Protein 6KYJ (pdb70)

GO terms:
  GO:0009536 plastid (C, IC)

Nearest PDB structures (foldseek):
  6kyj-assembly3_U  TM=1.007E+00  e=1.534E-21  Sorghum bicolor
  3axk-assembly1_S  TM=1.003E+00  e=7.979E-19  Oryza sativa Japonica Group
  3axm-assembly1_S  TM=1.003E+00  e=1.642E-18  Oryza sativa Japonica Group
  5wsk-assembly1_E  TM=1.001E+00  e=1.059E-17  Triticum aestivum
  1wdd-assembly1_S  TM=9.887E-01  e=5.466E-18  Oryza sativa Japonica Group

InterPro domains:
  IPR000685 Ribulose bisphosphate carboxylase, large subunit, C-terminal [PF00016] (154-462)
  IPR017443 Ribulose bisphosphate carboxylase, large subunit, ferrodoxin-like N-terminal [PF02788] (24-144)
  IPR020878 Ribulose bisphosphate carboxylase, large chain, active site [PS00157] (196-204)
  IPR020888 Ribulose bisphosphate carboxylase large subunit, type I [MF_01338] (9-475)
  IPR020888 Ribulose bisphosphate carboxylase large subunit, type I [cd08212] (23-473)
  IPR033966 RuBisCO [PTHR42704] (1-474)
  IPR033966 RuBisCO [SFLDS00014] (13-464)
  IPR036376 Ribulose bisphosphate carboxylase, large subunit, C-terminal domain superfamily [G3DSA:3.20.20.110] (150-477)
  IPR036376 Ribulose bisphosphate carboxylase, large subunit, C-terminal domain superfamily [SSF51649] (148-474)
  IPR036422 RuBisCO large subunit, N-terminal domain superfamily [G3DSA:3.30.70.150] (9-147)
  IPR036422 RuBisCO large subunit, N-terminal domain superfamily [SSF54966] (9-149)

Foldseek 3Di:
DDKDFLPQEAQPDDADLLWKKWKKWFFFDPPQDPSNRLSLLFQFLWPNDGIDDPCCVVDPRVQATKHFRDKADDPPDPGIIITMIIGGNVQADAAALPRVCCSNVVTSQPDPRTPAMETQDIAHRQVRLVSFLFALQFQPRVCVVQVHDQFAAEEAEAPPLDDDALQVSLVQFLLQLLLAHQEYERDQPRAADPRYGLVSNLVSVLVSQVVSCVNRVGHHAYARELEDDDLVSSVVSVVVNLVSVGAEYEYADVVSHLVSLLVVSVVCSVRRHAYAYEPPPVCVAAVDPGHHYHVLHVLLSDRRSYHQEYEQEACPPHDPQVLLLSLQSLCVQADQWHCQDVSNSRNHTYHSPPSHGHQYEYDDPDALLCQLVVCVSNPRRHYYYQHCNQCVQPVGRSLSSNLNNLSRVLNSVCVVVPDRSVPCVVVSLVVSVVPRVSNVSSPVVDDD/DDDDDPPPQDAQPPPRVPPAADPVRQLVVLVVLVVVVWWKWKFKALDRDWADDPDPPPPDIHPPDGGTQPDTHHPDDGSVVVVVSVVVVCVVCVSIWMWMWIADVVVPGTDDIDTRDHD/DDKDFCVLNQEAQPDDADLLWKKWKKWFFFDPPQDVSNRLSLLQLFLWPNDGIDDPCCVVDPCVQQGKHFNDWADDPPDRRIIITMIIGGNVQADAADLPRVCCSNVVTRQPDPRTPAMETQDIAHRQVRLVSFLFALQFQPRVCVVQVHDQAAAEEAEAPPLPDDALQVSLVQFLLQLLLPHQEYERDQPRAADPRYGLLSNLVSVLVSQVVSCVNNVGHHAYARELEDDDLVSSVVSVVVNLVSVGAEYEYADVVSHLVSLLVVSVVCSVRRHAYAYEPPPVCVAAVDPGHHYHVLHVLLSDRRSYHQEYEQEAQPPDDVQVLLLSLQSQCVQADQWDCQDVSNSRNHTYHSPPSHGHAYEYDDPDALLCLLVVCVSNPRRHYYYQHCQQCVQPVGRSLSSNLNNLSRVLNSVCVVVPHRSVPCVVVSLVVSVVPRVSVVSSPVVDDD/DDDDDPPPQDAQPDPRVPPAADPVRQLVVLVVLVVVVWWKWKFKALVRDWADDPDPPPPDIPPPDGGTQPDTHHPDDGSVVVVVSVVVVCVVCVNIWMWMWIADVVVDGTDDIDTNDHHD/DDKFFLVQEAQPDDADLQWKKWKKKFAFDPPQDPSNRLSLLQQFLWPNDGMDDPCCVVDPCVQATKHFRDKAADPPDPRIIITMIIGHNVQADAADLPRVCCSNVVTRQPDPRTPAMETQDIAHRQVRLVSFLFALQFQPRVCVVQVHDQFAAEEAEAPPLDDDALQVSLVQFLLQLLLAHQEYERDQPDAADPRYGLVSNLVSVLVSQVVSCVNRVGHHAYARELQDPDLVSSVVSVVVNLVSVGAEYEYADVVSHLVSLLVVSVVCSVRRHAYAYEPPPVCVAAVDPGHHYHVLHVLLSDRRSYHAEYEQEACPPHDPQVLLLSLQSQCVQADQWHCADVSNSRNHTYHSPPSHGHQYEYDDPDALLCLLVCCVSRPRRHYYYDHCNQCVQPVGRSLSSNLNNLSRVLNSVCVVVPHRSVPCVVVSLVVSVVPRVSVVSSPVVDDD/DDDDDPPPQDAQPPPRVPPADDPVRQLVVVVVLVVVVWWKWKFKALVRDWADDPDDPPPDIHPPDGGTQPDGHPPDDGSVVVVVSVVVVCVVPVNIWMWMWIADVVVRGTDDIDTRDHRVPHD/DDKDFLPQEAQQDDADLLWKKWKKWFFFDPPQDPSNRLSLLFLFLWPNDGIDDPCCVVDPRVQFTKHFHDWADDPPDPGIIITMIIGHNVQADAADLPRVCCSNVVTSQPDPRTPAMETQDIAHRQVRLVSFLFALQFQPRVCVVQVHDQAAAEEAEAPPLPDDALQVSLVQFLLQLLQAHQEYERDQPPAADPRHGQVSNLVSVLVSQVVSCVNRVGHHAYARELEDPDLVSSVVSVVVNLVSVGAEYEYADVVSHLVSLLVVSVVCSVRRHAYAYEPPPVCVAAVDPGHHYHVLHVLLSDRRSYHQEYEQEAPVDDPQVLLLSLQSLCVQADQWHCADVSNSRNHTYHSPPSHGHQYEYDDPDALLCLLVRCVSNPRRHYYYQHCNQCVQPVGRSLSSNLNNLSRVLSSVCVVVVDRSVPCVVVSLVVSVVVRVSVVSSPVVDDD/DDDDDPPPQDAQPDPRVPPADDPVRQLVVLVVLVVVVWWKWKFKALVRDWADDPDPPPPDIPPPDGGTQPDTPHPDDGSVVVVVSVVVVCVVPVSMWMWMWIADVVVGGTDDIDTNDHHD

Sequence (2275 aa):
FKAGVLTYYTPEYETKDTDILAAFRVTPQPGVPPEEAGAAVAAESSTGTWTTVWTDGLTSLDRYKGRCYHIEPVVGEDNQYIAYVAYPLDLFEEGSVTNMFTSIVGNVFGFKALRALRLEDLRIPPTTYSKTFQGPPHGIQVERDKLNKYGRPLLGCTIKPKLGLSAKNYGRACCYECLRGGLDFTKDDENVNSQPFMRWRDRFVFCAEAIYKSQAETGEIKGHYLNATAGTCCEEMIKRAVFARELGVPIVMHDYLTGGFTANTSLAHYCRDNGLLLHIHRAMHAVIDRQKNHGMHFRVLAKALRMSGGDHIHAGTVVGKLEGEREMTLGFVDLLRDDFIEKDRARGIFFTQDWVSMPGVIPVASGGIHVWHMPALTEIFGDDSVLQFGGGTLGHPWGNAPGAAANRVALEACVQARNEGRDLAREGNEIIRSACKWSPELAAACEIWKAMQVWPAYGNKKFETLSYLPPLTEEQLLKQVDYLLRNNWVPCLEFSKEEGGFFVYRENSTSPCYYDGRYWTMMWKLPMFGCTDASQVYKELQEAIASYPDAYVRILGFDNIKQTQCVSFIAYKPFKAGVYKLTYYTPEYETKDTDILAAFRVTPQPGVPPEEEAGAAVAAESSTGTWTTVWTDGLTSLDRYKGRCYHIEPVVGEDNQYIAYVAYPLDLFEEGSVTNMFTSIVGNVFGFKALRALRLEDLRIPPTTYSKTFQGPPHGIQVERDKLNKYGRPLLGCTIKPKLGLSAKNYGRACCYECLRGGLDFTKDDENVNSQPFMRWRRDRFVFCAEAIYKSQAETGEIKGHYLNATAGTCCEEMIKRAVFARELGVPIVMHDYLTGGFTANTSLAHYCRDNGLLLHIHRAMHAVIDRQKNHGMHFRVLAKALRMSGGDHIHAGTVVGKLEGEREMTLGFVDLLRDDFIEKDRARGIFFTQDWVSMPGVIPVASGGIHVWHMPALTEIFGDDSVLQFGGGTLGHPWGNAPGAAANRVALEACVQARNEGRDLAREGNEIIRSACKWSPELAAACEIWKAMQVWPAYGNKKFETLSYLPPLTEEQLLKQVDYLLRNNWVPCLEFSKEEGGFFVYRENSTSPCYYDGRYWTMMWKLPMFGCTDASQVYKELQEAIASYPDAYVRILGFDNIKQTQCVSFIAYKPAFKAGVLTYYTPEYETKDTDILAAFRVTPQPGVPPEEAGAAVAAESSTGTWTTVWTDGLTSLDRYKGRCYHIEPVVGEDNQYIAYVAYPLDLFEEGSVTNMFTSIVGNVFGFKALRALRLEDLRIPPTTYSKTFQGPPHGIQVERDKLNKYGRPLLGCTIKPKLGLSAKNYGRACCYECLRGGLDFTKDDENVNSQPFMRWRDRFVFCAEAIYKSQAETGEIKGHYLNATAGTCCEEMIKRAVFARELGVPIVMHDYLTGGFTANTSLAHYCRDNGLLLHIHRAMHAVIDRQKNHGMHFRVLAKALRMSGGDHIHAGTVVGKLEGEREMTLGFVDLLRDDFIEKDRARGIFFTQDWVSMPGVIPVASGGIHVWHMPALTEIFGDDSVLQFGGGTLGHPWGNAPGAAANRVALEACVQARNEGRDLAREGNEIIRSACKWSPELAAACEIWKAMQVWPAYGNKKFETLSYLPPLTEEQLLKQVDYLLRNNWVPCLEFSKEEGGFFVYRENSTSPCYYDGRYWTMMWKLPMFGCTDASQVYKELQEAIASYPDAYVRILGFDNIKQTQCVSFIAYKPAGSEFKAGVLTYYTPEYETKDTDILAAFRVTPQPGVPPEEAGAAVAAESSTGTWTTVWTDGLTSLDRYKGRCYHIEPVVGEDNQYIAYVAYPLDLFEEGSVTNMFTSIVGNVFGFKALRALRLEDLRIPPTTYSKTFQGPPHGIQVERDKLNKYGRPLLGCTIKPKLGLSAKNYGRACCYECLRGGLDFTKDDENVNSQPFMRWRDRFVFCAEAIYKSQAETGEIKGHYLNATAGTCCEEMIKRAVFAREELGVPIVMHDYLTGGFTANTSLAHYCRDNGLLLHIHRAMHAVIDRQKNHGMHFRVLAKALRMSGGDHIHAGTVVKLEGEREMTLGFVDLLRDDFIEKDRARGIFFTQDWVSMPGVIPVASGGIHVWHMPALTEIFGDDSVLQFGGGTLGHPWGNAPGAAANRVALEACVQARNEGRDLAREGNEIIRSACKWSPELAAACEIWKAMQVWPAYGNKKFETLSYLPPLTEEQLLKQVDYLLRNNWVPCLEFSKEEGGFFVYRENSTSPCYYDGRYWTMMWKLPMFGCTDASQVYKELQEAIASYPDAYVRILGFDNIKQTQCVSFIAYKPA

Radius of gyration: 42.23 Å; Cα contacts (8 Å, |Δi|>4): 5108; chains: 8; bounding box: 110×111×96 Å

Structure (mmCIF, N/CA/C/O backbone):
data_6KYJ
#
_entry.id   6KYJ
#
_cell.length_a   223.790
_cell.length_b   223.790
_cell.length_c   108.940
_cell.angle_alpha   90.000
_cell.angle_beta   90.000
_cell.angle_gamma   90.000
#
_symmetry.space_group_name_H-M   'P 4 21 2'
#
loop_
_entity.id
_entity.type
_entity.pdbx_description
1 polymer 'Ribulose bisphosphate carboxylase large chain'
2 polymer 'Ribulose bisphosphate carboxylase small chain'
3 non-polymer 'SULFATE ION'
4 non-polymer GLYCEROL
5 water water
#
loop_
_atom_site.group_PDB
_atom_site.id
_atom_site.type_symbol
_atom_site.label_atom_id
_atom_site.label_alt_id
_atom_site.label_comp_id
_atom_site.label_asym_id
_atom_site.label_entity_id
_atom_site.label_seq_id
_atom_site.pdbx_PDB_ins_code
_atom_site.Cartn_x
_atom_site.Cartn_y
_atom_site.Cartn_z
_atom_site.occupancy
_atom_site.B_iso_or_equiv
_atom_site.auth_seq_id
_atom_site.auth_comp_id
_atom_site.auth_asym_id
_atom_site.auth_atom_id
_atom_site.pdbx_PDB_model_num
ATOM 1 N N . PHE A 1 13 ? 45.19120 9.39414 -32.19002 1.000 35.60375 13 PHE A N 1
ATOM 2 C CA . PHE A 1 13 ? 44.06709 10.19882 -31.71254 1.000 39.83627 13 PHE A CA 1
ATOM 3 C C . PHE A 1 13 ? 42.83070 9.94244 -32.56304 1.000 41.90177 13 PHE A C 1
ATOM 4 O O . PHE A 1 13 ? 42.85600 10.14427 -33.77433 1.000 41.87044 13 PHE A O 1
ATOM 12 N N . LYS A 1 14 ? 41.74391 9.50084 -31.93628 1.000 37.59416 14 LYS A N 1
ATOM 13 C CA . LYS A 1 14 ? 40.48965 9.28678 -32.64218 1.000 40.84347 14 LYS A CA 1
ATOM 14 C C . LYS A 1 14 ? 39.42711 10.16118 -31.99231 1.000 35.18750 14 LYS A C 1
ATOM 15 O O . LYS A 1 14 ? 39.10273 9.98430 -30.80994 1.000 36.65115 14 LYS A O 1
ATOM 21 N N . ALA A 1 15 ? 38.91828 11.12493 -32.75455 1.000 31.30131 15 ALA A N 1
ATOM 22 C CA . ALA A 1 15 ? 37.86452 12.00703 -32.27361 1.000 30.33783 15 ALA A CA 1
ATOM 23 C C . ALA A 1 15 ? 36.57837 11.22191 -32.03614 1.000 31.67583 15 ALA A C 1
ATOM 24 O O . ALA A 1 15 ? 36.28672 10.24125 -32.72868 1.000 37.33953 15 ALA A O 1
ATOM 26 N N . GLY A 1 16 ? 35.80937 11.65303 -31.03574 1.000 30.21847 16 GLY A N 1
ATOM 27 C CA . GLY A 1 16 ? 34.54316 11.00095 -30.74800 1.000 34.91298 16 GLY A CA 1
ATOM 28 C C . GLY A 1 16 ? 34.23351 10.82013 -29.27356 1.000 38.02902 16 GLY A C 1
ATOM 29 O O . GLY A 1 16 ? 35.11344 10.95765 -28.41674 1.000 27.71695 16 GLY A O 1
ATOM 30 N N . VAL A 1 17 ? 32.98094 10.49678 -28.96534 1.000 35.53683 17 VAL A N 1
ATOM 31 C CA . VAL A 1 17 ? 32.52859 10.44192 -27.57950 1.000 36.53447 17 VAL A CA 1
ATOM 32 C C . VAL A 1 17 ? 33.04366 9.19230 -26.87204 1.000 39.58196 17 VAL A C 1
ATOM 33 O O . VAL A 1 17 ? 33.22609 8.14831 -27.49629 1.000 47.29835 17 VAL A O 1
ATOM 37 N N . LEU A 1 22 ? 34.02227 2.16350 -16.48953 1.000 46.93901 22 LEU A N 1
ATOM 38 C CA . LEU A 1 22 ? 34.38026 2.17971 -15.07542 1.000 40.31361 22 LEU A CA 1
ATOM 39 C C . LEU A 1 22 ? 35.85787 2.51389 -14.86941 1.000 31.99591 22 LEU A C 1
ATOM 40 O O . LEU A 1 22 ? 36.44946 2.09807 -13.87514 1.000 25.90886 22 LEU A O 1
ATOM 45 N N . THR A 1 23 ? 36.42125 3.28713 -15.81078 1.000 41.86198 23 THR A N 1
ATOM 46 C CA . THR A 1 23 ? 37.83091 3.70040 -15.77610 1.000 34.27812 23 THR A CA 1
ATOM 47 C C . THR A 1 23 ? 38.20063 4.40366 -14.47144 1.000 38.41626 23 THR A C 1
ATOM 48 O O . THR A 1 23 ? 39.33126 4.27493 -13.98600 1.000 40.22756 23 THR A O 1
ATOM 52 N N . TYR A 1 24 ? 37.27408 5.15385 -13.89963 1.000 31.25689 24 TYR A N 1
ATOM 53 C CA . TYR A 1 24 ? 37.52547 5.92124 -12.69189 1.000 21.10356 24 TYR A CA 1
ATOM 54 C C . TYR A 1 24 ? 37.18771 5.15472 -11.42769 1.000 23.52590 24 TYR A C 1
ATOM 55 O O . TYR A 1 24 ? 37.31975 5.70891 -10.33006 1.000 18.78916 24 TYR A O 1
ATOM 64 N N . TYR A 1 25 ? 36.75017 3.90264 -11.55426 1.000 20.11146 25 TYR A N 1
ATOM 65 C CA . TYR A 1 25 ? 36.51172 3.03181 -10.40905 1.000 20.91810 25 TYR A CA 1
ATOM 66 C C . TYR A 1 25 ? 37.68544 2.06536 -10.31380 1.000 22.38285 25 TYR A C 1
ATOM 67 O O . TYR A 1 25 ? 37.82780 1.17144 -11.15341 1.000 20.41648 25 TYR A O 1
ATOM 76 N N . THR A 1 26 ? 38.51694 2.24564 -9.28459 1.000 16.33710 26 THR A N 1
ATOM 77 C CA . THR A 1 26 ? 39.77055 1.50917 -9.11121 1.000 18.73408 26 THR A CA 1
ATOM 78 C C . THR A 1 26 ? 39.77608 0.93106 -7.70332 1.000 20.02870 26 THR A C 1
ATOM 79 O O . THR A 1 26 ? 40.48811 1.41885 -6.81470 1.000 18.04856 26 THR A O 1
ATOM 83 N N . PRO A 1 27 ? 38.99983 -0.13136 -7.46547 1.000 18.25740 27 PRO A N 1
ATOM 84 C CA . PRO A 1 27 ? 38.83321 -0.63319 -6.09274 1.000 21.11099 27 PRO A CA 1
ATOM 85 C C . PRO A 1 27 ? 40.09326 -1.20302 -5.46516 1.000 16.75312 27 PRO A C 1
ATOM 86 O O . PRO A 1 27 ? 40.09786 -1.41388 -4.24257 1.000 25.06570 27 PRO A O 1
ATOM 90 N N . GLU A 1 28 ? 41.15079 -1.47025 -6.23300 1.000 18.46546 28 GLU A N 1
ATOM 91 C CA . GLU A 1 28 ? 42.38957 -1.97427 -5.65797 1.000 20.22154 28 GLU A CA 1
ATOM 92 C C . GLU A 1 28 ? 43.46114 -0.89898 -5.52578 1.000 21.02713 28 GLU A C 1
ATOM 93 O O . GLU A 1 28 ? 44.59253 -1.21007 -5.13283 1.000 21.53008 28 GLU A O 1
ATOM 99 N N . TYR A 1 29 ? 43.13329 0.35490 -5.83671 1.000 17.47248 29 TYR A N 1
ATOM 100 C CA . TYR A 1 29 ? 44.08301 1.45136 -5.66771 1.000 15.52152 29 TYR A CA 1
ATOM 101 C C . TYR A 1 29 ? 44.48711 1.60086 -4.20474 1.000 20.01640 29 TYR A C 1
ATOM 102 O O . TYR A 1 29 ? 43.64348 1.57696 -3.30275 1.000 18.11050 29 TYR A O 1
ATOM 111 N N . GLU A 1 30 ? 45.78521 1.75935 -3.97155 1.000 19.63821 30 GLU A N 1
ATOM 112 C CA . GLU A 1 30 ? 46.31733 2.01837 -2.63946 1.000 21.09804 30 GLU A CA 1
ATOM 113 C C . GLU A 1 30 ? 46.51945 3.52349 -2.50332 1.000 19.11705 30 GLU A C 1
ATOM 114 O O . GLU A 1 30 ? 47.27150 4.11745 -3.28623 1.000 19.82186 30 GLU A O 1
ATOM 120 N N . THR A 1 31 ? 45.84184 4.13516 -1.52690 1.000 21.77690 31 THR A N 1
ATOM 121 C CA . THR A 1 31 ? 45.96495 5.57823 -1.35390 1.000 20.51912 31 THR A CA 1
ATOM 122 C C . THR A 1 31 ? 47.40063 5.94463 -0.99216 1.000 20.55589 31 THR A C 1
ATOM 123 O O . THR A 1 31 ? 48.09406 5.21127 -0.28586 1.000 20.21316 31 THR A O 1
ATOM 127 N N . LYS A 1 32 ? 47.84176 7.09130 -1.48563 1.000 19.56092 32 LYS A N 1
ATOM 128 C CA . LYS A 1 32 ? 49.16171 7.61366 -1.15979 1.000 16.48842 32 LYS A CA 1
ATOM 129 C C . LYS A 1 32 ? 49.08981 8.52607 0.05652 1.000 20.01053 32 LYS A C 1
ATOM 130 O O . LYS A 1 32 ? 48.08170 9.19787 0.28108 1.000 18.58196 32 LYS A O 1
ATOM 136 N N . ASP A 1 33 ? 50.18865 8.58240 0.82033 1.000 17.61808 33 ASP A N 1
ATOM 137 C CA . ASP A 1 33 ? 50.20174 9.47289 1.97834 1.000 19.05644 33 ASP A CA 1
ATOM 138 C C . ASP A 1 33 ? 50.07781 10.94409 1.59362 1.000 18.90165 33 ASP A C 1
ATOM 139 O O . ASP A 1 33 ? 49.81549 11.76721 2.47313 1.000 17.90978 33 ASP A O 1
ATOM 144 N N . THR A 1 34 ? 50.25551 11.28508 0.31661 1.000 17.68871 34 THR A N 1
ATOM 145 C CA . THR A 1 34 ? 50.07188 12.64790 -0.16490 1.000 17.40514 34 THR A CA 1
ATOM 146 C C . THR A 1 34 ? 48.69329 12.90329 -0.76327 1.000 14.49914 34 THR A C 1
ATOM 147 O O . THR A 1 34 ? 48.39486 14.05668 -1.09063 1.000 16.50578 34 THR A O 1
ATOM 151 N N . ASP A 1 35 ? 47.87246 11.86420 -0.94288 1.000 15.40502 35 ASP A N 1
ATOM 152 C CA . ASP A 1 35 ? 46.55086 12.02588 -1.54228 1.000 15.58065 35 ASP A CA 1
ATOM 153 C C . ASP A 1 35 ? 45.62475 12.81879 -0.62179 1.000 14.67508 35 ASP A C 1
ATOM 154 O O . ASP A 1 35 ? 45.64218 12.64572 0.60414 1.000 15.67580 35 ASP A O 1
ATOM 159 N N . ILE A 1 36 ? 44.78820 13.68357 -1.21571 1.000 14.58396 36 ILE A N 1
ATOM 160 C CA . ILE A 1 36 ? 43.60355 14.18137 -0.52055 1.000 12.51114 36 ILE A CA 1
ATOM 161 C C . ILE A 1 36 ? 42.48997 13.17600 -0.75458 1.000 13.40802 36 ILE A C 1
ATOM 162 O O . ILE A 1 36 ? 42.20079 12.82799 -1.90682 1.000 16.73436 36 ILE A O 1
ATOM 167 N N . LEU A 1 37 ? 41.88119 12.68919 0.32713 1.000 14.81053 37 LEU A N 1
ATOM 168 C CA . LEU A 1 37 ? 40.80931 11.70543 0.22749 1.000 13.93269 37 LEU A CA 1
ATOM 169 C C . LEU A 1 37 ? 39.47296 12.35593 0.53894 1.000 15.08855 37 LEU A C 1
ATOM 170 O O . LEU A 1 37 ? 39.38330 13.24193 1.38833 1.000 15.99387 37 LEU A O 1
ATOM 175 N N . ALA A 1 38 ? 38.42969 11.88574 -0.14888 1.000 14.92621 38 ALA A N 1
ATOM 176 C CA . ALA A 1 38 ? 37.07610 12.39158 0.03729 1.000 15.92568 38 ALA A CA 1
ATOM 177 C C . ALA A 1 38 ? 36.12539 11.22354 0.25355 1.000 13.90587 38 ALA A C 1
ATOM 178 O O . ALA A 1 38 ? 36.23100 10.19331 -0.42015 1.000 17.08695 38 ALA A O 1
ATOM 180 N N . ALA A 1 39 ? 35.19365 11.38952 1.19395 1.000 13.26767 39 ALA A N 1
ATOM 181 C CA . ALA A 1 39 ? 34.10886 10.43339 1.40636 1.000 15.33941 39 ALA A CA 1
ATOM 182 C C . ALA A 1 39 ? 32.80765 11.11911 1.00184 1.000 15.91154 39 ALA A C 1
ATOM 183 O O . ALA A 1 39 ? 32.39167 12.08894 1.63844 1.000 17.37238 39 ALA A O 1
ATOM 185 N N . PHE A 1 40 ? 32.18429 10.62906 -0.06652 1.000 14.69823 40 PHE A N 1
ATOM 186 C CA . PHE A 1 40 ? 30.95088 11.18519 -0.59945 1.000 15.47305 40 PHE A CA 1
ATOM 187 C C . PHE A 1 40 ? 29.79814 10.24430 -0.27595 1.000 18.00414 40 PHE A C 1
ATOM 188 O O . PHE A 1 40 ? 29.89721 9.03713 -0.50965 1.000 18.08299 40 PHE A O 1
ATOM 196 N N . ARG A 1 41 ? 28.69694 10.79651 0.21468 1.000 14.38384 41 ARG A N 1
ATOM 197 C CA . ARG A 1 41 ? 27.43504 10.06214 0.28673 1.000 15.96209 41 ARG A CA 1
ATOM 198 C C . ARG A 1 41 ? 26.70628 10.30299 -1.03155 1.000 15.91933 41 ARG A C 1
ATOM 199 O O . ARG A 1 41 ? 26.29325 11.43082 -1.31462 1.000 15.44305 41 ARG A O 1
ATOM 207 N N . VAL A 1 42 ? 26.55923 9.25780 -1.85319 1.000 15.23539 42 VAL A N 1
ATOM 208 C CA . VAL A 1 42 ? 26.03613 9.41129 -3.20830 1.000 16.28282 42 VAL A CA 1
ATOM 209 C C . VAL A 1 42 ? 24.70092 8.68323 -3.33633 1.000 18.55703 42 VAL A C 1
ATOM 210 O O . VAL A 1 42 ? 24.56756 7.51839 -2.92787 1.000 17.92767 42 VAL A O 1
ATOM 214 N N . THR A 1 43 ? 23.72327 9.36572 -3.93453 1.000 18.05624 43 THR A N 1
ATOM 215 C CA . THR A 1 43 ? 22.42274 8.78180 -4.24490 1.000 18.29466 43 THR A CA 1
ATOM 216 C C . THR A 1 43 ? 22.29499 8.69783 -5.76036 1.000 20.08109 43 THR A C 1
ATOM 217 O O . THR A 1 43 ? 22.05652 9.72252 -6.41579 1.000 19.30421 43 THR A O 1
ATOM 221 N N . PRO A 1 44 ? 22.44753 7.52866 -6.37404 1.000 20.24855 44 PRO A N 1
ATOM 222 C CA . PRO A 1 44 ? 22.33932 7.45859 -7.83545 1.000 19.24177 44 PRO A CA 1
ATOM 223 C C . PRO A 1 44 ? 20.91148 7.66570 -8.31376 1.000 20.24741 44 PRO A C 1
ATOM 224 O O . PRO A 1 44 ? 19.94298 7.41422 -7.59377 1.000 21.53925 44 PRO A O 1
ATOM 228 N N . GLN A 1 45 ? 20.79043 8.12323 -9.56088 1.000 19.10123 45 GLN A N 1
ATOM 229 C CA . GLN A 1 45 ? 19.49017 8.13309 -10.21013 1.000 20.69619 45 GLN A CA 1
ATOM 230 C C . GLN A 1 45 ? 18.99376 6.69413 -10.36769 1.000 23.51244 45 GLN A C 1
ATOM 231 O O . GLN A 1 45 ? 19.77253 5.74378 -10.23821 1.000 22.66489 45 GLN A O 1
ATOM 237 N N . PRO A 1 46 ? 17.69438 6.50221 -10.60789 1.000 26.34006 46 PRO A N 1
ATOM 238 C CA . PRO A 1 46 ? 17.20449 5.14456 -10.87563 1.000 27.90541 46 PRO A CA 1
ATOM 239 C C . PRO A 1 46 ? 17.91744 4.54855 -12.07927 1.000 24.78085 46 PRO A C 1
ATOM 240 O O . PRO A 1 46 ? 18.12238 5.21750 -13.09572 1.000 28.11572 46 PRO A O 1
ATOM 244 N N . GLY A 1 47 ? 18.33527 3.29092 -11.94702 1.000 28.20967 47 GLY A N 1
ATOM 245 C CA . GLY A 1 47 ? 19.00992 2.60871 -13.03332 1.000 24.88588 47 GLY A CA 1
ATOM 246 C C . GLY A 1 47 ? 20.51033 2.81319 -13.13286 1.000 32.06836 47 GLY A C 1
ATOM 247 O O . GLY A 1 47 ? 21.14138 2.21286 -14.01409 1.000 33.45482 47 GLY A O 1
ATOM 248 N N . VAL A 1 48 ? 21.10777 3.63987 -12.27880 1.000 22.79472 48 VAL A N 1
ATOM 249 C CA . VAL A 1 48 ? 22.55142 3.86591 -12.28323 1.000 19.86793 48 VAL A CA 1
ATOM 250 C C . VAL A 1 48 ? 23.15533 2.98827 -11.18630 1.000 22.03412 48 VAL A C 1
ATOM 251 O O . VAL A 1 48 ? 22.84443 3.19860 -10.00184 1.000 21.00170 48 VAL A O 1
ATOM 255 N N . PRO A 1 49 ? 23.99054 2.00273 -11.52054 1.000 21.41083 49 PRO A N 1
ATOM 256 C CA . PRO A 1 49 ? 24.55753 1.11581 -10.49694 1.000 21.89001 49 PRO A CA 1
ATOM 257 C C . PRO A 1 49 ? 25.54548 1.86216 -9.61997 1.000 21.24791 49 PRO A C 1
ATOM 258 O O . PRO A 1 49 ? 26.12487 2.86580 -10.05370 1.000 21.93206 49 PRO A O 1
ATOM 262 N N . PRO A 1 50 ? 25.77159 1.39671 -8.38629 1.000 24.46345 50 PRO A N 1
ATOM 263 C CA . PRO A 1 50 ? 26.64412 2.15851 -7.47190 1.000 22.29818 50 PRO A CA 1
ATOM 264 C C . PRO A 1 50 ? 28.07573 2.30703 -7.96779 1.000 23.98451 50 PRO A C 1
ATOM 265 O O . PRO A 1 50 ? 28.68593 3.36485 -7.75024 1.000 20.34594 50 PRO A O 1
ATOM 269 N N . GLU A 1 51 ? 28.62816 1.29634 -8.65063 1.000 22.53237 51 GLU A N 1
ATOM 270 C CA . GLU A 1 51 ? 29.98779 1.42715 -9.17323 1.000 24.09812 51 GLU A CA 1
ATOM 271 C C . GLU A 1 51 ? 30.07611 2.50977 -10.24176 1.000 23.89372 51 GLU A C 1
ATOM 272 O O . GLU A 1 51 ? 31.04992 3.27548 -10.28006 1.000 21.27905 51 GLU A O 1
ATOM 278 N N . GLU A 1 52 ? 29.07329 2.59670 -11.11730 1.000 22.89208 52 GLU A N 1
ATOM 279 C CA . GLU A 1 52 ? 29.08636 3.64918 -12.12499 1.000 17.99656 52 GLU A CA 1
ATOM 280 C C . GLU A 1 52 ? 28.88927 5.02554 -11.48878 1.000 18.88187 52 GLU A C 1
ATOM 281 O O . GLU A 1 52 ? 29.49447 6.00920 -11.93262 1.000 19.19420 52 GLU A O 1
ATOM 287 N N . ALA A 1 53 ? 28.07061 5.10562 -10.43482 1.000 17.47817 53 ALA A N 1
ATOM 288 C CA . ALA A 1 53 ? 27.91847 6.37066 -9.71532 1.000 19.11118 53 ALA A CA 1
ATOM 289 C C . ALA A 1 53 ? 29.22160 6.78566 -9.03970 1.000 21.09500 53 ALA A C 1
ATOM 290 O O . ALA A 1 53 ? 29.60249 7.95980 -9.08823 1.000 19.60862 53 ALA A O 1
ATOM 292 N N . GLY A 1 54 ? 29.90679 5.84297 -8.38538 1.000 17.23665 54 GLY A N 1
ATOM 293 C CA . GLY A 1 54 ? 31.18860 6.17853 -7.76892 1.000 17.82829 54 GLY A CA 1
ATOM 294 C C . GLY A 1 54 ? 32.22440 6.59840 -8.79267 1.000 20.43614 54 GLY A C 1
ATOM 295 O O . GLY A 1 54 ? 32.96765 7.56133 -8.58398 1.000 19.08376 54 GLY A O 1
ATOM 296 N N . ALA A 1 55 ? 32.27486 5.89172 -9.92288 1.000 17.93730 55 ALA A N 1
ATOM 297 C CA . ALA A 1 55 ? 33.15995 6.29939 -11.01083 1.000 17.69389 55 ALA A CA 1
ATOM 298 C C . ALA A 1 55 ? 32.83828 7.71317 -11.48571 1.000 20.10164 55 ALA A C 1
ATOM 299 O O . ALA A 1 55 ? 33.74748 8.50456 -11.76430 1.000 19.57578 55 ALA A O 1
ATOM 301 N N . ALA A 1 56 ? 31.54823 8.04284 -11.60060 1.000 17.80330 56 ALA A N 1
ATOM 302 C CA . ALA A 1 56 ? 31.16455 9.37878 -12.04883 1.000 17.33242 56 ALA A CA 1
ATOM 303 C C . ALA A 1 56 ? 31.59516 10.44629 -11.05103 1.000 18.27266 56 ALA A C 1
ATOM 304 O O . ALA A 1 56 ? 32.03759 11.53070 -11.45254 1.000 17.93659 56 ALA A O 1
ATOM 306 N N . VAL A 1 57 ? 31.45914 10.16916 -9.75116 1.000 15.79183 57 VAL A N 1
ATOM 307 C CA . VAL A 1 57 ? 31.91312 11.12809 -8.74168 1.000 19.33990 57 VAL A CA 1
ATOM 308 C C . VAL A 1 57 ? 33.38798 11.45521 -8.95245 1.000 20.35349 57 VAL A C 1
ATOM 309 O O . VAL A 1 57 ? 33.79709 12.62359 -8.93995 1.000 18.08148 57 VAL A O 1
ATOM 313 N N . ALA A 1 58 ? 34.20687 10.42323 -9.16385 1.000 17.42424 58 ALA A N 1
ATOM 314 C CA . ALA A 1 58 ? 35.63309 10.64368 -9.36256 1.000 16.59833 58 ALA A CA 1
ATOM 315 C C . ALA A 1 58 ? 35.91559 11.33293 -10.69320 1.000 16.63953 58 ALA A C 1
ATOM 316 O O . ALA A 1 58 ? 36.76253 12.23319 -10.75962 1.000 19.50823 58 ALA A O 1
ATOM 318 N N . ALA A 1 59 ? 35.23804 10.91675 -11.76859 1.000 16.58693 59 ALA A N 1
ATOM 319 C CA . ALA A 1 59 ? 35.50610 11.50582 -13.07767 1.000 17.73765 59 ALA A CA 1
ATOM 320 C C . ALA A 1 59 ? 35.07943 12.96692 -13.11758 1.000 21.00580 59 ALA A C 1
ATOM 321 O O . ALA A 1 59 ? 35.81200 13.83200 -13.61673 1.000 17.66726 59 ALA A O 1
ATOM 323 N N . GLU A 1 60 ? 33.87810 13.24887 -12.62714 1.000 17.64993 60 GLU A N 1
ATOM 324 C CA . GLU A 1 60 ? 33.30499 14.58212 -12.73282 1.000 20.48771 60 GLU A CA 1
ATOM 325 C C . GLU A 1 60 ? 33.88080 15.55778 -11.71969 1.000 20.28352 60 GLU A C 1
ATOM 326 O O . GLU A 1 60 ? 33.52521 16.74096 -11.75087 1.000 21.91740 60 GLU A O 1
ATOM 332 N N . SER A 1 61 ? 34.74975 15.09419 -10.82385 1.000 18.30462 61 SER A N 1
ATOM 333 C CA . SER A 1 61 ? 35.52171 15.97961 -9.96908 1.000 20.11650 61 SER A CA 1
ATOM 334 C C . SER A 1 61 ? 36.99989 15.93475 -10.32418 1.000 19.54535 61 SER A C 1
ATOM 335 O O . SER A 1 61 ? 37.84403 16.34793 -9.52122 1.000 22.09601 61 SER A O 1
ATOM 338 N N . SER A 1 62 ? 37.33221 15.41408 -11.51044 1.000 19.93248 62 SER A N 1
ATOM 339 C CA . SER A 1 62 ? 38.71850 15.40206 -11.96462 1.000 19.35358 62 SER A CA 1
ATOM 340 C C . SER A 1 62 ? 38.77044 15.57685 -13.47960 1.000 22.28154 62 SER A C 1
ATOM 341 O O . SER A 1 62 ? 38.46469 16.66131 -13.98610 1.000 27.33053 62 SER A O 1
ATOM 344 N N . THR A 1 63 ? 39.12607 14.52579 -14.22046 1.000 22.50710 63 THR A N 1
ATOM 345 C CA . THR A 1 63 ? 39.50877 14.64292 -15.62279 1.000 21.77946 63 THR A CA 1
ATOM 346 C C . THR A 1 63 ? 38.43983 14.16631 -16.60754 1.000 24.21686 63 THR A C 1
ATOM 347 O O . THR A 1 63 ? 38.71375 14.09235 -17.81303 1.000 26.16266 63 THR A O 1
ATOM 351 N N . GLY A 1 64 ? 37.23540 13.85566 -16.13787 1.000 24.30308 64 GLY A N 1
ATOM 352 C CA . GLY A 1 64 ? 36.20781 13.36671 -17.04380 1.000 25.19066 64 GLY A CA 1
ATOM 353 C C . GLY A 1 64 ? 35.86879 14.39418 -18.11229 1.000 32.97486 64 GLY A C 1
ATOM 354 O O . GLY A 1 64 ? 35.79744 15.59586 -17.84725 1.000 30.84797 64 GLY A O 1
ATOM 355 N N . THR A 1 65 ? 35.68626 13.91434 -19.34243 1.000 29.11501 65 THR A N 1
ATOM 356 C CA . THR A 1 65 ? 35.29342 14.77157 -20.45201 1.000 29.10446 65 THR A CA 1
ATOM 357 C C . THR A 1 65 ? 34.37950 13.98817 -21.37904 1.000 28.49867 65 THR A C 1
ATOM 358 O O . THR A 1 65 ? 34.48536 12.76454 -21.48995 1.000 32.45954 65 THR A O 1
ATOM 362 N N . TRP A 1 66 ? 33.47830 14.70793 -22.04599 1.000 28.25305 66 TRP A N 1
ATOM 363 C CA . TRP A 1 66 ? 32.41279 14.06769 -22.80604 1.000 29.60741 66 TRP A CA 1
ATOM 364 C C . TRP A 1 66 ? 32.86739 13.58829 -24.17723 1.000 30.28401 66 TRP A C 1
ATOM 365 O O . TRP A 1 66 ? 32.18575 12.75198 -24.77877 1.000 32.46372 66 TRP A O 1
ATOM 376 N N . THR A 1 67 ? 34.00393 14.07390 -24.67262 1.000 26.61869 67 THR A N 1
ATOM 377 C CA . THR A 1 67 ? 34.53149 13.65651 -25.96395 1.000 23.29527 67 THR A CA 1
ATOM 378 C C . THR A 1 67 ? 36.05520 13.69827 -25.88192 1.000 28.31054 67 THR A C 1
ATOM 379 O O . THR A 1 67 ? 36.62369 14.43565 -25.07100 1.000 27.99139 67 THR A O 1
ATOM 383 N N . THR A 1 68 ? 36.71684 12.87363 -26.69430 1.000 29.05406 68 THR A N 1
ATOM 384 C CA . THR A 1 68 ? 38.17232 12.77998 -26.61415 1.000 22.38409 68 THR A CA 1
ATOM 385 C C . THR A 1 68 ? 38.82778 14.03867 -27.17575 1.000 24.08110 68 THR A C 1
ATOM 386 O O . THR A 1 68 ? 38.34133 14.63027 -28.14390 1.000 23.28126 68 THR A O 1
ATOM 390 N N . VAL A 1 69 ? 39.93917 14.44912 -26.56025 1.000 24.40438 69 VAL A N 1
ATOM 391 C CA . VAL A 1 69 ? 40.68183 15.63165 -26.98664 1.000 23.50515 69 VAL A CA 1
ATOM 392 C C . VAL A 1 69 ? 42.14342 15.25906 -27.21692 1.000 23.58185 69 VAL A C 1
ATOM 393 O O . VAL A 1 69 ? 42.75056 14.53258 -26.41791 1.000 23.96403 69 VAL A O 1
ATOM 397 N N . TRP A 1 70 ? 42.71099 15.76504 -28.31736 1.000 19.36104 70 TRP A N 1
ATOM 398 C CA . TRP A 1 70 ? 44.05641 15.36271 -28.72218 1.000 19.17816 70 TRP A CA 1
ATOM 399 C C . TRP A 1 70 ? 45.12512 15.80780 -27.72715 1.000 20.28080 70 TRP A C 1
ATOM 400 O O . TRP A 1 70 ? 46.17566 15.16507 -27.63032 1.000 20.90516 70 TRP A O 1
ATOM 411 N N . THR A 1 71 ? 44.88383 16.90374 -26.99951 1.000 17.90761 71 THR A N 1
ATOM 412 C CA . THR A 1 71 ? 45.86665 17.44744 -26.06311 1.000 19.00903 71 THR A CA 1
ATOM 413 C C . THR A 1 71 ? 46.20421 16.47445 -24.94370 1.000 18.55903 71 THR A C 1
ATOM 414 O O . THR A 1 71 ? 47.27203 16.59260 -24.33780 1.000 19.75671 71 THR A O 1
ATOM 418 N N . ASP A 1 72 ? 45.30968 15.52640 -24.64348 1.000 16.77348 72 ASP A N 1
ATOM 419 C CA . ASP A 1 72 ? 45.63562 14.49721 -23.66166 1.000 16.77256 72 ASP A CA 1
ATOM 420 C C . ASP A 1 72 ? 46.93551 13.78043 -24.00388 1.000 20.45293 72 ASP A C 1
ATOM 421 O O . ASP A 1 72 ? 47.65537 13.33488 -23.10170 1.000 21.78362 72 ASP A O 1
ATOM 426 N N . GLY A 1 73 ? 47.26192 13.67044 -25.29347 1.000 18.21469 73 GLY A N 1
ATOM 427 C CA . GLY A 1 73 ? 48.49802 13.00298 -25.67864 1.000 20.24253 73 GLY A CA 1
ATOM 428 C C . GLY A 1 73 ? 49.76506 13.77629 -25.38634 1.000 20.74962 73 GLY A C 1
ATOM 429 O O . GLY A 1 73 ? 50.85586 13.25341 -25.62631 1.000 21.39096 73 GLY A O 1
ATOM 430 N N . LEU A 1 74 ? 49.65348 14.99556 -24.86432 1.000 17.69905 74 LEU A N 1
ATOM 431 C CA . LEU A 1 74 ? 50.80031 15.81593 -24.49839 1.000 17.60382 74 LEU A CA 1
ATOM 432 C C . LEU A 1 74 ? 51.17031 15.65769 -23.03332 1.000 20.64729 74 LEU A C 1
ATOM 433 O O . LEU A 1 74 ? 52.12424 16.28969 -22.57198 1.000 20.92717 74 LEU A O 1
ATOM 438 N N . THR A 1 75 ? 50.44440 14.82909 -22.29232 1.000 20.65191 75 THR A N 1
ATOM 439 C CA . THR A 1 75 ? 50.72509 14.66012 -20.87980 1.000 18.52156 75 THR A CA 1
ATOM 440 C C . THR A 1 75 ? 50.38975 13.22291 -20.50682 1.000 21.63334 75 THR A C 1
ATOM 441 O O . THR A 1 75 ? 50.18165 12.37088 -21.37726 1.000 21.53119 75 THR A O 1
ATOM 445 N N . SER A 1 76 ? 50.38221 12.94123 -19.20980 1.000 21.71633 76 SER A N 1
ATOM 446 C CA . SER A 1 76 ? 50.05571 11.61691 -18.67998 1.000 21.38582 76 SER A CA 1
ATOM 447 C C . SER A 1 76 ? 48.88207 11.83458 -17.73699 1.000 23.52699 76 SER A C 1
ATOM 448 O O . SER A 1 76 ? 49.07153 12.02656 -16.53339 1.000 22.41286 76 SER A O 1
ATOM 451 N N . LEU A 1 77 ? 47.66845 11.80629 -18.29329 1.000 24.62845 77 LEU A N 1
ATOM 452 C CA . LEU A 1 77 ? 46.48481 12.21612 -17.54700 1.000 23.36364 77 LEU A CA 1
ATOM 453 C C . LEU A 1 77 ? 46.12697 11.26625 -16.40745 1.000 25.23920 77 LEU A C 1
ATOM 454 O O . LEU A 1 77 ? 45.38882 11.66367 -15.50024 1.000 22.49544 77 LEU A O 1
ATOM 459 N N . ASP A 1 78 ? 46.63883 10.03205 -16.40734 1.000 20.67682 78 ASP A N 1
ATOM 460 C CA . ASP A 1 78 ? 46.44557 9.18157 -15.23775 1.000 27.31743 78 ASP A CA 1
ATOM 461 C C . ASP A 1 78 ? 47.04559 9.79160 -13.97598 1.000 23.20102 78 ASP A C 1
ATOM 462 O O . ASP A 1 78 ? 46.61935 9.44658 -12.86864 1.000 25.77333 78 ASP A O 1
ATOM 467 N N . ARG A 1 79 ? 48.02825 10.68128 -14.11022 1.000 20.80902 79 ARG A N 1
ATOM 468 C CA . ARG A 1 79 ? 48.60376 11.32067 -12.93580 1.000 21.63700 79 ARG A CA 1
ATOM 469 C C . ARG A 1 79 ? 47.69241 12.37992 -12.32846 1.000 20.14428 79 ARG A C 1
ATOM 470 O O . ARG A 1 79 ? 47.94915 12.80978 -11.19896 1.000 23.01253 79 ARG A O 1
ATOM 478 N N . TYR A 1 80 ? 46.64424 12.79805 -13.03584 1.000 16.82306 80 TYR A N 1
ATOM 479 C CA . TYR A 1 80 ? 45.76771 13.87274 -12.59190 1.000 19.22874 80 TYR A CA 1
ATOM 480 C C . TYR A 1 80 ? 44.34764 13.41999 -12.31980 1.000 22.55676 80 TYR A C 1
ATOM 481 O O . TYR A 1 80 ? 43.48716 14.26370 -12.04514 1.000 22.90904 80 TYR A O 1
ATOM 490 N N . LYS A 1 81 ? 44.06029 12.13383 -12.41018 1.000 22.21521 81 LYS A N 1
ATOM 491 C CA . LYS A 1 81 ? 42.67482 11.73489 -12.24961 1.000 24.19071 81 LYS A CA 1
ATOM 492 C C . LYS A 1 81 ? 42.37170 11.43395 -10.79126 1.000 18.81604 81 LYS A C 1
ATOM 493 O O . LYS A 1 81 ? 43.23898 10.99038 -10.02571 1.000 19.66252 81 LYS A O 1
ATOM 499 N N . GLY A 1 82 ? 41.13691 11.74706 -10.40472 1.000 19.14182 82 GLY A N 1
ATOM 500 C CA . GLY A 1 82 ? 40.59450 11.23849 -9.16938 1.000 17.79340 82 GLY A CA 1
ATOM 501 C C . GLY A 1 82 ? 40.13897 9.80655 -9.35932 1.000 16.73800 82 GLY A C 1
ATOM 502 O O . GLY A 1 82 ? 39.68574 9.40930 -10.43584 1.000 17.10707 82 GLY A O 1
ATOM 503 N N . ARG A 1 83 ? 40.30879 9.00792 -8.31711 1.000 16.94417 83 ARG A N 1
ATOM 504 C CA . ARG A 1 83 ? 40.00510 7.58258 -8.37654 1.000 16.38351 83 ARG A CA 1
ATOM 505 C C . ARG A 1 83 ? 39.01019 7.23748 -7.28350 1.000 16.82017 83 ARG A C 1
ATOM 506 O O . ARG A 1 83 ? 39.26654 7.50550 -6.10826 1.000 15.66169 83 ARG A O 1
ATOM 514 N N . CYS A 1 84 ? 37.88500 6.62655 -7.65310 1.000 15.12440 84 CYS A N 1
ATOM 515 C CA . CYS A 1 84 ? 37.00787 6.08571 -6.62238 1.000 13.82659 84 CYS A CA 1
ATOM 516 C C . CYS A 1 84 ? 37.55269 4.70157 -6.27218 1.000 19.08138 84 CYS A C 1
ATOM 517 O O . CYS A 1 84 ? 37.52549 3.79009 -7.10177 1.000 18.43144 84 CYS A O 1
ATOM 520 N N . TYR A 1 85 ? 38.09656 4.56305 -5.06274 1.000 15.77616 85 TYR A N 1
ATOM 521 C CA . TYR A 1 85 ? 38.82705 3.35980 -4.68645 1.000 17.50904 85 TYR A CA 1
ATOM 522 C C . TYR A 1 85 ? 38.05597 2.46870 -3.72347 1.000 19.10115 85 TYR A C 1
ATOM 523 O O . TYR A 1 85 ? 38.54317 1.38303 -3.37408 1.000 17.93606 85 TYR A O 1
ATOM 532 N N . HIS A 1 86 ? 36.86454 2.88038 -3.29141 1.000 15.44782 86 HIS A N 1
ATOM 533 C CA . HIS A 1 86 ? 36.05251 2.04872 -2.41207 1.000 16.41615 86 HIS A CA 1
ATOM 534 C C . HIS A 1 86 ? 34.62166 2.55572 -2.44614 1.000 20.25275 86 HIS A C 1
ATOM 535 O O . HIS A 1 86 ? 34.39628 3.76682 -2.48778 1.000 18.32626 86 HIS A O 1
ATOM 542 N N . ILE A 1 87 ? 33.66155 1.62956 -2.42994 1.000 15.40716 87 ILE A N 1
ATOM 543 C CA . ILE A 1 87 ? 32.25026 1.97226 -2.27146 1.000 19.54011 87 ILE A CA 1
ATOM 544 C C . ILE A 1 87 ? 31.64124 1.07862 -1.20090 1.000 20.11783 87 ILE A C 1
ATOM 545 O O . ILE A 1 87 ? 31.90536 -0.12874 -1.15909 1.000 21.73169 87 ILE A O 1
ATOM 550 N N . GLU A 1 88 ? 30.83063 1.66755 -0.33229 1.000 18.74177 88 GLU A N 1
ATOM 551 C CA . GLU A 1 88 ? 30.10003 0.85013 0.61998 1.000 22.81666 88 GLU A CA 1
ATOM 552 C C . GLU A 1 88 ? 28.64500 1.28526 0.66927 1.000 21.74680 88 GLU A C 1
ATOM 553 O O . GLU A 1 88 ? 28.32042 2.43895 0.36855 1.000 18.54959 88 GLU A O 1
ATOM 559 N N . PRO A 1 89 ? 27.74237 0.37813 1.01622 1.000 19.49353 89 PRO A N 1
ATOM 560 C CA . PRO A 1 89 ? 26.34587 0.76809 1.19108 1.000 19.18030 89 PRO A CA 1
ATOM 561 C C . PRO A 1 89 ? 26.16300 1.49012 2.51504 1.000 21.76184 89 PRO A C 1
ATOM 562 O O . PRO A 1 89 ? 27.01987 1.45283 3.39941 1.000 26.46415 89 PRO A O 1
ATOM 566 N N . VAL A 1 90 ? 25.02053 2.15342 2.63590 1.000 20.82840 90 VAL A N 1
ATOM 567 C CA . VAL A 1 90 ? 24.62022 2.83946 3.85663 1.000 24.89723 90 VAL A CA 1
ATOM 568 C C . VAL A 1 90 ? 23.48334 2.05591 4.50046 1.000 26.89385 90 VAL A C 1
ATOM 569 O O . VAL A 1 90 ? 22.47503 1.76070 3.84453 1.000 27.00952 90 VAL A O 1
ATOM 573 N N . VAL A 1 91 ? 23.64000 1.72460 5.78358 1.000 32.48248 91 VAL A N 1
ATOM 574 C CA . VAL A 1 91 ? 22.60874 0.95794 6.47389 1.000 34.52918 91 VAL A CA 1
ATOM 575 C C . VAL A 1 91 ? 21.34940 1.80394 6.60543 1.000 35.16504 91 VAL A C 1
ATOM 576 O O . VAL A 1 91 ? 21.40799 3.01475 6.87530 1.000 34.97089 91 VAL A O 1
ATOM 580 N N . GLY A 1 92 ? 20.19898 1.16953 6.39652 1.000 34.68127 92 GLY A N 1
ATOM 581 C CA . GLY A 1 92 ? 18.92757 1.85720 6.44786 1.000 35.12804 92 GLY A CA 1
ATOM 582 C C . GLY A 1 92 ? 18.56832 2.63823 5.20507 1.000 38.24567 92 GLY A C 1
ATOM 583 O O . GLY A 1 92 ? 17.49737 3.26006 5.17246 1.000 38.67704 92 GLY A O 1
ATOM 584 N N . GLU A 1 93 ? 19.41739 2.62890 4.18035 1.000 33.32525 93 GLU A N 1
ATOM 585 C CA . GLU A 1 93 ? 19.15675 3.35395 2.94398 1.000 29.04204 93 GLU A CA 1
ATOM 586 C C . GLU A 1 93 ? 19.42474 2.43059 1.76595 1.000 33.46644 93 GLU A C 1
ATOM 587 O O . GLU A 1 93 ? 20.55854 1.98101 1.56889 1.000 37.02639 93 GLU A O 1
ATOM 593 N N . ASP A 1 94 ? 18.38340 2.15358 0.98380 1.000 31.15678 94 ASP A N 1
ATOM 594 C CA . ASP A 1 94 ? 18.49876 1.27218 -0.17116 1.000 33.45975 94 ASP A CA 1
ATOM 595 C C . ASP A 1 94 ? 19.21566 1.91379 -1.34954 1.000 28.08349 94 ASP A C 1
ATOM 596 O O . ASP A 1 94 ? 19.59861 1.19962 -2.28357 1.000 30.33120 94 ASP A O 1
ATOM 601 N N . ASN A 1 95 ? 19.39148 3.23612 -1.35384 1.000 23.96941 95 ASN A N 1
ATOM 602 C CA . ASN A 1 95 ? 19.95520 3.86850 -2.53786 1.000 23.78794 95 ASN A CA 1
ATOM 603 C C . ASN A 1 95 ? 20.97238 4.94606 -2.16892 1.000 22.39424 95 ASN A C 1
ATOM 604 O O . ASN A 1 95 ? 21.16313 5.90316 -2.92512 1.000 22.60201 95 ASN A O 1
ATOM 609 N N . GLN A 1 96 ? 21.60650 4.82469 -1.00399 1.000 22.77178 96 GLN A N 1
ATOM 610 C CA . GLN A 1 96 ? 22.73334 5.67463 -0.63500 1.000 18.54074 96 GLN A CA 1
ATOM 611 C C . GLN A 1 96 ? 23.98495 4.82084 -0.48603 1.000 20.89127 96 GLN A C 1
ATOM 612 O O . GLN A 1 96 ? 23.92138 3.69042 0.00256 1.000 18.87347 96 GLN A O 1
ATOM 618 N N . TYR A 1 97 ? 25.12714 5.37772 -0.89301 1.000 17.24275 97 TYR A N 1
ATOM 619 C CA . TYR A 1 97 ? 26.41307 4.69586 -0.81059 1.000 16.05598 97 TYR A CA 1
ATOM 620 C C . TYR A 1 97 ? 27.46380 5.70787 -0.39273 1.000 15.22814 97 TYR A C 1
ATOM 621 O O . TYR A 1 97 ? 27.33523 6.89850 -0.69075 1.000 17.26672 97 TYR A O 1
ATOM 630 N N . ILE A 1 98 ? 28.49008 5.24146 0.31644 1.000 14.87153 98 ILE A N 1
ATOM 631 C CA . ILE A 1 98 ? 29.67250 6.06274 0.57499 1.000 18.40545 98 ILE A CA 1
ATOM 632 C C . ILE A 1 98 ? 30.70304 5.69492 -0.48053 1.000 19.38952 98 ILE A C 1
ATOM 633 O O . ILE A 1 98 ? 31.14007 4.53890 -0.55742 1.000 19.37557 98 ILE A O 1
ATOM 638 N N . ALA A 1 99 ? 31.04843 6.65837 -1.32720 1.000 15.93912 99 ALA A N 1
ATOM 639 C CA . ALA A 1 99 ? 32.08872 6.48635 -2.33155 1.000 14.76870 99 ALA A CA 1
ATOM 640 C C . ALA A 1 99 ? 33.32529 7.24724 -1.88058 1.000 17.57359 99 ALA A C 1
ATOM 641 O O . ALA A 1 99 ? 33.24443 8.44704 -1.58964 1.000 16.86143 99 ALA A O 1
ATOM 643 N N . TYR A 1 100 ? 34.45621 6.54722 -1.81650 1.000 16.18628 100 TYR A N 1
ATOM 644 C CA . TYR A 1 100 ? 35.73207 7.12753 -1.40095 1.000 16.22719 100 TYR A CA 1
ATOM 645 C C . TYR A 1 100 ? 36.55466 7.47037 -2.63319 1.000 17.82337 100 TYR A C 1
ATOM 646 O O . TYR A 1 100 ? 36.72972 6.62708 -3.51428 1.000 16.08365 100 TYR A O 1
ATOM 655 N N . VAL A 1 101 ? 37.05430 8.71306 -2.70123 1.000 14.18116 101 VAL A N 1
ATOM 656 C CA . VAL A 1 101 ? 37.77237 9.19592 -3.87305 1.000 15.48536 101 VAL A CA 1
ATOM 657 C C . VAL A 1 101 ? 39.12372 9.74710 -3.42940 1.000 15.61049 101 VAL A C 1
ATOM 658 O O . VAL A 1 101 ? 39.21463 10.46046 -2.42417 1.000 16.19425 101 VAL A O 1
ATOM 662 N N . ALA A 1 102 ? 40.17192 9.42468 -4.18485 1.000 13.49619 102 ALA A N 1
ATOM 663 C CA . ALA A 1 102 ? 41.51400 9.92155 -3.91595 1.000 16.24712 102 ALA A CA 1
ATOM 664 C C . ALA A 1 102 ? 41.92113 10.91237 -5.00002 1.000 15.43544 102 ALA A C 1
ATOM 665 O O . ALA A 1 102 ? 41.77421 10.62509 -6.19288 1.000 17.14059 102 ALA A O 1
ATOM 667 N N . TYR A 1 103 ? 42.43867 12.07390 -4.58262 1.000 14.42299 103 TYR A N 1
ATOM 668 C CA . TYR A 1 103 ? 42.90298 13.11139 -5.49033 1.000 15.67083 103 TYR A CA 1
ATOM 669 C C . TYR A 1 103 ? 44.39966 13.31411 -5.33598 1.000 14.82096 103 TYR A C 1
ATOM 670 O O . TYR A 1 103 ? 44.88354 13.45687 -4.20535 1.000 15.11024 103 TYR A O 1
ATOM 679 N N . PRO A 1 104 ? 45.14505 13.40055 -6.43088 1.000 14.84742 104 PRO A N 1
ATOM 680 C CA . PRO A 1 104 ? 46.59411 13.62349 -6.32548 1.000 14.81995 104 PRO A CA 1
ATOM 681 C C . PRO A 1 104 ? 46.90656 14.98777 -5.72411 1.000 17.66673 104 PRO A C 1
ATOM 682 O O . PRO A 1 104 ? 46.20214 15.97027 -5.95349 1.000 14.39958 104 PRO A O 1
ATOM 686 N N . LEU A 1 105 ? 47.97252 15.01990 -4.92398 1.000 14.43125 105 LEU A N 1
ATOM 687 C CA . LEU A 1 105 ? 48.44313 16.25538 -4.30501 1.000 15.43638 105 LEU A CA 1
ATOM 688 C C . LEU A 1 105 ? 48.64030 17.37961 -5.32420 1.000 13.83358 105 LEU A C 1
ATOM 689 O O . LEU A 1 105 ? 48.37282 18.55568 -5.02957 1.000 15.05039 105 LEU A O 1
ATOM 694 N N . ASP A 1 106 ? 49.11487 17.04834 -6.52797 1.000 15.29028 106 ASP A N 1
ATOM 695 C CA . ASP A 1 106 ? 49.43467 18.09187 -7.50072 1.000 14.74493 106 ASP A CA 1
ATOM 696 C C . ASP A 1 106 ? 48.20677 18.82523 -8.03058 1.000 15.96733 106 ASP A C 1
ATOM 697 O O . ASP A 1 106 ? 48.36765 19.83493 -8.72902 1.000 16.54456 106 ASP A O 1
ATOM 702 N N . LEU A 1 107 ? 46.99315 18.35983 -7.74272 1.000 14.68621 107 LEU A N 1
ATOM 703 C CA . LEU A 1 107 ? 45.83981 19.11527 -8.22390 1.000 14.87859 107 LEU A CA 1
ATOM 704 C C . LEU A 1 107 ? 45.66157 20.44486 -7.50345 1.000 14.45288 107 LEU A C 1
ATOM 705 O O . LEU A 1 107 ? 44.95506 21.31415 -8.01848 1.000 14.62258 107 LEU A O 1
ATOM 710 N N . PHE A 1 108 ? 46.23417 20.61176 -6.31252 1.000 14.78594 108 PHE A N 1
ATOM 711 C CA . PHE A 1 108 ? 45.78065 21.63552 -5.37211 1.000 13.97853 108 PHE A CA 1
ATOM 712 C C . PHE A 1 108 ? 46.78329 22.77258 -5.25187 1.000 14.46027 108 PHE A C 1
ATOM 713 O O . PHE A 1 108 ? 47.98081 22.52984 -5.05087 1.000 15.92176 108 PHE A O 1
ATOM 721 N N . GLU A 1 109 ? 46.29249 24.01841 -5.32050 1.000 13.04299 109 GLU A N 1
ATOM 722 C CA . GLU A 1 109 ? 47.17236 25.13785 -5.02638 1.000 12.81249 109 GLU A CA 1
ATOM 723 C C . GLU A 1 109 ? 47.50023 25.15091 -3.54458 1.000 15.44198 109 GLU A C 1
ATOM 724 O O . GLU A 1 109 ? 46.60041 25.10706 -2.69418 1.000 15.81567 109 GLU A O 1
ATOM 730 N N . GLU A 1 110 ? 48.79454 25.23020 -3.24718 1.000 12.52525 110 GLU A N 1
ATOM 731 C CA . GLU A 1 110 ? 49.25155 25.30141 -1.86996 1.000 13.54724 110 GLU A CA 1
ATOM 732 C C . GLU A 1 110 ? 48.58919 26.47212 -1.14832 1.000 14.13972 110 GLU A C 1
ATOM 733 O O . GLU A 1 110 ? 48.47488 27.58203 -1.68915 1.000 14.63664 110 GLU A O 1
ATOM 739 N N . GLY A 1 111 ? 48.13310 26.21222 0.07843 1.000 14.30364 111 GLY A N 1
ATOM 740 C CA . GLY A 1 111 ? 47.62438 27.25682 0.94423 1.000 15.85631 111 GLY A CA 1
ATOM 741 C C . GLY A 1 111 ? 46.26144 27.81351 0.59619 1.000 14.83891 111 GLY A C 1
ATOM 742 O O . GLY A 1 111 ? 45.85985 28.82210 1.19196 1.000 15.70046 111 GLY A O 1
ATOM 743 N N . SER A 1 112 ? 45.50827 27.18972 -0.31535 1.000 14.55686 112 SER A N 1
ATOM 744 C CA . SER A 1 112 ? 44.27591 27.81048 -0.80751 1.000 10.89692 112 SER A CA 1
ATOM 745 C C . SER A 1 112 ? 43.10002 26.87237 -0.52531 1.000 12.98880 112 SER A C 1
ATOM 746 O O . SER A 1 112 ? 42.87173 25.91231 -1.27159 1.000 13.98215 112 SER A O 1
ATOM 749 N N . VAL A 1 113 ? 42.34590 27.13578 0.54905 1.000 11.86193 113 VAL A N 1
ATOM 750 C CA . VAL A 1 113 ? 41.10231 26.38882 0.75787 1.000 16.96724 113 VAL A CA 1
ATOM 751 C C . VAL A 1 113 ? 40.16411 26.60882 -0.41765 1.000 13.51162 113 VAL A C 1
ATOM 752 O O . VAL A 1 113 ? 39.44367 25.69576 -0.83590 1.000 14.02435 113 VAL A O 1
ATOM 756 N N . THR A 1 114 ? 40.16675 27.82626 -0.97092 1.000 12.90839 114 THR A N 1
ATOM 757 C CA . THR A 1 114 ? 39.36536 28.13743 -2.15037 1.000 14.50903 114 THR A CA 1
ATOM 758 C C . THR A 1 114 ? 39.60894 27.14750 -3.28433 1.000 14.51367 114 THR A C 1
ATOM 759 O O . THR A 1 114 ? 38.65842 26.60645 -3.86369 1.000 13.88647 114 THR A O 1
ATOM 763 N N . ASN A 1 115 ? 40.87739 26.87602 -3.59939 1.000 13.58972 115 ASN A N 1
ATOM 764 C CA . ASN A 1 115 ? 41.15372 25.91585 -4.66574 1.000 11.77936 115 ASN A CA 1
ATOM 765 C C . ASN A 1 115 ? 40.80148 24.49073 -4.25294 1.000 15.00714 115 ASN A C 1
ATOM 766 O O . ASN A 1 115 ? 40.36982 23.69694 -5.09205 1.000 14.10914 115 ASN A O 1
ATOM 771 N N . MET A 1 116 ? 40.99965 24.13304 -2.98019 1.000 13.97092 116 MET A N 1
ATOM 772 C CA . MET A 1 116 ? 40.63742 22.78514 -2.54927 1.000 14.59022 116 MET A CA 1
ATOM 773 C C . MET A 1 116 ? 39.14975 22.53870 -2.75328 1.000 13.07250 116 MET A C 1
ATOM 774 O O . MET A 1 116 ? 38.75484 21.51638 -3.33240 1.000 15.37909 116 MET A O 1
ATOM 779 N N . PHE A 1 117 ? 38.30784 23.48508 -2.31021 1.000 14.46240 117 PHE A N 1
ATOM 780 C CA . PHE A 1 117 ? 36.86918 23.35937 -2.53448 1.000 15.99190 117 PHE A CA 1
ATOM 781 C C . PHE A 1 117 ? 36.54146 23.37262 -4.02346 1.000 16.28479 117 PHE A C 1
ATOM 782 O O . PHE A 1 117 ? 35.74774 22.55686 -4.49983 1.000 16.33460 117 PHE A O 1
ATOM 790 N N . THR A 1 118 ? 37.12782 24.30593 -4.78044 1.000 13.43341 118 THR A N 1
ATOM 791 C CA . THR A 1 118 ? 36.81713 24.35268 -6.20780 1.000 13.02844 118 THR A CA 1
ATOM 792 C C . THR A 1 118 ? 37.11596 23.00840 -6.86114 1.000 15.23018 118 THR A C 1
ATOM 793 O O . THR A 1 118 ? 36.29015 22.45532 -7.59619 1.000 17.80809 118 THR A O 1
ATOM 797 N N . SER A 1 119 ? 38.28157 22.44847 -6.55862 1.000 14.54891 119 SER A N 1
ATOM 798 C CA . SER A 1 119 ? 38.72093 21.23362 -7.23299 1.000 13.02385 119 SER A CA 1
ATOM 799 C C . SER A 1 119 ? 37.82025 20.05084 -6.89880 1.000 15.46172 119 SER A C 1
ATOM 800 O O . SER A 1 119 ? 37.50593 19.24444 -7.78175 1.000 18.86059 119 SER A O 1
ATOM 803 N N . ILE A 1 120 ? 37.37861 19.94029 -5.64418 1.000 13.72787 120 ILE A N 1
ATOM 804 C CA . ILE A 1 120 ? 36.66217 18.73746 -5.21287 1.000 14.25695 120 ILE A CA 1
ATOM 805 C C . ILE A 1 120 ? 35.14545 18.89468 -5.34846 1.000 16.64105 120 ILE A C 1
ATOM 806 O O . ILE A 1 120 ? 34.46921 17.97385 -5.82457 1.000 16.77091 120 ILE A O 1
ATOM 811 N N . VAL A 1 121 ? 34.58159 20.04395 -4.96104 1.000 17.01133 121 VAL A N 1
ATOM 812 C CA . VAL A 1 121 ? 33.12929 20.22401 -4.98048 1.000 15.62314 121 VAL A CA 1
ATOM 813 C C . VAL A 1 121 ? 32.68303 21.23588 -6.03070 1.000 14.59711 121 VAL A C 1
ATOM 814 O O . VAL A 1 121 ? 31.49648 21.59148 -6.07497 1.000 15.20228 121 VAL A O 1
ATOM 818 N N . GLY A 1 122 ? 33.57780 21.65498 -6.92923 1.000 15.11343 122 GLY A N 1
ATOM 819 C CA . GLY A 1 122 ? 33.22261 22.70056 -7.87649 1.000 14.67188 122 GLY A CA 1
ATOM 820 C C . GLY A 1 122 ? 32.19703 22.28349 -8.90937 1.000 16.07851 122 GLY A C 1
ATOM 821 O O . GLY A 1 122 ? 31.34851 23.09041 -9.30212 1.000 16.54158 122 GLY A O 1
ATOM 822 N N . ASN A 1 123 ? 32.22523 21.02029 -9.32778 1.000 14.33991 123 ASN A N 1
ATOM 823 C CA . ASN A 1 123 ? 31.48646 20.59402 -10.51371 1.000 18.12264 123 ASN A CA 1
ATOM 824 C C . ASN A 1 123 ? 30.59488 19.38150 -10.27911 1.000 16.96785 123 ASN A C 1
ATOM 825 O O . ASN A 1 123 ? 29.49837 19.30336 -10.84510 1.000 17.67395 123 ASN A O 1
ATOM 830 N N . VAL A 1 124 ? 31.02359 18.44519 -9.43185 1.000 14.64438 124 VAL A N 1
ATOM 831 C CA . VAL A 1 124 ? 30.42263 17.11502 -9.43072 1.000 15.70126 124 VAL A CA 1
ATOM 832 C C . VAL A 1 124 ? 28.98335 17.11066 -8.90801 1.000 18.42158 124 VAL A C 1
ATOM 833 O O . VAL A 1 124 ? 28.21172 16.21269 -9.25844 1.000 16.18622 124 VAL A O 1
ATOM 837 N N . PHE A 1 125 ? 28.58042 18.09202 -8.09910 1.000 16.18882 125 PHE A N 1
ATOM 838 C CA . PHE A 1 125 ? 27.24873 18.00258 -7.50002 1.000 15.79200 125 PHE A CA 1
ATOM 839 C C . PHE A 1 125 ? 26.13526 18.22657 -8.51319 1.000 17.95997 125 PHE A C 1
ATOM 840 O O . PHE A 1 125 ? 24.97474 17.91740 -8.20870 1.000 17.79186 125 PHE A O 1
ATOM 848 N N . GLY A 1 126 ? 26.45960 18.72119 -9.70950 1.000 15.79676 126 GLY A N 1
ATOM 849 C CA . GLY A 1 126 ? 25.48911 18.93402 -10.76158 1.000 18.81789 126 GLY A CA 1
ATOM 850 C C . GLY A 1 126 ? 25.33577 17.79894 -11.74506 1.000 21.43631 126 GLY A C 1
ATOM 851 O O . GLY A 1 126 ? 24.50843 17.89364 -12.65559 1.000 21.06006 126 GLY A O 1
ATOM 852 N N . PHE A 1 127 ? 26.09287 16.71815 -11.59154 1.000 17.96228 127 PHE A N 1
ATOM 853 C CA . PHE A 1 127 ? 26.07220 15.66486 -12.59728 1.000 20.42859 127 PHE A CA 1
ATOM 854 C C . PHE A 1 127 ? 24.72392 14.95069 -12.60312 1.000 18.81989 127 PHE A C 1
ATOM 855 O O . PHE A 1 127 ? 24.22612 14.52955 -11.55533 1.000 18.41628 127 PHE A O 1
ATOM 863 N N . LYS A 1 128 ? 24.15331 14.78598 -13.80141 1.000 21.21502 128 LYS A N 1
ATOM 864 C CA . LYS A 1 128 ? 22.76426 14.34744 -13.92107 1.000 24.09946 128 LYS A CA 1
ATOM 865 C C . LYS A 1 128 ? 22.55247 12.96866 -13.31110 1.000 23.54473 128 LYS A C 1
ATOM 866 O O . LYS A 1 128 ? 21.51400 12.71757 -12.68926 1.000 25.49164 128 LYS A O 1
ATOM 868 N N . ALA A 1 129 ? 23.53643 12.07292 -13.45511 1.000 20.73911 129 ALA A N 1
ATOM 869 C CA . ALA A 1 129 ? 23.41460 10.69328 -12.98553 1.000 22.50655 129 ALA A CA 1
ATOM 870 C C . ALA A 1 129 ? 23.39640 10.57410 -11.46609 1.000 21.82017 129 ALA A C 1
ATOM 871 O O . ALA A 1 129 ? 23.12284 9.48359 -10.94648 1.000 21.13004 129 ALA A O 1
ATOM 873 N N . LEU A 1 130 ? 23.69225 11.64869 -10.74499 1.000 22.19541 130 LEU A N 1
ATOM 874 C CA . LEU A 1 130 ? 23.69760 11.65393 -9.28799 1.000 20.94279 130 LEU A CA 1
ATOM 875 C C . LEU A 1 130 ? 22.46880 12.42118 -8.81948 1.000 23.82968 130 LEU A C 1
ATOM 876 O O . LEU A 1 130 ? 22.42670 13.65191 -8.92726 1.000 26.52854 130 LEU A O 1
ATOM 881 N N . ARG A 1 131 ? 21.47552 11.70565 -8.28882 1.000 19.61105 131 ARG A N 1
ATOM 882 C CA . ARG A 1 131 ? 20.26626 12.39371 -7.83350 1.000 19.75063 131 ARG A CA 1
ATOM 883 C C . ARG A 1 131 ? 20.56285 13.30040 -6.64751 1.000 19.93180 131 ARG A C 1
ATOM 884 O O . ARG A 1 131 ? 19.96766 14.37986 -6.51484 1.000 20.52809 131 ARG A O 1
ATOM 892 N N . ALA A 1 132 ? 21.47305 12.88056 -5.77432 1.000 18.88039 132 ALA A N 1
ATOM 893 C CA . ALA A 1 132 ? 21.89894 13.70762 -4.65614 1.000 19.39416 132 ALA A CA 1
ATOM 894 C C . ALA A 1 132 ? 23.33311 13.33859 -4.30566 1.000 18.89297 132 ALA A C 1
ATOM 895 O O . ALA A 1 132 ? 23.79120 12.23074 -4.58569 1.000 16.79184 132 ALA A O 1
ATOM 897 N N . LEU A 1 133 ? 24.04224 14.28456 -3.69674 1.000 17.33512 133 LEU A N 1
ATOM 898 C CA . LEU A 1 133 ? 25.44539 14.06901 -3.35302 1.000 16.10102 133 LEU A CA 1
ATOM 899 C C . LEU A 1 133 ? 25.80701 14.91610 -2.14437 1.000 17.37930 133 LEU A C 1
ATOM 900 O O . LEU A 1 133 ? 25.50192 16.11280 -2.12532 1.000 16.41481 133 LEU A O 1
ATOM 905 N N . ARG A 1 134 ? 26.48309 14.31027 -1.16147 1.000 16.73254 134 ARG A N 1
ATOM 906 C CA . ARG A 1 134 ? 26.94567 15.02831 0.02151 1.000 15.96009 134 ARG A CA 1
ATOM 907 C C . ARG A 1 134 ? 28.40097 14.67898 0.30996 1.000 15.49078 134 ARG A C 1
ATOM 908 O O . ARG A 1 134 ? 28.75988 13.49940 0.41072 1.000 16.29122 134 ARG A O 1
ATOM 916 N N . LEU A 1 135 ? 29.24878 15.69842 0.43474 1.000 16.42076 135 LEU A N 1
ATOM 917 C CA . LEU A 1 135 ? 30.61963 15.44577 0.84999 1.000 13.36952 135 LEU A CA 1
ATOM 918 C C . LEU A 1 135 ? 30.64617 15.33489 2.37201 1.000 15.54926 135 LEU A C 1
ATOM 919 O O . LEU A 1 135 ? 30.29828 16.28888 3.07765 1.000 16.84919 135 LEU A O 1
ATOM 924 N N . GLU A 1 136 ? 31.02445 14.15762 2.87881 1.000 13.83932 136 GLU A N 1
ATOM 925 C CA . GLU A 1 136 ? 30.98495 13.91082 4.31640 1.000 14.01974 136 GLU A CA 1
ATOM 926 C C . GLU A 1 136 ? 32.31427 14.18458 5.01073 1.000 14.70973 136 GLU A C 1
ATOM 927 O O . GLU A 1 136 ? 32.31418 14.61477 6.16686 1.000 15.20524 136 GLU A O 1
ATOM 933 N N . ASP A 1 137 ? 33.44655 13.92729 4.36045 1.000 15.21656 137 ASP A N 1
ATOM 934 C CA . ASP A 1 137 ? 34.72365 14.07866 5.05253 1.000 14.00819 137 ASP A CA 1
ATOM 935 C C . ASP A 1 137 ? 35.83171 14.22055 4.02313 1.000 14.82547 137 ASP A C 1
ATOM 936 O O . ASP A 1 137 ? 35.69029 13.80177 2.87253 1.000 15.65303 137 ASP A O 1
ATOM 941 N N . LEU A 1 138 ? 36.94115 14.80732 4.46566 1.000 15.29321 138 LEU A N 1
ATOM 942 C CA . LEU A 1 138 ? 38.15858 14.93829 3.67753 1.000 13.17298 138 LEU A CA 1
ATOM 943 C C . LEU A 1 138 ? 39.33896 14.49853 4.52643 1.000 15.11602 138 LEU A C 1
ATOM 944 O O . LEU A 1 138 ? 39.43520 14.87075 5.70053 1.000 19.50334 138 LEU A O 1
ATOM 949 N N . ARG A 1 139 ? 40.23951 13.71477 3.93935 1.000 15.07603 139 ARG A N 1
ATOM 950 C CA . ARG A 1 139 ? 41.52268 13.41704 4.57209 1.000 15.29354 139 ARG A CA 1
ATOM 951 C C . ARG A 1 139 ? 42.54216 14.42361 4.05034 1.000 17.89234 139 ARG A C 1
ATOM 952 O O . ARG A 1 139 ? 42.95901 14.34352 2.89466 1.000 15.52017 139 ARG A O 1
ATOM 960 N N . ILE A 1 140 ? 42.93712 15.37623 4.89199 1.000 14.21788 140 ILE A N 1
ATOM 961 C CA . ILE A 1 140 ? 43.91643 16.39206 4.51710 1.000 13.93185 140 ILE A CA 1
ATOM 962 C C . ILE A 1 140 ? 45.29669 15.84118 4.86449 1.000 15.16028 140 ILE A C 1
ATOM 963 O O . ILE A 1 140 ? 45.59294 15.66408 6.06165 1.000 17.41590 140 ILE A O 1
ATOM 968 N N . PRO A 1 141 ? 46.14506 15.52920 3.87923 1.000 16.89633 141 PRO A N 1
ATOM 969 C CA . PRO A 1 141 ? 47.44549 14.94905 4.20314 1.000 16.50217 141 PRO A CA 1
ATOM 970 C C . PRO A 1 141 ? 48.37376 16.00359 4.77523 1.000 14.88589 141 PRO A C 1
ATOM 971 O O . PRO A 1 141 ? 48.25134 17.19807 4.45429 1.000 16.14105 141 PRO A O 1
ATOM 975 N N . PRO A 1 142 ? 49.30761 15.61198 5.64632 1.000 16.14916 142 PRO A N 1
ATOM 976 C CA . PRO A 1 142 ? 50.27217 16.58388 6.18863 1.000 16.83808 142 PRO A CA 1
ATOM 977 C C . PRO A 1 142 ? 51.01690 17.35621 5.11904 1.000 18.35469 142 PRO A C 1
ATOM 978 O O . PRO A 1 142 ? 51.31215 18.54442 5.31069 1.000 17.51414 142 PRO A O 1
ATOM 982 N N A THR A 1 143 ? 51.33229 16.71442 3.99742 0.715 17.45141 143 THR A N 1
ATOM 983 N N B THR A 1 143 ? 51.32305 16.72715 3.97563 0.285 17.46650 143 THR A N 1
ATOM 984 C CA A THR A 1 143 ? 52.07030 17.41345 2.95883 0.715 16.12674 143 THR A CA 1
ATOM 985 C CA B THR A 1 143 ? 52.06979 17.42840 2.93215 0.285 16.23366 143 THR A CA 1
ATOM 986 C C A THR A 1 143 ? 51.30021 18.63054 2.45060 0.715 19.04034 143 THR A C 1
ATOM 987 C C B THR A 1 143 ? 51.29279 18.61537 2.37873 0.285 18.96451 143 THR A C 1
ATOM 988 O O A THR A 1 143 ? 51.91271 19.65353 2.13089 0.715 20.82135 143 THR A O 1
ATOM 989 O O B THR A 1 143 ? 51.89814 19.58076 1.90084 0.285 20.59538 143 THR A O 1
ATOM 996 N N . TYR A 1 144 ? 49.96118 18.56322 2.42143 1.000 12.93893 144 TYR A N 1
ATOM 997 C CA . TYR A 1 144 ? 49.16205 19.70353 1.98790 1.000 15.10548 144 TYR A CA 1
ATOM 998 C C . TYR A 1 144 ? 48.86814 20.66121 3.14080 1.000 15.33658 144 TYR A C 1
ATOM 999 O O . TYR A 1 144 ? 48.94387 21.88653 2.96426 1.000 14.86058 144 TYR A O 1
ATOM 1008 N N . SER A 1 145 ? 48.54599 20.13678 4.33033 1.000 15.29429 145 SER A N 1
ATOM 1009 C CA . SER A 1 145 ? 48.20781 21.03008 5.43958 1.000 13.25576 145 SER A CA 1
ATOM 1010 C C . SER A 1 145 ? 49.39485 21.88701 5.87248 1.000 12.69765 145 SER A C 1
ATOM 1011 O O . SER A 1 145 ? 49.18923 23.00974 6.35530 1.000 14.38159 145 SER A O 1
ATOM 1014 N N . LYS A 1 146 ? 50.63279 21.40778 5.68330 1.000 13.28440 146 LYS A N 1
ATOM 1015 C CA . LYS A 1 146 ? 51.79873 22.21683 6.02845 1.000 15.55229 146 LYS A CA 1
ATOM 1016 C C . LYS A 1 146 ? 51.99045 23.41128 5.09801 1.000 15.97052 146 LYS A C 1
ATOM 1017 O O . LYS A 1 146 ? 52.88227 24.22598 5.35684 1.000 15.96746 146 LYS A O 1
ATOM 1023 N N . THR A 1 147 ? 51.19877 23.54116 4.02714 1.000 14.28522 147 THR A N 1
ATOM 1024 C CA . THR A 1 147 ? 51.24354 24.76136 3.22279 1.000 16.38023 147 THR A CA 1
ATOM 1025 C C . THR A 1 147 ? 50.27928 25.83217 3.71936 1.000 16.19544 147 THR A C 1
ATOM 1026 O O . THR A 1 147 ? 50.16146 26.88082 3.07676 1.000 14.70768 147 THR A O 1
ATOM 1030 N N . PHE A 1 148 ? 49.61418 25.61446 4.85395 1.000 14.32274 148 PHE A N 1
ATOM 1031 C CA . PHE A 1 148 ? 48.64428 26.56296 5.39221 1.000 13.50791 148 PHE A CA 1
ATOM 1032 C C . PHE A 1 148 ? 49.11670 27.10027 6.73337 1.000 13.33389 148 PHE A C 1
ATOM 1033 O O . PHE A 1 148 ? 49.63316 26.34452 7.55847 1.000 16.46068 148 PHE A O 1
ATOM 1041 N N . GLN A 1 149 ? 48.91882 28.40736 6.96285 1.000 14.02638 149 GLN A N 1
ATOM 1042 C CA . GLN A 1 149 ? 49.22759 28.95670 8.28299 1.000 14.44552 149 GLN A CA 1
ATOM 1043 C C . GLN A 1 149 ? 48.40297 28.28413 9.37344 1.000 16.09247 149 GLN A C 1
ATOM 1044 O O . GLN A 1 149 ? 48.91526 27.97454 10.46335 1.000 15.50191 149 GLN A O 1
ATOM 1050 N N . GLY A 1 150 ? 47.12140 28.07190 9.11403 1.000 14.72996 150 GLY A N 1
ATOM 1051 C CA . GLY A 1 150 ? 46.22564 27.58664 10.13591 1.000 15.18784 150 GLY A CA 1
ATOM 1052 C C . GLY A 1 150 ? 45.79237 28.71186 11.06073 1.000 14.78094 150 GLY A C 1
ATOM 1053 O O . GLY A 1 150 ? 45.87366 29.89481 10.71682 1.000 13.04896 150 GLY A O 1
ATOM 1054 N N . PRO A 1 151 ? 45.31616 28.35728 12.25057 1.000 12.27922 151 PRO A N 1
ATOM 1055 C CA . PRO A 1 151 ? 44.80702 29.36176 13.19610 1.000 12.73202 151 PRO A CA 1
ATOM 1056 C C . PRO A 1 151 ? 45.84662 30.42144 13.50747 1.000 14.19648 151 PRO A C 1
ATOM 1057 O O . PRO A 1 151 ? 47.03827 30.11224 13.66674 1.000 14.73586 151 PRO A O 1
ATOM 1061 N N . PRO A 1 152 ? 45.42463 31.68186 13.61456 1.000 12.90794 152 PRO A N 1
ATOM 1062 C CA . PRO A 1 152 ? 46.37347 32.74172 13.98081 1.000 13.45964 152 PRO A CA 1
ATOM 1063 C C . PRO A 1 152 ? 47.10320 32.43357 15.26828 1.000 14.78498 152 PRO A C 1
ATOM 1064 O O . PRO A 1 152 ? 48.30369 32.71658 15.37816 1.000 16.08056 152 PRO A O 1
ATOM 1068 N N . HIS A 1 153 ? 46.40619 31.82987 16.23843 1.000 13.43244 153 HIS A N 1
ATOM 1069 C CA . HIS A 1 153 ? 47.02942 31.49853 17.51593 1.000 12.52370 153 HIS A CA 1
ATOM 1070 C C . HIS A 1 153 ? 46.71168 30.08440 17.96340 1.000 12.06632 153 HIS A C 1
ATOM 1071 O O . HIS A 1 153 ? 47.62803 29.29561 18.20867 1.000 14.20885 153 HIS A O 1
ATOM 1078 N N . GLY A 1 154 ? 45.42924 29.75826 18.07056 1.000 12.65097 154 GLY A N 1
ATOM 1079 C CA . GLY A 1 154 ? 45.02374 28.41956 18.45257 1.000 13.60360 154 GLY A CA 1
ATOM 1080 C C . GLY A 1 154 ? 44.87336 28.29191 19.96094 1.000 13.84215 154 GLY A C 1
ATOM 1081 O O . GLY A 1 154 ? 45.25696 29.17238 20.73653 1.000 13.89945 154 GLY A O 1
ATOM 1082 N N . ILE A 1 155 ? 44.34188 27.13208 20.37608 1.000 13.37791 155 ILE A N 1
ATOM 1083 C CA . ILE A 1 155 ? 43.78379 26.98709 21.72518 1.000 15.25126 155 ILE A CA 1
ATOM 1084 C C . ILE A 1 155 ? 44.80659 27.34850 22.79505 1.000 15.08393 155 ILE A C 1
ATOM 1085 O O . ILE A 1 155 ? 44.52103 28.13281 23.71219 1.000 17.04099 155 ILE A O 1
ATOM 1090 N N . GLN A 1 156 ? 45.98789 26.72541 22.73603 1.000 14.80516 156 GLN A N 1
ATOM 1091 C CA . GLN A 1 156 ? 46.93909 26.86244 23.83397 1.000 16.41536 156 GLN A CA 1
ATOM 1092 C C . GLN A 1 156 ? 47.51153 28.27219 23.89311 1.000 17.35429 156 GLN A C 1
ATOM 1093 O O . GLN A 1 156 ? 47.64924 28.84763 24.98194 1.000 15.68589 156 GLN A O 1
ATOM 1099 N N . VAL A 1 157 ? 47.84078 28.85069 22.73535 1.000 14.17970 157 VAL A N 1
ATOM 1100 C CA . VAL A 1 157 ? 48.35626 30.21756 22.73354 1.000 12.94471 157 VAL A CA 1
ATOM 1101 C C . VAL A 1 157 ? 47.29505 31.17837 23.25871 1.000 13.31908 157 VAL A C 1
ATOM 1102 O O . VAL A 1 157 ? 47.59280 32.08503 24.04867 1.000 14.34980 157 VAL A O 1
ATOM 1106 N N . GLU A 1 158 ? 46.03984 30.99436 22.83582 1.000 13.25128 158 GLU A N 1
ATOM 1107 C CA . GLU A 1 158 ? 44.97763 31.89569 23.27860 1.000 14.68487 158 GLU A CA 1
ATOM 1108 C C . GLU A 1 158 ? 44.82965 31.87970 24.79794 1.000 15.16159 158 GLU A C 1
ATOM 1109 O O . GLU A 1 158 ? 44.68428 32.93329 25.43233 1.000 15.13460 158 GLU A O 1
ATOM 1115 N N . ARG A 1 159 ? 44.82891 30.68651 25.39710 1.000 13.01767 159 ARG A N 1
ATOM 1116 C CA . ARG A 1 159 ? 44.75513 30.60170 26.85195 1.000 13.73021 159 ARG A CA 1
ATOM 1117 C C . ARG A 1 159 ? 45.92121 31.34055 27.50069 1.000 13.23043 159 ARG A C 1
ATOM 1118 O O . ARG A 1 159 ? 45.74422 32.04301 28.49971 1.000 15.72238 159 ARG A O 1
ATOM 1126 N N . ASP A 1 160 ? 47.11984 31.20208 26.93466 1.000 13.42787 160 ASP A N 1
ATOM 1127 C CA . ASP A 1 160 ? 48.28290 31.88098 27.50552 1.000 15.34683 160 ASP A CA 1
ATOM 1128 C C . ASP A 1 160 ? 48.18989 33.39675 27.33404 1.000 14.99413 160 ASP A C 1
ATOM 1129 O O . ASP A 1 160 ? 48.58369 34.15264 28.22899 1.000 15.20621 160 ASP A O 1
ATOM 1134 N N . LYS A 1 161 ? 47.70027 33.86551 26.17993 1.000 14.61713 161 LYS A N 1
ATOM 1135 C CA . LYS A 1 161 ? 47.59165 35.30980 25.97261 1.000 16.47693 161 LYS A CA 1
ATOM 1136 C C . LYS A 1 161 ? 46.57845 35.92816 26.92165 1.000 14.74858 161 LYS A C 1
ATOM 1137 O O . LYS A 1 161 ? 46.79818 37.02873 27.44902 1.000 15.79160 161 LYS A O 1
ATOM 1143 N N . LEU A 1 162 ? 45.44684 35.25157 27.12445 1.000 13.85778 162 LEU A N 1
ATOM 1144 C CA . LEU A 1 162 ? 44.35463 35.79669 27.93039 1.000 14.79818 162 LEU A CA 1
ATOM 1145 C C . LEU A 1 162 ? 44.45789 35.42283 29.40711 1.000 15.14381 162 LEU A C 1
ATOM 1146 O O . LEU A 1 162 ? 43.66336 35.92149 30.21780 1.000 17.50028 162 LEU A O 1
ATOM 1151 N N . ASN A 1 163 ? 45.43294 34.58481 29.77028 1.000 16.21096 163 ASN A N 1
ATOM 1152 C CA . ASN A 1 163 ? 45.64487 34.13694 31.14892 1.000 15.97134 163 ASN A CA 1
ATOM 1153 C C . ASN A 1 163 ? 44.41464 33.42314 31.70389 1.000 18.59858 163 ASN A C 1
ATOM 1154 O O . ASN A 1 163 ? 43.96628 33.68981 32.82175 1.000 22.53173 163 ASN A O 1
ATOM 1159 N N . LYS A 1 164 ? 43.87878 32.48292 30.92595 1.000 16.78821 164 LYS A N 1
ATOM 1160 C CA . LYS A 1 164 ? 42.65059 31.78854 31.29627 1.000 16.79037 164 LYS A CA 1
ATOM 1161 C C . LYS A 1 164 ? 42.87739 30.28560 31.22276 1.000 17.37654 164 LYS A C 1
ATOM 1162 O O . LYS A 1 164 ? 43.29350 29.76958 30.18331 1.000 18.38679 164 LYS A O 1
ATOM 1168 N N . TYR A 1 165 ? 42.60282 29.59304 32.32970 1.000 16.79704 165 TYR A N 1
ATOM 1169 C CA . TYR A 1 165 ? 42.90646 28.17776 32.47200 1.000 17.51190 165 TYR A CA 1
ATOM 1170 C C . TYR A 1 165 ? 41.82623 27.48305 33.28207 1.000 17.55327 165 TYR A C 1
ATOM 1171 O O . TYR A 1 165 ? 41.27246 28.05204 34.22466 1.000 19.87199 165 TYR A O 1
ATOM 1180 N N . GLY A 1 166 ? 41.56906 26.22607 32.93805 1.000 19.71806 166 GLY A N 1
ATOM 1181 C CA . GLY A 1 166 ? 40.84789 25.35255 33.83584 1.000 17.41277 166 GLY A CA 1
ATOM 1182 C C . GLY A 1 166 ? 39.34091 25.39727 33.74232 1.000 17.20249 166 GLY A C 1
ATOM 1183 O O . GLY A 1 166 ? 38.67275 24.78915 34.58409 1.000 21.48764 166 GLY A O 1
ATOM 1184 N N . ARG A 1 167 ? 38.77192 26.07670 32.74996 1.000 17.19676 167 ARG A N 1
ATOM 1185 C CA . ARG A 1 167 ? 37.32187 26.14212 32.63883 1.000 15.63308 167 ARG A CA 1
ATOM 1186 C C . ARG A 1 167 ? 36.96667 26.54498 31.22209 1.000 19.32622 167 ARG A C 1
ATOM 1187 O O . ARG A 1 167 ? 37.77177 27.18964 30.53775 1.000 16.34009 167 ARG A O 1
ATOM 1195 N N . PRO A 1 168 ? 35.77483 26.18469 30.75197 1.000 16.33890 168 PRO A N 1
ATOM 1196 C CA . PRO A 1 168 ? 35.25505 26.80214 29.52620 1.000 13.72107 168 PRO A CA 1
ATOM 1197 C C . PRO A 1 168 ? 35.25484 28.32079 29.63857 1.000 14.26760 168 PRO A C 1
ATOM 1198 O O . PRO A 1 168 ? 35.06305 28.88469 30.71907 1.000 17.28724 168 PRO A O 1
ATOM 1202 N N . LEU A 1 169 ? 35.45273 28.98488 28.50163 1.000 14.55663 169 LEU A N 1
ATOM 1203 C CA . LEU A 1 169 ? 35.23937 30.42754 28.45597 1.000 15.93979 169 LEU A CA 1
ATOM 1204 C C . LEU A 1 169 ? 33.75165 30.74603 28.26003 1.000 15.95425 169 LEU A C 1
ATOM 1205 O O . LEU A 1 169 ? 32.95688 29.89500 27.85373 1.000 16.42993 169 LEU A O 1
ATOM 1210 N N . LEU A 1 170 ? 33.36971 31.99474 28.56852 1.000 16.88180 170 LEU A N 1
ATOM 1211 C CA . LEU A 1 170 ? 31.96886 32.41240 28.54225 1.000 17.59208 170 LEU A CA 1
ATOM 1212 C C . LEU A 1 170 ? 31.78903 33.66220 27.69177 1.000 19.23061 170 LEU A C 1
ATOM 1213 O O . LEU A 1 170 ? 32.52273 34.64218 27.86422 1.000 17.26029 170 LEU A O 1
ATOM 1218 N N . GLY A 1 171 ? 30.76445 33.65287 26.82326 1.000 16.81106 171 GLY A N 1
ATOM 1219 C CA . GLY A 1 171 ? 30.47856 34.79702 25.98093 1.000 17.42428 171 GLY A CA 1
ATOM 1220 C C . GLY A 1 171 ? 28.98877 35.06962 25.89779 1.000 21.32533 171 GLY A C 1
ATOM 1221 O O . GLY A 1 171 ? 28.16664 34.25832 26.33124 1.000 19.67276 171 GLY A O 1
ATOM 1222 N N . CYS A 1 172 ? 28.65603 36.23539 25.32899 1.000 21.85368 172 CYS A N 1
ATOM 1223 C CA . CYS A 1 172 ? 27.27395 36.69194 25.17612 1.000 18.19559 172 CYS A CA 1
ATOM 1224 C C . CYS A 1 172 ? 27.14017 37.51282 23.90141 1.000 19.40213 172 CYS A C 1
ATOM 1225 O O . CYS A 1 172 ? 27.86016 38.50020 23.72734 1.000 20.65269 172 CYS A O 1
ATOM 1228 N N . THR A 1 173 ? 26.19190 37.13723 23.03978 1.000 21.06714 173 THR A N 1
ATOM 1229 C CA . THR A 1 173 ? 25.87519 37.96298 21.87944 1.000 18.42277 173 THR A CA 1
ATOM 1230 C C . THR A 1 173 ? 24.89730 39.06155 22.27821 1.000 18.91354 173 THR A C 1
ATOM 1231 O O . THR A 1 173 ? 23.86515 38.78886 22.89850 1.000 20.96854 173 THR A O 1
ATOM 1235 N N . ILE A 1 174 ? 25.22526 40.30108 21.91771 1.000 19.39841 174 ILE A N 1
ATOM 1236 C CA . ILE A 1 174 ? 24.39616 41.43858 22.30212 1.000 16.68874 174 ILE A CA 1
ATOM 1237 C C . ILE A 1 174 ? 23.10003 41.39774 21.51848 1.000 21.32107 174 ILE A C 1
ATOM 1238 O O . ILE A 1 174 ? 23.10884 41.27558 20.28690 1.000 24.53290 174 ILE A O 1
ATOM 1243 N N . LYS A 1 175 ? 21.97635 41.48570 22.23422 1.000 19.60732 175 LYS A N 1
ATOM 1244 C CA . LYS A 1 175 ? 20.67054 41.59107 21.61072 1.000 19.40179 175 LYS A CA 1
ATOM 1245 C C . LYS A 1 175 ? 19.96022 42.82762 22.13266 1.000 20.95855 175 LYS A C 1
ATOM 1246 O O . LYS A 1 175 ? 20.21246 43.25621 23.26392 1.000 18.51789 175 LYS A O 1
ATOM 1252 N N . PRO A 1 176 ? 19.10192 43.46142 21.31800 1.000 18.48218 176 PRO A N 1
ATOM 1253 C CA . PRO A 1 176 ? 18.82186 43.14458 19.91021 1.000 20.05539 176 PRO A CA 1
ATOM 1254 C C . PRO A 1 176 ? 20.04164 43.42473 19.03445 1.000 19.37743 176 PRO A C 1
ATOM 1255 O O . PRO A 1 176 ? 20.78241 44.35625 19.34742 1.000 24.38359 176 PRO A O 1
ATOM 1259 N N . LYS A 1 177 ? 20.25300 42.62948 17.98234 1.000 23.79509 177 LYS A N 1
ATOM 1260 C CA . LYS A 1 177 ? 21.46032 42.79247 17.17104 1.000 22.06465 177 LYS A CA 1
ATOM 1261 C C . LYS A 1 177 ? 21.49462 44.15891 16.49611 1.000 24.42331 177 LYS A C 1
ATOM 1262 O O . LYS A 1 177 ? 22.53508 44.83282 16.47978 1.000 21.41906 177 LYS A O 1
ATOM 1268 N N . LEU A 1 178 ? 20.36315 44.59584 15.95491 1.000 17.94935 178 LEU A N 1
ATOM 1269 C CA . LEU A 1 178 ? 20.23299 45.92757 15.38761 1.000 18.18899 178 LEU A CA 1
ATOM 1270 C C . LEU A 1 178 ? 19.08538 46.64008 16.08526 1.000 19.73397 178 LEU A C 1
ATOM 1271 O O . LEU A 1 178 ? 18.08937 46.00977 16.45412 1.000 21.42882 178 LEU A O 1
ATOM 1276 N N . GLY A 1 179 ? 19.24237 47.94709 16.27674 1.000 19.73382 179 GLY A N 1
ATOM 1277 C CA . GLY A 1 179 ? 18.24697 48.73370 16.97115 1.000 19.83804 179 GLY A CA 1
ATOM 1278 C C . GLY A 1 179 ? 18.83421 49.59661 18.06706 1.000 19.06432 179 GLY A C 1
ATOM 1279 O O . GLY A 1 179 ? 18.27455 50.64817 18.39137 1.000 20.47869 179 GLY A O 1
ATOM 1280 N N . LEU A 1 180 ? 19.95609 49.17171 18.64710 1.000 19.03905 180 LEU A N 1
ATOM 1281 C CA . LEU A 1 180 ? 20.62918 49.95961 19.67159 1.000 18.32522 180 LEU A CA 1
ATOM 1282 C C . LEU A 1 180 ? 21.58342 50.96223 19.03087 1.000 17.54575 180 LEU A C 1
ATOM 1283 O O . LEU A 1 180 ? 22.14627 50.71506 17.96018 1.000 18.77444 180 LEU A O 1
ATOM 1288 N N . SER A 1 181 ? 21.74337 52.10939 19.68466 1.000 17.76061 181 SER A N 1
ATOM 1289 C CA . SER A 1 181 ? 22.85720 52.98301 19.34391 1.000 13.17142 181 SER A CA 1
ATOM 1290 C C . SER A 1 181 ? 24.17545 52.30299 19.70480 1.000 16.31293 181 SER A C 1
ATOM 1291 O O . SER A 1 181 ? 24.22609 51.37692 20.51654 1.000 15.31714 181 SER A O 1
ATOM 1294 N N . ALA A 1 182 ? 25.25877 52.75878 19.07503 1.000 16.43135 182 ALA A N 1
ATOM 1295 C CA . ALA A 1 182 ? 26.55943 52.19510 19.41516 1.000 17.20983 182 ALA A CA 1
ATOM 1296 C C . ALA A 1 182 ? 26.84367 52.35557 20.90577 1.000 15.02031 182 ALA A C 1
ATOM 1297 O O . ALA A 1 182 ? 27.37987 51.44543 21.54486 1.000 16.12164 182 ALA A O 1
ATOM 1299 N N . LYS A 1 183 ? 26.45829 53.49245 21.49435 1.000 14.10065 183 LYS A N 1
ATOM 1300 C CA . LYS A 1 183 ? 26.75989 53.66709 22.91475 1.000 14.18369 183 LYS A CA 1
ATOM 1301 C C . LYS A 1 183 ? 25.90536 52.74859 23.78303 1.000 15.50406 183 LYS A C 1
ATOM 1302 O O . LYS A 1 183 ? 26.40396 52.16007 24.74867 1.000 17.14616 183 LYS A O 1
ATOM 1308 N N . ASN A 1 184 ? 24.61418 52.61958 23.46940 1.000 15.32087 184 ASN A N 1
ATOM 1309 C CA . ASN A 1 184 ? 23.77290 51.72008 24.25744 1.000 13.54700 184 ASN A CA 1
ATOM 1310 C C . ASN A 1 184 ? 24.23468 50.27696 24.10581 1.000 15.68930 184 ASN A C 1
ATOM 1311 O O . ASN A 1 184 ? 24.20623 49.49469 25.06446 1.000 16.37631 184 ASN A O 1
ATOM 1316 N N . TYR A 1 185 ? 24.65668 49.91288 22.89694 1.000 14.35139 185 TYR A N 1
ATOM 1317 C CA . TYR A 1 185 ? 25.25193 48.60557 22.64556 1.000 14.61549 185 TYR A CA 1
ATOM 1318 C C . TYR A 1 185 ? 26.46265 48.37083 23.54244 1.000 15.66546 185 TYR A C 1
ATOM 1319 O O . TYR A 1 185 ? 26.59179 47.31525 24.17753 1.000 14.94631 185 TYR A O 1
ATOM 1328 N N . GLY A 1 186 ? 27.36711 49.35232 23.60119 1.000 14.75257 186 GLY A N 1
ATOM 1329 C CA . GLY A 1 186 ? 28.54905 49.20436 24.42478 1.000 14.03105 186 GLY A CA 1
ATOM 1330 C C . GLY A 1 186 ? 28.22429 49.15036 25.90159 1.000 13.61192 186 GLY A C 1
ATOM 1331 O O . GLY A 1 186 ? 28.93080 48.49681 26.67315 1.000 16.00297 186 GLY A O 1
ATOM 1332 N N . ARG A 1 187 ? 27.17135 49.85487 26.32114 1.000 13.40517 187 ARG A N 1
ATOM 1333 C CA . ARG A 1 187 ? 26.76558 49.80060 27.72272 1.000 14.04763 187 ARG A CA 1
ATOM 1334 C C . ARG A 1 187 ? 26.36195 48.38262 28.10732 1.000 13.99491 187 ARG A C 1
ATOM 1335 O O . ARG A 1 187 ? 26.76670 47.86795 29.15787 1.000 15.24591 187 ARG A O 1
ATOM 1343 N N . ALA A 1 188 ? 25.55327 47.74244 27.26368 1.000 14.59830 188 ALA A N 1
ATOM 1344 C CA . ALA A 1 188 ? 25.18769 46.34726 27.49368 1.000 15.42777 188 ALA A CA 1
ATOM 1345 C C . ALA A 1 188 ? 26.42459 45.46058 27.58192 1.000 16.09897 188 ALA A C 1
ATOM 1346 O O . ALA A 1 188 ? 26.49428 44.56230 28.43216 1.000 15.88859 188 ALA A O 1
ATOM 1348 N N A CYS A 1 189 ? 27.40790 45.68219 26.69953 0.810 15.68222 189 CYS A N 1
ATOM 1349 N N C CYS A 1 189 ? 27.41736 45.71578 26.72538 0.190 15.65464 189 CYS A N 1
ATOM 1350 C CA A CYS A 1 189 ? 28.64131 44.89785 26.75295 0.810 14.02106 189 CYS A CA 1
ATOM 1351 C CA C CYS A 1 189 ? 28.64071 44.91961 26.72595 0.190 14.12339 189 CYS A CA 1
ATOM 1352 C C A CYS A 1 189 ? 29.32930 45.05710 28.09978 0.810 15.58930 189 CYS A C 1
ATOM 1353 C C C CYS A 1 189 ? 29.40549 45.07173 28.03653 0.190 15.57826 189 CYS A C 1
ATOM 1354 O O A CYS A 1 189 ? 29.70049 44.06620 28.74440 0.810 16.51535 189 CYS A O 1
ATOM 1355 O O C CYS A 1 189 ? 29.88785 44.08222 28.60126 0.190 16.29507 189 CYS A O 1
ATOM 1360 N N . TYR A 1 190 ? 29.52934 46.30473 28.53436 1.000 14.06595 190 TYR A N 1
ATOM 1361 C CA . TYR A 1 190 ? 30.21555 46.53735 29.80213 1.000 13.85482 190 TYR A CA 1
ATOM 1362 C C . TYR A 1 190 ? 29.52733 45.79476 30.94337 1.000 15.56963 190 TYR A C 1
ATOM 1363 O O . TYR A 1 190 ? 30.18802 45.14275 31.76207 1.000 15.53882 190 TYR A O 1
ATOM 1372 N N . GLU A 1 191 ? 28.19744 45.86927 31.00630 1.000 12.99939 191 GLU A N 1
ATOM 1373 C CA . GLU A 1 191 ? 27.50314 45.22258 32.12050 1.000 14.65278 191 GLU A CA 1
ATOM 1374 C C . GLU A 1 191 ? 27.64505 43.69918 32.06722 1.000 17.49137 191 GLU A C 1
ATOM 1375 O O . GLU A 1 191 ? 27.80781 43.05848 33.11305 1.000 16.75637 191 GLU A O 1
ATOM 1381 N N . CYS A 1 192 ? 27.61348 43.09553 30.87101 1.000 15.70350 192 CYS A N 1
ATOM 1382 C CA . CYS A 1 192 ? 27.86278 41.65299 30.77853 1.000 17.42928 192 CYS A CA 1
ATOM 1383 C C . CYS A 1 192 ? 29.26628 41.29647 31.23054 1.000 14.84618 192 CYS A C 1
ATOM 1384 O O . CYS A 1 192 ? 29.47645 40.33819 31.99091 1.000 15.21954 192 CYS A O 1
ATOM 1387 N N . LEU A 1 193 ? 30.25120 42.01075 30.70238 1.000 14.49139 193 LEU A N 1
ATOM 1388 C CA . LEU A 1 193 ? 31.63718 41.66075 30.97377 1.000 14.67082 193 LEU A CA 1
ATOM 1389 C C . LEU A 1 193 ? 31.97421 41.82641 32.45131 1.000 16.83703 193 LEU A C 1
ATOM 1390 O O . LEU A 1 193 ? 32.71086 41.01069 33.01212 1.000 15.90876 193 LEU A O 1
ATOM 1395 N N . ARG A 1 194 ? 31.43771 42.87298 33.10449 1.000 17.36187 194 ARG A N 1
ATOM 1396 C CA . ARG A 1 194 ? 31.79846 43.13863 34.49879 1.000 14.78885 194 ARG A CA 1
ATOM 1397 C C . ARG A 1 194 ? 31.22865 42.09631 35.44655 1.000 15.24332 194 ARG A C 1
ATOM 1398 O O . ARG A 1 194 ? 31.72917 41.96820 36.57001 1.000 17.92046 194 ARG A O 1
ATOM 1406 N N . GLY A 1 195 ? 30.20358 41.35566 35.02011 1.000 15.67488 195 GLY A N 1
ATOM 1407 C CA . GLY A 1 195 ? 29.61456 40.32056 35.83987 1.000 18.27431 195 GLY A CA 1
ATOM 1408 C C . GLY A 1 195 ? 30.30670 38.98383 35.76877 1.000 18.85669 195 GLY A C 1
ATOM 1409 O O . GLY A 1 195 ? 29.96205 38.08763 36.54253 1.000 16.57416 195 GLY A O 1
ATOM 1410 N N . GLY A 1 196 ? 31.26676 38.81364 34.86097 1.000 15.25390 196 GLY A N 1
ATOM 1411 C CA . GLY A 1 196 ? 32.03838 37.58674 34.86322 1.000 19.12949 196 GLY A CA 1
ATOM 1412 C C . GLY A 1 196 ? 32.15924 36.85620 33.53986 1.000 16.43999 196 GLY A C 1
ATOM 1413 O O . GLY A 1 196 ? 32.83834 35.83260 33.46974 1.000 18.14006 196 GLY A O 1
ATOM 1414 N N . LEU A 1 197 ? 31.51641 37.34280 32.48447 1.000 17.69494 197 LEU A N 1
ATOM 1415 C CA . LEU A 1 197 ? 31.79143 36.77328 31.17256 1.000 15.33858 197 LEU A CA 1
ATOM 1416 C C . LEU A 1 197 ? 33.15749 37.21338 30.65238 1.000 18.94125 197 LEU A C 1
ATOM 1417 O O . LEU A 1 197 ? 33.63095 38.31336 30.93239 1.000 16.70783 197 LEU A O 1
ATOM 1422 N N . ASP A 1 198 ? 33.78781 36.33376 29.87092 1.000 14.99760 198 ASP A N 1
ATOM 1423 C CA . ASP A 1 198 ? 35.07192 36.65873 29.25618 1.000 13.74365 198 ASP A CA 1
ATOM 1424 C C . ASP A 1 198 ? 34.91346 37.52210 28.01164 1.000 16.37365 198 ASP A C 1
ATOM 1425 O O . ASP A 1 198 ? 35.79618 38.34369 27.71293 1.000 15.75766 198 ASP A O 1
ATOM 1430 N N . PHE A 1 199 ? 33.79902 37.35437 27.29295 1.000 16.62869 199 PHE A N 1
ATOM 1431 C CA . PHE A 1 199 ? 33.59244 37.95436 25.98344 1.000 16.77385 199 PHE A CA 1
ATOM 1432 C C . PHE A 1 199 ? 32.15127 38.41589 25.83034 1.000 16.85430 199 PHE A C 1
ATOM 1433 O O . PHE A 1 199 ? 31.21159 37.78237 26.33059 1.000 16.15112 199 PHE A O 1
ATOM 1441 N N . THR A 1 200 ? 31.97874 39.49816 25.08410 1.000 15.38500 200 THR A N 1
ATOM 1442 C CA . THR A 1 200 ? 30.70594 39.75779 24.42631 1.000 16.75746 200 THR A CA 1
ATOM 1443 C C . THR A 1 200 ? 30.92255 39.67534 22.91578 1.000 15.88170 200 THR A C 1
ATOM 1444 O O . THR A 1 200 ? 32.05361 39.51943 22.43505 1.000 16.03505 200 THR A O 1
ATOM 1448 N N . LYS A 1 201 ? 29.82880 39.70824 22.15649 1.000 14.11840 201 LYS A N 1
ATOM 1449 C CA . LYS A 1 201 ? 29.90198 39.30768 20.75639 1.000 17.00524 201 LYS A CA 1
ATOM 1450 C C . LYS A 1 201 ? 29.01190 40.16958 19.87209 1.000 18.24773 201 LYS A C 1
ATOM 1451 O O . LYS A 1 201 ? 27.83725 40.37079 20.18467 1.000 17.74778 201 LYS A O 1
ATOM 1457 N N . ASP A 1 202 ? 29.56159 40.63570 18.75268 1.000 16.72892 202 ASP A N 1
ATOM 1458 C CA . ASP A 1 202 ? 28.73200 41.14327 17.65943 1.000 15.63557 202 ASP A CA 1
ATOM 1459 C C . ASP A 1 202 ? 27.95254 40.00390 17.01159 1.000 15.98473 202 ASP A C 1
ATOM 1460 O O . ASP A 1 202 ? 28.53376 38.97723 16.65222 1.000 17.24572 202 ASP A O 1
ATOM 1465 N N . ASP A 1 203 ? 26.65271 40.20334 16.78828 1.000 14.88869 203 ASP A N 1
ATOM 1466 C CA . ASP A 1 203 ? 25.91562 39.27051 15.94659 1.000 16.49017 203 ASP A CA 1
ATOM 1467 C C . ASP A 1 203 ? 26.59667 39.14366 14.58667 1.000 18.43180 203 ASP A C 1
ATOM 1468 O O . ASP A 1 203 ? 27.26106 40.06982 14.11000 1.000 15.91015 203 ASP A O 1
ATOM 1473 N N . GLU A 1 204 ? 26.44038 37.97006 13.97052 1.000 17.03308 204 GLU A N 1
ATOM 1474 C CA . GLU A 1 204 ? 26.98920 37.76628 12.63483 1.000 18.84687 204 GLU A CA 1
ATOM 1475 C C . GLU A 1 204 ? 26.46517 38.80414 11.64790 1.000 16.98739 204 GLU A C 1
ATOM 1476 O O . GLU A 1 204 ? 27.18328 39.17708 10.71730 1.000 14.98809 204 GLU A O 1
ATOM 1482 N N . ASN A 1 205 ? 25.23234 39.29368 11.84691 1.000 15.11118 205 ASN A N 1
ATOM 1483 C CA . ASN A 1 205 ? 24.62899 40.30432 10.97140 1.000 14.04727 205 ASN A CA 1
ATOM 1484 C C . ASN A 1 205 ? 25.15590 41.71035 11.22254 1.000 15.07606 205 ASN A C 1
ATOM 1485 O O . ASN A 1 205 ? 24.96779 42.58773 10.37031 1.000 16.11417 205 ASN A O 1
ATOM 1490 N N . VAL A 1 206 ? 25.75048 41.95630 12.38808 1.000 14.12941 206 VAL A N 1
ATOM 1491 C CA . VAL A 1 206 ? 26.17166 43.30004 12.77296 1.000 15.15558 206 VAL A CA 1
ATOM 1492 C C . VAL A 1 206 ? 27.52205 43.57586 12.12069 1.000 15.79188 206 VAL A C 1
ATOM 1493 O O . VAL A 1 206 ? 28.53197 42.97715 12.49188 1.000 16.18316 206 VAL A O 1
ATOM 1497 N N . ASN A 1 207 ? 27.52632 44.44064 11.10656 1.000 14.09056 207 ASN A N 1
ATOM 1498 C CA . ASN A 1 207 ? 28.74824 44.78551 10.39288 1.000 13.37358 207 ASN A CA 1
ATOM 1499 C C . ASN A 1 207 ? 28.88773 46.29744 10.48862 1.000 14.53288 207 ASN A C 1
ATOM 1500 O O . ASN A 1 207 ? 29.45506 46.80693 11.45914 1.000 15.69177 207 ASN A O 1
ATOM 1505 N N . SER A 1 208 ? 28.33353 47.02318 9.51993 1.000 12.81850 208 SER A N 1
ATOM 1506 C CA . SER A 1 208 ? 28.14489 48.47201 9.63745 1.000 13.03728 208 SER A CA 1
ATOM 1507 C C . SER A 1 208 ? 26.80021 48.78514 9.00609 1.000 13.69217 208 SER A C 1
ATOM 1508 O O . SER A 1 208 ? 26.50300 48.29249 7.91497 1.000 14.97137 208 SER A O 1
ATOM 1511 N N . GLN A 1 209 ? 25.98181 49.58111 9.67964 1.000 13.39286 209 GLN A N 1
ATOM 1512 C CA . GLN A 1 209 ? 24.60043 49.74093 9.25514 1.000 10.78912 209 GLN A CA 1
ATOM 1513 C C . GLN A 1 209 ? 24.14462 51.14082 9.61858 1.000 13.09888 209 GLN A C 1
ATOM 1514 O O . GLN A 1 209 ? 24.73899 51.78318 10.49238 1.000 15.56687 209 GLN A O 1
ATOM 1520 N N . PRO A 1 210 ? 23.08144 51.63535 8.98420 1.000 15.52203 210 PRO A N 1
ATOM 1521 C CA . PRO A 1 210 ? 22.47601 52.88372 9.44836 1.000 14.15669 210 PRO A CA 1
ATOM 1522 C C . PRO A 1 210 ? 22.19033 52.80139 10.93967 1.000 17.45506 210 PRO A C 1
ATOM 1523 O O . PRO A 1 210 ? 21.78683 51.75529 11.45130 1.000 20.34742 210 PRO A O 1
ATOM 1527 N N . PHE A 1 211 ? 22.45189 53.90306 11.63318 1.000 17.84212 211 PHE A N 1
ATOM 1528 C CA . PHE A 1 211 ? 22.22252 54.04297 13.07509 1.000 18.56202 211 PHE A CA 1
ATOM 1529 C C . PHE A 1 211 ? 23.24599 53.32675 13.95764 1.000 21.74070 211 PHE A C 1
ATOM 1530 O O . PHE A 1 211 ? 23.31281 53.62257 15.15546 1.000 21.92663 211 PHE A O 1
ATOM 1538 N N . MET A 1 212 ? 24.03905 52.37832 13.42096 1.000 18.15431 212 MET A N 1
ATOM 1539 C CA . MET A 1 212 ? 25.19336 51.85686 14.17672 1.000 15.92160 212 MET A CA 1
ATOM 1540 C C . MET A 1 212 ? 26.32867 51.59490 13.19008 1.000 15.82891 212 MET A C 1
ATOM 1541 O O . MET A 1 212 ? 26.48755 50.48295 12.67284 1.000 17.53496 212 MET A O 1
ATOM 1546 N N . ARG A 1 213 ? 27.12174 52.62774 12.93984 1.000 14.24792 213 ARG A N 1
ATOM 1547 C CA . ARG A 1 213 ? 28.26504 52.49680 12.04760 1.000 13.51907 213 ARG A CA 1
ATOM 1548 C C . ARG A 1 213 ? 29.41144 51.80717 12.77948 1.000 16.78213 213 ARG A C 1
ATOM 1549 O O . ARG A 1 213 ? 29.56463 51.94060 13.99763 1.000 13.74338 213 ARG A O 1
ATOM 1557 N N . TRP A 1 214 ? 30.20645 51.03364 12.03575 1.000 14.04124 214 TRP A N 1
ATOM 1558 C CA . TRP A 1 214 ? 31.13845 50.11754 12.70170 1.000 13.70240 214 TRP A CA 1
ATOM 1559 C C . TRP A 1 214 ? 32.16716 50.85575 13.56264 1.000 14.53983 214 TRP A C 1
ATOM 1560 O O . TRP A 1 214 ? 32.50230 50.39298 14.65885 1.000 13.81750 214 TRP A O 1
ATOM 1571 N N . ARG A 1 215 ? 32.68184 52.00245 13.10825 1.000 13.05691 215 ARG A N 1
ATOM 1572 C CA . ARG A 1 215 ? 33.76216 52.59540 13.89597 1.000 12.82208 215 ARG A CA 1
ATOM 1573 C C . ARG A 1 215 ? 33.24453 53.12955 15.22349 1.000 15.88780 215 ARG A C 1
ATOM 1574 O O . ARG A 1 215 ? 33.94333 53.03243 16.24464 1.000 13.65315 215 ARG A O 1
ATOM 1582 N N . ASP A 1 216 ? 32.00870 53.63868 15.23441 1.000 15.60019 216 ASP A N 1
ATOM 1583 C CA . ASP A 1 216 ? 31.36923 54.03173 16.48696 1.000 12.80319 216 ASP A CA 1
ATOM 1584 C C . ASP A 1 216 ? 31.19960 52.83823 17.42438 1.000 14.46627 216 ASP A C 1
ATOM 1585 O O . ASP A 1 216 ? 31.45217 52.94390 18.63121 1.000 13.20644 216 ASP A O 1
ATOM 1590 N N . ARG A 1 217 ? 30.73833 51.70176 16.89419 1.000 13.51875 217 ARG A N 1
ATOM 1591 C CA . ARG A 1 217 ? 30.59628 50.51117 17.72860 1.000 14.15577 217 ARG A CA 1
ATOM 1592 C C . ARG A 1 217 ? 31.94499 50.07992 18.29867 1.000 15.36835 217 ARG A C 1
ATOM 1593 O O . ARG A 1 217 ? 32.04377 49.70300 19.47986 1.000 15.36294 217 ARG A O 1
ATOM 1601 N N . PHE A 1 218 ? 32.99935 50.12918 17.47643 1.000 12.00169 218 PHE A N 1
ATOM 1602 C CA . PHE A 1 218 ? 34.31431 49.71257 17.95107 1.000 13.51686 218 PHE A CA 1
ATOM 1603 C C . PHE A 1 218 ? 34.77535 50.59678 19.10077 1.000 16.07019 218 PHE A C 1
ATOM 1604 O O . PHE A 1 218 ? 35.33016 50.10414 20.08891 1.000 13.81970 218 PHE A O 1
ATOM 1612 N N . VAL A 1 219 ? 34.53405 51.90794 18.99278 1.000 14.30389 219 VAL A N 1
ATOM 1613 C CA . VAL A 1 219 ? 34.95385 52.83842 20.04036 1.000 13.55419 219 VAL A CA 1
ATOM 1614 C C . VAL A 1 219 ? 34.25637 52.51061 21.35514 1.000 14.68395 219 VAL A C 1
ATOM 1615 O O . VAL A 1 219 ? 34.90168 52.37947 22.39855 1.000 15.40564 219 VAL A O 1
ATOM 1619 N N . PHE A 1 220 ? 32.93286 52.33973 21.31969 1.000 12.64498 220 PHE A N 1
ATOM 1620 C CA . PHE A 1 220 ? 32.19913 52.15829 22.56953 1.000 13.80290 220 PHE A CA 1
ATOM 1621 C C . PHE A 1 220 ? 32.42611 50.76025 23.13670 1.000 14.72488 220 PHE A C 1
ATOM 1622 O O . PHE A 1 220 ? 32.53823 50.59523 24.35917 1.000 14.12047 220 PHE A O 1
ATOM 1630 N N . CYS A 1 221 ? 32.55418 49.75299 22.26501 1.000 13.17056 221 CYS A N 1
ATOM 1631 C CA . CYS A 1 221 ? 32.86623 48.41605 22.75997 1.000 14.18548 221 CYS A CA 1
ATOM 1632 C C . CYS A 1 221 ? 34.25656 48.38109 23.39093 1.000 13.21413 221 CYS A C 1
ATOM 1633 O O . CYS A 1 221 ? 34.46175 47.71373 24.40706 1.000 14.81558 221 CYS A O 1
ATOM 1636 N N . ALA A 1 222 ? 35.22448 49.09873 22.80771 1.000 13.31441 222 ALA A N 1
ATOM 1637 C CA . ALA A 1 222 ? 36.54625 49.16894 23.42332 1.000 14.97349 222 ALA A CA 1
ATOM 1638 C C . ALA A 1 222 ? 36.46596 49.82695 24.79277 1.000 13.96102 222 ALA A C 1
ATOM 1639 O O . ALA A 1 222 ? 37.08491 49.34887 25.75350 1.000 14.69640 222 ALA A O 1
ATOM 1641 N N . GLU A 1 223 ? 35.69071 50.91651 24.91072 1.000 13.79838 223 GLU A N 1
ATOM 1642 C CA . GLU A 1 223 ? 35.53262 51.52895 26.22470 1.000 14.16407 223 GLU A CA 1
ATOM 1643 C C . GLU A 1 223 ? 34.97249 50.52202 27.22356 1.000 15.30232 223 GLU A C 1
ATOM 1644 O O . GLU A 1 223 ? 35.45059 50.43967 28.36166 1.000 15.66312 223 GLU A O 1
ATOM 1650 N N . ALA A 1 224 ? 33.97959 49.72614 26.80018 1.000 13.62380 224 ALA A N 1
ATOM 1651 C CA . ALA A 1 224 ? 33.37937 48.72291 27.67723 1.000 14.71197 224 ALA A CA 1
ATOM 1652 C C . ALA A 1 224 ? 34.37023 47.62816 28.05464 1.000 17.55953 224 ALA A C 1
ATOM 1653 O O . ALA A 1 224 ? 34.40680 47.20334 29.21673 1.000 14.88943 224 ALA A O 1
ATOM 1655 N N . ILE A 1 225 ? 35.15066 47.13452 27.07888 1.000 13.74530 225 ILE A N 1
ATOM 1656 C CA . ILE A 1 225 ? 36.17152 46.12233 27.36058 1.000 15.64807 225 ILE A CA 1
ATOM 1657 C C . ILE A 1 225 ? 37.08077 46.60682 28.47634 1.000 16.27933 225 ILE A C 1
ATOM 1658 O O . ILE A 1 225 ? 37.31267 45.91035 29.47140 1.000 13.44017 225 ILE A O 1
ATOM 1663 N N . TYR A 1 226 ? 37.59336 47.83024 28.33744 1.000 15.57776 226 TYR A N 1
ATOM 1664 C CA . TYR A 1 226 ? 38.61624 48.26589 29.27332 1.000 16.41858 226 TYR A CA 1
ATOM 1665 C C . TYR A 1 226 ? 38.02679 48.63700 30.62080 1.000 14.91035 226 TYR A C 1
ATOM 1666 O O . TYR A 1 226 ? 38.68683 48.42502 31.64145 1.000 15.76893 226 TYR A O 1
ATOM 1675 N N . LYS A 1 227 ? 36.79912 49.18007 30.64419 1.000 14.78440 227 LYS A N 1
ATOM 1676 C CA . LYS A 1 227 ? 36.15804 49.49704 31.91793 1.000 12.87326 227 LYS A CA 1
ATOM 1677 C C . LYS A 1 227 ? 35.89095 48.23114 32.71538 1.000 17.36079 227 LYS A C 1
ATOM 1678 O O . LYS A 1 227 ? 36.13602 48.18684 33.92620 1.000 15.00624 227 LYS A O 1
ATOM 1684 N N . SER A 1 228 ? 35.39116 47.18617 32.05239 1.000 14.23617 228 SER A N 1
ATOM 1685 C CA . SER A 1 228 ? 35.11600 45.94097 32.76423 1.000 12.54372 228 SER A CA 1
ATOM 1686 C C . SER A 1 228 ? 36.40173 45.21697 33.15212 1.000 16.18476 228 SER A C 1
ATOM 1687 O O . SER A 1 228 ? 36.46240 44.59242 34.21669 1.000 16.32628 228 SER A O 1
ATOM 1690 N N . GLN A 1 229 ? 37.43502 45.29098 32.31810 1.000 14.39538 229 GLN A N 1
ATOM 1691 C CA . GLN A 1 229 ? 38.69845 44.65852 32.67708 1.000 15.44093 229 GLN A CA 1
ATOM 1692 C C . GLN A 1 229 ? 39.32900 45.32861 33.89026 1.000 17.81362 229 GLN A C 1
ATOM 1693 O O . GLN A 1 229 ? 39.81999 44.64439 34.79928 1.000 18.12879 229 GLN A O 1
ATOM 1699 N N . ALA A 1 230 ? 39.33168 46.66476 33.92255 1.000 16.74925 230 ALA A N 1
ATOM 1700 C CA . ALA A 1 230 ? 39.88874 47.36378 35.07861 1.000 17.50933 230 ALA A CA 1
ATOM 1701 C C . ALA A 1 230 ? 39.09185 47.05964 36.33672 1.000 16.98942 230 ALA A C 1
ATOM 1702 O O . ALA A 1 230 ? 39.66219 46.92427 37.42720 1.000 18.77515 230 ALA A O 1
ATOM 1704 N N . GLU A 1 231 ? 37.77211 46.94865 36.20140 1.000 15.76897 231 GLU A N 1
ATOM 1705 C CA . GLU A 1 231 ? 36.91927 46.69709 37.35587 1.000 16.68098 231 GLU A CA 1
ATOM 1706 C C . GLU A 1 231 ? 37.14135 45.29807 37.92348 1.000 18.47433 231 GLU A C 1
ATOM 1707 O O . GLU A 1 231 ? 37.29729 45.13069 39.14036 1.000 17.90843 231 GLU A O 1
ATOM 1713 N N . THR A 1 232 ? 37.14973 44.27793 37.05701 1.000 15.69041 232 THR A N 1
ATOM 1714 C CA . THR A 1 232 ? 37.20428 42.88972 37.50683 1.000 17.75172 232 THR A CA 1
ATOM 1715 C C . THR A 1 232 ? 38.61509 42.37208 37.73109 1.000 18.93545 232 THR A C 1
ATOM 1716 O O . THR A 1 232 ? 38.78742 41.41984 38.50075 1.000 20.09130 232 THR A O 1
ATOM 1720 N N . GLY A 1 233 ? 39.61792 42.94958 37.07259 1.000 16.12355 233 GLY A N 1
ATOM 1721 C CA . GLY A 1 233 ? 40.94867 42.37481 37.11963 1.000 17.52029 233 GLY A CA 1
ATOM 1722 C C . GLY A 1 233 ? 41.16531 41.17749 36.21699 1.000 20.94751 233 GLY A C 1
ATOM 1723 O O . GLY A 1 233 ? 42.24178 40.56998 36.27403 1.000 23.18153 233 GLY A O 1
ATOM 1724 N N . GLU A 1 234 ? 40.18240 40.81756 35.39127 1.000 16.07001 234 GLU A N 1
ATOM 1725 C CA . GLU A 1 234 ? 40.30815 39.73424 34.42318 1.000 17.89752 234 GLU A CA 1
ATOM 1726 C C . GLU A 1 234 ? 40.33266 40.31065 33.01457 1.000 17.31139 234 GLU A C 1
ATOM 1727 O O . GLU A 1 234 ? 39.68243 41.31548 32.73927 1.000 16.75124 234 GLU A O 1
ATOM 1733 N N . ILE A 1 235 ? 41.08756 39.66490 32.12015 1.000 17.67306 235 ILE A N 1
ATOM 1734 C CA . ILE A 1 235 ? 41.18301 40.14964 30.74255 1.000 16.71678 235 ILE A CA 1
ATOM 1735 C C . ILE A 1 235 ? 39.86157 39.91338 30.01923 1.000 15.97472 235 ILE A C 1
ATOM 1736 O O . ILE A 1 235 ? 39.29482 38.81293 30.07199 1.000 16.80950 235 ILE A O 1
ATOM 1741 N N . LYS A 1 236 ? 39.37496 40.94255 29.32155 1.000 13.28901 236 LYS A N 1
ATOM 1742 C CA . LYS A 1 236 ? 38.09185 40.90394 28.63328 1.000 13.23428 236 LYS A CA 1
ATOM 1743 C C . LYS A 1 236 ? 38.26395 41.12704 27.13465 1.000 16.82522 236 LYS A C 1
ATOM 1744 O O . LYS A 1 236 ? 39.24290 41.72450 26.68627 1.000 14.82324 236 LYS A O 1
ATOM 1750 N N . GLY A 1 237 ? 37.28201 40.65705 26.36232 1.000 14.15792 237 GLY A N 1
ATOM 1751 C CA . GLY A 1 237 ? 37.27572 40.88786 24.92923 1.000 15.90135 237 GLY A CA 1
ATOM 1752 C C . GLY A 1 237 ? 35.86220 41.04389 24.41121 1.000 17.48016 237 GLY A C 1
ATOM 1753 O O . GLY A 1 237 ? 34.88558 40.70570 25.08639 1.000 16.27920 237 GLY A O 1
ATOM 1754 N N . HIS A 1 238 ? 35.76183 41.58488 23.20413 1.000 13.83572 238 HIS A N 1
ATOM 1755 C CA . HIS A 1 238 ? 34.48369 41.63800 22.50311 1.000 12.93403 238 HIS A CA 1
ATOM 1756 C C . HIS A 1 238 ? 34.75625 41.25304 21.05787 1.000 15.26203 238 HIS A C 1
ATOM 1757 O O . HIS A 1 238 ? 35.62374 41.86605 20.42824 1.000 17.35382 238 HIS A O 1
ATOM 1764 N N . TYR A 1 239 ? 34.03321 40.25487 20.52798 1.000 15.08425 239 TYR A N 1
ATOM 1765 C CA . TYR A 1 239 ? 34.25218 39.84469 19.13238 1.000 14.32971 239 TYR A CA 1
ATOM 1766 C C . TYR A 1 239 ? 33.74467 40.95535 18.22618 1.000 16.57338 239 TYR A C 1
ATOM 1767 O O . TYR A 1 239 ? 32.55125 41.03684 17.93031 1.000 16.29181 239 TYR A O 1
ATOM 1776 N N . LEU A 1 240 ? 34.65888 41.79579 17.75990 1.000 14.47156 240 LEU A N 1
ATOM 1777 C CA . LEU A 1 240 ? 34.32046 42.91562 16.89303 1.000 12.92737 240 LEU A CA 1
ATOM 1778 C C . LEU A 1 240 ? 34.25076 42.42125 15.44830 1.000 13.59128 240 LEU A C 1
ATOM 1779 O O . LEU A 1 240 ? 35.26142 41.99686 14.87182 1.000 14.34081 240 LEU A O 1
ATOM 1784 N N . ASN A 1 241 ? 33.05874 42.46510 14.86682 1.000 13.82723 241 ASN A N 1
ATOM 1785 C CA . ASN A 1 241 ? 32.84624 41.86167 13.55589 1.000 13.71620 241 ASN A CA 1
ATOM 1786 C C . ASN A 1 241 ? 33.49118 42.72477 12.48007 1.000 16.94516 241 ASN A C 1
ATOM 1787 O O . ASN A 1 241 ? 33.12410 43.89224 12.30966 1.000 16.69080 241 ASN A O 1
ATOM 1792 N N . ALA A 1 242 ? 34.45866 42.14856 11.77100 1.000 14.05709 242 ALA A N 1
ATOM 1793 C CA . ALA A 1 242 ? 35.14804 42.80924 10.67150 1.000 14.03842 242 ALA A CA 1
ATOM 1794 C C . ALA A 1 242 ? 34.58765 42.40437 9.31906 1.000 16.44069 242 ALA A C 1
ATOM 1795 O O . ALA A 1 242 ? 35.06590 42.89273 8.28753 1.000 15.20705 242 ALA A O 1
ATOM 1797 N N . THR A 1 243 ? 33.58539 41.52375 9.30306 1.000 12.83815 243 THR A N 1
ATOM 1798 C CA . THR A 1 243 ? 32.98956 41.08180 8.04486 1.000 12.67396 243 THR A CA 1
ATOM 1799 C C . THR A 1 243 ? 32.51779 42.28778 7.24034 1.000 13.17771 243 THR A C 1
ATOM 1800 O O . THR A 1 243 ? 31.89050 43.20140 7.77861 1.000 14.57526 243 THR A O 1
ATOM 1804 N N . ALA A 1 244 ? 32.79657 42.28342 5.94108 1.000 14.87491 244 ALA A N 1
ATOM 1805 C CA . ALA A 1 244 ? 32.54740 43.48533 5.15345 1.000 14.09460 244 ALA A CA 1
ATOM 1806 C C . ALA A 1 244 ? 32.29360 43.11680 3.69953 1.000 14.68838 244 ALA A C 1
ATOM 1807 O O . ALA A 1 244 ? 32.46043 41.96813 3.28381 1.000 15.35781 244 ALA A O 1
ATOM 1809 N N . GLY A 1 245 ? 31.87638 44.12023 2.92197 1.000 14.15794 245 GLY A N 1
ATOM 1810 C CA . GLY A 1 245 ? 31.55952 43.87384 1.52467 1.000 13.38796 245 GLY A CA 1
ATOM 1811 C C . GLY A 1 245 ? 32.77673 43.68017 0.64484 1.000 15.64949 245 GLY A C 1
ATOM 1812 O O . GLY A 1 245 ? 32.68402 43.03278 -0.40503 1.000 14.44916 245 GLY A O 1
ATOM 1813 N N . THR A 1 246 ? 33.92118 44.24706 1.03848 1.000 15.21699 246 THR A N 1
ATOM 1814 C CA . THR A 1 246 ? 35.16209 44.15202 0.27443 1.000 11.84368 246 THR A CA 1
ATOM 1815 C C . THR A 1 246 ? 36.29538 43.80217 1.22386 1.000 12.63952 246 THR A C 1
ATOM 1816 O O . THR A 1 246 ? 36.20794 44.03280 2.43338 1.000 14.80317 246 THR A O 1
ATOM 1820 N N . CYS A 1 247 ? 37.37602 43.25488 0.65430 1.000 15.73861 247 CYS A N 1
ATOM 1821 C CA A CYS A 1 247 ? 38.55417 42.92089 1.45504 0.787 16.48954 247 CYS A CA 1
ATOM 1822 C CA B CYS A 1 247 ? 38.52498 42.91968 1.48695 0.213 16.52660 247 CYS A CA 1
ATOM 1823 C C . CYS A 1 247 ? 39.16164 44.16899 2.07642 1.000 17.16373 247 CYS A C 1
ATOM 1824 O O . CYS A 1 247 ? 39.60761 44.15566 3.23017 1.000 16.96295 247 CYS A O 1
ATOM 1829 N N . GLU A 1 248 ? 39.20087 45.25747 1.31062 1.000 16.91840 248 GLU A N 1
ATOM 1830 C CA . GLU A 1 248 ? 39.78189 46.49378 1.81347 1.000 18.52376 248 GLU A CA 1
ATOM 1831 C C . GLU A 1 248 ? 39.03349 46.99852 3.04065 1.000 17.54345 248 GLU A C 1
ATOM 1832 O O . GLU A 1 248 ? 39.65868 47.41782 4.02249 1.000 18.82578 248 GLU A O 1
ATOM 1838 N N . GLU A 1 249 ? 37.69483 46.93540 3.02036 1.000 16.70298 249 GLU A N 1
ATOM 1839 C CA . GLU A 1 249 ? 36.92036 47.34802 4.19315 1.000 15.66768 249 GLU A CA 1
ATOM 1840 C C . GLU A 1 249 ? 37.16720 46.41422 5.37197 1.000 16.03676 249 GLU A C 1
ATOM 1841 O O . GLU A 1 249 ? 37.24275 46.86268 6.52170 1.000 15.26914 249 GLU A O 1
ATOM 1847 N N . MET A 1 250 ? 37.21796 45.10432 5.11244 1.000 12.64621 250 MET A N 1
ATOM 1848 C CA . MET A 1 250 ? 37.44578 44.14239 6.18446 1.000 13.46615 250 MET A CA 1
ATOM 1849 C C . MET A 1 250 ? 38.75867 44.43886 6.91022 1.000 16.21523 250 MET A C 1
ATOM 1850 O O . MET A 1 250 ? 38.79686 44.53703 8.14062 1.000 14.70516 250 MET A O 1
ATOM 1855 N N . ILE A 1 251 ? 39.83690 44.64347 6.15535 1.000 15.57466 251 ILE A N 1
ATOM 1856 C CA . ILE A 1 251 ? 41.13632 44.91784 6.77157 1.000 14.85191 251 ILE A CA 1
ATOM 1857 C C . ILE A 1 251 ? 41.11700 46.26289 7.49947 1.000 16.81337 251 ILE A C 1
ATOM 1858 O O . ILE A 1 251 ? 41.68418 46.39252 8.58643 1.000 18.02669 251 ILE A O 1
ATOM 1863 N N . LYS A 1 252 ? 40.46732 47.27830 6.91582 1.000 13.98547 252 LYS A N 1
ATOM 1864 C CA . LYS A 1 252 ? 40.31410 48.57105 7.58024 1.000 15.06900 252 LYS A CA 1
ATOM 1865 C C . LYS A 1 252 ? 39.76203 48.41572 8.99179 1.000 17.13545 252 LYS A C 1
ATOM 1866 O O . LYS A 1 252 ? 40.19340 49.11314 9.91981 1.000 16.49276 252 LYS A O 1
ATOM 1872 N N . ARG A 1 253 ? 38.77860 47.52485 9.16188 1.000 14.37569 253 ARG A N 1
ATOM 1873 C CA . ARG A 1 253 ? 38.16074 47.35096 10.46780 1.000 12.18129 253 ARG A CA 1
ATOM 1874 C C . ARG A 1 253 ? 39.10069 46.62509 11.42503 1.000 12.52003 253 ARG A C 1
ATOM 1875 O O . ARG A 1 253 ? 39.20876 46.99708 12.59900 1.000 15.00196 253 ARG A O 1
ATOM 1883 N N . ALA A 1 254 ? 39.79459 45.59592 10.94084 1.000 14.09282 254 ALA A N 1
ATOM 1884 C CA . ALA A 1 254 ? 40.79455 44.93144 11.77372 1.000 13.57624 254 ALA A CA 1
ATOM 1885 C C . ALA A 1 254 ? 41.90376 45.89881 12.17753 1.000 14.62276 254 ALA A C 1
ATOM 1886 O O . ALA A 1 254 ? 42.39911 45.85125 13.30918 1.000 15.70460 254 ALA A O 1
ATOM 1888 N N . VAL A 1 255 ? 42.28101 46.80231 11.26720 1.000 14.19595 255 VAL A N 1
ATOM 1889 C CA . VAL A 1 255 ? 43.33312 47.77858 11.55071 1.000 14.23683 255 VAL A CA 1
ATOM 1890 C C . VAL A 1 255 ? 42.93167 48.68825 12.70277 1.000 14.42638 255 VAL A C 1
ATOM 1891 O O . VAL A 1 255 ? 43.76471 49.03785 13.54883 1.000 14.15875 255 VAL A O 1
ATOM 1895 N N . PHE A 1 256 ? 41.66109 49.10133 12.75321 1.000 15.88757 256 PHE A N 1
ATOM 1896 C CA . PHE A 1 256 ? 41.24280 49.97832 13.84142 1.000 13.71161 256 PHE A CA 1
ATOM 1897 C C . PHE A 1 256 ? 41.15223 49.21095 15.15768 1.000 13.71785 256 PHE A C 1
ATOM 1898 O O . PHE A 1 256 ? 41.53083 49.73341 16.20927 1.000 15.51825 256 PHE A O 1
ATOM 1906 N N . ALA A 1 257 ? 40.66710 47.96190 15.12408 1.000 14.68532 257 ALA A N 1
ATOM 1907 C CA . ALA A 1 257 ? 40.76707 47.12114 16.31551 1.000 14.09575 257 ALA A CA 1
ATOM 1908 C C . ALA A 1 257 ? 42.21110 47.01877 16.78586 1.000 15.14577 257 ALA A C 1
ATOM 1909 O O . ALA A 1 257 ? 42.48824 47.09962 17.98799 1.000 15.07444 257 ALA A O 1
ATOM 1911 N N . ARG A 1 258 ? 43.14272 46.83341 15.84956 1.000 14.29283 258 ARG A N 1
ATOM 1912 C CA . ARG A 1 258 ? 44.55974 46.81660 16.19799 1.000 18.05577 258 ARG A CA 1
ATOM 1913 C C . ARG A 1 258 ? 44.95895 48.10470 16.91313 1.000 16.94266 258 ARG A C 1
ATOM 1914 O O . ARG A 1 258 ? 45.59611 48.06481 17.97349 1.000 16.73135 258 ARG A O 1
ATOM 1922 N N . GLU A 1 259 ? 44.57854 49.26005 16.35302 1.000 14.83806 259 GLU A N 1
ATOM 1923 C CA . GLU A 1 259 ? 44.92475 50.53631 16.98372 1.000 17.15884 259 GLU A CA 1
ATOM 1924 C C . GLU A 1 259 ? 44.34078 50.63623 18.38695 1.000 18.75588 259 GLU A C 1
ATOM 1925 O O . GLU A 1 259 ? 44.99529 51.14520 19.30919 1.000 16.88392 259 GLU A O 1
ATOM 1931 N N . LEU A 1 260 ? 43.11108 50.15155 18.57176 1.000 15.17284 260 LEU A N 1
ATOM 1932 C CA . LEU A 1 260 ? 42.48468 50.20527 19.88461 1.000 14.14083 260 LEU A CA 1
ATOM 1933 C C . LEU A 1 260 ? 43.12422 49.23551 20.87693 1.000 14.46078 260 LEU A C 1
ATOM 1934 O O . LEU A 1 260 ? 42.88865 49.36154 22.08202 1.000 16.22923 260 LEU A O 1
ATOM 1939 N N . GLY A 1 261 ? 43.93010 48.29035 20.40538 1.000 14.19807 261 GLY A N 1
ATOM 1940 C CA . GLY A 1 261 ? 44.65545 47.40786 21.29838 1.000 14.58284 261 GLY A CA 1
ATOM 1941 C C . GLY A 1 261 ? 43.84028 46.26817 21.86765 1.000 15.32273 261 GLY A C 1
ATOM 1942 O O . GLY A 1 261 ? 44.29772 45.61572 22.81447 1.000 15.71650 261 GLY A O 1
ATOM 1943 N N . VAL A 1 262 ? 42.66067 46.00155 21.31451 1.000 13.48607 262 VAL A N 1
ATOM 1944 C CA . VAL A 1 262 ? 41.73204 45.00393 21.84506 1.000 12.29581 262 VAL A CA 1
ATOM 1945 C C . VAL A 1 262 ? 42.18591 43.61648 21.40675 1.000 14.76437 262 VAL A C 1
ATOM 1946 O O . VAL A 1 262 ? 42.97161 43.49771 20.45531 1.000 15.52400 262 VAL A O 1
ATOM 1950 N N . PRO A 1 263 ? 41.72503 42.54023 22.06581 1.000 12.96779 263 PRO A N 1
ATOM 1951 C CA . PRO A 1 263 ? 42.31152 41.21761 21.79348 1.000 12.61227 263 PRO A CA 1
ATOM 1952 C C . PRO A 1 263 ? 41.70568 40.41905 20.64912 1.000 12.32862 263 PRO A C 1
ATOM 1953 O O . PRO A 1 263 ? 42.37877 39.50338 20.16499 1.000 15.01924 263 PRO A O 1
ATOM 1957 N N . ILE A 1 264 ? 40.46839 40.68304 20.21703 1.000 12.73473 264 ILE A N 1
ATOM 1958 C CA . ILE A 1 264 ? 39.80154 39.69216 19.37037 1.000 13.54787 264 ILE A CA 1
ATOM 1959 C C . ILE A 1 264 ? 38.87915 40.38173 18.36427 1.000 16.08104 264 ILE A C 1
ATOM 1960 O O . ILE A 1 264 ? 38.15754 41.32814 18.69950 1.000 16.23155 264 ILE A O 1
ATOM 1965 N N . VAL A 1 265 ? 38.93489 39.91792 17.11013 1.000 14.37506 265 VAL A N 1
ATOM 1966 C CA . VAL A 1 265 ? 37.98818 40.34396 16.07747 1.000 14.70529 265 VAL A CA 1
ATOM 1967 C C . VAL A 1 265 ? 37.24481 39.12052 15.55654 1.000 15.72478 265 VAL A C 1
ATOM 1968 O O . VAL A 1 265 ? 37.52257 37.98729 15.97422 1.000 16.12097 265 VAL A O 1
ATOM 1972 N N . MET A 1 266 ? 36.30854 39.34222 14.63033 1.000 14.78041 266 MET A N 1
ATOM 1973 C CA . MET A 1 266 ? 35.38588 38.29718 14.20359 1.000 14.38929 266 MET A CA 1
ATOM 1974 C C . MET A 1 266 ? 35.17848 38.32824 12.69171 1.000 14.19616 266 MET A C 1
ATOM 1975 O O . MET A 1 266 ? 35.22768 39.38612 12.05511 1.000 14.85863 266 MET A O 1
ATOM 1980 N N . HIS A 1 267 ? 34.93690 37.14534 12.11714 1.000 12.34932 267 HIS A N 1
ATOM 1981 C CA . HIS A 1 267 ? 34.62034 37.03638 10.70121 1.000 13.98873 267 HIS A CA 1
ATOM 1982 C C . HIS A 1 267 ? 33.54132 35.98591 10.46485 1.000 13.54670 267 HIS A C 1
ATOM 1983 O O . HIS A 1 267 ? 33.56193 34.92157 11.08419 1.000 14.25193 267 HIS A O 1
ATOM 1990 N N . ASP A 1 268 ? 32.60550 36.29305 9.56497 1.000 15.14668 268 ASP A N 1
ATOM 1991 C CA . ASP A 1 268 ? 31.63510 35.31448 9.06055 1.000 13.45085 268 ASP A CA 1
ATOM 1992 C C . ASP A 1 268 ? 32.28602 34.61725 7.86894 1.000 15.94912 268 ASP A C 1
ATOM 1993 O O . ASP A 1 268 ? 32.20308 35.09074 6.73563 1.000 14.86234 268 ASP A O 1
ATOM 1998 N N . TYR A 1 269 ? 32.94532 33.47159 8.10173 1.000 13.83945 269 TYR A N 1
ATOM 1999 C CA . TYR A 1 269 ? 33.86886 32.99307 7.06996 1.000 14.28754 269 TYR A CA 1
ATOM 2000 C C . TYR A 1 269 ? 33.16469 32.46219 5.83241 1.000 14.79163 269 TYR A C 1
ATOM 2001 O O . TYR A 1 269 ? 33.73570 32.52680 4.73722 1.000 14.15557 269 TYR A O 1
ATOM 2010 N N . LEU A 1 270 ? 31.94905 31.92906 5.96992 1.000 13.81866 270 LEU A N 1
ATOM 2011 C CA . LEU A 1 270 ? 31.29621 31.36703 4.79143 1.000 15.66049 270 LEU A CA 1
ATOM 2012 C C . LEU A 1 270 ? 30.66740 32.44677 3.92570 1.000 16.81373 270 LEU A C 1
ATOM 2013 O O . LEU A 1 270 ? 30.71497 32.35371 2.69527 1.000 16.00767 270 LEU A O 1
ATOM 2018 N N . THR A 1 271 ? 30.07371 33.47824 4.53623 1.000 13.42065 271 THR A N 1
ATOM 2019 C CA . THR A 1 271 ? 29.46795 34.52905 3.72650 1.000 14.33312 271 THR A CA 1
ATOM 2020 C C . THR A 1 271 ? 30.49957 35.54536 3.25025 1.000 13.93799 271 THR A C 1
ATOM 2021 O O . THR A 1 271 ? 30.35842 36.09728 2.15378 1.000 16.20273 271 THR A O 1
ATOM 2025 N N . GLY A 1 272 ? 31.53377 35.81514 4.04358 1.000 14.45407 272 GLY A N 1
ATOM 2026 C CA . GLY A 1 272 ? 32.64407 36.60063 3.52088 1.000 13.83120 272 GLY A CA 1
ATOM 2027 C C . GLY A 1 272 ? 33.46025 35.81619 2.50742 1.000 14.44131 272 GLY A C 1
ATOM 2028 O O . GLY A 1 272 ? 33.84964 36.34864 1.45872 1.000 15.79464 272 GLY A O 1
ATOM 2029 N N . GLY A 1 273 ? 33.72130 34.54921 2.79675 1.000 12.69899 273 GLY A N 1
ATOM 2030 C CA . GLY A 1 273 ? 34.37351 33.65356 1.86522 1.000 14.80840 273 GLY A CA 1
ATOM 2031 C C . GLY A 1 273 ? 35.80101 33.32143 2.28633 1.000 15.71345 273 GLY A C 1
ATOM 2032 O O . GLY A 1 273 ? 36.43395 34.02570 3.07529 1.000 14.06613 273 GLY A O 1
ATOM 2033 N N . PHE A 1 274 ? 36.32090 32.22590 1.72200 1.000 13.90943 274 PHE A N 1
ATOM 2034 C CA . PHE A 1 274 ? 37.60644 31.72146 2.19458 1.000 13.23909 274 PHE A CA 1
ATOM 2035 C C . PHE A 1 274 ? 38.76966 32.59359 1.75073 1.000 12.45698 274 PHE A C 1
ATOM 2036 O O . PHE A 1 274 ? 39.78720 32.64785 2.44603 1.000 13.87530 274 PHE A O 1
ATOM 2044 N N . THR A 1 275 ? 38.66253 33.25785 0.59607 1.000 12.53871 275 THR A N 1
ATOM 2045 C CA . THR A 1 275 ? 39.77154 34.10030 0.16719 1.000 15.22274 275 THR A CA 1
ATOM 2046 C C . THR A 1 275 ? 39.94569 35.28123 1.12036 1.000 13.16551 275 THR A C 1
ATOM 2047 O O . THR A 1 275 ? 41.05964 35.55938 1.57617 1.000 13.58917 275 THR A O 1
ATOM 2051 N N . ALA A 1 276 ? 38.84377 35.96628 1.45852 1.000 12.08602 276 ALA A N 1
ATOM 2052 C CA . ALA A 1 276 ? 38.89702 37.01557 2.47399 1.000 13.52835 276 ALA A CA 1
ATOM 2053 C C . ALA A 1 276 ? 39.28034 36.45728 3.84319 1.000 13.63257 276 ALA A C 1
ATOM 2054 O O . ALA A 1 276 ? 40.07745 37.07043 4.56130 1.000 15.10260 276 ALA A O 1
ATOM 2056 N N . ASN A 1 277 ? 38.73278 35.29139 4.22901 1.000 13.30309 277 ASN A N 1
ATOM 2057 C CA . ASN A 1 277 ? 39.03112 34.76937 5.56601 1.000 11.95062 277 ASN A CA 1
ATOM 2058 C C . ASN A 1 277 ? 40.51673 34.48776 5.74612 1.000 13.31570 277 ASN A C 1
ATOM 2059 O O . ASN A 1 277 ? 41.08729 34.76349 6.81538 1.000 12.49658 277 ASN A O 1
ATOM 2064 N N . THR A 1 278 ? 41.14133 33.87998 4.73251 1.000 12.09118 278 THR A N 1
ATOM 2065 C CA . THR A 1 278 ? 42.56655 33.56894 4.81791 1.000 12.41715 278 THR A CA 1
ATOM 2066 C C . THR A 1 278 ? 43.39224 34.84637 4.93291 1.000 14.34524 278 THR A C 1
ATOM 2067 O O . THR A 1 278 ? 44.34596 34.90945 5.71751 1.000 14.97501 278 THR A O 1
ATOM 2071 N N . SER A 1 279 ? 43.03188 35.87863 4.16543 1.000 12.09814 279 SER A N 1
ATOM 2072 C CA . SER A 1 279 ? 43.67978 37.17816 4.33042 1.000 14.53847 279 SER A CA 1
ATOM 2073 C C . SER A 1 279 ? 43.55240 37.68713 5.75898 1.000 12.84280 279 SER A C 1
ATOM 2074 O O . SER A 1 279 ? 44.51528 38.21285 6.32727 1.000 13.37699 279 SER A O 1
ATOM 2077 N N . LEU A 1 280 ? 42.35721 37.59157 6.34063 1.000 12.63257 280 LEU A N 1
ATOM 2078 C CA . LEU A 1 280 ? 42.17456 38.14769 7.68014 1.000 11.88015 280 LEU A CA 1
ATOM 2079 C C . LEU A 1 280 ? 42.93849 37.33511 8.71287 1.000 15.34222 280 LEU A C 1
ATOM 2080 O O . LEU A 1 280 ? 43.51176 37.89493 9.65796 1.000 15.49449 280 LEU A O 1
ATOM 2085 N N . ALA A 1 281 ? 42.95415 36.01193 8.55224 1.000 12.23913 281 ALA A N 1
ATOM 2086 C CA . ALA A 1 281 ? 43.74542 35.16497 9.44018 1.000 12.70492 281 ALA A CA 1
ATOM 2087 C C . ALA A 1 281 ? 45.22631 35.52955 9.38499 1.000 15.62483 281 ALA A C 1
ATOM 2088 O O . ALA A 1 281 ? 45.90692 35.53849 10.41712 1.000 15.05961 281 ALA A O 1
ATOM 2090 N N . HIS A 1 282 ? 45.73977 35.83545 8.18979 1.000 12.85581 282 HIS A N 1
ATOM 2091 C CA . HIS A 1 282 ? 47.11960 36.29686 8.07117 1.000 15.37963 282 HIS A CA 1
ATOM 2092 C C . HIS A 1 282 ? 47.32319 37.61463 8.80845 1.000 14.05595 282 HIS A C 1
ATOM 2093 O O . HIS A 1 282 ? 48.30335 37.77572 9.54756 1.000 14.38668 282 HIS A O 1
ATOM 2100 N N . TYR A 1 283 ? 46.40129 38.57463 8.61828 1.000 14.42611 283 TYR A N 1
ATOM 2101 C CA . TYR A 1 283 ? 46.50976 39.85036 9.31918 1.000 15.07418 283 TYR A CA 1
ATOM 2102 C C . TYR A 1 283 ? 46.49803 39.63797 10.83017 1.000 15.81096 283 TYR A C 1
ATOM 2103 O O . TYR A 1 283 ? 47.26999 40.26552 11.55964 1.000 14.68606 283 TYR A O 1
ATOM 2112 N N . CYS A 1 284 ? 45.63842 38.73440 11.31419 1.000 12.70675 284 CYS A N 1
ATOM 2113 C CA . CYS A 1 284 ? 45.55733 38.50300 12.75257 1.000 14.20182 284 CYS A CA 1
ATOM 2114 C C . CYS A 1 284 ? 46.85303 37.90514 13.29168 1.000 12.73919 284 CYS A C 1
ATOM 2115 O O . CYS A 1 284 ? 47.33224 38.31714 14.35350 1.000 15.36527 284 CYS A O 1
ATOM 2118 N N . ARG A 1 285 ? 47.41635 36.91969 12.58287 1.000 13.70585 285 ARG A N 1
ATOM 2119 C CA . ARG A 1 285 ? 48.71879 36.36636 12.95918 1.000 14.20965 285 ARG A CA 1
ATOM 2120 C C . ARG A 1 285 ? 49.77221 37.46584 13.04404 1.000 17.61432 285 ARG A C 1
ATOM 2121 O O . ARG A 1 285 ? 50.52592 37.54878 14.02082 1.000 14.75286 285 ARG A O 1
ATOM 2129 N N . ASP A 1 286 ? 49.80921 38.34267 12.03793 1.000 12.09556 286 ASP A N 1
ATOM 2130 C CA . ASP A 1 286 ? 50.82175 39.38972 11.96913 1.000 16.53410 286 ASP A CA 1
ATOM 2131 C C . ASP A 1 286 ? 50.66660 40.44392 13.05282 1.000 16.37767 286 ASP A C 1
ATOM 2132 O O . ASP A 1 286 ? 51.62779 41.17761 13.31567 1.000 16.34145 286 ASP A O 1
ATOM 2137 N N . ASN A 1 287 ? 49.49626 40.54045 13.69363 1.000 14.58664 287 ASN A N 1
ATOM 2138 C CA . ASN A 1 287 ? 49.21864 41.64453 14.60596 1.000 13.05948 287 ASN A CA 1
ATOM 2139 C C . ASN A 1 287 ? 48.74828 41.18314 15.97960 1.000 15.45803 287 ASN A C 1
ATOM 2140 O O . ASN A 1 287 ? 48.36777 42.02651 16.80697 1.000 17.65137 287 ASN A O 1
ATOM 2145 N N . GLY A 1 288 ? 48.79421 39.88335 16.25125 1.000 15.02513 288 GLY A N 1
ATOM 2146 C CA . GLY A 1 288 ? 48.48748 39.37532 17.57171 1.000 17.79769 288 GLY A CA 1
ATOM 2147 C C . GLY A 1 288 ? 47.01761 39.30654 17.90813 1.000 15.24527 288 GLY A C 1
ATOM 2148 O O . GLY A 1 288 ? 46.68167 39.08358 19.07707 1.000 15.59345 288 GLY A O 1
ATOM 2149 N N . LEU A 1 289 ? 46.12392 39.47707 16.93099 1.000 13.38898 289 LEU A N 1
ATOM 2150 C CA . LEU A 1 289 ? 44.68784 39.46254 17.20445 1.000 13.44930 289 LEU A CA 1
ATOM 2151 C C . LEU A 1 289 ? 44.14771 38.04135 17.17589 1.000 14.52943 289 LEU A C 1
ATOM 2152 O O . LEU A 1 289 ? 44.47479 37.26381 16.27944 1.000 16.42362 289 LEU A O 1
ATOM 2157 N N . LEU A 1 290 ? 43.31178 37.70935 18.15852 1.000 14.91087 290 LEU A N 1
ATOM 2158 C CA . LEU A 1 290 ? 42.54045 36.47023 18.08181 1.000 15.22861 290 LEU A CA 1
ATOM 2159 C C . LEU A 1 290 ? 41.40614 36.64141 17.07828 1.000 15.33578 290 LEU A C 1
ATOM 2160 O O . LEU A 1 290 ? 40.91773 37.75153 16.85762 1.000 14.48276 290 LEU A O 1
ATOM 2165 N N . LEU A 1 291 ? 40.98909 35.53248 16.46013 1.000 13.53391 291 LEU A N 1
ATOM 2166 C CA . LEU A 1 291 ? 40.00063 35.56733 15.37910 1.000 14.47952 291 LEU A CA 1
ATOM 2167 C C . LEU A 1 291 ? 38.83693 34.63179 15.69603 1.000 16.46992 291 LEU A C 1
ATOM 2168 O O . LEU A 1 291 ? 38.97389 33.40461 15.61848 1.000 13.99687 291 LEU A O 1
ATOM 2173 N N . HIS A 1 292 ? 37.69166 35.21607 16.04213 1.000 14.43528 292 HIS A N 1
ATOM 2174 C CA . HIS A 1 292 ? 36.45868 34.46982 16.28536 1.000 12.74944 292 HIS A CA 1
ATOM 2175 C C . HIS A 1 292 ? 35.71292 34.24982 14.97475 1.000 14.89868 292 HIS A C 1
ATOM 2176 O O . HIS A 1 292 ? 35.44117 35.20706 14.25135 1.000 16.30270 292 HIS A O 1
ATOM 2183 N N . ILE A 1 293 ? 35.34997 33.00135 14.68237 1.000 13.48866 293 ILE A N 1
ATOM 2184 C CA . ILE A 1 293 ? 34.73875 32.65754 13.40093 1.000 12.96573 293 ILE A CA 1
ATOM 2185 C C . ILE A 1 293 ? 33.29124 32.23875 13.62585 1.000 11.92630 293 ILE A C 1
ATOM 2186 O O . ILE A 1 293 ? 33.02007 31.29599 14.37842 1.000 14.88345 293 ILE A O 1
ATOM 2191 N N . HIS A 1 294 ? 32.36585 32.91947 12.95359 1.000 12.59233 294 HIS A N 1
ATOM 2192 C CA . HIS A 1 294 ? 30.96040 32.52798 12.96097 1.000 12.62015 294 HIS A CA 1
ATOM 2193 C C . HIS A 1 294 ? 30.61536 31.79718 11.66961 1.000 13.76100 294 HIS A C 1
ATOM 2194 O O . HIS A 1 294 ? 31.08255 32.16467 10.58832 1.000 15.77214 294 HIS A O 1
ATOM 2201 N N . ARG A 1 295 ? 29.79233 30.75508 11.77732 1.000 15.98736 295 ARG A N 1
ATOM 2202 C CA . ARG A 1 295 ? 29.52223 29.88328 10.64164 1.000 14.63214 295 ARG A CA 1
ATOM 2203 C C . ARG A 1 295 ? 28.20747 30.22610 9.94661 1.000 15.70573 295 ARG A C 1
ATOM 2204 O O . ARG A 1 295 ? 27.57246 29.34224 9.36973 1.000 14.97323 295 ARG A O 1
ATOM 2212 N N . ALA A 1 296 ? 27.79821 31.50117 9.97702 1.000 14.33153 296 ALA A N 1
ATOM 2213 C CA . ALA A 1 296 ? 26.58244 31.93928 9.29005 1.000 12.96484 296 ALA A CA 1
ATOM 2214 C C . ALA A 1 296 ? 26.48110 31.34015 7.88760 1.000 14.61124 296 ALA A C 1
ATOM 2215 O O . ALA A 1 296 ? 27.45751 31.30025 7.13583 1.000 14.89464 296 ALA A O 1
ATOM 2217 N N . MET A 1 297 ? 25.28207 30.85503 7.56139 1.000 13.05658 297 MET A N 1
ATOM 2218 C CA . MET A 1 297 ? 24.79894 30.23964 6.31053 1.000 15.75418 297 MET A CA 1
ATOM 2219 C C . MET A 1 297 ? 25.18443 28.75907 6.20472 1.000 17.44779 297 MET A C 1
ATOM 2220 O O . MET A 1 297 ? 24.80929 28.11613 5.20667 1.000 15.78422 297 MET A O 1
ATOM 2225 N N . HIS A 1 298 ? 25.85648 28.17856 7.20877 1.000 14.46769 298 HIS A N 1
ATOM 2226 C CA . HIS A 1 298 ? 26.29777 26.78231 7.10382 1.000 14.60655 298 HIS A CA 1
ATOM 2227 C C . HIS A 1 298 ? 25.13241 25.82400 6.83942 1.000 16.03151 298 HIS A C 1
ATOM 2228 O O . HIS A 1 298 ? 25.29124 24.84716 6.10236 1.000 16.01847 298 HIS A O 1
ATOM 2235 N N . ALA A 1 299 ? 23.95654 26.08541 7.42056 1.000 15.47820 299 ALA A N 1
ATOM 2236 C CA . ALA A 1 299 ? 22.83188 25.15775 7.26434 1.000 15.51101 299 ALA A CA 1
ATOM 2237 C C . ALA A 1 299 ? 22.22916 25.18896 5.86473 1.000 16.01342 299 ALA A C 1
ATOM 2238 O O . ALA A 1 299 ? 21.47842 24.27532 5.51319 1.000 17.12279 299 ALA A O 1
ATOM 2240 N N . VAL A 1 300 ? 22.53317 26.21156 5.05788 1.000 14.08212 300 VAL A N 1
ATOM 2241 C CA . VAL A 1 300 ? 22.16998 26.14200 3.64404 1.000 17.05739 300 VAL A CA 1
ATOM 2242 C C . VAL A 1 300 ? 22.84303 24.94136 2.99515 1.000 14.96952 300 VAL A C 1
ATOM 2243 O O . VAL A 1 300 ? 22.27844 24.31563 2.09271 1.000 17.46769 300 VAL A O 1
ATOM 2247 N N . ILE A 1 301 ? 24.04437 24.60571 3.46503 1.000 16.45409 301 ILE A N 1
ATOM 2248 C CA . ILE A 1 301 ? 24.92097 23.60158 2.86927 1.000 19.46122 301 ILE A CA 1
ATOM 2249 C C . ILE A 1 301 ? 24.86326 22.27700 3.62070 1.000 16.37249 301 ILE A C 1
ATOM 2250 O O . ILE A 1 301 ? 24.98180 21.21091 3.01315 1.000 17.15181 301 ILE A O 1
ATOM 2255 N N . ASP A 1 302 ? 24.73750 22.31913 4.94961 1.000 14.67706 302 ASP A N 1
ATOM 2256 C CA . ASP A 1 302 ? 25.13751 21.17719 5.76162 1.000 13.50170 302 ASP A CA 1
ATOM 2257 C C . ASP A 1 302 ? 23.98801 20.50588 6.49304 1.000 18.31608 302 ASP A C 1
ATOM 2258 O O . ASP A 1 302 ? 24.22960 19.57886 7.26995 1.000 19.32524 302 ASP A O 1
ATOM 2263 N N . ARG A 1 303 ? 22.74902 20.93064 6.25789 1.000 15.97943 303 ARG A N 1
ATOM 2264 C CA . ARG A 1 303 ? 21.64954 20.40948 7.06449 1.000 18.43374 303 ARG A CA 1
ATOM 2265 C C . ARG A 1 303 ? 21.12867 19.07034 6.54917 1.000 21.03394 303 ARG A C 1
ATOM 2266 O O . ARG A 1 303 ? 20.89708 18.14685 7.33571 1.000 20.90566 303 ARG A O 1
ATOM 2274 N N . GLN A 1 304 ? 20.91159 18.94716 5.24566 1.000 18.25617 304 GLN A N 1
ATOM 2275 C CA . GLN A 1 304 ? 20.21810 17.77421 4.72626 1.000 20.12003 304 GLN A CA 1
ATOM 2276 C C . GLN A 1 304 ? 21.16913 16.58901 4.65395 1.000 19.90530 304 GLN A C 1
ATOM 2277 O O . GLN A 1 304 ? 22.31836 16.71587 4.22471 1.000 17.59434 304 GLN A O 1
ATOM 2283 N N . LYS A 1 305 ? 20.67919 15.42380 5.07554 1.000 18.95830 305 LYS A N 1
ATOM 2284 C CA . LYS A 1 305 ? 21.55157 14.25989 5.10416 1.000 22.10197 305 LYS A CA 1
ATOM 2285 C C . LYS A 1 305 ? 21.92687 13.78368 3.71097 1.000 18.39939 305 LYS A C 1
ATOM 2286 O O . LYS A 1 305 ? 22.94812 13.10794 3.56787 1.000 22.12879 305 LYS A O 1
ATOM 2292 N N . ASN A 1 306 ? 21.14895 14.12880 2.67966 1.000 16.53532 306 ASN A N 1
ATOM 2293 C CA . ASN A 1 306 ? 21.37134 13.56405 1.35368 1.000 21.05012 306 ASN A CA 1
ATOM 2294 C C . ASN A 1 306 ? 22.15908 14.46228 0.40708 1.000 16.18040 306 ASN A C 1
ATOM 2295 O O . ASN A 1 306 ? 22.59396 13.98460 -0.64146 1.000 17.14114 306 ASN A O 1
ATOM 2300 N N . HIS A 1 307 ? 22.34702 15.74024 0.72322 1.000 17.11371 307 HIS A N 1
ATOM 2301 C CA . HIS A 1 307 ? 22.96701 16.61802 -0.25675 1.000 14.05076 307 HIS A CA 1
ATOM 2302 C C . HIS A 1 307 ? 23.65511 17.78065 0.43726 1.000 18.02436 307 HIS A C 1
ATOM 2303 O O . HIS A 1 307 ? 23.10054 18.37119 1.36534 1.000 17.48889 307 HIS A O 1
ATOM 2310 N N . GLY A 1 308 ? 24.85607 18.10880 -0.03363 1.000 16.12395 308 GLY A N 1
ATOM 2311 C CA . GLY A 1 308 ? 25.56576 19.28020 0.45131 1.000 15.91921 308 GLY A CA 1
ATOM 2312 C C . GLY A 1 308 ? 26.94689 18.92054 0.94039 1.000 14.37299 308 GLY A C 1
ATOM 2313 O O . GLY A 1 308 ? 27.64105 18.11179 0.31652 1.000 16.24232 308 GLY A O 1
ATOM 2314 N N . MET A 1 309 ? 27.36884 19.52252 2.04844 1.000 14.30386 309 MET A N 1
ATOM 2315 C CA . MET A 1 309 ? 28.64583 19.18471 2.66371 1.000 14.50569 309 MET A CA 1
ATOM 2316 C C . MET A 1 309 ? 28.42323 19.13154 4.16063 1.000 16.67968 309 MET A C 1
ATOM 2317 O O . MET A 1 309 ? 27.80193 20.03973 4.71178 1.000 18.15963 309 MET A O 1
ATOM 2322 N N . HIS A 1 310 ? 28.91022 18.08513 4.82188 1.000 13.97678 310 HIS A N 1
ATOM 2323 C CA . HIS A 1 310 ? 28.75118 18.03249 6.26787 1.000 15.35568 310 HIS A CA 1
ATOM 2324 C C . HIS A 1 310 ? 29.56409 19.13972 6.94001 1.000 14.27798 310 HIS A C 1
ATOM 2325 O O . HIS A 1 310 ? 30.63183 19.53284 6.46308 1.000 13.93334 310 HIS A O 1
ATOM 2332 N N . PHE A 1 311 ? 29.06492 19.62469 8.07704 1.000 13.24829 311 PHE A N 1
ATOM 2333 C CA . PHE A 1 311 ? 29.79580 20.67969 8.77556 1.000 15.51100 311 PHE A CA 1
ATOM 2334 C C . PHE A 1 311 ? 31.24172 20.28937 9.08622 1.000 16.23170 311 PHE A C 1
ATOM 2335 O O . PHE A 1 311 ? 32.10837 21.16123 9.13289 1.000 15.39271 311 PHE A O 1
ATOM 2343 N N . ARG A 1 312 ? 31.53961 19.00035 9.28197 1.000 15.23671 312 ARG A N 1
ATOM 2344 C CA . ARG A 1 312 ? 32.92281 18.66219 9.62403 1.000 12.01245 312 ARG A CA 1
ATOM 2345 C C . ARG A 1 312 ? 33.88256 19.02966 8.49641 1.000 13.45179 312 ARG A C 1
ATOM 2346 O O . ARG A 1 312 ? 35.05442 19.33235 8.75317 1.000 15.47054 312 ARG A O 1
ATOM 2354 N N . VAL A 1 313 ? 33.41112 19.02099 7.24754 1.000 13.25884 313 VAL A N 1
ATOM 2355 C CA . VAL A 1 313 ? 34.25641 19.45671 6.13988 1.000 13.11591 313 VAL A CA 1
ATOM 2356 C C . VAL A 1 313 ? 34.47885 20.96044 6.21220 1.000 17.63475 313 VAL A C 1
ATOM 2357 O O . VAL A 1 313 ? 35.60698 21.45560 6.04158 1.000 14.57478 313 VAL A O 1
ATOM 2361 N N . LEU A 1 314 ? 33.39902 21.70716 6.46617 1.000 15.24820 314 LEU A N 1
ATOM 2362 C CA . LEU A 1 314 ? 33.50786 23.14994 6.66060 1.000 13.24798 314 LEU A CA 1
ATOM 2363 C C . LEU A 1 314 ? 34.36932 23.49684 7.87004 1.000 16.21082 314 LEU A C 1
ATOM 2364 O O . LEU A 1 314 ? 35.01817 24.55114 7.88859 1.000 15.46165 314 LEU A O 1
ATOM 2369 N N . ALA A 1 315 ? 34.37691 22.63533 8.89335 1.000 13.33882 315 ALA A N 1
ATOM 2370 C CA . ALA A 1 315 ? 35.20362 22.86863 10.07699 1.000 14.71885 315 ALA A CA 1
ATOM 2371 C C . ALA A 1 315 ? 36.68867 22.63854 9.79502 1.000 17.01172 315 ALA A C 1
ATOM 2372 O O . ALA A 1 315 ? 37.53662 23.44729 10.19514 1.000 15.18834 315 ALA A O 1
ATOM 2374 N N . LYS A 1 316 ? 37.03006 21.51938 9.14941 1.000 15.00418 316 LYS A N 1
ATOM 2375 C CA . LYS A 1 316 ? 38.41643 21.30651 8.73326 1.000 14.89765 316 LYS A CA 1
ATOM 2376 C C . LYS A 1 316 ? 38.90800 22.45946 7.86981 1.000 14.32170 316 LYS A C 1
ATOM 2377 O O . LYS A 1 316 ? 40.04243 22.92021 8.02534 1.000 14.32487 316 LYS A O 1
ATOM 2383 N N . ALA A 1 317 ? 38.06048 22.93195 6.95047 1.000 14.83170 317 ALA A N 1
ATOM 2384 C CA . ALA A 1 317 ? 38.45312 24.01365 6.05359 1.000 13.44108 317 ALA A CA 1
ATOM 2385 C C . ALA A 1 317 ? 38.74106 25.29612 6.82304 1.000 15.93361 317 ALA A C 1
ATOM 2386 O O . ALA A 1 317 ? 39.68372 26.02792 6.49392 1.000 14.40861 317 ALA A O 1
ATOM 2388 N N . LEU A 1 318 ? 37.95054 25.58171 7.86501 1.000 14.17379 318 LEU A N 1
ATOM 2389 C CA . LEU A 1 318 ? 38.22675 26.76067 8.68378 1.000 14.01452 318 LEU A CA 1
ATOM 2390 C C . LEU A 1 318 ? 39.54252 26.61651 9.44886 1.000 13.65461 318 LEU A C 1
ATOM 2391 O O . LEU A 1 318 ? 40.32673 27.57531 9.53101 1.000 14.40186 318 LEU A O 1
ATOM 2396 N N . ARG A 1 319 ? 39.80323 25.43479 10.02959 1.000 15.41706 319 ARG A N 1
ATOM 2397 C CA . ARG A 1 319 ? 41.07648 25.24891 10.72050 1.000 13.05676 319 ARG A CA 1
ATOM 2398 C C . ARG A 1 319 ? 42.24716 25.54027 9.78184 1.000 13.79737 319 ARG A C 1
ATOM 2399 O O . ARG A 1 319 ? 43.21953 26.19175 10.18102 1.000 15.31856 319 ARG A O 1
ATOM 2407 N N . MET A 1 320 ? 42.13508 25.12816 8.51058 1.000 11.65032 320 MET A N 1
ATOM 2408 C CA . MET A 1 320 ? 43.20168 25.35570 7.53214 1.000 14.07689 320 MET A CA 1
ATOM 2409 C C . MET A 1 320 ? 43.28737 26.82093 7.12302 1.000 15.24671 320 MET A C 1
ATOM 2410 O O . MET A 1 320 ? 44.38102 27.40040 7.07722 1.000 14.70683 320 MET A O 1
ATOM 2415 N N . SER A 1 321 ? 42.14259 27.42620 6.78941 1.000 13.57687 321 SER A N 1
ATOM 2416 C CA . SER A 1 321 ? 42.13393 28.81984 6.35196 1.000 14.61915 321 SER A CA 1
ATOM 2417 C C . SER A 1 321 ? 42.51196 29.74324 7.50234 1.000 15.74134 321 SER A C 1
ATOM 2418 O O . SER A 1 321 ? 43.27246 30.71259 7.31926 1.000 16.55109 321 SER A O 1
ATOM 2421 N N . GLY A 1 322 ? 42.00589 29.45688 8.69925 1.000 16.21557 322 GLY A N 1
ATOM 2422 C CA . GLY A 1 322 ? 42.49594 30.11198 9.89130 1.000 14.35619 322 GLY A CA 1
ATOM 2423 C C . GLY A 1 322 ? 41.40195 30.72841 10.73860 1.000 16.26726 322 GLY A C 1
ATOM 2424 O O . GLY A 1 322 ? 40.60520 31.54566 10.27249 1.000 14.07968 322 GLY A O 1
ATOM 2425 N N . GLY A 1 323 ? 41.36992 30.33709 12.00340 1.000 13.33155 323 GLY A N 1
ATOM 2426 C CA . GLY A 1 323 ? 40.49397 30.94896 12.98002 1.000 13.85701 323 GLY A CA 1
ATOM 2427 C C . GLY A 1 323 ? 40.87837 30.42998 14.34490 1.000 14.27465 323 GLY A C 1
ATOM 2428 O O . GLY A 1 323 ? 41.43101 29.32942 14.45483 1.000 15.43724 323 GLY A O 1
ATOM 2429 N N . ASP A 1 324 ? 40.60116 31.20211 15.39381 1.000 13.01906 324 ASP A N 1
ATOM 2430 C CA . ASP A 1 324 ? 40.91865 30.76329 16.74480 1.000 13.67985 324 ASP A CA 1
ATOM 2431 C C . ASP A 1 324 ? 39.71926 30.19774 17.49398 1.000 16.10491 324 ASP A C 1
ATOM 2432 O O . ASP A 1 324 ? 39.90944 29.35286 18.37467 1.000 13.88457 324 ASP A O 1
ATOM 2437 N N . HIS A 1 325 ? 38.50466 30.65912 17.17360 1.000 13.61994 325 HIS A N 1
ATOM 2438 C CA . HIS A 1 325 ? 37.23569 30.09645 17.63465 1.000 12.29979 325 HIS A CA 1
ATOM 2439 C C . HIS A 1 325 ? 36.39542 29.72187 16.42298 1.000 14.89387 325 HIS A C 1
ATOM 2440 O O . HIS A 1 325 ? 36.49605 30.35520 15.37035 1.000 15.32165 325 HIS A O 1
ATOM 2447 N N . ILE A 1 326 ? 35.50173 28.74363 16.57951 1.000 12.40342 326 ILE A N 1
ATOM 2448 C CA . ILE A 1 326 ? 34.48692 28.52389 15.55496 1.000 14.63306 326 ILE A CA 1
ATOM 2449 C C . ILE A 1 326 ? 33.20768 28.04642 16.22529 1.000 15.94491 326 ILE A C 1
ATOM 2450 O O . ILE A 1 326 ? 33.22973 27.18100 17.11007 1.000 13.34653 326 ILE A O 1
ATOM 2455 N N . HIS A 1 327 ? 32.08783 28.61627 15.78984 1.000 14.73958 327 HIS A N 1
ATOM 2456 C CA . HIS A 1 327 ? 30.79703 28.15524 16.27916 1.000 16.09237 327 HIS A CA 1
ATOM 2457 C C . HIS A 1 327 ? 30.56943 26.70438 15.88457 1.000 19.89921 327 HIS A C 1
ATOM 2458 O O . HIS A 1 327 ? 30.88053 26.29272 14.76688 1.000 17.88448 327 HIS A O 1
ATOM 2465 N N . ALA A 1 328 ? 30.04585 25.91771 16.82858 1.000 16.49424 328 ALA A N 1
ATOM 2466 C CA . ALA A 1 328 ? 29.94777 24.47770 16.65769 1.000 17.67396 328 ALA A CA 1
ATOM 2467 C C . ALA A 1 328 ? 28.57332 23.92568 16.99469 1.000 22.65046 328 ALA A C 1
ATOM 2468 O O . ALA A 1 328 ? 28.40275 22.70296 16.98894 1.000 23.35664 328 ALA A O 1
ATOM 2470 N N . GLY A 1 329 ? 27.60509 24.78228 17.30198 1.000 21.48016 329 GLY A N 1
ATOM 2471 C CA . GLY A 1 329 ? 26.26215 24.34432 17.62128 1.000 22.86890 329 GLY A CA 1
ATOM 2472 C C . GLY A 1 329 ? 26.09584 24.00774 19.08867 1.000 28.54929 329 GLY A C 1
ATOM 2473 O O . GLY A 1 329 ? 26.82849 24.46558 19.96397 1.000 24.78489 329 GLY A O 1
ATOM 2474 N N . THR A 1 330 ? 25.09853 23.18132 19.35704 1.000 34.25366 330 THR A N 1
ATOM 2475 C CA . THR A 1 330 ? 24.84290 22.74646 20.71489 1.000 34.31769 330 THR A CA 1
ATOM 2476 C C . THR A 1 330 ? 24.64457 21.24029 20.72551 1.000 37.15545 330 THR A C 1
ATOM 2477 O O . THR A 1 330 ? 24.43924 20.60973 19.68618 1.000 35.14308 330 THR A O 1
ATOM 2481 N N . VAL A 1 331 ? 24.75060 20.66612 21.91630 1.000 32.95783 331 VAL A N 1
ATOM 2482 C CA . VAL A 1 331 ? 24.45583 19.25644 22.11314 1.000 42.03780 331 VAL A CA 1
ATOM 2483 C C . VAL A 1 331 ? 23.19382 19.04176 22.93153 1.000 46.19170 331 VAL A C 1
ATOM 2484 O O . VAL A 1 331 ? 22.62739 17.93866 22.88409 1.000 50.61255 331 VAL A O 1
ATOM 2488 N N . VAL A 1 332 ? 22.73689 20.04508 23.68043 1.000 43.16138 332 VAL A N 1
ATOM 2489 C CA . VAL A 1 332 ? 21.52805 19.88479 24.47436 1.000 48.41805 332 VAL A CA 1
ATOM 2490 C C . VAL A 1 332 ? 20.30853 19.89130 23.55837 1.000 50.57660 332 VAL A C 1
ATOM 2491 O O . VAL A 1 332 ? 20.27778 20.57090 22.52124 1.000 50.43734 332 VAL A O 1
ATOM 2495 N N . GLY A 1 333 ? 19.29353 19.11353 23.93744 1.000 54.46553 333 GLY A N 1
ATOM 2496 C CA . GLY A 1 333 ? 18.13258 18.93782 23.08660 1.000 46.72621 333 GLY A CA 1
ATOM 2497 C C . GLY A 1 333 ? 18.39888 18.12256 21.84367 1.000 49.01484 333 GLY A C 1
ATOM 2498 O O . GLY A 1 333 ? 17.60862 18.17206 20.89705 1.000 45.67327 333 GLY A O 1
ATOM 2499 N N . LYS A 1 334 ? 19.49951 17.37476 21.81986 1.000 42.98392 334 LYS A N 1
ATOM 2500 C CA . LYS A 1 334 ? 19.90354 16.58521 20.66758 1.000 46.51006 334 LYS A CA 1
ATOM 2501 C C . LYS A 1 334 ? 20.00225 15.11819 21.05976 1.000 44.60491 334 LYS A C 1
ATOM 2502 O O . LYS A 1 334 ? 20.32797 14.78305 22.20340 1.000 50.17355 334 LYS A O 1
ATOM 2508 N N . LEU A 1 335 ? 19.72833 14.24552 20.09674 1.000 44.34162 335 LEU A N 1
ATOM 2509 C CA . LEU A 1 335 ? 19.79657 12.81929 20.36509 1.000 44.07892 335 LEU A CA 1
ATOM 2510 C C . LEU A 1 335 ? 21.24628 12.33919 20.36470 1.000 48.67744 335 LEU A C 1
ATOM 2511 O O . LEU A 1 335 ? 22.15709 13.01380 19.86929 1.000 39.39416 335 LEU A O 1
ATOM 2516 N N . GLU A 1 336 ? 21.44359 11.14929 20.94518 1.000 43.57238 336 GLU A N 1
ATOM 2517 C CA . GLU A 1 336 ? 22.78588 10.61140 21.15395 1.000 46.25789 336 GLU A CA 1
ATOM 2518 C C . GLU A 1 336 ? 23.59221 10.55015 19.86124 1.000 43.52346 336 GLU A C 1
ATOM 2519 O O . GLU A 1 336 ? 24.80661 10.80105 19.87640 1.000 35.84544 336 GLU A O 1
ATOM 2525 N N . GLY A 1 337 ? 22.94723 10.22809 18.73713 1.000 36.69028 337 GLY A N 1
ATOM 2526 C CA . GLY A 1 337 ? 23.66866 10.17471 17.47423 1.000 35.64829 337 GLY A CA 1
ATOM 2527 C C . GLY A 1 337 ? 24.15198 11.53947 17.01697 1.000 31.53546 337 GLY A C 1
ATOM 2528 O O . GLY A 1 337 ? 25.26090 11.66991 16.48404 1.000 26.29695 337 GLY A O 1
ATOM 2529 N N . GLU A 1 338 ? 23.32463 12.57278 17.21023 1.000 31.11116 338 GLU A N 1
ATOM 2530 C CA . GLU A 1 338 ? 23.72972 13.93293 16.86566 1.000 31.28012 338 GLU A CA 1
ATOM 2531 C C . GLU A 1 338 ? 24.86187 14.41032 17.75931 1.000 28.50799 338 GLU A C 1
ATOM 2532 O O . GLU A 1 338 ? 25.79726 15.07228 17.28863 1.000 24.80864 338 GLU A O 1
ATOM 2538 N N . ARG A 1 339 ? 24.79565 14.09649 19.05629 1.000 26.11790 339 ARG A N 1
ATOM 2539 C CA . ARG A 1 339 ? 25.87648 14.50441 19.94697 1.000 28.53403 339 ARG A CA 1
ATOM 2540 C C . ARG A 1 339 ? 27.17604 13.81373 19.56557 1.000 27.44483 339 ARG A C 1
ATOM 2541 O O . ARG A 1 339 ? 28.25434 14.41614 19.64616 1.000 22.74947 339 ARG A O 1
ATOM 2549 N N . GLU A 1 340 ? 27.09312 12.54794 19.13773 1.000 24.22555 340 GLU A N 1
ATOM 2550 C CA . GLU A 1 340 ? 28.29961 11.83113 18.73548 1.000 26.08360 340 GLU A CA 1
ATOM 2551 C C . GLU A 1 340 ? 28.93052 12.46918 17.50326 1.000 20.49942 340 GLU A C 1
ATOM 2552 O O . GLU A 1 340 ? 30.16157 12.52633 17.39427 1.000 19.80667 340 GLU A O 1
ATOM 2558 N N . MET A 1 341 ? 28.10524 12.94666 16.56131 1.000 21.42625 341 MET A N 1
ATOM 2559 C CA . MET A 1 341 ? 28.64395 13.62639 15.38551 1.000 22.03427 341 MET A CA 1
ATOM 2560 C C . MET A 1 341 ? 29.31876 14.93456 15.76834 1.000 18.85570 341 MET A C 1
ATOM 2561 O O . MET A 1 341 ? 30.37095 15.27903 15.21317 1.000 20.04126 341 MET A O 1
ATOM 2566 N N . THR A 1 342 ? 28.71394 15.68062 16.69729 1.000 18.81098 342 THR A N 1
ATOM 2567 C CA . THR A 1 342 ? 29.31412 16.92522 17.16897 1.000 20.81162 342 THR A CA 1
ATOM 2568 C C . THR A 1 342 ? 30.65556 16.66519 17.84631 1.000 20.82874 342 THR A C 1
ATOM 2569 O O . THR A 1 342 ? 31.65222 17.35128 17.57088 1.000 17.42202 342 THR A O 1
ATOM 2573 N N . LEU A 1 343 ? 30.70909 15.66390 18.72841 1.000 19.22316 343 LEU A N 1
ATOM 2574 C CA . LEU A 1 343 ? 31.96767 15.35978 19.40254 1.000 18.88885 343 LEU A CA 1
ATOM 2575 C C . LEU A 1 343 ? 33.03720 14.93385 18.40681 1.000 20.21786 343 LEU A C 1
ATOM 2576 O O . LEU A 1 343 ? 34.22659 15.21604 18.61163 1.000 19.20065 343 LEU A O 1
ATOM 2581 N N . GLY A 1 344 ? 32.62975 14.25062 17.33531 1.000 18.00297 344 GLY A N 1
ATOM 2582 C CA . GLY A 1 344 ? 33.57569 13.87845 16.29814 1.000 15.74384 344 GLY A CA 1
ATOM 2583 C C . GLY A 1 344 ? 34.23354 15.08895 15.66761 1.000 17.62740 344 GLY A C 1
ATOM 2584 O O . GLY A 1 344 ? 35.46122 15.15059 15.55327 1.000 15.86804 344 GLY A O 1
ATOM 2585 N N . PHE A 1 345 ? 33.43329 16.08153 15.25685 1.000 16.65219 345 PHE A N 1
ATOM 2586 C CA . PHE A 1 345 ? 34.09033 17.20958 14.60537 1.000 16.49169 345 PHE A CA 1
ATOM 2587 C C . PHE A 1 345 ? 34.69477 18.17809 15.61063 1.000 19.19988 345 PHE A C 1
ATOM 2588 O O . PHE A 1 345 ? 35.59679 18.93877 15.24511 1.000 15.97421 345 PHE A O 1
ATOM 2596 N N . VAL A 1 346 ? 34.27452 18.12766 16.87561 1.000 15.70558 346 VAL A N 1
ATOM 2597 C CA . VAL A 1 346 ? 35.00235 18.86833 17.90003 1.000 15.74919 346 VAL A CA 1
ATOM 2598 C C . VAL A 1 346 ? 36.42185 18.32213 18.03966 1.000 17.53570 346 VAL A C 1
ATOM 2599 O O . VAL A 1 346 ? 37.38950 19.08757 18.14181 1.000 15.71940 346 VAL A O 1
ATOM 2603 N N . ASP A 1 347 ? 36.58153 16.99363 18.01375 1.000 13.54578 347 ASP A N 1
ATOM 2604 C CA . ASP A 1 347 ? 37.93404 16.44344 18.06424 1.000 14.28223 347 ASP A CA 1
ATOM 2605 C C . ASP A 1 347 ? 38.72224 16.81583 16.81107 1.000 13.60042 347 ASP A C 1
ATOM 2606 O O . ASP A 1 347 ? 39.92254 17.11460 16.88986 1.000 15.28580 347 ASP A O 1
ATOM 2611 N N . LEU A 1 348 ? 38.06104 16.81770 15.64469 1.000 13.82174 348 LEU A N 1
ATOM 2612 C CA . LEU A 1 348 ? 38.74908 17.20080 14.41461 1.000 13.38364 348 LEU A CA 1
ATOM 2613 C C . LEU A 1 348 ? 39.21618 18.65122 14.47143 1.000 14.01866 348 LEU A C 1
ATOM 2614 O O . LEU A 1 348 ? 40.22328 19.00014 13.84982 1.000 16.05465 348 LEU A O 1
ATOM 2619 N N . LEU A 1 349 ? 38.48698 19.50762 15.19532 1.000 15.22663 349 LEU A N 1
ATOM 2620 C CA . LEU A 1 349 ? 38.86297 20.91350 15.32629 1.000 13.81216 349 LEU A CA 1
ATOM 2621 C C . LEU A 1 349 ? 39.95634 21.15133 16.36076 1.000 16.06465 349 LEU A C 1
ATOM 2622 O O . LEU A 1 349 ? 40.76173 22.07162 16.18008 1.000 15.67008 349 LEU A O 1
ATOM 2627 N N . ARG A 1 350 ? 39.99957 20.37235 17.45127 1.000 13.87660 350 ARG A N 1
ATOM 2628 C CA . ARG A 1 350 ? 40.90199 20.66144 18.56379 1.000 14.67752 350 ARG A CA 1
ATOM 2629 C C . ARG A 1 350 ? 42.17338 19.82580 18.57530 1.000 15.91219 350 ARG A C 1
ATOM 2630 O O . ARG A 1 350 ? 43.22950 20.31973 18.99354 1.000 14.37008 350 ARG A O 1
ATOM 2638 N N . ASP A 1 351 ? 42.09643 18.57213 18.16251 1.000 15.14815 351 ASP A N 1
ATOM 2639 C CA . ASP A 1 351 ? 43.15193 17.61291 18.46223 1.000 13.75484 351 ASP A CA 1
ATOM 2640 C C . ASP A 1 351 ? 44.23933 17.58644 17.38677 1.000 15.37970 351 ASP A C 1
ATOM 2641 O O . ASP A 1 351 ? 44.05885 18.04476 16.25483 1.000 16.55642 351 ASP A O 1
ATOM 2646 N N . ASP A 1 352 ? 45.39439 17.03560 17.76752 1.000 15.82555 352 ASP A N 1
ATOM 2647 C CA . ASP A 1 352 ? 46.48836 16.86163 16.81173 1.000 15.81455 352 ASP A CA 1
ATOM 2648 C C . ASP A 1 352 ? 46.30349 15.63128 15.92801 1.000 19.58219 352 ASP A C 1
ATOM 2649 O O . ASP A 1 352 ? 46.68952 15.65397 14.75507 1.000 16.32344 352 ASP A O 1
ATOM 2654 N N . PHE A 1 353 ? 45.72778 14.55335 16.45921 1.000 15.83517 353 PHE A N 1
ATOM 2655 C CA . PHE A 1 353 ? 45.62416 13.28954 15.73902 1.000 15.51482 353 PHE A CA 1
ATOM 2656 C C . PHE A 1 353 ? 44.29024 12.66911 16.10486 1.000 16.02244 353 PHE A C 1
ATOM 2657 O O . PHE A 1 353 ? 44.00155 12.49076 17.29104 1.000 21.09708 353 PHE A O 1
ATOM 2665 N N . ILE A 1 354 ? 43.47076 12.37587 15.10177 1.000 15.91413 354 ILE A N 1
ATOM 2666 C CA . ILE A 1 354 ? 42.11859 11.87723 15.30687 1.000 14.00750 354 ILE A CA 1
ATOM 2667 C C . ILE A 1 354 ? 41.99015 10.57290 14.53017 1.000 19.57585 354 ILE A C 1
ATOM 2668 O O . ILE A 1 354 ? 42.05473 10.57419 13.29663 1.000 16.84906 354 ILE A O 1
ATOM 2673 N N . GLU A 1 355 ? 41.81020 9.46142 15.24330 1.000 18.48445 355 GLU A N 1
ATOM 2674 C CA . GLU A 1 355 ? 41.67644 8.17396 14.57360 1.000 21.50153 355 GLU A CA 1
ATOM 2675 C C . GLU A 1 355 ? 40.31306 8.05152 13.90069 1.000 20.85421 355 GLU A C 1
ATOM 2676 O O . GLU A 1 355 ? 39.30875 8.56432 14.39575 1.000 18.46038 355 GLU A O 1
ATOM 2682 N N . LYS A 1 356 ? 40.28717 7.35401 12.75956 1.000 19.17880 356 LYS A N 1
ATOM 2683 C CA . LYS A 1 356 ? 39.02671 7.01812 12.10429 1.000 21.14013 356 LYS A CA 1
ATOM 2684 C C . LYS A 1 356 ? 38.03662 6.43000 13.10688 1.000 20.20449 356 LYS A C 1
ATOM 2685 O O . LYS A 1 356 ? 38.40799 5.62456 13.96524 1.000 21.20468 356 LYS A O 1
ATOM 2691 N N . ASP A 1 357 ? 36.76954 6.85117 13.00139 1.000 17.93226 357 ASP A N 1
ATOM 2692 C CA . ASP A 1 357 ? 35.72649 6.44250 13.95190 1.000 19.61108 357 ASP A CA 1
ATOM 2693 C C . ASP A 1 357 ? 34.37451 6.72981 13.28294 1.000 22.15453 357 ASP A C 1
ATOM 2694 O O . ASP A 1 357 ? 33.82618 7.82254 13.41982 1.000 18.09224 357 ASP A O 1
ATOM 2699 N N . ARG A 1 358 ? 33.84562 5.73024 12.57099 1.000 20.20399 358 ARG A N 1
ATOM 2700 C CA . ARG A 1 358 ? 32.62088 5.96103 11.80488 1.000 24.38830 358 ARG A CA 1
ATOM 2701 C C . ARG A 1 358 ? 31.43093 6.27485 12.70606 1.000 20.92739 358 ARG A C 1
ATOM 2702 O O . ARG A 1 358 ? 30.51106 6.99049 12.28922 1.000 27.38317 358 ARG A O 1
ATOM 2710 N N . ALA A 1 359 ? 31.42613 5.75938 13.93953 1.000 21.45566 359 ALA A N 1
ATOM 2711 C CA . ALA A 1 359 ? 30.33735 6.04940 14.86780 1.000 24.49782 359 ALA A CA 1
ATOM 2712 C C . ALA A 1 359 ? 30.25662 7.53013 15.20125 1.000 24.51940 359 ALA A C 1
ATOM 2713 O O . ALA A 1 359 ? 29.20349 8.00842 15.64368 1.000 26.40786 359 ALA A O 1
ATOM 2715 N N . ARG A 1 360 ? 31.34759 8.26574 15.00729 1.000 20.26473 360 ARG A N 1
ATOM 2716 C CA . ARG A 1 360 ? 31.34920 9.70412 15.22978 1.000 18.97225 360 ARG A CA 1
ATOM 2717 C C . ARG A 1 360 ? 31.52315 10.47700 13.92906 1.000 19.93971 360 ARG A C 1
ATOM 2718 O O . ARG A 1 360 ? 31.84952 11.67129 13.95743 1.000 20.18688 360 ARG A O 1
ATOM 2726 N N . GLY A 1 361 ? 31.28692 9.81794 12.79158 1.000 18.56421 361 GLY A N 1
ATOM 2727 C CA . GLY A 1 361 ? 31.36876 10.46989 11.49830 1.000 19.37582 361 GLY A CA 1
ATOM 2728 C C . GLY A 1 361 ? 32.76749 10.82956 11.06914 1.000 17.60103 361 GLY A C 1
ATOM 2729 O O . GLY A 1 361 ? 32.93820 11.68427 10.19709 1.000 18.60847 361 GLY A O 1
ATOM 2730 N N . ILE A 1 362 ? 33.78068 10.22408 11.68208 1.000 16.56924 362 ILE A N 1
ATOM 2731 C CA . ILE A 1 362 ? 35.16823 10.46220 11.30657 1.000 19.05386 362 ILE A CA 1
ATOM 2732 C C . ILE A 1 362 ? 35.52644 9.37308 10.29707 1.000 19.76506 362 ILE A C 1
ATOM 2733 O O . ILE A 1 362 ? 35.81200 8.22917 10.67070 1.000 20.79432 362 ILE A O 1
ATOM 2738 N N . PHE A 1 363 ? 35.47254 9.71615 8.99836 1.000 15.83582 363 PHE A N 1
ATOM 2739 C CA . PHE A 1 363 ? 35.64479 8.71447 7.94693 1.000 17.13831 363 PHE A CA 1
ATOM 2740 C C . PHE A 1 363 ? 37.11005 8.39916 7.67086 1.000 17.51698 363 PHE A C 1
ATOM 2741 O O . PHE A 1 363 ? 37.40986 7.33160 7.11851 1.000 17.37746 363 PHE A O 1
ATOM 2749 N N . PHE A 1 364 ? 38.02188 9.29573 8.05283 1.000 15.90326 364 PHE A N 1
ATOM 2750 C CA . PHE A 1 364 ? 39.45026 9.15852 7.82106 1.000 17.51336 364 PHE A CA 1
ATOM 2751 C C . PHE A 1 364 ? 40.22174 9.50543 9.08119 1.000 18.84723 364 PHE A C 1
ATOM 2752 O O . PHE A 1 364 ? 39.86821 10.44611 9.80387 1.000 17.15462 364 PHE A O 1
ATOM 2760 N N . THR A 1 365 ? 41.30102 8.77318 9.31790 1.000 16.88121 365 THR A N 1
ATOM 2761 C CA . THR A 1 365 ? 42.28012 9.22210 10.29608 1.000 15.18059 365 THR A CA 1
ATOM 2762 C C . THR A 1 365 ? 42.88065 10.54302 9.83215 1.000 16.67645 365 THR A C 1
ATOM 2763 O O . THR A 1 365 ? 43.24250 10.69476 8.66169 1.000 19.35441 365 THR A O 1
ATOM 2767 N N . GLN A 1 366 ? 42.94188 11.51371 10.73889 1.000 16.68162 366 GLN A N 1
ATOM 2768 C CA . GLN A 1 366 ? 43.35122 12.87689 10.41166 1.000 15.75467 366 GLN A CA 1
ATOM 2769 C C . GLN A 1 366 ? 44.52236 13.27617 11.29547 1.000 15.59237 366 GLN A C 1
ATOM 2770 O O . GLN A 1 366 ? 44.38867 13.32800 12.51907 1.000 17.16441 366 GLN A O 1
ATOM 2776 N N . ASP A 1 367 ? 45.65084 13.59304 10.66852 1.000 14.40920 367 ASP A N 1
ATOM 2777 C CA . ASP A 1 367 ? 46.87882 13.98253 11.34936 1.000 13.48934 367 ASP A CA 1
ATOM 2778 C C . ASP A 1 367 ? 47.15464 15.44180 10.99814 1.000 17.16838 367 ASP A C 1
ATOM 2779 O O . ASP A 1 367 ? 47.35264 15.76331 9.82665 1.000 19.45628 367 ASP A O 1
ATOM 2784 N N . TRP A 1 368 ? 47.17752 16.31418 12.00127 1.000 16.05389 368 TRP A N 1
ATOM 2785 C CA . TRP A 1 368 ? 47.36308 17.73894 11.74560 1.000 14.21307 368 TRP A CA 1
ATOM 2786 C C . TRP A 1 368 ? 48.80728 18.20343 11.90155 1.000 14.64744 368 TRP A C 1
ATOM 2787 O O . TRP A 1 368 ? 49.07205 19.39284 11.71222 1.000 17.15654 368 TRP A O 1
ATOM 2798 N N . VAL A 1 369 ? 49.73718 17.29472 12.21902 1.000 15.60658 369 VAL A N 1
ATOM 2799 C CA . VAL A 1 369 ? 51.17292 17.55535 12.38755 1.000 15.84338 369 VAL A CA 1
ATOM 2800 C C . VAL A 1 369 ? 51.44499 18.93591 12.98680 1.000 17.80133 369 VAL A C 1
ATOM 2801 O O . VAL A 1 369 ? 52.15321 19.76724 12.40449 1.000 15.78177 369 VAL A O 1
ATOM 2805 N N . SER A 1 370 ? 50.87505 19.16834 14.16845 1.000 15.43321 370 SER A N 1
ATOM 2806 C CA . SER A 1 370 ? 51.13990 20.29180 15.07195 1.000 13.59631 370 SER A CA 1
ATOM 2807 C C . SER A 1 370 ? 50.48876 21.59317 14.63652 1.000 15.16686 370 SER A C 1
ATOM 2808 O O . SER A 1 370 ? 50.75776 22.62457 15.26791 1.000 16.21274 370 SER A O 1
ATOM 2811 N N . MET A 1 371 ? 49.64023 21.59444 13.61393 1.000 14.79346 371 MET A N 1
ATOM 2812 C CA . MET A 1 371 ? 48.79266 22.76061 13.38657 1.000 16.17468 371 MET A CA 1
ATOM 2813 C C . MET A 1 371 ? 47.89528 22.95548 14.60373 1.000 14.10751 371 MET A C 1
ATOM 2814 O O . MET A 1 371 ? 47.25082 21.99207 15.04886 1.000 14.43675 371 MET A O 1
ATOM 2819 N N . PRO A 1 372 ? 47.83324 24.16139 15.17471 1.000 15.02346 372 PRO A N 1
ATOM 2820 C CA . PRO A 1 372 ? 47.05591 24.35869 16.40243 1.000 15.62588 372 PRO A CA 1
ATOM 2821 C C . PRO A 1 372 ? 45.57717 24.10168 16.18062 1.000 14.14937 372 PRO A C 1
ATOM 2822 O O . PRO A 1 372 ? 45.05891 24.18301 15.06373 1.000 16.28803 372 PRO A O 1
ATOM 2826 N N . GLY A 1 373 ? 44.89717 23.78642 17.28731 1.000 15.33936 373 GLY A N 1
ATOM 2827 C CA . GLY A 1 373 ? 43.46457 23.58033 17.27257 1.000 16.70531 373 GLY A CA 1
ATOM 2828 C C . GLY A 1 373 ? 42.65918 24.87391 17.41683 1.000 14.01105 373 GLY A C 1
ATOM 2829 O O . GLY A 1 373 ? 43.18310 25.95315 17.70627 1.000 13.68612 373 GLY A O 1
ATOM 2830 N N . VAL A 1 374 ? 41.35134 24.73067 17.19877 1.000 12.53202 374 VAL A N 1
ATOM 2831 C CA . VAL A 1 374 ? 40.38709 25.82767 17.21051 1.000 12.54183 374 VAL A CA 1
ATOM 2832 C C . VAL A 1 374 ? 39.42631 25.59757 18.36748 1.000 14.28330 374 VAL A C 1
ATOM 2833 O O . VAL A 1 374 ? 38.96829 24.47192 18.56818 1.000 14.89407 374 VAL A O 1
ATOM 2837 N N . ILE A 1 375 ? 39.11325 26.64740 19.12283 1.000 12.49779 375 ILE A N 1
ATOM 2838 C CA . ILE A 1 375 ? 38.15972 26.48900 20.22729 1.000 12.67487 375 ILE A CA 1
ATOM 2839 C C . ILE A 1 375 ? 36.73971 26.40905 19.68437 1.000 14.53425 375 ILE A C 1
ATOM 2840 O O . ILE A 1 375 ? 36.27365 27.35560 19.02912 1.000 17.29283 375 ILE A O 1
ATOM 2845 N N . PRO A 1 376 ? 36.00547 25.32530 19.94576 1.000 14.59399 376 PRO A N 1
ATOM 2846 C CA . PRO A 1 376 ? 34.60014 25.28179 19.53363 1.000 13.79561 376 PRO A CA 1
ATOM 2847 C C . PRO A 1 376 ? 33.74188 26.14388 20.43900 1.000 17.19820 376 PRO A C 1
ATOM 2848 O O . PRO A 1 376 ? 33.96877 26.22870 21.64789 1.000 16.11115 376 PRO A O 1
ATOM 2852 N N . VAL A 1 377 ? 32.73916 26.77509 19.84010 1.000 17.87390 377 VAL A N 1
ATOM 2853 C CA . VAL A 1 377 ? 31.85949 27.69845 20.53732 1.000 14.53257 377 VAL A CA 1
ATOM 2854 C C . VAL A 1 377 ? 30.46042 27.10080 20.52753 1.000 14.91041 377 VAL A C 1
ATOM 2855 O O . VAL A 1 377 ? 29.87600 26.90258 19.45763 1.000 15.50360 377 VAL A O 1
ATOM 2859 N N . ALA A 1 378 ? 29.93074 26.80318 21.71228 1.000 18.41198 378 ALA A N 1
ATOM 2860 C CA . ALA A 1 378 ? 28.58201 26.26521 21.83601 1.000 17.78407 378 ALA A CA 1
ATOM 2861 C C . ALA A 1 378 ? 27.58388 27.39813 22.01214 1.000 18.47244 378 ALA A C 1
ATOM 2862 O O . ALA A 1 378 ? 27.81798 28.33446 22.77800 1.000 18.42468 378 ALA A O 1
ATOM 2864 N N . SER A 1 379 ? 26.46068 27.30163 21.31032 1.000 17.88655 379 SER A N 1
ATOM 2865 C CA . SER A 1 379 ? 25.45737 28.35084 21.39890 1.000 20.84332 379 SER A CA 1
ATOM 2866 C C . SER A 1 379 ? 24.11124 27.77004 21.01401 1.000 28.37121 379 SER A C 1
ATOM 2867 O O . SER A 1 379 ? 24.02744 26.73329 20.35105 1.000 28.45782 379 SER A O 1
ATOM 2870 N N . GLY A 1 380 ? 23.05837 28.44801 21.45164 1.000 28.60265 380 GLY A N 1
ATOM 2871 C CA . GLY A 1 380 ? 21.72027 28.08618 21.02674 1.000 29.08650 380 GLY A CA 1
ATOM 2872 C C . GLY A 1 380 ? 20.76563 27.86675 22.17577 1.000 29.30568 380 GLY A C 1
ATOM 2873 O O . GLY A 1 380 ? 20.56590 26.73055 22.61301 1.000 34.17151 380 GLY A O 1
ATOM 2874 N N . GLY A 1 381 ? 20.19042 28.95513 22.68491 1.000 29.82117 381 GLY A N 1
ATOM 2875 C CA . GLY A 1 381 ? 19.17097 28.85907 23.71542 1.000 28.75093 381 GLY A CA 1
ATOM 2876 C C . GLY A 1 381 ? 19.62899 28.21629 25.00448 1.000 30.71194 381 GLY A C 1
ATOM 2877 O O . GLY A 1 381 ? 18.81707 27.59359 25.69885 1.000 32.64528 381 GLY A O 1
ATOM 2878 N N . ILE A 1 382 ? 20.90105 28.35121 25.35744 1.000 29.10261 382 ILE A N 1
ATOM 2879 C CA . ILE A 1 382 ? 21.37969 27.69540 26.56820 1.000 27.71547 382 ILE A CA 1
ATOM 2880 C C . ILE A 1 382 ? 21.31518 28.66177 27.74509 1.000 22.77362 382 ILE A C 1
ATOM 2881 O O . ILE A 1 382 ? 21.35605 29.89409 27.59863 1.000 24.72595 382 ILE A O 1
ATOM 2886 N N . HIS A 1 383 ? 21.18150 28.08001 28.93373 1.000 21.70704 383 HIS A N 1
ATOM 2887 C CA . HIS A 1 383 ? 21.05359 28.84050 30.17280 1.000 22.71801 383 HIS A CA 1
ATOM 2888 C C . HIS A 1 383 ? 21.69328 28.02643 31.29130 1.000 20.76879 383 HIS A C 1
ATOM 2889 O O . HIS A 1 383 ? 22.28661 26.97308 31.04532 1.000 21.82042 383 HIS A O 1
ATOM 2896 N N . VAL A 1 384 ? 21.56428 28.51903 32.52989 1.000 20.54485 384 VAL A N 1
ATOM 2897 C CA . VAL A 1 384 ? 22.33849 27.98737 33.65459 1.000 18.22059 384 VAL A CA 1
ATOM 2898 C C . VAL A 1 384 ? 22.14374 26.48744 33.84433 1.000 20.84467 384 VAL A C 1
ATOM 2899 O O . VAL A 1 384 ? 23.08039 25.78211 34.24337 1.000 22.62027 384 VAL A O 1
ATOM 2903 N N . TRP A 1 385 ? 20.94488 25.97199 33.57817 1.000 21.41883 385 TRP A N 1
ATOM 2904 C CA . TRP A 1 385 ? 20.71352 24.55355 33.82527 1.000 21.62748 385 TRP A CA 1
ATOM 2905 C C . TRP A 1 385 ? 21.43121 23.66065 32.81949 1.000 25.32270 385 TRP A C 1
ATOM 2906 O O . TRP A 1 385 ? 21.55495 22.45206 33.06094 1.000 25.89504 385 TRP A O 1
ATOM 2917 N N . HIS A 1 386 ? 21.91239 24.22211 31.71120 1.000 25.02466 386 HIS A N 1
ATOM 2918 C CA . HIS A 1 386 ? 22.70142 23.46398 30.75049 1.000 23.52726 386 HIS A CA 1
ATOM 2919 C C . HIS A 1 386 ? 24.17628 23.39642 31.11116 1.000 23.03453 386 HIS A C 1
ATOM 2920 O O . HIS A 1 386 ? 24.92393 22.67741 30.44067 1.000 23.25699 386 HIS A O 1
ATOM 2927 N N . MET A 1 387 ? 24.61961 24.11586 32.14107 1.000 20.42877 387 MET A N 1
ATOM 2928 C CA . MET A 1 387 ? 26.05169 24.16636 32.42903 1.000 22.36425 387 MET A CA 1
ATOM 2929 C C . MET A 1 387 ? 26.67469 22.80826 32.74939 1.000 23.67842 387 MET A C 1
ATOM 2930 O O . MET A 1 387 ? 27.78138 22.53750 32.24591 1.000 22.46850 387 MET A O 1
ATOM 2935 N N . PRO A 1 388 ? 26.06132 21.92213 33.54229 1.000 20.94819 388 PRO A N 1
ATOM 2936 C CA . PRO A 1 388 ? 26.70237 20.60480 33.74632 1.000 20.90715 388 PRO A CA 1
ATOM 2937 C C . PRO A 1 388 ? 26.87246 19.81387 32.45635 1.000 21.21046 388 PRO A C 1
ATOM 2938 O O . PRO A 1 388 ? 27.96708 19.29489 32.18417 1.000 24.09323 388 PRO A O 1
ATOM 2942 N N . ALA A 1 389 ? 25.82148 19.72895 31.63793 1.000 21.87772 389 ALA A N 1
ATOM 2943 C CA . ALA A 1 389 ? 25.90585 18.96912 30.39389 1.000 21.45058 389 ALA A CA 1
ATOM 2944 C C . ALA A 1 389 ? 26.95434 19.56018 29.45582 1.000 21.76987 389 ALA A C 1
ATOM 2945 O O . ALA A 1 389 ? 27.77099 18.82992 28.88528 1.000 22.72194 389 ALA A O 1
ATOM 2947 N N . LEU A 1 390 ? 26.94517 20.88888 29.28242 1.000 20.00302 390 LEU A N 1
ATOM 2948 C CA . LEU A 1 390 ? 27.91275 21.51479 28.38216 1.000 21.45848 390 LEU A CA 1
ATOM 2949 C C . LEU A 1 390 ? 29.33792 21.30432 28.86683 1.000 22.90706 390 LEU A C 1
ATOM 2950 O O . LEU A 1 390 ? 30.23011 20.97232 28.07536 1.000 20.34201 390 LEU A O 1
ATOM 2955 N N . THR A 1 391 ? 29.57605 21.49545 30.16514 1.000 21.11474 391 THR A N 1
ATOM 2956 C CA . THR A 1 391 ? 30.91466 21.27651 30.70532 1.000 19.43860 391 THR A CA 1
ATOM 2957 C C . THR A 1 391 ? 31.35414 19.82894 30.52137 1.000 22.98509 391 THR A C 1
ATOM 2958 O O . THR A 1 391 ? 32.50044 19.56200 30.14384 1.000 19.62705 391 THR A O 1
ATOM 2962 N N . GLU A 1 392 ? 30.45296 18.87676 30.79084 1.000 22.15609 392 GLU A N 1
ATOM 2963 C CA . GLU A 1 392 ? 30.80361 17.46343 30.68472 1.000 24.85241 392 GLU A CA 1
ATOM 2964 C C . GLU A 1 392 ? 31.11180 17.06876 29.24665 1.000 21.23544 392 GLU A C 1
ATOM 2965 O O . GLU A 1 392 ? 32.04788 16.30045 28.99291 1.000 26.89217 392 GLU A O 1
ATOM 2971 N N . ILE A 1 393 ? 30.35488 17.60582 28.29568 1.000 20.24485 393 ILE A N 1
ATOM 2972 C CA . ILE A 1 393 ? 30.45278 17.16384 26.91249 1.000 21.67153 393 ILE A CA 1
ATOM 2973 C C . ILE A 1 393 ? 31.61945 17.83719 26.19682 1.000 20.22063 393 ILE A C 1
ATOM 2974 O O . ILE A 1 393 ? 32.39854 17.17115 25.50691 1.000 21.73616 393 ILE A O 1
ATOM 2979 N N . PHE A 1 394 ? 31.76348 19.15899 26.34412 1.000 21.18191 394 PHE A N 1
ATOM 2980 C CA . PHE A 1 394 ? 32.85295 19.85185 25.65346 1.000 22.03136 394 PHE A CA 1
ATOM 2981 C C . PHE A 1 394 ? 34.15943 19.88106 26.43871 1.000 22.41493 394 PHE A C 1
ATOM 2982 O O . PHE A 1 394 ? 35.23093 19.99298 25.83145 1.000 22.07655 394 PHE A O 1
ATOM 2990 N N . GLY A 1 395 ? 34.12084 19.81087 27.76553 1.000 22.29016 395 GLY A N 1
ATOM 2991 C CA . GLY A 1 395 ? 35.35978 19.98752 28.50712 1.000 20.12684 395 GLY A CA 1
ATOM 2992 C C . GLY A 1 395 ? 35.77931 21.45539 28.51529 1.000 18.94806 395 GLY A C 1
ATOM 2993 O O . GLY A 1 395 ? 35.05374 22.34551 28.06844 1.000 19.71793 395 GLY A O 1
ATOM 2994 N N . ASP A 1 396 ? 37.00485 21.68324 28.99705 1.000 16.07123 396 ASP A N 1
ATOM 2995 C CA . ASP A 1 396 ? 37.47227 23.04630 29.25599 1.000 17.29802 396 ASP A CA 1
ATOM 2996 C C . ASP A 1 396 ? 37.65688 23.84880 27.97283 1.000 21.46526 396 ASP A C 1
ATOM 2997 O O . ASP A 1 396 ? 37.45871 25.06903 27.96843 1.000 18.39853 396 ASP A O 1
ATOM 3002 N N . ASP A 1 397 ? 38.08906 23.20257 26.89150 1.000 17.19771 397 ASP A N 1
ATOM 3003 C CA . ASP A 1 397 ? 38.51139 23.94599 25.69704 1.000 14.82859 397 ASP A CA 1
ATOM 3004 C C . ASP A 1 397 ? 37.29480 24.20527 24.80818 1.000 17.98805 397 ASP A C 1
ATOM 3005 O O . ASP A 1 397 ? 37.09416 23.60743 23.74600 1.000 15.72000 397 ASP A O 1
ATOM 3010 N N . SER A 1 398 ? 36.47251 25.13672 25.28950 1.000 14.12085 398 SER A N 1
ATOM 3011 C CA . SER A 1 398 ? 35.23815 25.53007 24.63847 1.000 14.34123 398 SER A CA 1
ATOM 3012 C C . SER A 1 398 ? 34.90997 26.94739 25.08147 1.000 16.07395 398 SER A C 1
ATOM 3013 O O . SER A 1 398 ? 35.43057 27.43414 26.08629 1.000 16.16159 398 SER A O 1
ATOM 3016 N N . VAL A 1 399 ? 34.08101 27.61715 24.28551 1.000 15.70990 399 VAL A N 1
ATOM 3017 C CA . VAL A 1 399 ? 33.39864 28.84555 24.68501 1.000 14.10429 399 VAL A CA 1
ATOM 3018 C C . VAL A 1 399 ? 31.91056 28.53212 24.73357 1.000 18.19756 399 VAL A C 1
ATOM 3019 O O . VAL A 1 399 ? 31.35059 27.99679 23.76776 1.000 17.59262 399 VAL A O 1
ATOM 3023 N N . LEU A 1 400 ? 31.26612 28.86189 25.84851 1.000 16.79827 400 LEU A N 1
ATOM 3024 C CA . LEU A 1 400 ? 29.82132 28.69215 25.98069 1.000 16.82176 400 LEU A CA 1
ATOM 3025 C C . LEU A 1 400 ? 29.17441 30.06851 25.87256 1.000 16.26532 400 LEU A C 1
ATOM 3026 O O . LEU A 1 400 ? 29.48633 30.96068 26.67309 1.000 16.80889 400 LEU A O 1
ATOM 3031 N N . GLN A 1 401 ? 28.30038 30.24173 24.87479 1.000 16.52025 401 GLN A N 1
ATOM 3032 C CA . GLN A 1 401 ? 27.65606 31.52198 24.56732 1.000 20.34504 401 GLN A CA 1
ATOM 3033 C C . GLN A 1 401 ? 26.25894 31.59489 25.17046 1.000 22.29182 401 GLN A C 1
ATOM 3034 O O . GLN A 1 401 ? 25.40680 30.75529 24.85917 1.000 24.50804 401 GLN A O 1
ATOM 3040 N N . PHE A 1 402 ? 26.00346 32.64074 25.95739 1.000 20.39509 402 PHE A N 1
ATOM 3041 C CA . PHE A 1 402 ? 24.72615 32.86606 26.64986 1.000 22.66480 402 PHE A CA 1
ATOM 3042 C C . PHE A 1 402 ? 24.17387 34.23177 26.26544 1.000 29.07596 402 PHE A C 1
ATOM 3043 O O . PHE A 1 402 ? 24.38072 35.21085 26.98719 1.000 31.55713 402 PHE A O 1
ATOM 3051 N N . GLY A 1 403 ? 23.46105 34.29257 25.13938 1.000 26.62349 403 GLY A N 1
ATOM 3052 C CA . GLY A 1 403 ? 22.79763 35.51980 24.71787 1.000 25.93911 403 GLY A CA 1
ATOM 3053 C C . GLY A 1 403 ? 21.57815 35.85643 25.56016 1.000 25.75951 403 GLY A C 1
ATOM 3054 O O . GLY A 1 403 ? 21.66878 36.65330 26.49469 1.000 23.56669 403 GLY A O 1
ATOM 3055 N N . GLY A 1 404 ? 20.42822 35.25577 25.25578 1.000 24.23667 404 GLY A N 1
ATOM 3056 C CA . GLY A 1 404 ? 19.26873 35.46383 26.11029 1.000 23.15533 404 GLY A CA 1
ATOM 3057 C C . GLY A 1 404 ? 19.50203 34.98475 27.53054 1.000 22.45059 404 GLY A C 1
ATOM 3058 O O . GLY A 1 404 ? 18.93135 35.52928 28.48431 1.000 20.50092 404 GLY A O 1
ATOM 3059 N N . GLY A 1 405 ? 20.36388 33.98268 27.69515 1.000 23.67643 405 GLY A N 1
ATOM 3060 C CA . GLY A 1 405 ? 20.70589 33.46347 29.00639 1.000 22.74814 405 GLY A CA 1
ATOM 3061 C C . GLY A 1 405 ? 21.46808 34.43167 29.89557 1.000 21.14670 405 GLY A C 1
ATOM 3062 O O . GLY A 1 405 ? 21.66920 34.12489 31.07484 1.000 22.12672 405 GLY A O 1
ATOM 3063 N N . THR A 1 406 ? 21.90657 35.57221 29.36030 1.000 21.47204 406 THR A N 1
ATOM 3064 C CA . THR A 1 406 ? 22.48321 36.64532 30.16190 1.000 21.54715 406 THR A CA 1
ATOM 3065 C C . THR A 1 406 ? 21.60811 37.88594 30.16050 1.000 22.10008 406 THR A C 1
ATOM 3066 O O . THR A 1 406 ? 21.22495 38.38619 31.22407 1.000 22.90331 406 THR A O 1
ATOM 3070 N N . LEU A 1 407 ? 21.28243 38.39907 28.97423 1.000 20.92491 407 LEU A N 1
ATOM 3071 C CA . LEU A 1 407 ? 20.46844 39.59852 28.85997 1.000 19.53847 407 LEU A CA 1
ATOM 3072 C C . LEU A 1 407 ? 19.04132 39.37509 29.32714 1.000 21.09393 407 LEU A C 1
ATOM 3073 O O . LEU A 1 407 ? 18.30923 40.35234 29.50678 1.000 23.37721 407 LEU A O 1
ATOM 3078 N N . GLY A 1 408 ? 18.62989 38.12469 29.50095 1.000 21.44546 408 GLY A N 1
ATOM 3079 C CA . GLY A 1 408 ? 17.30345 37.79903 29.96689 1.000 20.92393 408 GLY A CA 1
ATOM 3080 C C . GLY A 1 408 ? 17.17711 37.59732 31.45548 1.000 20.69687 408 GLY A C 1
ATOM 3081 O O . GLY A 1 408 ? 16.07773 37.29331 31.93044 1.000 20.61277 408 GLY A O 1
ATOM 3082 N N . HIS A 1 409 ? 18.27070 37.75177 32.20378 1.000 19.23968 409 HIS A N 1
ATOM 3083 C CA . HIS A 1 409 ? 18.21963 37.60898 33.64979 1.000 17.78434 409 HIS A CA 1
ATOM 3084 C C . HIS A 1 409 ? 17.36772 38.72901 34.24527 1.000 20.57310 409 HIS A C 1
ATOM 3085 O O . HIS A 1 409 ? 17.44134 39.87350 33.78939 1.000 20.17220 409 HIS A O 1
ATOM 3092 N N . PRO A 1 410 ? 16.53088 38.43150 35.24346 1.000 21.83537 410 PRO A N 1
ATOM 3093 C CA . PRO A 1 410 ? 15.60227 39.45972 35.73278 1.000 22.84211 410 PRO A CA 1
ATOM 3094 C C . PRO A 1 410 ? 16.28595 40.62584 36.42064 1.000 22.67622 410 PRO A C 1
ATOM 3095 O O . PRO A 1 410 ? 15.64764 41.67177 36.58551 1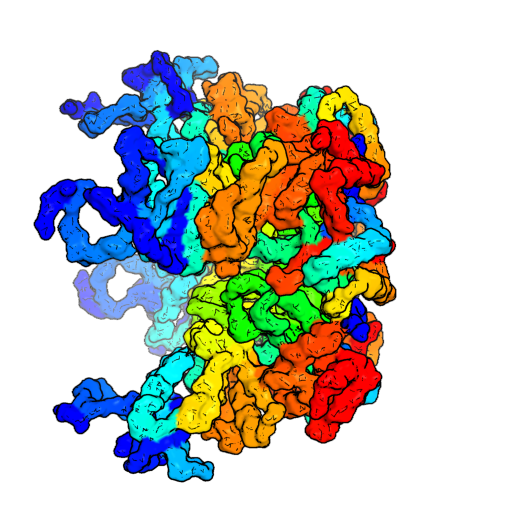.000 22.53168 410 PRO A O 1
ATOM 3099 N N . TRP A 1 411 ? 17.55145 40.49704 36.81632 1.000 18.46177 411 TRP A N 1
ATOM 3100 C CA . TRP A 1 411 ? 18.25636 41.59536 37.46633 1.000 18.63800 411 TRP A CA 1
ATOM 3101 C C . TRP A 1 411 ? 19.23756 42.31542 36.54462 1.000 19.16239 411 TRP A C 1
ATOM 3102 O O . TRP A 1 411 ? 19.94861 43.20731 37.01003 1.000 18.94843 411 TRP A O 1
ATOM 3113 N N . GLY A 1 412 ? 19.30092 41.95484 35.27078 1.000 19.16075 412 GLY A N 1
ATOM 3114 C CA . GLY A 1 412 ? 20.13733 42.65816 34.31823 1.000 18.71810 412 GLY A CA 1
ATOM 3115 C C . GLY A 1 412 ? 21.38451 41.86899 33.96069 1.000 19.37439 412 GLY A C 1
ATOM 3116 O O . GLY A 1 412 ? 21.58227 40.72408 34.38148 1.000 17.60182 412 GLY A O 1
ATOM 3117 N N . ASN A 1 413 ? 22.25130 42.52324 33.17569 1.000 17.41587 413 ASN A N 1
ATOM 3118 C CA . ASN A 1 413 ? 23.35818 41.81748 32.52231 1.000 17.84380 413 ASN A CA 1
ATOM 3119 C C . ASN A 1 413 ? 24.43971 41.38165 33.50339 1.000 15.87075 413 ASN A C 1
ATOM 3120 O O . ASN A 1 413 ? 24.97534 40.27790 33.37649 1.000 16.70024 413 ASN A O 1
ATOM 3125 N N . ALA A 1 414 ? 24.83219 42.24824 34.44618 1.000 15.35418 414 ALA A N 1
ATOM 3126 C CA . ALA A 1 414 ? 25.92026 41.85879 35.34338 1.000 17.03987 414 ALA A CA 1
ATOM 3127 C C . ALA A 1 414 ? 25.49232 40.72469 36.26673 1.000 17.48823 414 ALA A C 1
ATOM 3128 O O . ALA A 1 414 ? 26.25395 39.75028 36.41427 1.000 15.44216 414 ALA A O 1
ATOM 3130 N N . PRO A 1 415 ? 24.31240 40.75873 36.89369 1.000 16.58136 415 PRO A N 1
ATOM 3131 C CA . PRO A 1 415 ? 23.86838 39.56908 37.64400 1.000 17.16088 415 PRO A CA 1
ATOM 3132 C C . PRO A 1 415 ? 23.65324 38.34441 36.76890 1.000 15.84404 415 PRO A C 1
ATOM 3133 O O . PRO A 1 415 ? 23.91393 37.21893 37.21777 1.000 20.06260 415 PRO A O 1
ATOM 3137 N N . GLY A 1 416 ? 23.19109 38.52612 35.53319 1.000 15.92485 416 GLY A N 1
ATOM 3138 C CA . GLY A 1 416 ? 23.04219 37.39042 34.64107 1.000 16.99783 416 GLY A CA 1
ATOM 3139 C C . GLY A 1 416 ? 24.37392 36.77138 34.27835 1.000 20.72616 416 GLY A C 1
ATOM 3140 O O . GLY A 1 416 ? 24.50647 35.54302 34.23543 1.000 18.05430 416 GLY A O 1
ATOM 3141 N N . ALA A 1 417 ? 25.37910 37.61525 34.00857 1.000 14.74951 417 ALA A N 1
ATOM 3142 C CA . ALA A 1 417 ? 26.72308 37.10531 33.78670 1.000 20.00197 417 ALA A CA 1
ATOM 3143 C C . ALA A 1 417 ? 27.23690 36.38465 35.01841 1.000 17.11334 417 ALA A C 1
ATOM 3144 O O . ALA A 1 417 ? 27.84832 35.31607 34.91287 1.000 18.66659 417 ALA A O 1
ATOM 3146 N N . ALA A 1 418 ? 27.00680 36.96133 36.19900 1.000 16.94599 418 ALA A N 1
ATOM 3147 C CA . ALA A 1 418 ? 27.48992 36.33724 37.42226 1.000 13.71972 418 ALA A CA 1
ATOM 3148 C C . ALA A 1 418 ? 26.82916 34.98638 37.64973 1.000 17.64456 418 ALA A C 1
ATOM 3149 O O . ALA A 1 418 ? 27.49345 34.02970 38.06719 1.000 18.64745 418 ALA A O 1
ATOM 3151 N N . ALA A 1 419 ? 25.52207 34.88822 37.38362 1.000 17.92586 419 ALA A N 1
ATOM 3152 C CA . ALA A 1 419 ? 24.84074 33.60341 37.53406 1.000 17.88188 419 ALA A CA 1
ATOM 3153 C C . ALA A 1 419 ? 25.46863 32.54609 36.62886 1.000 19.40086 419 ALA A C 1
ATOM 3154 O O . ALA A 1 419 ? 25.65397 31.39555 37.04009 1.000 18.84649 419 ALA A O 1
ATOM 3156 N N . ASN A 1 420 ? 25.82040 32.92524 35.39853 1.000 19.01134 420 ASN A N 1
ATOM 3157 C CA . ASN A 1 420 ? 26.42030 31.96839 34.47253 1.000 20.99171 420 ASN A CA 1
ATOM 3158 C C . ASN A 1 420 ? 27.82530 31.58420 34.90764 1.000 19.25823 420 ASN A C 1
ATOM 3159 O O . ASN A 1 420 ? 28.19921 30.40523 34.85893 1.000 18.96260 420 ASN A O 1
ATOM 3164 N N . ARG A 1 421 ? 28.61518 32.56371 35.34193 1.000 16.33600 421 ARG A N 1
ATOM 3165 C CA . ARG A 1 421 ? 29.96505 32.27867 35.80812 1.000 15.05865 421 ARG A CA 1
ATOM 3166 C C . ARG A 1 421 ? 29.95553 31.41883 37.07261 1.000 18.17858 421 ARG A C 1
ATOM 3167 O O . ARG A 1 421 ? 30.77686 30.50434 37.21251 1.000 19.33434 421 ARG A O 1
ATOM 3175 N N . VAL A 1 422 ? 29.03302 31.68921 37.99845 1.000 18.32633 422 VAL A N 1
ATOM 3176 C CA . VAL A 1 422 ? 28.92040 30.87407 39.21313 1.000 18.63497 422 VAL A CA 1
ATOM 3177 C C . VAL A 1 422 ? 28.49297 29.45042 38.86499 1.000 19.55386 422 VAL A C 1
ATOM 3178 O O . VAL A 1 422 ? 29.06455 28.47394 39.36488 1.000 22.24911 422 VAL A O 1
ATOM 3182 N N . ALA A 1 423 ? 27.47484 29.31338 38.01269 1.000 17.96217 423 ALA A N 1
ATOM 3183 C CA . ALA A 1 423 ? 27.03411 27.98513 37.59001 1.000 18.78122 423 ALA A CA 1
ATOM 3184 C C . ALA A 1 423 ? 28.18290 27.20325 36.96585 1.000 22.03021 423 ALA A C 1
ATOM 3185 O O . ALA A 1 423 ? 28.38510 26.01983 37.27095 1.000 19.41447 423 ALA A O 1
ATOM 3187 N N . LEU A 1 424 ? 28.95895 27.85493 36.09047 1.000 17.03302 424 LEU A N 1
ATOM 3188 C CA . LEU A 1 424 ? 30.06459 27.16358 35.43215 1.000 18.56301 424 LEU A CA 1
ATOM 3189 C C . LEU A 1 424 ? 31.14231 26.76489 36.42989 1.000 19.02082 424 LEU A C 1
ATOM 3190 O O . LEU A 1 424 ? 31.64539 25.63302 36.40030 1.000 17.85323 424 LEU A O 1
ATOM 3195 N N . GLU A 1 425 ? 31.53000 27.68689 37.30794 1.000 18.06722 425 GLU A N 1
ATOM 3196 C CA . GLU A 1 425 ? 32.59054 27.36561 38.25592 1.000 17.42978 425 GLU A CA 1
ATOM 3197 C C . GLU A 1 425 ? 32.12882 26.32371 39.26902 1.000 18.84606 425 GLU A C 1
ATOM 3198 O O . GLU A 1 425 ? 32.93838 25.50283 39.71972 1.000 18.84575 425 GLU A O 1
ATOM 3204 N N . ALA A 1 426 ? 30.83860 26.32138 39.61713 1.000 19.60248 426 ALA A N 1
ATOM 3205 C CA . ALA A 1 426 ? 30.32959 25.26700 40.49487 1.000 19.93821 426 ALA A CA 1
ATOM 3206 C C . ALA A 1 426 ? 30.47477 23.90923 39.82943 1.000 19.45101 426 ALA A C 1
ATOM 3207 O O . ALA A 1 426 ? 30.86109 22.92541 40.47638 1.000 19.70966 426 ALA A O 1
ATOM 3209 N N . CYS A 1 427 ? 30.21405 23.85102 38.52228 1.000 18.55591 427 CYS A N 1
ATOM 3210 C CA . CYS A 1 427 ? 30.34425 22.59709 37.78846 1.000 18.78737 427 CYS A CA 1
ATOM 3211 C C . CYS A 1 427 ? 31.80541 22.17499 37.70033 1.000 19.78246 427 CYS A C 1
ATOM 3212 O O . CYS A 1 427 ? 32.13882 21.00307 37.92495 1.000 18.07138 427 CYS A O 1
ATOM 3215 N N . VAL A 1 428 ? 32.69493 23.12744 37.39460 1.000 18.62948 428 VAL A N 1
ATOM 3216 C CA . VAL A 1 428 ? 34.12257 22.83463 37.31184 1.000 14.66166 428 VAL A CA 1
ATOM 3217 C C . VAL A 1 428 ? 34.65297 22.34764 38.65952 1.000 20.38660 428 VAL A C 1
ATOM 3218 O O . VAL A 1 428 ? 35.40118 21.35984 38.73631 1.000 18.12177 428 VAL A O 1
ATOM 3222 N N . GLN A 1 429 ? 34.29766 23.04784 39.74225 1.000 16.67293 429 GLN A N 1
ATOM 3223 C CA . GLN A 1 429 ? 34.77069 22.63572 41.06386 1.000 20.13851 429 GLN A CA 1
ATOM 3224 C C . GLN A 1 429 ? 34.35201 21.20142 41.36435 1.000 20.07624 429 GLN A C 1
ATOM 3225 O O . GLN A 1 429 ? 35.17113 20.37989 41.79255 1.000 19.34193 429 GLN A O 1
ATOM 3231 N N . ALA A 1 430 ? 33.07281 20.88693 41.13141 1.000 18.60889 430 ALA A N 1
ATOM 3232 C CA . ALA A 1 430 ? 32.55555 19.55222 41.44202 1.000 17.99667 430 ALA A CA 1
ATOM 3233 C C . ALA A 1 430 ? 33.20013 18.48274 40.56457 1.000 19.05707 430 ALA A C 1
ATOM 3234 O O . ALA A 1 430 ? 33.59916 17.42260 41.06530 1.000 22.12395 430 ALA A O 1
ATOM 3236 N N . ARG A 1 431 ? 33.32364 18.74491 39.25800 1.000 20.22006 431 ARG A N 1
ATOM 3237 C CA . ARG A 1 431 ? 34.03396 17.83010 38.36432 1.000 21.58010 431 ARG A CA 1
ATOM 3238 C C . ARG A 1 431 ? 35.44745 17.54622 38.85880 1.000 22.29715 431 ARG A C 1
ATOM 3239 O O . ARG A 1 431 ? 35.89779 16.39090 38.88556 1.000 19.97957 431 ARG A O 1
ATOM 3247 N N . ASN A 1 432 ? 36.17178 18.60270 39.24141 1.000 19.15081 432 ASN A N 1
ATOM 3248 C CA . ASN A 1 432 ? 37.55692 18.42701 39.65587 1.000 18.62780 432 ASN A CA 1
ATOM 3249 C C . ASN A 1 432 ? 37.64738 17.58902 40.91981 1.000 18.61377 432 ASN A C 1
ATOM 3250 O O . ASN A 1 432 ? 38.62833 16.86584 41.11492 1.000 21.81220 432 ASN A O 1
ATOM 3255 N N . GLU A 1 433 ? 36.61397 17.63603 41.76256 1.000 20.21846 433 GLU A N 1
ATOM 3256 C CA . GLU A 1 433 ? 36.60167 16.82960 42.97737 1.000 21.17145 433 GLU A CA 1
ATOM 3257 C C . GLU A 1 433 ? 36.26530 15.37244 42.70997 1.000 26.00429 433 GLU A C 1
ATOM 3258 O O . GLU A 1 433 ? 36.31561 14.56395 43.64395 1.000 26.45730 433 GLU A O 1
ATOM 3264 N N . GLY A 1 434 ? 35.91425 15.02443 41.47533 1.000 23.13871 434 GLY A N 1
ATOM 3265 C CA . GLY A 1 434 ? 35.57811 13.66352 41.12281 1.000 25.19773 434 GLY A CA 1
ATOM 3266 C C . GLY A 1 434 ? 34.09774 13.37871 41.02054 1.000 24.42143 434 GLY A C 1
ATOM 3267 O O . GLY A 1 434 ? 33.72059 12.21972 40.80337 1.000 26.94426 434 GLY A O 1
ATOM 3268 N N . ARG A 1 435 ? 33.24553 14.38666 41.16224 1.000 24.19379 435 ARG A N 1
ATOM 3269 C CA . ARG A 1 435 ? 31.81590 14.14444 41.06694 1.000 27.00345 435 ARG A CA 1
ATOM 3270 C C . ARG A 1 435 ? 31.40059 13.98095 39.60561 1.000 26.04485 435 ARG A C 1
ATOM 3271 O O . ARG A 1 435 ? 32.09282 14.41564 38.67927 1.000 26.39221 435 ARG A O 1
ATOM 3279 N N . ASP A 1 436 ? 30.26120 13.32123 39.40581 1.000 24.98522 436 ASP A N 1
ATOM 3280 C CA . ASP A 1 436 ? 29.75867 12.98099 38.07937 1.000 25.72229 436 ASP A CA 1
ATOM 3281 C C . ASP A 1 436 ? 28.76895 14.05481 37.64054 1.000 27.03139 436 ASP A C 1
ATOM 3282 O O . ASP A 1 436 ? 27.64888 14.12216 38.15845 1.000 27.34356 436 ASP A O 1
ATOM 3287 N N . LEU A 1 437 ? 29.18096 14.89200 36.67825 1.000 27.08145 437 LEU A N 1
ATOM 3288 C CA . LEU A 1 437 ? 28.29118 15.94596 36.19659 1.000 24.91167 437 LEU A CA 1
ATOM 3289 C C . LEU A 1 437 ? 27.04873 15.37848 35.52185 1.000 26.92755 437 LEU A C 1
ATOM 3290 O O . LEU A 1 437 ? 25.98813 16.01568 35.54086 1.000 28.70284 437 LEU A O 1
ATOM 3295 N N . ALA A 1 438 ? 27.15743 14.19584 34.90941 1.000 29.35078 438 ALA A N 1
ATOM 3296 C CA . ALA A 1 438 ? 26.01077 13.64153 34.19839 1.000 34.00755 438 ALA A CA 1
ATOM 3297 C C . ALA A 1 438 ? 24.89313 13.25064 35.15454 1.000 33.19822 438 ALA A C 1
ATOM 3298 O O . ALA A 1 438 ? 23.71625 13.31510 34.78393 1.000 41.08108 438 ALA A O 1
ATOM 3300 N N . ARG A 1 439 ? 25.22422 12.86302 36.38282 1.000 34.02996 439 ARG A N 1
ATOM 3301 C CA . ARG A 1 439 ? 24.18814 12.46870 37.32505 1.000 31.55706 439 ARG A CA 1
ATOM 3302 C C . ARG A 1 439 ? 23.94563 13.48546 38.42884 1.000 31.46639 439 ARG A C 1
ATOM 3303 O O . ARG A 1 439 ? 22.82124 13.57191 38.93142 1.000 35.80621 439 ARG A O 1
ATOM 3311 N N . GLU A 1 440 ? 24.94970 14.27238 38.80686 1.000 25.18495 440 GLU A N 1
ATOM 3312 C CA . GLU A 1 440 ? 24.81910 15.18917 39.92801 1.000 22.72665 440 GLU A CA 1
ATOM 3313 C C . GLU A 1 440 ? 24.63190 16.63800 39.49244 1.000 25.09460 440 GLU A C 1
ATOM 3314 O O . GLU A 1 440 ? 24.58232 17.52384 40.35170 1.000 24.06345 440 GLU A O 1
ATOM 3320 N N . GLY A 1 441 ? 24.51613 16.89272 38.18618 1.000 23.39679 441 GLY A N 1
ATOM 3321 C CA . GLY A 1 441 ? 24.52743 18.26593 37.69976 1.000 23.93640 441 GLY A CA 1
ATOM 3322 C C . GLY A 1 441 ? 23.46273 19.13902 38.33546 1.000 27.26436 441 GLY A C 1
ATOM 3323 O O . GLY A 1 441 ? 23.74991 20.23826 38.81319 1.000 24.80722 441 GLY A O 1
ATOM 3324 N N . ASN A 1 442 ? 22.21392 18.66614 38.34400 1.000 25.17442 442 ASN A N 1
ATOM 3325 C CA . ASN A 1 442 ? 21.13343 19.48904 38.88160 1.000 26.95349 442 ASN A CA 1
ATOM 3326 C C . ASN A 1 442 ? 21.35268 19.78447 40.35957 1.000 25.72435 442 ASN A C 1
ATOM 3327 O O . ASN A 1 442 ? 21.07978 20.89938 40.81947 1.000 23.93992 442 ASN A O 1
ATOM 3332 N N . GLU A 1 443 ? 21.87426 18.80900 41.11412 1.000 24.89390 443 GLU A N 1
ATOM 3333 C CA . GLU A 1 443 ? 22.13066 19.03391 42.53370 1.000 25.19092 443 GLU A CA 1
ATOM 3334 C C . GLU A 1 443 ? 23.30176 19.98874 42.74412 1.000 26.34500 443 GLU A C 1
ATOM 3335 O O . GLU A 1 443 ? 23.31001 20.76493 43.70883 1.000 25.75250 443 GLU A O 1
ATOM 3341 N N . ILE A 1 444 ? 24.30667 19.93751 41.86387 1.000 23.20646 444 ILE A N 1
ATOM 3342 C CA . ILE A 1 444 ? 25.41862 20.88126 41.97112 1.000 22.74807 444 ILE A CA 1
ATOM 3343 C C . ILE A 1 444 ? 24.91184 22.30517 41.78037 1.000 19.22215 444 ILE A C 1
ATOM 3344 O O . ILE A 1 444 ? 25.29797 23.22106 42.51315 1.000 22.43960 444 ILE A O 1
ATOM 3349 N N . ILE A 1 445 ? 24.02187 22.50394 40.80603 1.000 22.08282 445 ILE A N 1
ATOM 3350 C CA . ILE A 1 445 ? 23.43727 23.82189 40.56790 1.000 22.50986 445 ILE A CA 1
ATOM 3351 C C . ILE A 1 445 ? 22.57089 24.24173 41.75138 1.000 25.14519 445 ILE A C 1
ATOM 3352 O O . ILE A 1 445 ? 22.66328 25.37607 42.23695 1.000 25.50146 445 ILE A O 1
ATOM 3357 N N . ARG A 1 446 ? 21.71083 23.33754 42.23086 1.000 22.11845 446 ARG A N 1
ATOM 3358 C CA . ARG A 1 446 ? 20.87233 23.67813 43.37880 1.000 20.72229 446 ARG A CA 1
ATOM 3359 C C . ARG A 1 446 ? 21.71566 24.05560 44.58332 1.000 23.84045 446 ARG A C 1
ATOM 3360 O O . ARG A 1 446 ? 21.36924 24.98407 45.31581 1.000 26.33268 446 ARG A O 1
ATOM 3368 N N . SER A 1 447 ? 22.83543 23.36331 44.79923 1.000 23.19750 447 SER A N 1
ATOM 3369 C CA . SER A 1 447 ? 23.68416 23.68681 45.94023 1.000 26.02754 447 SER A CA 1
ATOM 3370 C C . SER A 1 447 ? 24.25321 25.09540 45.82371 1.000 26.15906 447 SER A C 1
ATOM 3371 O O . SER A 1 447 ? 24.32010 25.83395 46.81552 1.000 26.93137 447 SER A O 1
ATOM 3374 N N . ALA A 1 448 ? 24.66577 25.48577 44.61720 1.000 23.94294 448 ALA A N 1
ATOM 3375 C CA . ALA A 1 448 ? 25.21574 26.82377 44.42125 1.000 26.83372 448 ALA A CA 1
ATOM 3376 C C . ALA A 1 448 ? 24.15108 27.90331 44.58684 1.000 24.86554 448 ALA A C 1
ATOM 3377 O O . ALA A 1 448 ? 24.47420 29.02597 44.99302 1.000 27.09380 448 ALA A O 1
ATOM 3379 N N . CYS A 1 449 ? 22.88602 27.58754 44.28391 1.000 25.66748 449 CYS A N 1
ATOM 3380 C CA . CYS A 1 449 ? 21.79985 28.54754 44.48062 1.000 24.97581 449 CYS A CA 1
ATOM 3381 C C . CYS A 1 449 ? 21.69271 28.98751 45.93482 1.000 27.36099 449 CYS A C 1
ATOM 3382 O O . CYS A 1 449 ? 21.17512 30.07530 46.21656 1.000 29.56592 449 CYS A O 1
ATOM 3385 N N . LYS A 1 450 ? 22.16574 28.15157 46.86425 1.000 29.65632 450 LYS A N 1
ATOM 3386 C CA . LYS A 1 450 ? 21.99375 28.43976 48.28751 1.000 28.99883 450 LYS A CA 1
ATOM 3387 C C . LYS A 1 450 ? 22.79308 29.65889 48.71465 1.000 30.83519 450 LYS A C 1
ATOM 3388 O O . LYS A 1 450 ? 22.36470 30.39542 49.61000 1.000 30.46317 450 LYS A O 1
ATOM 3394 N N . TRP A 1 451 ? 23.94351 29.89678 48.09170 1.000 28.59733 451 TRP A N 1
ATOM 3395 C CA . TRP A 1 451 ? 24.78524 31.02186 48.45922 1.000 25.13165 451 TRP A CA 1
ATOM 3396 C C . TRP A 1 451 ? 24.90206 32.07692 47.36923 1.000 25.97154 451 TRP A C 1
ATOM 3397 O O . TRP A 1 451 ? 25.49704 33.13138 47.61960 1.000 25.95212 451 TRP A O 1
ATOM 3408 N N . SER A 1 452 ? 24.35682 31.83761 46.17823 1.000 23.57271 452 SER A N 1
ATOM 3409 C CA . SER A 1 452 ? 24.44503 32.80771 45.08484 1.000 25.27977 452 SER A CA 1
ATOM 3410 C C . SER A 1 452 ? 23.04338 33.26538 44.72293 1.000 21.96766 452 SER A C 1
ATOM 3411 O O . SER A 1 452 ? 22.32028 32.55999 43.99429 1.000 21.33157 452 SER A O 1
ATOM 3414 N N . PRO A 1 453 ? 22.60493 34.43593 45.20366 1.000 24.33321 453 PRO A N 1
ATOM 3415 C CA . PRO A 1 453 ? 21.25898 34.90733 44.83887 1.000 20.36133 453 PRO A CA 1
ATOM 3416 C C . PRO A 1 453 ? 21.09863 35.14480 43.35056 1.000 21.20403 453 PRO A C 1
ATOM 3417 O O . PRO A 1 453 ? 19.98314 35.02666 42.82736 1.000 21.29130 453 PRO A O 1
ATOM 3421 N N . GLU A 1 454 ? 22.18622 35.47936 42.65096 1.000 22.88366 454 GLU A N 1
ATOM 3422 C CA . GLU A 1 454 ? 22.10243 35.68527 41.20895 1.000 23.62740 454 GLU A CA 1
ATOM 3423 C C . GLU A 1 454 ? 21.74955 34.38544 40.49961 1.000 21.01245 454 GLU A C 1
ATOM 3424 O O . GLU A 1 454 ? 20.88571 34.35275 39.61660 1.000 22.10497 454 GLU A O 1
ATOM 3430 N N . LEU A 1 455 ? 22.41892 33.30018 40.87275 1.000 21.62535 455 LEU A N 1
ATOM 3431 C CA . LEU A 1 455 ? 22.10735 32.01186 40.27274 1.000 22.55964 455 LEU A CA 1
ATOM 3432 C C . LEU A 1 455 ? 20.71578 31.54177 40.67589 1.000 22.66943 455 LEU A C 1
ATOM 3433 O O . LEU A 1 455 ? 19.97458 31.01040 39.84376 1.000 22.09167 455 LEU A O 1
ATOM 3438 N N . ALA A 1 456 ? 20.33720 31.73820 41.94281 1.000 23.70865 456 ALA A N 1
ATOM 3439 C CA . ALA A 1 456 ? 18.99824 31.34229 42.37586 1.000 20.93780 456 ALA A CA 1
ATOM 3440 C C . ALA A 1 456 ? 17.92461 32.04351 41.54971 1.000 22.56421 456 ALA A C 1
ATOM 3441 O O . ALA A 1 456 ? 16.92160 31.43112 41.16755 1.000 25.09304 456 ALA A O 1
ATOM 3443 N N . ALA A 1 457 ? 18.12411 33.33076 41.25211 1.000 19.78037 457 ALA A N 1
ATOM 3444 C CA . ALA A 1 457 ? 17.14581 34.05877 40.45452 1.000 21.31198 457 ALA A CA 1
ATOM 3445 C C . ALA A 1 457 ? 17.08627 33.53567 39.02516 1.000 21.63461 457 ALA A C 1
ATOM 3446 O O . ALA A 1 457 ? 16.00752 33.49004 38.42202 1.000 25.14903 457 ALA A O 1
ATOM 3448 N N . ALA A 1 458 ? 18.23817 33.16627 38.45159 1.000 23.22140 458 ALA A N 1
ATOM 3449 C CA . ALA A 1 458 ? 18.23497 32.61553 37.09910 1.000 21.55815 458 ALA A CA 1
ATOM 3450 C C . ALA A 1 458 ? 17.51507 31.27410 37.05890 1.000 22.68090 458 ALA A C 1
ATOM 3451 O O . ALA A 1 458 ? 16.84502 30.94156 36.07261 1.000 23.20137 458 ALA A O 1
ATOM 3453 N N . CYS A 1 459 ? 17.63087 30.50657 38.13351 1.000 21.44049 459 CYS A N 1
ATOM 3454 C CA . CYS A 1 459 ? 17.13723 29.14143 38.15535 1.000 20.70439 459 CYS A CA 1
ATOM 3455 C C . CYS A 1 459 ? 15.62141 29.10482 38.33073 1.000 29.13339 459 CYS A C 1
ATOM 3456 O O . CYS A 1 459 ? 14.99548 28.07203 38.07053 1.000 37.64276 459 CYS A O 1
ATOM 3459 N N . GLU A 1 460 ? 15.01318 30.21145 38.76124 1.000 26.81479 460 GLU A N 1
ATOM 3460 C CA . GLU A 1 460 ? 13.56016 30.26291 38.82175 1.000 30.76814 460 GLU A CA 1
ATOM 3461 C C . GLU A 1 460 ? 12.94436 30.71530 37.50586 1.000 31.87110 460 GLU A C 1
ATOM 3462 O O . GLU A 1 460 ? 11.80441 30.34474 37.20712 1.000 40.14623 460 GLU A O 1
ATOM 3468 N N . ILE A 1 461 ? 13.68591 31.46978 36.69494 1.000 25.20347 461 ILE A N 1
ATOM 3469 C CA . ILE A 1 461 ? 13.19017 31.89831 35.38979 1.000 28.03814 461 ILE A CA 1
ATOM 3470 C C . ILE A 1 461 ? 13.19877 30.74296 34.39979 1.000 26.41591 461 ILE A C 1
ATOM 3471 O O . ILE A 1 461 ? 12.23718 30.53725 33.64479 1.000 25.09889 461 ILE A O 1
ATOM 3476 N N . TRP A 1 462 ? 14.28988 29.99073 34.37048 1.000 24.37004 462 TRP A N 1
ATOM 3477 C CA . TRP A 1 462 ? 14.52376 28.93600 33.40207 1.000 25.53511 462 TRP A CA 1
ATOM 3478 C C . TRP A 1 462 ? 14.61461 27.61889 34.15755 1.000 26.77846 462 TRP A C 1
ATOM 3479 O O . TRP A 1 462 ? 14.95816 27.59865 35.34182 1.000 31.45598 462 TRP A O 1
ATOM 3490 N N . LYS A 1 463 ? 14.30990 26.51434 33.48407 1.000 32.62239 463 LYS A N 1
ATOM 3491 C CA . LYS A 1 463 ? 14.00105 25.28246 34.20149 1.000 37.25210 463 LYS A CA 1
ATOM 3492 C C . LYS A 1 463 ? 14.95666 24.14781 33.84475 1.000 35.51819 463 LYS A C 1
ATOM 3493 O O . LYS A 1 463 ? 15.47182 24.06746 32.72495 1.000 34.32192 463 LYS A O 1
ATOM 3499 N N . ALA A 1 464 ? 15.17191 23.26605 34.82279 1.000 32.38891 464 ALA A N 1
ATOM 3500 C CA . ALA A 1 464 ? 16.18909 22.20894 34.76985 1.000 35.64742 464 ALA A CA 1
ATOM 3501 C C . ALA A 1 464 ? 16.04405 21.25222 33.58297 1.000 42.56647 464 ALA A C 1
ATOM 3502 O O . ALA A 1 464 ? 14.96189 21.11130 33.01514 1.000 43.02337 464 ALA A O 1
ATOM 3504 N N . MET B 2 47 ? 15.70558 42.42267 43.32729 1.000 36.11825 1 MET S N 1
ATOM 3505 C CA . MET B 2 47 ? 16.81508 42.80505 42.45114 1.000 28.73314 1 MET S CA 1
ATOM 3506 C C . MET B 2 47 ? 18.01346 43.23894 43.29740 1.000 23.51077 1 MET S C 1
ATOM 3507 O O . MET B 2 47 ? 17.91132 44.18463 44.07886 1.000 25.91151 1 MET S O 1
ATOM 3512 N N . GLN B 2 48 ? 19.14215 42.54644 43.16713 1.000 19.58149 2 GLN S N 1
ATOM 3513 C CA . GLN B 2 48 ? 20.38638 42.98118 43.78485 1.000 18.63705 2 GLN S CA 1
ATOM 3514 C C . GLN B 2 48 ? 21.36251 43.44091 42.71119 1.000 21.27917 2 GLN S C 1
ATOM 3515 O O . GLN B 2 48 ? 21.38490 42.90277 41.59855 1.000 19.24534 2 GLN S O 1
ATOM 3521 N N . VAL B 2 49 ? 22.15964 44.44599 43.05998 1.000 17.96419 3 VAL S N 1
ATOM 3522 C CA . VAL B 2 49 ? 23.11723 45.05561 42.14447 1.000 15.99679 3 VAL S CA 1
ATOM 3523 C C . VAL B 2 49 ? 24.46229 44.36351 42.31250 1.000 17.61953 3 VAL S C 1
ATOM 3524 O O . VAL B 2 49 ? 24.94440 44.19060 43.43764 1.000 19.16629 3 VAL S O 1
ATOM 3528 N N . TRP B 2 50 ? 25.05804 43.93934 41.20050 1.000 16.64055 4 TRP S N 1
ATOM 3529 C CA . TRP B 2 50 ? 26.32340 43.21870 41.27917 1.000 17.81288 4 TRP S CA 1
ATOM 3530 C C . TRP B 2 50 ? 27.41665 44.15778 41.78355 1.000 16.60090 4 TRP S C 1
ATOM 3531 O O . TRP B 2 50 ? 27.58442 45.25442 41.23940 1.000 15.39872 4 TRP S O 1
ATOM 3542 N N . PRO B 2 51 ? 28.16104 43.78312 42.82417 1.000 19.09775 5 PRO S N 1
ATOM 3543 C CA . PRO B 2 51 ? 29.11131 44.72508 43.43150 1.000 18.44071 5 PRO S CA 1
ATOM 3544 C C . PRO B 2 51 ? 30.10217 45.27735 42.41732 1.000 18.21233 5 PRO S C 1
ATOM 3545 O O . PRO B 2 51 ? 30.72435 44.53324 41.65858 1.000 21.30126 5 PRO S O 1
ATOM 3549 N N . ALA B 2 52 ? 30.23031 46.60610 42.40301 1.000 18.50602 6 ALA S N 1
ATOM 3550 C CA . ALA B 2 52 ? 31.08739 47.29331 41.44753 1.000 18.61613 6 ALA S CA 1
ATOM 3551 C C . ALA B 2 52 ? 32.46132 47.62588 42.00818 1.000 20.67493 6 ALA S C 1
ATOM 3552 O O . ALA B 2 52 ? 33.35209 48.00930 41.23879 1.000 21.34145 6 ALA S O 1
ATOM 3554 N N . TYR B 2 53 ? 32.65103 47.48635 43.31877 1.000 16.36350 7 TYR S N 1
ATOM 3555 C CA . TYR B 2 53 ? 33.91848 47.77899 43.96826 1.000 17.98839 7 TYR S CA 1
ATOM 3556 C C . TYR B 2 53 ? 34.21878 46.67176 44.96316 1.000 19.42538 7 TYR S C 1
ATOM 3557 O O . TYR B 2 53 ? 33.30514 46.03151 45.48976 1.000 21.84431 7 TYR S O 1
ATOM 3566 N N . GLY B 2 54 ? 35.51025 46.44735 45.19859 1.000 19.64034 8 GLY S N 1
ATOM 3567 C CA . GLY B 2 54 ? 35.94782 45.48119 46.18588 1.000 23.24287 8 GLY S CA 1
ATOM 3568 C C . GLY B 2 54 ? 35.65928 44.04168 45.84633 1.000 25.31120 8 GLY S C 1
ATOM 3569 O O . GLY B 2 54 ? 35.65909 43.19143 46.74133 1.000 21.63673 8 GLY S O 1
ATOM 3570 N N . ASN B 2 55 ? 35.41988 43.74001 44.57217 1.000 18.03463 9 ASN S N 1
ATOM 3571 C CA . ASN B 2 55 ? 35.00443 42.41850 44.12365 1.000 17.84101 9 ASN S CA 1
ATOM 3572 C C . ASN B 2 55 ? 35.91324 41.91316 43.00005 1.000 14.30784 9 ASN S C 1
ATOM 3573 O O . ASN B 2 55 ? 35.45550 41.21412 42.09035 1.000 18.91908 9 ASN S O 1
ATOM 3578 N N . LYS B 2 56 ? 37.20132 42.24755 43.04611 1.000 16.55113 10 LYS S N 1
ATOM 3579 C CA . LYS B 2 56 ? 38.09508 41.86167 41.95837 1.000 17.75751 10 LYS S CA 1
ATOM 3580 C C . LYS B 2 56 ? 38.35295 40.35374 41.97516 1.000 19.13978 10 LYS S C 1
ATOM 3581 O O . LYS B 2 56 ? 38.21051 39.67555 42.99823 1.000 18.83572 10 LYS S O 1
ATOM 3587 N N . LYS B 2 57 ? 38.72236 39.82671 40.81327 1.000 16.26166 11 LYS S N 1
ATOM 3588 C CA . LYS B 2 57 ? 38.66279 38.38622 40.57662 1.000 18.97537 11 LYS S CA 1
ATOM 3589 C C . LYS B 2 57 ? 40.00806 37.85076 40.10746 1.000 20.51544 11 LYS S C 1
ATOM 3590 O O . LYS B 2 57 ? 40.92153 38.60443 39.75667 1.000 19.75410 11 LYS S O 1
ATOM 3596 N N . PHE B 2 58 ? 40.11494 36.51433 40.09744 1.000 16.01314 12 PHE S N 1
ATOM 3597 C CA . PHE B 2 58 ? 41.37752 35.81055 39.87449 1.000 20.78019 12 PHE S CA 1
ATOM 3598 C C . PHE B 2 58 ? 41.16488 34.59219 38.98784 1.000 18.32289 12 PHE S C 1
ATOM 3599 O O . PHE B 2 58 ? 41.79870 33.54706 39.17033 1.000 20.31070 12 PHE S O 1
ATOM 3607 N N . GLU B 2 59 ? 40.25795 34.70832 38.02706 1.000 17.91606 13 GLU S N 1
ATOM 3608 C CA . GLU B 2 59 ? 39.98755 33.66186 37.03271 1.000 20.20390 13 GLU S CA 1
ATOM 3609 C C . GLU B 2 59 ? 39.39012 32.45637 37.76790 1.000 19.38667 13 GLU S C 1
ATOM 3610 O O . GLU B 2 59 ? 38.59532 32.64153 38.70147 1.000 17.68355 13 GLU S O 1
ATOM 3616 N N . THR B 2 60 ? 39.73196 31.23366 37.37554 1.000 17.57038 14 THR S N 1
ATOM 3617 C CA . THR B 2 60 ? 38.87928 30.08190 37.66232 1.000 19.20920 14 THR S CA 1
ATOM 3618 C C . THR B 2 60 ? 38.79729 29.77877 39.15600 1.000 20.04351 14 THR S C 1
ATOM 3619 O O . THR B 2 60 ? 39.82222 29.66490 39.83458 1.000 19.15091 14 THR S O 1
ATOM 3623 N N . LEU B 2 61 ? 37.56161 29.62532 39.64176 1.000 16.74476 15 LEU S N 1
ATOM 3624 C CA . LEU B 2 61 ? 37.10852 29.34094 41.01623 1.000 20.45444 15 LEU S CA 1
ATOM 3625 C C . LEU B 2 61 ? 36.96015 30.61350 41.85577 1.000 18.96500 15 LEU S C 1
ATOM 3626 O O . LEU B 2 61 ? 36.46608 30.52288 42.99419 1.000 20.84041 15 LEU S O 1
ATOM 3631 N N . SER B 2 62 ? 37.30764 31.79519 41.34042 1.000 17.34916 16 SER S N 1
ATOM 3632 C CA . SER B 2 62 ? 37.25406 32.97711 42.19704 1.000 18.25430 16 SER S CA 1
ATOM 3633 C C . SER B 2 62 ? 35.85123 33.57119 42.31234 1.000 18.22353 16 SER S C 1
ATOM 3634 O O . SER B 2 62 ? 35.67040 34.54321 43.05858 1.000 20.56258 16 SER S O 1
ATOM 3637 N N . TYR B 2 63 ? 34.86018 33.02687 41.60661 1.000 18.70996 17 TYR S N 1
ATOM 3638 C CA . TYR B 2 63 ? 33.46807 33.38772 41.85051 1.000 18.57110 17 TYR S CA 1
ATOM 3639 C C . TYR B 2 63 ? 32.80357 32.48195 42.88157 1.000 18.80354 17 TYR S C 1
ATOM 3640 O O . TYR B 2 63 ? 31.63138 32.68676 43.19758 1.000 20.39290 17 TYR S O 1
ATOM 3649 N N . LEU B 2 64 ? 33.52905 31.48680 43.41129 1.000 20.77883 18 LEU S N 1
ATOM 3650 C CA . LEU B 2 64 ? 33.03426 30.59676 44.45248 1.000 21.64578 18 LEU S CA 1
ATOM 3651 C C . LEU B 2 64 ? 33.41298 31.12647 45.82526 1.000 20.37591 18 LEU S C 1
ATOM 3652 O O . LEU B 2 64 ? 34.30912 31.96806 45.94698 1.000 21.14389 18 LEU S O 1
ATOM 3657 N N . PRO B 2 65 ? 32.76057 30.64429 46.88459 1.000 23.04084 19 PRO S N 1
ATOM 3658 C CA . PRO B 2 65 ? 33.23198 30.96156 48.22839 1.000 25.64252 19 PRO S CA 1
ATOM 3659 C C . PRO B 2 65 ? 34.67898 30.54667 48.39271 1.000 25.63601 19 PRO S C 1
ATOM 3660 O O . PRO B 2 65 ? 35.16563 29.64032 47.68998 1.000 25.65540 19 PRO S O 1
ATOM 3664 N N . PRO B 2 66 ? 35.41397 31.18872 49.30200 1.000 31.16183 20 PRO S N 1
ATOM 3665 C CA . PRO B 2 66 ? 36.81425 30.80328 49.51963 1.000 28.73129 20 PRO S CA 1
ATOM 3666 C C . PRO B 2 66 ? 36.92472 29.31163 49.81606 1.000 26.33307 20 PRO S C 1
ATOM 3667 O O . PRO B 2 66 ? 36.11185 28.74415 50.54682 1.000 29.47349 20 PRO S O 1
ATOM 3671 N N . LEU B 2 67 ? 37.91937 28.67820 49.20481 1.000 26.73352 21 LEU S N 1
ATOM 3672 C CA . LEU B 2 67 ? 38.12374 27.24678 49.36920 1.000 27.65957 21 LEU S CA 1
ATOM 3673 C C . LEU B 2 67 ? 38.53633 26.93700 50.80219 1.000 26.27478 21 LEU S C 1
ATOM 3674 O O . LEU B 2 67 ? 39.45959 27.55584 51.34216 1.000 27.04146 21 LEU S O 1
ATOM 3679 N N . THR B 2 68 ? 37.85597 25.97127 51.41091 1.000 22.64495 22 THR S N 1
ATOM 3680 C CA . THR B 2 68 ? 38.35762 25.38171 52.64108 1.000 23.90855 22 THR S CA 1
ATOM 3681 C C . THR B 2 68 ? 39.67160 24.64904 52.35763 1.000 29.89955 22 THR S C 1
ATOM 3682 O O . THR B 2 68 ? 40.04724 24.41457 51.20377 1.000 28.92945 22 THR S O 1
ATOM 3686 N N . GLU B 2 69 ? 40.39371 24.29078 53.42271 1.000 26.27457 23 GLU S N 1
ATOM 3687 C CA . GLU B 2 69 ? 41.60041 23.49132 53.21889 1.000 28.15506 23 GLU S CA 1
ATOM 3688 C C . GLU B 2 69 ? 41.26759 22.18569 52.50921 1.000 24.08735 23 GLU S C 1
ATOM 3689 O O . GLU B 2 69 ? 41.96532 21.77864 51.57422 1.000 26.06664 23 GLU S O 1
ATOM 3695 N N . GLU B 2 70 ? 40.20053 21.51452 52.94859 1.000 24.03010 24 GLU S N 1
ATOM 3696 C CA . GLU B 2 70 ? 39.78827 20.26415 52.31800 1.000 25.38824 24 GLU S CA 1
ATOM 3697 C C . GLU B 2 70 ? 39.45389 20.46893 50.84497 1.000 24.82769 24 GLU S C 1
ATOM 3698 O O . GLU B 2 70 ? 39.79939 19.63518 49.99862 1.000 23.40589 24 GLU S O 1
ATOM 3704 N N . GLN B 2 71 ? 38.77720 21.57295 50.52087 1.000 22.84544 25 GLN S N 1
ATOM 3705 C CA . GLN B 2 71 ? 38.42212 21.84906 49.13162 1.000 22.65221 25 GLN S CA 1
ATOM 3706 C C . GLN B 2 71 ? 39.65676 22.16244 48.29722 1.000 26.57068 25 GLN S C 1
ATOM 3707 O O . GLN B 2 71 ? 39.74510 21.75830 47.13154 1.000 22.68381 25 GLN S O 1
ATOM 3713 N N . LEU B 2 72 ? 40.62061 22.87957 48.87435 1.000 20.56149 26 LEU S N 1
ATOM 3714 C CA . LEU B 2 72 ? 41.86425 23.14573 48.15615 1.000 22.91155 26 LEU S CA 1
ATOM 3715 C C . LEU B 2 72 ? 42.63532 21.85719 47.90130 1.000 27.85937 26 LEU S C 1
ATOM 3716 O O . LEU B 2 72 ? 43.17032 21.65228 46.80519 1.000 23.64767 26 LEU S O 1
ATOM 3721 N N . LEU B 2 73 ? 42.71927 20.98127 48.90769 1.000 24.52221 27 LEU S N 1
ATOM 3722 C CA . LEU B 2 73 ? 43.39702 19.70508 48.70970 1.000 25.05881 27 LEU S CA 1
ATOM 3723 C C . LEU B 2 73 ? 42.73729 18.89732 47.59822 1.000 20.34979 27 LEU S C 1
ATOM 3724 O O . LEU B 2 73 ? 43.42592 18.20877 46.83758 1.000 22.27491 27 LEU S O 1
ATOM 3729 N N . LYS B 2 74 ? 41.40594 18.98355 47.47796 1.000 19.38277 28 LYS S N 1
ATOM 3730 C CA . LYS B 2 74 ? 40.70991 18.27431 46.40710 1.000 20.39887 28 LYS S CA 1
ATOM 3731 C C . LYS B 2 74 ? 41.08247 18.83007 45.03916 1.000 19.02705 28 LYS S C 1
ATOM 3732 O O . LYS B 2 74 ? 41.24253 18.06581 44.07871 1.000 20.28793 28 LYS S O 1
ATOM 3738 N N . GLN B 2 75 ? 41.24352 20.15340 44.93352 1.000 20.26813 29 GLN S N 1
ATOM 3739 C CA . GLN B 2 75 ? 41.69599 20.73718 43.66957 1.000 21.08800 29 GLN S CA 1
ATOM 3740 C C . GLN B 2 75 ? 43.12801 20.31781 43.34135 1.000 23.61684 29 GLN S C 1
ATOM 3741 O O . GLN B 2 75 ? 43.44992 20.05759 42.17722 1.000 23.06546 29 GLN S O 1
ATOM 3747 N N . VAL B 2 76 ? 43.99906 20.23514 44.34980 1.000 20.02782 30 VAL S N 1
ATOM 3748 C CA . VAL B 2 76 ? 45.36165 19.76960 44.10808 1.000 21.16799 30 VAL S CA 1
ATOM 3749 C C . VAL B 2 76 ? 45.35811 18.29940 43.70064 1.000 20.66138 30 VAL S C 1
ATOM 3750 O O . VAL B 2 76 ? 46.04492 17.90338 42.75341 1.000 20.14050 30 VAL S O 1
ATOM 3754 N N . ASP B 2 77 ? 44.58167 17.46586 44.40215 1.000 20.50961 31 ASP S N 1
ATOM 3755 C CA . ASP B 2 77 ? 44.47913 16.05802 44.02069 1.000 21.79866 31 ASP S CA 1
ATOM 3756 C C . ASP B 2 77 ? 43.98773 15.88365 42.58874 1.000 20.50605 31 ASP S C 1
ATOM 3757 O O . ASP B 2 77 ? 44.35498 14.91064 41.92300 1.000 23.77048 31 ASP S O 1
ATOM 3762 N N . TYR B 2 78 ? 43.13865 16.79252 42.10657 1.000 20.37440 32 TYR S N 1
ATOM 3763 C CA . TYR B 2 78 ? 42.71255 16.73647 40.71226 1.000 20.47475 32 TYR S CA 1
ATOM 3764 C C . TYR B 2 78 ? 43.90538 16.88341 39.77397 1.000 22.04194 32 TYR S C 1
ATOM 3765 O O . TYR B 2 78 ? 44.00118 16.17533 38.76268 1.000 21.54863 32 TYR S O 1
ATOM 3774 N N . LEU B 2 79 ? 44.82876 17.79456 40.09509 1.000 22.08815 33 LEU S N 1
ATOM 3775 C CA . LEU B 2 79 ? 46.06981 17.89539 39.32970 1.000 20.86108 33 LEU S CA 1
ATOM 3776 C C . LEU B 2 79 ? 46.84154 16.58287 39.37839 1.000 22.33715 33 LEU S C 1
ATOM 3777 O O . LEU B 2 79 ? 47.26868 16.05610 38.34406 1.000 20.95425 33 LEU S O 1
ATOM 3782 N N . LEU B 2 80 ? 47.03284 16.04027 40.58510 1.000 20.45053 34 LEU S N 1
ATOM 3783 C CA . LEU B 2 80 ? 47.87938 14.86028 40.73591 1.000 24.30558 34 LEU S CA 1
ATOM 3784 C C . LEU B 2 80 ? 47.29489 13.65946 40.00196 1.000 21.51996 34 LEU S C 1
ATOM 3785 O O . LEU B 2 80 ? 48.03169 12.90163 39.35596 1.000 25.12553 34 LEU S O 1
ATOM 3790 N N . ARG B 2 81 ? 45.97220 13.47304 40.08378 1.000 21.63978 35 ARG S N 1
ATOM 3791 C CA . ARG B 2 81 ? 45.33071 12.36635 39.37398 1.000 23.51488 35 ARG S CA 1
ATOM 3792 C C . ARG B 2 81 ? 45.54545 12.46659 37.87646 1.000 28.22848 35 ARG S C 1
ATOM 3793 O O . ARG B 2 81 ? 45.55175 11.44575 37.18062 1.000 25.57697 35 ARG S O 1
ATOM 3801 N N . ASN B 2 82 ? 45.70109 13.68491 37.36116 1.000 20.83089 36 ASN S N 1
ATOM 3802 C CA . ASN B 2 82 ? 45.87011 13.91161 35.93808 1.000 22.62379 36 ASN S CA 1
ATOM 3803 C C . ASN B 2 82 ? 47.32786 14.01724 35.53464 1.000 26.01458 36 ASN S C 1
ATOM 3804 O O . ASN B 2 82 ? 47.61630 14.34029 34.37706 1.000 24.72726 36 ASN S O 1
ATOM 3809 N N . ASN B 2 83 ? 48.24432 13.74859 36.46421 1.000 24.05383 37 ASN S N 1
ATOM 3810 C CA . ASN B 2 83 ? 49.68239 13.85057 36.23381 1.000 21.77345 37 ASN S CA 1
ATOM 3811 C C . ASN B 2 83 ? 50.08725 15.25841 35.81302 1.000 20.77923 37 ASN S C 1
ATOM 3812 O O . ASN B 2 83 ? 51.03039 15.43693 35.04150 1.000 25.77957 37 ASN S O 1
ATOM 3817 N N . TRP B 2 84 ? 49.39290 16.26743 36.33444 1.000 18.06013 38 TRP S N 1
ATOM 3818 C CA . TRP B 2 84 ? 49.79140 17.65501 36.14962 1.000 20.15383 38 TRP S CA 1
ATOM 3819 C C . TRP B 2 84 ? 50.60004 18.12179 37.35508 1.000 23.35093 38 TRP S C 1
ATOM 3820 O O . TRP B 2 84 ? 50.37149 17.68263 38.48542 1.000 22.95935 38 TRP S O 1
ATOM 3831 N N . VAL B 2 85 ? 51.55989 19.00446 37.10764 1.000 19.01473 39 VAL S N 1
ATOM 3832 C CA . VAL B 2 85 ? 52.55344 19.38684 38.10869 1.000 17.46015 39 VAL S CA 1
ATOM 3833 C C . VAL B 2 85 ? 52.08115 20.66197 38.79750 1.000 17.08200 39 VAL S C 1
ATOM 3834 O O . VAL B 2 85 ? 51.95376 21.69574 38.12631 1.000 17.34474 39 VAL S O 1
ATOM 3838 N N . PRO B 2 86 ? 51.83987 20.65000 40.11208 1.000 19.18943 40 PRO S N 1
ATOM 3839 C CA . PRO B 2 86 ? 51.47710 21.89788 40.79942 1.000 20.25707 40 PRO S CA 1
ATOM 3840 C C . PRO B 2 86 ? 52.67505 22.82673 40.92702 1.000 19.12471 40 PRO S C 1
ATOM 3841 O O . PRO B 2 86 ? 53.82544 22.39422 41.03849 1.000 17.90059 40 PRO S O 1
ATOM 3845 N N . CYS B 2 87 ? 52.38783 24.12693 40.91755 1.000 17.85247 41 CYS S N 1
ATOM 3846 C CA . CYS B 2 87 ? 53.41579 25.14159 41.10599 1.000 15.58811 41 CYS S CA 1
ATOM 3847 C C . CYS B 2 87 ? 52.76106 26.37359 41.70473 1.000 19.64888 41 CYS S C 1
ATOM 3848 O O . CYS B 2 87 ? 51.71140 26.81286 41.21594 1.000 22.90125 41 CYS S O 1
ATOM 3851 N N . LEU B 2 88 ? 53.36065 26.91946 42.76081 1.000 17.30758 42 LEU S N 1
ATOM 3852 C CA . LEU B 2 88 ? 52.82993 28.12003 43.38896 1.000 16.74045 42 LEU S CA 1
ATOM 3853 C C . LEU B 2 88 ? 53.50161 29.35639 42.80277 1.000 18.12566 42 LEU S C 1
ATOM 3854 O O . LEU B 2 88 ? 54.66626 29.31502 42.39418 1.000 19.92132 42 LEU S O 1
ATOM 3859 N N . GLU B 2 89 ? 52.75994 30.46689 42.77321 1.000 19.30176 43 GLU S N 1
ATOM 3860 C CA . GLU B 2 89 ? 53.36259 31.75177 42.43683 1.000 18.71445 43 GLU S CA 1
ATOM 3861 C C . GLU B 2 89 ? 52.64089 32.84965 43.20943 1.000 16.96151 43 GLU S C 1
ATOM 3862 O O . GLU B 2 89 ? 51.50935 32.66733 43.66388 1.000 17.57451 43 GLU S O 1
ATOM 3868 N N . PHE B 2 90 ? 53.30937 33.99964 43.35774 1.000 17.16009 44 PHE S N 1
ATOM 3869 C CA . PHE B 2 90 ? 52.85156 35.01676 44.29749 1.000 18.32342 44 PHE S CA 1
ATOM 3870 C C . PHE B 2 90 ? 53.13963 36.41238 43.75641 1.000 18.50845 44 PHE S C 1
ATOM 3871 O O . PHE B 2 90 ? 54.07254 36.61069 42.97339 1.000 17.99609 44 PHE S O 1
ATOM 3879 N N . SER B 2 91 ? 52.34017 37.38339 44.20426 1.000 19.02196 45 SER S N 1
ATOM 3880 C CA . SER B 2 91 ? 52.50279 38.76306 43.75874 1.000 20.91912 45 SER S CA 1
ATOM 3881 C C . SER B 2 91 ? 51.66996 39.68293 44.63512 1.000 14.51705 45 SER S C 1
ATOM 3882 O O . SER B 2 91 ? 50.51203 39.37653 44.93231 1.000 18.73761 45 SER S O 1
ATOM 3885 N N . LYS B 2 92 ? 52.25467 40.82575 45.02464 1.000 18.43859 46 LYS S N 1
ATOM 3886 C CA . LYS B 2 92 ? 51.47797 41.84212 45.73196 1.000 22.09829 46 LYS S CA 1
ATOM 3887 C C . LYS B 2 92 ? 50.51695 42.57183 44.79557 1.000 22.08671 46 LYS S C 1
ATOM 3888 O O . LYS B 2 92 ? 49.45207 43.01867 45.23569 1.000 20.95576 46 LYS S O 1
ATOM 3894 N N A GLU B 2 93 ? 50.85160 42.67231 43.50413 0.301 20.32803 47 GLU S N 1
ATOM 3895 N N B GLU B 2 93 ? 50.89154 42.72679 43.52773 0.699 20.28809 47 GLU S N 1
ATOM 3896 C CA A GLU B 2 93 ? 50.02070 43.42458 42.56238 0.301 20.43752 47 GLU S CA 1
ATOM 3897 C CA B GLU B 2 93 ? 49.98394 43.24146 42.51171 0.699 20.29916 47 GLU S CA 1
ATOM 3898 C C A GLU B 2 93 ? 48.73635 42.67213 42.22300 0.301 21.17787 47 GLU S C 1
ATOM 3899 C C B GLU B 2 93 ? 49.11110 42.09777 42.01143 0.699 18.99754 47 GLU S C 1
ATOM 3900 O O A GLU B 2 93 ? 47.63061 43.17501 42.44975 0.301 21.45945 47 GLU S O 1
ATOM 3901 O O B GLU B 2 93 ? 49.61950 41.09863 41.49676 0.699 20.74782 47 GLU S O 1
ATOM 3912 N N A GLY B 2 94 ? 48.85837 41.48515 41.63080 0.301 19.36769 48 GLY S N 1
ATOM 3913 N N B GLY B 2 94 ? 47.80046 42.23844 42.15528 0.699 20.50124 48 GLY S N 1
ATOM 3914 C CA A GLY B 2 94 ? 47.73224 40.59269 41.46486 0.301 20.06313 48 GLY S CA 1
ATOM 3915 C CA B GLY B 2 94 ? 46.95985 41.10750 41.83219 0.699 20.93376 48 GLY S CA 1
ATOM 3916 C C A GLY B 2 94 ? 46.95457 40.69992 40.16238 0.301 20.39914 48 GLY S C 1
ATOM 3917 C C B GLY B 2 94 ? 46.52741 40.98002 40.39133 0.699 21.45600 48 GLY S C 1
ATOM 3918 O O A GLY B 2 94 ? 46.34702 39.70970 39.74379 0.301 21.30634 48 GLY S O 1
ATOM 3919 O O B GLY B 2 94 ? 45.98805 39.93325 40.01798 0.699 22.35575 48 GLY S O 1
ATOM 3920 N N A PHE B 2 95 ? 46.93361 41.86585 39.51706 0.301 19.86830 49 PHE S N 1
ATOM 3921 N N B PHE B 2 95 ? 46.73404 42.00256 39.56180 0.699 19.26236 49 PHE S N 1
ATOM 3922 C CA A PHE B 2 95 ? 46.10158 42.05964 38.33407 0.301 20.37168 49 PHE S CA 1
ATOM 3923 C CA B PHE B 2 95 ? 46.00143 42.08350 38.30485 0.699 20.37808 49 PHE S CA 1
ATOM 3924 C C A PHE B 2 95 ? 46.93934 42.54144 37.15660 0.301 19.66812 49 PHE S C 1
ATOM 3925 C C B PHE B 2 95 ? 46.89682 42.55324 37.16693 0.699 19.60896 49 PHE S C 1
ATOM 3926 O O A PHE B 2 95 ? 48.02955 43.09378 37.32594 0.301 20.86328 49 PHE S O 1
ATOM 3927 O O B PHE B 2 95 ? 47.99045 43.08515 37.37454 0.699 20.87552 49 PHE S O 1
ATOM 3942 N N . VAL B 2 96 ? 46.41495 42.31859 35.94454 1.000 19.94236 50 VAL S N 1
ATOM 3943 C CA . VAL B 2 96 ? 47.14288 42.75298 34.75860 1.000 20.71705 50 VAL S CA 1
ATOM 3944 C C . VAL B 2 96 ? 47.08617 44.27428 34.64164 1.000 21.04260 50 VAL S C 1
ATOM 3945 O O . VAL B 2 96 ? 46.24934 44.95542 35.24795 1.000 20.41077 50 VAL S O 1
ATOM 3949 N N . TYR B 2 97 ? 48.00773 44.80621 33.84961 1.000 17.72876 51 TYR S N 1
ATOM 3950 C CA . TYR B 2 97 ? 48.06129 46.21911 33.51582 1.000 18.42643 51 TYR S CA 1
ATOM 3951 C C . TYR B 2 97 ? 48.69994 46.30098 32.13453 1.000 18.01439 51 TYR S C 1
ATOM 3952 O O . TYR B 2 97 ? 49.06789 45.27935 31.54558 1.000 18.69197 51 TYR S O 1
ATOM 3961 N N . ARG B 2 98 ? 48.79905 47.51182 31.58706 1.000 18.14982 52 ARG S N 1
ATOM 3962 C CA . ARG B 2 98 ? 49.37580 47.66789 30.24253 1.000 15.61104 52 ARG S CA 1
ATOM 3963 C C . ARG B 2 98 ? 50.30116 48.87159 30.26630 1.000 18.45904 52 ARG S C 1
ATOM 3964 O O . ARG B 2 98 ? 49.93433 49.98372 29.87728 1.000 24.05529 52 ARG S O 1
ATOM 3972 N N . GLU B 2 99 ? 51.51940 48.63417 30.72307 1.000 18.83532 53 GLU S N 1
ATOM 3973 C CA . GLU B 2 99 ? 52.52434 49.66655 30.85092 1.000 17.75883 53 GLU S CA 1
ATOM 3974 C C . GLU B 2 99 ? 53.43745 49.74200 29.63558 1.000 19.83282 53 GLU S C 1
ATOM 3975 O O . GLU B 2 99 ? 53.77590 50.83939 29.18152 1.000 20.47291 53 GLU S O 1
ATOM 3981 N N . ASN B 2 100 ? 53.83352 48.59724 29.08233 1.000 17.78989 54 ASN S N 1
ATOM 3982 C CA . ASN B 2 100 ? 54.88992 48.57796 28.08294 1.000 16.38560 54 ASN S CA 1
ATOM 3983 C C . ASN B 2 100 ? 54.39016 48.48583 26.65050 1.000 17.27485 54 ASN S C 1
ATOM 3984 O O . ASN B 2 100 ? 55.14582 48.80223 25.72672 1.000 18.79675 54 ASN S O 1
ATOM 3989 N N . SER B 2 101 ? 53.14340 48.07330 26.44789 1.000 17.94585 55 SER S N 1
ATOM 3990 C CA . SER B 2 101 ? 52.57335 47.98698 25.11315 1.000 16.06326 55 SER S CA 1
ATOM 3991 C C . SER B 2 101 ? 51.06725 47.85945 25.26938 1.000 16.56658 55 SER S C 1
ATOM 3992 O O . SER B 2 101 ? 50.58419 47.31984 26.26714 1.000 18.62675 55 SER S O 1
ATOM 3995 N N . THR B 2 102 ? 50.33103 48.37438 24.28439 1.000 14.56117 56 THR S N 1
ATOM 3996 C CA . THR B 2 102 ? 48.90038 48.11481 24.17132 1.000 14.50715 56 THR S CA 1
ATOM 3997 C C . THR B 2 102 ? 48.58428 47.37130 22.87942 1.000 16.20550 56 THR S C 1
ATOM 3998 O O . THR B 2 102 ? 47.43048 47.36244 22.44153 1.000 18.39941 56 THR S O 1
ATOM 4002 N N . SER B 2 103 ? 49.59087 46.75439 22.25183 1.000 15.66564 57 SER S N 1
ATOM 4003 C CA . SER B 2 103 ? 49.34049 45.95922 21.06588 1.000 18.25434 57 SER S CA 1
ATOM 4004 C C . SER B 2 103 ? 48.43651 44.77418 21.42893 1.000 18.66494 57 SER S C 1
ATOM 4005 O O . SER B 2 103 ? 48.35093 44.37915 22.59653 1.000 15.32317 57 SER S O 1
ATOM 4008 N N . PRO B 2 104 ? 47.69861 44.23754 20.45650 1.000 17.27708 58 PRO S N 1
ATOM 4009 C CA . PRO B 2 104 ? 46.70382 43.20379 20.77714 1.000 15.10650 58 PRO S CA 1
ATOM 4010 C C . PRO B 2 104 ? 47.31627 42.02436 21.51532 1.000 15.33393 58 PRO S C 1
ATOM 4011 O O . PRO B 2 104 ? 48.36391 41.49585 21.13220 1.000 17.31037 58 PRO S O 1
ATOM 4015 N N . CYS B 2 105 ? 46.63403 41.62028 22.58516 1.000 17.27981 59 CYS S N 1
ATOM 4016 C CA . CYS B 2 105 ? 46.98305 40.46116 23.39656 1.000 14.13944 59 CYS S CA 1
ATOM 4017 C C . CYS B 2 105 ? 48.33492 40.61256 24.09086 1.000 18.80562 59 CYS S C 1
ATOM 4018 O O . CYS B 2 105 ? 48.89105 39.62218 24.57847 1.000 17.33579 59 CYS S O 1
ATOM 4021 N N . TYR B 2 106 ? 48.87829 41.83271 24.15276 1.000 17.75205 60 TYR S N 1
ATOM 4022 C CA . TYR B 2 106 ? 49.95854 42.13369 25.08718 1.000 16.10463 60 TYR S CA 1
ATOM 4023 C C . TYR B 2 106 ? 49.37774 42.69608 26.37949 1.000 17.63187 60 TYR S C 1
ATOM 4024 O O . TYR B 2 106 ? 48.63400 43.67794 26.36355 1.000 15.50213 60 TYR S O 1
ATOM 4033 N N . TYR B 2 107 ? 49.75102 42.08903 27.49861 1.000 16.11791 61 TYR S N 1
ATOM 4034 C CA . TYR B 2 107 ? 49.43598 42.62890 28.81116 1.000 12.91259 61 TYR S CA 1
ATOM 4035 C C . TYR B 2 107 ? 50.63497 42.39209 29.70203 1.000 15.01411 61 TYR S C 1
ATOM 4036 O O . TYR B 2 107 ? 51.32039 41.37235 29.57576 1.000 17.87188 61 TYR S O 1
ATOM 4045 N N . ASP B 2 108 ? 50.86972 43.33823 30.60548 1.000 14.41513 62 ASP S N 1
ATOM 4046 C CA . ASP B 2 108 ? 51.77506 43.13655 31.72725 1.000 17.08474 62 ASP S CA 1
ATOM 4047 C C . ASP B 2 108 ? 51.01071 42.51684 32.89053 1.000 17.18034 62 ASP S C 1
ATOM 4048 O O . ASP B 2 108 ? 49.78139 42.55893 32.95054 1.000 16.69899 62 ASP S O 1
ATOM 4053 N N . GLY B 2 109 ? 51.75095 41.91661 33.80959 1.000 17.89346 63 GLY S N 1
ATOM 4054 C CA . GLY B 2 109 ? 51.12240 41.39174 35.00299 1.000 18.53387 63 GLY S CA 1
ATOM 4055 C C . GLY B 2 109 ? 50.46685 40.03445 34.85790 1.000 17.14215 63 GLY S C 1
ATOM 4056 O O . GLY B 2 109 ? 49.73213 39.62176 35.76479 1.000 19.67735 63 GLY S O 1
ATOM 4057 N N . ARG B 2 110 ? 50.68509 39.34123 33.73909 1.000 17.42327 64 ARG S N 1
ATOM 4058 C CA . ARG B 2 110 ? 50.18021 37.97912 33.59757 1.000 14.33969 64 ARG S CA 1
ATOM 4059 C C . ARG B 2 110 ? 51.03799 36.98567 34.38114 1.000 17.87370 64 ARG S C 1
ATOM 4060 O O . ARG B 2 110 ? 50.50924 36.04699 34.98482 1.000 19.64285 64 ARG S O 1
ATOM 4068 N N . TYR B 2 111 ? 52.35666 37.17013 34.37899 1.000 16.54390 65 TYR S N 1
ATOM 4069 C CA . TYR B 2 111 ? 53.22984 36.39788 35.25395 1.000 19.20868 65 TYR S CA 1
ATOM 4070 C C . TYR B 2 111 ? 53.18132 36.94881 36.66784 1.000 19.19623 65 TYR S C 1
ATOM 4071 O O . TYR B 2 111 ? 53.16125 38.16649 36.86086 1.000 17.39466 65 TYR S O 1
ATOM 4080 N N . TRP B 2 112 ? 53.19321 36.04836 37.65411 1.000 17.01664 66 TRP S N 1
ATOM 4081 C CA . TRP B 2 112 ? 53.60226 36.39060 39.00920 1.000 17.04156 66 TRP S CA 1
ATOM 4082 C C . TRP B 2 112 ? 54.99836 35.80621 39.24271 1.000 18.53666 66 TRP S C 1
ATOM 4083 O O . TRP B 2 112 ? 55.68971 35.42501 38.29345 1.000 17.40073 66 TRP S O 1
ATOM 4094 N N . THR B 2 113 ? 55.41828 35.72922 40.50112 1.000 16.97722 67 THR S N 1
ATOM 4095 C CA . THR B 2 113 ? 56.75799 35.25636 40.82815 1.000 16.20389 67 THR S CA 1
ATOM 4096 C C . THR B 2 113 ? 56.67323 33.82491 41.33916 1.000 18.48545 67 THR S C 1
ATOM 4097 O O . THR B 2 113 ? 55.86615 33.52805 42.22372 1.000 18.93917 67 THR S O 1
ATOM 4101 N N . MET B 2 114 ? 57.52390 32.95280 40.80865 1.000 17.53749 68 MET S N 1
ATOM 4102 C CA A MET B 2 114 ? 57.45103 31.53893 41.16267 0.681 17.88523 68 MET S CA 1
ATOM 4103 C CA B MET B 2 114 ? 57.45838 31.53877 41.16072 0.319 17.86476 68 MET S CA 1
ATOM 4104 C C . MET B 2 114 ? 57.87037 31.31586 42.61271 1.000 18.53093 68 MET S C 1
ATOM 4105 O O . MET B 2 114 ? 58.88768 31.84869 43.07189 1.000 18.89853 68 MET S O 1
ATOM 4114 N N . TRP B 2 115 ? 57.07655 30.52322 43.33828 1.000 17.10943 69 TRP S N 1
ATOM 4115 C CA . TRP B 2 115 ? 57.48114 30.01748 44.64493 1.000 19.08840 69 TRP S CA 1
ATOM 4116 C C . TRP B 2 115 ? 58.25585 28.71619 44.42366 1.000 16.14716 69 TRP S C 1
ATOM 4117 O O . TRP B 2 115 ? 57.67189 27.69976 44.03578 1.000 20.14167 69 TRP S O 1
ATOM 4128 N N . LYS B 2 116 ? 59.57086 28.74748 44.65706 1.000 16.69640 70 LYS S N 1
ATOM 4129 C CA . LYS B 2 116 ? 60.44587 27.57564 44.51129 1.000 18.48173 70 LYS S CA 1
ATOM 4130 C C . LYS B 2 116 ? 60.33465 27.05694 43.08222 1.000 18.27288 70 LYS S C 1
ATOM 4131 O O . LYS B 2 116 ? 60.58576 27.83531 42.14608 1.000 20.65048 70 LYS S O 1
ATOM 4137 N N . LEU B 2 117 ? 59.98650 25.79587 42.86290 1.000 17.45788 71 LEU S N 1
ATOM 4138 C CA . LEU B 2 117 ? 59.92372 25.17269 41.55021 1.000 18.37463 71 LEU S CA 1
ATOM 4139 C C . LEU B 2 117 ? 58.62533 24.39376 41.43111 1.000 20.10315 71 LEU S C 1
ATOM 4140 O O . LEU B 2 117 ? 57.98256 24.08298 42.44159 1.000 17.88277 71 LEU S O 1
ATOM 4145 N N . PRO B 2 118 ? 58.20580 24.05065 40.21423 1.000 16.81408 72 PRO S N 1
ATOM 4146 C CA . PRO B 2 118 ? 57.06349 23.14344 40.10227 1.000 16.98438 72 PRO S CA 1
ATOM 4147 C C . PRO B 2 118 ? 57.38321 21.86379 40.86522 1.000 18.06640 72 PRO S C 1
ATOM 4148 O O . PRO B 2 118 ? 58.54266 21.44614 40.96643 1.000 20.78003 72 PRO S O 1
ATOM 4152 N N . MET B 2 119 ? 56.34435 21.27389 41.45181 1.000 20.81485 73 MET S N 1
ATOM 4153 C CA . MET B 2 119 ? 56.51863 20.18232 42.40951 1.000 19.10567 73 MET S CA 1
ATOM 4154 C C . MET B 2 119 ? 56.46920 18.84350 41.67318 1.000 18.49817 73 MET S C 1
ATOM 4155 O O . MET B 2 119 ? 55.55703 18.02683 41.83159 1.000 20.74083 73 MET S O 1
ATOM 4160 N N . PHE B 2 120 ? 57.50055 18.63748 40.85229 1.000 20.65379 74 PHE S N 1
ATOM 4161 C CA . PHE B 2 120 ? 57.63364 17.38826 40.11997 1.000 15.92594 74 PHE S CA 1
ATOM 4162 C C . PHE B 2 120 ? 57.67998 16.22718 41.10169 1.000 23.91027 74 PHE S C 1
ATOM 4163 O O . PHE B 2 120 ? 58.32400 16.30894 42.15021 1.000 24.84865 74 PHE S O 1
ATOM 4171 N N . GLY B 2 121 ? 56.97938 15.15019 40.76541 1.000 23.36647 75 GLY S N 1
ATOM 4172 C CA . GLY B 2 121 ? 56.98647 13.97663 41.61693 1.000 27.30982 75 GLY S CA 1
ATOM 4173 C C . GLY B 2 121 ? 56.15251 14.08292 42.87323 1.000 34.25856 75 GLY S C 1
ATOM 4174 O O . GLY B 2 121 ? 56.22223 13.18291 43.71735 1.000 35.95906 75 GLY S O 1
ATOM 4175 N N . CYS B 2 122 ? 55.37195 15.15248 43.02436 1.000 26.06862 76 CYS S N 1
ATOM 4176 C CA . CYS B 2 122 ? 54.45108 15.27127 44.14752 1.000 24.91459 76 CYS S CA 1
ATOM 4177 C C . CYS B 2 122 ? 53.46767 14.10944 44.16265 1.000 26.73873 76 CYS S C 1
ATOM 4178 O O . CYS B 2 122 ? 52.79118 13.83914 43.16848 1.000 28.41798 76 CYS S O 1
ATOM 4181 N N . THR B 2 123 ? 53.37455 13.43593 45.30710 1.000 27.09782 77 THR S N 1
ATOM 4182 C CA . THR B 2 123 ? 52.40970 12.36239 45.48508 1.000 29.44094 77 THR S CA 1
ATOM 4183 C C . THR B 2 123 ? 51.33865 12.69354 46.51195 1.000 27.90417 77 THR S C 1
ATOM 4184 O O . THR B 2 123 ? 50.38606 11.92143 46.66377 1.000 32.65643 77 THR S O 1
ATOM 4188 N N . ASP B 2 124 ? 51.45326 13.82458 47.20295 1.000 21.52896 78 ASP S N 1
ATOM 4189 C CA . ASP B 2 124 ? 50.66968 14.09281 48.40431 1.000 26.38664 78 ASP S CA 1
ATOM 4190 C C . ASP B 2 124 ? 50.22276 15.55037 48.36975 1.000 24.81338 78 ASP S C 1
ATOM 4191 O O . ASP B 2 124 ? 51.05294 16.45180 48.48821 1.000 26.86488 78 ASP S O 1
ATOM 4196 N N . ALA B 2 125 ? 48.91412 15.78081 48.21472 1.000 22.98934 79 ALA S N 1
ATOM 4197 C CA . ALA B 2 125 ? 48.39532 17.14464 48.11380 1.000 21.67140 79 ALA S CA 1
ATOM 4198 C C . ALA B 2 125 ? 48.75034 18.00013 49.31957 1.000 22.95244 79 ALA S C 1
ATOM 4199 O O . ALA B 2 125 ? 48.83371 19.22737 49.19538 1.000 22.01989 79 ALA S O 1
ATOM 4201 N N . SER B 2 126 ? 48.94609 17.38516 50.48970 1.000 24.38764 80 SER S N 1
ATOM 4202 C CA . SER B 2 126 ? 49.29734 18.15800 51.67847 1.000 24.81183 80 SER S CA 1
ATOM 4203 C C . SER B 2 126 ? 50.66026 18.81519 51.53088 1.000 22.37900 80 SER S C 1
ATOM 4204 O O . SER B 2 126 ? 50.94261 19.81901 52.20499 1.000 24.07586 80 SER S O 1
ATOM 4207 N N . GLN B 2 127 ? 51.51950 18.29064 50.66081 1.000 24.54063 81 GLN S N 1
ATOM 4208 C CA . GLN B 2 127 ? 52.79440 18.94659 50.41594 1.000 21.85849 81 GLN S CA 1
ATOM 4209 C C . GLN B 2 127 ? 52.60656 20.28051 49.69698 1.000 21.29463 81 GLN S C 1
ATOM 4210 O O . GLN B 2 127 ? 53.39435 21.20558 49.90665 1.000 21.44895 81 GLN S O 1
ATOM 4216 N N . VAL B 2 128 ? 51.58957 20.39466 48.83704 1.000 21.37648 82 VAL S N 1
ATOM 4217 C CA . VAL B 2 128 ? 51.30138 21.69054 48.22149 1.000 20.46961 82 VAL S CA 1
ATOM 4218 C C . VAL B 2 128 ? 50.74501 22.65465 49.26117 1.000 20.98331 82 VAL S C 1
ATOM 4219 O O . VAL B 2 128 ? 51.10775 23.83652 49.29262 1.000 20.18980 82 VAL S O 1
ATOM 4223 N N . TYR B 2 129 ? 49.86694 22.16817 50.14117 1.000 21.63936 83 TYR S N 1
ATOM 4224 C CA . TYR B 2 129 ? 49.35613 23.02675 51.20517 1.000 22.03818 83 TYR S CA 1
ATOM 4225 C C . TYR B 2 129 ? 50.48266 23.48799 52.12440 1.000 22.65509 83 TYR S C 1
ATOM 4226 O O . TYR B 2 129 ? 50.49904 24.64386 52.56571 1.000 21.29465 83 TYR S O 1
ATOM 4235 N N . LYS B 2 130 ? 51.43697 22.59835 52.41866 1.000 21.19654 84 LYS S N 1
ATOM 4236 C CA . LYS B 2 130 ? 52.59856 22.98343 53.21409 1.000 21.27125 84 LYS S CA 1
ATOM 4237 C C . LYS B 2 130 ? 53.35333 24.13554 52.55764 1.000 25.22439 84 LYS S C 1
ATOM 4238 O O . LYS B 2 130 ? 53.69143 25.13200 53.21124 1.000 22.08647 84 LYS S O 1
ATOM 4244 N N . GLU B 2 131 ? 53.62025 24.02095 51.25463 1.000 21.08732 85 GLU S N 1
ATOM 4245 C CA . GLU B 2 131 ? 54.34584 25.08800 50.57548 1.000 21.35246 85 GLU S CA 1
ATOM 4246 C C . GLU B 2 131 ? 53.51597 26.36251 50.49895 1.000 18.79406 85 GLU S C 1
ATOM 4247 O O . GLU B 2 131 ? 54.07849 27.46454 50.51066 1.000 19.37706 85 GLU S O 1
ATOM 4253 N N . LEU B 2 132 ? 52.18854 26.23598 50.41483 1.000 20.24025 86 LEU S N 1
ATOM 4254 C CA . LEU B 2 132 ? 51.33139 27.41794 50.46973 1.000 19.91937 86 LEU S CA 1
ATOM 4255 C C . LEU B 2 132 ? 51.56834 28.19309 51.76047 1.000 24.14003 86 LEU S C 1
ATOM 4256 O O . LEU B 2 132 ? 51.73658 29.41705 51.74267 1.000 17.86787 86 LEU S O 1
ATOM 4261 N N . GLN B 2 133 ? 51.60036 27.48693 52.89796 1.000 20.44122 87 GLN S N 1
ATOM 4262 C CA . GLN B 2 133 ? 51.81874 28.16203 54.17416 1.000 21.52864 87 GLN S CA 1
ATOM 4263 C C . GLN B 2 133 ? 53.20210 28.79297 54.25415 1.000 21.44644 87 GLN S C 1
ATOM 4264 O O . GLN B 2 133 ? 53.36270 29.84572 54.88300 1.000 21.03086 87 GLN S O 1
ATOM 4270 N N . GLU B 2 134 ? 54.21059 28.17363 53.63486 1.000 18.51068 88 GLU S N 1
ATOM 4271 C CA . GLU B 2 134 ? 55.52970 28.79888 53.58589 1.000 19.53584 88 GLU S CA 1
ATOM 4272 C C . GLU B 2 134 ? 55.50048 30.07988 52.76506 1.000 20.52436 88 GLU S C 1
ATOM 4273 O O . GLU B 2 134 ? 56.07299 31.09849 53.16920 1.000 20.50511 88 GLU S O 1
ATOM 4279 N N . ALA B 2 135 ? 54.83574 30.04861 51.60794 1.000 20.23951 89 ALA S N 1
ATOM 4280 C CA . ALA B 2 135 ? 54.76357 31.24809 50.77748 1.000 18.82609 89 ALA S CA 1
ATOM 4281 C C . ALA B 2 135 ? 54.04771 32.38373 51.50452 1.000 19.41225 89 ALA S C 1
ATOM 4282 O O . ALA B 2 135 ? 54.49472 33.53735 51.46167 1.000 20.43405 89 ALA S O 1
ATOM 4284 N N . ILE B 2 136 ? 52.94885 32.07221 52.19598 1.000 19.65188 90 ILE S N 1
ATOM 4285 C CA . ILE B 2 136 ? 52.22084 33.08678 52.95418 1.000 22.44392 90 ILE S CA 1
ATOM 4286 C C . ILE B 2 136 ? 53.11157 33.67762 54.03634 1.000 22.78905 90 ILE S C 1
ATOM 4287 O O . ILE B 2 136 ? 53.13540 34.89584 54.25223 1.000 22.24221 90 ILE S O 1
ATOM 4292 N N . ALA B 2 137 ? 53.86471 32.82155 54.73042 1.000 19.80088 91 ALA S N 1
ATOM 4293 C CA . ALA B 2 137 ? 54.72520 33.30068 55.80333 1.000 22.48581 91 ALA S CA 1
ATOM 4294 C C . ALA B 2 137 ? 55.80312 34.24028 55.27765 1.000 21.74713 91 ALA S C 1
ATOM 4295 O O . ALA B 2 137 ? 56.16471 35.21406 55.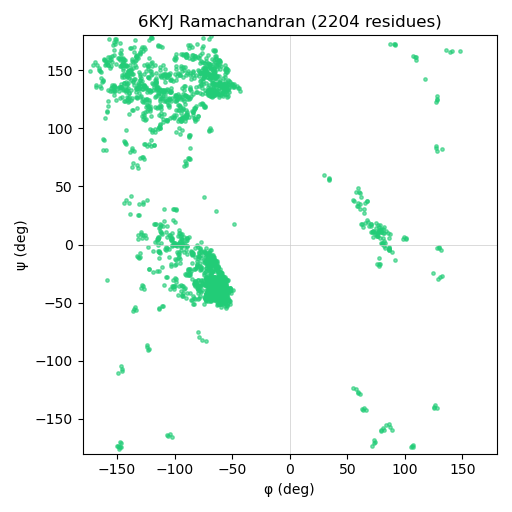95011 1.000 22.71467 91 ALA S O 1
ATOM 4297 N N . SER B 2 138 ? 56.33488 33.96626 54.07753 1.000 20.27422 92 SER S N 1
ATOM 4298 C CA . SER B 2 138 ? 57.37963 34.81989 53.51475 1.000 19.05321 92 SER S CA 1
ATOM 4299 C C . SER B 2 138 ? 56.82050 36.09111 52.89135 1.000 20.55235 92 SER S C 1
ATOM 4300 O O . SER B 2 138 ? 57.50157 37.12432 52.88626 1.000 21.70624 92 SER S O 1
ATOM 4303 N N . TYR B 2 139 ? 55.59994 36.03546 52.36294 1.000 19.50905 93 TYR S N 1
ATOM 4304 C CA . TYR B 2 139 ? 54.99585 37.14902 51.63207 1.000 21.38981 93 TYR S CA 1
ATOM 4305 C C . TYR B 2 139 ? 53.54661 37.30627 52.06441 1.000 20.47993 93 TYR S C 1
ATOM 4306 O O . TYR B 2 139 ? 52.62002 37.06816 51.28652 1.000 19.89436 93 TYR S O 1
ATOM 4315 N N . PRO B 2 140 ? 53.30870 37.69318 53.32180 1.000 23.55186 94 PRO S N 1
ATOM 4316 C CA . PRO B 2 140 ? 51.91996 37.73099 53.81462 1.000 21.99541 94 PRO S CA 1
ATOM 4317 C C . PRO B 2 140 ? 51.07625 38.80731 53.16596 1.000 22.53940 94 PRO S C 1
ATOM 4318 O O . PRO B 2 140 ? 49.84265 38.74003 53.24919 1.000 23.69789 94 PRO S O 1
ATOM 4322 N N . ASP B 2 141 ? 51.69742 39.79184 52.52706 1.000 22.95373 95 ASP S N 1
ATOM 4323 C CA . ASP B 2 141 ? 50.97494 40.83543 51.81778 1.000 23.47434 95 ASP S CA 1
ATOM 4324 C C . ASP B 2 141 ? 50.82872 40.53930 50.32581 1.000 25.55129 95 ASP S C 1
ATOM 4325 O O . ASP B 2 141 ? 50.40239 41.42043 49.57221 1.000 24.21189 95 ASP S O 1
ATOM 4330 N N . ALA B 2 142 ? 51.17058 39.32757 49.88165 1.000 22.99734 96 ALA S N 1
ATOM 4331 C CA . ALA B 2 142 ? 51.04772 38.93883 48.48042 1.000 20.82109 96 ALA S CA 1
ATOM 4332 C C . ALA B 2 142 ? 49.86460 37.99912 48.26721 1.000 21.76240 96 ALA S C 1
ATOM 4333 O O . ALA B 2 142 ? 49.51890 37.19674 49.13881 1.000 22.30110 96 ALA S O 1
ATOM 4335 N N . TYR B 2 143 ? 49.23087 38.11180 47.09929 1.000 17.82817 97 TYR S N 1
ATOM 4336 C CA . TYR B 2 143 ? 48.37806 37.03580 46.61461 1.000 17.07090 97 TYR S CA 1
ATOM 4337 C C . TYR B 2 143 ? 49.22694 35.80922 46.31034 1.000 17.94174 97 TYR S C 1
ATOM 4338 O O . TYR B 2 143 ? 50.38564 35.92394 45.90445 1.000 18.57193 97 TYR S O 1
ATOM 4347 N N . VAL B 2 144 ? 48.65090 34.61995 46.51613 1.000 18.59114 98 VAL S N 1
ATOM 4348 C CA . VAL B 2 144 ? 49.29775 33.36601 46.13233 1.000 20.25248 98 VAL S CA 1
ATOM 4349 C C . VAL B 2 144 ? 48.28680 32.52158 45.37250 1.000 15.44945 98 VAL S C 1
ATOM 4350 O O . VAL B 2 144 ? 47.13824 32.38646 45.80639 1.000 19.37492 98 VAL S O 1
ATOM 4354 N N . ARG B 2 145 ? 48.71079 31.93943 44.24955 1.000 16.73595 99 ARG S N 1
ATOM 4355 C CA . ARG B 2 145 ? 47.83597 31.05241 43.50077 1.000 17.14870 99 ARG S CA 1
ATOM 4356 C C . ARG B 2 145 ? 48.58065 29.77962 43.11677 1.000 15.62918 99 ARG S C 1
ATOM 4357 O O . ARG B 2 145 ? 49.81211 29.70798 43.15312 1.000 16.01357 99 ARG S O 1
ATOM 4365 N N . ILE B 2 146 ? 47.80307 28.75739 42.78055 1.000 17.19907 100 ILE S N 1
ATOM 4366 C CA . ILE B 2 146 ? 48.33347 27.45235 42.41511 1.000 18.56615 100 ILE S CA 1
ATOM 4367 C C . ILE B 2 146 ? 48.17003 27.29410 40.91116 1.000 14.72406 100 ILE S C 1
ATOM 4368 O O . ILE B 2 146 ? 47.05829 27.42311 40.38338 1.000 18.76080 100 ILE S O 1
ATOM 4373 N N . LEU B 2 147 ? 49.28049 27.05263 40.22472 1.000 18.67030 101 LEU S N 1
ATOM 4374 C CA . LEU B 2 147 ? 49.29003 26.72225 38.80943 1.000 19.47994 101 LEU S CA 1
ATOM 4375 C C . LEU B 2 147 ? 49.41086 25.21766 38.63094 1.000 20.57335 101 LEU S C 1
ATOM 4376 O O . LEU B 2 147 ? 49.82452 24.48871 39.53927 1.000 18.19688 101 LEU S O 1
ATOM 4381 N N . GLY B 2 148 ? 49.02797 24.75821 37.45015 1.000 17.24000 102 GLY S N 1
ATOM 4382 C CA . GLY B 2 148 ? 49.27803 23.38319 37.05067 1.000 19.53612 102 GLY S CA 1
ATOM 4383 C C . GLY B 2 148 ? 49.91276 23.37439 35.67931 1.000 17.43994 102 GLY S C 1
ATOM 4384 O O . GLY B 2 148 ? 49.56347 24.17990 34.82150 1.000 20.15281 102 GLY S O 1
ATOM 4385 N N . PHE B 2 149 ? 50.86798 22.46449 35.48729 1.000 20.10920 103 PHE S N 1
ATOM 4386 C CA . PHE B 2 149 ? 51.56786 22.31712 34.21652 1.000 16.98753 103 PHE S CA 1
ATOM 4387 C C . PHE B 2 149 ? 51.34042 20.92794 33.63634 1.000 20.96663 103 PHE S C 1
ATOM 4388 O O . PHE B 2 149 ? 51.48651 19.92387 34.34009 1.000 19.46024 103 PHE S O 1
ATOM 4396 N N . ASP B 2 150 ? 51.01314 20.87941 32.34323 1.000 18.42958 104 ASP S N 1
ATOM 4397 C CA . ASP B 2 150 ? 50.72050 19.64117 31.61921 1.000 17.63202 104 ASP S CA 1
ATOM 4398 C C . ASP B 2 150 ? 51.88820 19.34790 30.68016 1.000 20.21634 104 ASP S C 1
ATOM 4399 O O . ASP B 2 150 ? 52.04077 20.01021 29.64831 1.000 20.65067 104 ASP S O 1
ATOM 4404 N N . ASN B 2 151 ? 52.70446 18.34309 31.01179 1.000 16.66487 105 ASN S N 1
ATOM 4405 C CA . ASN B 2 151 ? 53.87872 18.11770 30.17364 1.000 16.52849 105 ASN S CA 1
ATOM 4406 C C . ASN B 2 151 ? 53.56553 17.36501 28.88447 1.000 22.18349 105 ASN S C 1
ATOM 4407 O O . ASN B 2 151 ? 54.43573 17.30260 28.00814 1.000 20.10733 105 ASN S O 1
ATOM 4412 N N . ILE B 2 152 ? 52.35671 16.82220 28.73260 1.000 20.01842 106 ILE S N 1
ATOM 4413 C CA . ILE B 2 152 ? 51.95657 16.15848 27.48888 1.000 20.66844 106 ILE S CA 1
ATOM 4414 C C . ILE B 2 152 ? 51.41526 17.16124 26.48232 1.000 21.19627 106 ILE S C 1
ATOM 4415 O O . ILE B 2 152 ? 51.80319 17.15333 25.30974 1.000 23.85758 106 ILE S O 1
ATOM 4420 N N . LYS B 2 153 ? 50.51433 18.04543 26.92475 1.000 17.42192 107 LYS S N 1
ATOM 4421 C CA . LYS B 2 153 ? 50.13353 19.18167 26.09338 1.000 18.81513 107 LYS S CA 1
ATOM 4422 C C . LYS B 2 153 ? 51.25184 20.21815 26.01176 1.000 19.73172 107 LYS S C 1
ATOM 4423 O O . LYS B 2 153 ? 51.23723 21.05777 25.10496 1.000 19.67639 107 LYS S O 1
ATOM 4429 N N . GLN B 2 154 ? 52.22549 20.15694 26.92969 1.000 17.00071 108 GLN S N 1
ATOM 4430 C CA . GLN B 2 154 ? 53.40274 21.03692 26.95610 1.000 18.18427 108 GLN S CA 1
ATOM 4431 C C . GLN B 2 154 ? 53.00124 22.47364 27.26323 1.000 18.01747 108 GLN S C 1
ATOM 4432 O O . GLN B 2 154 ? 53.57794 23.42117 26.73175 1.000 18.51844 108 GLN S O 1
ATOM 4438 N N . THR B 2 155 ? 52.01786 22.63645 28.14386 1.000 18.84057 109 THR S N 1
ATOM 4439 C CA . THR B 2 155 ? 51.46670 23.95685 28.40088 1.000 17.06931 109 THR S CA 1
ATOM 4440 C C . THR B 2 155 ? 51.05744 24.07301 29.86391 1.000 20.60455 109 THR S C 1
ATOM 4441 O O . THR B 2 155 ? 50.79143 23.07112 30.53382 1.000 21.22327 109 THR S O 1
ATOM 4445 N N . GLN B 2 156 ? 51.03381 25.30673 30.36422 1.000 17.22212 110 GLN S N 1
ATOM 4446 C CA . GLN B 2 156 ? 50.31487 25.58723 31.59721 1.000 19.62215 110 GLN S CA 1
ATOM 4447 C C . GLN B 2 156 ? 48.83143 25.28290 31.39954 1.000 19.81593 110 GLN S C 1
ATOM 4448 O O . GLN B 2 156 ? 48.25863 25.58993 30.35351 1.000 20.48050 110 GLN S O 1
ATOM 4454 N N . CYS B 2 157 ? 48.19921 24.65946 32.39773 1.000 17.82444 111 CYS S N 1
ATOM 4455 C CA . CYS B 2 157 ? 46.80851 24.24065 32.22325 1.000 19.49948 111 CYS S CA 1
ATOM 4456 C C . CYS B 2 157 ? 45.87466 24.59234 33.37664 1.000 17.93623 111 CYS S C 1
ATOM 4457 O O . CYS B 2 157 ? 44.65533 24.46715 33.21138 1.000 18.13422 111 CYS S O 1
ATOM 4460 N N . VAL B 2 158 ? 46.38600 25.05921 34.51222 1.000 16.88058 112 VAL S N 1
ATOM 4461 C CA . VAL B 2 158 ? 45.54880 25.37479 35.66201 1.000 17.19202 112 VAL S CA 1
ATOM 4462 C C . VAL B 2 158 ? 46.07941 26.64794 36.30688 1.000 17.12525 112 VAL S C 1
ATOM 4463 O O . VAL B 2 158 ? 47.28096 26.92199 36.27293 1.000 18.10672 112 VAL S O 1
ATOM 4467 N N . SER B 2 159 ? 45.16430 27.44709 36.85923 1.000 16.78902 113 SER S N 1
ATOM 4468 C CA . SER B 2 159 ? 45.54074 28.57399 37.71368 1.000 18.21430 113 SER S CA 1
ATOM 4469 C C . SER B 2 159 ? 44.34994 28.93174 38.59448 1.000 18.60126 113 SER S C 1
ATOM 4470 O O . SER B 2 159 ? 43.29540 29.31027 38.07573 1.000 20.92708 113 SER S O 1
ATOM 4473 N N . PHE B 2 160 ? 44.50455 28.83875 39.91761 1.000 18.26719 114 PHE S N 1
ATOM 4474 C CA . PHE B 2 160 ? 43.42468 29.26410 40.80143 1.000 17.19216 114 PHE S CA 1
ATOM 4475 C C . PHE B 2 160 ? 43.99609 29.87625 42.07223 1.000 19.40626 114 PHE S C 1
ATOM 4476 O O . PHE B 2 160 ? 45.06279 29.47831 42.55222 1.000 18.16087 114 PHE S O 1
ATOM 4484 N N . ILE B 2 161 ? 43.27579 30.87800 42.59253 1.000 18.96655 115 ILE S N 1
ATOM 4485 C CA . ILE B 2 161 ? 43.72736 31.61665 43.76233 1.000 17.33363 115 ILE S CA 1
ATOM 4486 C C . ILE B 2 161 ? 43.70638 30.71986 44.99447 1.000 18.09777 115 ILE S C 1
ATOM 4487 O O . ILE B 2 161 ? 42.77599 29.92855 45.20430 1.000 20.59843 115 ILE S O 1
ATOM 4492 N N . ALA B 2 162 ? 44.73177 30.85582 45.83073 1.000 19.92319 116 ALA S N 1
ATOM 4493 C CA . ALA B 2 162 ? 44.83527 30.05782 47.04239 1.000 19.90560 116 ALA S CA 1
ATOM 4494 C C . ALA B 2 162 ? 44.91579 30.88358 48.31419 1.000 20.13490 116 ALA S C 1
ATOM 4495 O O . ALA B 2 162 ? 44.63326 30.34834 49.39010 1.000 22.74771 116 ALA S O 1
ATOM 4497 N N . TYR B 2 163 ? 45.30735 32.15634 48.22578 1.000 19.92723 117 TYR S N 1
ATOM 4498 C CA . TYR B 2 163 ? 45.45509 33.02415 49.38828 1.000 20.47379 117 TYR S CA 1
ATOM 4499 C C . TYR B 2 163 ? 45.32434 34.46676 48.93644 1.000 20.17677 117 TYR S C 1
ATOM 4500 O O . TYR B 2 163 ? 45.96896 34.87256 47.96237 1.000 20.03885 117 TYR S O 1
ATOM 4509 N N . LYS B 2 164 ? 44.50889 35.23737 49.65617 1.000 22.33784 118 LYS S N 1
ATOM 4510 C CA . LYS B 2 164 ? 44.47324 36.67747 49.51616 1.000 23.91541 118 LYS S CA 1
ATOM 4511 C C . LYS B 2 164 ? 44.86269 37.33203 50.83503 1.000 24.10374 118 LYS S C 1
ATOM 4512 O O . LYS B 2 164 ? 44.41029 36.88896 51.89394 1.000 30.49347 118 LYS S O 1
ATOM 4518 N N . PRO B 2 165 ? 45.67735 38.39343 50.80718 1.000 23.85599 119 PRO S N 1
ATOM 4519 C CA . PRO B 2 165 ? 46.09801 39.08315 52.03465 1.000 29.01803 119 PRO S CA 1
ATOM 4520 C C . PRO B 2 165 ? 44.91612 39.62335 52.84318 1.000 38.10251 119 PRO S C 1
ATOM 4521 O O . PRO B 2 165 ? 43.87508 39.90841 52.24915 1.000 39.67566 119 PRO S O 1
ATOM 4525 N N . PHE C 1 13 ? 16.69804 62.75169 -40.02050 1.000 32.25794 13 PHE E N 1
ATOM 4526 C CA . PHE C 1 13 ? 17.35596 63.95835 -39.51534 1.000 35.89818 13 PHE E CA 1
ATOM 4527 C C . PHE C 1 13 ? 17.07953 65.15573 -40.42267 1.000 35.35659 13 PHE E C 1
ATOM 4528 O O . PHE C 1 13 ? 17.31302 65.10042 -41.63200 1.000 38.35857 13 PHE E O 1
ATOM 4536 N N . LYS C 1 14 ? 16.57797 66.23964 -39.83270 1.000 36.71250 14 LYS E N 1
ATOM 4537 C CA . LYS C 1 14 ? 16.33703 67.48621 -40.55392 1.000 38.25611 14 LYS E CA 1
ATOM 4538 C C . LYS C 1 14 ? 17.03770 68.60766 -39.79972 1.000 32.35326 14 LYS E C 1
ATOM 4539 O O . LYS C 1 14 ? 16.63041 68.96389 -38.68829 1.000 28.46905 14 LYS E O 1
ATOM 4545 N N . ALA C 1 15 ? 18.09033 69.15524 -40.39856 1.000 27.67889 15 ALA E N 1
ATOM 4546 C CA . ALA C 1 15 ? 18.84506 70.21878 -39.75396 1.000 27.98578 15 ALA E CA 1
ATOM 4547 C C . ALA C 1 15 ? 18.01055 71.49127 -39.66387 1.000 34.58174 15 ALA E C 1
ATOM 4548 O O . ALA C 1 15 ? 17.19337 71.78856 -40.54416 1.000 30.25331 15 ALA E O 1
ATOM 4550 N N . GLY C 1 16 ? 18.20619 72.23742 -38.58639 1.000 29.86210 16 GLY E N 1
ATOM 4551 C CA . GLY C 1 16 ? 17.55679 73.52381 -38.41011 1.000 33.46937 16 GLY E CA 1
ATOM 4552 C C . GLY C 1 16 ? 17.10086 73.77362 -36.98174 1.000 30.82583 16 GLY E C 1
ATOM 4553 O O . GLY C 1 16 ? 17.04153 72.87663 -36.14229 1.000 27.91452 16 GLY E O 1
ATOM 4554 N N . VAL C 1 17 ? 16.75450 75.02855 -36.70893 1.000 32.71959 17 VAL E N 1
ATOM 4555 C CA . VAL C 1 17 ? 16.39052 75.46358 -35.36636 1.000 32.74281 17 VAL E CA 1
ATOM 4556 C C . VAL C 1 17 ? 15.04340 74.89522 -34.92666 1.000 36.34995 17 VAL E C 1
ATOM 4557 O O . VAL C 1 17 ? 14.16479 74.65437 -35.74986 1.000 39.88745 17 VAL E O 1
ATOM 4561 N N . TYR C 1 20 ? 10.31995 74.34935 -29.82304 1.000 39.46279 20 TYR E N 1
ATOM 4562 C CA . TYR C 1 20 ? 9.97234 73.45292 -28.72130 1.000 39.31368 20 TYR E CA 1
ATOM 4563 C C . TYR C 1 20 ? 8.52023 73.63856 -28.28461 1.000 43.00045 20 TYR E C 1
ATOM 4564 O O . TYR C 1 20 ? 7.88241 72.68613 -27.83037 1.000 36.30322 20 TYR E O 1
ATOM 4573 N N . LYS C 1 21 ? 8.00750 74.86467 -28.42716 1.000 37.03983 21 LYS E N 1
ATOM 4574 C CA . LYS C 1 21 ? 6.68458 75.25584 -27.92468 1.000 39.90308 21 LYS E CA 1
ATOM 4575 C C . LYS C 1 21 ? 6.64097 74.93375 -26.43626 1.000 36.74715 21 LYS E C 1
ATOM 4576 O O . LYS C 1 21 ? 7.51224 75.41389 -25.68873 1.000 33.27022 21 LYS E O 1
ATOM 4582 N N . LEU C 1 22 ? 5.68104 74.13187 -25.96958 1.000 35.11227 22 LEU E N 1
ATOM 4583 C CA . LEU C 1 22 ? 5.53742 73.74206 -24.57271 1.000 35.46950 22 LEU E CA 1
ATOM 4584 C C . LEU C 1 22 ? 5.89262 72.27082 -24.35735 1.000 31.00763 22 LEU E C 1
ATOM 4585 O O . LEU C 1 22 ? 5.33413 71.61565 -23.47306 1.000 28.83650 22 LEU E O 1
ATOM 4590 N N . THR C 1 23 ? 6.82143 71.74911 -25.16863 1.000 36.72193 23 THR E N 1
ATOM 4591 C CA . THR C 1 23 ? 7.27410 70.35738 -25.06186 1.000 30.00734 23 THR E CA 1
ATOM 4592 C C . THR C 1 23 ? 7.71047 69.99720 -23.64305 1.000 28.52103 23 THR E C 1
ATOM 4593 O O . THR C 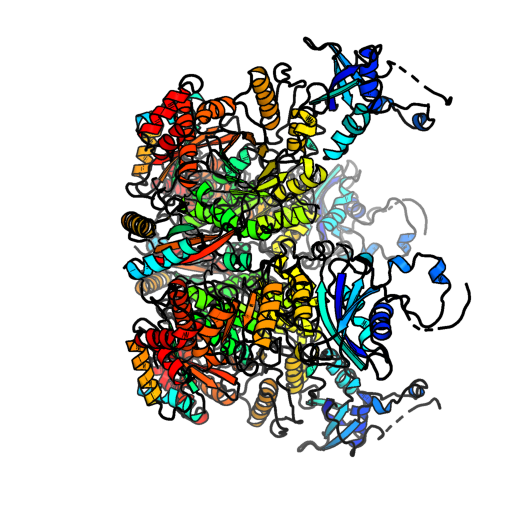1 23 ? 7.44968 68.88856 -23.16337 1.000 28.50921 23 THR E O 1
ATOM 4597 N N . TYR C 1 24 ? 8.40190 70.90789 -22.96864 1.000 30.38235 24 TYR E N 1
ATOM 4598 C CA . TYR C 1 24 ? 8.92519 70.63731 -21.63592 1.000 21.47501 24 TYR E CA 1
ATOM 4599 C C . TYR C 1 24 ? 7.94204 70.99406 -20.52809 1.000 27.68894 24 TYR E C 1
ATOM 4600 O O . TYR C 1 24 ? 8.29513 70.88067 -19.34950 1.000 23.89648 24 TYR E O 1
ATOM 4609 N N . TYR C 1 25 ? 6.72177 71.42239 -20.87091 1.000 22.16528 25 TYR E N 1
ATOM 4610 C CA . TYR C 1 25 ? 5.66367 71.64356 -19.88824 1.000 20.50510 25 TYR E CA 1
ATOM 4611 C C . TYR C 1 25 ? 4.69527 70.47451 -19.99657 1.000 23.03123 25 TYR E C 1
ATOM 4612 O O . TYR C 1 25 ? 3.97636 70.34717 -20.99038 1.000 25.19093 25 TYR E O 1
ATOM 4621 N N . THR C 1 26 ? 4.70941 69.60627 -18.99229 1.000 20.51541 26 THR E N 1
ATOM 4622 C CA . THR C 1 26 ? 3.96634 68.34958 -18.99839 1.000 20.54041 26 THR E CA 1
ATOM 4623 C C . THR C 1 26 ? 3.11281 68.28552 -17.74063 1.000 20.30889 26 THR E C 1
ATOM 4624 O O . THR C 1 26 ? 3.41388 67.53849 -16.80778 1.000 19.62447 26 THR E O 1
ATOM 4628 N N . PRO C 1 27 ? 2.02892 69.06061 -17.68283 1.000 21.75311 27 PRO E N 1
ATOM 4629 C CA . PRO C 1 27 ? 1.21759 69.08644 -16.45227 1.000 21.81298 27 PRO E CA 1
ATOM 4630 C C . PRO C 1 27 ? 0.56706 67.74784 -16.12083 1.000 22.37575 27 PRO E C 1
ATOM 4631 O O . PRO C 1 27 ? 0.14864 67.54360 -14.97511 1.000 26.29368 27 PRO E O 1
ATOM 4635 N N . GLU C 1 28 ? 0.51335 66.81935 -17.07430 1.000 22.39649 28 GLU E N 1
ATOM 4636 C CA . GLU C 1 28 ? -0.02447 65.48129 -16.87098 1.000 30.76309 28 GLU E CA 1
ATOM 4637 C C . GLU C 1 28 ? 0.96101 64.53343 -16.19239 1.000 30.13432 28 GLU E C 1
ATOM 4638 O O . GLU C 1 28 ? 0.55001 63.46575 -15.73110 1.000 26.06813 28 GLU E O 1
ATOM 4644 N N . TYR C 1 29 ? 2.23914 64.89736 -16.11987 1.000 25.01583 29 TYR E N 1
ATOM 4645 C CA . TYR C 1 29 ? 3.27421 63.97727 -15.66971 1.000 21.69516 29 TYR E CA 1
ATOM 4646 C C . TYR C 1 29 ? 3.08785 63.61971 -14.20189 1.000 19.41973 29 TYR E C 1
ATOM 4647 O O . TYR C 1 29 ? 2.85903 64.49553 -13.36406 1.000 24.10072 29 TYR E O 1
ATOM 4656 N N . GLU C 1 30 ? 3.20114 62.33102 -13.89561 1.000 21.96058 30 GLU E N 1
ATOM 4657 C CA . GLU C 1 30 ? 3.21675 61.83922 -12.52358 1.000 23.85360 30 GLU E CA 1
ATOM 4658 C C . GLU C 1 30 ? 4.66830 61.59653 -12.12736 1.000 20.99261 30 GLU E C 1
ATOM 4659 O O . GLU C 1 30 ? 5.36403 60.81448 -12.78327 1.000 21.67983 30 GLU E O 1
ATOM 4665 N N . THR C 1 31 ? 5.11054 62.23751 -11.05020 1.000 22.03011 31 THR E N 1
ATOM 4666 C CA . THR C 1 31 ? 6.50507 62.08256 -10.64564 1.000 20.21901 31 THR E CA 1
ATOM 4667 C C . THR C 1 31 ? 6.78736 60.64400 -10.23364 1.000 22.61155 31 THR E C 1
ATOM 4668 O O . THR C 1 31 ? 5.92282 59.94064 -9.70064 1.000 19.20862 31 THR E O 1
ATOM 4672 N N . LYS C 1 32 ? 8.01954 60.21838 -10.48060 1.000 19.64508 32 LYS E N 1
ATOM 4673 C CA . LYS C 1 32 ? 8.47619 58.89102 -10.10850 1.000 16.18895 32 LYS E CA 1
ATOM 4674 C C . LYS C 1 32 ? 9.16437 58.92988 -8.75321 1.000 18.39679 32 LYS E C 1
ATOM 4675 O O . LYS C 1 32 ? 9.76398 59.94042 -8.36652 1.000 21.72887 32 LYS E O 1
ATOM 4681 N N . ASP C 1 33 ? 9.10765 57.79927 -8.04399 1.000 16.50123 33 ASP E N 1
ATOM 4682 C CA . ASP C 1 33 ? 9.73633 57.73154 -6.72569 1.000 19.32560 33 ASP E CA 1
ATOM 4683 C C . ASP C 1 33 ? 11.24879 57.91990 -6.78944 1.000 19.14061 33 ASP E C 1
ATOM 4684 O O . ASP C 1 33 ? 11.86792 58.18944 -5.75134 1.000 20.87564 33 ASP E O 1
ATOM 4689 N N . THR C 1 34 ? 11.85236 57.78578 -7.97683 1.000 19.53082 34 THR E N 1
ATOM 4690 C CA . THR C 1 34 ? 13.28594 57.98527 -8.18190 1.000 18.48565 34 THR E CA 1
ATOM 4691 C C . THR C 1 34 ? 13.64307 59.37305 -8.70971 1.000 19.72371 34 THR E C 1
ATOM 4692 O O . THR C 1 34 ? 14.83473 59.68809 -8.80300 1.000 15.46175 34 THR E O 1
ATOM 4696 N N . ASP C 1 35 ? 12.66136 60.18920 -9.08638 1.000 15.58856 35 ASP E N 1
ATOM 4697 C CA . ASP C 1 35 ? 12.96239 61.51015 -9.63412 1.000 16.49574 35 ASP E CA 1
ATOM 4698 C C . ASP C 1 35 ? 13.55861 62.42186 -8.56782 1.000 16.65148 35 ASP E C 1
ATOM 4699 O O . ASP C 1 35 ? 13.14571 62.39607 -7.40520 1.000 16.55365 35 ASP E O 1
ATOM 4704 N N . ILE C 1 36 ? 14.49661 63.27533 -8.97741 1.000 12.81210 36 ILE E N 1
ATOM 4705 C CA . ILE C 1 36 ? 14.87463 64.43068 -8.16545 1.000 15.69583 36 ILE E CA 1
ATOM 4706 C C . ILE C 1 36 ? 13.95154 65.56369 -8.58020 1.000 14.83048 36 ILE E C 1
ATOM 4707 O O . ILE C 1 36 ? 13.81989 65.85166 -9.77593 1.000 15.56537 36 ILE E O 1
ATOM 4712 N N . LEU C 1 37 ? 13.25724 66.16049 -7.61547 1.000 13.42346 37 LEU E N 1
ATOM 4713 C CA . LEU C 1 37 ? 12.30370 67.22402 -7.91718 1.000 13.53620 37 LEU E CA 1
ATOM 4714 C C . LEU C 1 37 ? 12.85626 68.56571 -7.45644 1.000 15.07859 37 LEU E C 1
ATOM 4715 O O . LEU C 1 37 ? 13.58004 68.64909 -6.46269 1.000 16.46139 37 LEU E O 1
ATOM 4720 N N . ALA C 1 38 ? 12.51500 69.61329 -8.19955 1.000 16.04582 38 ALA E N 1
ATOM 4721 C CA . ALA C 1 38 ? 12.96259 70.96568 -7.89880 1.000 13.64087 38 ALA E CA 1
ATOM 4722 C C . ALA C 1 38 ? 11.77305 71.91142 -7.92028 1.000 15.17136 38 ALA E C 1
ATOM 4723 O O . ALA C 1 38 ? 10.90513 71.80288 -8.79117 1.000 16.33199 38 ALA E O 1
ATOM 4725 N N . ALA C 1 39 ? 11.73028 72.82239 -6.94260 1.000 14.75945 39 ALA E N 1
ATOM 4726 C CA . ALA C 1 39 ? 10.75928 73.91852 -6.90702 1.000 16.21342 39 ALA E CA 1
ATOM 4727 C C . ALA C 1 39 ? 11.49673 75.22879 -7.18009 1.000 15.59479 39 ALA E C 1
ATOM 4728 O O . ALA C 1 39 ? 12.30563 75.67418 -6.35549 1.000 17.63732 39 ALA E O 1
ATOM 4730 N N . PHE C 1 40 ? 11.22082 75.83736 -8.33256 1.000 16.98276 40 PHE E N 1
ATOM 4731 C CA . PHE C 1 40 ? 11.84533 77.09117 -8.75772 1.000 15.99454 40 PHE E CA 1
ATOM 4732 C C . PHE C 1 40 ? 10.84421 78.23364 -8.62385 1.000 15.47051 40 PHE E C 1
ATOM 4733 O O . PHE C 1 40 ? 9.70665 78.11658 -9.09180 1.000 18.11261 40 PHE E O 1
ATOM 4741 N N . ARG C 1 41 ? 11.27783 79.34367 -8.03702 1.000 16.86371 41 ARG E N 1
ATOM 4742 C CA . ARG C 1 41 ? 10.51811 80.59605 -8.09979 1.000 16.83082 41 ARG E CA 1
ATOM 4743 C C . ARG C 1 41 ? 10.98889 81.36252 -9.33733 1.000 17.52782 41 ARG E C 1
ATOM 4744 O O . ARG C 1 41 ? 12.13516 81.80961 -9.39786 1.000 17.06700 41 ARG E O 1
ATOM 4752 N N . VAL C 1 42 ? 10.10921 81.47986 -10.33561 1.000 15.74229 42 VAL E N 1
ATOM 4753 C CA . VAL C 1 42 ? 10.43628 82.00769 -11.65796 1.000 17.16285 42 VAL E CA 1
ATOM 4754 C C . VAL C 1 42 ? 9.78158 83.36904 -11.81280 1.000 19.42610 42 VAL E C 1
ATOM 4755 O O . VAL C 1 42 ? 8.58009 83.50912 -11.55698 1.000 19.12494 42 VAL E O 1
ATOM 4759 N N . THR C 1 43 ? 10.56466 84.35426 -12.27461 1.000 19.72069 43 THR E N 1
ATOM 4760 C CA . THR C 1 43 ? 10.07404 85.67516 -12.67313 1.000 19.76267 43 THR E CA 1
ATOM 4761 C C . THR C 1 43 ? 10.26851 85.84682 -14.17610 1.000 22.24609 43 THR E C 1
ATOM 4762 O O . THR C 1 43 ? 11.38700 86.12408 -14.63006 1.000 20.92948 43 THR E O 1
ATOM 4766 N N . PRO C 1 44 ? 9.23445 85.68159 -14.99043 1.000 19.68885 44 PRO E N 1
ATOM 4767 C CA . PRO C 1 44 ? 9.42321 85.80434 -16.43865 1.000 22.39285 44 PRO E CA 1
ATOM 4768 C C . PRO C 1 44 ? 9.67785 87.24588 -16.84875 1.000 21.17152 44 PRO E C 1
ATOM 4769 O O . PRO C 1 44 ? 9.23438 88.19154 -16.19125 1.000 23.20429 44 PRO E O 1
ATOM 4773 N N . GLN C 1 45 ? 10.41349 87.39922 -17.95315 1.000 22.66659 45 GLN E N 1
ATOM 4774 C CA . GLN C 1 45 ? 10.53603 88.69250 -18.60244 1.000 22.42155 45 GLN E CA 1
ATOM 4775 C C . GLN C 1 45 ? 9.15279 89.16149 -19.04758 1.000 27.08111 45 GLN E C 1
ATOM 4776 O O . GLN C 1 45 ? 8.24508 88.34627 -19.22329 1.000 23.96862 45 GLN E O 1
ATOM 4782 N N . PRO C 1 46 ? 8.96954 90.46683 -19.23990 1.000 26.30879 46 PRO E N 1
ATOM 4783 C CA . PRO C 1 46 ? 7.68281 90.95335 -19.75539 1.000 31.06963 46 PRO E CA 1
ATOM 4784 C C . PRO C 1 46 ? 7.32126 90.25900 -21.06007 1.000 29.52424 46 PRO E C 1
ATOM 4785 O O . PRO C 1 46 ? 8.15949 90.08918 -21.95130 1.000 32.43849 46 PRO E O 1
ATOM 4789 N N . GLY C 1 47 ? 6.07071 89.81462 -21.15157 1.000 30.51068 47 GLY E N 1
ATOM 4790 C CA . GLY C 1 47 ? 5.57050 89.17066 -22.34269 1.000 30.52465 47 GLY E CA 1
ATOM 4791 C C . GLY C 1 47 ? 5.71366 87.66439 -22.37664 1.000 36.40073 47 GLY E C 1
ATOM 4792 O O . GLY C 1 47 ? 5.10240 87.02213 -23.23932 1.000 38.41051 47 GLY E O 1
ATOM 4793 N N . VAL C 1 48 ? 6.49677 87.07812 -21.47652 1.000 29.87185 48 VAL E N 1
ATOM 4794 C CA . VAL C 1 48 ? 6.73934 85.63863 -21.46606 1.000 28.27834 48 VAL E CA 1
ATOM 4795 C C . VAL C 1 48 ? 5.67202 84.98398 -20.59136 1.000 24.98129 48 VAL E C 1
ATOM 4796 O O . VAL C 1 48 ? 5.63345 85.25249 -19.37985 1.000 25.96361 48 VAL E O 1
ATOM 4800 N N . PRO C 1 49 ? 4.80019 84.14014 -21.14993 1.000 27.96396 49 PRO E N 1
ATOM 4801 C CA . PRO C 1 49 ? 3.75633 83.52092 -20.33352 1.000 27.44995 49 PRO E CA 1
ATOM 4802 C C . PRO C 1 49 ? 4.35123 82.51762 -19.36239 1.000 28.54352 49 PRO E C 1
ATOM 4803 O O . PRO C 1 49 ? 5.41286 81.92658 -19.63133 1.000 26.27013 49 PRO E O 1
ATOM 4807 N N . PRO C 1 50 ? 3.69506 82.28149 -18.21727 1.000 24.77862 50 PRO E N 1
ATOM 4808 C CA . PRO C 1 50 ? 4.29005 81.39856 -17.19953 1.000 23.78358 50 PRO E CA 1
ATOM 4809 C C . PRO C 1 50 ? 4.49986 79.97379 -17.68080 1.000 27.11517 50 PRO E C 1
ATOM 4810 O O . PRO C 1 50 ? 5.46068 79.32193 -17.24624 1.000 24.95820 50 PRO E O 1
ATOM 4814 N N . GLU C 1 51 ? 3.64545 79.47673 -18.58136 1.000 24.28651 51 GLU E N 1
ATOM 4815 C CA . GLU C 1 51 ? 3.84637 78.13566 -19.12950 1.000 25.22196 51 GLU E CA 1
ATOM 4816 C C . GLU C 1 51 ? 5.13146 78.05643 -19.94541 1.000 21.96931 51 GLU E C 1
ATOM 4817 O O . GLU C 1 51 ? 5.88854 77.08047 -19.83436 1.000 23.89135 51 GLU E O 1
ATOM 4823 N N . GLU C 1 52 ? 5.38322 79.05631 -20.79651 1.000 22.50401 52 GLU E N 1
ATOM 4824 C CA A GLU C 1 52 ? 6.63692 79.10091 -21.54690 0.467 25.04332 52 GLU E CA 1
ATOM 4825 C CA B GLU C 1 52 ? 6.63516 79.04468 -21.53711 0.533 25.04667 52 GLU E CA 1
ATOM 4826 C C . GLU C 1 52 ? 7.82562 79.24383 -20.60696 1.000 21.95519 52 GLU E C 1
ATOM 4827 O O . GLU C 1 52 ? 8.88925 78.65327 -20.83671 1.000 25.82708 52 GLU E O 1
ATOM 4838 N N . ALA C 1 53 ? 7.66362 80.02930 -19.54046 1.000 20.82719 53 ALA E N 1
ATOM 4839 C CA . ALA C 1 53 ? 8.75651 80.19394 -18.58669 1.000 22.18241 53 ALA E CA 1
ATOM 4840 C C . ALA C 1 53 ? 9.05341 78.88095 -17.87236 1.000 19.54769 53 ALA E C 1
ATOM 4841 O O . ALA C 1 53 ? 10.21689 78.48568 -17.74744 1.000 20.58882 53 ALA E O 1
ATOM 4843 N N . GLY C 1 54 ? 8.01215 78.18578 -17.40454 1.000 20.30542 54 GLY E N 1
ATOM 4844 C CA . GLY C 1 54 ? 8.22970 76.90318 -16.74652 1.000 20.87811 54 GLY E CA 1
ATOM 4845 C C . GLY C 1 54 ? 8.84038 75.87450 -17.67788 1.000 19.76532 54 GLY E C 1
ATOM 4846 O O . GLY C 1 54 ? 9.75081 75.12844 -17.29074 1.000 20.49152 54 GLY E O 1
ATOM 4847 N N . ALA C 1 55 ? 8.36259 75.83064 -18.92554 1.000 18.21438 55 ALA E N 1
ATOM 4848 C CA . ALA C 1 55 ? 8.96894 74.94630 -19.91844 1.000 18.58740 55 ALA E CA 1
ATOM 4849 C C . ALA C 1 55 ? 10.44254 75.27966 -20.11599 1.000 21.64596 55 ALA E C 1
ATOM 4850 O O . ALA C 1 55 ? 11.28450 74.37846 -20.21236 1.000 20.16674 55 ALA E O 1
ATOM 4852 N N . ALA C 1 56 ? 10.77856 76.57424 -20.14114 1.000 17.83079 56 ALA E N 1
ATOM 4853 C CA . ALA C 1 56 ? 12.17276 76.97422 -20.32641 1.000 18.42230 56 ALA E CA 1
ATOM 4854 C C . ALA C 1 56 ? 13.04071 76.54318 -19.14968 1.000 19.32213 56 ALA E C 1
ATOM 4855 O O . ALA C 1 56 ? 14.18942 76.11920 -19.34239 1.000 18.13257 56 ALA E O 1
ATOM 4857 N N . VAL C 1 57 ? 12.51851 76.64390 -17.92734 1.000 17.12732 57 VAL E N 1
ATOM 4858 C CA . VAL C 1 57 ? 13.29533 76.20314 -16.76823 1.000 18.22815 57 VAL E CA 1
ATOM 4859 C C . VAL C 1 57 ? 13.66673 74.73064 -16.91087 1.000 21.72499 57 VAL E C 1
ATOM 4860 O O . VAL C 1 57 ? 14.80982 74.33017 -16.64486 1.000 18.52963 57 VAL E O 1
ATOM 4864 N N . ALA C 1 58 ? 12.71300 73.91106 -17.36112 1.000 17.68919 58 ALA E N 1
ATOM 4865 C CA . ALA C 1 58 ? 12.94982 72.48055 -17.52504 1.000 17.90633 58 ALA E CA 1
ATOM 4866 C C . ALA C 1 58 ? 13.88558 72.19747 -18.69395 1.000 18.40199 58 ALA E C 1
ATOM 4867 O O . ALA C 1 58 ? 14.79530 71.36400 -18.58484 1.000 19.89206 58 ALA E O 1
ATOM 4869 N N . ALA C 1 59 ? 13.68076 72.87308 -19.82285 1.000 18.91226 59 ALA E N 1
ATOM 4870 C CA . ALA C 1 59 ? 14.51183 72.61171 -20.99302 1.000 17.64915 59 ALA E CA 1
ATOM 4871 C C . ALA C 1 59 ? 15.94500 73.06428 -20.76100 1.000 19.31189 59 ALA E C 1
ATOM 4872 O O . ALA C 1 59 ? 16.89392 72.33715 -21.08773 1.000 19.43996 59 ALA E O 1
ATOM 4874 N N . GLU C 1 60 ? 16.11486 74.25440 -20.18026 1.000 19.57539 60 GLU E N 1
ATOM 4875 C CA . GLU C 1 60 ? 17.42819 74.85022 -19.99461 1.000 19.91844 60 GLU E CA 1
ATOM 4876 C C . GLU C 1 60 ? 18.20253 74.23694 -18.83807 1.000 22.71159 60 GLU E C 1
ATOM 4877 O O . GLU C 1 60 ? 19.38630 74.55340 -18.66784 1.000 24.46541 60 GLU E O 1
ATOM 4883 N N . SER C 1 61 ? 17.56810 73.38633 -18.03249 1.000 18.41520 61 SER E N 1
ATOM 4884 C CA . SER C 1 61 ? 18.27587 72.59430 -17.03704 1.000 20.70157 61 SER E CA 1
ATOM 4885 C C . SER C 1 61 ? 18.29593 71.11554 -17.40671 1.000 21.65875 61 SER E C 1
ATOM 4886 O O . SER C 1 61 ? 18.58100 70.26702 -16.55601 1.000 20.59811 61 SER E O 1
ATOM 4889 N N . SER C 1 62 ? 18.00321 70.78519 -18.66114 1.000 19.43490 62 SER E N 1
ATOM 4890 C CA . SER C 1 62 ? 18.16635 69.40613 -19.10655 1.000 18.69396 62 SER E CA 1
ATOM 4891 C C . SER C 1 62 ? 18.61312 69.35091 -20.56566 1.000 27.17837 62 SER E C 1
ATOM 4892 O O . SER C 1 62 ? 19.76523 69.67569 -20.86793 1.000 28.55010 62 SER E O 1
ATOM 4895 N N . THR C 1 63 ? 17.71952 68.96738 -21.47839 1.000 20.79012 63 THR E N 1
ATOM 4896 C CA . THR C 1 63 ? 18.10149 68.58179 -22.83344 1.000 17.32068 63 THR E CA 1
ATOM 4897 C C . THR C 1 63 ? 17.83149 69.65038 -23.88809 1.000 24.61551 63 THR E C 1
ATOM 4898 O O . THR C 1 63 ? 18.01608 69.37463 -25.07649 1.000 23.60524 63 THR E O 1
ATOM 4902 N N . GLY C 1 64 ? 17.38208 70.83947 -23.50138 1.000 24.09461 64 GLY E N 1
ATOM 4903 C CA . GLY C 1 64 ? 17.10232 71.87477 -24.48102 1.000 26.16948 64 GLY E CA 1
ATOM 4904 C C . GLY C 1 64 ? 18.30404 72.24834 -25.32899 1.000 30.74587 64 GLY E C 1
ATOM 4905 O O . GLY C 1 64 ? 19.40026 72.44872 -24.79726 1.000 29.42152 64 GLY E O 1
ATOM 4906 N N . THR C 1 65 ? 18.11851 72.32925 -26.64919 1.000 25.80556 65 THR E N 1
ATOM 4907 C CA . THR C 1 65 ? 19.17484 72.75607 -27.55975 1.000 28.53700 65 THR E CA 1
ATOM 4908 C C . THR C 1 65 ? 18.58742 73.68376 -28.61564 1.000 32.15520 65 THR E C 1
ATOM 4909 O O . THR C 1 65 ? 17.39812 73.61073 -28.93743 1.000 32.18333 65 THR E O 1
ATOM 4913 N N . TRP C 1 66 ? 19.43922 74.55418 -29.16523 1.000 28.44494 66 TRP E N 1
ATOM 4914 C CA . TRP C 1 66 ? 18.93997 75.60998 -30.03812 1.000 26.61515 66 TRP E CA 1
ATOM 4915 C C . TRP C 1 66 ? 18.71737 75.14060 -31.47097 1.000 27.90438 66 TRP E C 1
ATOM 4916 O O . TRP C 1 66 ? 17.93811 75.76341 -32.19967 1.000 25.79547 66 TRP E O 1
ATOM 4927 N N . THR C 1 67 ? 19.36265 74.05637 -31.88615 1.000 21.71248 67 THR E N 1
ATOM 4928 C CA . THR C 1 67 ? 19.20955 73.53539 -33.23534 1.000 23.75276 67 THR E CA 1
ATOM 4929 C C . THR C 1 67 ? 19.22085 72.01701 -33.14084 1.000 24.78350 67 THR E C 1
ATOM 4930 O O . THR C 1 67 ? 19.77896 71.45188 -32.19724 1.000 24.51753 67 THR E O 1
ATOM 4934 N N . THR C 1 68 ? 18.58267 71.35938 -34.10346 1.000 23.55856 68 THR E N 1
ATOM 4935 C CA . THR C 1 68 ? 18.49453 69.90569 -34.06153 1.000 23.19067 68 THR E CA 1
ATOM 4936 C C . THR C 1 68 ? 19.86165 69.28357 -34.32057 1.000 21.89832 68 THR E C 1
ATOM 4937 O O . THR C 1 68 ? 20.66953 69.81849 -35.08277 1.000 25.78918 68 THR E O 1
ATOM 4941 N N . VAL C 1 69 ? 20.11976 68.14215 -33.67890 1.000 22.77341 69 VAL E N 1
ATOM 4942 C CA . VAL C 1 69 ? 21.38739 67.42847 -33.83290 1.000 22.03140 69 VAL E CA 1
ATOM 4943 C C . VAL C 1 69 ? 21.10159 65.96042 -34.13281 1.000 21.51359 69 VAL E C 1
ATOM 4944 O O . VAL C 1 69 ? 20.22476 65.34371 -33.51299 1.000 20.93687 69 VAL E O 1
ATOM 4948 N N . TRP C 1 70 ? 21.83753 65.39984 -35.10044 1.000 20.97294 70 TRP E N 1
ATOM 4949 C CA . TRP C 1 70 ? 21.52698 64.05535 -35.57748 1.000 19.14724 70 TRP E CA 1
ATOM 4950 C C . TRP C 1 70 ? 21.80221 62.98676 -34.53283 1.000 16.62586 70 TRP E C 1
ATOM 4951 O O . TRP C 1 70 ? 21.20600 61.90664 -34.59991 1.000 18.93002 70 TRP E O 1
ATOM 4962 N N . THR C 1 71 ? 22.69840 63.25575 -33.58116 1.000 18.10069 71 THR E N 1
ATOM 4963 C CA . THR C 1 71 ? 23.04092 62.26123 -32.56925 1.000 17.37437 71 THR E CA 1
ATOM 4964 C C . THR C 1 71 ? 21.87282 61.92068 -31.65278 1.000 17.54707 71 THR E C 1
ATOM 4965 O O . THR C 1 71 ? 21.90627 60.87610 -30.99099 1.000 18.42948 71 THR E O 1
ATOM 4969 N N . ASP C 1 72 ? 20.84646 62.76651 -31.59638 1.000 19.21963 72 ASP E N 1
ATOM 4970 C CA . ASP C 1 72 ? 19.67920 62.42100 -30.79167 1.000 18.67737 72 ASP E CA 1
ATOM 4971 C C . ASP C 1 72 ? 19.04618 61.11775 -31.25877 1.000 16.87841 72 ASP E C 1
ATOM 4972 O O . ASP C 1 72 ? 18.42062 60.40930 -30.46000 1.000 19.44265 72 ASP E O 1
ATOM 4977 N N . GLY C 1 73 ? 19.20630 60.77859 -32.54029 1.000 21.23289 73 GLY E N 1
ATOM 4978 C CA . GLY C 1 73 ? 18.65258 59.54522 -33.07150 1.000 19.80855 73 GLY E CA 1
ATOM 4979 C C . GLY C 1 73 ? 19.37527 58.28618 -32.63933 1.000 20.89789 73 GLY E C 1
ATOM 4980 O O . GLY C 1 73 ? 18.90182 57.19027 -32.95578 1.000 17.33646 73 GLY E O 1
ATOM 4981 N N . LEU C 1 74 ? 20.51254 58.40764 -31.94971 1.000 17.22649 74 LEU E N 1
ATOM 4982 C CA . LEU C 1 74 ? 21.20641 57.23824 -31.42252 1.000 17.63807 74 LEU E CA 1
ATOM 4983 C C . LEU C 1 74 ? 20.74415 56.87880 -30.01841 1.000 20.57749 74 LEU E C 1
ATOM 4984 O O . LEU C 1 74 ? 21.29060 55.95053 -29.41978 1.000 19.26071 74 LEU E O 1
ATOM 4989 N N . THR C 1 75 ? 19.76987 57.59360 -29.46977 1.000 20.80975 75 THR E N 1
ATOM 4990 C CA . THR C 1 75 ? 19.35018 57.33048 -28.10239 1.000 16.28478 75 THR E CA 1
ATOM 4991 C C . THR C 1 75 ? 17.87472 57.68539 -27.97600 1.000 20.05017 75 THR E C 1
ATOM 4992 O O . THR C 1 75 ? 17.19537 57.95290 -28.97104 1.000 19.00743 75 THR E O 1
ATOM 4996 N N . SER C 1 76 ? 17.36526 57.62808 -26.74999 1.000 17.97583 76 SER E N 1
ATOM 4997 C CA . SER C 1 76 ? 15.96311 57.91842 -26.44292 1.000 20.83629 76 SER E CA 1
ATOM 4998 C C . SER C 1 76 ? 15.97241 59.11698 -25.50487 1.000 21.15864 76 SER E C 1
ATOM 4999 O O . SER C 1 76 ? 15.95062 58.95996 -24.28053 1.000 21.94100 76 SER E O 1
ATOM 5002 N N . LEU C 1 77 ? 16.01995 60.31223 -26.08625 1.000 19.85665 77 LEU E N 1
ATOM 5003 C CA . LEU C 1 77 ? 16.28514 61.50051 -25.28975 1.000 21.91071 77 LEU E CA 1
ATOM 5004 C C . LEU C 1 77 ? 15.16593 61.81342 -24.30602 1.000 23.39181 77 LEU E C 1
ATOM 5005 O O . LEU C 1 77 ? 15.41147 62.51456 -23.31845 1.000 23.35256 77 LEU E O 1
ATOM 5010 N N . ASP C 1 78 ? 13.94735 61.30838 -24.53674 1.000 21.86331 78 ASP E N 1
ATOM 5011 C CA . ASP C 1 78 ? 12.87462 61.53808 -23.56950 1.000 24.86567 78 ASP E CA 1
ATOM 5012 C C . ASP C 1 78 ? 13.22250 60.97532 -22.19631 1.000 23.80063 78 ASP E C 1
ATOM 5013 O O . ASP C 1 78 ? 12.69408 61.44293 -21.18043 1.000 23.02432 78 ASP E O 1
ATOM 5018 N N . ARG C 1 79 ? 14.10244 59.97190 -22.14382 1.000 21.34096 79 ARG E N 1
ATOM 5019 C CA . ARG C 1 79 ? 14.50915 59.39888 -20.86673 1.000 21.11605 79 ARG E CA 1
ATOM 5020 C C . ARG C 1 79 ? 15.36968 60.34552 -20.04553 1.000 21.56450 79 ARG E C 1
ATOM 5021 O O . ARG C 1 79 ? 15.54629 60.10622 -18.84672 1.000 20.64112 79 ARG E O 1
ATOM 5029 N N . TYR C 1 80 ? 15.91335 61.40154 -20.65812 1.000 17.55672 80 TYR E N 1
ATOM 5030 C CA . TYR C 1 80 ? 16.83672 62.31755 -19.99408 1.000 16.63863 80 TYR E CA 1
ATOM 5031 C C . TYR C 1 80 ? 16.23363 63.70248 -19.84109 1.000 19.48475 80 TYR E C 1
ATOM 5032 O O . TYR C 1 80 ? 16.91144 64.62825 -19.37449 1.000 21.43627 80 TYR E O 1
ATOM 5041 N N . LYS C 1 81 ? 14.96104 63.83718 -20.20089 1.000 19.13141 81 LYS E N 1
ATOM 5042 C CA . LYS C 1 81 ? 14.24689 65.10482 -20.19953 1.000 24.98115 81 LYS E CA 1
ATOM 5043 C C . LYS C 1 81 ? 13.91963 65.54679 -18.77857 1.000 19.26881 81 LYS E C 1
ATOM 5044 O O . LYS C 1 81 ? 13.42348 64.75722 -17.97653 1.000 20.55920 81 LYS E O 1
ATOM 5050 N N . GLY C 1 82 ? 14.19126 66.81154 -18.46521 1.000 18.15056 82 GLY E N 1
ATOM 5051 C CA . GLY C 1 82 ? 13.56276 67.42905 -17.30194 1.000 16.40043 82 GLY E CA 1
ATOM 5052 C C . GLY C 1 82 ? 12.18239 67.92777 -17.70110 1.000 18.43415 82 GLY E C 1
ATOM 5053 O O . GLY C 1 82 ? 11.97156 68.39418 -18.81950 1.000 20.89327 82 GLY E O 1
ATOM 5054 N N . ARG C 1 83 ? 11.22990 67.80192 -16.77988 1.000 16.80608 83 ARG E N 1
ATOM 5055 C CA . ARG C 1 83 ? 9.82217 68.07429 -17.07166 1.000 17.79644 83 ARG E CA 1
ATOM 5056 C C . ARG C 1 83 ? 9.26094 69.06072 -16.06041 1.000 16.87974 83 ARG E C 1
ATOM 5057 O O . ARG C 1 83 ? 9.26675 68.79069 -14.85674 1.000 17.00460 83 ARG E O 1
ATOM 5065 N N . CYS C 1 84 ? 8.73332 70.17848 -16.54432 1.000 16.77809 84 CYS E N 1
ATOM 5066 C CA . CYS C 1 84 ? 7.94499 71.05728 -15.69183 1.000 17.13035 84 CYS E CA 1
ATOM 5067 C C . CYS C 1 84 ? 6.53861 70.48279 -15.60327 1.000 20.19302 84 CYS E C 1
ATOM 5068 O O . CYS C 1 84 ? 5.79526 70.50787 -16.59087 1.000 19.33706 84 CYS E O 1
ATOM 5071 N N . TYR C 1 85 ? 6.17768 69.92560 -14.44716 1.000 16.91016 85 TYR E N 1
ATOM 5072 C CA . TYR C 1 85 ? 4.91259 69.21345 -14.31477 1.000 18.08585 85 TYR E CA 1
ATOM 5073 C C . TYR C 1 85 ? 3.85939 69.99868 -13.54551 1.000 17.12055 85 TYR E C 1
ATOM 5074 O O . TYR C 1 85 ? 2.72389 69.52612 -13.44033 1.000 20.40805 85 TYR E O 1
ATOM 5083 N N . HIS C 1 86 ? 4.19853 71.17397 -13.01240 1.000 17.99472 86 HIS E N 1
ATOM 5084 C CA . HIS C 1 86 ? 3.21332 72.01174 -12.33555 1.000 21.44011 86 HIS E CA 1
ATOM 5085 C C . HIS C 1 86 ? 3.73167 73.44161 -12.22963 1.000 24.58195 86 HIS E C 1
ATOM 5086 O O . HIS C 1 86 ? 4.91781 73.65750 -11.97190 1.000 20.98094 86 HIS E O 1
ATOM 5093 N N . ILE C 1 87 ? 2.83456 74.41097 -12.42018 1.000 19.29913 87 ILE E N 1
ATOM 5094 C CA . ILE C 1 87 ? 3.14173 75.82648 -12.23255 1.000 19.49988 87 ILE E CA 1
ATOM 5095 C C . ILE C 1 87 ? 2.07360 76.43774 -11.33819 1.000 28.87482 87 ILE E C 1
ATOM 5096 O O . ILE C 1 87 ? 0.87523 76.32149 -11.62517 1.000 24.42596 87 ILE E O 1
ATOM 5101 N N . GLU C 1 88 ? 2.51024 77.10856 -10.27571 1.000 22.84606 88 GLU E N 1
ATOM 5102 C CA . GLU C 1 88 ? 1.63531 77.67881 -9.25095 1.000 24.35909 88 GLU E CA 1
ATOM 5103 C C . GLU C 1 88 ? 1.87867 79.17933 -9.13192 1.000 26.16901 88 GLU E C 1
ATOM 5104 O O . GLU C 1 88 ? 3.02415 79.59318 -8.88598 1.000 25.31290 88 GLU E O 1
ATOM 5110 N N . PRO C 1 89 ? 0.87155 80.03603 -9.27063 1.000 21.18217 89 PRO E N 1
ATOM 5111 C CA . PRO C 1 89 ? 1.10439 81.46861 -9.05079 1.000 23.35083 89 PRO E CA 1
ATOM 5112 C C . PRO C 1 89 ? 1.36388 81.75948 -7.58117 1.000 20.36118 89 PRO E C 1
ATOM 5113 O O . PRO C 1 89 ? 0.87630 81.06563 -6.68769 1.000 27.44928 89 PRO E O 1
ATOM 5117 N N . VAL C 1 90 ? 2.12357 82.81714 -7.33034 1.000 23.36431 90 VAL E N 1
ATOM 5118 C CA . VAL C 1 90 ? 2.50932 83.19200 -5.97722 1.000 21.86288 90 VAL E CA 1
ATOM 5119 C C . VAL C 1 90 ? 1.56519 84.27909 -5.48075 1.000 22.09408 90 VAL E C 1
ATOM 5120 O O . VAL C 1 90 ? 1.39821 85.31643 -6.13436 1.000 20.73471 90 VAL E O 1
ATOM 5124 N N . VAL C 1 91 ? 0.96081 84.04163 -4.31572 1.000 19.89348 91 VAL E N 1
ATOM 5125 C CA . VAL C 1 91 ? 0.07190 85.02382 -3.70627 1.000 21.94008 91 VAL E CA 1
ATOM 5126 C C . VAL C 1 91 ? 0.84790 86.29950 -3.41123 1.000 30.41512 91 VAL E C 1
ATOM 5127 O O . VAL C 1 91 ? 1.90401 86.26499 -2.77073 1.000 31.18290 91 VAL E O 1
ATOM 5131 N N . GLY C 1 92 ? 0.33689 87.43105 -3.89554 1.000 30.17286 92 GLY E N 1
ATOM 5132 C CA . GLY C 1 92 ? 0.94327 88.72575 -3.63661 1.000 30.71863 92 GLY E CA 1
ATOM 5133 C C . GLY C 1 92 ? 2.05126 89.15039 -4.58045 1.000 37.31652 92 GLY E C 1
ATOM 5134 O O . GLY C 1 92 ? 2.66789 90.19711 -4.34760 1.000 36.37630 92 GLY E O 1
ATOM 5135 N N . GLU C 1 93 ? 2.32379 88.38278 -5.63709 1.000 30.73148 93 GLU E N 1
ATOM 5136 C CA . GLU C 1 93 ? 3.40767 88.68326 -6.57743 1.000 29.30605 93 GLU E CA 1
ATOM 5137 C C . GLU C 1 93 ? 2.91092 88.30882 -7.96768 1.000 36.59266 93 GLU E C 1
ATOM 5138 O O . GLU C 1 93 ? 2.95830 87.13387 -8.34978 1.000 35.22403 93 GLU E O 1
ATOM 5144 N N . ASP C 1 94 ? 2.44717 89.29982 -8.72765 1.000 30.05739 94 ASP E N 1
ATOM 5145 C CA . ASP C 1 94 ? 1.77144 88.98764 -9.98190 1.000 38.56021 94 ASP E CA 1
ATOM 5146 C C . ASP C 1 94 ? 2.73057 88.61325 -11.10390 1.000 36.10499 94 ASP E C 1
ATOM 5147 O O . ASP C 1 94 ? 2.27344 88.3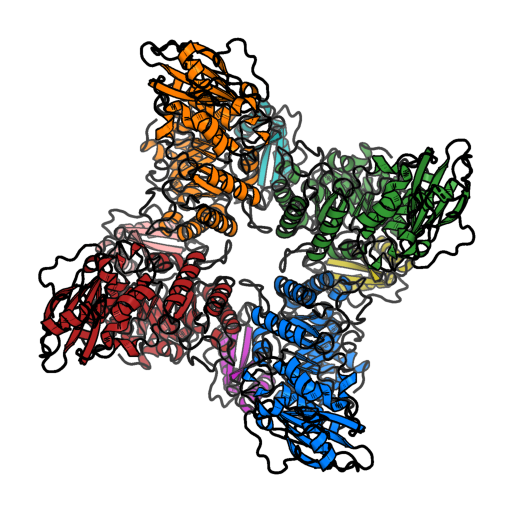5655 -12.22399 1.000 34.45499 94 ASP E O 1
ATOM 5152 N N . ASN C 1 95 ? 4.03785 88.56588 -10.85043 1.000 24.31864 95 ASN E N 1
ATOM 5153 C CA . ASN C 1 95 ? 4.94095 88.06682 -11.87492 1.000 24.56967 95 ASN E CA 1
ATOM 5154 C C . ASN C 1 95 ? 5.89831 87.01494 -11.32056 1.000 24.65666 95 ASN E C 1
ATOM 5155 O O . ASN C 1 95 ? 6.98908 86.83414 -11.85791 1.000 24.13749 95 ASN E O 1
ATOM 5160 N N . GLN C 1 96 ? 5.50585 86.32054 -10.25526 1.000 23.85687 96 GLN E N 1
ATOM 5161 C CA . GLN C 1 96 ? 6.27032 85.20420 -9.70787 1.000 20.78861 96 GLN E CA 1
ATOM 5162 C C . GLN C 1 96 ? 5.43055 83.93664 -9.75956 1.000 22.34669 96 GLN E C 1
ATOM 5163 O O . GLN C 1 96 ? 4.23018 83.96397 -9.45571 1.000 22.01926 96 GLN E O 1
ATOM 5169 N N . TYR C 1 97 ? 6.07006 82.82048 -10.11778 1.000 18.56321 97 TYR E N 1
ATOM 5170 C CA . TYR C 1 97 ? 5.40407 81.52532 -10.19276 1.000 16.04578 97 TYR E CA 1
ATOM 5171 C C . TYR C 1 97 ? 6.33066 80.48910 -9.58174 1.000 21.68399 97 TYR E C 1
ATOM 5172 O O . TYR C 1 97 ? 7.54947 80.60689 -9.69570 1.000 19.62267 97 TYR E O 1
ATOM 5181 N N . ILE C 1 98 ? 5.76559 79.47541 -8.93121 1.000 18.81733 98 ILE E N 1
ATOM 5182 C CA . ILE C 1 98 ? 6.56632 78.31467 -8.54489 1.000 17.92179 98 ILE E CA 1
ATOM 5183 C C . ILE C 1 98 ? 6.44046 77.26260 -9.63919 1.000 21.60842 98 ILE E C 1
ATOM 5184 O O . ILE C 1 98 ? 5.34547 76.75263 -9.89873 1.000 19.62538 98 ILE E O 1
ATOM 5189 N N . ALA C 1 99 ? 7.55510 76.95804 -10.29960 1.000 16.95896 99 ALA E N 1
ATOM 5190 C CA . ALA C 1 99 ? 7.59809 75.92741 -11.32825 1.000 16.13163 99 ALA E CA 1
ATOM 5191 C C . ALA C 1 99 ? 8.23278 74.67685 -10.73537 1.000 18.60133 99 ALA E C 1
ATOM 5192 O O . ALA C 1 99 ? 9.33066 74.74442 -10.16855 1.000 19.34019 99 ALA E O 1
ATOM 5194 N N . TYR C 1 100 ? 7.52876 73.55129 -10.83954 1.000 15.46481 100 TYR E N 1
ATOM 5195 C CA . TYR C 1 100 ? 8.00894 72.26678 -10.33460 1.000 16.00068 100 TYR E CA 1
ATOM 5196 C C . TYR C 1 100 ? 8.58396 71.47069 -11.49353 1.000 17.25742 100 TYR E C 1
ATOM 5197 O O . TYR C 1 100 ? 7.93554 71.33780 -12.53799 1.000 17.97015 100 TYR E O 1
ATOM 5206 N N . VAL C 1 101 ? 9.81205 70.96691 -11.31826 1.000 15.81598 101 VAL E N 1
ATOM 5207 C CA . VAL C 1 101 ? 10.53267 70.25120 -12.36555 1.000 15.08680 101 VAL E CA 1
ATOM 5208 C C . VAL C 1 101 ? 10.98502 68.90251 -11.82034 1.000 17.18231 101 VAL E C 1
ATOM 5209 O O . VAL C 1 101 ? 11.46484 68.81021 -10.68262 1.000 17.22436 101 VAL E O 1
ATOM 5213 N N . ALA C 1 102 ? 10.83157 67.86129 -12.63678 1.000 15.94586 102 ALA E N 1
ATOM 5214 C CA . ALA C 1 102 ? 11.25792 66.50967 -12.29694 1.000 15.23080 102 ALA E CA 1
ATOM 5215 C C . ALA C 1 102 ? 12.42965 66.11065 -13.18636 1.000 18.84100 102 ALA E C 1
ATOM 5216 O O . ALA C 1 102 ? 12.35500 66.24282 -14.41631 1.000 17.14103 102 ALA E O 1
ATOM 5218 N N . TYR C 1 103 ? 13.50064 65.61323 -12.56064 1.000 15.84259 103 TYR E N 1
ATOM 5219 C CA . TYR C 1 103 ? 14.71223 65.18125 -13.23646 1.000 16.04723 103 TYR E CA 1
ATOM 5220 C C . TYR C 1 103 ? 14.89693 63.68447 -13.04071 1.000 16.76977 103 TYR E C 1
ATOM 5221 O O . TYR C 1 103 ? 14.80449 63.20403 -11.90384 1.000 17.85931 103 TYR E O 1
ATOM 5230 N N . PRO C 1 104 ? 15.22117 62.93545 -14.09249 1.000 16.53186 104 PRO E N 1
ATOM 5231 C CA . PRO C 1 104 ? 15.45271 61.48933 -13.93421 1.000 15.95572 104 PRO E CA 1
ATOM 5232 C C . PRO C 1 104 ? 16.66438 61.17791 -13.06286 1.000 17.82821 104 PRO E C 1
ATOM 5233 O O . PRO C 1 104 ? 17.68248 61.87156 -13.10098 1.000 15.04938 104 PRO E O 1
ATOM 5237 N N . LEU C 1 105 ? 16.55189 60.08030 -12.30519 1.000 14.64356 105 LEU E N 1
ATOM 5238 C CA . LEU C 1 105 ? 17.65505 59.61855 -11.45922 1.000 15.32242 105 LEU E CA 1
ATOM 5239 C C . LEU C 1 105 ? 18.95761 59.46337 -12.24460 1.000 13.85321 105 LEU E C 1
ATOM 5240 O O . LEU C 1 105 ? 20.04168 59.80175 -11.74382 1.000 15.57067 105 LEU E O 1
ATOM 5245 N N . ASP C 1 106 ? 18.87601 58.96066 -13.47780 1.000 15.26772 106 ASP E N 1
ATOM 5246 C CA . ASP C 1 106 ? 20.09045 58.66312 -14.23650 1.000 16.39585 106 ASP E CA 1
ATOM 5247 C C . ASP C 1 106 ? 20.90330 59.90038 -14.61265 1.000 16.89891 106 ASP E C 1
ATOM 5248 O O . ASP C 1 106 ? 22.03891 59.74565 -15.07138 1.000 17.21753 106 ASP E O 1
ATOM 5253 N N . LEU C 1 107 ? 20.37965 61.11972 -14.43759 1.000 15.07974 107 LEU E N 1
ATOM 5254 C CA . LEU C 1 107 ? 21.20420 62.27394 -14.77713 1.000 14.91214 107 LEU E CA 1
ATOM 5255 C C . LEU C 1 107 ? 22.36884 62.46746 -13.81722 1.000 14.71797 107 LEU E C 1
ATOM 5256 O O . LEU C 1 107 ? 23.31674 63.17734 -14.16518 1.000 16.16899 107 LEU E O 1
ATOM 5261 N N . PHE C 1 108 ? 22.31511 61.88542 -12.62339 1.000 13.61176 108 PHE E N 1
ATOM 5262 C CA . PHE C 1 108 ? 23.12276 62.36071 -11.50084 1.000 11.71919 108 PHE E CA 1
ATOM 5263 C C . PHE C 1 108 ? 24.22162 61.37363 -11.13558 1.000 14.93056 108 PHE E C 1
ATOM 5264 O O . PHE C 1 108 ? 23.95809 60.17404 -10.96955 1.000 15.98962 108 PHE E O 1
ATOM 5272 N N . GLU C 1 109 ? 25.44724 61.88197 -10.97349 1.000 12.81175 109 GLU E N 1
ATOM 5273 C CA . GLU C 1 109 ? 26.50956 61.03291 -10.45885 1.000 13.87524 109 GLU E CA 1
ATOM 5274 C C . GLU C 1 109 ? 26.24355 60.70546 -8.99391 1.000 14.80842 109 GLU E C 1
ATOM 5275 O O . GLU C 1 109 ? 26.02916 61.60251 -8.16896 1.000 15.68326 109 GLU E O 1
ATOM 5281 N N . GLU C 1 110 ? 26.27820 59.41192 -8.68155 1.000 15.51018 110 GLU E N 1
ATOM 5282 C CA . GLU C 1 110 ? 26.10325 58.93797 -7.31314 1.000 12.33858 110 GLU E CA 1
ATOM 5283 C C . GLU C 1 110 ? 27.11822 59.57933 -6.37237 1.000 13.38652 110 GLU E C 1
ATOM 5284 O O . GLU C 1 110 ? 28.30241 59.70939 -6.70085 1.000 15.03316 110 GLU E O 1
ATOM 5290 N N . GLY C 1 111 ? 26.63343 60.01984 -5.21013 1.000 14.34032 111 GLY E N 1
ATOM 5291 C CA . GLY C 1 111 ? 27.47941 60.57673 -4.16216 1.000 14.84126 111 GLY E CA 1
ATOM 5292 C C . GLY C 1 111 ? 28.07014 61.95398 -4.40953 1.000 16.98089 111 GLY E C 1
ATOM 5293 O O . GLY C 1 111 ? 28.92512 62.38104 -3.62548 1.000 16.82986 111 GLY E O 1
ATOM 5294 N N . SER C 1 112 ? 27.62677 62.68339 -5.43557 1.000 13.93420 112 SER E N 1
ATOM 5295 C CA . SER C 1 112 ? 28.26817 63.93649 -5.84701 1.000 13.52727 112 SER E CA 1
ATOM 5296 C C . SER C 1 112 ? 27.29320 65.10906 -5.74151 1.000 16.45823 112 SER E C 1
ATOM 5297 O O . SER C 1 112 ? 26.51242 65.36173 -6.66824 1.000 14.73697 112 SER E O 1
ATOM 5300 N N . VAL C 1 113 ? 27.35290 65.85180 -4.63091 1.000 12.44932 113 VAL E N 1
ATOM 5301 C CA . VAL C 1 113 ? 26.57945 67.09238 -4.55566 1.000 16.03157 113 VAL E CA 1
ATOM 5302 C C . VAL C 1 113 ? 27.01667 68.03303 -5.66113 1.000 15.08588 113 VAL E C 1
ATOM 5303 O O . VAL C 1 113 ? 26.20635 68.76895 -6.24316 1.000 13.34417 113 VAL E O 1
ATOM 5307 N N . THR C 1 114 ? 28.30933 68.01412 -5.97877 1.000 14.30325 114 THR E N 1
ATOM 5308 C CA . THR C 1 114 ? 28.81905 68.84990 -7.05698 1.000 13.97734 114 THR E CA 1
ATOM 5309 C C . THR C 1 114 ? 28.06100 68.60095 -8.35873 1.000 14.52865 114 THR E C 1
ATOM 5310 O O . THR C 1 114 ? 27.61976 69.54801 -9.02756 1.000 14.19177 114 THR E O 1
ATOM 5314 N N . ASN C 1 115 ? 27.85010 67.33096 -8.71278 1.000 14.51270 115 ASN E N 1
ATOM 5315 C CA . ASN C 1 115 ? 27.13920 67.06078 -9.96224 1.000 14.45493 115 ASN E CA 1
ATOM 5316 C C . ASN C 1 115 ? 25.65257 67.37642 -9.85844 1.000 16.12899 115 ASN E C 1
ATOM 5317 O O . ASN C 1 115 ? 25.04803 67.80439 -10.84943 1.000 15.25219 115 ASN E O 1
ATOM 5322 N N . MET C 1 116 ? 25.04242 67.16203 -8.69169 1.000 14.72143 116 MET E N 1
ATOM 5323 C CA . MET C 1 116 ? 23.63857 67.53857 -8.52995 1.000 14.93977 116 MET E CA 1
ATOM 5324 C C . MET C 1 116 ? 23.44213 69.03792 -8.74514 1.000 14.38058 116 MET E C 1
ATOM 5325 O O . MET C 1 116 ? 22.52174 69.45512 -9.45583 1.000 15.66277 116 MET E O 1
ATOM 5330 N N . PHE C 1 117 ? 24.30348 69.86981 -8.14319 1.000 15.85926 117 PHE E N 1
ATOM 5331 C CA . PHE C 1 117 ? 24.20849 71.31035 -8.36642 1.000 15.19084 117 PHE E CA 1
ATOM 5332 C C . PHE C 1 117 ? 24.50303 71.66221 -9.82138 1.000 16.26347 117 PHE E C 1
ATOM 5333 O O . PHE C 1 117 ? 23.77293 72.44383 -10.44226 1.000 15.10632 117 PHE E O 1
ATOM 5341 N N . THR C 1 118 ? 25.59044 71.12345 -10.37782 1.000 15.42703 118 THR E N 1
ATOM 5342 C CA . THR C 1 118 ? 25.90265 71.40622 -11.77904 1.000 17.93633 118 THR E CA 1
ATOM 5343 C C . THR C 1 118 ? 24.70570 71.11201 -12.68047 1.000 15.35717 118 THR E C 1
ATOM 5344 O O . THR C 1 118 ? 24.32939 71.93122 -13.52812 1.000 15.20276 118 THR E O 1
ATOM 5348 N N . SER C 1 119 ? 24.09491 69.93927 -12.50318 1.000 14.06405 119 SER E N 1
ATOM 5349 C CA . SER C 1 119 ? 23.02636 69.50534 -13.40157 1.000 10.89052 119 SER E CA 1
ATOM 5350 C C . SER C 1 119 ? 21.76228 70.34539 -13.25643 1.000 16.53508 119 SER E C 1
ATOM 5351 O O . SER C 1 119 ? 21.07400 70.59474 -14.24951 1.000 18.27763 119 SER E O 1
ATOM 5354 N N . ILE C 1 120 ? 21.43110 70.78151 -12.04319 1.000 14.06410 120 ILE E N 1
ATOM 5355 C CA . ILE C 1 120 ? 20.16309 71.48723 -11.84248 1.000 13.91445 120 ILE E CA 1
ATOM 5356 C C . ILE C 1 120 ? 20.32509 73.00218 -11.95761 1.000 17.14239 120 ILE E C 1
ATOM 5357 O O . ILE C 1 120 ? 19.51025 73.66181 -12.60966 1.000 18.21695 120 ILE E O 1
ATOM 5362 N N . VAL C 1 121 ? 21.36427 73.58760 -11.36012 1.000 16.71558 121 VAL E N 1
ATOM 5363 C CA . VAL C 1 121 ? 21.51193 75.04507 -11.33966 1.000 13.64718 121 VAL E CA 1
ATOM 5364 C C . VAL C 1 121 ? 22.68920 75.52249 -12.18387 1.000 15.85104 121 VAL E C 1
ATOM 5365 O O . VAL C 1 121 ? 23.02986 76.71538 -12.14007 1.000 17.44265 121 VAL E O 1
ATOM 5369 N N . GLY C 1 122 ? 23.30148 74.64097 -12.97655 1.000 15.52039 122 GLY E N 1
ATOM 5370 C CA . GLY C 1 122 ? 24.51255 75.02306 -13.69235 1.000 15.74086 122 GLY E CA 1
ATOM 5371 C C . GLY C 1 122 ? 24.29398 76.04238 -14.79284 1.000 16.78390 122 GLY E C 1
ATOM 5372 O O . GLY C 1 122 ? 25.17111 76.87417 -15.05152 1.000 18.45087 122 GLY E O 1
ATOM 5373 N N . ASN C 1 123 ? 23.12642 76.01232 -15.43826 1.000 16.08555 123 ASN E N 1
ATOM 5374 C CA . ASN C 1 123 ? 22.88839 76.74302 -16.67927 1.000 16.28064 123 ASN E CA 1
ATOM 5375 C C . ASN C 1 123 ? 21.67027 77.65587 -16.64198 1.000 18.10400 123 ASN E C 1
ATOM 5376 O O . ASN C 1 123 ? 21.71269 78.76510 -17.18635 1.000 18.87375 123 ASN E O 1
ATOM 5381 N N . VAL C 1 124 ? 20.58623 77.22686 -15.99791 1.000 15.38506 124 VAL E N 1
ATOM 5382 C CA . VAL C 1 124 ? 19.28143 77.82487 -16.26765 1.000 16.51115 124 VAL E CA 1
ATOM 5383 C C . VAL C 1 124 ? 19.14096 79.25257 -15.73160 1.000 18.21620 124 VAL E C 1
ATOM 5384 O O . VAL C 1 124 ? 18.30672 80.01503 -16.23879 1.000 17.87829 124 VAL E O 1
ATOM 5388 N N . PHE C 1 125 ? 19.94326 79.65956 -14.73978 1.000 15.66440 125 PHE E N 1
ATOM 5389 C CA . PHE C 1 125 ? 19.76858 80.98937 -14.16375 1.000 19.35362 125 PHE E CA 1
ATOM 5390 C C . PHE C 1 125 ? 20.18688 82.10790 -15.10867 1.000 18.01123 125 PHE E C 1
ATOM 5391 O O . PHE C 1 125 ? 19.84893 83.26959 -14.85057 1.000 19.64414 125 PHE E O 1
ATOM 5399 N N . GLY C 1 126 ? 20.89638 81.79519 -16.18164 1.000 17.96946 126 GLY E N 1
ATOM 5400 C CA . GLY C 1 126 ? 21.27481 82.78195 -17.17271 1.000 19.15696 126 GLY E CA 1
ATOM 5401 C C . GLY C 1 126 ? 20.32876 82.91741 -18.34391 1.000 23.72061 126 GLY E C 1
ATOM 5402 O O . GLY C 1 126 ? 20.56946 83.74145 -19.23670 1.000 21.22129 126 GLY E O 1
ATOM 5403 N N . PHE C 1 127 ? 19.24234 82.14567 -18.37590 1.000 22.37067 127 PHE E N 1
ATOM 5404 C CA . PHE C 1 127 ? 18.39912 82.13909 -19.56435 1.000 19.25368 127 PHE E CA 1
ATOM 5405 C C . PHE C 1 127 ? 17.68247 83.47396 -19.71553 1.000 20.48987 127 PHE E C 1
ATOM 5406 O O . PHE C 1 127 ? 17.06949 83.97245 -18.76901 1.000 22.22528 127 PHE E O 1
ATOM 5414 N N . LYS C 1 128 ? 17.75288 84.03826 -20.92618 1.000 22.06872 128 LYS E N 1
ATOM 5415 C CA . LYS C 1 128 ? 17.29340 85.40941 -21.14495 1.000 25.75351 128 LYS E CA 1
ATOM 5416 C C . LYS C 1 128 ? 15.83949 85.59302 -20.72609 1.000 25.55565 128 LYS E C 1
ATOM 5417 O O . LYS C 1 128 ? 15.50621 86.56211 -20.03541 1.000 28.75766 128 LYS E O 1
ATOM 5423 N N . ALA C 1 129 ? 14.96207 84.66804 -21.12035 1.000 24.26489 129 ALA E N 1
ATOM 5424 C CA . ALA C 1 129 ? 13.52797 84.83360 -20.90285 1.000 24.97184 129 ALA E CA 1
ATOM 5425 C C . ALA C 1 129 ? 13.13225 84.83155 -19.43086 1.000 25.62912 129 ALA E C 1
ATOM 5426 O O . ALA C 1 129 ? 11.99129 85.18641 -19.11169 1.000 25.51109 129 ALA E O 1
ATOM 5428 N N . LEU C 1 130 ? 14.02937 84.44342 -18.53708 1.000 20.59237 130 LEU E N 1
ATOM 5429 C CA . LEU C 1 130 ? 13.78413 84.47347 -17.09977 1.000 24.33354 130 LEU E CA 1
ATOM 5430 C C . LEU C 1 130 ? 14.46277 85.71162 -16.52434 1.000 24.38952 130 LEU E C 1
ATOM 5431 O O . LEU C 1 130 ? 15.69388 85.77531 -16.46071 1.000 27.25516 130 LEU E O 1
ATOM 5436 N N . ARG C 1 131 ? 13.66197 86.68822 -16.09534 1.000 21.07815 131 ARG E N 1
ATOM 5437 C CA . ARG C 1 131 ? 14.24175 87.89233 -15.52030 1.000 23.63344 131 ARG E CA 1
ATOM 5438 C C . ARG C 1 131 ? 14.91163 87.59828 -14.18669 1.000 22.01106 131 ARG E C 1
ATOM 5439 O O . ARG C 1 131 ? 15.93161 88.21447 -13.85681 1.000 22.48977 131 ARG E O 1
ATOM 5447 N N . ALA C 1 132 ? 14.36281 86.65732 -13.41845 1.000 18.83095 132 ALA E N 1
ATOM 5448 C CA . ALA C 1 132 ? 14.97358 86.22848 -12.16926 1.000 16.98147 132 ALA E CA 1
ATOM 5449 C C . ALA C 1 132 ? 14.53163 84.80333 -11.87425 1.000 21.06736 132 ALA E C 1
ATOM 5450 O O . ALA C 1 132 ? 13.48125 84.34730 -12.33867 1.000 20.71794 132 ALA E O 1
ATOM 5452 N N . LEU C 1 133 ? 15.33685 84.10882 -11.07258 1.000 17.31773 133 LEU E N 1
ATOM 5453 C CA . LEU C 1 133 ? 15.09284 82.69667 -10.80640 1.000 18.67259 133 LEU E CA 1
ATOM 5454 C C . LEU C 1 133 ? 15.70981 82.33718 -9.46458 1.000 19.33791 133 LEU E C 1
ATOM 5455 O O . LEU C 1 133 ? 16.87631 82.66578 -9.21232 1.000 17.43045 133 LEU E O 1
ATOM 5460 N N . ARG C 1 134 ? 14.94073 81.65079 -8.61898 1.000 15.80091 134 ARG E N 1
ATOM 5461 C CA . ARG C 1 134 ? 15.44148 81.17502 -7.33757 1.000 13.46799 134 ARG E CA 1
ATOM 5462 C C . ARG C 1 134 ? 15.06429 79.71200 -7.14387 1.000 15.25551 134 ARG E C 1
ATOM 5463 O O . ARG C 1 134 ? 13.88487 79.35735 -7.23472 1.000 16.76576 134 ARG E O 1
ATOM 5471 N N . LEU C 1 135 ? 16.05385 78.86398 -6.86433 1.000 13.90568 135 LEU E N 1
ATOM 5472 C CA . LEU C 1 135 ? 15.74665 77.48647 -6.50369 1.000 12.83093 135 LEU E CA 1
ATOM 5473 C C . LEU C 1 135 ? 15.36966 77.44723 -5.02682 1.000 14.63359 135 LEU E C 1
ATOM 5474 O O . LEU C 1 135 ? 16.16439 77.83432 -4.16317 1.000 15.50838 135 LEU E O 1
ATOM 5479 N N . GLU C 1 136 ? 14.14118 77.00509 -4.73593 1.000 14.53683 136 GLU E N 1
ATOM 5480 C CA . GLU C 1 136 ? 13.60540 77.04059 -3.38154 1.000 14.33596 136 GLU E CA 1
ATOM 5481 C C . GLU C 1 136 ? 13.75588 75.72563 -2.63218 1.000 14.79078 136 GLU E C 1
ATOM 5482 O O . GLU C 1 136 ? 13.96506 75.74429 -1.41894 1.000 15.14013 136 GLU E O 1
ATOM 5488 N N . ASP C 1 137 ? 13.64129 74.58426 -3.31175 1.000 15.35486 137 ASP E N 1
ATOM 5489 C CA . ASP C 1 137 ? 13.66993 73.30283 -2.61736 1.000 13.85725 137 ASP E CA 1
ATOM 5490 C C . ASP C 1 137 ? 13.98675 72.19986 -3.61957 1.000 13.84022 137 ASP E C 1
ATOM 5491 O O . ASP C 1 137 ? 13.81723 72.36149 -4.83295 1.000 14.20655 137 ASP E O 1
ATOM 5496 N N . LEU C 1 138 ? 14.45865 71.07603 -3.08806 1.000 13.74432 138 LEU E N 1
ATOM 5497 C CA . LEU C 1 138 ? 14.76597 69.88365 -3.85896 1.000 14.58027 138 LEU E CA 1
ATOM 5498 C C . LEU C 1 138 ? 14.20807 68.68429 -3.11980 1.000 16.09844 138 LEU E C 1
ATOM 5499 O O . LEU C 1 138 ? 14.34879 68.58876 -1.89708 1.000 18.61616 138 LEU E O 1
ATOM 5504 N N . ARG C 1 139 ? 13.58510 67.76768 -3.85270 1.000 11.87562 139 ARG E N 1
ATOM 5505 C CA . ARG C 1 139 ? 13.16197 66.48896 -3.29423 1.000 13.71682 139 ARG E CA 1
ATOM 5506 C C . ARG C 1 139 ? 14.23991 65.47089 -3.62746 1.000 14.32126 139 ARG E C 1
ATOM 5507 O O . ARG C 1 139 ? 14.37778 65.06054 -4.78415 1.000 15.51931 139 ARG E O 1
ATOM 5515 N N . ILE C 1 140 ? 14.99868 65.06224 -2.61587 1.000 14.13356 140 ILE E N 1
ATOM 5516 C CA . ILE C 1 140 ? 16.09277 64.11353 -2.79580 1.000 14.17443 140 ILE E CA 1
ATOM 5517 C C . ILE C 1 140 ? 15.52286 62.71903 -2.55330 1.000 16.57850 140 ILE E C 1
ATOM 5518 O O . ILE C 1 140 ? 15.16075 62.40563 -1.40653 1.000 15.72344 140 ILE E O 1
ATOM 5523 N N . PRO C 1 141 ? 15.39726 61.87999 -3.58032 1.000 13.24000 141 PRO E N 1
ATOM 5524 C CA . PRO C 1 141 ? 14.76182 60.57729 -3.38541 1.000 16.22853 141 PRO E CA 1
ATOM 5525 C C . PRO C 1 141 ? 15.69133 59.61661 -2.66242 1.000 16.20054 141 PRO E C 1
ATOM 5526 O O . PRO C 1 141 ? 16.92498 59.72597 -2.77211 1.000 14.37288 141 PRO E O 1
ATOM 5530 N N . PRO C 1 142 ? 15.14158 58.65021 -1.91747 1.000 18.73494 142 PRO E N 1
ATOM 5531 C CA . PRO C 1 142 ? 15.99785 57.67056 -1.21707 1.000 19.21344 142 PRO E CA 1
ATOM 5532 C C . PRO C 1 142 ? 16.97961 56.94434 -2.12353 1.000 18.84142 142 PRO E C 1
ATOM 5533 O O . PRO C 1 142 ? 18.09475 56.62465 -1.68370 1.000 18.65476 142 PRO E O 1
ATOM 5537 N N A THR C 1 143 ? 16.61552 56.66899 -3.38630 0.610 18.32566 143 THR E N 1
ATOM 5538 N N B THR C 1 143 ? 16.60696 56.68996 -3.37500 0.390 18.33050 143 THR E N 1
ATOM 5539 C CA A THR C 1 143 ? 17.55343 56.00007 -4.28800 0.610 16.77284 143 THR E CA 1
ATOM 5540 C CA B THR C 1 143 ? 17.51821 56.00956 -4.28095 0.390 16.80513 143 THR E CA 1
ATOM 5541 C C A THR C 1 143 ? 18.77951 56.85487 -4.58581 0.610 18.52901 143 THR E C 1
ATOM 5542 C C B THR C 1 143 ? 18.77142 56.84435 -4.55061 0.390 18.50755 143 THR E C 1
ATOM 5543 O O A THR C 1 143 ? 19.82740 56.31232 -4.95163 0.610 20.48161 143 THR E O 1
ATOM 5544 O O B THR C 1 143 ? 19.84342 56.28591 -4.80932 0.390 20.34820 143 THR E O 1
ATOM 5551 N N . TYR C 1 144 ? 18.67416 58.17197 -4.45856 1.000 15.92972 144 TYR E N 1
ATOM 5552 C CA . TYR C 1 144 ? 19.85544 59.00680 -4.63669 1.000 15.19190 144 TYR E CA 1
ATOM 5553 C C . TYR C 1 144 ? 20.56683 59.28742 -3.31329 1.000 14.60857 144 TYR E C 1
ATOM 5554 O O . TYR C 1 144 ? 21.80276 59.23256 -3.25027 1.000 14.80444 144 TYR E O 1
ATOM 5563 N N . SER C 1 145 ? 19.82371 59.57583 -2.23556 1.000 13.52104 145 SER E N 1
ATOM 5564 C CA . SER C 1 145 ? 20.49660 59.90725 -0.98227 1.000 13.49237 145 SER E CA 1
ATOM 5565 C C . SER C 1 145 ? 21.27077 58.72183 -0.41197 1.000 16.10771 145 SER E C 1
ATOM 5566 O O . SER C 1 145 ? 22.27489 58.92691 0.28039 1.000 15.62661 145 SER E O 1
ATOM 5569 N N . LYS C 1 146 ? 20.83965 57.48183 -0.69427 1.000 14.43941 146 LYS E N 1
ATOM 5570 C CA . LYS C 1 146 ? 21.59707 56.33028 -0.19578 1.000 16.84262 146 LYS E CA 1
ATOM 5571 C C . LYS C 1 146 ? 22.95372 56.17526 -0.86305 1.000 17.97306 146 LYS E C 1
ATOM 5572 O O . LYS C 1 146 ? 23.70892 55.27520 -0.46814 1.000 16.80413 146 LYS E O 1
ATOM 5578 N N . THR C 1 147 ? 23.29092 56.99626 -1.85974 1.000 14.82624 147 THR E N 1
ATOM 5579 C CA . THR C 1 147 ? 24.63359 56.95449 -2.42777 1.000 15.41701 147 THR E CA 1
ATOM 5580 C C . THR C 1 147 ? 25.58430 57.92775 -1.73908 1.000 17.47329 147 THR E C 1
ATOM 5581 O O . THR C 1 147 ? 26.73081 58.07370 -2.17707 1.000 15.83650 147 THR E O 1
ATOM 5585 N N . PHE C 1 148 ? 25.13889 58.57740 -0.66190 1.000 15.57741 148 PHE E N 1
ATOM 5586 C CA . PHE C 1 148 ? 25.92644 59.57439 0.05081 1.000 17.24890 148 PHE E CA 1
ATOM 5587 C C . PHE C 1 148 ? 26.20539 59.09814 1.46556 1.000 15.96149 148 PHE E C 1
ATOM 5588 O O . PHE C 1 148 ? 25.32170 58.55732 2.12895 1.000 17.47997 148 PHE E O 1
ATOM 5596 N N . GLN C 1 149 ? 27.43162 59.31985 1.93336 1.000 14.84941 149 GLN E N 1
ATOM 5597 C CA . GLN C 1 149 ? 27.73452 58.98066 3.31846 1.000 15.31608 149 GLN E CA 1
ATOM 5598 C C . GLN C 1 149 ? 26.87426 59.79111 4.27607 1.000 16.65496 149 GLN E C 1
ATOM 5599 O O . GLN C 1 149 ? 26.34799 59.26026 5.25857 1.000 16.62458 149 GLN E O 1
ATOM 5605 N N . GLY C 1 150 ? 26.72180 61.08096 4.00590 1.000 15.68956 150 GLY E N 1
ATOM 5606 C CA . GLY C 1 150 ? 26.03720 61.95853 4.91824 1.000 13.85452 150 GLY E CA 1
ATOM 5607 C C . GLY C 1 150 ? 26.95465 62.39790 6.04326 1.000 13.14269 150 GLY E C 1
ATOM 5608 O O . GLY C 1 150 ? 28.18770 62.36482 5.92369 1.000 15.79063 150 GLY E O 1
ATOM 5609 N N . PRO C 1 151 ? 26.37104 62.81854 7.15883 1.000 13.02899 151 PRO E N 1
ATOM 5610 C CA . PRO C 1 151 ? 27.17403 63.33414 8.27932 1.000 12.77801 151 PRO E CA 1
ATOM 5611 C C . PRO C 1 151 ? 28.17754 62.31032 8.77108 1.000 13.56522 151 PRO E C 1
ATOM 5612 O O . PRO C 1 151 ? 27.85248 61.11803 8.89952 1.000 16.24439 151 PRO E O 1
ATOM 5616 N N . PRO C 1 152 ? 29.41290 62.73984 9.06069 1.000 12.98580 152 PRO E N 1
ATOM 5617 C CA . PRO C 1 152 ? 30.37879 61.81445 9.67664 1.000 12.43709 152 PRO E CA 1
ATOM 5618 C C . PRO C 1 152 ? 29.81091 61.08328 10.87547 1.000 15.13276 152 PRO E C 1
ATOM 5619 O O . PRO C 1 152 ? 30.06015 59.87934 11.03332 1.000 15.04268 152 PRO E O 1
ATOM 5623 N N . HIS C 1 153 ? 29.01211 61.77019 11.69840 1.000 14.80835 153 HIS E N 1
ATOM 5624 C CA . HIS C 1 153 ? 28.43783 61.13779 12.88059 1.000 13.62364 153 HIS E CA 1
ATOM 5625 C C . HIS C 1 153 ? 26.96565 61.46316 13.06994 1.000 15.52297 153 HIS E C 1
ATOM 5626 O O . HIS C 1 153 ? 26.14647 60.55186 13.17131 1.000 15.44401 153 HIS E O 1
ATOM 5633 N N . GLY C 1 154 ? 26.61870 62.74217 13.12963 1.000 15.98108 154 GLY E N 1
ATOM 5634 C CA . GLY C 1 154 ? 25.23386 63.13275 13.27331 1.000 13.73580 154 GLY E CA 1
ATOM 5635 C C . GLY C 1 154 ? 24.82148 63.29726 14.72562 1.000 15.74050 154 GLY E C 1
ATOM 5636 O O . GLY C 1 154 ? 25.54063 62.94271 15.66838 1.000 15.15801 154 GLY E O 1
ATOM 5637 N N . ILE C 1 155 ? 23.60600 63.83103 14.89444 1.000 13.66657 155 ILE E N 1
ATOM 5638 C CA . ILE C 1 155 ? 23.18718 64.38151 16.18579 1.000 14.92038 155 ILE E CA 1
ATOM 5639 C C . ILE C 1 155 ? 23.33747 63.35270 17.29487 1.000 15.38507 155 ILE E C 1
ATOM 5640 O O . ILE C 1 155 ? 23.89161 63.63292 18.36828 1.000 15.10309 155 ILE E O 1
ATOM 5645 N N . GLN C 1 156 ? 22.78716 62.16477 17.07965 1.000 15.92666 156 GLN E N 1
ATOM 5646 C CA . GLN C 1 156 ? 22.70883 61.21206 18.17409 1.000 15.24662 156 GLN E CA 1
ATOM 5647 C C . GLN C 1 156 ? 24.07388 60.62153 18.49299 1.000 17.94407 156 GLN E C 1
ATOM 5648 O O . GLN C 1 156 ? 24.42308 60.48609 19.66701 1.000 15.43589 156 GLN E O 1
ATOM 5654 N N . VAL C 1 157 ? 24.85952 60.26423 17.47016 1.000 16.19105 157 VAL E N 1
ATOM 5655 C CA . VAL C 1 157 ? 26.22001 59.79016 17.72907 1.000 13.43089 157 VAL E CA 1
ATOM 5656 C C . VAL C 1 157 ? 27.02950 60.85937 18.45749 1.000 14.67758 157 VAL E C 1
ATOM 5657 O O . VAL C 1 157 ? 27.77673 60.56679 19.40272 1.000 15.71601 157 VAL E O 1
ATOM 5661 N N . GLU C 1 158 ? 26.88794 62.11979 18.03934 1.000 14.49465 158 GLU E N 1
ATOM 5662 C CA . GLU C 1 158 ? 27.69340 63.17102 18.64533 1.000 16.50549 158 GLU E CA 1
ATOM 5663 C C . GLU C 1 158 ? 27.39773 63.29334 20.13599 1.000 12.57103 158 GLU E C 1
ATOM 5664 O O . GLU C 1 158 ? 28.32448 63.39354 20.94903 1.000 14.27625 158 GLU E O 1
ATOM 5670 N N . ARG C 1 159 ? 26.11374 63.27489 20.51393 1.000 12.65409 159 ARG E N 1
ATOM 5671 C CA . ARG C 1 159 ? 25.76457 63.37168 21.92999 1.000 15.22908 159 ARG E CA 1
ATOM 5672 C C . ARG C 1 159 ? 26.35807 62.21059 22.71779 1.000 13.87827 159 ARG E C 1
ATOM 5673 O O . ARG C 1 159 ? 26.83350 62.38542 23.84723 1.000 16.22672 159 ARG E O 1
ATOM 5681 N N . ASP C 1 160 ? 26.34036 61.01144 22.13497 1.000 13.20100 160 ASP E N 1
ATOM 5682 C CA . ASP C 1 160 ? 26.91442 59.85449 22.81558 1.000 12.46859 160 ASP E CA 1
ATOM 5683 C C . ASP C 1 160 ? 28.43072 59.97010 22.93430 1.000 13.57673 160 ASP E C 1
ATOM 5684 O O . ASP C 1 160 ? 29.00752 59.59675 23.96326 1.000 15.51183 160 ASP E O 1
ATOM 5689 N N . LYS C 1 161 ? 29.10080 60.45381 21.88320 1.000 13.29761 161 LYS E N 1
ATOM 5690 C CA . LYS C 1 161 ? 30.55758 60.58578 21.94013 1.000 13.04949 161 LYS E CA 1
ATOM 5691 C C . LYS C 1 161 ? 30.98079 61.60001 22.99230 1.000 16.51457 161 LYS E C 1
ATOM 5692 O O . LYS C 1 161 ? 31.96681 61.38793 23.70665 1.000 16.37284 161 LYS E O 1
ATOM 5698 N N . LEU C 1 162 ? 30.25359 62.71609 23.09472 1.000 14.49868 162 LEU E N 1
ATOM 5699 C CA . LEU C 1 162 ? 30.61388 63.79769 24.00402 1.000 15.73018 162 LEU E CA 1
ATOM 5700 C C . LEU C 1 162 ? 29.96166 63.66555 25.37469 1.000 16.66368 162 LEU E C 1
ATOM 5701 O O . LEU C 1 162 ? 30.26645 64.46803 26.27053 1.000 16.25673 162 LEU E O 1
ATOM 5706 N N . ASN C 1 163 ? 29.06688 62.68687 25.54107 1.000 16.43529 163 ASN E N 1
ATOM 5707 C CA . ASN C 1 163 ? 28.36276 62.44462 26.79713 1.000 15.75143 163 ASN E CA 1
ATOM 5708 C C . ASN C 1 163 ? 27.54299 63.66061 27.21693 1.000 19.03529 163 ASN E C 1
ATOM 5709 O O . ASN C 1 163 ? 27.54563 64.05397 28.38596 1.000 20.55383 163 ASN E O 1
ATOM 5714 N N . LYS C 1 164 ? 26.81951 64.25416 26.26530 1.000 18.97557 164 LYS E N 1
ATOM 5715 C CA . LYS C 1 164 ? 26.04278 65.46053 26.53351 1.000 19.07449 164 LYS E CA 1
ATOM 5716 C C . LYS C 1 164 ? 24.58634 65.25594 26.13067 1.000 15.60871 164 LYS E C 1
ATOM 5717 O O . LYS C 1 164 ? 24.29355 64.95577 24.96933 1.000 17.40921 164 LYS E O 1
ATOM 5723 N N . TYR C 1 165 ? 23.67625 65.46655 27.08100 1.000 16.03907 165 TYR E N 1
ATOM 5724 C CA . TYR C 1 165 ? 22.26597 65.14800 26.89204 1.000 16.37160 165 TYR E CA 1
ATOM 5725 C C . TYR C 1 165 ? 21.38508 66.22397 27.50287 1.000 20.29321 165 TYR E C 1
ATOM 5726 O O . TYR C 1 165 ? 21.71305 66.79294 28.54098 1.000 18.93691 165 TYR E O 1
ATOM 5735 N N . GLY C 1 166 ? 20.25290 66.48249 26.85484 1.000 18.58650 166 GLY E N 1
ATOM 5736 C CA . GLY C 1 166 ? 19.17200 67.19582 27.51084 1.000 18.36089 166 GLY E CA 1
ATOM 5737 C C . GLY C 1 166 ? 19.28084 68.70116 27.55095 1.000 21.92310 166 GLY E C 1
ATOM 5738 O O . GLY C 1 166 ? 18.54346 69.33288 28.31839 1.000 18.32550 166 GLY E O 1
ATOM 5739 N N . ARG C 1 167 ? 20.16077 69.30601 26.75108 1.000 17.81570 167 ARG E N 1
ATOM 5740 C CA . ARG C 1 167 ? 20.23136 70.75995 26.65500 1.000 17.08358 167 ARG E CA 1
ATOM 5741 C C . ARG C 1 167 ? 20.93063 71.12184 25.35366 1.000 17.25962 167 ARG E C 1
ATOM 5742 O O . ARG C 1 167 ? 21.70138 70.30979 24.81151 1.000 17.50236 167 ARG E O 1
ATOM 5750 N N . PRO C 1 168 ? 20.67699 72.31714 24.82195 1.000 18.93109 168 PRO E N 1
ATOM 5751 C CA . PRO C 1 168 ? 21.52171 72.83040 23.74081 1.000 17.46099 168 PRO E CA 1
ATOM 5752 C C . PRO C 1 168 ? 22.97825 72.84040 24.16927 1.000 17.51178 168 PRO E C 1
ATOM 5753 O O . PRO C 1 168 ? 23.29741 72.98047 25.35399 1.000 19.68369 168 PRO E O 1
ATOM 5757 N N . LEU C 1 169 ? 23.86396 72.64417 23.19426 1.000 16.50429 169 LEU E N 1
ATOM 5758 C CA . LEU C 1 169 ? 25.28596 72.83713 23.43829 1.000 16.39237 169 LEU E CA 1
ATOM 5759 C C . LEU C 1 169 ? 25.62764 74.32394 23.32690 1.000 16.97164 169 LEU E C 1
ATOM 5760 O O . LEU C 1 169 ? 24.88295 75.10940 22.73533 1.000 16.60809 169 LEU E O 1
ATOM 5765 N N . LEU C 1 170 ? 26.76822 74.71155 23.91235 1.000 20.27476 170 LEU E N 1
ATOM 5766 C CA . LEU C 1 170 ? 27.18594 76.11210 23.98622 1.000 18.67223 170 LEU E CA 1
ATOM 5767 C C . LEU C 1 170 ? 28.57341 76.29356 23.38632 1.000 15.17445 170 LEU E C 1
ATOM 5768 O O . LEU C 1 170 ? 29.48737 75.53417 23.71177 1.000 18.70074 170 LEU E O 1
ATOM 5773 N N . GLY C 1 171 ? 28.73436 77.33441 22.54873 1.000 18.38166 171 GLY E N 1
ATOM 5774 C CA . GLY C 1 171 ? 30.00538 77.60749 21.90670 1.000 17.92777 171 GLY E CA 1
ATOM 5775 C C . GLY C 1 171 ? 30.30879 79.09499 21.90332 1.000 22.09797 171 GLY E C 1
ATOM 5776 O O . GLY C 1 171 ? 29.44486 79.92353 22.21144 1.000 20.39434 171 GLY E O 1
ATOM 5777 N N . CYS C 1 172 ? 31.55257 79.42496 21.53795 1.000 22.07831 172 CYS E N 1
ATOM 5778 C CA . CYS C 1 172 ? 32.00159 80.82006 21.50832 1.000 19.02230 172 CYS E CA 1
ATOM 5779 C C . CYS C 1 172 ? 33.08124 80.99364 20.44960 1.000 19.37806 172 CYS E C 1
ATOM 5780 O O . CYS C 1 172 ? 34.10572 80.30974 20.50345 1.000 21.27257 172 CYS E O 1
ATOM 5783 N N . THR C 1 173 ? 32.87629 81.92120 19.51271 1.000 21.42077 173 THR E N 1
ATOM 5784 C CA . THR C 1 173 ? 33.92333 82.24870 18.54819 1.000 17.74881 173 THR E CA 1
ATOM 5785 C C . THR C 1 173 ? 34.92939 83.19049 19.18909 1.000 20.72717 173 THR E C 1
ATOM 5786 O O . THR C 1 173 ? 34.54690 84.19445 19.79542 1.000 21.88654 173 THR E O 1
ATOM 5790 N N . ILE C 1 174 ? 36.21697 82.86811 19.05249 1.000 20.49719 174 ILE E N 1
ATOM 5791 C CA . ILE C 1 174 ? 37.25441 83.70446 19.64071 1.000 18.70116 174 ILE E CA 1
ATOM 5792 C C . ILE C 1 174 ? 37.32989 85.01424 18.87203 1.000 19.47913 174 ILE E C 1
ATOM 5793 O O . ILE C 1 174 ? 37.37984 85.02735 17.63364 1.000 22.03916 174 ILE E O 1
ATOM 5798 N N . LYS C 1 175 ? 37.30676 86.11921 19.60451 1.000 20.46011 175 LYS E N 1
ATOM 5799 C CA . LYS C 1 175 ? 37.47788 87.45325 19.05357 1.000 22.06117 175 LYS E CA 1
ATOM 5800 C C . LYS C 1 175 ? 38.59710 88.16133 19.80191 1.000 19.86102 175 LYS E C 1
ATOM 5801 O O . LYS C 1 175 ? 38.82492 87.89291 20.98477 1.000 21.08735 175 LYS E O 1
ATOM 5807 N N . PRO C 1 176 ? 39.35897 89.02552 19.12072 1.000 18.78260 176 PRO E N 1
ATOM 5808 C CA . PRO C 1 176 ? 39.31658 89.28014 17.67816 1.000 21.79149 176 PRO E CA 1
ATOM 5809 C C . PRO C 1 176 ? 39.76544 88.04663 16.89629 1.000 22.11924 176 PRO E C 1
ATOM 5810 O O . PRO C 1 176 ? 40.59161 87.28768 17.41033 1.000 20.42107 176 PRO E O 1
ATOM 5814 N N . LYS C 1 177 ? 39.22014 87.83918 15.69532 1.000 22.40386 177 LYS E N 1
ATOM 5815 C CA . LYS C 1 177 ? 39.55958 86.63273 14.94293 1.000 19.89448 177 LYS E CA 1
ATOM 5816 C C . LYS C 1 177 ? 41.02519 86.63078 14.52736 1.000 20.92589 177 LYS E C 1
ATOM 5817 O O . LYS C 1 177 ? 41.70370 85.60073 14.61601 1.000 20.99405 177 LYS E O 1
ATOM 5823 N N . LEU C 1 178 ? 41.53632 87.77284 14.07694 1.000 18.92084 178 LEU E N 1
ATOM 5824 C CA . LEU C 1 178 ? 42.94399 87.91077 13.74604 1.000 16.41026 178 LEU E CA 1
ATOM 5825 C C . LEU C 1 178 ? 43.51187 89.05133 14.57448 1.000 18.68815 178 LEU E C 1
ATOM 5826 O O . LEU C 1 178 ? 42.81872 90.04003 14.83742 1.000 20.34727 178 LEU E O 1
ATOM 5831 N N . GLY C 1 179 ? 44.75965 88.89746 15.00446 1.000 17.67060 179 GLY E N 1
ATOM 5832 C CA . GLY C 1 179 ? 45.38038 89.88716 15.86241 1.000 22.12021 179 GLY E CA 1
ATOM 5833 C C . GLY C 1 179 ? 45.99951 89.29373 17.11308 1.000 16.29506 179 GLY E C 1
ATOM 5834 O O . GLY C 1 179 ? 46.96420 89.85024 17.65385 1.000 20.75866 179 GLY E O 1
ATOM 5835 N N . LEU C 1 180 ? 45.44580 88.18303 17.60107 1.000 18.60952 180 LEU E N 1
ATOM 5836 C CA . LEU C 1 180 ? 46.05032 87.51141 18.74298 1.000 17.81829 180 LEU E CA 1
ATOM 5837 C C . LEU C 1 180 ? 47.17577 86.58288 18.28840 1.000 19.85708 180 LEU E C 1
ATOM 5838 O O . LEU C 1 180 ? 47.16264 86.04786 17.17471 1.000 21.81158 180 LEU E O 1
ATOM 5843 N N . SER C 1 181 ? 48.17423 86.42630 19.15572 1.000 14.83072 181 SER E N 1
ATOM 5844 C CA . SER C 1 181 ? 49.11570 85.33046 18.98314 1.000 16.79428 181 SER E CA 1
ATOM 5845 C C . SER C 1 181 ? 48.38006 83.99815 19.16591 1.000 13.36612 181 SER E C 1
ATOM 5846 O O . SER C 1 181 ? 47.32811 83.92457 19.80655 1.000 16.37824 181 SER E O 1
ATOM 5849 N N . ALA C 1 182 ? 48.95313 82.93625 18.60010 1.000 14.77701 182 ALA E N 1
ATOM 5850 C CA . ALA C 1 182 ? 48.37752 81.61437 18.82147 1.000 15.75728 182 ALA E CA 1
ATOM 5851 C C . ALA C 1 182 ? 48.23268 81.32745 20.31193 1.000 17.10189 182 ALA E C 1
ATOM 5852 O O . ALA C 1 182 ? 47.20315 80.79979 20.75717 1.000 16.02995 182 ALA E O 1
ATOM 5854 N N . LYS C 1 183 ? 49.24456 81.68853 21.10817 1.000 15.46915 183 LYS E N 1
ATOM 5855 C CA . LYS C 1 183 ? 49.15832 81.39002 22.53598 1.000 14.82003 183 LYS E CA 1
ATOM 5856 C C . LYS C 1 183 ? 48.09342 82.22954 23.23321 1.000 16.90035 183 LYS E C 1
ATOM 5857 O O . LYS C 1 183 ? 47.35702 81.71214 24.07963 1.000 15.82328 183 LYS E O 1
ATOM 5863 N N . ASN C 1 184 ? 48.00954 83.52618 22.92481 1.000 14.74126 184 ASN E N 1
ATOM 5864 C CA . ASN C 1 184 ? 46.97605 84.34593 23.55532 1.000 16.12575 184 ASN E CA 1
ATOM 5865 C C . ASN C 1 184 ? 45.59054 83.88079 23.13112 1.000 16.06050 184 ASN E C 1
ATOM 5866 O O . ASN C 1 184 ? 44.64198 83.90316 23.91973 1.000 15.66379 184 ASN E O 1
ATOM 5871 N N . TYR C 1 185 ? 45.46592 83.47197 21.87387 1.000 15.49612 185 TYR E N 1
ATOM 5872 C CA . TYR C 1 185 ? 44.23075 82.89049 21.36241 1.000 14.35268 185 TYR E CA 1
ATOM 5873 C C . TYR C 1 185 ? 43.83066 81.65662 22.17070 1.000 16.10311 185 TYR E C 1
ATOM 5874 O O . TYR C 1 185 ? 42.68484 81.53416 22.61598 1.000 16.78141 185 TYR E O 1
ATOM 5883 N N . GLY C 1 186 ? 44.77620 80.74000 22.38489 1.000 16.38753 186 GLY E N 1
ATOM 5884 C CA . GLY C 1 186 ? 44.48757 79.55309 23.17281 1.000 15.66584 186 GLY E CA 1
ATOM 5885 C C . GLY C 1 186 ? 44.16302 79.86067 24.62641 1.000 17.05311 186 GLY E C 1
ATOM 5886 O O . GLY C 1 186 ? 43.36302 79.16115 25.25083 1.000 17.44238 186 GLY E O 1
ATOM 5887 N N . ARG C 1 187 ? 44.80385 80.88416 25.20049 1.000 15.57835 187 ARG E N 1
ATOM 5888 C CA . ARG C 1 187 ? 44.44209 81.28459 26.56184 1.000 15.64451 187 ARG E CA 1
ATOM 5889 C C . ARG C 1 187 ? 42.97598 81.70302 26.63396 1.000 17.52007 187 ARG E C 1
ATOM 5890 O O . ARG C 1 187 ? 42.24314 81.29740 27.54683 1.000 17.89082 187 ARG E O 1
ATOM 5898 N N . ALA C 1 188 ? 42.53044 82.51872 25.67066 1.000 16.91607 188 ALA E N 1
ATOM 5899 C CA . ALA C 1 188 ? 41.12318 82.90893 25.61304 1.000 18.07480 188 ALA E CA 1
ATOM 5900 C C . ALA C 1 188 ? 40.22254 81.68488 25.51209 1.000 17.12762 188 ALA E C 1
ATOM 5901 O O . ALA C 1 188 ? 39.15537 81.63722 26.13778 1.000 17.54057 188 ALA E O 1
ATOM 5903 N N A CYS C 1 189 ? 40.64957 80.68061 24.74219 0.280 16.87653 189 CYS E N 1
ATOM 5904 N N B CYS C 1 189 ? 40.63341 80.68962 24.72378 0.720 16.86060 189 CYS E N 1
ATOM 5905 C CA A CYS C 1 189 ? 39.88077 79.44651 24.59475 0.280 16.73640 189 CYS E CA 1
ATOM 5906 C CA B CYS C 1 189 ? 39.86208 79.45226 24.60531 0.720 16.70484 189 CYS E CA 1
ATOM 5907 C C A CYS C 1 189 ? 39.77165 78.69977 25.92074 0.280 17.48253 189 CYS E C 1
ATOM 5908 C C B CYS C 1 189 ? 39.75742 78.73587 25.95000 0.720 17.50493 189 CYS E C 1
ATOM 5909 O O A CYS C 1 189 ? 38.68738 78.24000 26.30264 0.280 16.88104 189 CYS E O 1
ATOM 5910 O O B CYS C 1 189 ? 38.66556 78.32432 26.36963 0.720 16.85271 189 CYS E O 1
ATOM 5915 N N . TYR C 1 190 ? 40.89191 78.56993 26.63896 1.000 15.93533 190 TYR E N 1
ATOM 5916 C CA . TYR C 1 190 ? 40.88040 77.85350 27.91133 1.000 18.83172 190 TYR E CA 1
ATOM 5917 C C . TYR C 1 190 ? 39.93507 78.51281 28.91044 1.000 19.82094 190 TYR E C 1
ATOM 5918 O O . TYR C 1 190 ? 39.16944 77.82531 29.59717 1.000 17.31640 190 TYR E O 1
ATOM 5927 N N . GLU C 1 191 ? 39.96834 79.84381 29.00540 1.000 15.26716 191 GLU E N 1
ATOM 5928 C CA . GLU C 1 191 ? 39.12474 80.51293 29.99156 1.000 16.71240 191 GLU E CA 1
ATOM 5929 C C . GLU C 1 191 ? 37.64527 80.36440 29.64037 1.000 17.87936 191 GLU E C 1
ATOM 5930 O O . GLU C 1 191 ? 36.80788 80.20365 30.53469 1.000 19.42258 191 GLU E O 1
ATOM 5936 N N . CYS C 1 192 ? 37.30929 80.39013 28.34128 1.000 17.40626 192 CYS E N 1
ATOM 5937 C CA . CYS C 1 192 ? 35.92507 80.18012 27.91619 1.000 18.39960 192 CYS E CA 1
ATOM 5938 C C . CYS C 1 192 ? 35.45524 78.78482 28.30257 1.000 18.97694 192 CYS E C 1
ATOM 5939 O O . CYS C 1 192 ? 34.38692 78.60518 28.90126 1.000 17.22010 192 CYS E O 1
ATOM 5942 N N . LEU C 1 193 ? 36.23907 77.77958 27.91837 1.000 18.01581 193 LEU E N 1
ATOM 5943 C CA . LEU C 1 193 ? 35.82749 76.39537 28.10184 1.000 17.51374 193 LEU E CA 1
ATOM 5944 C C . LEU C 1 193 ? 35.71897 76.03978 29.57921 1.000 20.06175 193 LEU E C 1
ATOM 5945 O O . LEU C 1 193 ? 34.81004 75.30154 29.97637 1.000 17.93520 193 LEU E O 1
ATOM 5950 N N . ARG C 1 194 ? 36.62259 76.57262 30.41083 1.000 18.49172 194 ARG E N 1
ATOM 5951 C CA . ARG C 1 194 ? 36.62778 76.21322 31.82341 1.000 16.56407 194 ARG E CA 1
ATOM 5952 C C . ARG C 1 194 ? 35.41820 76.76042 32.57002 1.000 22.34347 194 ARG E C 1
ATOM 5953 O O . ARG C 1 194 ? 35.09621 76.24371 33.64177 1.000 19.42276 194 ARG E O 1
ATOM 5961 N N . GLY C 1 195 ? 34.74954 77.78459 32.02915 1.000 17.95149 195 GLY E N 1
ATOM 5962 C CA . GLY C 1 195 ? 33.57195 78.37941 32.63093 1.000 17.76357 195 GLY E CA 1
ATOM 5963 C C . GLY C 1 195 ? 32.27058 77.68078 32.30674 1.000 22.64078 195 GLY E C 1
ATOM 5964 O O . GLY C 1 195 ? 31.23387 78.01791 32.88457 1.000 21.23342 195 GLY E O 1
ATOM 5965 N N . GLY C 1 196 ? 32.28911 76.72407 31.38477 1.000 20.49391 196 GLY E N 1
ATOM 5966 C CA . GLY C 1 196 ? 31.08769 75.94386 31.16415 1.000 20.54237 196 GLY E CA 1
ATOM 5967 C C . GLY C 1 196 ? 30.64055 75.82438 29.72773 1.000 21.60953 196 GLY E C 1
ATOM 5968 O O . GLY C 1 196 ? 29.63298 75.16900 29.45729 1.000 19.82989 196 GLY E O 1
ATOM 5969 N N . LEU C 1 197 ? 31.34063 76.47230 28.79953 1.000 19.59008 197 LEU E N 1
ATOM 5970 C CA . LEU C 1 197 ? 31.03365 76.25717 27.39377 1.000 19.22205 197 LEU E CA 1
ATOM 5971 C C . LEU C 1 197 ? 31.53340 74.89003 26.95538 1.000 17.36486 197 LEU E C 1
ATOM 5972 O O . LEU C 1 197 ? 32.52961 74.37600 27.46535 1.000 18.00117 197 LEU E O 1
ATOM 5977 N N . ASP C 1 198 ? 30.82653 74.29935 25.98648 1.000 19.51663 198 ASP E N 1
ATOM 5978 C CA . ASP C 1 198 ? 31.25383 73.01765 25.44603 1.000 17.52560 198 ASP E CA 1
ATOM 5979 C C . ASP C 1 198 ? 32.33072 73.17909 24.38515 1.000 18.39625 198 ASP E C 1
ATOM 5980 O O . ASP C 1 198 ? 33.19664 72.30377 24.24950 1.000 16.91692 198 ASP E O 1
ATOM 5985 N N . PHE C 1 199 ? 32.27335 74.27322 23.62523 1.000 18.23021 199 PHE E N 1
ATOM 5986 C CA . PHE C 1 199 ? 33.14448 74.49434 22.47964 1.000 15.16541 199 PHE E CA 1
ATOM 5987 C C . PHE C 1 199 ? 33.60445 75.94072 22.43323 1.000 19.64395 199 PHE E C 1
ATOM 5988 O O . PHE C 1 199 ? 32.85492 76.85367 22.78362 1.000 17.19246 199 PHE E O 1
ATOM 5996 N N . THR C 1 200 ? 34.81972 76.14505 21.93332 1.000 17.64370 200 THR E N 1
ATOM 5997 C CA . THR C 1 200 ? 35.19716 77.41432 21.33213 1.000 17.89601 200 THR E CA 1
ATOM 5998 C C . THR C 1 200 ? 35.37215 77.19605 19.83140 1.000 18.17413 200 THR E C 1
ATOM 5999 O O . THR C 1 200 ? 35.34683 76.05872 19.34513 1.000 18.55588 200 THR E O 1
ATOM 6003 N N . LYS C 1 201 ? 35.51536 78.29331 19.08778 1.000 16.53916 201 LYS E N 1
ATOM 6004 C CA . LYS C 1 201 ? 35.41441 78.23084 17.63028 1.000 17.17652 201 LYS E CA 1
ATOM 6005 C C . LYS C 1 201 ? 36.44739 79.12562 16.95621 1.000 18.25362 201 LYS E C 1
ATOM 6006 O O . LYS C 1 201 ? 36.60394 80.29299 17.33747 1.000 17.68898 201 LYS E O 1
ATOM 6012 N N . ASP C 1 202 ? 37.10942 78.58675 15.92625 1.000 16.33361 202 ASP E N 1
ATOM 6013 C CA . ASP C 1 202 ? 37.82047 79.42278 14.95709 1.000 19.82603 202 ASP E CA 1
ATOM 6014 C C . ASP C 1 202 ? 36.81535 80.17621 14.10309 1.000 18.11594 202 ASP E C 1
ATOM 6015 O O . ASP C 1 202 ? 35.90104 79.56957 13.54443 1.000 16.88214 202 ASP E O 1
ATOM 6020 N N . ASP C 1 203 ? 37.00578 81.48620 13.94848 1.000 16.96183 203 ASP E N 1
ATOM 6021 C CA . ASP C 1 203 ? 36.24193 82.21678 12.94551 1.000 15.31317 203 ASP E CA 1
ATOM 6022 C C . ASP C 1 203 ? 36.38669 81.56263 11.57477 1.000 15.70623 203 ASP E C 1
ATOM 6023 O O . ASP C 1 203 ? 37.41286 80.95031 11.25642 1.000 17.15565 203 ASP E O 1
ATOM 6028 N N . GLU C 1 204 ? 35.34757 81.70375 10.74659 1.000 15.47232 204 GLU E N 1
ATOM 6029 C CA . GLU C 1 204 ? 35.43278 81.18383 9.38538 1.000 16.00319 204 GLU E CA 1
ATOM 6030 C C . GLU C 1 204 ? 36.65589 81.73338 8.64583 1.000 16.04579 204 GLU E C 1
ATOM 6031 O O . GLU C 1 204 ? 37.23108 81.03607 7.80544 1.000 15.57616 204 GLU E O 1
ATOM 6037 N N . ASN C 1 205 ? 37.08012 82.96435 8.96403 1.000 18.57911 205 ASN E N 1
ATOM 6038 C CA . ASN C 1 205 ? 38.21497 83.60201 8.28958 1.000 14.47245 205 ASN E CA 1
ATOM 6039 C C . ASN C 1 205 ? 39.55668 83.07152 8.75874 1.000 18.84048 205 ASN E C 1
ATOM 6040 O O . ASN C 1 205 ? 40.55778 83.25004 8.04762 1.000 15.76310 205 ASN E O 1
ATOM 6045 N N . VAL C 1 206 ? 39.60113 82.47343 9.94847 1.000 14.51560 206 VAL E N 1
ATOM 6046 C CA . VAL C 1 206 ? 40.85321 82.05235 10.57305 1.000 14.51487 206 VAL E CA 1
ATOM 6047 C C . VAL C 1 206 ? 41.22661 80.69921 9.97348 1.000 16.10305 206 VAL E C 1
ATOM 6048 O O . VAL C 1 206 ? 40.56236 79.69226 10.22937 1.000 15.48334 206 VAL E O 1
ATOM 6052 N N . ASN C 1 207 ? 42.24436 80.69181 9.10955 1.000 13.75698 207 ASN E N 1
ATOM 6053 C CA . ASN C 1 207 ? 42.72645 79.47252 8.47893 1.000 12.43927 207 ASN E CA 1
ATOM 6054 C C . ASN C 1 207 ? 44.20449 79.36345 8.84698 1.000 15.48808 207 ASN E C 1
ATOM 6055 O O . ASN C 1 207 ? 44.54396 78.80305 9.89261 1.000 15.09418 207 ASN E O 1
ATOM 6060 N N . SER C 1 208 ? 45.08790 79.93638 8.03090 1.000 13.39293 208 SER E N 1
ATOM 6061 C CA . SER C 1 208 ? 46.48150 80.12857 8.42813 1.000 13.11938 208 SER E CA 1
ATOM 6062 C C . SER C 1 208 ? 46.90736 81.47831 7.88779 1.000 15.49828 208 SER E C 1
ATOM 6063 O O . SER C 1 208 ? 46.62752 81.78109 6.72667 1.000 16.99540 208 SER E O 1
ATOM 6066 N N . GLN C 1 209 ? 47.54926 82.29229 8.71714 1.000 12.86092 209 GLN E N 1
ATOM 6067 C CA . GLN C 1 209 ? 47.79562 83.68407 8.35824 1.000 13.21680 209 GLN E CA 1
ATOM 6068 C C . GLN C 1 209 ? 49.10712 84.13261 8.97771 1.000 14.93677 209 GLN E C 1
ATOM 6069 O O . GLN C 1 209 ? 49.58061 83.52600 9.94412 1.000 17.27552 209 GLN E O 1
ATOM 6075 N N . PRO C 1 210 ? 49.71939 85.19117 8.44717 1.000 14.53989 210 PRO E N 1
ATOM 6076 C CA . PRO C 1 210 ? 50.84744 85.81376 9.15023 1.000 15.89553 210 PRO E CA 1
ATOM 6077 C C . PRO C 1 210 ? 50.48038 86.08280 10.60789 1.000 17.82904 210 PRO E C 1
ATOM 6078 O O . PRO C 1 210 ? 49.35868 86.49718 10.91856 1.000 19.72558 210 PRO E O 1
ATOM 6082 N N . PHE C 1 211 ? 51.43015 85.80005 11.50388 1.000 16.42971 211 PHE E N 1
ATOM 6083 C CA . PHE C 1 211 ? 51.31724 86.00331 12.95181 1.000 18.95599 211 PHE E CA 1
ATOM 6084 C C . PHE C 1 211 ? 50.48208 84.95132 13.68044 1.000 19.78239 211 PHE E C 1
ATOM 6085 O O . PHE C 1 211 ? 50.60124 84.83317 14.90162 1.000 20.02732 211 PHE E O 1
ATOM 6093 N N . MET C 1 212 ? 49.63413 84.18018 12.98873 1.000 15.53940 212 MET E N 1
ATOM 6094 C CA . MET C 1 212 ? 48.98912 83.02422 13.64260 1.000 15.14385 212 MET E CA 1
ATOM 6095 C C . MET C 1 212 ? 48.91272 81.90096 12.60995 1.000 14.46599 212 MET E C 1
ATOM 6096 O O . MET C 1 212 ? 47.91522 81.75275 11.89556 1.000 17.19068 212 MET E O 1
ATOM 6101 N N . ARG C 1 213 ? 49.98430 81.12425 12.53389 1.000 13.70666 213 ARG E N 1
ATOM 6102 C CA . ARG C 1 213 ? 50.04122 79.98383 11.63395 1.000 11.75958 213 ARG E CA 1
ATOM 6103 C C . ARG C 1 213 ? 49.25574 78.81946 12.22793 1.000 16.39556 213 ARG E C 1
ATOM 6104 O O . ARG C 1 213 ? 49.17654 78.64985 13.44663 1.000 14.79167 213 ARG E O 1
ATOM 6112 N N . TRP C 1 214 ? 48.64976 78.02427 11.35456 1.000 13.66414 214 TRP E N 1
ATOM 6113 C CA . TRP C 1 214 ? 47.61162 77.10807 11.82543 1.000 13.90389 214 TRP E CA 1
ATOM 6114 C C . TRP C 1 214 ? 48.15591 76.07596 12.81317 1.000 13.75566 214 TRP E C 1
ATOM 6115 O O . TRP C 1 214 ? 47.48936 75.76428 13.80606 1.000 15.14407 214 TRP E O 1
ATOM 6126 N N . ARG C 1 215 ? 49.35415 75.52519 12.56470 1.000 14.05568 215 ARG E N 1
ATOM 6127 C CA A ARG C 1 215 ? 49.82286 74.45433 13.43872 0.681 16.16678 215 ARG E CA 1
ATOM 6128 C CA B ARG C 1 215 ? 49.85554 74.46109 13.43195 0.319 16.12083 215 ARG E CA 1
ATOM 6129 C C . ARG C 1 215 ? 50.08819 74.97687 14.84513 1.000 17.37041 215 ARG E C 1
ATOM 6130 O O . ARG C 1 215 ? 49.80502 74.28121 15.82656 1.000 15.47236 215 ARG E O 1
ATOM 6145 N N . ASP C 1 216 ? 50.59031 76.21095 14.96383 1.000 14.87357 216 ASP E N 1
ATOM 6146 C CA . ASP C 1 216 ? 50.74504 76.83234 16.27676 1.000 14.66563 216 ASP E CA 1
ATOM 6147 C C . ASP C 1 216 ? 49.39404 77.00149 16.96711 1.000 14.49101 216 ASP E C 1
ATOM 6148 O O . ASP C 1 216 ? 49.25811 76.71726 18.16511 1.000 15.09975 216 ASP E O 1
ATOM 6153 N N . ARG C 1 217 ? 48.38508 77.46996 16.22820 1.000 14.08189 217 ARG E N 1
ATOM 6154 C CA . ARG C 1 217 ? 47.05477 77.61488 16.81173 1.000 13.85987 217 ARG E CA 1
ATOM 6155 C C . ARG C 1 217 ? 46.50573 76.26868 17.26033 1.000 17.80929 217 ARG E C 1
ATOM 6156 O O . ARG C 1 217 ? 45.94279 76.15610 18.35305 1.000 15.19441 217 ARG E O 1
ATOM 6164 N N . PHE C 1 218 ? 46.68202 75.22730 16.44091 1.000 14.48989 218 PHE E N 1
ATOM 6165 C CA . PHE C 1 218 ? 46.19935 73.90394 16.83174 1.000 13.76658 218 PHE E CA 1
ATOM 6166 C C . PHE C 1 218 ? 46.85523 73.43800 18.13418 1.000 16.42338 218 PHE E C 1
ATOM 6167 O O . PHE C 1 218 ? 46.18001 72.88779 19.01050 1.000 16.16702 218 PHE E O 1
ATOM 6175 N N . VAL C 1 219 ? 48.17150 73.64538 18.26965 1.000 15.79342 219 VAL E N 1
ATOM 6176 C CA . VAL C 1 219 ? 48.90551 73.21514 19.46506 1.000 13.71202 219 VAL E CA 1
ATOM 6177 C C . VAL C 1 219 ? 48.35652 73.89200 20.71605 1.000 17.77466 219 VAL E C 1
ATOM 6178 O O . VAL C 1 219 ? 48.06624 73.23341 21.72064 1.000 17.40991 219 VAL E O 1
ATOM 6182 N N . PHE C 1 220 ? 48.21209 75.21881 20.67924 1.000 17.23372 220 PHE E N 1
ATOM 6183 C CA . PHE C 1 220 ? 47.79076 75.93377 21.88254 1.000 14.19820 220 PHE E CA 1
ATOM 6184 C C . PHE C 1 220 ? 46.30907 75.72214 22.18334 1.000 16.79322 220 PHE E C 1
ATOM 6185 O O . PHE C 1 220 ? 45.92524 75.65411 23.35572 1.000 16.93256 220 PHE E O 1
ATOM 6193 N N . CYS C 1 221 ? 45.46329 75.60948 21.15386 1.000 16.12486 221 CYS E N 1
ATOM 6194 C CA . CYS C 1 221 ? 44.06503 75.28940 21.40894 1.000 15.00889 221 CYS E CA 1
ATOM 6195 C C . CYS C 1 221 ? 43.91286 73.88275 21.97824 1.000 18.01222 221 CYS E C 1
ATOM 6196 O O . CYS C 1 221 ? 43.03327 73.64260 22.81537 1.000 18.30192 221 CYS E O 1
ATOM 6199 N N . ALA C 1 222 ? 44.74095 72.93390 21.52606 1.000 14.62590 222 ALA E N 1
ATOM 6200 C CA . ALA C 1 222 ? 44.68897 71.59562 22.11738 1.000 14.71722 222 ALA E CA 1
ATOM 6201 C C . ALA C 1 222 ? 45.09417 71.63218 23.58559 1.000 17.26309 222 ALA E C 1
ATOM 6202 O O . ALA C 1 222 ? 44.46145 70.98326 24.42655 1.000 16.39283 222 ALA E O 1
ATOM 6204 N N . GLU C 1 223 ? 46.14510 72.38887 23.91657 1.000 14.95810 223 GLU E N 1
ATOM 6205 C CA . GLU C 1 223 ? 46.49737 72.54592 25.32231 1.000 13.91944 223 GLU E CA 1
ATOM 6206 C C . GLU C 1 223 ? 45.31953 73.10415 26.10878 1.000 17.65756 223 GLU E C 1
ATOM 6207 O O . GLU C 1 223 ? 45.02745 72.63453 27.21247 1.000 19.20606 223 GLU E O 1
ATOM 6213 N N . ALA C 1 224 ? 44.61581 74.08684 25.53796 1.000 14.99099 224 ALA E N 1
ATOM 6214 C CA . ALA C 1 224 ? 43.46058 74.68307 26.20329 1.000 12.96966 224 ALA E CA 1
ATOM 6215 C C . ALA C 1 224 ? 42.31366 73.68664 26.35166 1.000 17.75207 224 ALA E C 1
ATOM 6216 O O . ALA C 1 224 ? 41.66022 73.64445 27.40297 1.000 17.27517 224 ALA E O 1
ATOM 6218 N N . ILE C 1 225 ? 42.02917 72.90809 25.30022 1.000 14.14157 225 ILE E N 1
ATOM 6219 C CA . ILE C 1 225 ? 40.96102 71.91017 25.38189 1.000 15.47540 225 ILE E CA 1
ATOM 6220 C C . ILE C 1 225 ? 41.20241 70.98044 26.56212 1.000 15.11540 225 ILE E C 1
ATOM 6221 O O . ILE C 1 225 ? 40.30697 70.72432 27.38204 1.000 17.63668 225 ILE E O 1
ATOM 6226 N N . TYR C 1 226 ? 42.42549 70.46155 26.66469 1.000 17.30692 226 TYR E N 1
ATOM 6227 C CA . TYR C 1 226 ? 42.70012 69.42737 27.64926 1.000 18.34666 226 TYR E CA 1
ATOM 6228 C C . TYR C 1 226 ? 42.82389 70.00340 29.05322 1.000 18.45742 226 TYR E C 1
ATOM 6229 O O . TYR C 1 226 ? 42.46101 69.33058 30.02259 1.000 18.86137 226 TYR E O 1
ATOM 6238 N N . LYS C 1 227 ? 43.30949 71.24088 29.18171 1.000 17.61212 227 LYS E N 1
ATOM 6239 C CA . LYS C 1 227 ? 43.37268 71.86576 30.50070 1.000 17.09379 227 LYS E CA 1
ATOM 6240 C C . LYS C 1 227 ? 41.97637 72.11723 31.05197 1.000 17.13184 227 LYS E C 1
ATOM 6241 O O . LYS C 1 227 ? 41.69955 71.83537 32.22417 1.000 19.16260 227 LYS E O 1
ATOM 6247 N N . SER C 1 228 ? 41.07869 72.64650 30.21636 1.000 17.75409 228 SER E N 1
ATOM 6248 C CA . SER C 1 228 ? 39.71826 72.92500 30.66852 1.000 16.63014 228 SER E CA 1
ATOM 6249 C C . SER C 1 228 ? 38.93365 71.63679 30.89934 1.000 18.28979 228 SER E C 1
ATOM 6250 O O . SER C 1 228 ? 38.08397 71.57363 31.79763 1.000 18.49816 228 SER E O 1
ATOM 6253 N N . GLN C 1 229 ? 39.18390 70.61107 30.08419 1.000 16.65110 229 GLN E N 1
ATOM 6254 C CA . GLN C 1 229 ? 38.51187 69.32985 30.28451 1.000 21.00834 229 GLN E CA 1
ATOM 6255 C C . GLN C 1 229 ? 38.93092 68.69992 31.60612 1.000 19.25054 229 GLN E C 1
ATOM 6256 O O . GLN C 1 229 ? 38.09041 68.20013 32.36397 1.000 23.31390 229 GLN E O 1
ATOM 6262 N N . ALA C 1 230 ? 40.23623 68.71494 31.89459 1.000 18.20047 230 ALA E N 1
ATOM 6263 C CA . ALA C 1 230 ? 40.72328 68.13772 33.14301 1.000 18.96137 230 ALA E CA 1
ATOM 6264 C C . ALA C 1 230 ? 40.16762 68.89750 34.33171 1.000 25.34514 230 ALA E C 1
ATOM 6265 O O . ALA C 1 230 ? 39.85448 68.30267 35.36998 1.000 23.01788 230 ALA E O 1
ATOM 6267 N N . GLU C 1 231 ? 40.03170 70.21715 34.19017 1.000 19.19838 231 GLU E N 1
ATOM 6268 C CA . GLU C 1 231 ? 39.57935 71.04483 35.30140 1.000 17.87056 231 GLU E CA 1
ATOM 6269 C C . GLU C 1 231 ? 38.10249 70.81023 35.59992 1.000 20.29406 231 GLU E C 1
ATOM 6270 O O . GLU C 1 231 ? 37.71054 70.66383 36.76230 1.000 22.04584 231 GLU E O 1
ATOM 6276 N N . THR C 1 232 ? 37.26434 70.79167 34.56381 1.000 20.89884 232 THR E N 1
ATOM 6277 C CA . THR C 1 232 ? 35.81768 70.73271 34.74747 1.000 21.04567 232 THR E CA 1
ATOM 6278 C C . THR C 1 232 ? 35.28441 69.31288 34.82308 1.000 24.64118 232 THR E C 1
ATOM 6279 O O . THR C 1 232 ? 34.21200 69.10194 35.40273 1.000 27.49119 232 THR E O 1
ATOM 6283 N N . GLY C 1 233 ? 35.99499 68.34119 34.24448 1.000 21.32160 233 GLY E N 1
ATOM 6284 C CA . GLY C 1 233 ? 35.49133 66.98895 34.13606 1.000 22.31844 233 GLY E CA 1
ATOM 6285 C C . GLY C 1 233 ? 34.51625 66.75565 33.00154 1.000 27.99557 233 GLY E C 1
ATOM 6286 O O . GLY C 1 233 ? 34.03006 65.62746 32.85407 1.000 31.90678 233 GLY E O 1
ATOM 6287 N N . GLU C 1 234 ? 34.21827 67.77372 32.19727 1.000 18.86285 234 GLU E N 1
ATOM 6288 C CA . GLU C 1 234 ? 33.33269 67.66078 31.04410 1.000 17.70301 234 GLU E CA 1
ATOM 6289 C C . GLU C 1 234 ? 34.16211 67.65604 29.76792 1.000 18.23231 234 GLU E C 1
ATOM 6290 O O . GLU C 1 234 ? 35.19904 68.32257 29.67955 1.000 18.36615 234 GLU E O 1
ATOM 6296 N N . ILE C 1 235 ? 33.69387 66.90900 28.76656 1.000 18.37302 235 ILE E N 1
ATOM 6297 C CA . ILE C 1 235 ? 34.42771 66.84752 27.50663 1.000 16.76853 235 ILE E CA 1
ATOM 6298 C C . ILE C 1 235 ? 34.31840 68.18751 26.78727 1.000 16.09621 235 ILE E C 1
ATOM 6299 O O . ILE C 1 235 ? 33.22333 68.75037 26.65650 1.000 16.37794 235 ILE E O 1
ATOM 6304 N N . LYS C 1 236 ? 35.45657 68.68299 26.28655 1.000 16.40009 236 LYS E N 1
ATOM 6305 C CA . LYS C 1 236 ? 35.56891 69.98747 25.64520 1.000 14.97887 236 LYS E CA 1
ATOM 6306 C C . LYS C 1 236 ? 36.06276 69.83777 24.20761 1.000 16.22056 236 LYS E C 1
ATOM 6307 O O . LYS C 1 236 ? 36.74260 68.86789 23.86002 1.000 16.62135 236 LYS E O 1
ATOM 6313 N N . GLY C 1 237 ? 35.74672 70.83240 23.37533 1.000 17.00032 237 GLY E N 1
ATOM 6314 C CA . GLY C 1 237 ? 36.27308 70.87026 22.02285 1.000 16.78950 237 GLY E CA 1
ATOM 6315 C C . GLY C 1 237 ? 36.51505 72.29522 21.55825 1.000 15.42458 237 GLY E C 1
ATOM 6316 O O . GLY C 1 237 ? 36.05888 73.26214 22.17033 1.000 16.11854 237 GLY E O 1
ATOM 6317 N N . HIS C 1 238 ? 37.23450 72.41258 20.44639 1.000 14.39518 238 HIS E N 1
ATOM 6318 C CA . HIS C 1 238 ? 37.42580 73.69535 19.76681 1.000 15.58827 238 HIS E CA 1
ATOM 6319 C C . HIS C 1 238 ? 37.33420 73.43629 18.27309 1.000 15.74343 238 HIS E C 1
ATOM 6320 O O . HIS C 1 238 ? 38.06711 72.58331 17.76471 1.000 18.51136 238 HIS E O 1
ATOM 6327 N N . TYR C 1 239 ? 36.42102 74.12270 17.57469 1.000 15.09307 239 TYR E N 1
ATOM 6328 C CA . TYR C 1 239 ? 36.29980 73.89285 16.13145 1.000 15.59552 239 TYR E CA 1
ATOM 6329 C C . TYR C 1 239 ? 37.55803 74.42372 15.45780 1.000 16.63154 239 TYR E C 1
ATOM 6330 O O . TYR C 1 239 ? 37.68244 75.62389 15.20272 1.000 16.29369 239 TYR E O 1
ATOM 6339 N N . LEU C 1 240 ? 38.48731 73.52130 15.15799 1.000 15.58176 240 LEU E N 1
ATOM 6340 C CA . LEU C 1 240 ? 39.73166 73.87643 14.48662 1.000 13.33250 240 LEU E CA 1
ATOM 6341 C C . LEU C 1 240 ? 39.49310 73.95508 12.98471 1.000 15.52926 240 LEU E C 1
ATOM 6342 O O . LEU C 1 240 ? 39.19256 72.94377 12.34236 1.000 13.41672 240 LEU E O 1
ATOM 6347 N N . ASN C 1 241 ? 39.64710 75.14514 12.42072 1.000 16.41141 241 ASN E N 1
ATOM 6348 C CA . ASN C 1 241 ? 39.31002 75.34714 11.01956 1.000 15.37921 241 ASN E CA 1
ATOM 6349 C C . ASN C 1 241 ? 40.36357 74.71137 10.11812 1.000 14.29943 241 ASN E C 1
ATOM 6350 O O . ASN C 1 241 ? 41.54148 75.09992 10.14723 1.000 17.99949 241 ASN E O 1
ATOM 6355 N N . ALA C 1 242 ? 39.93573 73.73464 9.31561 1.000 13.14045 242 ALA E N 1
ATOM 6356 C CA . ALA C 1 242 ? 40.79165 73.06170 8.35056 1.000 12.47582 242 ALA E CA 1
ATOM 6357 C C . ALA C 1 242 ? 40.64310 73.63043 6.94962 1.000 13.41773 242 ALA E C 1
ATOM 6358 O O . ALA C 1 242 ? 41.32384 73.16398 6.03067 1.000 16.40304 242 ALA E O 1
ATOM 6360 N N . THR C 1 243 ? 39.76421 74.62003 6.77227 1.000 13.34652 243 THR E N 1
ATOM 6361 C CA . THR C 1 243 ? 39.57057 75.24291 5.46825 1.000 14.45556 243 THR E CA 1
ATOM 6362 C C . THR C 1 243 ? 40.91300 75.70367 4.91264 1.000 13.43549 243 THR E C 1
ATOM 6363 O O . THR C 1 243 ? 41.71706 76.29688 5.63084 1.000 16.61321 243 THR E O 1
ATOM 6367 N N . ALA C 1 244 ? 41.16289 75.43373 3.63199 1.000 14.68247 244 ALA E N 1
ATOM 6368 C CA . ALA C 1 244 ? 42.48244 75.73535 3.09377 1.000 15.15315 244 ALA E CA 1
ATOM 6369 C C . ALA C 1 244 ? 42.39837 76.01397 1.60342 1.000 16.01552 244 ALA E C 1
ATOM 6370 O O . ALA C 1 244 ? 41.35103 75.86037 0.96823 1.000 15.06951 244 ALA E O 1
ATOM 6372 N N . GLY C 1 245 ? 43.53523 76.42356 1.04585 1.000 14.30524 245 GLY E N 1
ATOM 6373 C CA . GLY C 1 245 ? 43.56864 76.75472 -0.36637 1.000 13.50779 245 GLY E CA 1
ATOM 6374 C C . GLY C 1 245 ? 43.50313 75.53549 -1.25759 1.000 14.62253 245 GLY E C 1
ATOM 6375 O O . GLY C 1 245 ? 43.03731 75.61967 -2.40165 1.000 14.81684 245 GLY E O 1
ATOM 6376 N N . THR C 1 246 ? 43.98126 74.39674 -0.76624 1.000 15.02835 246 THR E N 1
ATOM 6377 C CA . THR C 1 246 ? 44.04234 73.16940 -1.54640 1.000 14.71469 246 THR E CA 1
ATOM 6378 C C . THR C 1 246 ? 43.52457 72.00847 -0.70718 1.000 15.63779 246 THR E C 1
ATOM 6379 O O . THR C 1 246 ? 43.52878 72.05343 0.52697 1.000 16.94172 246 THR E O 1
ATOM 6383 N N . CYS C 1 247 ? 43.08672 70.94776 -1.38767 1.000 12.65615 247 CYS E N 1
ATOM 6384 C CA A CYS C 1 247 ? 42.61937 69.75227 -0.68290 0.706 16.26315 247 CYS E CA 1
ATOM 6385 C CA B CYS C 1 247 ? 42.60763 69.80631 -0.62162 0.294 16.32982 247 CYS E CA 1
ATOM 6386 C C . CYS C 1 247 ? 43.73668 69.13081 0.13921 1.000 20.27361 247 CYS E C 1
ATOM 6387 O O . CYS C 1 247 ? 43.50659 68.61938 1.24263 1.000 19.85573 247 CYS E O 1
ATOM 6392 N N . GLU C 1 248 ? 44.95189 69.13613 -0.40790 1.000 17.71862 248 GLU E N 1
ATOM 6393 C CA . GLU C 1 248 ? 46.06144 68.52159 0.30133 1.000 18.60949 248 GLU E CA 1
ATOM 6394 C C . GLU C 1 248 ? 46.31762 69.23861 1.61936 1.000 20.17920 248 GLU E C 1
ATOM 6395 O O . GLU C 1 248 ? 46.52592 68.59091 2.65129 1.000 21.03738 248 GLU E O 1
ATOM 6401 N N . GLU C 1 249 ? 46.25421 70.57744 1.61394 1.000 15.96186 249 GLU E N 1
ATOM 6402 C CA . GLU C 1 249 ? 46.45400 71.34683 2.84052 1.000 18.46239 249 GLU E CA 1
ATOM 6403 C C . GLU C 1 249 ? 45.32050 71.10902 3.82120 1.000 18.34968 249 GLU E C 1
ATOM 6404 O O . GLU C 1 249 ? 45.55133 71.01386 5.03083 1.000 17.07239 249 GLU E O 1
ATOM 6410 N N . MET C 1 250 ? 44.08012 71.06174 3.31887 1.000 14.74587 250 MET E N 1
ATOM 6411 C CA . MET C 1 250 ? 42.92999 70.82812 4.18777 1.000 14.82050 250 MET E CA 1
ATOM 6412 C C . MET C 1 250 ? 43.07890 69.51007 4.93699 1.000 18.17781 250 MET E C 1
ATOM 6413 O O . MET C 1 250 ? 42.89666 69.44732 6.15789 1.000 15.46110 250 MET E O 1
ATOM 6418 N N . ILE C 1 251 ? 43.40713 68.44108 4.21439 1.000 14.41603 251 ILE E N 1
ATOM 6419 C CA . ILE C 1 251 ? 43.57328 67.13788 4.85721 1.000 15.72991 251 ILE E CA 1
ATOM 6420 C C . ILE C 1 251 ? 44.76141 67.15223 5.81524 1.000 17.74597 251 ILE E C 1
ATOM 6421 O O . ILE C 1 251 ? 44.69186 66.57826 6.91041 1.000 18.16803 251 ILE E O 1
ATOM 6426 N N . LYS C 1 252 ? 45.86416 67.81307 5.43252 1.000 13.76466 252 LYS E N 1
ATOM 6427 C CA . LYS C 1 252 ? 47.00968 67.92450 6.34077 1.000 17.04377 252 LYS E CA 1
ATOM 6428 C C . LYS C 1 252 ? 46.59997 68.52349 7.68039 1.000 17.70736 252 LYS E C 1
ATOM 6429 O O . LYS C 1 252 ? 47.11725 68.12206 8.72781 1.000 15.85235 252 LYS E O 1
ATOM 6435 N N . ARG C 1 253 ? 45.69242 69.50861 7.66289 1.000 17.26936 253 ARG E N 1
ATOM 6436 C CA . ARG C 1 253 ? 45.24376 70.11343 8.91559 1.000 13.90947 253 ARG E CA 1
ATOM 6437 C C . ARG C 1 253 ? 44.38202 69.14227 9.71954 1.000 15.44271 253 ARG E C 1
ATOM 6438 O O . ARG C 1 253 ? 44.55574 69.01812 10.93900 1.000 15.15588 253 ARG E O 1
ATOM 6446 N N . ALA C 1 254 ? 43.47465 68.42311 9.05820 1.000 16.68014 254 ALA E N 1
ATOM 6447 C CA . ALA C 1 254 ? 42.67497 67.42735 9.77303 1.000 14.36707 254 ALA E CA 1
ATOM 6448 C C . ALA C 1 254 ? 43.56010 66.32372 10.35160 1.000 15.18479 254 ALA E C 1
ATOM 6449 O O . ALA C 1 254 ? 43.29215 65.80889 11.44569 1.000 16.23810 254 ALA E O 1
ATOM 6451 N N . VAL C 1 255 ? 44.61607 65.95173 9.62598 1.000 13.85834 255 VAL E N 1
ATOM 6452 C C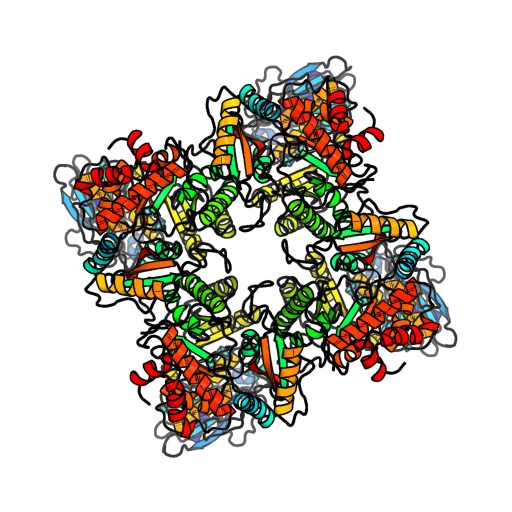A . VAL C 1 255 ? 45.53549 64.91362 10.09362 1.000 16.07247 255 VAL E CA 1
ATOM 6453 C C . VAL C 1 255 ? 46.20304 65.32514 11.40183 1.000 18.56204 255 VAL E C 1
ATOM 6454 O O . VAL C 1 255 ? 46.37352 64.50084 12.31112 1.000 15.94273 255 VAL E O 1
ATOM 6458 N N . PHE C 1 256 ? 46.59751 66.60071 11.52231 1.000 14.15431 256 PHE E N 1
ATOM 6459 C CA . PHE C 1 256 ? 47.23348 67.03850 12.76062 1.000 15.15054 256 PHE E CA 1
ATOM 6460 C C . PHE C 1 256 ? 46.23935 67.09264 13.90952 1.000 15.28522 256 PHE E C 1
ATOM 6461 O O . PHE C 1 256 ? 46.57717 66.73036 15.04129 1.000 15.75720 256 PHE E O 1
ATOM 6469 N N . ALA C 1 257 ? 45.01853 67.57041 13.65314 1.000 14.47514 257 ALA E N 1
ATOM 6470 C CA . ALA C 1 257 ? 43.97224 67.44735 14.66029 1.000 13.97653 257 ALA E CA 1
ATOM 6471 C C . ALA C 1 257 ? 43.80720 65.99843 15.10102 1.000 16.12537 257 ALA E C 1
ATOM 6472 O O . ALA C 1 257 ? 43.66563 65.71670 16.29741 1.000 16.53812 257 ALA E O 1
ATOM 6474 N N . ARG C 1 258 ? 43.80001 65.06498 14.14150 1.000 13.87658 258 ARG E N 1
ATOM 6475 C CA . ARG C 1 258 ? 43.70629 63.64576 14.48312 1.000 17.44481 258 ARG E CA 1
ATOM 6476 C C . ARG C 1 258 ? 44.83906 63.23830 15.41559 1.000 15.90829 258 ARG E C 1
ATOM 6477 O O . ARG C 1 258 ? 44.60307 62.57865 16.43587 1.000 16.25045 258 ARG E O 1
ATOM 6485 N N . GLU C 1 259 ? 46.07831 63.63591 15.08612 1.000 16.45347 259 GLU E N 1
ATOM 6486 C CA . GLU C 1 259 ? 47.22882 63.27980 15.91858 1.000 15.15770 259 GLU E CA 1
ATOM 6487 C C . GLU C 1 259 ? 47.07545 63.82734 17.32480 1.000 19.60089 259 GLU E C 1
ATOM 6488 O O . GLU C 1 259 ? 47.41347 63.14672 18.30270 1.000 17.11616 259 GLU E O 1
ATOM 6494 N N . LEU C 1 260 ? 46.57936 65.06269 17.44515 1.000 13.49807 260 LEU E N 1
ATOM 6495 C CA . LEU C 1 260 ? 46.37511 65.68179 18.74647 1.000 14.02778 260 LEU E CA 1
ATOM 6496 C C . LEU C 1 260 ? 45.23768 65.03060 19.53281 1.000 14.84936 260 LEU E C 1
ATOM 6497 O O . LEU C 1 260 ? 45.13061 65.25794 20.74196 1.000 17.31990 260 LEU E O 1
ATOM 6502 N N . GLY C 1 261 ? 44.40913 64.21455 18.88721 1.000 15.24031 261 GLY E N 1
ATOM 6503 C CA . GLY C 1 261 ? 43.35468 63.49734 19.58264 1.000 14.63602 261 GLY E CA 1
ATOM 6504 C C . GLY C 1 261 ? 42.12280 64.31062 19.91336 1.000 19.49377 261 GLY E C 1
ATOM 6505 O O . GLY C 1 261 ? 41.28828 63.84699 20.70049 1.000 17.56046 261 GLY E O 1
ATOM 6506 N N . VAL C 1 262 ? 41.97714 65.50148 19.33771 1.000 13.79289 262 VAL E N 1
ATOM 6507 C CA . VAL C 1 262 ? 40.89303 66.42136 19.67600 1.000 12.02607 262 VAL E CA 1
ATOM 6508 C C . VAL C 1 262 ? 39.60305 65.98335 18.98974 1.000 14.14958 262 VAL E C 1
ATOM 6509 O O . VAL C 1 262 ? 39.65230 65.22495 18.01413 1.000 14.66336 262 VAL E O 1
ATOM 6513 N N . PRO C 1 263 ? 38.42991 66.42585 19.46407 1.000 13.98584 263 PRO E N 1
ATOM 6514 C CA . PRO C 1 263 ? 37.17328 65.84781 18.96524 1.000 14.44835 263 PRO E CA 1
ATOM 6515 C C . PRO C 1 263 ? 36.59613 66.46070 17.69662 1.000 15.15084 263 PRO E C 1
ATOM 6516 O O . PRO C 1 263 ? 35.79989 65.78224 17.03984 1.000 14.80152 263 PRO E O 1
ATOM 6520 N N . ILE C 1 264 ? 36.91628 67.70599 17.34117 1.000 15.29982 264 ILE E N 1
ATOM 6521 C CA . ILE C 1 264 ? 36.12328 68.37131 16.30349 1.000 11.85898 264 ILE E CA 1
ATOM 6522 C C . ILE C 1 264 ? 36.99601 69.31269 15.47947 1.000 15.75997 264 ILE E C 1
ATOM 6523 O O . ILE C 1 264 ? 37.85652 70.02482 16.00583 1.000 15.93477 264 ILE E O 1
ATOM 6528 N N . VAL C 1 265 ? 36.76477 69.29052 14.16487 1.000 14.47100 265 VAL E N 1
ATOM 6529 C CA . VAL C 1 265 ? 37.36905 70.21234 13.20449 1.000 14.41642 265 VAL E CA 1
ATOM 6530 C C . VAL C 1 265 ? 36.25095 70.93522 12.46645 1.000 14.16510 265 VAL E C 1
ATOM 6531 O O . VAL C 1 265 ? 35.06566 70.63755 12.67362 1.000 14.68792 265 VAL E O 1
ATOM 6535 N N . MET C 1 266 ? 36.62079 71.89152 11.60086 1.000 15.72290 266 MET E N 1
ATOM 6536 C CA . MET C 1 266 ? 35.66368 72.81640 11.00618 1.000 15.56391 266 MET E CA 1
ATOM 6537 C C . MET C 1 266 ? 35.98372 73.03723 9.53082 1.000 12.89874 266 MET E C 1
ATOM 6538 O O . MET C 1 266 ? 37.14398 72.96857 9.12183 1.000 15.14221 266 MET E O 1
ATOM 6543 N N . HIS C 1 267 ? 34.94659 73.29376 8.73011 1.000 12.78759 267 HIS E N 1
ATOM 6544 C CA . HIS C 1 267 ? 35.13261 73.62061 7.31725 1.000 15.38826 267 HIS E CA 1
ATOM 6545 C C . HIS C 1 267 ? 34.13804 74.68443 6.87544 1.000 13.48059 267 HIS E C 1
ATOM 6546 O O . HIS C 1 267 ? 32.97107 74.65016 7.27444 1.000 14.73249 267 HIS E O 1
ATOM 6553 N N . ASP C 1 268 ? 34.60980 75.63185 6.05411 1.000 15.01420 268 ASP E N 1
ATOM 6554 C CA . ASP C 1 268 ? 33.74044 76.61023 5.38697 1.000 15.65488 268 ASP E CA 1
ATOM 6555 C C . ASP C 1 268 ? 33.28306 75.96863 4.07742 1.000 14.91967 268 ASP E C 1
ATOM 6556 O O . ASP C 1 268 ? 33.96584 76.04897 3.05726 1.000 14.38943 268 ASP E O 1
ATOM 6561 N N . TYR C 1 269 ? 32.10997 75.32518 4.07835 1.000 14.11348 269 TYR E N 1
ATOM 6562 C CA . TYR C 1 269 ? 31.83871 74.39696 2.98337 1.000 14.39316 269 TYR E CA 1
ATOM 6563 C C . TYR C 1 269 ? 31.54778 75.10120 1.66691 1.000 15.06552 269 TYR E C 1
ATOM 6564 O O . TYR C 1 269 ? 31.82324 74.53707 0.60185 1.000 14.83836 269 TYR E O 1
ATOM 6573 N N . LEU C 1 270 ? 30.98225 76.31159 1.70257 1.000 12.98524 270 LEU E N 1
ATOM 6574 C CA . LEU C 1 270 ? 30.66179 76.96060 0.43676 1.000 14.81944 270 LEU E CA 1
ATOM 6575 C C . LEU C 1 270 ? 31.89589 77.60015 -0.19285 1.000 15.59071 270 LEU E C 1
ATOM 6576 O O . LEU C 1 270 ? 32.05252 77.56564 -1.41151 1.000 17.10226 270 LEU E O 1
ATOM 6581 N N . THR C 1 271 ? 32.78419 78.18298 0.61153 1.000 15.30734 271 THR E N 1
ATOM 6582 C CA . THR C 1 271 ? 33.96604 78.80719 0.01791 1.000 15.60651 271 THR E CA 1
ATOM 6583 C C . THR C 1 271 ? 35.06195 77.78798 -0.27309 1.000 15.31116 271 THR E C 1
ATOM 6584 O O . THR C 1 271 ? 35.80803 77.94983 -1.24796 1.000 16.50990 271 THR E O 1
ATOM 6588 N N . GLY C 1 272 ? 35.16937 76.73528 0.54467 1.000 14.84217 272 GLY E N 1
ATOM 6589 C CA . GLY C 1 272 ? 36.03111 75.61285 0.18278 1.000 14.35711 272 GLY E CA 1
ATOM 6590 C C . GLY C 1 272 ? 35.45647 74.79772 -0.96418 1.000 14.12375 272 GLY E C 1
ATOM 6591 O O . GLY C 1 272 ? 36.17794 74.41250 -1.88898 1.000 13.66131 272 GLY E O 1
ATOM 6592 N N . GLY C 1 273 ? 34.15434 74.55536 -0.93934 1.000 15.40307 273 GLY E N 1
ATOM 6593 C CA . GLY C 1 273 ? 33.45044 73.89587 -2.01892 1.000 14.75335 273 GLY E CA 1
ATOM 6594 C C . GLY C 1 273 ? 33.05504 72.46871 -1.65977 1.000 15.65773 273 GLY E C 1
ATOM 6595 O O . GLY C 1 273 ? 33.60904 71.84068 -0.74926 1.000 14.97656 273 GLY E O 1
ATOM 6596 N N . PHE C 1 274 ? 32.10402 71.93438 -2.43425 1.000 14.39319 274 PHE E N 1
ATOM 6597 C CA . PHE C 1 274 ? 31.52640 70.62939 -2.10522 1.000 15.35540 274 PHE E CA 1
ATOM 6598 C C . PHE C 1 274 ? 32.49125 69.47370 -2.35032 1.000 14.69601 274 PHE E C 1
ATOM 6599 O O . PHE C 1 274 ? 32.46049 68.47664 -1.61902 1.000 14.31085 274 PHE E O 1
ATOM 6607 N N . THR C 1 275 ? 33.32706 69.55662 -3.38616 1.000 13.73532 275 THR E N 1
ATOM 6608 C CA . THR C 1 275 ? 34.26091 68.46294 -3.63279 1.000 12.88367 275 THR E CA 1
ATOM 6609 C C . THR C 1 275 ? 35.21984 68.30584 -2.45570 1.000 14.86448 275 THR E C 1
ATOM 6610 O O . THR C 1 275 ? 35.40233 67.19939 -1.93156 1.000 14.52282 275 THR E O 1
ATOM 6614 N N . ALA C 1 276 ? 35.79494 69.41466 -1.98485 1.000 12.62000 276 ALA E N 1
ATOM 6615 C CA . ALA C 1 276 ? 36.64035 69.35378 -0.78942 1.000 14.35957 276 ALA E CA 1
ATOM 6616 C C . ALA C 1 276 ? 35.84151 68.96412 0.44747 1.000 14.79582 276 ALA E C 1
ATOM 6617 O O . ALA C 1 276 ? 36.31224 68.16532 1.26407 1.000 13.88256 276 ALA E O 1
ATOM 6619 N N . ASN C 1 277 ? 34.63173 69.51168 0.60896 1.000 14.24408 277 ASN E N 1
ATOM 6620 C CA . ASN C 1 277 ? 33.86822 69.19659 1.81088 1.000 13.65683 277 ASN E CA 1
ATOM 6621 C C . ASN C 1 277 ? 33.57294 67.71055 1.90150 1.000 13.70372 277 ASN E C 1
ATOM 6622 O O . ASN C 1 277 ? 33.68426 67.11375 2.98038 1.000 13.32471 277 ASN E O 1
ATOM 6627 N N . THR C 1 278 ? 33.20322 67.09211 0.77795 1.000 13.16825 278 THR E N 1
ATOM 6628 C CA . THR C 1 278 ? 32.88996 65.66687 0.81133 1.000 12.86748 278 THR E CA 1
ATOM 6629 C C . THR C 1 278 ? 34.12966 64.84534 1.15904 1.000 14.74678 278 THR E C 1
ATOM 6630 O O . THR C 1 278 ? 34.05412 63.89840 1.94707 1.000 12.81421 278 THR E O 1
ATOM 6634 N N . SER C 1 279 ? 35.29273 65.21929 0.61268 1.000 14.64606 279 SER E N 1
ATOM 6635 C CA . SER C 1 279 ? 36.54290 64.57669 1.00935 1.000 15.10842 279 SER E CA 1
ATOM 6636 C C . SER C 1 279 ? 36.77641 64.69806 2.50687 1.000 15.00777 279 SER E C 1
ATOM 6637 O O . SER C 1 279 ? 37.16609 63.72279 3.16686 1.000 15.55293 279 SER E O 1
ATOM 6640 N N . LEU C 1 280 ? 36.55182 65.88032 3.07076 1.000 16.10309 280 LEU E N 1
ATOM 6641 C CA . LEU C 1 280 ? 36.81403 66.07240 4.49170 1.000 15.92835 280 LEU E CA 1
ATOM 6642 C C . LEU C 1 280 ? 35.82393 65.29137 5.34579 1.000 16.50120 280 LEU E C 1
ATOM 6643 O O . LEU C 1 280 ? 36.20607 64.71745 6.37936 1.000 13.65475 280 LEU E O 1
ATOM 6648 N N . ALA C 1 281 ? 34.55161 65.23432 4.94429 1.000 13.83343 281 ALA E N 1
ATOM 6649 C CA . ALA C 1 281 ? 33.56019 64.44895 5.68021 1.000 13.76037 281 ALA E CA 1
ATOM 6650 C C . ALA C 1 281 ? 33.92481 62.96869 5.68390 1.000 13.29551 281 ALA E C 1
ATOM 6651 O O . ALA C 1 281 ? 33.71977 62.27300 6.69323 1.000 14.58574 281 ALA E O 1
ATOM 6653 N N . HIS C 1 282 ? 34.47701 62.46131 4.58183 1.000 14.01499 282 HIS E N 1
ATOM 6654 C CA . HIS C 1 282 ? 34.93740 61.07784 4.56319 1.000 12.98818 282 HIS E CA 1
ATOM 6655 C C . HIS C 1 282 ? 36.09545 60.87592 5.52365 1.000 14.68946 282 HIS E C 1
ATOM 6656 O O . HIS C 1 282 ? 36.12386 59.88478 6.27705 1.000 16.56257 282 HIS E O 1
ATOM 6663 N N . TYR C 1 283 ? 37.06893 61.79394 5.51553 1.000 13.82996 283 TYR E N 1
ATOM 6664 C CA . TYR C 1 283 ? 38.19499 61.68859 6.43787 1.000 13.95831 283 TYR E CA 1
ATOM 6665 C C . TYR C 1 283 ? 37.69584 61.68913 7.87901 1.000 15.21467 283 TYR E C 1
ATOM 6666 O O . TYR C 1 283 ? 38.18249 60.91861 8.71865 1.000 14.74985 283 TYR E O 1
ATOM 6675 N N . CYS C 1 284 ? 36.74159 62.56276 8.19955 1.000 13.79659 284 CYS E N 1
ATOM 6676 C CA . CYS C 1 284 ? 36.24971 62.63806 9.57405 1.000 15.50801 284 CYS E CA 1
ATOM 6677 C C . CYS C 1 284 ? 35.53458 61.35745 9.97305 1.000 16.25968 284 CYS E C 1
ATOM 6678 O O . CYS C 1 284 ? 35.71181 60.87841 11.10159 1.000 16.09983 284 CYS E O 1
ATOM 6681 N N . ARG C 1 285 ? 34.70738 60.80042 9.08151 1.000 14.82946 285 ARG E N 1
ATOM 6682 C CA . ARG C 1 285 ? 34.11891 59.48170 9.34206 1.000 14.83440 285 ARG E CA 1
ATOM 6683 C C . ARG C 1 285 ? 35.19610 58.43766 9.61276 1.000 15.03370 285 ARG E C 1
ATOM 6684 O O . ARG C 1 285 ? 35.08011 57.63466 10.55150 1.000 16.64396 285 ARG E O 1
ATOM 6692 N N . ASP C 1 286 ? 36.25472 58.42988 8.79711 1.000 13.78930 286 ASP E N 1
ATOM 6693 C CA . ASP C 1 286 ? 37.28840 57.40419 8.92632 1.000 14.10152 286 ASP E CA 1
ATOM 6694 C C . ASP C 1 286 ? 38.10793 57.55708 10.19998 1.000 17.10458 286 ASP E C 1
ATOM 6695 O O . ASP C 1 286 ? 38.81461 56.61046 10.58646 1.000 16.72712 286 ASP E O 1
ATOM 6700 N N . ASN C 1 287 ? 38.04982 58.72207 10.85589 1.000 14.49837 287 ASN E N 1
ATOM 6701 C CA . ASN C 1 287 ? 38.94040 58.98499 11.97960 1.000 13.96995 287 ASN E CA 1
ATOM 6702 C C . ASN C 1 287 ? 38.21894 59.46981 13.22625 1.000 16.14971 287 ASN E C 1
ATOM 6703 O O . ASN C 1 287 ? 38.88299 59.88843 14.17961 1.000 16.47544 287 ASN E O 1
ATOM 6708 N N . GLY C 1 288 ? 36.89143 59.39748 13.26055 1.000 14.42231 288 GLY E N 1
ATOM 6709 C CA . GLY C 1 288 ? 36.17275 59.71636 14.48339 1.000 18.44069 288 GLY E CA 1
ATOM 6710 C C . GLY C 1 288 ? 36.02653 61.18822 14.79335 1.000 14.95184 288 GLY E C 1
ATOM 6711 O O . GLY C 1 288 ? 35.61156 61.52373 15.90463 1.000 16.85972 288 GLY E O 1
ATOM 6712 N N . LEU C 1 289 ? 36.35433 62.07537 13.85580 1.000 13.06523 289 LEU E N 1
ATOM 6713 C CA . LEU C 1 289 ? 36.29034 63.51585 14.07276 1.000 16.25777 289 LEU E CA 1
ATOM 6714 C C . LEU C 1 289 ? 34.88662 64.05513 13.79927 1.000 14.85560 289 LEU E C 1
ATOM 6715 O O . LEU C 1 289 ? 34.27823 63.73579 12.77222 1.000 16.52247 289 LEU E O 1
ATOM 6720 N N . LEU C 1 290 ? 34.37708 64.86841 14.72231 1.000 15.80597 290 LEU E N 1
ATOM 6721 C CA . LEU C 1 290 ? 33.18395 65.66417 14.45712 1.000 15.35162 290 LEU E CA 1
ATOM 6722 C C . LEU C 1 290 ? 33.53792 66.79426 13.50081 1.000 12.52164 290 LEU E C 1
ATOM 6723 O O . LEU C 1 290 ? 34.67229 67.27163 13.47995 1.000 14.11418 290 LEU E O 1
ATOM 6728 N N . LEU C 1 291 ? 32.56983 67.20383 12.67679 1.000 12.59185 291 LEU E N 1
ATOM 6729 C CA . LEU C 1 291 ? 32.81670 68.19597 11.62947 1.000 12.88994 291 LEU E CA 1
ATOM 6730 C C . LEU C 1 291 ? 31.82626 69.35299 11.74764 1.000 15.75946 291 LEU E C 1
ATOM 6731 O O . LEU C 1 291 ? 30.63883 69.20572 11.42989 1.000 15.39850 291 LEU E O 1
ATOM 6736 N N . HIS C 1 292 ? 32.32912 70.51283 12.15783 1.000 13.11945 292 HIS E N 1
ATOM 6737 C CA . HIS C 1 292 ? 31.52843 71.72299 12.28687 1.000 13.98752 292 HIS E CA 1
ATOM 6738 C C . HIS C 1 292 ? 31.57247 72.49245 10.97570 1.000 16.15661 292 HIS E C 1
ATOM 6739 O O . HIS C 1 292 ? 32.65210 72.75662 10.44561 1.000 16.69533 292 HIS E O 1
ATOM 6746 N N . ILE C 1 293 ? 30.40729 72.84900 10.44838 1.000 14.32897 293 ILE E N 1
ATOM 6747 C CA . ILE C 1 293 ? 30.31503 73.46974 9.13206 1.000 15.39089 293 ILE E CA 1
ATOM 6748 C C . ILE C 1 293 ? 29.83831 74.90502 9.27420 1.000 14.75759 293 ILE E C 1
ATOM 6749 O O . ILE C 1 293 ? 28.77276 75.16090 9.85348 1.000 14.05652 293 ILE E O 1
ATOM 6754 N N . HIS C 1 294 ? 30.61022 75.83321 8.72027 1.000 12.72698 294 HIS E N 1
ATOM 6755 C CA . HIS C 1 294 ? 30.22466 77.23642 8.66439 1.000 11.34556 294 HIS E CA 1
ATOM 6756 C C . HIS C 1 294 ? 29.74946 77.57877 7.25962 1.000 16.86645 294 HIS E C 1
ATOM 6757 O O . HIS C 1 294 ? 30.29277 77.08036 6.27236 1.000 17.32666 294 HIS E O 1
ATOM 6764 N N . ARG C 1 295 ? 28.72419 78.43046 7.17545 1.000 16.26074 295 ARG E N 1
ATOM 6765 C CA . ARG C 1 295 ? 28.06981 78.72129 5.90814 1.000 15.97638 295 ARG E CA 1
ATOM 6766 C C . ARG C 1 295 ? 28.51364 80.05481 5.30808 1.000 16.83087 295 ARG E C 1
ATOM 6767 O O . ARG C 1 295 ? 27.73621 80.69248 4.59413 1.000 15.57266 295 ARG E O 1
ATOM 6775 N N . ALA C 1 296 ? 29.75567 80.46813 5.56660 1.000 16.15442 296 ALA E N 1
ATOM 6776 C CA . ALA C 1 296 ? 30.33404 81.66746 4.95806 1.000 15.30628 296 ALA E CA 1
ATOM 6777 C C . ALA C 1 296 ? 30.00550 81.75981 3.47764 1.000 14.85229 296 ALA E C 1
ATOM 6778 O O . ALA C 1 296 ? 30.16718 80.78340 2.73267 1.000 15.24441 296 ALA E O 1
ATOM 6780 N N . MET C 1 297 ? 29.54669 82.94925 3.06458 1.000 14.34866 297 MET E N 1
ATOM 6781 C CA . MET C 1 297 ? 29.19022 83.38256 1.70454 1.000 13.67755 297 MET E CA 1
ATOM 6782 C C . MET C 1 297 ? 27.75597 83.02566 1.36283 1.000 12.96106 297 MET E C 1
ATOM 6783 O O . MET C 1 297 ? 27.30200 83.37881 0.26362 1.000 15.54467 297 MET E O 1
ATOM 6788 N N . HIS C 1 298 ? 27.01631 82.35711 2.25056 1.000 15.13810 298 HIS E N 1
ATOM 6789 C CA . HIS C 1 298 ? 25.68088 81.90708 1.86741 1.000 15.26643 298 HIS E CA 1
ATOM 6790 C C . HIS C 1 298 ? 24.80157 83.07321 1.41836 1.000 19.37175 298 HIS E C 1
ATOM 6791 O O . HIS C 1 298 ? 23.99881 82.92054 0.49120 1.000 15.59454 298 HIS E O 1
ATOM 6798 N N . ALA C 1 299 ? 24.95931 84.25396 2.03244 1.000 15.06113 299 ALA E N 1
ATOM 6799 C CA . ALA C 1 299 ? 24.04654 85.35134 1.71576 1.000 16.91390 299 ALA E CA 1
ATOM 6800 C C . ALA C 1 299 ? 24.29921 85.96949 0.34460 1.000 16.38241 299 ALA E C 1
ATOM 6801 O O . ALA C 1 299 ? 23.43696 86.70744 -0.14053 1.000 17.08319 299 ALA E O 1
ATOM 6803 N N . VAL C 1 300 ? 25.44659 85.69051 -0.28884 1.000 15.67550 300 VAL E N 1
ATOM 6804 C CA . VAL C 1 300 ? 25.63787 86.05434 -1.68973 1.000 15.24588 300 VAL E CA 1
ATOM 6805 C C . VAL C 1 300 ? 24.59264 85.37390 -2.55867 1.000 19.09194 300 VAL E C 1
ATOM 6806 O O . VAL C 1 300 ? 24.13610 85.94111 -3.56072 1.000 18.01818 300 VAL E O 1
ATOM 6810 N N . ILE C 1 301 ? 24.19859 84.16103 -2.17161 1.000 15.62389 301 ILE E N 1
ATOM 6811 C CA . ILE C 1 301 ? 23.33802 83.27767 -2.94430 1.000 18.50074 301 ILE E CA 1
ATOM 6812 C C . ILE C 1 301 ? 21.89561 83.30893 -2.45248 1.000 17.89998 301 ILE E C 1
ATOM 6813 O O . ILE C 1 301 ? 20.96338 83.17735 -3.24987 1.000 17.60190 301 ILE E O 1
ATOM 6818 N N . ASP C 1 302 ? 21.68423 83.43889 -1.13971 1.000 15.66832 302 ASP E N 1
ATOM 6819 C CA . ASP C 1 302 ? 20.40709 83.03476 -0.55285 1.000 17.12561 302 ASP E CA 1
ATOM 6820 C C . ASP C 1 302 ? 19.59199 84.18392 0.03182 1.000 17.59030 302 ASP E C 1
ATOM 6821 O O . ASP C 1 302 ? 18.54220 83.94157 0.64214 1.000 18.81095 302 ASP E O 1
ATOM 6826 N N . ARG C 1 303 ? 20.02648 85.42519 -0.13627 1.000 17.42898 303 ARG E N 1
ATOM 6827 C CA . ARG C 1 303 ? 19.31943 86.47692 0.58046 1.000 19.96889 303 ARG E CA 1
ATOM 6828 C C . ARG C 1 303 ? 18.14781 87.05167 -0.20068 1.000 19.20327 303 ARG E C 1
ATOM 6829 O O . ARG C 1 303 ? 17.09264 87.31768 0.38559 1.000 22.80906 303 ARG E O 1
ATOM 6837 N N . GLN C 1 304 ? 18.30374 87.28656 -1.49902 1.000 18.59964 304 GLN E N 1
ATOM 6838 C CA . GLN C 1 304 ? 17.25487 87.98334 -2.23309 1.000 18.04379 304 GLN E CA 1
ATOM 6839 C C . GLN C 1 304 ? 16.10247 87.03467 -2.52231 1.000 19.43430 304 GLN E C 1
ATOM 6840 O O . GLN C 1 304 ? 16.30131 85.87329 -2.88923 1.000 17.41426 304 GLN E O 1
ATOM 6846 N N . LYS C 1 305 ? 14.88104 87.54325 -2.35573 1.000 20.14897 305 LYS E N 1
ATOM 6847 C CA . LYS C 1 305 ? 13.72203 86.66410 -2.43518 1.000 19.85266 305 LYS E CA 1
ATOM 6848 C C . LYS C 1 305 ? 13.44298 86.15759 -3.84139 1.000 21.51063 305 LYS E C 1
ATOM 6849 O O . LYS C 1 305 ? 12.75928 85.13722 -3.98260 1.000 23.77367 305 LYS E O 1
ATOM 6855 N N . ASN C 1 306 ? 13.91959 86.82877 -4.88872 1.000 15.25223 306 ASN E N 1
ATOM 6856 C CA . ASN C 1 306 ? 13.55544 86.39916 -6.23101 1.000 18.60363 306 ASN E CA 1
ATOM 6857 C C . ASN C 1 306 ? 14.70543 85.82342 -7.04423 1.000 15.78266 306 ASN E C 1
ATOM 6858 O O . ASN C 1 306 ? 14.48185 85.42768 -8.19177 1.000 17.92461 306 ASN E O 1
ATOM 6863 N N . HIS C 1 307 ? 15.91564 85.73124 -6.48822 1.000 20.25359 307 HIS E N 1
ATOM 6864 C CA . HIS C 1 307 ? 17.01854 85.16847 -7.25668 1.000 16.44768 307 HIS E CA 1
ATOM 6865 C C . HIS C 1 307 ? 18.06056 84.51873 -6.35893 1.000 16.64668 307 HIS E C 1
ATOM 6866 O O . HIS C 1 307 ? 18.47832 85.09521 -5.34988 1.000 17.81916 307 HIS E O 1
ATOM 6873 N N . GLY C 1 308 ? 18.49692 83.33026 -6.76507 1.000 17.51697 308 GLY E N 1
ATOM 6874 C CA . GLY C 1 308 ? 19.57093 82.63475 -6.09251 1.000 15.88612 308 GLY E CA 1
ATOM 6875 C C . GLY C 1 308 ? 19.11802 81.25083 -5.71005 1.000 15.84980 308 GLY E C 1
ATOM 6876 O O . GLY C 1 308 ? 18.45931 80.56967 -6.49988 1.000 14.29913 308 GLY E O 1
ATOM 6877 N N . MET C 1 309 ? 19.47981 80.82172 -4.50604 1.000 14.88167 309 MET E N 1
ATOM 6878 C CA . MET C 1 309 ? 19.09122 79.51344 -3.99142 1.000 17.45624 309 MET E CA 1
ATOM 6879 C C . MET C 1 309 ? 18.78263 79.70192 -2.52202 1.000 16.36488 309 MET E C 1
ATOM 6880 O O . MET C 1 309 ? 19.60471 80.25588 -1.78614 1.000 16.84846 309 MET E O 1
ATOM 6885 N N . HIS C 1 310 ? 17.60708 79.26541 -2.08936 1.000 14.64325 310 HIS E N 1
ATOM 6886 C CA . HIS C 1 310 ? 17.28199 79.40655 -0.68296 1.000 15.58067 310 HIS E CA 1
ATOM 6887 C C . HIS C 1 310 ? 18.24972 78.59738 0.16975 1.000 16.22301 310 HIS E C 1
ATOM 6888 O O . HIS C 1 310 ? 18.77992 77.56840 -0.26044 1.000 14.33825 310 HIS E O 1
ATOM 6895 N N . PHE C 1 311 ? 18.46752 79.06209 1.40326 1.000 14.76662 311 PHE E N 1
ATOM 6896 C CA . PHE C 1 311 ? 19.40374 78.35832 2.27148 1.000 16.83827 311 PHE E CA 1
ATOM 6897 C C . PHE C 1 311 ? 19.00275 76.90094 2.48121 1.000 15.84045 311 PHE E C 1
ATOM 6898 O O . PHE C 1 311 ? 19.87532 76.04705 2.64456 1.000 14.56339 311 PHE E O 1
ATOM 6906 N N . ARG C 1 312 ? 17.70026 76.57959 2.47164 1.000 17.17802 312 ARG E N 1
ATOM 6907 C CA . ARG C 1 312 ? 17.33553 75.17993 2.73160 1.000 13.32324 312 ARG E CA 1
ATOM 6908 C C . ARG C 1 312 ? 17.91755 74.24102 1.68291 1.000 14.29644 312 ARG E C 1
ATOM 6909 O O . ARG C 1 312 ? 18.18081 73.07146 1.98490 1.000 13.79201 312 ARG E O 1
ATOM 6917 N N . VAL C 1 313 ? 18.12404 74.72312 0.45389 1.000 14.52024 313 VAL E N 1
ATOM 6918 C CA . VAL C 1 313 ? 18.77227 73.89972 -0.56581 1.000 13.64728 313 VAL E CA 1
ATOM 6919 C C . VAL C 1 313 ? 20.24203 73.68995 -0.21691 1.000 18.04818 313 VAL E C 1
ATOM 6920 O O . VAL C 1 313 ? 20.76905 72.57144 -0.31598 1.000 16.90473 313 VAL E O 1
ATOM 6924 N N . LEU C 1 314 ? 20.92150 74.76137 0.21173 1.000 13.55828 314 LEU E N 1
ATOM 6925 C CA . LEU C 1 314 ? 22.30815 74.63518 0.65949 1.000 15.60466 314 LEU E CA 1
ATOM 6926 C C . LEU C 1 314 ? 22.42313 73.78033 1.92515 1.000 14.79369 314 LEU E C 1
ATOM 6927 O O . LEU C 1 314 ? 23.45501 73.13107 2.14253 1.000 15.05695 314 LEU E O 1
ATOM 6932 N N . ALA C 1 315 ? 21.37554 73.76337 2.75974 1.000 14.33561 315 ALA E N 1
ATOM 6933 C CA . ALA C 1 315 ? 21.37096 72.92958 3.95761 1.000 15.27198 315 ALA E CA 1
ATOM 6934 C C . ALA C 1 315 ? 21.19778 71.45064 3.61079 1.000 14.74524 315 ALA E C 1
ATOM 6935 O O . ALA C 1 315 ? 21.92122 70.59461 4.13231 1.000 15.32646 315 ALA E O 1
ATOM 6937 N N . LYS C 1 316 ? 20.21261 71.12020 2.76734 1.000 14.95466 316 LYS E N 1
ATOM 6938 C CA . LYS C 1 316 ? 20.09870 69.73739 2.30586 1.000 14.91439 316 LYS E CA 1
ATOM 6939 C C . LYS C 1 316 ? 21.39814 69.26925 1.67433 1.000 15.31721 316 LYS E C 1
ATOM 6940 O O . LYS C 1 316 ? 21.83750 68.13506 1.90277 1.000 15.29661 316 LYS E O 1
ATOM 6946 N N . ALA C 1 317 ? 22.01690 70.13634 0.86581 1.000 14.35669 317 ALA E N 1
ATOM 6947 C CA . ALA C 1 317 ? 23.25742 69.77864 0.18562 1.000 15.65328 317 ALA E CA 1
ATOM 6948 C C . ALA C 1 317 ? 24.36090 69.46320 1.18593 1.000 17.08137 317 ALA E C 1
ATOM 6949 O O . ALA C 1 317 ? 25.14502 68.52716 0.98118 1.000 15.83451 317 ALA E O 1
ATOM 6951 N N . LEU C 1 318 ? 24.42885 70.23154 2.27626 1.000 14.24427 318 LEU E N 1
ATOM 6952 C CA . LEU C 1 318 ? 25.41729 69.96596 3.32035 1.000 13.52844 318 LEU E CA 1
ATOM 6953 C C . LEU C 1 318 ? 25.14362 68.64052 4.01874 1.000 14.55196 318 LEU E C 1
ATOM 6954 O O . LEU C 1 318 ? 26.07889 67.88492 4.31151 1.000 14.96663 318 LEU E O 1
ATOM 6959 N N . ARG C 1 319 ? 23.87646 68.34985 4.34192 1.000 15.22004 319 ARG E N 1
ATOM 6960 C CA . ARG C 1 319 ? 23.60468 67.08457 5.01554 1.000 13.38685 319 ARG E CA 1
ATOM 6961 C C . ARG C 1 319 ? 24.07728 65.91674 4.15593 1.000 16.09443 319 ARG E C 1
ATOM 6962 O O . ARG C 1 319 ? 24.66137 64.95285 4.66707 1.000 16.43765 319 ARG E O 1
ATOM 6970 N N . MET C 1 320 ? 23.87049 66.01586 2.83812 1.000 14.36531 320 MET E N 1
ATOM 6971 C CA . MET C 1 320 ? 24.27891 64.96320 1.91171 1.000 15.30574 320 MET E CA 1
ATOM 6972 C C . MET C 1 320 ? 25.79388 64.88081 1.80086 1.000 14.40089 320 MET E C 1
ATOM 6973 O O . MET C 1 320 ? 26.37309 63.78830 1.87130 1.000 14.82334 320 MET E O 1
ATOM 6978 N N . SER C 1 321 ? 26.44969 66.03302 1.60007 1.000 12.48715 321 SER E N 1
ATOM 6979 C CA . SER C 1 321 ? 27.90678 66.05312 1.46164 1.000 12.75959 321 SER E CA 1
ATOM 6980 C C . SER C 1 321 ? 28.57887 65.65060 2.76207 1.000 14.97531 321 SER E C 1
ATOM 6981 O O . SER C 1 321 ? 29.56751 64.90618 2.75622 1.000 15.63736 321 SER E O 1
ATOM 6984 N N . GLY C 1 322 ? 28.08662 66.16767 3.87897 1.000 16.61253 322 GLY E N 1
ATOM 6985 C CA . GLY C 1 322 ? 28.50866 65.70185 5.17803 1.000 13.93377 322 GLY E CA 1
ATOM 6986 C C . GLY C 1 322 ? 28.96191 66.80104 6.11306 1.000 12.84176 322 GLY E C 1
ATOM 6987 O O . GLY C 1 322 ? 29.83866 67.61079 5.77688 1.000 15.21505 322 GLY E O 1
ATOM 6988 N N . GLY C 1 323 ? 28.37550 66.80544 7.31078 1.000 14.23086 323 GLY E N 1
ATOM 6989 C CA . GLY C 1 323 ? 28.71292 67.73584 8.36674 1.000 13.07248 323 GLY E CA 1
ATOM 6990 C C . GLY C 1 323 ? 27.95981 67.32933 9.60731 1.000 17.11050 323 GLY E C 1
ATOM 6991 O O . GLY C 1 323 ? 26.85638 66.78110 9.50148 1.000 14.81872 323 GLY E O 1
ATOM 6992 N N . ASP C 1 324 ? 28.52585 67.58630 10.78034 1.000 15.23642 324 ASP E N 1
ATOM 6993 C CA . ASP C 1 324 ? 27.86071 67.24297 12.03445 1.000 11.54388 324 ASP E CA 1
ATOM 6994 C C . ASP C 1 324 ? 27.14921 68.43076 12.68680 1.000 14.39273 324 ASP E C 1
ATOM 6995 O O . ASP C 1 324 ? 26.14169 68.22519 13.37868 1.000 13.74092 324 ASP E O 1
ATOM 7000 N N . HIS C 1 325 ? 27.64997 69.65224 12.47997 1.000 15.36763 325 HIS E N 1
ATOM 7001 C CA . HIS C 1 325 ? 26.96277 70.90588 12.80450 1.000 15.08072 325 HIS E CA 1
ATOM 7002 C C . HIS C 1 325 ? 26.84827 71.74890 11.54147 1.000 16.31948 325 HIS E C 1
ATOM 7003 O O . HIS C 1 325 ? 27.71443 71.67772 10.66980 1.000 14.06980 325 HIS E O 1
ATOM 7010 N N . ILE C 1 326 ? 25.83278 72.61510 11.47599 1.000 16.12917 326 ILE E N 1
ATOM 7011 C CA . ILE C 1 326 ? 25.80225 73.66958 10.45810 1.000 14.32588 326 ILE E CA 1
ATOM 7012 C C . ILE C 1 326 ? 25.21745 74.95229 11.04620 1.000 14.64290 326 ILE E C 1
ATOM 7013 O O . ILE C 1 326 ? 24.20331 74.93071 11.75425 1.000 14.93417 326 ILE E O 1
ATOM 7018 N N . HIS C 1 327 ? 25.85606 76.08229 10.74173 1.000 16.84745 327 HIS E N 1
ATOM 7019 C CA . HIS C 1 327 ? 25.28623 77.36662 11.13086 1.000 14.71099 327 HIS E CA 1
ATOM 7020 C C . HIS C 1 327 ? 23.92875 77.58411 10.47268 1.000 17.26620 327 HIS E C 1
ATOM 7021 O O . HIS C 1 327 ? 23.75630 77.34187 9.27484 1.000 18.96192 327 HIS E O 1
ATOM 7028 N N . ALA C 1 328 ? 22.95777 78.04766 11.26776 1.000 16.08824 328 ALA E N 1
ATOM 7029 C CA . ALA C 1 328 ? 21.58553 78.19938 10.81042 1.000 16.78146 328 ALA E CA 1
ATOM 7030 C C . ALA C 1 328 ? 21.02095 79.58609 11.07899 1.000 21.21043 328 ALA E C 1
ATOM 7031 O O . ALA C 1 328 ? 19.82877 79.80851 10.83674 1.000 22.59460 328 ALA E O 1
ATOM 7033 N N . GLY C 1 329 ? 21.83197 80.50971 11.57634 1.000 20.44999 329 GLY E N 1
ATOM 7034 C CA . GLY C 1 329 ? 21.38932 81.87423 11.78911 1.000 23.76994 329 GLY E CA 1
ATOM 7035 C C . GLY C 1 329 ? 20.77597 82.05602 13.16054 1.000 27.27908 329 GLY E C 1
ATOM 7036 O O . GLY C 1 329 ? 20.99024 81.27907 14.09226 1.000 27.81726 329 GLY E O 1
ATOM 7037 N N . THR C 1 330 ? 19.98977 83.10950 13.28340 1.000 34.88986 330 THR E N 1
ATOM 7038 C CA . THR C 1 330 ? 19.31903 83.34277 14.54635 1.000 33.13285 330 THR E CA 1
ATOM 7039 C C . THR C 1 330 ? 17.83498 83.53971 14.30567 1.000 34.67006 330 THR E C 1
ATOM 7040 O O . THR C 1 330 ? 17.36349 83.67371 13.17303 1.000 37.72520 330 THR E O 1
ATOM 7044 N N . VAL C 1 331 ? 17.10039 83.54524 15.40369 1.000 42.03784 331 VAL E N 1
ATOM 7045 C CA . VAL C 1 331 ? 15.65144 83.53714 15.33946 1.000 40.67790 331 VAL E CA 1
ATOM 7046 C C . VAL C 1 331 ? 15.14082 84.63929 16.25548 1.000 49.28151 331 VAL E C 1
ATOM 7047 O O . VAL C 1 331 ? 13.96002 85.00467 16.21855 1.000 49.58382 331 VAL E O 1
ATOM 7051 N N . VAL C 1 332 ? 16.03824 85.18711 17.06756 1.000 47.55891 332 VAL E N 1
ATOM 7052 C CA . VAL C 1 332 ? 15.73442 86.36848 17.86500 1.000 46.90367 332 VAL E CA 1
ATOM 7053 C C . VAL C 1 332 ? 15.78709 87.59720 16.96701 1.000 45.93366 332 VAL E C 1
ATOM 7054 O O . VAL C 1 332 ? 16.64268 87.70285 16.07865 1.000 50.10687 332 VAL E O 1
ATOM 7056 N N . GLY C 1 333 ? 14.86947 88.53553 17.19420 1.000 53.98195 333 GLY E N 1
ATOM 7057 C CA . GLY C 1 333 ? 14.79223 89.72031 16.36029 1.000 50.46653 333 GLY E CA 1
ATOM 7058 C C . GLY C 1 333 ? 14.19199 89.48914 14.99362 1.000 54.03669 333 GLY E C 1
ATOM 7059 O O . GLY C 1 333 ? 14.37828 90.31629 14.09389 1.000 47.41939 333 GLY E O 1
ATOM 7060 N N . LYS C 1 334 ? 13.47073 88.38763 14.80990 1.000 44.67606 334 LYS E N 1
ATOM 7061 C CA . LYS C 1 334 ? 12.91972 88.00703 13.52102 1.000 38.87797 334 LYS E CA 1
ATOM 7062 C C . LYS C 1 334 ? 11.40439 87.93956 13.61216 1.000 38.51535 334 LYS E C 1
ATOM 7063 O O . LYS C 1 334 ? 10.84341 87.57494 14.65135 1.000 39.19431 334 LYS E O 1
ATOM 7069 N N . LEU C 1 335 ? 10.74675 88.28465 12.50953 1.000 30.51301 335 LEU E N 1
ATOM 7070 C CA . LEU C 1 335 ? 9.30324 88.14009 12.44001 1.000 35.56657 335 LEU E CA 1
ATOM 7071 C C . LEU C 1 335 ? 8.92554 86.66458 12.32396 1.000 37.91184 335 LEU E C 1
ATOM 7072 O O . LEU C 1 335 ? 9.74239 85.81167 11.95993 1.000 31.88616 335 LEU E O 1
ATOM 7077 N N . GLU C 1 336 ? 7.66718 86.35866 12.64854 1.000 38.10729 336 GLU E N 1
ATOM 7078 C CA . GLU C 1 336 ? 7.27132 84.95545 12.73037 1.000 36.86510 336 GLU E CA 1
ATOM 7079 C C . GLU C 1 336 ? 7.40117 84.25023 11.38475 1.000 35.51270 336 GLU E C 1
ATOM 7080 O O . GLU C 1 336 ? 7.72804 83.06194 11.34553 1.000 29.95617 336 GLU E O 1
ATOM 7086 N N . GLY C 1 337 ? 7.17922 84.96189 10.27729 1.000 33.93805 337 GLY E N 1
ATOM 7087 C CA . GLY C 1 337 ? 7.37770 84.34624 8.97163 1.000 32.41988 337 GLY E CA 1
ATOM 7088 C C . GLY C 1 337 ? 8.80390 83.86358 8.76671 1.000 28.56598 337 GLY E C 1
ATOM 7089 O O . GLY C 1 337 ? 9.03225 82.74653 8.28804 1.000 26.96564 337 GLY E O 1
ATOM 7090 N N . GLU C 1 338 ? 9.78040 84.69811 9.12834 1.000 29.17655 338 GLU E N 1
ATOM 7091 C CA . GLU C 1 338 ? 11.18017 84.29304 9.04023 1.000 28.91452 338 GLU E CA 1
ATOM 7092 C C . GLU C 1 338 ? 11.48950 83.17156 10.02133 1.000 25.69331 338 GLU E C 1
ATOM 7093 O O . GLU C 1 338 ? 12.24466 82.24680 9.69878 1.000 23.05222 338 GLU E O 1
ATOM 7099 N N . ARG C 1 339 ? 10.92161 83.23162 11.22711 1.000 24.00853 339 ARG E N 1
ATOM 7100 C CA . ARG C 1 339 ? 11.16247 82.15534 12.18007 1.000 26.27133 339 ARG E CA 1
ATOM 7101 C C . ARG C 1 339 ? 10.62015 80.83346 11.65241 1.000 25.92164 339 ARG E C 1
ATOM 7102 O O . ARG C 1 339 ? 11.25068 79.77978 11.82176 1.000 20.49678 339 ARG E O 1
ATOM 7110 N N . GLU C 1 340 ? 9.46860 80.87650 10.97340 1.000 22.57139 340 GLU E N 1
ATOM 7111 C CA . GLU C 1 340 ? 8.87869 79.64792 10.45377 1.000 23.40604 340 GLU E CA 1
ATOM 7112 C C . GLU C 1 340 ? 9.71598 79.06848 9.31787 1.000 22.30267 340 GLU E C 1
ATOM 7113 O O . GLU C 1 340 ? 9.82167 77.84353 9.18344 1.000 20.07820 340 GLU E O 1
ATOM 7119 N N . MET C 1 341 ? 10.30173 79.92636 8.47839 1.000 20.75725 341 MET E N 1
ATOM 7120 C CA . MET C 1 341 ? 11.22025 79.42814 7.45654 1.000 19.90035 341 MET E CA 1
ATOM 7121 C C . MET C 1 341 ? 12.43183 78.76790 8.09618 1.000 20.34437 341 MET E C 1
ATOM 7122 O O . MET C 1 341 ? 12.89706 77.71744 7.63416 1.000 19.06217 341 MET E O 1
ATOM 7127 N N . THR C 1 342 ? 12.94145 79.35325 9.17918 1.000 18.88764 342 THR E N 1
ATOM 7128 C CA . THR C 1 342 ? 14.09673 78.76138 9.84171 1.000 18.68039 342 THR E CA 1
ATOM 7129 C C . THR C 1 342 ? 13.74488 77.41412 10.45834 1.000 19.18933 342 THR E C 1
ATOM 7130 O O . THR C 1 342 ? 14.51205 76.45096 10.34053 1.000 18.24286 342 THR E O 1
ATOM 7134 N N . LEU C 1 343 ? 12.59361 77.32538 11.12520 1.000 18.61274 343 LEU E N 1
ATOM 7135 C CA . LEU C 1 343 ? 12.18843 76.03993 11.68118 1.000 21.04717 343 LEU E CA 1
ATOM 7136 C C . LEU C 1 343 ? 11.97679 75.00501 10.58323 1.000 16.70717 343 LEU E C 1
ATOM 7137 O O . LEU C 1 343 ? 12.25437 73.81489 10.79152 1.000 17.67294 343 LEU E O 1
ATOM 7142 N N . GLY C 1 344 ? 11.50921 75.43991 9.40989 1.000 17.89351 344 GLY E N 1
ATOM 7143 C CA . GLY C 1 344 ? 11.36641 74.51938 8.29516 1.000 16.99894 344 GLY E CA 1
ATOM 7144 C C . GLY C 1 344 ? 12.67856 73.86293 7.90175 1.000 19.69619 344 GLY E C 1
ATOM 7145 O O . GLY C 1 344 ? 12.75488 72.63863 7.75646 1.000 15.53508 344 GLY E O 1
ATOM 7146 N N . PHE C 1 345 ? 13.73504 74.65997 7.70584 1.000 16.76265 345 PHE E N 1
ATOM 7147 C CA . PHE C 1 345 ? 14.96119 73.99757 7.27629 1.000 16.72633 345 PHE E CA 1
ATOM 7148 C C . PHE C 1 345 ? 15.71073 73.36383 8.44135 1.000 13.70890 345 PHE E C 1
ATOM 7149 O O . PHE C 1 345 ? 16.51084 72.44679 8.21288 1.000 13.95881 345 PHE E O 1
ATOM 7157 N N . VAL C 1 346 ? 15.43047 73.78029 9.67905 1.000 16.25890 346 VAL E N 1
ATOM 7158 C CA . VAL C 1 346 ? 15.95078 73.04253 10.83368 1.000 14.85477 346 VAL E CA 1
ATOM 7159 C C . VAL C 1 346 ? 15.39085 71.62028 10.85214 1.000 17.93157 346 VAL E C 1
ATOM 7160 O O . VAL C 1 346 ? 16.12347 70.64419 11.07933 1.000 14.26405 346 VAL E O 1
ATOM 7164 N N . ASP C 1 347 ? 14.09102 71.47103 10.58398 1.000 14.69408 347 ASP E N 1
ATOM 7165 C CA . ASP C 1 347 ? 13.53116 70.12591 10.49894 1.000 12.58634 347 ASP E CA 1
ATOM 7166 C C . ASP C 1 347 ? 14.15780 69.35117 9.34760 1.000 14.28140 347 ASP E C 1
ATOM 7167 O O . ASP C 1 347 ? 14.44977 68.15544 9.48062 1.000 15.39856 347 ASP E O 1
ATOM 7172 N N . LEU C 1 348 ? 14.36781 70.01387 8.20368 1.000 13.91932 348 LEU E N 1
ATOM 7173 C CA . LEU C 1 348 ? 14.98801 69.33323 7.07180 1.000 12.95995 348 LEU E CA 1
ATOM 7174 C C . LEU C 1 348 ? 16.39970 68.87438 7.40470 1.000 15.91585 348 LEU E C 1
ATOM 7175 O O . LEU C 1 348 ? 16.86233 67.85698 6.86958 1.000 13.67330 348 LEU E O 1
ATOM 7180 N N . LEU C 1 349 ? 17.07438 69.58168 8.31832 1.000 15.14243 349 LEU E N 1
ATOM 7181 C CA . LEU C 1 349 ? 18.44454 69.24602 8.71682 1.000 14.03582 349 LEU E CA 1
ATOM 7182 C C . LEU C 1 349 ? 18.49940 68.15214 9.77214 1.000 13.39668 349 LEU E C 1
ATOM 7183 O O . LEU C 1 349 ? 19.44537 67.35590 9.77864 1.000 14.16622 349 LEU E O 1
ATOM 7188 N N . ARG C 1 350 ? 17.52039 68.09732 10.67450 1.000 14.35218 350 ARG E N 1
ATOM 7189 C CA . ARG C 1 350 ? 17.59458 67.19986 11.82622 1.000 16.49773 350 ARG E CA 1
ATOM 7190 C C . ARG C 1 350 ? 16.77732 65.92166 11.67823 1.000 16.39083 350 ARG E C 1
ATOM 7191 O O . ARG C 1 350 ? 17.18882 64.86943 12.18124 1.000 15.80686 350 ARG E O 1
ATOM 7199 N N . ASP C 1 351 ? 15.61417 65.98456 11.04110 1.000 13.40817 351 ASP E N 1
ATOM 7200 C CA . ASP C 1 351 ? 14.63833 64.91184 11.17640 1.000 16.22353 351 ASP E CA 1
ATOM 7201 C C . ASP C 1 351 ? 14.82448 63.82910 10.11860 1.000 16.51311 351 ASP E C 1
ATOM 7202 O O . ASP C 1 351 ? 15.48528 64.01477 9.08971 1.000 15.36014 351 ASP E O 1
ATOM 7207 N N . ASP C 1 352 ? 14.20288 62.68444 10.37785 1.000 15.75153 352 ASP E N 1
ATOM 7208 C CA . ASP C 1 352 ? 14.25757 61.59509 9.40680 1.000 16.26396 352 ASP E CA 1
ATOM 7209 C C . ASP C 1 352 ? 13.23440 61.75529 8.29725 1.000 15.33070 352 ASP E C 1
ATOM 7210 O O . ASP C 1 352 ? 13.49574 61.36684 7.15629 1.000 16.12937 352 ASP E O 1
ATOM 7215 N N . PHE C 1 353 ? 12.06267 62.29862 8.60960 1.000 15.25287 353 PHE E N 1
ATOM 7216 C CA . PHE C 1 353 ? 10.97940 62.40887 7.64163 1.000 13.92731 353 PHE E CA 1
ATOM 7217 C C . PHE C 1 353 ? 10.30347 63.74683 7.86483 1.000 15.65862 353 PHE E C 1
ATOM 7218 O O . PHE C 1 353 ? 9.86061 64.02747 8.98317 1.000 18.70060 353 PHE E O 1
ATOM 7226 N N . ILE C 1 354 ? 10.21459 64.56212 6.81906 1.000 13.44100 354 ILE E N 1
ATOM 7227 C CA . ILE C 1 354 ? 9.64420 65.90236 6.93281 1.000 15.43401 354 ILE E CA 1
ATOM 7228 C C . ILE C 1 354 ? 8.48383 66.03074 5.94902 1.000 14.35926 354 ILE E C 1
ATOM 7229 O O . ILE C 1 354 ? 8.68099 65.96821 4.72751 1.000 16.76348 354 ILE E O 1
ATOM 7234 N N . GLU C 1 355 ? 7.27693 66.22817 6.48812 1.000 15.08520 355 GLU E N 1
ATOM 7235 C CA . GLU C 1 355 ? 6.08425 66.38484 5.66733 1.000 20.29807 355 GLU E CA 1
ATOM 7236 C C . GLU C 1 355 ? 6.10048 67.70786 4.91730 1.000 16.69874 355 GLU E C 1
ATOM 7237 O O . GLU C 1 355 ? 6.53923 68.73045 5.44897 1.000 17.92274 355 GLU E O 1
ATOM 7243 N N . LYS C 1 356 ? 5.58731 67.68379 3.68572 1.000 17.81997 356 LYS E N 1
ATOM 7244 C CA . LYS C 1 356 ? 5.39866 68.90806 2.91425 1.000 19.54965 356 LYS E CA 1
ATOM 7245 C C . LYS C 1 356 ? 4.68497 69.96129 3.75226 1.000 18.29541 356 LYS E C 1
ATOM 7246 O O . LYS C 1 356 ? 3.71675 69.66639 4.46153 1.000 17.79827 356 LYS E O 1
ATOM 7252 N N . ASP C 1 357 ? 5.18788 71.19248 3.67784 1.000 17.44063 357 ASP E N 1
ATOM 7253 C CA . ASP C 1 357 ? 4.66523 72.30552 4.46318 1.000 17.16178 357 ASP E CA 1
ATOM 7254 C C . ASP C 1 357 ? 5.11407 73.58593 3.77257 1.000 19.37677 357 ASP E C 1
ATOM 7255 O O . ASP C 1 357 ? 6.11430 74.20241 4.16011 1.000 19.36006 357 ASP E O 1
ATOM 7260 N N . ARG C 1 358 ? 4.38599 73.97057 2.72546 1.000 18.22578 358 ARG E N 1
ATOM 7261 C CA . ARG C 1 358 ? 4.79980 75.10186 1.89980 1.000 20.35795 358 ARG E CA 1
ATOM 7262 C C . ARG C 1 358 ? 4.89795 76.38844 2.70684 1.000 21.85999 358 ARG E C 1
ATOM 7263 O O . ARG C 1 358 ? 5.74456 77.24461 2.40938 1.000 21.27169 358 ARG E O 1
ATOM 7271 N N . ALA C 1 359 ? 4.07350 76.52692 3.74838 1.000 19.11261 359 ALA E N 1
ATOM 7272 C CA . ALA C 1 359 ? 4.12188 77.72023 4.58680 1.000 17.48373 359 ALA E CA 1
ATOM 7273 C C . ALA C 1 359 ? 5.48132 77.88684 5.26078 1.000 23.49348 359 ALA E C 1
ATOM 7274 O O . ALA C 1 359 ? 5.91378 79.02105 5.50125 1.000 22.21086 359 ALA E O 1
ATOM 7276 N N . ARG C 1 360 ? 6.16444 76.78093 5.57503 1.000 19.06916 360 ARG E N 1
ATOM 7277 C CA . ARG C 1 360 ? 7.50888 76.81981 6.13770 1.000 19.17021 360 ARG E CA 1
ATOM 7278 C C . ARG C 1 360 ? 8.57826 76.57045 5.08161 1.000 18.01041 360 ARG E C 1
ATOM 7279 O O . ARG C 1 360 ? 9.71280 76.20844 5.42440 1.000 21.40734 360 ARG E O 1
ATOM 7287 N N . GLY C 1 361 ? 8.24089 76.75146 3.80986 1.000 18.46023 361 GLY E N 1
ATOM 7288 C CA . GLY C 1 361 ? 9.20647 76.61400 2.74070 1.000 19.23856 361 GLY E CA 1
ATOM 7289 C C . GLY C 1 361 ? 9.55488 75.19229 2.36932 1.000 16.73069 361 GLY E C 1
ATOM 7290 O O . GLY C 1 361 ? 10.51353 74.98525 1.61518 1.000 18.19265 361 GLY E O 1
ATOM 7291 N N . ILE C 1 362 ? 8.81559 74.21247 2.87118 1.000 15.19634 362 ILE E N 1
ATOM 7292 C CA . ILE C 1 362 ? 9.07926 72.80248 2.59229 1.000 13.91798 362 ILE E CA 1
ATOM 7293 C C . ILE C 1 362 ? 8.16135 72.43371 1.42950 1.000 14.75120 362 ILE E C 1
ATOM 7294 O O . ILE C 1 362 ? 6.98420 72.12499 1.61246 1.000 17.53258 362 ILE E O 1
ATOM 7299 N N . PHE C 1 363 ? 8.68912 72.51038 0.20434 1.000 15.44764 363 PHE E N 1
ATOM 7300 C CA . PHE C 1 363 ? 7.84534 72.30849 -0.96662 1.000 17.00359 363 PHE E CA 1
ATOM 7301 C C . PHE C 1 363 ? 7.63286 70.83864 -1.29570 1.000 17.08178 363 PHE E C 1
ATOM 7302 O O . PHE C 1 363 ? 6.76071 70.52280 -2.11300 1.000 16.39286 363 PHE E O 1
ATOM 7310 N N . PHE C 1 364 ? 8.38414 69.94402 -0.65686 1.000 14.24538 364 PHE E N 1
ATOM 7311 C CA . PHE C 1 364 ? 8.32039 68.51645 -0.92106 1.000 15.16823 364 PHE E CA 1
ATOM 7312 C C . PHE C 1 364 ? 8.41006 67.75994 0.39176 1.000 18.23365 364 PHE E C 1
ATOM 7313 O O . PHE C 1 364 ? 9.15587 68.14533 1.29360 1.000 17.47529 364 PHE E O 1
ATOM 7321 N N . THR C 1 365 ? 7.67159 66.66493 0.48427 1.000 15.71018 365 THR E N 1
ATOM 7322 C CA . THR C 1 365 ? 7.94651 65.69847 1.53283 1.000 15.83594 365 THR E CA 1
ATOM 7323 C C . THR C 1 365 ? 9.33794 65.12383 1.31481 1.000 17.95989 365 THR E C 1
ATOM 7324 O O . THR C 1 365 ? 9.67770 64.72694 0.19825 1.000 16.62178 365 THR E O 1
ATOM 7328 N N . GLN C 1 366 ? 10.13997 65.09466 2.37811 1.000 14.15478 366 GLN E N 1
ATOM 7329 C CA . GLN C 1 366 ? 11.53952 64.67593 2.31737 1.000 14.18264 366 GLN E CA 1
ATOM 7330 C C . GLN C 1 366 ? 11.76203 63.51866 3.28111 1.000 15.40113 366 GLN E C 1
ATOM 7331 O O . GLN C 1 366 ? 11.57344 63.66814 4.49230 1.000 16.90703 366 GLN E O 1
ATOM 7337 N N . ASP C 1 367 ? 12.17472 62.37218 2.73711 1.000 15.06778 367 ASP E N 1
ATOM 7338 C CA . ASP C 1 367 ? 12.44527 61.15357 3.49190 1.000 12.18048 367 ASP E CA 1
ATOM 7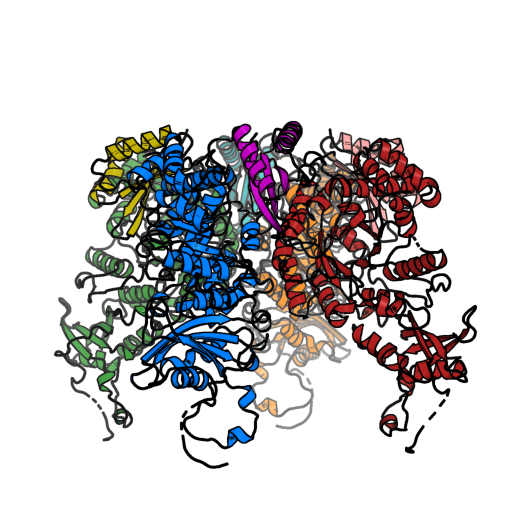339 C C . ASP C 1 367 ? 13.94803 60.90227 3.41431 1.000 14.23021 367 ASP E C 1
ATOM 7340 O O . ASP C 1 367 ? 14.48536 60.73310 2.31509 1.000 18.85515 367 ASP E O 1
ATOM 7345 N N . TRP C 1 368 ? 14.62230 60.91145 4.56372 1.000 14.46931 368 TRP E N 1
ATOM 7346 C CA . TRP C 1 368 ? 16.07712 60.76439 4.59903 1.000 14.57284 368 TRP E CA 1
ATOM 7347 C C . TRP C 1 368 ? 16.52832 59.31718 4.81279 1.000 15.87230 368 TRP E C 1
ATOM 7348 O O . TRP C 1 368 ? 17.74030 59.06149 4.86311 1.000 15.81088 368 TRP E O 1
ATOM 7359 N N . VAL C 1 369 ? 15.58941 58.37645 4.92225 1.000 14.84538 369 VAL E N 1
ATOM 7360 C CA . VAL C 1 369 ? 15.82865 56.94428 5.15028 1.000 17.92006 369 VAL E CA 1
ATOM 7361 C C . VAL C 1 369 ? 17.04892 56.68109 6.03541 1.000 18.58510 369 VAL E C 1
ATOM 7362 O O . VAL C 1 369 ? 17.98079 55.95567 5.65591 1.000 17.82615 369 VAL E O 1
ATOM 7366 N N . SER C 1 370 ? 17.03336 57.26399 7.23734 1.000 15.16906 370 SER E N 1
ATOM 7367 C CA . SER C 1 370 ? 17.96088 57.01811 8.34005 1.000 14.74246 370 SER E CA 1
ATOM 7368 C C . SER C 1 370 ? 19.33354 57.65285 8.16635 1.000 15.51866 370 SER E C 1
ATOM 7369 O O . SER C 1 370 ? 20.21985 57.39027 8.99415 1.000 16.90846 370 SER E O 1
ATOM 7372 N N . MET C 1 371 ? 19.54916 58.47708 7.14802 1.000 14.28764 371 MET E N 1
ATOM 7373 C CA . MET C 1 371 ? 20.73156 59.32807 7.15890 1.000 17.03486 371 MET E CA 1
ATOM 7374 C C . MET C 1 371 ? 20.67067 60.21217 8.40016 1.000 14.63384 371 MET E C 1
ATOM 7375 O O . MET C 1 371 ? 19.62748 60.82490 8.66697 1.000 16.14838 371 MET E O 1
ATOM 7380 N N . PRO C 1 372 ? 21.73863 60.28533 9.19155 1.000 15.59380 372 PRO E N 1
ATOM 7381 C CA . PRO C 1 372 ? 21.69403 61.07470 10.42611 1.000 14.26546 372 PRO E CA 1
ATOM 7382 C C . PRO C 1 372 ? 21.44068 62.54934 10.15232 1.000 13.04732 372 PRO E C 1
ATOM 7383 O O . PRO C 1 372 ? 21.68603 63.06041 9.05626 1.000 15.71909 372 PRO E O 1
ATOM 7387 N N . GLY C 1 373 ? 20.93265 63.23152 11.18882 1.000 15.25472 373 GLY E N 1
ATOM 7388 C CA . GLY C 1 373 ? 20.70504 64.66270 11.12556 1.000 13.26683 373 GLY E CA 1
ATOM 7389 C C . GLY C 1 373 ? 21.92995 65.48240 11.52534 1.000 15.76790 373 GLY E C 1
ATOM 7390 O O . GLY C 1 373 ? 22.90373 64.95291 12.05765 1.000 14.89291 373 GLY E O 1
ATOM 7391 N N . VAL C 1 374 ? 21.83048 66.79007 11.26513 1.000 13.87420 374 VAL E N 1
ATOM 7392 C CA . VAL C 1 374 ? 22.89141 67.77009 11.49193 1.000 13.07148 374 VAL E CA 1
ATOM 7393 C C . VAL C 1 374 ? 22.42525 68.71645 12.58827 1.000 13.06422 374 VAL E C 1
ATOM 7394 O O . VAL C 1 374 ? 21.27926 69.17285 12.55689 1.000 14.05323 374 VAL E O 1
ATOM 7398 N N . ILE C 1 375 ? 23.29548 69.00867 13.55509 1.000 13.63570 375 ILE E N 1
ATOM 7399 C CA . ILE C 1 375 ? 22.93645 69.96131 14.60779 1.000 15.05405 375 ILE E CA 1
ATOM 7400 C C . ILE C 1 375 ? 22.97599 71.38773 14.07168 1.000 14.37419 375 ILE E C 1
ATOM 7401 O O . ILE C 1 375 ? 24.04274 71.85909 13.63633 1.000 15.30350 375 ILE E O 1
ATOM 7406 N N . PRO C 1 376 ? 21.86677 72.12552 14.12280 1.000 14.02007 376 PRO E N 1
ATOM 7407 C CA . PRO C 1 376 ? 21.90286 73.53617 13.72315 1.000 14.06804 376 PRO E CA 1
ATOM 7408 C C . PRO C 1 376 ? 22.58460 74.37858 14.78556 1.000 13.59228 376 PRO E C 1
ATOM 7409 O O . PRO C 1 376 ? 22.46243 74.12437 15.98782 1.000 15.44112 376 PRO E O 1
ATOM 7413 N N . VAL C 1 377 ? 23.30373 75.40129 14.32419 1.000 14.41163 377 VAL E N 1
ATOM 7414 C CA . VAL C 1 377 ? 24.08808 76.27489 15.18504 1.000 14.83904 377 VAL E CA 1
ATOM 7415 C C . VAL C 1 377 ? 23.51558 77.68264 15.08680 1.000 15.75721 377 VAL E C 1
ATOM 7416 O O . VAL C 1 377 ? 23.51535 78.28696 14.00327 1.000 16.91046 377 VAL E O 1
ATOM 7420 N N . ALA C 1 378 ? 23.03199 78.20108 16.21402 1.000 17.85197 378 ALA E N 1
ATOM 7421 C CA . ALA C 1 378 ? 22.46625 79.54529 16.28221 1.000 19.41733 378 ALA E CA 1
ATOM 7422 C C . ALA C 1 378 ? 23.54449 80.54482 16.67054 1.000 19.20269 378 ALA E C 1
ATOM 7423 O O . ALA C 1 378 ? 24.29767 80.31943 17.62175 1.000 19.87262 378 ALA E O 1
ATOM 7425 N N . SER C 1 379 ? 23.60994 81.65494 15.93641 1.000 22.65217 379 SER E N 1
ATOM 7426 C CA . SER C 1 379 ? 24.54905 82.71567 16.26447 1.000 21.45956 379 SER E CA 1
ATOM 7427 C C . SER C 1 379 ? 23.99114 84.03747 15.76253 1.000 29.05346 379 SER E C 1
ATOM 7428 O O . SER C 1 379 ? 23.07922 84.07817 14.92942 1.000 28.72862 379 SER E O 1
ATOM 7431 N N . GLY C 1 380 ? 24.55395 85.12013 16.28312 1.000 27.36712 380 GLY E N 1
ATOM 7432 C CA . GLY C 1 380 ? 24.20017 86.44326 15.81646 1.000 31.05919 380 GLY E CA 1
ATOM 7433 C C . GLY C 1 380 ? 23.81417 87.37086 16.94182 1.000 27.87200 380 GLY E C 1
ATOM 7434 O O . GLY C 1 380 ? 22.62556 87.55310 17.21330 1.000 33.22886 380 GLY E O 1
ATOM 7435 N N . GLY C 1 381 ? 24.81174 87.93268 17.61813 1.000 30.34935 381 GLY E N 1
ATOM 7436 C CA . GLY C 1 381 ? 24.57372 88.94486 18.63543 1.000 29.07617 381 GLY E CA 1
ATOM 7437 C C . GLY C 1 381 ? 23.69617 88.48734 19.77926 1.000 34.10190 381 GLY E C 1
ATOM 7438 O O . GLY C 1 381 ? 22.90439 89.28091 20.30243 1.000 34.54890 381 GLY E O 1
ATOM 7439 N N . ILE C 1 382 ? 23.81639 87.22820 20.19007 1.000 27.55566 382 ILE E N 1
ATOM 7440 C CA . ILE C 1 382 ? 22.94537 86.71538 21.23843 1.000 29.09081 382 ILE E CA 1
ATOM 7441 C C . ILE C 1 382 ? 23.67327 86.74093 22.57502 1.000 24.67521 382 ILE E C 1
ATOM 7442 O O . ILE C 1 382 ? 24.91159 86.67626 22.65504 1.000 25.58390 382 ILE E O 1
ATOM 7447 N N . HIS C 1 383 ? 22.88222 86.89038 23.63563 1.000 26.74099 383 HIS E N 1
ATOM 7448 C CA . HIS C 1 383 ? 23.37437 86.99263 25.00487 1.000 24.96263 383 HIS E CA 1
ATOM 7449 C C . HIS C 1 383 ? 22.34800 86.34162 25.92817 1.000 22.96900 383 HIS E C 1
ATOM 7450 O O . HIS C 1 383 ? 21.35009 85.77659 25.46909 1.000 23.09080 383 HIS E O 1
ATOM 7457 N N . VAL C 1 384 ? 22.58538 86.45075 27.23974 1.000 23.15326 384 VAL E N 1
ATOM 7458 C CA . VAL C 1 384 ? 21.84900 85.65911 28.22474 1.000 20.56243 384 VAL E CA 1
ATOM 7459 C C . VAL C 1 384 ? 20.34299 85.84951 28.08571 1.000 25.05169 384 VAL E C 1
ATOM 7460 O O . VAL C 1 384 ? 19.56889 84.90679 28.29006 1.000 23.77429 384 VAL E O 1
ATOM 7464 N N . TRP C 1 385 ? 19.89563 87.06020 27.73898 1.000 23.96609 385 TRP E N 1
ATOM 7465 C CA . TRP C 1 385 ? 18.45764 87.31112 27.72779 1.000 24.04780 385 TRP E CA 1
ATOM 7466 C C . TRP C 1 385 ? 17.74483 86.60755 26.57132 1.000 26.37380 385 TRP E C 1
ATOM 7467 O O . TRP C 1 385 ? 16.51569 86.48343 26.60088 1.000 25.55522 385 TRP E O 1
ATOM 7478 N N . HIS C 1 386 ? 18.47991 86.15235 25.55659 1.000 25.02978 386 HIS E N 1
ATOM 7479 C CA . HIS C 1 386 ? 17.88432 85.38270 24.47296 1.000 22.78702 386 HIS E CA 1
ATOM 7480 C C . HIS C 1 386 ? 17.76702 83.90012 24.79121 1.000 25.27615 386 HIS E C 1
ATOM 7481 O O . HIS C 1 386 ? 17.14999 83.16704 24.01218 1.000 24.77341 386 HIS E O 1
ATOM 7488 N N . MET C 1 387 ? 18.32927 83.44614 25.90863 1.000 21.25714 387 MET E N 1
ATOM 7489 C CA . MET C 1 387 ? 18.35471 82.01310 26.17915 1.000 23.73031 387 MET E CA 1
ATOM 7490 C C . MET C 1 387 ? 16.96662 81.38221 26.25387 1.000 20.76546 387 MET E C 1
ATOM 7491 O O . MET C 1 387 ? 16.80332 80.26495 25.72909 1.000 19.63532 387 MET E O 1
ATOM 7496 N N . PRO C 1 388 ? 15.94604 82.00203 26.86044 1.000 24.86721 388 PRO E N 1
ATOM 7497 C CA . PRO C 1 388 ? 14.61124 81.37229 26.81745 1.000 21.78598 388 PRO E CA 1
ATOM 7498 C C . PRO C 1 388 ? 14.06726 81.18209 25.41061 1.000 21.84723 388 PRO E C 1
ATOM 7499 O O . PRO C 1 388 ? 13.58911 80.08770 25.07566 1.000 22.26707 388 PRO E O 1
ATOM 7503 N N . ALA C 1 389 ? 14.12546 82.22269 24.57523 1.000 22.12813 389 ALA E N 1
ATOM 7504 C CA . ALA C 1 389 ? 13.61984 82.11877 23.21230 1.000 22.95151 389 ALA E CA 1
ATOM 7505 C C . ALA C 1 389 ? 14.39276 81.06927 22.41866 1.000 19.87636 389 ALA E C 1
ATOM 7506 O O . ALA C 1 389 ? 13.79674 80.23723 21.72458 1.000 20.94734 389 ALA E O 1
ATOM 7508 N N . LEU C 1 390 ? 15.72659 81.09370 22.51297 1.000 20.62771 390 LEU E N 1
ATOM 7509 C CA . LEU C 1 390 ? 16.53759 80.13053 21.77414 1.000 23.05885 390 LEU E CA 1
ATOM 7510 C C . LEU C 1 390 ? 16.22235 78.70963 22.20538 1.000 24.30257 390 LEU E C 1
ATOM 7511 O O . LEU C 1 390 ? 16.06718 77.81190 21.36696 1.000 19.74773 390 LEU E O 1
ATOM 7516 N N . THR C 1 391 ? 16.13926 78.47993 23.52072 1.000 19.09417 391 THR E N 1
ATOM 7517 C CA . THR C 1 391 ? 15.84034 77.13529 24.00041 1.000 20.86627 391 THR E CA 1
ATOM 7518 C C . THR C 1 391 ? 14.46002 76.70383 23.53249 1.000 21.92431 391 THR E C 1
ATOM 7519 O O . THR C 1 391 ? 14.26461 75.56255 23.09987 1.000 20.72675 391 THR E O 1
ATOM 7523 N N . GLU C 1 392 ? 13.50146 77.62927 23.56717 1.000 21.09932 392 GLU E N 1
ATOM 7524 C CA . GLU C 1 392 ? 12.13711 77.30367 23.17092 1.000 21.80711 392 GLU E CA 1
ATOM 7525 C C . GLU C 1 392 ? 12.04486 76.98446 21.68570 1.000 19.45938 392 GLU E C 1
ATOM 7526 O O . GLU C 1 392 ? 11.36240 76.02913 21.29204 1.000 24.60594 392 GLU E O 1
ATOM 7532 N N . ILE C 1 393 ? 12.72566 77.76164 20.85031 1.000 18.22167 393 ILE E N 1
ATOM 7533 C CA . ILE C 1 393 ? 12.53067 77.65520 19.41008 1.000 24.30642 393 ILE E CA 1
ATOM 7534 C C . ILE C 1 393 ? 13.29897 76.46711 18.84358 1.000 19.76319 393 ILE E C 1
ATOM 7535 O O . ILE C 1 393 ? 12.74647 75.65793 18.08813 1.000 20.87661 393 ILE E O 1
ATOM 7540 N N . PHE C 1 394 ? 14.56555 76.31814 19.22974 1.000 22.32036 394 PHE E N 1
ATOM 7541 C CA . PHE C 1 394 ? 15.39207 75.24448 18.68133 1.000 18.55035 394 PHE E CA 1
ATOM 7542 C C . PHE C 1 394 ? 15.26258 73.93666 19.44564 1.000 22.41249 394 PHE E C 1
ATOM 7543 O O . PHE C 1 394 ? 15.48652 72.86561 18.86749 1.000 23.20619 394 PHE E O 1
ATOM 7551 N N . GLY C 1 395 ? 14.92264 73.98455 20.72559 1.000 19.41296 395 GLY E N 1
ATOM 7552 C CA . GLY C 1 395 ? 14.96046 72.76566 21.50332 1.000 21.93240 395 GLY E CA 1
ATOM 7553 C C . GLY C 1 395 ? 16.39505 72.34771 21.81149 1.000 17.24771 395 GLY E C 1
ATOM 7554 O O . GLY C 1 395 ? 17.36182 73.06377 21.55669 1.000 19.55476 395 GLY E O 1
ATOM 7555 N N . ASP C 1 396 ? 16.51284 71.13591 22.36439 1.000 18.44951 396 ASP E N 1
ATOM 7556 C CA . ASP C 1 396 ? 17.81333 70.66591 22.84505 1.000 19.06176 396 ASP E CA 1
ATOM 7557 C C . ASP C 1 396 ? 18.82724 70.48764 21.72030 1.000 16.48908 396 ASP E C 1
ATOM 7558 O O . ASP C 1 396 ? 20.02985 70.65548 21.94476 1.000 17.00928 396 ASP E O 1
ATOM 7563 N N . ASP C 1 397 ? 18.39469 70.06911 20.53391 1.000 15.00797 397 ASP E N 1
ATOM 7564 C CA . ASP C 1 397 ? 19.36770 69.62476 19.53162 1.000 15.54203 397 ASP E CA 1
ATOM 7565 C C . ASP C 1 397 ? 19.82661 70.82248 18.70139 1.000 16.62541 397 ASP E C 1
ATOM 7566 O O . ASP C 1 397 ? 19.46203 71.00885 17.53508 1.000 15.36323 397 ASP E O 1
ATOM 7571 N N . SER C 1 398 ? 20.66838 71.63567 19.33866 1.000 14.99956 398 SER E N 1
ATOM 7572 C CA . SER C 1 398 ? 21.19183 72.85498 18.73873 1.000 13.69328 398 SER E CA 1
ATOM 7573 C C . SER C 1 398 ? 22.50243 73.19268 19.43205 1.000 18.19504 398 SER E C 1
ATOM 7574 O O . SER C 1 398 ? 22.78652 72.69416 20.52013 1.000 15.75826 398 SER E O 1
ATOM 7577 N N . VAL C 1 399 ? 23.31068 74.02845 18.78389 1.000 14.05381 399 VAL E N 1
ATOM 7578 C CA . VAL C 1 399 ? 24.42404 74.70755 19.44077 1.000 15.59353 399 VAL E CA 1
ATOM 7579 C C . VAL C 1 399 ? 24.10123 76.19237 19.45310 1.000 16.25256 399 VAL E C 1
ATOM 7580 O O . VAL C 1 399 ? 23.73768 76.76150 18.41666 1.000 18.38774 399 VAL E O 1
ATOM 7584 N N . LEU C 1 400 ? 24.23311 76.81838 20.61623 1.000 19.44411 400 LEU E N 1
ATOM 7585 C CA . LEU C 1 400 ? 24.03630 78.25777 20.75123 1.000 14.52748 400 LEU E CA 1
ATOM 7586 C C . LEU C 1 400 ? 25.40525 78.91040 20.92031 1.000 16.83528 400 LEU E C 1
ATOM 7587 O O . LEU C 1 400 ? 26.12724 78.58843 21.86622 1.000 19.25813 400 LEU E O 1
ATOM 7592 N N . GLN C 1 401 ? 25.75629 79.81560 20.00434 1.000 20.32402 401 GLN E N 1
ATOM 7593 C CA . GLN C 1 401 ? 27.08067 80.43737 19.95586 1.000 20.54098 401 GLN E CA 1
ATOM 7594 C C . GLN C 1 401 ? 27.03670 81.81314 20.60701 1.000 22.41345 401 GLN E C 1
ATOM 7595 O O . GLN C 1 401 ? 26.22007 82.65285 20.22120 1.000 25.57429 401 GLN E O 1
ATOM 7601 N N . PHE C 1 402 ? 27.94090 82.05351 21.55797 1.000 25.74392 402 PHE E N 1
ATOM 7602 C CA . PHE C 1 402 ? 28.01129 83.32068 22.29731 1.000 23.98951 402 PHE E CA 1
ATOM 7603 C C . PHE C 1 402 ? 29.43002 83.86499 22.19292 1.000 29.50940 402 PHE E C 1
ATOM 7604 O O . PHE C 1 402 ? 30.25297 83.61491 23.07692 1.000 29.40018 402 PHE E O 1
ATOM 7612 N N . GLY C 1 403 ? 29.70886 84.61875 21.13126 1.000 27.81467 403 GLY E N 1
ATOM 7613 C CA . GLY C 1 403 ? 31.01546 85.24498 20.98379 1.000 25.09853 403 GLY E CA 1
ATOM 7614 C C . GLY C 1 403 ? 31.14906 86.49175 21.83799 1.000 26.39205 403 GLY E C 1
ATOM 7615 O O . GLY C 1 403 ? 31.74682 86.45638 22.91866 1.000 22.99941 403 GLY E O 1
ATOM 7616 N N . GLY C 1 404 ? 30.59308 87.60469 21.36359 1.000 26.42256 404 GLY E N 1
ATOM 7617 C CA . GLY C 1 404 ? 30.54085 88.79321 22.19585 1.000 24.91517 404 GLY E CA 1
ATOM 7618 C C . GLY C 1 404 ? 29.85208 88.54220 23.52147 1.000 27.55234 404 GLY E C 1
ATOM 7619 O O . GLY C 1 404 ? 30.22357 89.12803 24.53955 1.000 25.18909 404 GLY E O 1
ATOM 7620 N N . GLY C 1 405 ? 28.86678 87.64416 23.53705 1.000 24.42462 405 GLY E N 1
ATOM 7621 C CA . GLY C 1 405 ? 28.13117 87.34085 24.75198 1.000 23.79389 405 GLY E CA 1
ATOM 7622 C C . GLY C 1 405 ? 28.90893 86.56066 25.79369 1.000 25.44001 405 GLY E C 1
ATOM 7623 O O . GLY C 1 405 ? 28.39544 86.37591 26.90248 1.000 26.63632 405 GLY E O 1
ATOM 7624 N N . THR C 1 406 ? 30.11690 86.09151 25.46937 1.000 22.53873 406 THR E N 1
ATOM 7625 C CA . THR C 1 406 ? 31.02105 85.50368 26.44973 1.000 20.71445 406 THR E CA 1
ATOM 7626 C C . THR C 1 406 ? 32.24203 86.37717 26.69347 1.000 25.59923 406 THR E C 1
ATOM 7627 O O . THR C 1 406 ? 32.54859 86.70678 27.84141 1.000 23.84120 406 THR E O 1
ATOM 7631 N N . LEU C 1 407 ? 32.95067 86.76048 25.62730 1.000 22.23450 407 LEU E N 1
ATOM 7632 C CA . LEU C 1 407 ? 34.14933 87.58171 25.74645 1.000 22.92147 407 LEU E CA 1
ATOM 7633 C C . LEU C 1 407 ? 33.83939 89.02045 26.13670 1.000 25.06520 407 LEU E C 1
ATOM 7634 O O . LEU C 1 407 ? 34.77341 89.78591 26.40566 1.000 26.49731 407 LEU E O 1
ATOM 7639 N N . GLY C 1 408 ? 32.57003 89.40865 26.15447 1.000 23.85492 408 GLY E N 1
ATOM 7640 C CA . GLY C 1 408 ? 32.16777 90.73889 26.55655 1.000 24.57159 408 GLY E CA 1
ATOM 7641 C C . GLY C 1 408 ? 31.66352 90.84653 27.97923 1.000 23.27486 408 GLY E C 1
ATOM 7642 O O . GLY C 1 408 ? 31.27073 91.93808 28.40557 1.000 25.29112 408 GLY E O 1
ATOM 7643 N N . HIS C 1 409 ? 31.65483 89.74646 28.72094 1.000 23.27718 409 HIS E N 1
ATOM 7644 C CA . HIS C 1 409 ? 31.27435 89.77969 30.12465 1.000 24.05358 409 HIS E CA 1
ATOM 7645 C C . HIS C 1 409 ? 32.25740 90.64653 30.90987 1.000 24.31303 409 HIS E C 1
ATOM 7646 O O . HIS C 1 409 ? 33.47110 90.56216 30.69085 1.000 23.36226 409 HIS E O 1
ATOM 7653 N N . PRO C 1 410 ? 31.77619 91.47959 31.83618 1.000 25.44122 410 PRO E N 1
ATOM 7654 C CA . PRO C 1 410 ? 32.69486 92.38243 32.55587 1.000 26.42490 410 PRO E CA 1
ATOM 7655 C C . PRO C 1 410 ? 33.72709 91.67026 33.41588 1.000 25.57113 410 PRO E C 1
ATOM 7656 O O . PRO C 1 410 ? 34.74353 92.28833 33.76647 1.000 25.77921 410 PRO E O 1
ATOM 7660 N N . TRP C 1 411 ? 33.52262 90.40069 33.76257 1.000 22.97774 411 TRP E N 1
ATOM 7661 C CA . TRP C 1 411 ? 34.46719 89.67734 34.60299 1.000 21.98363 411 TRP E CA 1
ATOM 7662 C C . TRP C 1 411 ? 35.36549 88.71321 33.83180 1.000 20.12246 411 TRP E C 1
ATOM 7663 O O . TRP C 1 411 ? 36.15183 87.99763 34.45521 1.000 20.95689 411 TRP E O 1
ATOM 7674 N N . GLY C 1 412 ? 35.26639 88.66449 32.50946 1.000 23.69193 412 GLY E N 1
ATOM 7675 C CA . GLY C 1 412 ? 36.14489 87.83507 31.70581 1.000 20.42791 412 GLY E CA 1
ATOM 7676 C C . GLY C 1 412 ? 35.43650 86.60517 31.15975 1.000 20.71847 412 GLY E C 1
ATOM 7677 O O . GLY C 1 412 ? 34.22432 86.41780 31.31613 1.000 19.95323 412 GLY E O 1
ATOM 7678 N N . ASN C 1 413 ? 36.24064 85.73841 30.53540 1.000 21.25787 413 ASN E N 1
ATOM 7679 C CA . ASN C 1 413 ? 35.70395 84.63905 29.72867 1.000 19.91968 413 ASN E CA 1
ATOM 7680 C C . ASN C 1 413 ? 35.07024 83.54444 30.57946 1.000 19.23722 413 ASN E C 1
ATOM 7681 O O . ASN C 1 413 ? 34.00013 83.03195 30.23036 1.000 20.63947 413 ASN E O 1
ATOM 7686 N N . ALA C 1 414 ? 35.72182 83.13875 31.67390 1.000 18.45258 414 ALA E N 1
ATOM 7687 C CA . ALA C 1 414 ? 35.14490 82.06361 32.48050 1.000 20.68593 414 ALA E CA 1
ATOM 7688 C C . ALA C 1 414 ? 33.86151 82.50730 33.16843 1.000 20.29444 414 ALA E C 1
ATOM 7689 O O . ALA C 1 414 ? 32.87620 81.74915 33.13333 1.000 18.99860 414 ALA E O 1
ATOM 7691 N N . PRO C 1 415 ? 33.77955 83.69388 33.78993 1.000 21.34699 415 PRO E N 1
ATOM 7692 C CA . PRO C 1 415 ? 32.46781 84.15067 34.28182 1.000 20.03958 415 PRO E CA 1
ATOM 7693 C C . PRO C 1 415 ? 31.45854 84.35637 33.17181 1.000 21.57166 415 PRO E C 1
ATOM 7694 O O . PRO C 1 415 ? 30.26266 84.12119 33.38206 1.000 21.62304 415 PRO E O 1
ATOM 7698 N N . GLY C 1 416 ? 31.89649 84.79053 31.98804 1.000 21.38067 416 GLY E N 1
ATOM 7699 C CA . GLY C 1 416 ? 30.95236 84.95647 30.89529 1.000 21.14773 416 GLY E CA 1
ATOM 7700 C C . GLY C 1 416 ? 30.37508 83.62857 30.44755 1.000 20.46629 416 GLY E C 1
ATOM 7701 O O . GLY C 1 416 ? 29.16960 83.51314 30.18859 1.000 19.79088 416 GLY E O 1
ATOM 7702 N N . ALA C 1 417 ? 31.23222 82.61074 30.35078 1.000 18.59521 417 ALA E N 1
ATOM 7703 C CA . ALA C 1 417 ? 30.77204 81.26642 30.02467 1.000 19.05647 417 ALA E CA 1
ATOM 7704 C C . ALA C 1 417 ? 29.81622 80.74151 31.08588 1.000 22.00969 417 ALA E C 1
ATOM 7705 O O . ALA C 1 417 ? 28.77421 80.15790 30.76283 1.000 22.34836 417 ALA E O 1
ATOM 7707 N N . ALA C 1 418 ? 30.15957 80.93900 32.36078 1.000 19.68181 418 ALA E N 1
ATOM 7708 C CA . ALA C 1 418 ? 29.31721 80.44731 33.44772 1.000 20.29101 418 ALA E CA 1
ATOM 7709 C C . ALA C 1 418 ? 27.94703 81.11046 33.42772 1.000 23.45485 418 ALA E C 1
ATOM 7710 O O . ALA C 1 418 ? 26.92619 80.44621 33.65591 1.000 22.08661 418 ALA E O 1
ATOM 7712 N N . ALA C 1 419 ? 27.90323 82.41747 33.14652 1.000 21.13472 419 ALA E N 1
ATOM 7713 C CA . ALA C 1 419 ? 26.62355 83.11570 33.03905 1.000 22.62675 419 ALA E CA 1
ATOM 7714 C C . ALA C 1 419 ? 25.75100 82.49319 31.95456 1.000 22.08273 419 ALA E C 1
ATOM 7715 O O . ALA C 1 419 ? 24.54868 82.28345 32.15308 1.000 21.35227 419 ALA E O 1
ATOM 7717 N N . ASN C 1 420 ? 26.34144 82.21395 30.78666 1.000 22.15251 420 ASN E N 1
ATOM 7718 C CA . ASN C 1 420 ? 25.58781 81.58190 29.70777 1.000 20.10294 420 ASN E CA 1
ATOM 7719 C C . ASN C 1 420 ? 25.14936 80.17157 30.08889 1.000 20.51814 420 ASN E C 1
ATOM 7720 O O . ASN C 1 420 ? 24.00490 79.78340 29.83144 1.000 21.72910 420 ASN E O 1
ATOM 7725 N N . ARG C 1 421 ? 26.03974 79.39070 30.70621 1.000 18.57072 421 ARG E N 1
ATOM 7726 C CA . ARG C 1 421 ? 25.68237 78.02276 31.07690 1.000 18.38234 421 ARG E CA 1
ATOM 7727 C C . ARG C 1 421 ? 24.60571 78.01120 32.16101 1.000 22.45805 421 ARG E C 1
ATOM 7728 O O . ARG C 1 421 ? 23.66776 77.20368 32.10775 1.000 19.24971 421 ARG E O 1
ATOM 7736 N N . VAL C 1 422 ? 24.70077 78.92165 33.13428 1.000 22.69609 422 VAL E N 1
ATOM 7737 C CA . VAL C 1 422 ? 23.65630 79.02924 34.15575 1.000 23.06422 422 VAL E CA 1
ATOM 7738 C C . VAL C 1 422 ? 22.33476 79.45768 33.52869 1.000 23.61275 422 VAL E C 1
ATOM 7739 O O . VAL C 1 422 ? 21.27687 78.87945 33.81663 1.000 24.38489 422 VAL E O 1
ATOM 7743 N N . ALA C 1 423 ? 22.36695 80.48596 32.67311 1.000 24.53536 423 ALA E N 1
ATOM 7744 C CA . ALA C 1 423 ? 21.13694 80.92036 32.01872 1.000 22.12767 423 ALA E CA 1
ATOM 7745 C C . ALA C 1 423 ? 20.48374 79.76735 31.26771 1.000 23.09962 423 ALA E C 1
ATOM 7746 O O . ALA C 1 423 ? 19.26721 79.55813 31.36876 1.000 22.49388 423 ALA E O 1
ATOM 7748 N N . LEU C 1 424 ? 21.28153 78.99993 30.52787 1.000 20.48263 424 LEU E N 1
ATOM 7749 C CA . LEU C 1 424 ? 20.73061 77.90097 29.73658 1.000 20.78667 424 LEU E CA 1
ATOM 7750 C C . LEU C 1 424 ? 20.15288 76.81125 30.62803 1.000 22.00757 424 LEU E C 1
ATOM 7751 O O . LEU C 1 424 ? 19.05932 76.29699 30.36616 1.000 21.92880 424 LEU E O 1
ATOM 7756 N N . GLU C 1 425 ? 20.88249 76.42431 31.67357 1.000 20.13469 425 GLU E N 1
ATOM 7757 C CA . GLU C 1 425 ? 20.39324 75.34977 32.52750 1.000 21.41410 425 GLU E CA 1
ATOM 7758 C C . GLU C 1 425 ? 19.17598 75.79001 33.33458 1.000 22.40206 425 GLU E C 1
ATOM 7759 O O . GLU C 1 425 ? 18.27255 74.98110 33.58212 1.000 22.05679 425 GLU E O 1
ATOM 7765 N N . ALA C 1 426 ? 19.12484 77.06206 33.74087 1.000 22.23341 426 ALA E N 1
ATOM 7766 C CA . ALA C 1 426 ? 17.91393 77.58015 34.37520 1.000 21.09114 426 ALA E CA 1
ATOM 7767 C C . ALA C 1 426 ? 16.71867 77.47622 33.43793 1.000 22.90404 426 ALA E C 1
ATOM 7768 O O . ALA C 1 426 ? 15.60322 77.15642 33.87145 1.000 22.71977 426 ALA E O 1
ATOM 7770 N N . CYS C 1 427 ? 16.93040 77.74788 32.14654 1.000 19.60105 427 CYS E N 1
ATOM 7771 C CA . CYS C 1 427 ? 15.84350 77.60575 31.18082 1.000 21.70520 427 CYS E CA 1
ATOM 7772 C C . CYS C 1 427 ? 15.45214 76.14353 31.00803 1.000 22.42073 427 CYS E C 1
ATOM 7773 O O . CYS C 1 427 ? 14.26053 75.81506 30.97791 1.000 19.80105 427 CYS E O 1
ATOM 7776 N N . VAL C 1 428 ? 16.44022 75.25820 30.87303 1.000 19.34526 428 VAL E N 1
ATOM 7777 C CA . VAL C 1 428 ? 16.14049 73.83625 30.69622 1.000 17.14678 428 VAL E CA 1
ATOM 7778 C C . VAL C 1 428 ? 15.37797 73.29969 31.90248 1.000 20.59400 428 VAL E C 1
ATOM 7779 O O . VAL C 1 428 ? 14.37456 72.59025 31.75753 1.000 21.04563 428 VAL E O 1
ATOM 7783 N N . GLN C 1 429 ? 15.82842 73.64911 33.10903 1.000 18.71399 429 GLN E N 1
ATOM 7784 C CA . GLN C 1 429 ? 15.16251 73.17077 34.31580 1.000 21.25503 429 GLN E CA 1
ATOM 7785 C C . GLN C 1 429 ? 13.70251 73.60610 34.34562 1.000 20.46895 429 GLN E C 1
ATOM 7786 O O . GLN C 1 429 ? 12.80579 72.79555 34.61522 1.000 21.06612 429 GLN E O 1
ATOM 7792 N N . ALA C 1 430 ? 13.44723 74.88426 34.05818 1.000 20.46523 430 ALA E N 1
ATOM 7793 C CA . ALA C 1 430 ? 12.08552 75.40481 34.12269 1.000 22.44835 430 ALA E CA 1
ATOM 7794 C C . ALA C 1 430 ? 11.20618 74.78450 33.05003 1.000 20.73016 430 ALA E C 1
ATOM 7795 O O . ALA C 1 430 ? 10.05348 74.42054 33.31623 1.000 20.16237 430 ALA E O 1
ATOM 7797 N N . ARG C 1 431 ? 11.72841 74.67156 31.82578 1.000 20.83193 431 ARG E N 1
ATOM 7798 C CA . ARG C 1 431 ? 10.98296 74.00815 30.75982 1.000 21.32697 431 ARG E CA 1
ATOM 7799 C C . ARG C 1 431 ? 10.60324 72.59307 31.16307 1.000 19.94861 431 ARG E C 1
ATOM 7800 O O . ARG C 1 431 ? 9.45130 72.17363 30.98918 1.000 20.39362 431 ARG E O 1
ATOM 7808 N N . ASN C 1 432 ? 11.56353 71.84719 31.72583 1.000 20.56522 432 ASN E N 1
ATOM 7809 C CA . ASN C 1 432 ? 11.31521 70.45454 32.09324 1.000 18.46665 432 ASN E CA 1
ATOM 7810 C C . ASN C 1 432 ? 10.24279 70.33568 33.17092 1.000 23.86185 432 ASN E C 1
ATOM 7811 O O . ASN C 1 432 ? 9.50896 69.34092 33.21078 1.000 20.08282 432 ASN E O 1
ATOM 7816 N N . GLU C 1 433 ? 10.13933 71.33363 34.05105 1.000 20.24031 433 GLU E N 1
ATOM 7817 C CA . GLU C 1 433 ? 9.09277 71.36475 35.06406 1.000 21.94997 433 GLU E CA 1
ATOM 7818 C C . GLU C 1 433 ? 7.72791 71.72374 34.49870 1.000 21.84955 433 GLU E C 1
ATOM 7819 O O . GLU C 1 433 ? 6.74891 71.70488 35.24940 1.000 23.82411 433 GLU E O 1
ATOM 7825 N N . GLY C 1 434 ? 7.64249 72.08368 33.22402 1.000 20.30807 434 GLY E N 1
ATOM 7826 C CA . GLY C 1 434 ? 6.38307 72.45214 32.61316 1.000 20.90802 434 GLY E CA 1
ATOM 7827 C C . GLY C 1 434 ? 6.13377 73.93950 32.49955 1.000 25.56048 434 GLY E C 1
ATOM 7828 O O . GLY C 1 434 ? 5.03447 74.33463 32.08425 1.000 24.82384 434 GLY E O 1
ATOM 7829 N N . ARG C 1 435 ? 7.11172 74.77820 32.83658 1.000 21.58632 435 ARG E N 1
ATOM 7830 C CA . ARG C 1 435 ? 6.89827 76.21036 32.72728 1.000 23.86273 435 ARG E CA 1
ATOM 7831 C C . ARG C 1 435 ? 7.01469 76.64731 31.27017 1.000 27.69619 435 ARG E C 1
ATOM 7832 O O . ARG C 1 435 ? 7.65174 75.99063 30.44350 1.000 25.86720 435 ARG E O 1
ATOM 7840 N N . ASP C 1 436 ? 6.38027 77.77256 30.96117 1.000 24.54881 436 ASP E N 1
ATOM 7841 C CA . ASP C 1 436 ? 6.30197 78.28346 29.59823 1.000 26.38029 436 ASP E CA 1
ATOM 7842 C C . ASP C 1 436 ? 7.45097 79.26131 29.37696 1.000 25.69565 436 ASP E C 1
ATOM 7843 O O . ASP C 1 436 ? 7.44081 80.37116 29.91843 1.000 26.57792 436 ASP E O 1
ATOM 7848 N N . LEU C 1 437 ? 8.43860 78.85970 28.56859 1.000 23.71881 437 LEU E N 1
ATOM 7849 C CA . LEU C 1 437 ? 9.59889 79.72430 28.36799 1.000 24.04629 437 LEU E CA 1
ATOM 7850 C C . LEU C 1 437 ? 9.23431 80.98346 27.59437 1.000 27.61811 437 LEU E C 1
ATOM 7851 O O . LEU C 1 437 ? 9.90097 82.01372 27.74264 1.000 29.19081 437 LEU E O 1
ATOM 7856 N N . ALA C 1 438 ? 8.18909 80.92053 26.76600 1.000 30.50158 438 ALA E N 1
ATOM 7857 C CA . ALA C 1 438 ? 7.79528 82.07925 25.97332 1.000 33.77194 438 ALA E CA 1
ATOM 7858 C C . ALA C 1 438 ? 7.14983 83.16820 26.81771 1.000 32.74277 438 ALA E C 1
ATOM 7859 O O . ALA C 1 438 ? 7.15673 84.33421 26.41017 1.000 34.59246 438 ALA E O 1
ATOM 7861 N N . ARG C 1 439 ? 6.59572 82.81673 27.97639 1.000 33.79337 439 ARG E N 1
ATOM 7862 C CA . ARG C 1 439 ? 5.94462 83.77143 28.86299 1.000 32.67584 439 ARG E CA 1
ATOM 7863 C C . ARG C 1 439 ? 6.72418 84.04987 30.13908 1.000 32.13057 439 ARG E C 1
ATOM 7864 O O . ARG C 1 439 ? 6.70661 85.18284 30.62265 1.000 32.44345 439 ARG E O 1
ATOM 7872 N N . GLU C 1 440 ? 7.41974 83.05543 30.68990 1.000 26.31784 440 GLU E N 1
ATOM 7873 C CA . GLU C 1 440 ? 8.11888 83.20600 31.95928 1.000 26.44608 440 GLU E CA 1
ATOM 7874 C C . GLU C 1 440 ? 9.62371 83.36617 31.78254 1.000 25.49159 440 GLU E C 1
ATOM 7875 O O . GLU C 1 440 ? 10.35381 83.36204 32.77780 1.000 24.34124 440 GLU E O 1
ATOM 7881 N N . GLY C 1 441 ? 10.09291 83.51530 30.54178 1.000 26.30567 441 GLY E N 1
ATOM 7882 C CA . GLY C 1 441 ? 11.52585 83.49115 30.28598 1.000 26.30433 441 GLY E CA 1
ATOM 7883 C C . GLY C 1 441 ? 12.29644 84.51400 31.09880 1.000 27.32519 441 GLY E C 1
ATOM 7884 O O . GLY C 1 441 ? 13.29748 84.18666 31.74348 1.000 24.95285 441 GLY E O 1
ATOM 7885 N N . ASN C 1 442 ? 11.84369 85.76991 31.08387 1.000 25.08170 442 ASN E N 1
ATOM 7886 C CA . ASN C 1 442 ? 12.59783 86.80133 31.79217 1.000 30.19792 442 ASN E CA 1
ATOM 7887 C C . ASN C 1 442 ? 12.57068 86.56675 33.29690 1.000 30.75178 442 ASN E C 1
ATOM 7888 O O . ASN C 1 442 ? 13.56742 86.81379 33.98792 1.000 27.66044 442 ASN E O 1
ATOM 7893 N N . GLU C 1 443 ? 11.45255 86.05936 33.82341 1.000 30.17952 443 GLU E N 1
ATOM 7894 C CA . GLU C 1 443 ? 11.39737 85.79002 35.25683 1.000 28.30296 443 GLU E CA 1
ATOM 7895 C C . GLU C 1 443 ? 12.25392 84.58969 35.63644 1.000 28.41249 443 GLU E C 1
ATOM 7896 O O . GLU C 1 443 ? 12.79835 84.55080 36.74406 1.000 28.18769 443 GLU E O 1
ATOM 7902 N N . ILE C 1 444 ? 12.39300 83.60784 34.73656 1.000 24.41260 444 ILE E N 1
ATOM 7903 C CA . ILE C 1 444 ? 13.30821 82.49884 34.99000 1.000 25.31257 444 ILE E CA 1
ATOM 7904 C C . ILE C 1 444 ? 14.74342 83.01143 35.06528 1.000 19.67074 444 ILE E C 1
ATOM 7905 O O . ILE C 1 444 ? 15.51599 82.60740 35.93848 1.000 25.50186 444 ILE E O 1
ATOM 7910 N N . ILE C 1 445 ? 15.10928 83.92676 34.16720 1.000 23.81122 445 ILE E N 1
ATOM 7911 C CA . ILE C 1 445 ? 16.45475 84.49275 34.19852 1.000 24.77413 445 ILE E CA 1
ATOM 7912 C C . ILE C 1 445 ? 16.64900 85.31728 35.46468 1.000 24.56007 445 ILE E C 1
ATOM 7913 O O . ILE C 1 445 ? 17.66026 85.18188 36.16116 1.000 25.28217 445 ILE E O 1
ATOM 7918 N N . ARG C 1 446 ? 15.66921 86.15955 35.80013 1.000 27.70194 446 ARG E N 1
ATOM 7919 C CA . ARG C 1 446 ? 15.82017 87.01185 36.97776 1.000 29.68216 446 ARG E CA 1
ATOM 7920 C C . ARG C 1 446 ? 15.92601 86.19488 38.25812 1.000 27.37828 446 ARG E C 1
ATOM 7921 O O . ARG C 1 446 ? 16.63785 86.59494 39.18466 1.000 29.43526 446 ARG E O 1
ATOM 7929 N N . SER C 1 447 ? 15.25009 85.04136 38.32973 1.000 26.24026 447 SER E N 1
ATOM 7930 C CA . SER C 1 447 ? 15.34375 84.22147 39.53203 1.000 26.26675 447 SER E CA 1
ATOM 7931 C C . SER C 1 447 ? 16.73253 83.61526 39.68074 1.000 29.82351 447 SER E C 1
ATOM 7932 O O . SER C 1 447 ? 17.26682 83.53909 40.79248 1.000 27.86187 447 SER E O 1
ATOM 7935 N N . ALA C 1 448 ? 17.33939 83.18675 38.57283 1.000 28.26123 448 ALA E N 1
ATOM 7936 C CA . ALA C 1 448 ? 18.68722 82.63702 38.65449 1.000 29.46510 448 ALA E CA 1
ATOM 7937 C C . ALA C 1 448 ? 19.71355 83.71361 39.00449 1.000 27.72080 448 ALA E C 1
ATOM 7938 O O . ALA C 1 448 ? 20.72917 83.40480 39.63761 1.000 31.18702 448 ALA E O 1
ATOM 7940 N N . CYS C 1 449 ? 19.46679 84.97015 38.60738 1.000 25.75758 449 CYS E N 1
ATOM 7941 C CA . CYS C 1 449 ? 20.35796 86.06441 38.99877 1.000 29.28566 449 CYS E CA 1
ATOM 7942 C C . CYS C 1 449 ? 20.49440 86.15980 40.51079 1.000 29.32555 449 CYS E C 1
ATOM 7943 O O . CYS C 1 449 ? 21.52482 86.62119 41.01293 1.000 31.71480 449 CYS E O 1
ATOM 7946 N N . LYS C 1 450 ? 19.46747 85.72697 41.24727 1.000 31.24802 450 LYS E N 1
ATOM 7947 C CA . LYS C 1 450 ? 19.49000 85.83659 42.70335 1.000 33.16272 450 LYS E CA 1
ATOM 7948 C C . LYS C 1 450 ? 20.62784 85.04159 43.32483 1.000 34.14231 450 LYS E C 1
ATOM 7949 O O . LYS C 1 450 ? 21.19824 85.46702 44.33495 1.000 30.66729 450 LYS E O 1
ATOM 7955 N N . TRP C 1 451 ? 20.97184 83.88569 42.75861 1.000 27.66518 451 TRP E N 1
ATOM 7956 C CA . TRP C 1 451 ? 22.02081 83.05414 43.32445 1.000 31.27406 451 TRP E CA 1
ATOM 7957 C C . TRP C 1 451 ? 23.25859 82.95198 42.44302 1.000 28.07050 451 TRP E C 1
ATOM 7958 O O . TRP C 1 451 ? 24.26581 82.39167 42.88666 1.000 29.76681 451 TRP E O 1
ATOM 7969 N N . SER C 1 452 ? 23.21768 83.47679 41.21814 1.000 27.02817 452 SER E N 1
ATOM 7970 C CA . SER C 1 452 ? 24.37878 83.45234 40.33097 1.000 28.26303 452 SER E CA 1
ATOM 7971 C C . SER C 1 452 ? 24.89882 84.87174 40.11899 1.000 21.12284 452 SER E C 1
ATOM 7972 O O . SER C 1 452 ? 24.32666 85.63537 39.32404 1.000 25.61198 452 SER E O 1
ATOM 7975 N N . PRO C 1 453 ? 25.95929 85.28247 40.81659 1.000 27.58577 453 PRO E N 1
ATOM 7976 C CA . PRO C 1 453 ? 26.52481 86.62033 40.56340 1.000 30.18464 453 PRO E CA 1
ATOM 7977 C C . PRO C 1 453 ? 27.00496 86.79768 39.13728 1.000 26.62320 453 PRO E C 1
ATOM 7978 O O . PRO C 1 453 ? 26.90648 87.90373 38.58942 1.000 26.20246 453 PRO E O 1
ATOM 7982 N N . GLU C 1 454 ? 27.51596 85.72973 38.51904 1.000 27.45587 454 GLU E N 1
ATOM 7983 C CA . GLU C 1 454 ? 27.98841 85.81294 37.14052 1.000 27.94788 454 GLU E CA 1
ATOM 7984 C C . GLU C 1 454 ? 26.84605 86.15679 36.19365 1.000 24.65287 454 GLU E C 1
ATOM 7985 O O . GLU C 1 454 ? 26.97136 87.04464 35.34069 1.000 25.25667 454 GLU E O 1
ATOM 7991 N N . LEU C 1 455 ? 25.71300 85.46230 36.33273 1.000 25.48780 455 LEU E N 1
ATOM 7992 C CA . LEU C 1 455 ? 24.55834 85.77859 35.50094 1.000 22.01983 455 LEU E CA 1
ATOM 7993 C C . LEU C 1 455 ? 24.03583 87.17333 35.80774 1.000 27.31744 455 LEU E C 1
ATOM 7994 O O . LEU C 1 455 ? 23.63644 87.90866 34.89777 1.000 26.31078 455 LEU E O 1
ATOM 7999 N N . ALA C 1 456 ? 24.04396 87.56487 37.08424 1.000 25.10391 456 ALA E N 1
ATOM 8000 C CA . ALA C 1 456 ? 23.53167 88.88448 37.43815 1.000 26.71852 456 ALA E CA 1
ATOM 8001 C C . ALA C 1 456 ? 24.34919 89.98481 36.77272 1.000 28.55467 456 ALA E C 1
ATOM 8002 O O . ALA C 1 456 ? 23.79014 90.98143 36.29763 1.000 29.27374 456 ALA E O 1
ATOM 8004 N N . ALA C 1 457 ? 25.67251 89.80550 36.69381 1.000 28.86509 457 ALA E N 1
ATOM 8005 C CA . ALA C 1 457 ? 26.51004 90.81501 36.04792 1.000 24.99735 457 ALA E CA 1
ATOM 8006 C C . ALA C 1 457 ? 26.26527 90.85687 34.54399 1.000 31.02194 457 ALA E C 1
ATOM 8007 O O . ALA C 1 457 ? 26.27695 91.93582 33.93965 1.000 28.44199 457 ALA E O 1
ATOM 8009 N N . ALA C 1 458 ? 26.04168 89.69244 33.92267 1.000 23.29045 458 ALA E N 1
ATOM 8010 C CA . ALA C 1 458 ? 25.67232 89.66726 32.51210 1.000 27.86644 458 ALA E CA 1
ATOM 8011 C C . ALA C 1 458 ? 24.35814 90.39708 32.28106 1.000 28.54317 458 ALA E C 1
ATOM 8012 O O . ALA C 1 458 ? 24.21213 91.14624 31.30737 1.000 28.66131 458 ALA E O 1
ATOM 8014 N N . CYS C 1 459 ? 23.38959 90.19668 33.17508 1.000 29.09090 459 CYS E N 1
ATOM 8015 C CA . CYS C 1 459 ? 22.06692 90.76364 32.96888 1.000 30.27752 459 CYS E CA 1
ATOM 8016 C C . CYS C 1 459 ? 22.04787 92.26961 33.18230 1.000 34.76684 459 CYS E C 1
ATOM 8017 O O . CYS C 1 459 ? 21.12913 92.93782 32.69867 1.000 37.27041 459 CYS E O 1
ATOM 8020 N N . GLU C 1 460 ? 23.03925 92.81638 33.89304 1.000 33.91943 460 GLU E N 1
ATOM 8021 C CA . GLU C 1 460 ? 23.14731 94.26496 34.03708 1.000 37.26198 460 GLU E CA 1
ATOM 8022 C C . GLU C 1 460 ? 23.71018 94.90886 32.77376 1.000 37.04512 460 GLU E C 1
ATOM 8023 O O . GLU C 1 460 ? 23.31355 96.01997 32.40568 1.000 34.44834 460 GLU E O 1
ATOM 8029 N N . ILE C 1 461 ? 24.62630 94.22140 32.09289 1.000 31.50669 461 ILE E N 1
ATOM 8030 C CA . ILE C 1 461 ? 25.29301 94.79901 30.93078 1.000 32.58964 461 ILE E CA 1
ATOM 8031 C C . ILE C 1 461 ? 24.39790 94.75105 29.69847 1.000 33.37595 461 ILE E C 1
ATOM 8032 O O . ILE C 1 461 ? 24.31567 95.72244 28.93755 1.000 30.65928 461 ILE E O 1
ATOM 8037 N N . TRP C 1 462 ? 23.74235 93.61745 29.46267 1.000 30.28791 462 TRP E N 1
ATOM 8038 C CA . TRP C 1 462 ? 22.86403 93.41591 28.32062 1.000 29.20580 462 TRP E CA 1
ATOM 8039 C C . TRP C 1 462 ? 21.42698 93.38056 28.81722 1.000 31.29232 462 TRP E C 1
ATOM 8040 O O . TRP C 1 462 ? 21.16734 92.99188 29.95989 1.000 34.65911 462 TRP E O 1
ATOM 8051 N N . LYS C 1 463 ? 20.48995 93.79010 27.96978 1.000 34.67752 463 LYS E N 1
ATOM 8052 C CA . LYS C 1 463 ? 19.14149 94.07057 28.44364 1.000 40.50600 463 LYS E CA 1
ATOM 8053 C C . LYS C 1 463 ? 18.09291 93.14014 27.84297 1.000 39.96300 463 LYS E C 1
ATOM 8054 O O . LYS C 1 463 ? 18.21119 92.67445 26.70281 1.000 42.39130 463 LYS E O 1
ATOM 8060 N N . ALA C 1 464 ? 17.06454 92.87193 28.64546 1.000 37.74890 464 ALA E N 1
ATOM 8061 C CA . ALA C 1 464 ? 15.98894 91.94326 28.31932 1.000 36.95141 464 ALA E CA 1
ATOM 8062 C C . ALA C 1 464 ? 15.18616 92.37963 27.10135 1.000 46.22892 464 ALA E C 1
ATOM 8063 O O . ALA C 1 464 ? 14.69051 91.54082 26.34477 1.000 46.66404 464 ALA E O 1
ATOM 8065 N N . MET D 2 47 ? 34.23263 92.29291 40.55000 1.000 39.25571 1 MET W N 1
ATOM 8066 C CA . MET D 2 47 ? 34.71112 91.17980 39.73227 1.000 28.03929 1 MET W CA 1
ATOM 8067 C C . MET D 2 47 ? 34.93524 89.94941 40.60253 1.000 32.25428 1 MET W C 1
ATOM 8068 O O . MET D 2 47 ? 35.68111 90.00826 41.57407 1.000 27.19337 1 MET W O 1
ATOM 8073 N N . GLN D 2 48 ? 34.29051 88.83472 40.26532 1.000 29.30696 2 GLN W N 1
ATOM 8074 C CA . GLN D 2 48 ? 34.50380 87.57153 40.95903 1.000 24.21724 2 GLN W CA 1
ATOM 8075 C C . GLN D 2 48 ? 35.20276 86.59321 40.02451 1.000 23.64444 2 GLN W C 1
ATOM 8076 O O . GLN D 2 48 ? 34.96714 86.60900 38.81146 1.000 23.49675 2 GLN W O 1
ATOM 8082 N N . VAL D 2 49 ? 36.06800 85.75780 40.58589 1.000 20.33511 3 VAL W N 1
ATOM 8083 C CA . VAL D 2 49 ? 36.88342 84.82153 39.81002 1.000 23.14030 3 VAL W CA 1
ATOM 8084 C C . VAL D 2 49 ? 36.21677 83.45097 39.80375 1.000 26.42381 3 VAL W C 1
ATOM 8085 O O . VAL D 2 49 ? 35.85769 82.91762 40.86223 1.000 24.55420 3 VAL W O 1
ATOM 8089 N N . TRP D 2 50 ? 36.06267 82.86949 38.61802 1.000 21.12142 4 TRP W N 1
ATOM 8090 C CA . TRP D 2 50 ? 35.34339 81.60161 38.52560 1.000 21.36810 4 TRP W CA 1
ATOM 8091 C C . TRP D 2 50 ? 36.15231 80.50389 39.20743 1.000 19.08345 4 TRP W C 1
ATOM 8092 O O . TRP D 2 50 ? 37.34335 80.33011 38.90179 1.000 21.30598 4 TRP W O 1
ATOM 8103 N N . PRO D 2 51 ? 35.56052 79.76670 40.14522 1.000 20.07781 5 PRO W N 1
ATOM 8104 C CA . PRO D 2 51 ? 36.33203 78.79849 40.92904 1.000 21.72709 5 PRO W CA 1
ATOM 8105 C C . PRO D 2 51 ? 37.07962 77.81213 40.04070 1.000 25.58931 5 PRO W C 1
ATOM 8106 O O . PRO D 2 51 ? 36.50241 77.18605 39.14866 1.000 25.13930 5 PRO W O 1
ATOM 8110 N N . ALA D 2 52 ? 38.38705 77.70246 40.27639 1.000 22.79122 6 ALA W N 1
ATOM 8111 C CA . ALA D 2 52 ? 39.26801 76.85113 39.48939 1.000 22.43077 6 ALA W CA 1
ATOM 8112 C C . ALA D 2 52 ? 39.48815 75.47598 40.09816 1.000 23.86637 6 ALA W C 1
ATOM 8113 O O . ALA D 2 52 ? 40.04190 74.60306 39.42161 1.000 23.83120 6 ALA W O 1
ATOM 8115 N N . TYR D 2 53 ? 39.09589 75.27232 41.35348 1.000 23.13780 7 TYR W N 1
ATOM 8116 C CA . TYR D 2 53 ? 39.27360 74.00561 42.04828 1.000 22.50734 7 TYR W CA 1
ATOM 8117 C C . TYR D 2 53 ? 38.01145 73.70157 42.84357 1.000 20.66802 7 TYR W C 1
ATOM 8118 O O . TYR D 2 53 ? 37.29522 74.61350 43.26623 1.000 25.83321 7 TYR W O 1
ATOM 8127 N N . GLY D 2 54 ? 37.73815 72.41130 43.03387 1.000 29.67922 8 GLY W N 1
ATOM 8128 C CA . GLY D 2 54 ? 36.56917 72.00548 43.79580 1.000 24.94671 8 GLY W CA 1
ATOM 8129 C C . GLY D 2 54 ? 35.23947 72.32064 43.15053 1.000 27.92990 8 GLY W C 1
ATOM 8130 O O . GLY D 2 54 ? 34.22236 72.38926 43.84352 1.000 23.77936 8 GLY W O 1
ATOM 8131 N N . ASN D 2 55 ? 35.21209 72.52127 41.83303 1.000 20.30535 9 ASN W N 1
ATOM 8132 C CA . ASN D 2 55 ? 34.01083 72.96409 41.14392 1.000 21.04813 9 ASN W CA 1
ATOM 8133 C C . ASN D 2 55 ? 33.74125 72.08623 39.92437 1.000 19.52028 9 ASN W C 1
ATOM 8134 O O . ASN D 2 55 ? 33.24186 72.55984 38.89964 1.000 21.62030 9 ASN W O 1
ATOM 8139 N N . LYS D 2 56 ? 34.05659 70.80399 40.03058 1.000 20.73033 10 LYS W N 1
ATOM 8140 C CA . LYS D 2 56 ? 33.92373 69.91835 38.88417 1.000 22.61906 10 LYS W CA 1
ATOM 8141 C C . LYS D 2 56 ? 32.45446 69.60210 38.61085 1.000 22.63339 10 LYS W C 1
ATOM 8142 O O . LYS D 2 56 ? 31.59361 69.68259 39.49141 1.000 20.23729 10 LYS W O 1
ATOM 8148 N N . LYS D 2 57 ? 32.17278 69.23756 37.35990 1.000 19.09223 11 LYS W N 1
ATOM 8149 C CA . LYS D 2 57 ? 30.81976 69.30293 36.82436 1.000 20.02369 11 LYS W CA 1
ATOM 8150 C C . LYS D 2 57 ? 30.40670 67.96224 36.22970 1.000 18.93409 11 LYS W C 1
ATOM 8151 O O . LYS D 2 57 ? 31.21797 67.03606 36.10167 1.000 21.29444 11 LYS W O 1
ATOM 8157 N N . PHE D 2 58 ? 29.10866 67.86847 35.90189 1.000 21.61857 12 PHE W N 1
ATOM 8158 C CA . PHE D 2 58 ? 28.43222 66.61944 35.53634 1.000 21.79502 12 PHE W CA 1
ATOM 8159 C C . PHE D 2 58 ? 27.39456 66.85865 34.45140 1.000 21.55418 12 PHE W C 1
ATOM 8160 O O . PHE D 2 58 ? 26.32242 66.24411 34.44879 1.000 22.85481 12 PHE W O 1
ATOM 8168 N N . GLU D 2 59 ? 27.68729 67.76223 33.52803 1.000 20.47682 13 GLU W N 1
ATOM 8169 C CA . GLU D 2 59 ? 26.81116 68.07187 32.38672 1.000 19.21221 13 GLU W CA 1
ATOM 8170 C C . GLU D 2 59 ? 25.48915 68.66070 32.90214 1.000 23.19463 13 GLU W C 1
ATOM 8171 O O . GLU D 2 59 ? 25.48489 69.43241 33.87371 1.000 21.88406 13 GLU W O 1
ATOM 8177 N N . THR D 2 60 ? 24.35824 68.32817 32.28198 1.000 21.57733 14 THR W N 1
ATOM 8178 C CA . THR D 2 60 ? 23.16980 69.16480 32.36465 1.000 22.11839 14 THR W CA 1
ATOM 8179 C C . THR D 2 60 ? 22.59823 69.22358 33.78064 1.000 19.21018 14 THR W C 1
ATOM 8180 O O . THR D 2 60 ? 22.37601 68.19109 34.42050 1.000 21.62891 14 THR W O 1
ATOM 8184 N N . LEU D 2 61 ? 22.36771 70.45069 34.25205 1.000 19.81818 15 LEU W N 1
ATOM 8185 C CA . LEU D 2 61 ? 21.82673 70.87119 35.54964 1.000 22.11698 15 LEU W CA 1
ATOM 8186 C C . LEU D 2 61 ? 22.90991 70.98318 36.62009 1.000 21.27265 15 LEU W C 1
ATOM 8187 O O . LEU D 2 61 ? 22.59780 71.45395 37.72217 1.000 23.08431 15 LEU W O 1
ATOM 8192 N N . SER D 2 62 ? 24.16570 70.62057 36.34242 1.000 20.02211 16 SER W N 1
ATOM 8193 C CA . SER D 2 62 ? 25.17484 70.66640 37.39551 1.000 20.90871 16 SER W CA 1
ATOM 8194 C C . SER D 2 62 ? 25.72096 72.06863 37.63655 1.000 23.20676 16 SER W C 1
ATOM 8195 O O . SER D 2 62 ? 26.55247 72.24234 38.53322 1.000 23.73749 16 SER W O 1
ATOM 8198 N N . TYR D 2 63 ? 25.28809 73.06494 36.87348 1.000 20.59432 17 TYR W N 1
ATOM 8199 C CA . TYR D 2 63 ? 25.61423 74.44722 37.20084 1.000 21.89186 17 TYR W CA 1
ATOM 8200 C C . TYR D 2 63 ? 24.53136 75.11256 38.03027 1.000 22.66342 17 TYR W C 1
ATOM 8201 O O . TYR D 2 63 ? 24.66236 76.29397 38.35967 1.000 22.19684 17 TYR W O 1
ATOM 8210 N N . LEU D 2 64 ? 23.45691 74.38565 38.35331 1.000 21.83394 18 LEU W N 1
ATOM 8211 C CA . LEU D 2 64 ? 22.40129 74.85973 39.23057 1.000 22.56750 18 LEU W CA 1
ATOM 8212 C C . LEU D 2 64 ? 22.68213 74.39589 40.64810 1.000 21.57623 18 LEU W C 1
ATOM 8213 O O . LEU D 2 64 ? 23.48517 73.48647 40.85793 1.000 23.69471 18 LEU W O 1
ATOM 8218 N N . PRO D 2 65 ? 22.03057 74.98378 41.64896 1.000 27.99962 19 PRO W N 1
ATOM 8219 C CA . PRO D 2 65 ? 22.13953 74.44507 43.00898 1.000 29.61853 19 PRO W CA 1
ATOM 8220 C C . PRO D 2 65 ? 21.60952 73.02472 43.06163 1.000 27.73926 19 PRO W C 1
ATOM 8221 O O . PRO D 2 65 ? 20.84321 72.60852 42.17816 1.000 29.26036 19 PRO W O 1
ATOM 8225 N N . PRO D 2 66 ? 22.00362 72.24414 44.06770 1.000 30.89296 20 PRO W N 1
ATOM 8226 C CA . PRO D 2 66 ? 21.49962 70.87003 44.16969 1.000 33.36600 20 PRO W CA 1
ATOM 8227 C C . PRO D 2 66 ? 19.97730 70.84655 44.17778 1.000 28.56820 20 PRO W C 1
ATOM 8228 O O . PRO D 2 66 ? 19.32544 71.70563 44.77656 1.000 32.20381 20 PRO W O 1
ATOM 8232 N N . LEU D 2 67 ? 19.41721 69.87951 43.45821 1.000 27.96983 21 LEU W N 1
ATOM 8233 C CA . LEU D 2 67 ? 17.96838 69.75572 43.36697 1.000 30.13891 21 LEU W CA 1
ATOM 8234 C C . LEU D 2 67 ? 17.39383 69.28521 44.69930 1.000 25.60870 21 LEU W C 1
ATOM 8235 O O . LEU D 2 67 ? 17.89845 68.33459 45.30190 1.000 29.67617 21 LEU W O 1
ATOM 8240 N N . THR D 2 68 ? 16.34670 69.95939 45.16366 1.000 31.19549 22 THR W N 1
ATOM 8241 C CA . THR D 2 68 ? 15.56488 69.42004 46.26464 1.000 30.55383 22 THR W CA 1
ATOM 8242 C C . THR D 2 68 ? 14.85721 68.14481 45.80894 1.000 27.18405 22 THR W C 1
ATOM 8243 O O . THR D 2 68 ? 14.79332 67.83650 44.61676 1.000 26.82213 22 THR W O 1
ATOM 8247 N N . GLU D 2 69 ? 14.31496 67.39423 46.77329 1.000 23.30779 23 GLU W N 1
ATOM 8248 C CA . GLU D 2 69 ? 13.51788 66.22820 46.40778 1.000 22.00850 23 GLU W CA 1
ATOM 8249 C C . GLU D 2 69 ? 12.39392 66.61973 45.45964 1.000 22.64497 23 GLU W C 1
ATOM 8250 O O . GLU D 2 69 ? 12.15836 65.94641 44.44947 1.000 22.33858 23 GLU W O 1
ATOM 8256 N N . GLU D 2 70 ? 11.69810 67.71779 45.76680 1.000 23.73492 24 GLU W N 1
ATOM 8257 C CA . GLU D 2 70 ? 10.62189 68.19615 44.90464 1.000 26.13647 24 GLU W CA 1
ATOM 8258 C C . GLU D 2 70 ? 11.13508 68.52778 43.50778 1.000 26.25061 24 GLU W C 1
ATOM 8259 O O . GLU D 2 70 ? 10.52331 68.14471 42.50195 1.000 24.09432 24 GLU W O 1
ATOM 8265 N N . GLN D 2 71 ? 12.24961 69.26009 43.42300 1.000 22.62535 25 GLN W N 1
ATOM 8266 C CA . GLN D 2 71 ? 12.78362 69.60599 42.11016 1.000 27.06154 25 GLN W CA 1
ATOM 8267 C C . GLN D 2 71 ? 13.22788 68.36149 41.35340 1.000 24.14359 25 GLN W C 1
ATOM 8268 O O . GLN D 2 71 ? 13.06642 68.27567 40.12997 1.000 21.45853 25 GLN W O 1
ATOM 8274 N N . LEU D 2 72 ? 13.78459 67.38419 42.06495 1.000 20.76782 26 LEU W N 1
ATOM 8275 C CA . LEU D 2 72 ? 14.19585 66.14733 41.41561 1.000 22.39742 26 LEU W CA 1
ATOM 8276 C C . LEU D 2 72 ? 12.98888 65.35995 40.91448 1.000 24.09504 26 LEU W C 1
ATOM 8277 O O . LEU D 2 72 ? 13.01667 64.81260 39.80776 1.000 23.39607 26 LEU W O 1
ATOM 8282 N N . LEU D 2 73 ? 11.91860 65.29380 41.71416 1.000 19.48345 27 LEU W N 1
ATOM 8283 C CA . LEU D 2 73 ? 10.70039 64.63367 41.26127 1.000 21.11841 27 LEU W CA 1
ATOM 8284 C C . LEU D 2 73 ? 10.14981 65.29141 40.00233 1.000 19.21801 27 LEU W C 1
ATOM 8285 O O . LEU D 2 73 ? 9.62849 64.60605 39.11864 1.000 20.68519 27 LEU W O 1
ATOM 8290 N N . LYS D 2 74 ? 10.24164 66.61932 39.90989 1.000 19.21932 28 LYS W N 1
ATOM 8291 C CA . LYS D 2 74 ? 9.76166 67.29680 38.70830 1.000 18.96851 28 LYS W CA 1
ATOM 8292 C C . LYS D 2 74 ? 10.58725 66.91200 37.48602 1.000 17.96689 28 LYS W C 1
ATOM 8293 O O . LYS D 2 74 ? 10.03564 66.72800 36.39415 1.000 21.23593 28 LYS W O 1
ATOM 8299 N N . GLN D 2 75 ? 11.90697 66.79419 37.64346 1.000 20.13646 29 GLN W N 1
ATOM 8300 C CA . GLN D 2 75 ? 12.73589 66.34683 36.52320 1.000 20.96012 29 GLN W CA 1
ATOM 8301 C C . GLN D 2 75 ? 12.38735 64.91856 36.10756 1.000 20.59143 29 GLN W C 1
ATOM 8302 O O . GLN D 2 75 ? 12.35739 64.59862 34.91284 1.000 20.38262 29 GLN W O 1
ATOM 8308 N N . VAL D 2 76 ? 12.13688 64.03753 37.07522 1.000 18.93197 30 VAL W N 1
ATOM 8309 C CA . VAL D 2 76 ? 11.74245 62.67579 36.71973 1.000 17.72509 30 VAL W CA 1
ATOM 8310 C C . VAL D 2 76 ? 10.38075 62.67458 36.03619 1.000 22.50488 30 VAL W C 1
ATOM 8311 O O . VAL D 2 76 ? 10.15088 61.92294 35.08021 1.000 19.72156 30 VAL W O 1
ATOM 8315 N N . ASP D 2 77 ? 9.45238 63.51819 36.50577 1.000 19.38493 31 ASP W N 1
ATOM 8316 C CA . ASP D 2 77 ? 8.14281 63.56501 35.86076 1.000 20.48778 31 ASP W CA 1
ATOM 8317 C C . ASP D 2 77 ? 8.24921 64.04576 34.41844 1.000 22.24729 31 ASP W C 1
ATOM 8318 O O . ASP D 2 77 ? 7.43389 63.65856 33.57497 1.000 20.26868 31 ASP W O 1
ATOM 8323 N N . TYR D 2 78 ? 9.23195 64.89980 34.12464 1.000 19.25363 32 TYR W N 1
ATOM 8324 C CA . TYR D 2 78 ? 9.50257 65.29632 32.74563 1.000 18.59000 32 TYR W CA 1
ATOM 8325 C C . TYR D 2 78 ? 9.78097 64.08009 31.86403 1.000 18.43917 32 TYR W C 1
ATOM 8326 O O . TYR D 2 78 ? 9.24913 63.96748 30.75049 1.000 20.30478 32 TYR W O 1
ATOM 8335 N N . LEU D 2 79 ? 10.60789 63.14890 32.35403 1.000 20.06894 33 LEU W N 1
ATOM 8336 C CA . LEU D 2 79 ? 10.86361 61.91328 31.61384 1.000 16.09759 33 LEU W CA 1
ATOM 8337 C C . LEU D 2 79 ? 9.57465 61.12068 31.41516 1.000 20.34249 33 LEU W C 1
ATOM 8338 O O . LEU D 2 79 ? 9.26441 60.67337 30.30229 1.000 20.11670 33 LEU W O 1
ATOM 8343 N N . LEU D 2 80 ? 8.79657 60.95024 32.48869 1.000 18.93491 34 LEU W N 1
ATOM 8344 C CA . LEU D 2 80 ? 7.61099 60.09886 32.39668 1.000 21.31185 34 LEU W CA 1
ATOM 8345 C C . LEU D 2 80 ? 6.57498 60.67607 31.43207 1.000 24.46305 34 LEU W C 1
ATOM 8346 O O . LEU D 2 80 ? 5.99410 59.93267 30.63060 1.000 21.03237 34 LEU W O 1
ATOM 8351 N N . ARG D 2 81 ? 6.33455 61.99584 31.48458 1.000 21.06154 35 ARG W N 1
ATOM 8352 C CA . ARG D 2 81 ? 5.38461 62.62398 30.56296 1.000 22.72990 35 ARG W CA 1
ATOM 8353 C C . ARG D 2 81 ? 5.76831 62.39432 29.11049 1.000 26.88792 35 ARG W C 1
ATOM 8354 O O . ARG D 2 81 ? 4.89519 62.34007 28.23547 1.000 22.80462 35 ARG W O 1
ATOM 8362 N N . ASN D 2 82 ? 7.06256 62.30544 28.82764 1.000 22.19032 36 ASN W N 1
ATOM 8363 C CA . ASN D 2 82 ? 7.53915 62.08816 27.47176 1.000 22.34812 36 ASN W CA 1
ATOM 8364 C C . ASN D 2 82 ? 7.77198 60.61792 27.15845 1.000 23.03224 36 ASN W C 1
ATOM 8365 O O . ASN D 2 82 ? 8.32280 60.30856 26.09959 1.000 24.36725 36 ASN W O 1
ATOM 8370 N N . ASN D 2 83 ? 7.34975 59.71337 28.04596 1.000 21.44204 37 ASN W N 1
ATOM 8371 C CA . ASN D 2 83 ? 7.53192 58.26957 27.87389 1.000 20.79011 37 ASN W CA 1
ATOM 8372 C C . ASN D 2 83 ? 9.00412 57.90973 27.67378 1.000 25.12856 37 ASN W C 1
ATOM 8373 O O . ASN D 2 83 ? 9.34555 57.01638 26.89417 1.000 25.34799 37 ASN W O 1
ATOM 8378 N N . TRP D 2 84 ? 9.88487 58.60954 28.38389 1.000 19.59838 38 TRP W N 1
ATOM 8379 C CA . TRP D 2 84 ? 11.28986 58.23703 28.45327 1.000 18.57827 38 TRP W CA 1
ATOM 8380 C C . TRP D 2 84 ? 11.52015 57.44693 29.73441 1.000 19.86026 38 TRP W C 1
ATOM 8381 O O . TRP D 2 84 ? 10.88346 57.70620 30.76060 1.000 21.82308 38 TRP W O 1
ATOM 8392 N N . VAL D 2 85 ? 12.40930 56.46375 29.66545 1.000 18.45688 39 VAL W N 1
ATOM 8393 C CA . VAL D 2 85 ? 12.57629 55.48484 30.73511 1.000 18.18965 39 VAL W CA 1
ATOM 8394 C C . VAL D 2 85 ? 13.70974 55.95237 31.64424 1.000 18.59672 39 VAL W C 1
ATOM 8395 O O . VAL D 2 85 ? 14.85740 56.07170 31.17146 1.000 18.60406 39 VAL W O 1
ATOM 8399 N N . PRO D 2 86 ? 13.44885 56.20544 32.92675 1.000 19.68094 40 PRO W N 1
ATOM 8400 C CA . PRO D 2 86 ? 14.53051 56.58301 33.84654 1.000 20.20263 40 PRO W CA 1
ATOM 8401 C C . PRO D 2 86 ? 15.43868 55.40663 34.17227 1.000 17.33618 40 PRO W C 1
ATOM 8402 O O . PRO D 2 86 ? 15.01382 54.25009 34.20457 1.000 19.05248 40 PRO W O 1
ATOM 8406 N N . CYS D 2 87 ? 16.71273 55.71530 34.41181 1.000 17.34987 41 CYS W N 1
ATOM 8407 C CA . CYS D 2 87 ? 17.65736 54.69475 34.83658 1.000 17.59391 41 CYS W CA 1
ATOM 8408 C C . CYS D 2 87 ? 18.73938 55.37398 35.65739 1.000 18.08327 41 CYS W C 1
ATOM 8409 O O . CYS D 2 87 ? 19.22312 56.44264 35.28507 1.000 21.96604 41 CYS W O 1
ATOM 8412 N N . LEU D 2 88 ? 19.10547 54.75793 36.77393 1.000 16.59695 42 LEU W N 1
ATOM 8413 C CA . LEU D 2 88 ? 20.15628 55.28364 37.63289 1.000 17.14205 42 LEU W CA 1
ATOM 8414 C C . LEU D 2 88 ? 21.49676 54.63969 37.30891 1.000 18.54613 42 LEU W C 1
ATOM 8415 O O . LEU D 2 88 ? 21.57345 53.46588 36.94826 1.000 16.13139 42 LEU W O 1
ATOM 8420 N N . GLU D 2 89 ? 22.56307 55.41646 37.44759 1.000 15.75635 43 GLU W N 1
ATOM 8421 C CA . GLU D 2 89 ? 23.90282 54.84554 37.39322 1.000 17.59658 43 GLU W CA 1
ATOM 8422 C C . GLU D 2 89 ? 24.79391 55.59618 38.36995 1.000 18.00391 43 GLU W C 1
ATOM 8423 O O . GLU D 2 89 ? 24.48978 56.72039 38.78667 1.000 17.37353 43 GLU W O 1
ATOM 8429 N N . PHE D 2 90 ? 25.90769 54.95775 38.73180 1.000 16.93472 44 PHE W N 1
ATOM 8430 C CA . PHE D 2 90 ? 26.73241 55.45802 39.82446 1.000 17.21778 44 PHE W CA 1
ATOM 8431 C C . PHE D 2 90 ? 28.19889 55.17210 39.53998 1.000 16.15105 44 PHE W C 1
ATOM 8432 O O . PHE D 2 90 ? 28.53548 54.22780 38.82007 1.000 15.68778 44 PHE W O 1
ATOM 8440 N N . SER D 2 91 ? 29.06753 55.98457 40.14968 1.000 16.60654 45 SER W N 1
ATOM 8441 C CA . SER D 2 91 ? 30.50932 55.84192 40.00185 1.000 16.67873 45 SER W CA 1
ATOM 8442 C C . SER D 2 91 ? 31.21098 56.64812 41.08547 1.000 14.91062 45 SER W C 1
ATOM 8443 O O . SER D 2 91 ? 30.85335 57.80254 41.32904 1.000 18.25873 45 SER W O 1
ATOM 8446 N N . LYS D 2 92 ? 32.23663 56.05217 41.69769 1.000 17.05103 46 LYS W N 1
ATOM 8447 C CA . LYS D 2 92 ? 33.05864 56.81589 42.63152 1.000 18.26278 46 LYS W CA 1
ATOM 8448 C C . LYS D 2 92 ? 33.99450 57.77525 41.90604 1.000 18.40335 46 LYS W C 1
ATOM 8449 O O . LYS D 2 92 ? 34.36720 58.80988 42.46650 1.000 22.12849 46 LYS W O 1
ATOM 8455 N N A GLU D 2 93 ? 34.40267 57.43699 40.68560 0.467 17.54539 47 GLU W N 1
ATOM 8456 N N B GLU D 2 93 ? 34.34804 57.47018 40.65687 0.533 17.56910 47 GLU W N 1
ATOM 8457 C CA A GLU D 2 93 ? 35.10983 58.36314 39.80916 0.467 18.29071 47 GLU W CA 1
ATOM 8458 C CA B GLU D 2 93 ? 35.34659 58.24872 39.92990 0.533 18.68973 47 GLU W CA 1
ATOM 8459 C C A GLU D 2 93 ? 34.07692 59.15385 39.01571 0.467 17.98888 47 GLU W C 1
ATOM 8460 C C B GLU D 2 93 ? 34.72681 59.45183 39.22220 0.533 18.16689 47 GLU W C 1
ATOM 8461 O O A GLU D 2 93 ? 33.23646 58.56699 38.32588 0.467 19.67232 47 GLU W O 1
ATOM 8462 O O B GLU D 2 93 ? 35.26428 60.56368 39.28342 0.533 17.89193 47 GLU W O 1
ATOM 8473 N N A GLY D 2 94 ? 34.13629 60.47595 39.10696 0.467 16.32416 48 GLY W N 1
ATOM 8474 N N B GLY D 2 94 ? 33.61293 59.24943 38.52404 0.533 18.05859 48 GLY W N 1
ATOM 8475 C CA A GLY D 2 94 ? 33.07436 61.25029 38.51116 0.467 18.50314 48 GLY W CA 1
ATOM 8476 C CA B GLY D 2 94 ? 32.82529 60.36802 38.04850 0.533 19.41041 48 GLY W CA 1
ATOM 8477 C C A GLY D 2 94 ? 33.27956 61.72256 37.09319 0.467 19.37613 48 GLY W C 1
ATOM 8478 C C B GLY D 2 94 ? 33.18028 61.00757 36.71877 0.533 19.82701 48 GLY W C 1
ATOM 8479 O O A GLY D 2 94 ? 32.35532 62.31268 36.52799 0.467 18.52550 48 GLY W O 1
ATOM 8480 O O B GLY D 2 94 ? 32.28321 61.26617 35.91335 0.533 18.36928 48 GLY W O 1
ATOM 8481 N N A PHE D 2 95 ? 34.43947 61.48328 36.48083 0.467 19.50805 49 PHE W N 1
ATOM 8482 N N B PHE D 2 95 ? 34.45835 61.27707 36.46239 0.533 19.54436 49 PHE W N 1
ATOM 8483 C CA A PHE D 2 95 ? 34.82238 62.26131 35.31088 0.467 19.29113 49 PHE W CA 1
ATOM 8484 C CA B PHE D 2 95 ? 34.84360 62.13150 35.34695 0.533 19.32379 49 PHE W CA 1
ATOM 8485 C C A PHE D 2 95 ? 35.49888 61.39696 34.25627 0.467 19.83062 49 PHE W C 1
ATOM 8486 C C B PHE D 2 95 ? 35.51828 61.34151 34.23316 0.533 19.82186 49 PHE W C 1
ATOM 8487 O O A PHE D 2 95 ? 35.94275 60.27411 34.51533 0.467 20.51611 49 PHE W O 1
ATOM 8488 O O B PHE D 2 95 ? 35.98722 60.21411 34.42613 0.533 20.43445 49 PHE W O 1
ATOM 8503 N N . VAL D 2 96 ? 35.55285 61.95074 33.04367 1.000 19.82341 50 VAL W N 1
ATOM 8504 C CA . VAL D 2 96 ? 36.19550 61.27599 31.92725 1.000 18.13738 50 VAL W CA 1
ATOM 8505 C C . VAL D 2 96 ? 37.70881 61.33002 32.08864 1.000 20.73356 50 VAL W C 1
ATOM 8506 O O . VAL D 2 96 ? 38.26685 62.17395 32.80827 1.000 21.79967 50 VAL W O 1
ATOM 8510 N N . TYR D 2 97 ? 38.37536 60.39705 31.41336 1.000 18.70878 51 TYR W N 1
ATOM 8511 C CA . TYR D 2 97 ? 39.82846 60.33113 31.33434 1.000 18.04829 51 TYR W CA 1
ATOM 8512 C C . TYR D 2 97 ? 40.17584 59.65934 30.01372 1.000 18.90119 51 TYR W C 1
ATOM 8513 O O . TYR D 2 97 ? 39.29124 59.25739 29.25544 1.000 19.36667 51 TYR W O 1
ATOM 8522 N N . ARG D 2 98 ? 41.48501 59.55655 29.71557 1.000 18.41930 52 ARG W N 1
ATOM 8523 C CA . ARG D 2 98 ? 41.91650 58.95070 28.44603 1.000 19.68187 52 ARG W CA 1
ATOM 8524 C C . ARG D 2 98 ? 43.09708 58.02989 28.72797 1.000 24.67260 52 ARG W C 1
ATOM 8525 O O . ARG D 2 98 ? 44.26453 58.38392 28.52995 1.000 28.43304 52 ARG W O 1
ATOM 8533 N N . GLU D 2 99 ? 42.77687 56.82280 29.18096 1.000 19.73282 53 GLU W N 1
ATOM 8534 C CA . GLU D 2 99 ? 43.79901 55.83497 29.48282 1.000 19.39253 53 GLU W CA 1
ATOM 8535 C C . GLU D 2 99 ? 44.09731 54.93192 28.29510 1.000 21.35358 53 GLU W C 1
ATOM 8536 O O . GLU D 2 99 ? 45.25670 54.57722 28.06314 1.000 24.26626 53 GLU W O 1
ATOM 8542 N N . ASN D 2 100 ? 43.07936 54.55117 27.52756 1.000 16.62213 54 ASN W N 1
ATOM 8543 C CA . ASN D 2 100 ? 43.25023 53.46838 26.57291 1.000 16.53896 54 ASN W CA 1
ATOM 8544 C C . ASN D 2 100 ? 43.39695 53.93556 25.13902 1.000 18.76548 54 ASN W C 1
ATOM 8545 O O . ASN D 2 100 ? 43.85167 53.15556 24.29522 1.000 20.43312 54 ASN W O 1
ATOM 8550 N N . SER D 2 101 ? 43.02064 55.17227 24.84232 1.000 18.09006 55 SER W N 1
ATOM 8551 C CA . SER D 2 101 ? 43.23996 55.69889 23.50677 1.000 16.42420 55 SER W CA 1
ATOM 8552 C C . SER D 2 101 ? 43.05063 57.20209 23.58732 1.000 21.18259 55 SER W C 1
ATOM 8553 O O . SER D 2 101 ? 42.29860 57.69868 24.43438 1.000 19.31407 55 SER W O 1
ATOM 8556 N N . THR D 2 102 ? 43.76522 57.92379 22.72447 1.000 16.17094 56 THR W N 1
ATOM 8557 C CA . THR D 2 102 ? 43.51942 59.34368 22.52811 1.000 17.14189 56 THR W CA 1
ATOM 8558 C C . THR D 2 102 ? 42.99283 59.62623 21.13239 1.000 19.78179 56 THR W C 1
ATOM 8559 O O . THR D 2 102 ? 43.01596 60.77956 20.69641 1.000 19.32257 56 THR W O 1
ATOM 8563 N N . SER D 2 103 ? 42.55308 58.60071 20.40984 1.000 17.09596 57 SER W N 1
ATOM 8564 C CA . SER D 2 103 ? 41.98488 58.83225 19.09243 1.000 17.89950 57 SER W CA 1
ATOM 8565 C C . SER D 2 103 ? 40.72338 59.69133 19.21898 1.000 17.20129 57 SER W C 1
ATOM 8566 O O . SER D 2 103 ? 40.08448 59.72718 20.28022 1.000 15.39472 57 SER W O 1
ATOM 8569 N N . PRO D 2 104 ? 40.36783 60.43047 18.16923 1.000 16.56819 58 PRO W N 1
ATOM 8570 C CA . PRO D 2 104 ? 39.29652 61.42955 18.30017 1.000 15.43372 58 PRO W CA 1
ATOM 8571 C C . PRO D 2 104 ? 37.98516 60.82233 18.77972 1.000 15.90693 58 PRO W C 1
ATOM 8572 O O . PRO D 2 104 ? 37.53571 59.78202 18.28923 1.000 16.06852 58 PRO W O 1
ATOM 8576 N N . CYS D 2 105 ? 37.38556 61.49296 19.76043 1.000 15.10846 59 CYS W N 1
ATOM 8577 C CA . CYS D 2 105 ? 36.10422 61.13093 20.36049 1.000 13.48335 59 CYS W CA 1
ATOM 8578 C C . CYS D 2 105 ? 36.13952 59.76782 21.04648 1.000 16.28065 59 CYS W C 1
ATOM 8579 O O . CYS D 2 105 ? 35.08045 59.18415 21.32011 1.000 16.57077 59 CYS W O 1
ATOM 8582 N N . TYR D 2 106 ? 37.33466 59.24673 21.35088 1.000 18.96862 60 TYR W N 1
ATOM 8583 C CA . TYR D 2 106 ? 37.47890 58.16826 22.32633 1.000 14.85471 60 TYR W CA 1
ATOM 8584 C C . TYR D 2 106 ? 37.78588 58.78078 23.68557 1.000 15.39455 60 TYR W C 1
ATOM 8585 O O . TYR D 2 106 ? 38.75687 59.53158 23.83452 1.000 16.45361 60 TYR W O 1
ATOM 8594 N N . TYR D 2 107 ? 36.97413 58.43861 24.67425 1.000 16.10918 61 TYR W N 1
ATOM 8595 C CA . TYR D 2 107 ? 37.25504 58.76806 26.06232 1.000 17.96665 61 TYR W CA 1
ATOM 8596 C C . TYR D 2 107 ? 36.87180 57.57559 26.91627 1.000 15.67192 61 TYR W C 1
ATOM 8597 O O . TYR D 2 107 ? 35.94383 56.83268 26.58240 1.000 15.83545 61 TYR W O 1
ATOM 8606 N N . ASP D 2 108 ? 37.59553 57.40207 28.01600 1.000 16.18141 62 ASP W N 1
ATOM 8607 C CA . ASP D 2 108 ? 37.17321 56.52169 29.09294 1.000 16.29813 62 ASP W CA 1
ATOM 8608 C C . ASP D 2 108 ? 36.32594 57.29263 30.10434 1.000 15.79199 62 ASP W C 1
ATOM 8609 O O . ASP D 2 108 ? 36.32655 58.52443 30.13961 1.000 15.24442 62 ASP W O 1
ATOM 8614 N N . GLY D 2 109 ? 35.58970 56.54658 30.93158 1.000 17.39947 63 GLY W N 1
ATOM 8615 C CA . GLY D 2 109 ? 34.82934 57.16483 32.00222 1.000 16.06360 63 GLY W CA 1
ATOM 8616 C C . GLY D 2 109 ? 33.51914 57.80339 31.59502 1.000 15.59228 63 GLY W C 1
ATOM 8617 O O . GLY D 2 109 ? 32.93234 58.53463 32.39834 1.000 18.87787 63 GLY W O 1
ATOM 8618 N N . ARG D 2 110 ? 33.05923 57.57838 30.36650 1.000 16.22967 64 ARG W N 1
ATOM 8619 C CA . ARG D 2 110 ? 31.75770 58.08731 29.94864 1.000 16.43436 64 ARG W CA 1
ATOM 8620 C C . ARG D 2 110 ? 30.62849 57.23288 30.51593 1.000 15.29883 64 ARG W C 1
ATOM 8621 O O . ARG D 2 110 ? 29.59358 57.76135 30.94155 1.000 17.95434 64 ARG W O 1
ATOM 8629 N N . TYR D 2 111 ? 30.80000 55.91100 30.51441 1.000 13.89064 65 TYR W N 1
ATOM 8630 C CA . TYR D 2 111 ? 29.87555 55.02556 31.22081 1.000 15.84529 65 TYR W CA 1
ATOM 8631 C C . TYR D 2 111 ? 30.12642 55.08594 32.71705 1.000 15.82255 65 TYR W C 1
ATOM 8632 O O . TYR D 2 111 ? 31.27792 55.10919 33.15457 1.000 17.19928 65 TYR W O 1
ATOM 8641 N N . TRP D 2 112 ? 29.04967 55.06104 33.50241 1.000 15.89951 66 TRP W N 1
ATOM 8642 C CA . TRP D 2 112 ? 29.16001 54.67088 34.90297 1.000 15.50112 66 TRP W CA 1
ATOM 8643 C C . TRP D 2 112 ? 28.54789 53.27427 35.02602 1.000 16.91094 66 TRP W C 1
ATOM 8644 O O . TRP D 2 112 ? 28.35132 52.58992 34.01869 1.000 16.81954 66 TRP W O 1
ATOM 8655 N N . THR D 2 113 ? 28.24189 52.84941 36.24820 1.000 14.05376 67 THR W N 1
ATOM 8656 C CA . THR D 2 113 ? 27.72324 51.50321 36.48043 1.000 14.88427 67 THR W CA 1
ATOM 8657 C C . THR D 2 113 ? 26.21966 51.56504 36.72544 1.000 16.56872 67 THR W C 1
ATOM 8658 O O . THR D 2 113 ? 25.75056 52.36839 37.53437 1.000 17.04273 67 THR W O 1
ATOM 8662 N N . MET D 2 114 ? 25.46631 50.71196 36.03829 1.000 14.76525 68 MET W N 1
ATOM 8663 C CA A MET D 2 114 ? 24.01278 50.74057 36.14577 0.510 14.65286 68 MET W CA 1
ATOM 8664 C CA B MET D 2 114 ? 24.01544 50.75865 36.15502 0.490 14.65360 68 MET W CA 1
ATOM 8665 C C . MET D 2 114 ? 23.56437 50.34283 37.54928 1.000 16.63595 68 MET W C 1
ATOM 8666 O O . MET D 2 114 ? 24.05947 49.36403 38.11878 1.000 17.84542 68 MET W O 1
ATOM 8675 N N . TRP D 2 115 ? 22.62164 51.10451 38.10722 1.000 16.05163 69 TRP W N 1
ATOM 8676 C CA . TRP D 2 115 ? 21.92128 50.68729 39.31570 1.000 16.38915 69 TRP W CA 1
ATOM 8677 C C . TRP D 2 115 ? 20.68054 49.91950 38.87553 1.000 17.73072 69 TRP W C 1
ATOM 8678 O O . TRP D 2 115 ? 19.72536 50.51700 38.37732 1.000 16.73379 69 TRP W O 1
ATOM 8689 N N . LYS D 2 116 ? 20.70077 48.59372 39.03358 1.000 16.79645 70 LYS W N 1
ATOM 8690 C CA . LYS D 2 116 ? 19.57034 47.73011 38.66698 1.000 17.02239 70 LYS W CA 1
ATOM 8691 C C . LYS D 2 116 ? 19.33040 47.88878 37.16561 1.000 19.38314 70 LYS W C 1
ATOM 8692 O O . LYS D 2 116 ? 20.28750 47.75494 36.38468 1.000 20.46963 70 LYS W O 1
ATOM 8698 N N . LEU D 2 117 ? 18.11219 48.17202 36.72282 1.000 16.78152 71 LEU W N 1
ATOM 8699 C CA . LEU D 2 117 ? 17.74221 48.24392 35.31760 1.000 17.20456 71 LEU W CA 1
ATOM 8700 C C . LEU D 2 117 ? 17.00284 49.54663 35.05051 1.000 16.47920 71 LEU W C 1
ATOM 8701 O O . LEU D 2 117 ? 16.54063 50.20773 35.98908 1.000 18.65028 71 LEU W O 1
ATOM 8706 N N . PRO D 2 118 ? 16.87421 49.95531 33.78323 1.000 19.86614 72 PRO W N 1
ATOM 8707 C CA . PRO D 2 118 ? 15.95446 51.06072 33.48140 1.000 16.66321 72 PRO W CA 1
ATOM 8708 C C . PRO D 2 118 ? 14.56601 50.70948 33.99364 1.000 19.56814 72 PRO W C 1
ATOM 8709 O O . PRO D 2 118 ? 14.16013 49.54529 33.97719 1.000 20.46488 72 PRO W O 1
ATOM 8713 N N . MET D 2 119 ? 13.85025 51.72083 34.48693 1.000 17.76009 73 MET W N 1
ATOM 8714 C CA . MET D 2 119 ? 12.58869 51.48431 35.19127 1.000 17.54838 73 MET W CA 1
ATOM 8715 C C . MET D 2 119 ? 11.42093 51.51565 34.20670 1.000 18.78754 73 MET W C 1
ATOM 8716 O O . MET D 2 119 ? 10.58898 52.43097 34.18302 1.000 22.07671 73 MET W O 1
ATOM 8721 N N . PHE D 2 120 ? 11.36719 50.46086 33.39180 1.000 17.56980 74 PHE W N 1
ATOM 8722 C CA . PHE D 2 120 ? 10.30056 50.33042 32.40790 1.000 21.15544 74 PHE W CA 1
ATOM 8723 C C . PHE D 2 120 ? 8.94630 50.28947 33.10247 1.000 23.84871 74 PHE W C 1
ATOM 8724 O O . PHE D 2 120 ? 8.79040 49.67403 34.16010 1.000 26.42978 74 PHE W O 1
ATOM 8732 N N . GLY D 2 121 ? 7.96876 50.96976 32.51007 1.000 25.84909 75 GLY W N 1
ATOM 8733 C CA . GLY D 2 121 ? 6.63976 50.98036 33.08826 1.000 30.65019 75 GLY W CA 1
ATOM 8734 C C . GLY D 2 121 ? 6.49285 51.80014 34.34628 1.000 33.01263 75 GLY W C 1
ATOM 8735 O O . GLY D 2 121 ? 5.42736 51.75623 34.96878 1.000 27.73094 75 GLY W O 1
ATOM 8736 N N . CYS D 2 122 ? 7.53120 52.53689 34.74850 1.000 25.90915 76 CYS W N 1
ATOM 8737 C CA . CYS D 2 122 ? 7.40799 53.44954 35.87721 1.000 24.48499 76 CYS W CA 1
ATOM 8738 C C . CYS D 2 122 ? 6.29584 54.45691 35.61908 1.000 27.64189 76 CYS W C 1
ATOM 8739 O O . CYS D 2 122 ? 6.22054 55.06223 34.54456 1.000 29.43184 76 CYS W O 1
ATOM 8742 N N . THR D 2 123 ? 5.41624 54.61494 36.60486 1.000 27.56392 77 THR W N 1
ATOM 8743 C CA . THR D 2 123 ? 4.32257 55.56953 36.53729 1.000 30.73729 77 THR W CA 1
ATOM 8744 C C . THR D 2 123 ? 4.38890 56.61808 37.63180 1.000 31.30361 77 THR W C 1
ATOM 8745 O O . THR D 2 123 ? 3.58553 57.55678 37.61879 1.000 35.14153 77 THR W O 1
ATOM 8749 N N . ASP D 2 124 ? 5.32415 56.49339 38.56526 1.000 25.36407 78 ASP W N 1
ATOM 8750 C CA . ASP D 2 124 ? 5.35078 57.32521 39.75849 1.000 26.47938 78 ASP W CA 1
ATOM 8751 C C . ASP D 2 124 ? 6.78693 57.76265 39.99634 1.000 23.16988 78 ASP W C 1
ATOM 8752 O O . ASP D 2 124 ? 7.65119 56.91788 40.24744 1.000 23.50810 78 ASP W O 1
ATOM 8757 N N . ALA D 2 125 ? 7.03939 59.07369 39.91362 1.000 23.62803 79 ALA W N 1
ATOM 8758 C CA . ALA D 2 125 ? 8.40615 59.57095 40.05984 1.000 22.33288 79 ALA W CA 1
ATOM 8759 C C . ALA D 2 125 ? 8.97681 59.25278 41.43205 1.000 25.80364 79 ALA W C 1
ATOM 8760 O O . ALA D 2 125 ? 10.19870 59.14692 41.58485 1.000 21.69672 79 ALA W O 1
ATOM 8762 N N . SER D 2 126 ? 8.11919 59.08925 42.44291 1.000 22.10592 80 SER W N 1
ATOM 8763 C CA . SER D 2 126 ? 8.63420 58.76007 43.76573 1.000 22.22037 80 SER W CA 1
ATOM 8764 C C . SER D 2 126 ? 9.31232 57.39008 43.79755 1.000 24.94473 80 SER W C 1
ATOM 8765 O O . SER D 2 126 ? 10.13943 57.14318 44.68770 1.000 22.49415 80 SER W O 1
ATOM 8768 N N . GLN D 2 127 ? 9.00651 56.50531 42.83768 1.000 20.80605 81 GLN W N 1
ATOM 8769 C CA . GLN D 2 127 ? 9.70672 55.22548 42.75941 1.000 20.96161 81 GLN W CA 1
ATOM 8770 C C . GLN D 2 127 ? 11.16031 55.41669 42.35124 1.000 21.56561 81 GLN W C 1
ATOM 8771 O O . GLN D 2 127 ? 12.04149 54.67967 42.81452 1.000 21.09157 81 GLN W O 1
ATOM 8777 N N . VAL D 2 128 ? 11.42930 56.38840 41.47443 1.000 19.06221 82 VAL W N 1
ATOM 8778 C CA . VAL D 2 128 ? 12.81207 56.67524 41.09573 1.000 19.24327 82 VAL W CA 1
ATOM 8779 C C . VAL D 2 128 ? 13.56100 57.28925 42.26790 1.000 18.50133 82 VAL W C 1
ATOM 8780 O O . VAL D 2 128 ? 14.70894 56.92228 42.55101 1.000 20.31002 82 VAL W O 1
ATOM 8784 N N . TYR D 2 129 ? 12.91941 58.21706 42.98149 1.000 17.10379 83 TYR W N 1
ATOM 8785 C CA . TYR D 2 129 ? 13.55729 58.79401 44.16111 1.000 18.91641 83 TYR W CA 1
ATOM 8786 C C . TYR D 2 129 ? 13.87293 57.71660 45.19545 1.000 20.46152 83 TYR W C 1
ATOM 8787 O O . TYR D 2 129 ? 14.94023 57.74377 45.82675 1.000 18.77176 83 TYR W O 1
ATOM 8796 N N . LYS D 2 130 ? 12.96742 56.74946 45.36472 1.000 20.51438 84 LYS W N 1
ATOM 8797 C CA . LYS D 2 130 ? 13.21527 55.63888 46.28556 1.000 18.24051 84 LYS W CA 1
ATOM 8798 C C . LYS D 2 130 ? 14.44118 54.82909 45.86700 1.000 21.33396 84 LYS W C 1
ATOM 8799 O O . LYS D 2 130 ? 15.28130 54.48136 46.70760 1.000 19.65350 84 LYS W O 1
ATOM 8805 N N . GLU D 2 131 ? 14.57655 54.53800 44.57174 1.000 19.39791 85 GLU W N 1
ATOM 8806 C CA . GLU D 2 131 ? 15.75043 53.79303 44.12075 1.000 18.11961 85 GLU W CA 1
ATOM 8807 C C . GLU D 2 131 ? 17.02007 54.62776 44.25102 1.000 17.01009 85 GLU W C 1
ATOM 8808 O O . GLU D 2 131 ? 18.09668 54.09114 44.54711 1.000 18.30949 85 GLU W O 1
ATOM 8814 N N . LEU D 2 132 ? 16.91990 55.93786 44.01968 1.000 17.94389 86 LEU W N 1
ATOM 8815 C CA . LEU D 2 132 ? 18.04600 56.82499 44.29304 1.000 17.75469 86 LEU W CA 1
ATOM 8816 C C . LEU D 2 132 ? 18.50486 56.68741 45.74110 1.000 19.65979 86 LEU W C 1
ATOM 8817 O O . LEU D 2 132 ? 19.70141 56.54978 46.01311 1.000 18.28002 86 LEU W O 1
ATOM 8822 N N . GLN D 2 133 ? 17.56040 56.68187 46.68786 1.000 18.82936 87 GLN W N 1
ATOM 8823 C CA . GLN D 2 133 ? 17.94394 56.51683 48.08749 1.000 19.43480 87 GLN W CA 1
ATOM 8824 C C . GLN D 2 133 ? 18.57102 55.14940 48.32630 1.000 18.78320 87 GLN W C 1
ATOM 8825 O O . GLN D 2 133 ? 19.50422 55.02231 49.13105 1.000 20.11006 87 GLN W O 1
ATOM 8831 N N . GLU D 2 134 ? 18.08336 54.11603 47.62783 1.000 17.07594 88 GLU W N 1
ATOM 8832 C CA . GLU D 2 134 ? 18.68415 52.79544 47.77186 1.000 21.55305 88 GLU W CA 1
ATOM 8833 C C . GLU D 2 134 ? 20.10535 52.78069 47.22497 1.000 18.82096 88 GLU W C 1
ATOM 8834 O O . GLU D 2 134 ? 21.00378 52.18319 47.82952 1.000 18.18506 88 GLU W O 1
ATOM 8840 N N . ALA D 2 135 ? 20.33132 53.44327 46.08548 1.000 17.44524 89 ALA W N 1
ATOM 8841 C CA . ALA D 2 135 ? 21.67326 53.48092 45.50876 1.000 18.51722 89 ALA W CA 1
ATOM 8842 C C . ALA D 2 135 ? 22.64894 54.19900 46.43557 1.000 18.55368 89 ALA W C 1
ATOM 8843 O O . ALA D 2 135 ? 23.76822 53.72249 46.66517 1.000 17.92066 89 ALA W O 1
ATOM 8845 N N . ILE D 2 136 ? 22.23879 55.35295 46.97831 1.000 16.44926 90 ILE W N 1
ATOM 8846 C CA . ILE D 2 136 ? 23.08627 56.09664 47.91721 1.000 16.60761 90 ILE W CA 1
ATOM 8847 C C . ILE D 2 136 ? 23.40559 55.24714 49.14041 1.000 16.37818 90 ILE W C 1
ATOM 8848 O O . ILE D 2 136 ? 24.52768 55.28132 49.66548 1.000 18.07476 90 ILE W O 1
ATOM 8853 N N . ALA D 2 137 ? 22.42653 54.47245 49.61453 1.000 19.03087 91 ALA W N 1
ATOM 8854 C CA . ALA D 2 137 ? 22.63979 53.67039 50.81540 1.000 19.95772 91 ALA W CA 1
ATOM 8855 C C . ALA D 2 137 ? 23.71880 52.61264 50.59687 1.000 21.59958 91 ALA W C 1
ATOM 8856 O O . ALA D 2 137 ? 24.50453 52.32347 51.50740 1.000 21.67928 91 ALA W O 1
ATOM 8858 N N . SER D 2 138 ? 23.77493 52.02040 49.39457 1.000 20.46628 92 SER W N 1
ATOM 8859 C CA . SER D 2 138 ? 24.78781 51.00978 49.10573 1.000 19.02191 92 SER W CA 1
ATOM 8860 C C . SER D 2 138 ? 26.12969 51.61737 48.72615 1.000 18.12352 92 SER W C 1
ATOM 8861 O O . SER D 2 138 ? 27.17320 51.02518 49.01237 1.000 19.11548 92 SER W O 1
ATOM 8864 N N . TYR D 2 139 ? 26.12284 52.77559 48.06594 1.000 18.11947 93 TYR W N 1
ATOM 8865 C CA . TYR D 2 139 ? 27.33626 53.40927 47.55010 1.000 18.81117 93 TYR W CA 1
ATOM 8866 C C . TYR D 2 139 ? 27.36038 54.87638 47.95396 1.000 18.59716 93 TYR W C 1
ATOM 8867 O O . TYR D 2 139 ? 27.27182 55.77100 47.10473 1.000 17.74891 93 TYR W O 1
ATOM 8876 N N . PRO D 2 140 ? 27.46147 55.16757 49.25269 1.000 16.66021 94 PRO W N 1
ATOM 8877 C CA . PRO D 2 140 ? 27.39731 56.57307 49.68007 1.000 18.85298 94 PRO W CA 1
ATOM 8878 C C . PRO D 2 140 ? 28.57064 57.40487 49.19844 1.000 18.55968 94 PRO W C 1
ATOM 8879 O O . PRO D 2 140 ? 28.46503 58.63952 49.18807 1.000 19.69581 94 PRO W O 1
ATOM 8883 N N . ASP D 2 141 ? 29.67758 56.77078 48.79502 1.000 16.50011 95 ASP W N 1
ATOM 8884 C CA . ASP D 2 141 ? 30.85325 57.46878 48.29214 1.000 20.16749 95 ASP W CA 1
ATOM 8885 C C . ASP D 2 141 ? 30.87972 57.55568 46.76676 1.000 16.35794 95 ASP W C 1
ATOM 8886 O O . ASP D 2 141 ? 31.91286 57.91217 46.19478 1.000 21.83035 95 ASP W O 1
ATOM 8891 N N . ALA D 2 142 ? 29.77430 57.24310 46.10144 1.000 17.30448 96 ALA W N 1
ATOM 8892 C CA . ALA D 2 142 ? 29.67588 57.31522 44.65131 1.000 17.54893 96 ALA W CA 1
ATOM 8893 C C . ALA D 2 142 ? 28.78206 58.47498 44.24970 1.000 20.51260 96 ALA W C 1
ATOM 8894 O O . ALA D 2 142 ? 27.78631 58.76502 44.91952 1.000 20.45004 96 ALA W O 1
ATOM 8896 N N . TYR D 2 143 ? 29.14079 59.13349 43.15208 1.000 14.60755 97 TYR W N 1
ATOM 8897 C CA . TYR D 2 143 ? 28.18226 59.97903 42.46033 1.000 18.93788 97 TYR W CA 1
ATOM 8898 C C . TYR D 2 143 ? 27.06446 59.11001 41.90554 1.000 17.51839 97 TYR W C 1
ATOM 8899 O O . TYR D 2 143 ? 27.30065 57.98378 41.45954 1.000 19.17208 97 TYR W O 1
ATOM 8908 N N . VAL D 2 144 ? 25.84030 59.62891 41.93818 1.000 17.19627 98 VAL W N 1
ATOM 8909 C CA . VAL D 2 144 ? 24.68940 58.95626 41.34243 1.000 16.79412 98 VAL W CA 1
ATOM 8910 C C . VAL D 2 144 ? 23.98790 59.94257 40.42649 1.000 18.36565 98 VAL W C 1
ATOM 8911 O O . VAL D 2 144 ? 23.74773 61.09057 40.81703 1.000 18.18978 98 VAL W O 1
ATOM 8915 N N . ARG D 2 145 ? 23.64824 59.50072 39.21841 1.000 18.60553 99 ARG W N 1
ATOM 8916 C CA . ARG D 2 145 ? 22.91346 60.35272 38.29517 1.000 18.78946 99 ARG W CA 1
ATOM 8917 C C . ARG D 2 145 ? 21.75012 59.58881 37.67703 1.000 17.23009 99 ARG W C 1
ATOM 8918 O O . ARG D 2 145 ? 21.69156 58.35370 37.70665 1.000 17.11897 99 ARG W O 1
ATOM 8926 N N . ILE D 2 146 ? 20.81002 60.34745 37.12691 1.000 17.87591 100 ILE W N 1
ATOM 8927 C CA . ILE D 2 146 ? 19.61086 59.79502 36.51425 1.000 18.38956 100 ILE W CA 1
ATOM 8928 C C . ILE D 2 146 ? 19.72558 59.95625 35.00566 1.000 18.85202 100 ILE W C 1
ATOM 8929 O O . ILE D 2 146 ? 19.92880 61.07195 34.49999 1.000 17.62383 100 ILE W O 1
ATOM 8934 N N . LEU D 2 147 ? 19.61139 58.84106 34.29481 1.000 16.89301 101 LEU W N 1
ATOM 8935 C CA . LEU D 2 147 ? 19.55679 58.83301 32.84435 1.000 19.96015 101 LEU W CA 1
ATOM 8936 C C . LEU D 2 147 ? 18.11168 58.69466 32.39949 1.000 16.74175 101 LEU W C 1
ATOM 8937 O O . LEU D 2 147 ? 17.23618 58.27260 33.16146 1.000 19.03855 101 LEU W O 1
ATOM 8942 N N . GLY D 2 148 ? 17.86718 59.06032 31.15389 1.000 18.34170 102 GLY W N 1
ATOM 8943 C CA . GLY D 2 148 ? 16.60570 58.74391 30.50377 1.000 16.66567 102 GLY W CA 1
ATOM 8944 C C . GLY D 2 148 ? 16.89434 58.11931 29.15939 1.000 20.40971 102 GLY W C 1
ATOM 8945 O O . GLY D 2 148 ? 17.86692 58.48204 28.49129 1.000 18.78643 102 GLY W O 1
ATOM 8946 N N . PHE D 2 149 ? 16.04910 57.16584 28.77099 1.000 17.97352 103 PHE W N 1
ATOM 8947 C CA . PHE D 2 149 ? 16.19093 56.47148 27.49892 1.000 18.25294 103 PHE W CA 1
ATOM 8948 C C . PHE D 2 149 ? 14.94157 56.67060 26.65013 1.000 18.04705 103 PHE W C 1
ATOM 8949 O O . PHE D 2 149 ? 13.81599 56.47630 27.12727 1.000 20.90378 103 PHE W O 1
ATOM 8957 N N . ASP D 2 150 ? 15.15114 57.02410 25.38672 1.000 17.86762 104 ASP W N 1
ATOM 8958 C CA . ASP D 2 150 ? 14.08796 57.29293 24.42041 1.000 18.04562 104 ASP W CA 1
ATOM 8959 C C . ASP D 2 150 ? 14.03561 56.11947 23.44815 1.000 18.80063 104 ASP W C 1
ATOM 8960 O O . ASP D 2 150 ? 14.92851 55.96568 22.61129 1.000 18.09411 104 ASP W O 1
ATOM 8965 N N . ASN D 2 151 ? 13.00407 55.27394 23.56080 1.000 18.68208 105 ASN W N 1
ATOM 8966 C CA . ASN D 2 151 ? 12.96874 54.10497 22.69135 1.000 19.42581 105 ASN W CA 1
ATOM 8967 C C . ASN D 2 151 ? 12.49462 54.42993 21.27904 1.000 22.69217 105 ASN W C 1
ATOM 8968 O O . ASN D 2 151 ? 12.59604 53.56846 20.40194 1.000 21.17987 105 ASN W O 1
ATOM 8973 N N . ILE D 2 152 ? 11.98311 55.64109 21.04415 1.000 19.08833 106 ILE W N 1
ATOM 8974 C CA . ILE D 2 152 ? 11.55414 56.04096 19.70730 1.000 23.24065 106 ILE W CA 1
ATOM 8975 C C . ILE D 2 152 ? 12.73000 56.56183 18.89176 1.000 21.74493 106 ILE W C 1
ATOM 8976 O O . ILE D 2 152 ? 12.94137 56.15036 17.74663 1.000 23.32507 106 ILE W O 1
ATOM 8981 N N . LYS D 2 153 ? 13.48776 57.50638 19.44557 1.000 19.63206 107 LYS W N 1
ATOM 8982 C CA . LYS D 2 153 ? 14.75508 57.86448 18.82081 1.000 21.04296 107 LYS W CA 1
ATOM 8983 C C . LYS D 2 153 ? 15.81341 56.78596 19.01371 1.000 17.28398 107 LYS W C 1
ATOM 8984 O O . LYS D 2 153 ? 16.84408 56.83551 18.33699 1.000 20.16200 107 LYS W O 1
ATOM 8990 N N . GLN D 2 154 ? 15.57112 55.82460 19.91473 1.000 20.67451 108 GLN W N 1
ATOM 8991 C CA . GLN D 2 154 ? 16.44614 54.66993 20.13829 1.000 20.67534 108 GLN W CA 1
ATOM 8992 C C . GLN D 2 154 ? 17.78828 55.09218 20.73152 1.000 18.07732 108 GLN W C 1
ATOM 8993 O O . GLN D 2 154 ? 18.83365 54.52623 20.40896 1.000 21.30531 108 GLN W O 1
ATOM 8999 N N . THR D 2 155 ? 17.75855 56.07726 21.62458 1.000 17.01718 109 THR W N 1
ATOM 9000 C CA . THR D 2 155 ? 19.00667 56.59981 22.15953 1.000 18.14314 109 THR W CA 1
ATOM 9001 C C . THR D 2 155 ? 18.81949 56.99739 23.61742 1.000 17.97362 109 THR W C 1
ATOM 9002 O O . THR D 2 155 ? 17.70450 57.24640 24.07830 1.000 19.63749 109 THR W O 1
ATOM 9006 N N . GLN D 2 156 ? 19.93040 57.03859 24.34999 1.000 17.47878 110 GLN W N 1
ATOM 9007 C CA . GLN D 2 156 ? 19.93669 57.74270 25.62178 1.000 18.82542 110 GLN W CA 1
ATOM 9008 C C . GLN D 2 156 ? 19.71133 59.22321 25.35210 1.000 18.46458 110 GLN W C 1
ATOM 9009 O O . GLN D 2 156 ? 20.24934 59.77309 24.39005 1.000 20.83837 110 GLN W O 1
ATOM 9015 N N . CYS D 2 157 ? 18.88429 59.87186 26.17795 1.000 17.63729 111 CYS W N 1
ATOM 9016 C CA . CYS D 2 157 ? 18.48651 61.24874 25.89163 1.000 18.80564 111 CYS W CA 1
ATOM 9017 C C . CYS D 2 157 ? 18.60335 62.21731 27.06141 1.000 20.00113 111 CYS W C 1
ATOM 9018 O O . CYS D 2 157 ? 18.50262 63.43334 26.83791 1.000 18.37666 111 CYS W O 1
ATOM 9021 N N . VAL D 2 158 ? 18.84090 61.73297 28.28134 1.000 17.74777 112 VAL W N 1
ATOM 9022 C CA . VAL D 2 158 ? 18.91548 62.56042 29.47849 1.000 18.26590 112 VAL W CA 1
ATOM 9023 C C . VAL D 2 158 ? 20.02149 61.99463 30.35644 1.000 15.80400 112 VAL W C 1
ATOM 9024 O O . VAL D 2 158 ? 20.25431 60.78229 30.37229 1.000 17.39886 112 VAL W O 1
ATOM 9028 N N . SER D 2 159 ? 20.72382 62.89087 31.06006 1.000 17.94953 113 SER W N 1
ATOM 9029 C CA . SER D 2 159 ? 21.68727 62.49800 32.09016 1.000 18.02252 113 SER W CA 1
ATOM 9030 C C . SER D 2 159 ? 21.88544 63.70154 33.00525 1.000 21.34681 113 SER W C 1
ATOM 9031 O O . SER D 2 159 ? 22.40272 64.73249 32.55992 1.000 22.89815 113 SER W O 1
ATOM 9034 N N . PHE D 2 160 ? 21.46577 63.59201 34.26685 1.000 19.38011 114 PHE W N 1
ATOM 9035 C CA . PHE D 2 160 ? 21.67381 64.70000 35.18891 1.000 19.86666 114 PHE W CA 1
ATOM 9036 C C . PHE D 2 160 ? 22.04827 64.18403 36.56775 1.000 18.87024 114 PHE W C 1
ATOM 9037 O O . PHE D 2 160 ? 21.55008 63.14801 37.01524 1.000 18.64931 114 PHE W O 1
ATOM 9045 N N . ILE D 2 161 ? 22.91730 64.93615 37.24477 1.000 16.36040 115 ILE W N 1
ATOM 9046 C CA . ILE D 2 161 ? 23.43792 64.51423 38.54085 1.000 16.65179 115 ILE W CA 1
ATOM 9047 C C . ILE D 2 161 ? 22.34468 64.57594 39.59957 1.000 21.80467 115 ILE W C 1
ATOM 9048 O O . ILE D 2 161 ? 21.54366 65.52227 39.65485 1.000 21.88904 115 ILE W O 1
ATOM 9053 N N . ALA D 2 162 ? 22.29287 63.54167 40.43933 1.000 18.64059 116 ALA W N 1
ATOM 9054 C CA . ALA D 2 162 ? 21.27884 63.43058 41.47267 1.000 20.66741 116 ALA W CA 1
ATOM 9055 C C . ALA D 2 162 ? 21.85009 63.38934 42.87833 1.000 20.49265 116 ALA W C 1
ATOM 9056 O O . ALA D 2 162 ? 21.13465 63.74094 43.82421 1.000 22.21255 116 ALA W O 1
ATOM 9058 N N . TYR D 2 163 ? 23.11002 62.98234 43.04479 1.000 18.52094 117 TYR W N 1
ATOM 9059 C CA . TYR D 2 163 ? 23.71803 62.87156 44.36630 1.000 17.89350 117 TYR W CA 1
ATOM 9060 C C . TYR D 2 163 ? 25.22326 63.00611 44.22807 1.000 18.73818 117 TYR W C 1
ATOM 9061 O O . TYR D 2 163 ? 25.81390 62.39587 43.33426 1.000 19.77390 117 TYR W O 1
ATOM 9070 N N . LYS D 2 164 ? 25.83429 63.80266 45.10649 1.000 18.21007 118 LYS W N 1
ATOM 9071 C CA . LYS D 2 164 ? 27.28064 63.87837 45.23135 1.000 19.36986 118 LYS W CA 1
ATOM 9072 C C . LYS D 2 164 ? 27.67093 63.52925 46.65745 1.000 21.88954 118 LYS W C 1
ATOM 9073 O O . LYS D 2 164 ? 27.07318 64.06633 47.60093 1.000 26.95376 118 LYS W O 1
ATOM 9079 N N . PRO D 2 165 ? 28.66745 62.67116 46.85923 1.000 21.95265 119 PRO W N 1
ATOM 9080 C CA . PRO D 2 165 ? 29.14381 62.40215 48.21999 1.000 22.23342 119 PRO W CA 1
ATOM 9081 C C . PRO D 2 165 ? 29.65643 63.67439 48.88157 1.000 32.04298 119 PRO W C 1
ATOM 9082 O O . PRO D 2 165 ? 30.14998 64.59093 48.22025 1.000 32.34499 119 PRO W O 1
ATOM 9086 N N . ALA D 2 166 ? 29.54227 63.72096 50.20447 1.000 40.17474 120 ALA W N 1
ATOM 9087 C CA . ALA D 2 166 ? 30.03032 64.87879 50.95434 1.000 48.03592 120 ALA W CA 1
ATOM 9088 C C . ALA D 2 166 ? 31.53673 64.78868 51.17761 1.000 42.03617 120 ALA W C 1
ATOM 9089 O O . ALA D 2 166 ? 32.25541 64.16631 50.39798 1.000 43.44236 120 ALA W O 1
ATOM 9091 N N . PHE E 1 13 ? 69.68467 92.30512 -37.58511 1.000 45.41075 13 PHE C N 1
ATOM 9092 C CA . PHE E 1 13 ? 70.76011 91.58480 -36.90446 1.000 45.14204 13 PHE C CA 1
ATOM 9093 C C . PHE E 1 13 ? 72.09280 91.78516 -37.61056 1.000 43.07040 13 PHE C C 1
ATOM 9094 O O . PHE E 1 13 ? 72.26795 91.36879 -38.75797 1.000 42.50677 13 PHE C O 1
ATOM 9102 N N . LYS E 1 14 ? 73.05085 92.40510 -36.93111 1.000 43.23598 14 LYS C N 1
ATOM 9103 C CA . LYS E 1 14 ? 74.41899 92.43247 -37.42804 1.000 44.23178 14 LYS C CA 1
ATOM 9104 C C . LYS E 1 14 ? 75.32027 91.80139 -36.37982 1.000 40.11270 14 LYS C C 1
ATOM 9105 O O . LYS E 1 14 ? 75.41224 92.29403 -35.24691 1.000 36.62924 14 LYS C O 1
ATOM 9111 N N . ALA E 1 15 ? 75.95888 90.69982 -36.75421 1.000 38.20392 15 ALA C N 1
ATOM 9112 C CA . ALA E 1 15 ? 76.84043 89.97877 -35.85426 1.000 38.30006 15 ALA C CA 1
ATOM 9113 C C . ALA E 1 15 ? 78.08306 90.80594 -35.55500 1.000 39.49326 15 ALA C C 1
ATOM 9114 O O . ALA E 1 15 ? 78.52204 91.62539 -36.36908 1.000 37.97992 15 ALA C O 1
ATOM 9116 N N . GLY E 1 16 ? 78.64472 90.59210 -34.36585 1.000 39.53148 16 GLY C N 1
ATOM 9117 C CA . GLY E 1 16 ? 79.85983 91.28100 -33.97104 1.000 36.79250 16 GLY C CA 1
ATOM 9118 C C . GLY E 1 16 ? 79.84870 91.81360 -32.55167 1.000 40.33645 16 GLY C C 1
ATOM 9119 O O . GLY E 1 16 ? 78.80266 91.87202 -31.89706 1.000 35.67268 16 GLY C O 1
ATOM 9120 N N . VAL E 1 17 ? 81.01788 92.22004 -32.07089 1.000 41.45072 17 VAL C N 1
ATOM 9121 C CA . VAL E 1 17 ? 81.17299 92.66651 -30.69470 1.000 38.27309 17 VAL C CA 1
ATOM 9122 C C . VAL E 1 17 ? 80.44756 93.98959 -30.44885 1.000 42.71236 17 VAL C C 1
ATOM 9123 O O . VAL E 1 17 ? 80.80484 95.02173 -31.01022 1.000 51.98247 17 VAL C O 1
ATOM 9127 N N . LEU E 1 22 ? 77.97394 102.41515 -21.69754 1.000 49.53284 22 LEU C N 1
ATOM 9128 C CA . LEU E 1 22 ? 77.33282 102.93305 -20.49115 1.000 42.73031 22 LEU C CA 1
ATOM 9129 C C . LEU E 1 22 ? 75.81565 102.69045 -20.48721 1.000 35.58670 22 LEU C C 1
ATOM 9130 O O . LEU E 1 22 ? 75.08891 103.33139 -19.72054 1.000 30.87076 22 LEU C O 1
ATOM 9135 N N . THR E 1 23 ? 75.35391 101.76028 -21.33615 1.000 45.44950 23 THR C N 1
ATOM 9136 C CA . THR E 1 23 ? 73.93581 101.41465 -21.48673 1.000 36.44666 23 THR C CA 1
ATOM 9137 C C . THR E 1 23 ? 73.32845 100.79434 -20.22705 1.000 41.91396 23 THR C C 1
ATOM 9138 O O . THR E 1 23 ? 72.09787 100.72137 -20.11414 1.000 38.44927 23 THR C O 1
ATOM 9142 N N . TYR E 1 24 ? 74.15015 100.33616 -19.28790 1.000 32.85710 24 TYR C N 1
ATOM 9143 C CA . TYR E 1 24 ? 73.67338 99.75585 -18.04163 1.000 26.22840 24 TYR C CA 1
ATOM 9144 C C . TYR E 1 24 ? 73.79464 100.71113 -16.86563 1.000 28.67831 24 TYR C C 1
ATOM 9145 O O . TYR E 1 24 ? 73.42568 100.34753 -15.74152 1.000 23.59959 24 TYR C O 1
ATOM 9154 N N . TYR E 1 25 ? 74.31933 101.91391 -17.09224 1.000 23.71019 25 TYR C N 1
ATOM 9155 C CA . TYR E 1 25 ? 74.32514 102.97246 -16.09125 1.000 22.50931 25 TYR C CA 1
ATOM 9156 C C . TYR E 1 25 ? 73.15765 103.89868 -16.41361 1.000 29.23564 25 TYR C C 1
ATOM 9157 O O . TYR E 1 25 ? 73.16667 104.57838 -17.44587 1.000 27.99200 25 TYR C O 1
ATOM 9166 N N . THR E 1 26 ? 72.14482 103.90579 -15.54566 1.000 23.72987 26 THR C N 1
ATOM 9167 C CA . THR E 1 26 ? 70.90432 104.65276 -15.76107 1.000 25.39065 26 THR C CA 1
ATOM 9168 C C . THR E 1 26 ? 70.59735 105.47941 -14.52104 1.000 27.07269 26 THR C C 1
ATOM 9169 O O . THR E 1 26 ? 69.68000 105.15855 -13.75260 1.000 26.07673 26 THR C O 1
ATOM 9173 N N . PRO E 1 27 ? 71.33573 106.57561 -14.30806 1.000 27.06206 27 PRO C N 1
ATOM 9174 C CA . PRO E 1 27 ? 71.19064 107.33862 -13.05583 1.000 29.50311 27 PRO C CA 1
ATOM 9175 C C . PRO E 1 27 ? 69.83050 107.99660 -12.87224 1.000 25.64727 27 PRO C C 1
ATOM 9176 O O . PRO E 1 27 ? 69.53228 108.45575 -11.76267 1.000 29.43559 27 PRO C O 1
ATOM 9180 N N . GLU E 1 28 ? 69.00896 108.06392 -13.91104 1.000 27.65217 28 GLU C N 1
ATOM 9181 C CA . GLU E 1 28 ? 67.67080 108.62898 -13.83281 1.000 31.25469 28 GLU C CA 1
ATOM 9182 C C . GLU E 1 28 ? 66.60044 107.57344 -13.57402 1.000 32.11420 28 GLU C C 1
ATOM 9183 O O . GLU E 1 28 ? 65.42244 107.92075 -13.44499 1.000 29.27796 28 GLU C O 1
ATOM 9189 N N . TYR E 1 29 ? 66.97832 106.30135 -13.49785 1.000 27.03659 29 TYR C N 1
ATOM 9190 C CA . TYR E 1 29 ? 66.00736 105.23908 -13.26713 1.000 27.52726 29 TYR C CA 1
ATOM 9191 C C . TYR E 1 29 ? 65.38962 105.36300 -11.88238 1.000 27.52908 29 TYR C C 1
ATOM 9192 O O . TYR E 1 29 ? 66.09936 105.54681 -10.88699 1.000 29.51372 29 TYR C O 1
ATOM 9201 N N . GLU E 1 30 ? 64.06586 105.25409 -11.80805 1.000 25.69206 30 GLU C N 1
ATOM 9202 C CA . GLU E 1 30 ? 63.36599 105.20643 -10.53259 1.000 26.61569 30 GLU C CA 1
ATOM 9203 C C . GLU E 1 30 ? 63.04042 103.75577 -10.21684 1.000 26.39693 30 GLU C C 1
ATOM 9204 O O . GLU E 1 30 ? 62.38777 103.07277 -11.02059 1.000 25.38489 30 GLU C O 1
ATOM 9210 N N . THR E 1 31 ? 63.50328 103.28187 -9.06056 1.000 28.82706 31 THR C N 1
ATOM 9211 C CA . THR E 1 31 ? 63.29241 101.88444 -8.70165 1.000 26.63570 31 THR C CA 1
ATOM 9212 C C . THR E 1 31 ? 61.80521 101.58781 -8.54407 1.000 26.69652 31 THR C C 1
ATOM 9213 O O . THR E 1 31 ? 61.03595 102.41924 -8.05146 1.000 25.83544 31 THR C O 1
ATOM 9217 N N . LYS E 1 32 ? 61.40348 100.39887 -8.98699 1.000 21.17042 32 LYS C N 1
ATOM 9218 C CA . LYS E 1 32 ? 60.03913 99.92196 -8.82827 1.000 21.87166 32 LYS C CA 1
ATOM 9219 C C . LYS E 1 32 ? 59.90304 99.21042 -7.48893 1.000 22.98151 32 LYS C C 1
ATOM 9220 O O . LYS E 1 32 ? 60.85439 98.60086 -6.99249 1.000 22.64257 32 LYS C O 1
ATOM 9226 N N . ASP E 1 33 ? 58.70339 99.27806 -6.91021 1.000 21.20411 33 ASP C N 1
ATOM 9227 C CA . ASP E 1 33 ? 58.46686 98.61374 -5.63013 1.000 24.17286 33 ASP C CA 1
ATOM 9228 C C . ASP E 1 33 ? 58.62974 97.09595 -5.70734 1.000 20.64129 33 ASP C C 1
ATOM 9229 O O . ASP E 1 33 ? 58.70888 96.44927 -4.65953 1.000 21.71841 33 ASP C O 1
ATOM 9234 N N . THR E 1 34 ? 58.67403 96.51934 -6.90629 1.000 20.50345 34 THR C N 1
ATOM 9235 C CA . THR E 1 34 ? 58.90734 95.09136 -7.08305 1.000 21.57921 34 THR C CA 1
ATOM 9236 C C . THR E 1 34 ? 60.36715 94.75111 -7.36870 1.000 19.85875 34 THR C C 1
ATOM 9237 O O . THR E 1 34 ? 60.70557 93.56621 -7.43851 1.000 19.77757 34 THR C O 1
ATOM 9241 N N . ASP E 1 35 ? 61.22993 95.74892 -7.55138 1.000 18.83698 35 ASP C N 1
ATOM 9242 C CA . ASP E 1 35 ? 62.63065 95.48260 -7.85625 1.000 17.72225 35 ASP C CA 1
ATOM 9243 C C . ASP E 1 35 ? 63.34304 94.87379 -6.65260 1.000 15.73865 35 ASP C C 1
ATOM 9244 O O . ASP E 1 35 ? 63.08032 95.22386 -5.50370 1.000 16.74557 35 ASP C O 1
ATOM 9249 N N . ILE E 1 36 ? 64.29188 93.98923 -6.93166 1.000 18.35301 36 ILE C N 1
ATOM 9250 C CA . ILE E 1 36 ? 65.29421 93.60280 -5.94689 1.000 16.17187 36 ILE C CA 1
ATOM 9251 C C . ILE E 1 36 ? 66.48291 94.53515 -6.15072 1.000 15.94615 36 ILE C C 1
ATOM 9252 O O . ILE E 1 36 ? 67.02772 94.61943 -7.25976 1.000 17.51509 36 ILE C O 1
ATOM 9257 N N . LEU E 1 37 ? 66.87197 95.24369 -5.09806 1.000 14.97568 37 LEU C N 1
ATOM 9258 C CA . LEU E 1 37 ? 67.96574 96.20766 -5.16628 1.000 17.14214 37 LEU C CA 1
ATOM 9259 C C . LEU E 1 37 ? 69.21294 95.63927 -4.50806 1.000 21.16724 37 LEU C C 1
ATOM 9260 O O . LEU E 1 37 ? 69.13119 94.88857 -3.53694 1.000 16.93736 37 LEU C O 1
ATOM 9265 N N . ALA E 1 38 ? 70.37308 95.99784 -5.04723 1.000 15.97571 38 ALA C N 1
ATOM 9266 C CA . ALA E 1 38 ? 71.63865 95.55130 -4.48513 1.000 14.27247 38 ALA C CA 1
ATOM 9267 C C . ALA E 1 38 ? 72.56166 96.74590 -4.31039 1.000 16.25658 38 ALA C C 1
ATOM 9268 O O . ALA E 1 38 ? 72.58702 97.64355 -5.15519 1.000 19.06678 38 ALA C O 1
ATOM 9270 N N . ALA E 1 39 ? 73.32571 96.75211 -3.21396 1.000 16.91781 39 ALA C N 1
ATOM 9271 C CA . ALA E 1 39 ? 74.34807 97.76568 -2.96204 1.000 15.59808 39 ALA C CA 1
ATOM 9272 C C . ALA E 1 39 ? 75.69347 97.05221 -3.00220 1.000 17.60687 39 ALA C C 1
ATOM 9273 O O . ALA E 1 39 ? 75.97726 96.21617 -2.13498 1.000 18.05201 39 ALA C O 1
ATOM 9275 N N . PHE E 1 40 ? 76.49348 97.35539 -4.02711 1.000 16.14479 40 PHE C N 1
ATOM 9276 C CA . PHE E 1 40 ? 77.79772 96.73725 -4.26235 1.000 16.47772 40 PHE C CA 1
ATOM 9277 C C . PHE E 1 40 ? 78.89753 97.73792 -3.93506 1.000 17.91288 40 PHE C C 1
ATOM 9278 O O . PHE E 1 40 ? 78.85934 98.87478 -4.41407 1.000 20.18824 40 PHE C O 1
ATOM 9286 N N . ARG E 1 41 ? 79.88615 97.30602 -3.15693 1.000 16.65569 41 ARG C N 1
ATOM 9287 C CA . ARG E 1 41 ? 81.11673 98.07118 -2.95999 1.000 18.07875 41 ARG C CA 1
ATOM 9288 C C . ARG E 1 41 ? 82.09972 97.62646 -4.03888 1.000 19.52801 41 ARG C C 1
ATOM 9289 O O . ARG E 1 41 ? 82.56188 96.48106 -4.03268 1.000 17.93948 41 ARG C O 1
ATOM 9297 N N . VAL E 1 42 ? 82.38287 98.50427 -5.00117 1.000 18.07540 42 VAL C N 1
ATOM 9298 C CA . VAL E 1 42 ? 83.16396 98.13973 -6.17922 1.000 18.39610 42 VAL C CA 1
ATOM 9299 C C . VAL E 1 42 ? 84.50767 98.85872 -6.14802 1.000 19.15819 42 VAL C C 1
ATOM 9300 O O . VAL E 1 42 ? 84.57181 100.07247 -5.90693 1.000 19.92032 42 VAL C O 1
ATOM 9304 N N . THR E 1 43 ? 85.57373 98.10651 -6.40632 1.000 20.85374 43 THR C N 1
ATOM 9305 C CA . THR E 1 43 ? 86.91712 98.66199 -6.56375 1.000 19.35548 43 THR C CA 1
ATOM 9306 C C . THR E 1 43 ? 87.33606 98.48484 -8.01382 1.000 21.32122 43 THR C C 1
ATOM 9307 O O . THR E 1 43 ? 87.69823 97.37308 -8.41967 1.000 21.54283 43 THR C O 1
ATOM 9311 N N . PRO E 1 44 ? 87.28755 99.53113 -8.84002 1.000 20.54416 44 PRO C N 1
ATOM 9312 C CA . PRO E 1 44 ? 87.63614 99.36422 -10.25493 1.000 25.69120 44 PRO C CA 1
ATOM 9313 C C . PRO E 1 44 ? 89.12427 99.12337 -10.43300 1.000 23.22745 44 PRO C C 1
ATOM 9314 O O . PRO E 1 44 ? 89.94627 99.54235 -9.61636 1.000 25.34733 44 PRO C O 1
ATOM 9318 N N . GLN E 1 45 ? 89.46553 98.43932 -11.52540 1.000 23.39909 45 GLN C N 1
ATOM 9319 C CA . GLN E 1 45 ? 90.86051 98.32700 -11.91596 1.000 23.21913 45 GLN C CA 1
ATOM 9320 C C . GLN E 1 45 ? 91.39789 99.71363 -12.27353 1.000 21.89306 45 GLN C C 1
ATOM 9321 O O . GLN E 1 45 ? 90.62573 100.64606 -12.51450 1.000 27.45819 45 GLN C O 1
ATOM 9327 N N . PRO E 1 46 ? 92.72070 99.87572 -12.30816 1.000 27.60328 46 PRO C N 1
ATOM 9328 C CA . PRO E 1 46 ? 93.28833 101.15820 -12.75426 1.000 29.58169 46 PRO C CA 1
ATOM 9329 C C . PRO E 1 46 ? 92.77741 101.54209 -14.13693 1.000 26.96398 46 PRO C C 1
ATOM 9330 O O . PRO E 1 46 ? 92.76085 100.72628 -15.06243 1.000 31.88425 46 PRO C O 1
ATOM 9334 N N . GLY E 1 47 ? 92.34572 102.79597 -14.26829 1.000 29.47647 47 GLY C N 1
ATOM 9335 C CA . GLY E 1 47 ? 91.87295 103.31515 -15.53276 1.000 31.76555 47 GLY C CA 1
ATOM 9336 C C . GLY E 1 47 ? 90.41300 103.05865 -15.84152 1.000 36.78102 47 GLY C C 1
ATOM 9337 O O . GLY E 1 47 ? 89.91892 103.55303 -16.86370 1.000 36.41853 47 GLY C O 1
ATOM 9338 N N . VAL E 1 48 ? 89.70555 102.30492 -15.00377 1.000 30.13475 48 VAL C N 1
ATOM 9339 C CA . VAL E 1 48 ? 88.28044 102.04613 -15.19268 1.000 28.36357 48 VAL C CA 1
ATOM 9340 C C . VAL E 1 48 ? 87.50812 103.15224 -14.47636 1.000 28.79823 48 VAL C C 1
ATOM 9341 O O . VAL E 1 48 ? 87.58266 103.23825 -13.24035 1.000 25.63946 48 VAL C O 1
ATOM 9345 N N . PRO E 1 49 ? 86.77531 104.00684 -15.19285 1.000 25.29892 49 PRO C N 1
ATOM 9346 C CA . PRO E 1 49 ? 85.99133 105.03952 -14.51730 1.000 28.71530 49 PRO C CA 1
ATOM 9347 C C . PRO E 1 49 ? 84.88380 104.41593 -13.68647 1.000 29.39519 49 PRO C C 1
ATOM 9348 O O . PRO E 1 49 ? 84.39249 103.31908 -14.00654 1.000 25.60054 49 PRO C O 1
ATOM 9352 N N . PRO E 1 50 ? 84.45916 105.07463 -12.60243 1.000 27.09896 50 PRO C N 1
ATOM 9353 C CA . PRO E 1 50 ? 83.41893 104.46933 -11.75174 1.000 25.62642 50 PRO C CA 1
ATOM 9354 C C . PRO E 1 50 ? 82.10788 104.22630 -12.47537 1.000 28.49838 50 PRO C C 1
ATOM 9355 O O . PRO E 1 50 ? 81.44569 103.21878 -12.19901 1.000 25.82940 50 PRO C O 1
ATOM 9359 N N . GLU E 1 51 ? 81.70473 105.11677 -13.39107 1.000 24.67936 51 GLU C N 1
ATOM 9360 C CA . GLU E 1 51 ? 80.46528 104.89269 -14.13517 1.000 27.55421 51 GLU C CA 1
ATOM 9361 C C . GLU E 1 51 ? 80.54001 103.61920 -14.96833 1.000 22.87570 51 GLU C C 1
ATOM 9362 O O . GLU E 1 51 ? 79.55200 102.87563 -15.07555 1.000 25.27888 51 GLU C O 1
ATOM 9368 N N . GLU E 1 52 ? 81.70089 103.35983 -15.57526 1.000 25.61715 52 GLU C N 1
ATOM 9369 C CA . GLU E 1 52 ? 81.89946 102.13581 -16.34348 1.000 29.36822 52 GLU C CA 1
ATOM 9370 C C . GLU E 1 52 ? 81.91349 100.91347 -15.43275 1.000 28.29358 52 GLU C C 1
ATOM 9371 O O . GLU E 1 52 ? 81.37570 99.85575 -15.78953 1.000 23.42893 52 GLU C O 1
ATOM 9377 N N . ALA E 1 53 ? 82.51597 101.03799 -14.24763 1.000 23.36139 53 ALA C N 1
ATOM 9378 C CA . ALA E 1 53 ? 82.52055 99.91275 -13.31950 1.000 25.90475 53 ALA C CA 1
ATOM 9379 C C . ALA E 1 53 ? 81.10631 99.59566 -12.84809 1.000 21.52590 53 ALA C C 1
ATOM 9380 O O . ALA E 1 53 ? 80.69441 98.42827 -12.83962 1.000 21.68939 53 ALA C O 1
ATOM 9382 N N . GLY E 1 54 ? 80.35196 100.62625 -12.44943 1.000 23.04819 54 GLY C N 1
ATOM 9383 C CA . GLY E 1 54 ? 78.96868 100.41661 -12.04381 1.000 21.20781 54 GLY C CA 1
ATOM 9384 C C . GLY E 1 54 ? 78.13199 99.79816 -13.14606 1.000 23.44200 54 GLY C C 1
ATOM 9385 O O . GLY E 1 54 ? 77.33055 98.89424 -12.89832 1.000 21.14835 54 GLY C O 1
ATOM 9386 N N . ALA E 1 55 ? 78.31861 100.26437 -14.38400 1.000 22.00262 55 ALA C N 1
ATOM 9387 C CA . ALA E 1 55 ? 77.61148 99.66309 -15.51231 1.000 21.72863 55 ALA C CA 1
ATOM 9388 C C . ALA E 1 55 ? 77.97931 98.19076 -15.67129 1.000 22.77420 55 ALA C C 1
ATOM 9389 O O . ALA E 1 55 ? 77.11140 97.34667 -15.93103 1.000 23.07283 55 ALA C O 1
ATOM 9391 N N . ALA E 1 56 ? 79.26173 97.86183 -15.50311 1.000 21.48696 56 ALA C N 1
ATOM 9392 C CA . ALA E 1 56 ? 79.69281 96.47428 -15.61978 1.000 22.00127 56 ALA C CA 1
ATOM 9393 C C . ALA E 1 56 ? 79.08834 95.60441 -14.52256 1.000 18.52425 56 ALA C C 1
ATOM 9394 O O . ALA E 1 56 ? 78.74484 94.44442 -14.77474 1.000 21.86782 56 ALA C O 1
ATOM 9396 N N . VAL E 1 57 ? 78.97406 96.13021 -13.29563 1.000 18.33868 57 VAL C N 1
ATOM 9397 C CA . VAL E 1 57 ? 78.35790 95.34707 -12.22310 1.000 18.57504 57 VAL C CA 1
ATOM 9398 C C . VAL E 1 57 ? 76.93477 94.96446 -12.61103 1.000 20.30156 57 VAL C C 1
ATOM 9399 O O . VAL E 1 57 ? 76.51941 93.80866 -12.46876 1.000 19.76903 57 VAL C O 1
ATOM 9403 N N . ALA E 1 58 ? 76.17886 95.93076 -13.13894 1.000 19.37714 58 ALA C N 1
ATOM 9404 C CA . ALA E 1 58 ? 74.81008 95.66412 -13.57065 1.000 17.54356 58 ALA C CA 1
ATOM 9405 C C . ALA E 1 58 ? 74.77002 94.74506 -14.78605 1.000 22.77432 58 ALA C C 1
ATOM 9406 O O . ALA E 1 58 ? 73.94240 93.82613 -14.85069 1.000 23.67431 58 ALA C O 1
ATOM 9408 N N . ALA E 1 59 ? 75.65421 94.96988 -15.75922 1.000 19.05862 59 ALA C N 1
ATOM 9409 C CA . ALA E 1 59 ? 75.62739 94.16908 -16.98026 1.000 21.53131 59 ALA C CA 1
ATOM 9410 C C . ALA E 1 59 ? 76.03966 92.73120 -16.70355 1.000 22.00219 59 ALA C C 1
ATOM 9411 O O . ALA E 1 59 ? 75.38834 91.78659 -17.16450 1.000 23.00575 59 ALA C O 1
ATOM 9413 N N . GLU E 1 60 ? 77.12126 92.54648 -15.94855 1.000 20.31133 60 GLU C N 1
ATOM 9414 C CA . GLU E 1 60 ? 77.66955 91.21145 -15.73638 1.000 20.27291 60 GLU C CA 1
ATOM 9415 C C . GLU E 1 60 ? 76.90125 90.41479 -14.69044 1.000 20.89859 60 GLU C C 1
ATOM 9416 O O . GLU E 1 60 ? 77.19024 89.22557 -14.49797 1.000 24.43370 60 GLU C O 1
ATOM 9422 N N . SER E 1 61 ? 75.94031 91.03446 -14.01294 1.000 19.96968 61 SER C N 1
ATOM 9423 C CA . SER E 1 61 ? 74.99332 90.31457 -13.17420 1.000 20.56307 61 SER C CA 1
ATOM 9424 C C . SER E 1 61 ? 73.60986 90.24697 -13.81324 1.000 22.83142 61 SER C C 1
ATOM 9425 O O . SER E 1 61 ? 72.63190 89.93978 -13.12842 1.000 23.78559 61 SER C O 1
ATOM 9428 N N . SER E 1 62 ? 73.50590 90.53137 -15.11320 1.000 22.41856 62 SER C N 1
ATOM 9429 C CA . SER E 1 62 ? 72.23585 90.35364 -15.81238 1.000 22.60636 62 SER C CA 1
ATOM 9430 C C . SER E 1 62 ? 72.43080 89.93709 -17.26960 1.000 27.01957 62 SER C C 1
ATOM 9431 O O . SER E 1 62 ? 72.76616 88.77975 -17.53759 1.000 29.46424 62 SER C O 1
ATOM 9434 N N . THR E 1 63 ? 72.22910 90.84978 -18.21898 1.000 27.49810 63 THR C N 1
ATOM 9435 C CA . THR E 1 63 ? 72.10561 90.48858 -19.62750 1.000 24.14993 63 THR C CA 1
ATOM 9436 C C . THR E 1 63 ? 73.35469 90.76450 -20.46237 1.000 28.72705 63 THR C C 1
ATOM 9437 O O . THR E 1 63 ? 73.30271 90.60297 -21.68498 1.000 26.25049 63 THR C O 1
ATOM 9441 N N . GLY E 1 64 ? 74.46027 91.18119 -19.84892 1.000 28.56254 64 GLY C N 1
ATOM 9442 C CA . GLY E 1 64 ? 75.64763 91.50289 -20.62866 1.000 28.49224 64 GLY C CA 1
ATOM 9443 C C . GLY E 1 64 ? 76.15412 90.30384 -21.41540 1.000 31.62503 64 GLY C C 1
ATOM 9444 O O . GLY E 1 64 ? 76.18804 89.17665 -20.91816 1.000 32.04365 64 GLY C O 1
ATOM 9445 N N . THR E 1 65 ? 76.53731 90.55321 -22.66980 1.000 32.63968 65 THR C N 1
ATOM 9446 C CA . THR E 1 65 ? 77.09714 89.52728 -23.54003 1.000 34.55832 65 THR C CA 1
ATOM 9447 C C . THR E 1 65 ? 78.21259 90.14856 -24.36709 1.000 33.19819 65 THR C C 1
ATOM 9448 O O . THR E 1 65 ? 78.21499 91.35700 -24.61270 1.000 32.24431 65 THR C O 1
ATOM 9452 N N . TRP E 1 66 ? 79.16356 89.31008 -24.79592 1.000 31.89945 66 TRP C N 1
ATOM 9453 C CA . TRP E 1 66 ? 80.37415 89.80409 -25.44461 1.000 33.26578 66 TRP C CA 1
ATOM 9454 C C . TRP E 1 66 ? 80.22221 90.00315 -26.94582 1.000 37.52966 66 TRP C C 1
ATOM 9455 O O . TRP E 1 66 ? 80.99522 90.76626 -27.53366 1.000 33.05353 66 TRP C O 1
ATOM 9466 N N . THR E 1 67 ? 79.25271 89.34721 -27.57676 1.000 29.14859 67 THR C N 1
ATOM 9467 C CA . THR E 1 67 ? 78.99461 89.51481 -28.99815 1.000 30.74760 67 THR C CA 1
ATOM 9468 C C . THR E 1 67 ? 77.48611 89.48354 -29.20751 1.000 33.70586 67 THR C C 1
ATOM 9469 O O . THR E 1 67 ? 76.74894 88.91538 -28.39852 1.000 28.99196 67 THR C O 1
ATOM 9473 N N . THR E 1 68 ? 77.03415 90.11934 -30.28559 1.000 31.16162 68 THR C N 1
ATOM 9474 C CA . THR E 1 68 ? 75.60520 90.21536 -30.57089 1.000 29.36987 68 THR C CA 1
ATOM 9475 C C . THR E 1 68 ? 75.01466 88.83645 -30.85927 1.000 24.81438 68 THR C C 1
ATOM 9476 O O . THR E 1 68 ? 75.66093 87.99333 -31.48321 1.000 29.79922 68 THR C O 1
ATOM 9480 N N . VAL E 1 69 ? 73.77263 88.60508 -30.40685 1.000 28.61425 69 VAL C N 1
ATOM 9481 C CA . VAL E 1 69 ? 73.06356 87.35688 -30.68631 1.000 26.03033 69 VAL C CA 1
ATOM 9482 C C . VAL E 1 69 ? 71.68018 87.67758 -31.25114 1.000 24.24696 69 VAL C C 1
ATOM 9483 O O . VAL E 1 69 ? 70.98196 88.56861 -30.75672 1.000 27.74269 69 VAL C O 1
ATOM 9487 N N . TRP E 1 70 ? 71.28398 86.94063 -32.29293 1.000 25.27174 70 TRP C N 1
ATOM 9488 C CA . TRP E 1 70 ? 70.04312 87.25892 -33.00148 1.000 24.01809 70 TRP C CA 1
ATOM 9489 C C . TRP E 1 70 ? 68.80563 86.95676 -32.16636 1.000 26.11821 70 TRP C C 1
ATOM 9490 O O . TRP E 1 70 ? 67.75235 87.57197 -32.37345 1.000 24.84966 70 TRP C O 1
ATOM 9501 N N . THR E 1 71 ? 68.90634 86.00409 -31.23953 1.000 22.32264 71 THR C N 1
ATOM 9502 C CA . THR E 1 71 ? 67.75857 85.62190 -30.42552 1.000 19.51399 71 THR C CA 1
ATOM 9503 C C . THR E 1 71 ? 67.25384 86.76722 -29.55831 1.000 21.86139 71 THR C C 1
ATOM 9504 O O . THR E 1 71 ? 66.11010 86.71765 -29.08954 1.000 21.93595 71 THR C O 1
ATOM 9508 N N . ASP E 1 72 ? 68.07665 87.79623 -29.32386 1.000 23.43395 72 ASP C N 1
ATOM 9509 C CA . ASP E 1 72 ? 67.60402 88.95485 -28.57481 1.000 21.03136 72 ASP C CA 1
ATOM 9510 C C . ASP E 1 72 ? 66.40113 89.60745 -29.25426 1.000 21.66926 72 ASP C C 1
ATOM 9511 O O . ASP E 1 72 ? 65.57814 90.23811 -28.58248 1.000 22.63794 72 ASP C O 1
ATOM 9516 N N . GLY E 1 73 ? 66.28772 89.46707 -30.57860 1.000 24.21753 73 GLY C N 1
ATOM 9517 C CA . GLY E 1 73 ? 65.17182 90.02176 -31.33566 1.000 25.64381 73 GLY C CA 1
ATOM 9518 C C . GLY E 1 73 ? 63.86449 89.27993 -31.15476 1.000 28.02824 73 GLY C C 1
ATOM 9519 O O . GLY E 1 73 ? 62.83254 89.74264 -31.65906 1.000 25.61775 73 GLY C O 1
ATOM 9520 N N . LEU E 1 74 ? 63.88447 88.14829 -30.45101 1.000 23.28547 74 LEU C N 1
ATOM 9521 C CA . LEU E 1 74 ? 62.67106 87.41916 -30.10513 1.000 23.35239 74 LEU C CA 1
ATOM 9522 C C . LEU E 1 74 ? 62.07199 87.86824 -28.77962 1.000 26.36534 74 LEU C C 1
ATOM 9523 O O . LEU E 1 74 ? 61.02466 87.34760 -28.37751 1.000 22.50891 74 LEU C O 1
ATOM 9528 N N . THR E 1 75 ? 62.69309 88.81803 -28.08696 1.000 22.11305 75 THR C N 1
ATOM 9529 C CA . THR E 1 75 ? 62.15949 89.25132 -26.80324 1.000 22.99160 75 THR C CA 1
ATOM 9530 C C . THR E 1 75 ? 62.44034 90.73834 -26.61974 1.000 27.56195 75 THR C C 1
ATOM 9531 O O . THR E 1 75 ? 62.84561 91.43288 -27.55676 1.000 26.56997 75 THR C O 1
ATOM 9535 N N . SER E 1 76 ? 62.18663 91.23609 -25.41165 1.000 22.48216 76 SER C N 1
ATOM 9536 C CA . SER E 1 76 ? 62.38397 92.64541 -25.06079 1.000 26.94075 76 SER C CA 1
ATOM 9537 C C . SER E 1 76 ? 63.38159 92.66990 -23.90590 1.000 28.70887 76 SER C C 1
ATOM 9538 O O . SER E 1 76 ? 63.00230 92.72676 -22.73623 1.000 27.37507 76 SER C O 1
ATOM 9541 N N . LEU E 1 77 ? 64.66850 92.63540 -24.24624 1.000 28.46979 77 LEU C N 1
ATOM 9542 C CA . LEU E 1 77 ? 65.68547 92.38736 -23.23134 1.000 29.05102 77 LEU C CA 1
ATOM 9543 C C . LEU E 1 77 ? 65.82635 93.52769 -22.22582 1.000 31.31686 77 LEU C C 1
ATOM 9544 O O . LEU E 1 77 ? 66.36941 93.30596 -21.13846 1.000 28.51094 77 LEU C O 1
ATOM 9549 N N . ASP E 1 78 ? 65.33131 94.72866 -22.53596 1.000 27.64940 78 ASP C N 1
ATOM 9550 C CA . ASP E 1 78 ? 65.31873 95.78530 -21.53042 1.000 30.22196 78 ASP C CA 1
ATOM 9551 C C . ASP E 1 78 ? 64.48285 95.40937 -20.31167 1.000 27.15445 78 ASP C C 1
ATOM 9552 O O . ASP E 1 78 ? 64.68167 95.98383 -19.23628 1.000 28.31970 78 ASP C O 1
ATOM 9557 N N . ARG E 1 79 ? 63.55963 94.45324 -20.44438 1.000 25.13178 79 ARG C N 1
ATOM 9558 C CA . ARG E 1 79 ? 62.77033 94.04705 -19.28925 1.000 24.81665 79 ARG C CA 1
ATOM 9559 C C . ARG E 1 79 ? 63.53097 93.10872 -18.35855 1.000 25.34364 79 ARG C C 1
ATOM 9560 O O . ARG E 1 79 ? 63.07435 92.88206 -17.23245 1.000 25.00149 79 ARG C O 1
ATOM 9568 N N . TYR E 1 80 ? 64.69043 92.60068 -18.78284 1.000 21.76995 80 TYR C N 1
ATOM 9569 C CA . TYR E 1 80 ? 65.47323 91.64388 -18.00245 1.000 23.03128 80 TYR C CA 1
ATOM 9570 C C . TYR E 1 80 ? 66.82482 92.18829 -17.56671 1.000 26.89155 80 TYR C C 1
ATOM 9571 O O . TYR E 1 80 ? 67.60064 91.46160 -16.93228 1.000 25.73772 80 TYR C O 1
ATOM 9580 N N . LYS E 1 81 ? 67.13188 93.43843 -17.86837 1.000 25.32108 81 LYS C N 1
ATOM 9581 C CA . LYS E 1 81 ? 68.44907 93.93858 -17.52443 1.000 24.90443 81 LYS C CA 1
ATOM 9582 C C . LYS E 1 81 ? 68.46103 94.48110 -16.10220 1.000 19.61350 81 LYS C C 1
ATOM 9583 O O . LYS E 1 81 ? 67.46225 95.01124 -15.60415 1.000 23.71642 81 LYS C O 1
ATOM 9589 N N . GLY E 1 82 ? 69.60365 94.30444 -15.43665 1.000 22.25399 82 GLY C N 1
ATOM 9590 C CA . GLY E 1 82 ? 69.86904 95.04302 -14.22970 1.000 19.39284 82 GLY C CA 1
ATOM 9591 C C . GLY E 1 82 ? 70.38142 96.43209 -14.56439 1.000 18.64849 82 GLY C C 1
ATOM 9592 O O . GLY E 1 82 ? 71.05909 96.64087 -15.56503 1.000 22.18751 82 GLY C O 1
ATOM 9593 N N . ARG E 1 83 ? 70.02511 97.39673 -13.72919 1.000 18.77272 83 ARG C N 1
ATOM 9594 C CA . ARG E 1 83 ? 70.33748 98.79812 -13.97862 1.000 19.73923 83 ARG C CA 1
ATOM 9595 C C . ARG E 1 83 ? 71.14041 99.33450 -12.80907 1.000 16.47366 83 ARG C C 1
ATOM 9596 O O . ARG E 1 83 ? 70.68084 99.27989 -11.66542 1.000 18.68301 83 ARG C O 1
ATOM 9604 N N . CYS E 1 84 ? 72.33456 99.84755 -13.08785 1.000 19.31923 84 CYS C N 1
ATOM 9605 C CA . CYS E 1 84 ? 73.03096 100.64296 -12.09116 1.000 18.27147 84 CYS C CA 1
ATOM 9606 C C . CYS E 1 84 ? 72.42534 102.03860 -12.11504 1.000 20.05605 84 CYS C C 1
ATOM 9607 O O . CYS E 1 84 ? 72.59727 102.77747 -13.08806 1.000 22.71563 84 CYS C O 1
ATOM 9610 N N . TYR E 1 85 ? 71.70937 102.39557 -11.05820 1.000 20.31943 85 TYR C N 1
ATOM 9611 C CA . TYR E 1 85 ? 70.94128 103.63374 -11.03743 1.000 23.54256 85 TYR C CA 1
ATOM 9612 C C . TYR E 1 85 ? 71.54531 104.68191 -10.12265 1.000 24.75136 85 TYR C C 1
ATOM 9613 O O . TYR E 1 85 ? 71.03269 105.80533 -10.06524 1.000 24.35197 85 TYR C O 1
ATOM 9622 N N . HIS E 1 86 ? 72.61453 104.35138 -9.40490 1.000 21.76290 86 HIS C N 1
ATOM 9623 C CA . HIS E 1 86 ? 73.26362 105.33240 -8.55102 1.000 23.81677 86 HIS C CA 1
ATOM 9624 C C . HIS E 1 86 ? 74.64639 104.81433 -8.20420 1.000 27.77154 86 HIS C C 1
ATOM 9625 O O . HIS E 1 86 ? 74.82772 103.61112 -7.99060 1.000 21.10610 86 HIS C O 1
ATOM 9632 N N . ILE E 1 87 ? 75.62194 105.71845 -8.19332 1.000 23.69431 87 ILE C N 1
ATOM 9633 C CA . ILE E 1 87 ? 76.97052 105.41688 -7.73322 1.000 22.17965 87 ILE C CA 1
ATOM 9634 C C . ILE E 1 87 ? 77.39047 106.53338 -6.79544 1.000 28.78869 87 ILE C C 1
ATOM 9635 O O . ILE E 1 87 ? 77.17833 107.71223 -7.09546 1.000 26.91361 87 ILE C O 1
ATOM 9640 N N . GLU E 1 88 ? 77.97967 106.17162 -5.65749 1.000 26.59998 88 GLU C N 1
ATOM 9641 C CA . GLU E 1 88 ? 78.54395 107.19946 -4.80050 1.000 27.16258 88 GLU C CA 1
ATOM 9642 C C . GLU E 1 88 ? 79.91460 106.77441 -4.29895 1.000 28.05688 88 GLU C C 1
ATOM 9643 O O . GLU E 1 88 ? 80.12980 105.59323 -3.97350 1.000 23.37987 88 GLU C O 1
ATOM 9649 N N . PRO E 1 89 ? 80.85611 107.71051 -4.23820 1.000 28.30909 89 PRO C N 1
ATOM 9650 C CA . PRO E 1 89 ? 82.21170 107.37593 -3.80150 1.000 24.72766 89 PRO C CA 1
ATOM 9651 C C . PRO E 1 89 ? 82.28436 107.17297 -2.29767 1.000 23.39640 89 PRO C C 1
ATOM 9652 O O . PRO E 1 89 ? 81.58722 107.82092 -1.51650 1.000 26.89613 89 PRO C O 1
ATOM 9656 N N . VAL E 1 90 ? 83.15691 106.26019 -1.89503 1.000 20.53735 90 VAL C N 1
ATOM 9657 C CA . VAL E 1 90 ? 83.27082 105.86999 -0.49506 1.000 18.81701 90 VAL C CA 1
ATOM 9658 C C . VAL E 1 90 ? 84.23547 106.80042 0.22439 1.000 22.76502 90 VAL C C 1
ATOM 9659 O O . VAL E 1 90 ? 85.40010 106.93570 -0.17172 1.000 22.07187 90 VAL C O 1
ATOM 9663 N N . VAL E 1 91 ? 83.76143 107.40768 1.30557 1.000 23.85673 91 VAL C N 1
ATOM 9664 C CA . VAL E 1 91 ? 84.59930 108.28162 2.12073 1.000 26.12882 91 VAL C CA 1
ATOM 9665 C C . VAL E 1 91 ? 85.53110 107.42105 2.95988 1.000 28.08402 91 VAL C C 1
ATOM 9666 O O . VAL E 1 91 ? 85.08796 106.48901 3.64010 1.000 27.40794 91 VAL C O 1
ATOM 9670 N N . GLY E 1 92 ? 86.82287 107.72907 2.91592 1.000 28.17173 92 GLY C N 1
ATOM 9671 C CA . GLY E 1 92 ? 87.78375 107.03155 3.74087 1.000 32.00415 92 GLY C CA 1
ATOM 9672 C C . GLY E 1 92 ? 88.32324 105.74464 3.16035 1.000 37.73620 92 GLY C C 1
ATOM 9673 O O . GLY E 1 92 ? 88.97978 104.98633 3.88487 1.000 38.98359 92 GLY C O 1
ATOM 9674 N N . GLU E 1 93 ? 88.05233 105.46316 1.88823 1.000 33.01729 93 GLU C N 1
ATOM 9675 C CA . GLU E 1 93 ? 88.65617 104.34031 1.18379 1.000 35.70227 93 GLU C CA 1
ATOM 9676 C C . GLU E 1 93 ? 88.98486 104.79231 -0.22902 1.000 37.82225 93 GLU C C 1
ATOM 9677 O O . GLU E 1 93 ? 88.11242 105.29973 -0.94004 1.000 37.75267 93 GLU C O 1
ATOM 9683 N N . ASP E 1 94 ? 90.24079 104.61573 -0.62509 1.000 35.33635 94 ASP C N 1
ATOM 9684 C CA . ASP E 1 94 ? 90.65929 104.97933 -1.97018 1.000 40.20507 94 ASP C CA 1
ATOM 9685 C C . ASP E 1 94 ? 90.00624 104.05668 -2.98815 1.000 31.26612 94 ASP C C 1
ATOM 9686 O O . ASP E 1 94 ? 89.98741 102.83352 -2.80752 1.000 31.70439 94 ASP C O 1
ATOM 9691 N N . ASN E 1 95 ? 89.47570 104.65040 -4.05962 1.000 25.86911 95 ASN C N 1
ATOM 9692 C CA . ASN E 1 95 ? 89.08043 103.91113 -5.25357 1.000 28.24907 95 ASN C CA 1
ATOM 9693 C C . ASN E 1 95 ? 87.94231 102.93081 -4.97647 1.000 21.53227 95 ASN C C 1
ATOM 9694 O O . ASN E 1 95 ? 87.87020 101.86925 -5.59618 1.000 24.33377 95 ASN C O 1
ATOM 9699 N N . GLN E 1 96 ? 87.06791 103.25610 -4.02709 1.000 23.61609 96 GLN C N 1
ATOM 9700 C CA . GLN E 1 96 ? 85.88051 102.45556 -3.75324 1.000 23.72895 96 GLN C CA 1
ATOM 9701 C C . GLN E 1 96 ? 84.62706 103.26919 -4.02923 1.000 23.39444 96 GLN C C 1
ATOM 9702 O O . GLN E 1 96 ? 84.56351 104.45942 -3.70534 1.000 23.02549 96 GLN C O 1
ATOM 9708 N N . TYR E 1 97 ? 83.61377 102.60384 -4.59036 1.000 19.52188 97 TYR C N 1
ATOM 9709 C CA . TYR E 1 97 ? 82.32440 103.22220 -4.85295 1.000 19.27693 97 TYR C CA 1
ATOM 9710 C C . TYR E 1 97 ? 81.23141 102.26177 -4.43463 1.000 20.05485 97 TYR C C 1
ATOM 9711 O O . TYR E 1 97 ? 81.39740 101.04509 -4.54979 1.000 22.24899 97 TYR C O 1
ATOM 9720 N N . ILE E 1 98 ? 80.11490 102.80662 -3.95556 1.000 16.50756 98 ILE C N 1
ATOM 9721 C CA . ILE E 1 98 ? 78.90180 102.00530 -3.77211 1.000 18.47910 98 ILE C CA 1
ATOM 9722 C C . ILE E 1 98 ? 78.06152 102.13001 -5.03738 1.000 22.56637 98 ILE C C 1
ATOM 9723 O O . ILE E 1 98 ? 77.60546 103.22594 -5.38356 1.000 20.19993 98 ILE C O 1
ATOM 9728 N N . ALA E 1 99 ? 77.86595 101.01360 -5.73603 1.000 20.58544 99 ALA C N 1
ATOM 9729 C CA . ALA E 1 99 ? 77.03761 100.98040 -6.93656 1.000 17.37642 99 ALA C CA 1
ATOM 9730 C C . ALA E 1 99 ? 75.71333 100.31685 -6.59481 1.000 21.57893 99 ALA C C 1
ATOM 9731 O O . ALA E 1 99 ? 75.69614 99.18659 -6.09253 1.000 18.71018 99 ALA C O 1
ATOM 9733 N N . TYR E 1 100 ? 74.61614 101.01947 -6.86146 1.000 17.02471 100 TYR C N 1
ATOM 9734 C CA . TYR E 1 100 ? 73.27242 100.53264 -6.57554 1.000 17.58417 100 TYR C CA 1
ATOM 9735 C C . TYR E 1 100 ? 72.68661 99.96897 -7.86092 1.000 19.73279 100 TYR C C 1
ATOM 9736 O O . TYR E 1 100 ? 72.72159 100.62975 -8.90145 1.000 18.85070 100 TYR C O 1
ATOM 9745 N N . VAL E 1 101 ? 72.18985 98.73506 -7.79884 1.000 15.53157 101 VAL C N 1
ATOM 9746 C CA . VAL E 1 101 ? 71.71669 98.01931 -8.97502 1.000 18.26797 101 VAL C CA 1
ATOM 9747 C C . VAL E 1 101 ? 70.30129 97.53344 -8.70490 1.000 18.85276 101 VAL C C 1
ATOM 9748 O O . VAL E 1 101 ? 70.01095 97.02477 -7.61437 1.000 18.19028 101 VAL C O 1
ATOM 9752 N N . ALA E 1 102 ? 69.41872 97.69822 -9.69437 1.000 15.26536 102 ALA C N 1
ATOM 9753 C CA . ALA E 1 102 ? 68.03558 97.24015 -9.60927 1.000 16.60674 102 ALA C CA 1
ATOM 9754 C C . ALA E 1 102 ? 67.81816 96.06964 -10.55965 1.000 17.52862 102 ALA C C 1
ATOM 9755 O O . ALA E 1 102 ? 68.15311 96.15925 -11.74607 1.000 18.35187 102 ALA C O 1
ATOM 9757 N N . TYR E 1 103 ? 67.27081 94.96315 -10.02713 1.000 17.00061 103 TYR C N 1
ATOM 9758 C CA . TYR E 1 103 ? 66.95382 93.74883 -10.77343 1.000 14.78193 103 TYR C CA 1
ATOM 9759 C C . TYR E 1 103 ? 65.44791 93.56494 -10.86346 1.000 17.60222 103 TYR C C 1
ATOM 9760 O O . TYR E 1 103 ? 64.76279 93.66576 -9.84173 1.000 16.62962 103 TYR C O 1
ATOM 9769 N N . PRO E 1 104 ? 64.90560 93.27453 -12.04605 1.000 16.81332 104 PRO C N 1
ATOM 9770 C CA . PRO E 1 104 ? 63.45824 93.02462 -12.16651 1.000 15.99164 104 PRO C CA 1
ATOM 9771 C C . PRO E 1 104 ? 63.02513 91.78483 -11.39863 1.000 15.80637 104 PRO C C 1
ATOM 9772 O O . PRO E 1 104 ? 63.74588 90.78557 -11.33105 1.000 18.03809 104 PRO C O 1
ATOM 9776 N N . LEU E 1 105 ? 61.82319 91.87012 -10.81890 1.000 15.71849 105 LEU C N 1
ATOM 9777 C CA . LEU E 1 105 ? 61.22049 90.74193 -10.10928 1.000 16.43444 105 LEU C CA 1
ATOM 9778 C C . LEU E 1 105 ? 61.21292 89.45978 -10.94082 1.000 15.09386 105 LEU C C 1
ATOM 9779 O O . LEU E 1 105 ? 61.42596 88.36472 -10.40881 1.000 17.94755 105 LEU C O 1
ATOM 9784 N N . ASP E 1 106 ? 60.95784 89.56349 -12.24599 1.000 16.25591 106 ASP C N 1
ATOM 9785 C CA . ASP E 1 106 ? 60.82802 88.35876 -13.06410 1.000 16.20311 106 ASP C CA 1
ATOM 9786 C C . ASP E 1 106 ? 62.12417 87.56061 -13.19911 1.000 15.82141 106 ASP C C 1
ATOM 9787 O O . ASP E 1 106 ? 62.08019 86.44261 -13.71056 1.000 19.13460 106 ASP C O 1
ATOM 9792 N N . LEU E 1 107 ? 63.27079 88.09381 -12.78080 1.000 16.43315 107 LEU C N 1
ATOM 9793 C CA . LEU E 1 107 ? 64.49838 87.30494 -12.85997 1.000 17.16610 107 LEU C CA 1
ATOM 9794 C C . LEU E 1 107 ? 64.50767 86.10762 -11.91087 1.000 14.47195 107 LEU C C 1
ATOM 9795 O O . LEU E 1 107 ? 65.25361 85.15118 -12.14754 1.000 17.53893 107 LEU C O 1
ATOM 9800 N N . PHE E 1 108 ? 63.71491 86.13600 -10.84517 1.000 15.19993 108 PHE C N 1
ATOM 9801 C CA . PHE E 1 108 ? 63.98026 85.32168 -9.66412 1.000 12.10643 108 PHE C CA 1
ATOM 9802 C C . PHE E 1 108 ? 62.95525 84.21097 -9.51627 1.000 16.49761 108 PHE C C 1
ATOM 9803 O O . PHE E 1 108 ? 61.74945 84.45557 -9.62305 1.000 18.25996 108 PHE C O 1
ATOM 9811 N N . GLU E 1 109 ? 63.42996 82.99051 -9.26001 1.000 16.21268 109 GLU C N 1
ATOM 9812 C CA . GLU E 1 109 ? 62.49598 81.91723 -8.93759 1.000 15.42766 109 GLU C CA 1
ATOM 9813 C C . GLU E 1 109 ? 61.90356 82.15914 -7.55912 1.000 15.76226 109 GLU C C 1
ATOM 9814 O O . GLU E 1 109 ? 62.62890 82.40729 -6.59031 1.000 15.37449 109 GLU C O 1
ATOM 9820 N N . GLU E 1 110 ? 60.57362 82.09436 -7.47649 1.000 15.55468 110 GLU C N 1
ATOM 9821 C CA . GLU E 1 110 ? 59.88862 82.28806 -6.21016 1.000 14.86810 110 GLU C CA 1
ATOM 9822 C C . GLU E 1 110 ? 60.36686 81.27959 -5.16441 1.000 14.73937 110 GLU C C 1
ATOM 9823 O O . GLU E 1 110 ? 60.55591 80.09941 -5.45721 1.000 17.01431 110 GLU C O 1
ATOM 9829 N N . GLY E 1 111 ? 60.56039 81.75248 -3.93435 1.000 15.06638 111 GLY C N 1
ATOM 9830 C CA . GLY E 1 111 ? 60.91305 80.89005 -2.81798 1.000 14.63888 111 GLY C CA 1
ATOM 9831 C C . GLY E 1 111 ? 62.30764 80.29453 -2.82762 1.000 15.54415 111 GLY C C 1
ATOM 9832 O O . GLY E 1 111 ? 62.59883 79.44882 -1.97247 1.000 16.69557 111 GLY C O 1
ATOM 9833 N N . SER E 1 112 ? 63.20095 80.74545 -3.71282 1.000 14.78136 112 SER C N 1
ATOM 9834 C CA . SER E 1 112 ? 64.53405 80.14791 -3.87551 1.000 14.84128 112 SER C CA 1
ATOM 9835 C C . SER E 1 112 ? 65.64230 81.14221 -3.53206 1.000 14.35467 112 SER C C 1
ATOM 9836 O O . SER E 1 112 ? 66.07734 81.90930 -4.39823 1.000 15.01610 112 SER C O 1
ATOM 9839 N N . VAL E 1 113 ? 66.16375 81.08709 -2.29857 1.000 14.08491 113 VAL C N 1
ATOM 9840 C CA . VAL E 1 113 ? 67.37814 81.84994 -1.98873 1.000 14.59485 113 VAL C CA 1
ATOM 9841 C C . VAL E 1 113 ? 68.51222 81.42898 -2.91575 1.000 13.07605 113 VAL C C 1
ATOM 9842 O O . VAL E 1 113 ? 69.31963 82.25652 -3.35979 1.000 13.76794 113 VAL C O 1
ATOM 9846 N N . THR E 1 114 ? 68.58695 80.13133 -3.22350 1.000 13.35781 114 THR C N 1
ATOM 9847 C CA . THR E 1 114 ? 69.58469 79.61890 -4.15505 1.000 13.31935 114 THR C CA 1
ATOM 9848 C C . THR E 1 114 ? 69.57318 80.39084 -5.47664 1.000 17.76469 114 THR C C 1
ATOM 9849 O O . THR E 1 114 ? 70.62402 80.84904 -5.95136 1.000 15.78210 114 THR C O 1
ATOM 9853 N N . ASN E 1 115 ? 68.38585 80.57975 -6.06879 1.000 15.41660 115 ASN C N 1
ATOM 9854 C CA . ASN E 1 115 ? 68.32348 81.32664 -7.32404 1.000 14.90038 115 ASN C CA 1
ATOM 9855 C C . ASN E 1 115 ? 68.60163 82.81295 -7.13374 1.000 14.16799 115 ASN C C 1
ATOM 9856 O O . ASN E 1 115 ? 69.16186 83.45086 -8.03446 1.000 16.40433 115 ASN C O 1
ATOM 9861 N N . MET E 1 116 ? 68.19201 83.39241 -6.00688 1.000 15.80796 116 MET C N 1
ATOM 9862 C CA . MET E 1 116 ? 68.50382 84.80106 -5.76170 1.000 14.88468 116 MET C CA 1
ATOM 9863 C C . MET E 1 116 ? 70.01453 85.02860 -5.72610 1.000 17.48006 116 MET C C 1
ATOM 9864 O O . MET E 1 116 ? 70.52714 85.95605 -6.36805 1.000 15.65888 116 MET C O 1
ATOM 9869 N N . PHE E 1 117 ? 70.75058 84.17830 -4.99202 1.000 14.62406 117 PHE C N 1
ATOM 9870 C CA . PHE E 1 117 ? 72.20885 84.30893 -4.96854 1.000 15.52734 117 PHE C CA 1
ATOM 9871 C C . PHE E 1 117 ? 72.81250 84.02414 -6.34119 1.000 17.81156 117 PHE C C 1
ATOM 9872 O O . PHE E 1 117 ? 73.70881 84.74708 -6.79369 1.000 16.16591 117 PHE C O 1
ATOM 9880 N N . THR E 1 118 ? 72.35952 82.95898 -7.01363 1.000 14.37797 118 THR C N 1
ATOM 9881 C CA . THR E 1 118 ? 72.91346 82.65222 -8.32921 1.000 13.85810 118 THR C CA 1
ATOM 9882 C C . THR E 1 118 ? 72.75439 83.83815 -9.26995 1.000 14.52808 118 THR C C 1
ATOM 9883 O O . THR E 1 118 ? 73.70393 84.23123 -9.95887 1.000 17.37326 118 THR C O 1
ATOM 9887 N N . SER E 1 119 ? 71.55910 84.43257 -9.29944 1.000 16.12362 119 SER C N 1
ATOM 9888 C CA . SER E 1 119 ? 71.30330 85.50350 -10.25982 1.000 13.87717 119 SER C CA 1
ATOM 9889 C C . SER E 1 119 ? 72.11117 86.75983 -9.94922 1.000 20.23856 119 SER C C 1
ATOM 9890 O O . SER E 1 119 ? 72.58327 87.42952 -10.87127 1.000 21.60000 119 SER C O 1
ATOM 9893 N N . ILE E 1 120 ? 72.28322 87.09946 -8.67309 1.000 14.52843 120 ILE C N 1
ATOM 9894 C CA . ILE E 1 120 ? 72.92977 88.36436 -8.32631 1.000 14.71420 120 ILE C CA 1
ATOM 9895 C C . ILE E 1 120 ? 74.44292 88.21019 -8.18664 1.000 15.84777 120 ILE C C 1
ATOM 9896 O O . ILE E 1 120 ? 75.20154 89.02993 -8.71303 1.000 17.25731 120 ILE C O 1
ATOM 9901 N N . VAL E 1 121 ? 74.91795 87.17880 -7.48282 1.000 15.37908 121 VAL C N 1
ATOM 9902 C CA . VAL E 1 121 ? 76.34662 87.04265 -7.19614 1.000 17.55297 121 VAL C CA 1
ATOM 9903 C C . VAL E 1 121 ? 76.97502 85.87156 -7.93829 1.000 17.75855 121 VAL C C 1
ATOM 9904 O O . VAL E 1 121 ? 78.13496 85.53411 -7.68355 1.000 16.79095 121 VAL C O 1
ATOM 9908 N N . GLY E 1 122 ? 76.25369 85.25100 -8.87200 1.000 16.68345 122 GLY C N 1
ATOM 9909 C CA . GLY E 1 122 ? 76.78699 84.06933 -9.53144 1.000 16.35241 122 GLY C CA 1
ATOM 9910 C C . GLY E 1 122 ? 77.96745 84.33317 -10.44924 1.000 16.61789 122 GLY C C 1
ATOM 9911 O O . GLY E 1 122 ? 78.84424 83.47916 -10.58797 1.000 17.54102 122 GLY C O 1
ATOM 9912 N N . ASN E 1 123 ? 78.02518 85.51380 -11.06924 1.000 16.82591 123 ASN C N 1
ATOM 9913 C CA . ASN E 1 123 ? 78.98650 85.71463 -12.15257 1.000 19.47905 123 ASN C CA 1
ATOM 9914 C C . ASN E 1 123 ? 79.86865 86.94546 -11.98607 1.000 19.22810 123 ASN C C 1
ATOM 9915 O O . ASN E 1 123 ? 81.04595 86.91250 -12.35704 1.000 18.84671 123 ASN C O 1
ATOM 9920 N N . VAL E 1 124 ? 79.33424 88.03207 -11.43392 1.000 16.82249 124 VAL C N 1
ATOM 9921 C CA . VAL E 1 124 ? 79.97547 89.33590 -11.59320 1.000 16.81293 124 VAL C CA 1
ATOM 9922 C C . VAL E 1 124 ? 81.26014 89.48821 -10.77928 1.000 17.33029 124 VAL C C 1
ATOM 9923 O O . VAL E 1 124 ? 82.09091 90.35350 -11.09590 1.000 17.25488 124 VAL C O 1
ATOM 9927 N N . PHE E 1 125 ? 81.46395 88.67732 -9.73720 1.000 15.10137 125 PHE C N 1
ATOM 9928 C CA . PHE E 1 125 ? 82.65232 88.87605 -8.91058 1.000 17.52941 125 PHE C CA 1
ATOM 9929 C C . PHE E 1 125 ? 83.93863 88.49240 -9.62464 1.000 19.40463 125 PHE C C 1
ATOM 9930 O O . PHE E 1 125 ? 85.01948 88.84924 -9.13951 1.000 19.29303 125 PHE C O 1
ATOM 9938 N N . GLY E 1 126 ? 83.85089 87.79192 -10.75092 1.000 18.06043 126 GLY C N 1
ATOM 9939 C CA . GLY E 1 126 ? 84.99926 87.41497 -11.54649 1.000 22.38107 126 GLY C CA 1
ATOM 9940 C C . GLY E 1 126 ? 85.32049 88.35960 -12.68130 1.000 22.04965 126 GLY C C 1
ATOM 9941 O O . GLY E 1 126 ? 86.28710 88.12800 -13.41399 1.000 23.47522 126 GLY C O 1
ATOM 9942 N N . PHE E 1 127 ? 84.54291 89.42446 -12.85145 1.000 21.55298 127 PHE C N 1
ATOM 9943 C CA . PHE E 1 127 ? 84.73579 90.29504 -14.00413 1.000 20.06822 127 PHE C CA 1
ATOM 9944 C C . PHE E 1 127 ? 86.06106 91.04262 -13.88720 1.000 23.65307 127 PHE C C 1
ATOM 9945 O O . PHE E 1 127 ? 86.35187 91.66045 -12.85737 1.000 23.01535 127 PHE C O 1
ATOM 9953 N N . LYS E 1 128 ? 86.85170 90.99832 -14.96235 1.000 24.66778 128 LYS C N 1
ATOM 9954 C CA . LYS E 1 128 ? 88.24951 91.40545 -14.87016 1.000 25.79880 128 LYS C CA 1
ATOM 9955 C C . LYS E 1 128 ? 88.38540 92.88705 -14.54246 1.000 26.04422 128 LYS C C 1
ATOM 9956 O O . LYS E 1 128 ? 89.30480 93.28150 -13.81948 1.000 30.94077 128 LYS C O 1
ATOM 9962 N N . ALA E 1 129 ? 87.47765 93.71959 -15.05370 1.000 26.49435 129 ALA C N 1
ATOM 9963 C CA . ALA E 1 129 ? 87.56975 95.16103 -14.84085 1.000 27.57617 129 ALA C CA 1
ATOM 9964 C C . ALA E 1 129 ? 87.25761 95.57029 -13.41018 1.000 27.68462 129 ALA C C 1
ATOM 9965 O O . ALA E 1 129 ? 87.48223 96.73389 -13.05471 1.000 24.71737 129 ALA C O 1
ATOM 9967 N N . LEU E 1 130 ? 86.73279 94.65754 -12.59117 1.000 25.60355 130 LEU C N 1
ATOM 9968 C CA . LEU E 1 130 ? 86.49939 94.91184 -11.17400 1.000 21.90091 130 LEU C CA 1
ATOM 9969 C C . LEU E 1 130 ? 87.63159 94.26441 -10.38020 1.000 30.24225 130 LEU C C 1
ATOM 9970 O O . LEU E 1 130 ? 87.73664 93.03347 -10.32120 1.000 27.60052 130 LEU C O 1
ATOM 9975 N N . ARG E 1 131 ? 88.47588 95.09691 -9.76928 1.000 21.69764 131 ARG C N 1
ATOM 9976 C CA . ARG E 1 131 ? 89.57454 94.57786 -8.96120 1.000 21.59099 131 ARG C CA 1
ATOM 9977 C C . ARG E 1 131 ? 89.07727 93.88270 -7.70202 1.000 21.53089 131 ARG C C 1
ATOM 9978 O O . ARG E 1 131 ? 89.69881 92.91201 -7.24546 1.000 20.86213 131 ARG C O 1
ATOM 9986 N N . ALA E 1 132 ? 87.99256 94.38401 -7.11218 1.000 22.44784 132 ALA C N 1
ATOM 9987 C CA . ALA E 1 132 ? 87.38184 93.76263 -5.94466 1.000 22.45170 132 ALA C CA 1
ATOM 9988 C C . ALA E 1 132 ? 85.91860 94.17080 -5.90229 1.000 21.53562 132 ALA C C 1
ATOM 9989 O O . ALA E 1 132 ? 85.53951 95.22464 -6.41401 1.000 19.20219 132 ALA C O 1
ATOM 9991 N N . LEU E 1 133 ? 85.10420 93.33045 -5.27846 1.000 19.07974 133 LEU C N 1
ATOM 9992 C CA . LEU E 1 133 ? 83.66566 93.54101 -5.29440 1.000 16.29569 133 LEU C CA 1
ATOM 9993 C C . LEU E 1 133 ? 83.08441 92.92077 -4.03765 1.000 16.75741 133 LEU C C 1
ATOM 9994 O O . LEU E 1 133 ? 83.38035 91.76066 -3.73195 1.000 17.05803 133 LEU C O 1
ATOM 9999 N N . ARG E 1 134 ? 82.28221 93.68923 -3.30465 1.000 16.31718 134 ARG C N 1
ATOM 10000 C CA . ARG E 1 134 ? 81.59903 93.17659 -2.12356 1.000 15.77566 134 ARG C CA 1
ATOM 10001 C C . ARG E 1 134 ? 80.11889 93.52522 -2.18946 1.000 19.06537 134 ARG C C 1
ATOM 10002 O O . ARG E 1 134 ? 79.76748 94.69611 -2.36060 1.000 18.25891 134 ARG C O 1
ATOM 10010 N N . LEU E 1 135 ? 79.25093 92.51988 -2.04851 1.000 15.55638 135 LEU C N 1
ATOM 10011 C CA . LEU E 1 135 ? 77.82663 92.80248 -1.93375 1.000 14.70132 135 LEU C CA 1
ATOM 10012 C C . LEU E 1 135 ? 77.52218 93.17069 -0.49265 1.000 16.98875 135 LEU C C 1
ATOM 10013 O O . LEU E 1 135 ? 77.70682 92.35097 0.41342 1.000 17.40853 135 LEU C O 1
ATOM 10018 N N . GLU E 1 136 ? 77.05730 94.40539 -0.28510 1.000 13.49478 136 GLU C N 1
ATOM 10019 C CA . GLU E 1 136 ? 76.83281 94.92383 1.05713 1.000 14.27790 136 GLU C CA 1
ATOM 10020 C C . GLU E 1 136 ? 75.39580 94.72844 1.53313 1.000 15.10220 136 GLU C C 1
ATOM 10021 O O . GLU E 1 136 ? 75.17156 94.47441 2.72262 1.000 17.86578 136 GLU C O 1
ATOM 10027 N N . ASP E 1 137 ? 74.41114 94.83429 0.64149 1.000 15.33006 137 ASP C N 1
ATOM 10028 C CA . ASP E 1 137 ? 73.02252 94.79190 1.09135 1.000 12.96692 137 ASP C CA 1
ATOM 10029 C C . ASP E 1 137 ? 72.12585 94.47405 -0.09378 1.000 14.96447 137 ASP C C 1
ATOM 10030 O O . ASP E 1 137 ? 72.49942 94.67427 -1.25427 1.000 15.72322 137 ASP C O 1
ATOM 10035 N N . LEU E 1 138 ? 70.92513 93.98266 0.22733 1.000 15.93852 138 LEU C N 1
ATOM 10036 C CA . LEU E 1 138 ? 69.87794 93.66390 -0.73296 1.000 14.11987 138 LEU C CA 1
ATOM 10037 C C . LEU E 1 138 ? 68.56997 94.23224 -0.21483 1.000 16.37830 138 LEU C C 1
ATOM 10038 O O . LEU E 1 138 ? 68.26311 94.07911 0.97096 1.000 19.39522 138 LEU C O 1
ATOM 10043 N N . ARG E 1 139 ? 67.80321 94.89389 -1.08552 1.000 15.82393 139 ARG C N 1
ATOM 10044 C CA . ARG E 1 139 ? 66.43941 95.30358 -0.74997 1.000 17.02785 139 ARG C CA 1
ATOM 10045 C C . ARG E 1 139 ? 65.49575 94.22003 -1.26017 1.000 15.83651 139 ARG C C 1
ATOM 10046 O O . ARG E 1 139 ? 65.28800 94.09916 -2.47104 1.000 18.10791 139 ARG C O 1
ATOM 10054 N N . ILE E 1 140 ? 64.94545 93.41929 -0.34822 1.000 17.66754 140 ILE C N 1
ATOM 10055 C CA . ILE E 1 140 ? 64.05148 92.32020 -0.70657 1.000 16.11061 140 ILE C CA 1
ATOM 10056 C C . ILE E 1 140 ? 62.62789 92.87429 -0.72417 1.000 15.47830 140 ILE C C 1
ATOM 10057 O O . ILE E 1 140 ? 62.09558 93.20454 0.34639 1.000 18.92515 140 ILE C O 1
ATOM 10062 N N . PRO E 1 141 ? 61.99125 93.00880 -1.88851 1.000 15.98155 141 PRO C N 1
ATOM 10063 C CA . PRO E 1 141 ? 60.66733 93.62577 -1.92152 1.000 17.34320 141 PRO C CA 1
ATOM 10064 C C . PRO E 1 141 ? 59.62006 92.67717 -1.36788 1.000 18.88458 141 PRO C C 1
ATOM 10065 O O . PRO E 1 141 ? 59.77584 91.44685 -1.44757 1.000 16.45480 141 PRO C O 1
ATOM 10069 N N . PRO E 1 142 ? 58.52349 93.20301 -0.80746 1.000 20.18691 142 PRO C N 1
ATOM 10070 C CA . PRO E 1 142 ? 57.45314 92.32204 -0.29719 1.000 19.58885 142 PRO C CA 1
ATOM 10071 C C . PRO E 1 142 ? 56.92688 91.32481 -1.31607 1.000 19.43630 142 PRO C C 1
ATOM 10072 O O . PRO E 1 142 ? 56.57353 90.19577 -0.94103 1.000 19.40291 142 PRO C O 1
ATOM 10076 N N A THR E 1 143 ? 56.92011 91.68423 -2.60300 0.472 18.16931 143 THR C N 1
ATOM 10077 N N B THR E 1 143 ? 56.83988 91.71162 -2.59600 0.528 18.17551 143 THR C N 1
ATOM 10078 C CA A THR E 1 143 ? 56.39490 90.81411 -3.64895 0.472 16.93085 143 THR C CA 1
ATOM 10079 C CA B THR E 1 143 ? 56.38210 90.76674 -3.60862 0.528 16.92065 143 THR C CA 1
ATOM 10080 C C A THR E 1 143 ? 57.30931 89.62031 -3.93930 0.472 16.27687 143 THR C C 1
ATOM 10081 C C B THR E 1 143 ? 57.23104 89.50339 -3.59008 0.528 16.16647 143 THR C C 1
ATOM 10082 O O A THR E 1 143 ? 56.88181 88.65959 -4.59349 0.472 16.09796 143 THR C O 1
ATOM 10083 O O B THR E 1 143 ? 56.69751 88.38967 -3.64123 0.528 17.98243 143 THR C O 1
ATOM 10090 N N . TYR E 1 144 ? 58.55481 89.65621 -3.47127 1.000 14.76194 144 TYR C N 1
ATOM 10091 C CA . TYR E 1 144 ? 59.42749 88.49159 -3.48580 1.000 14.34269 144 TYR C CA 1
ATOM 10092 C C . TYR E 1 144 ? 59.44570 87.77865 -2.14217 1.000 15.12962 144 TYR C C 1
ATOM 10093 O O . TYR E 1 144 ? 59.39114 86.54194 -2.10278 1.000 16.30577 144 TYR C O 1
ATOM 10102 N N . SER E 1 145 ? 59.51244 88.52091 -1.03099 1.000 15.14399 145 SER C N 1
ATOM 10103 C CA . SER E 1 145 ? 59.62704 87.84147 0.25713 1.000 14.39539 145 SER C CA 1
ATOM 10104 C C . SER E 1 145 ? 58.35585 87.08534 0.61285 1.000 18.13924 145 SER C C 1
ATOM 10105 O O . SER E 1 145 ? 58.42145 86.09564 1.34750 1.000 15.82223 145 SER C O 1
ATOM 10108 N N . LYS E 1 146 ? 57.19642 87.51396 0.10149 1.000 14.92579 146 LYS C N 1
ATOM 10109 C CA . LYS E 1 146 ? 55.99882 86.72821 0.37968 1.000 15.61126 146 LYS C CA 1
ATOM 10110 C C . LYS E 1 146 ? 55.99357 85.37404 -0.32735 1.000 17.95112 146 LYS C C 1
ATOM 10111 O O . LYS E 1 146 ? 55.06607 84.59077 -0.09317 1.000 18.14705 146 LYS C O 1
ATOM 10117 N N . THR E 1 147 ? 56.97287 85.06401 -1.17813 1.000 15.90084 147 THR C N 1
ATOM 10118 C CA . THR E 1 147 ? 57.05663 83.72630 -1.75145 1.000 16.20201 147 THR C CA 1
ATOM 10119 C C . THR E 1 147 ? 57.88082 82.77465 -0.89264 1.000 16.44086 147 THR C C 1
ATOM 10120 O O . THR E 1 147 ? 58.10265 81.63345 -1.30354 1.000 16.54632 147 THR C O 1
ATOM 10124 N N . PHE E 1 148 ? 58.31653 83.20767 0.28823 1.000 16.86344 148 PHE C N 1
ATOM 10125 C CA . PHE E 1 148 ? 59.16752 82.40737 1.16361 1.000 17.56304 148 PHE C CA 1
ATOM 10126 C C . PHE E 1 148 ? 58.43344 82.09282 2.45763 1.000 15.89777 148 PHE C C 1
ATOM 10127 O O . PHE E 1 148 ? 57.76519 82.96243 3.02517 1.000 17.35352 148 PHE C O 1
ATOM 10135 N N . GLN E 1 149 ? 58.59238 80.85788 2.95364 1.000 15.26692 149 GLN C N 1
ATOM 10136 C CA . GLN E 1 149 ? 58.01460 80.53062 4.25498 1.000 15.69549 149 GLN C CA 1
ATOM 10137 C C . GLN E 1 149 ? 58.60058 81.41128 5.35250 1.000 16.12196 149 GLN C C 1
ATOM 10138 O O . GLN E 1 149 ? 57.87047 81.93350 6.20634 1.000 18.08952 149 GLN C O 1
ATOM 10144 N N . GLY E 1 150 ? 59.91652 81.58655 5.34991 1.000 14.33612 150 GLY C N 1
ATOM 10145 C CA . GLY E 1 150 ? 60.58240 82.30350 6.41330 1.000 17.47122 150 GLY C CA 1
ATOM 10146 C C . GLY E 1 150 ? 60.81816 81.39206 7.60114 1.000 17.97876 150 GLY C C 1
ATOM 10147 O O . GLY E 1 150 ? 60.81739 80.16575 7.46743 1.000 16.21280 150 GLY C O 1
ATOM 10148 N N . PRO E 1 151 ? 61.03211 81.96986 8.78233 1.000 16.51715 151 PRO C N 1
ATOM 10149 C CA . PRO E 1 151 ? 61.34841 81.15189 9.97317 1.000 17.12547 151 PRO C CA 1
ATOM 10150 C C . PRO E 1 151 ? 60.26859 80.11976 10.24747 1.000 14.11389 151 PRO C C 1
ATOM 10151 O O . PRO E 1 151 ? 59.07247 80.41910 10.13206 1.000 16.68069 151 PRO C O 1
ATOM 10155 N N . PRO E 1 152 ? 60.65099 78.89000 10.60567 1.000 13.44226 152 PRO C N 1
ATOM 10156 C CA . PRO E 1 152 ? 59.63111 77.89783 10.99991 1.000 14.24063 152 PRO C CA 1
ATOM 10157 C C . PRO E 1 152 ? 58.69891 78.42538 12.06240 1.000 12.08800 152 PRO C C 1
ATOM 10158 O O . PRO E 1 152 ? 57.49090 78.15835 12.00441 1.000 15.23591 152 PRO C O 1
ATOM 10162 N N . HIS E 1 153 ? 59.21526 79.21592 13.01099 1.000 13.78031 153 HIS C N 1
ATOM 10163 C CA . HIS E 1 153 ? 58.38073 79.77190 14.07275 1.000 14.64236 153 HIS C CA 1
ATOM 10164 C C . HIS E 1 153 ? 58.64457 81.25036 14.31474 1.000 14.06057 153 HIS C C 1
ATOM 10165 O O . HIS E 1 153 ? 57.70898 82.05262 14.27693 1.000 15.02137 153 HIS C O 1
ATOM 10172 N N . GLY E 1 154 ? 59.90094 81.61786 14.55714 1.000 16.05748 154 GLY C N 1
ATOM 10173 C CA . GLY E 1 154 ? 60.26734 82.99863 14.80714 1.000 12.98603 154 GLY C CA 1
ATOM 10174 C C . GLY E 1 154 ? 60.14181 83.38745 16.27351 1.000 16.11122 154 GLY C C 1
ATOM 10175 O O . GLY E 1 154 ? 59.60073 82.65642 17.10605 1.000 15.23763 154 GLY C O 1
ATOM 10176 N N . ILE E 1 155 ? 60.62535 84.60621 16.57210 1.000 15.67805 155 ILE C N 1
ATOM 10177 C CA . ILE E 1 155 ? 60.89856 85.02175 17.95243 1.000 13.32293 155 ILE C CA 1
ATOM 10178 C C . ILE E 1 155 ? 59.67698 84.85210 18.84417 1.000 16.79955 155 ILE C C 1
ATOM 10179 O O . ILE E 1 155 ? 59.75539 84.27734 19.93824 1.000 17.18382 155 ILE C O 1
ATOM 10184 N N . GLN E 1 156 ? 58.54808 85.41889 18.42738 1.000 14.49199 156 GLN C N 1
ATOM 10185 C CA . GLN E 1 156 ? 57.39982 85.48002 19.32659 1.000 15.01504 156 GLN C CA 1
ATOM 10186 C C . GLN E 1 156 ? 56.80257 84.09891 19.54437 1.000 17.48572 156 GLN C C 1
ATOM 10187 O O . GLN E 1 156 ? 56.46822 83.73575 20.67756 1.000 15.98952 156 GLN C O 1
ATOM 10193 N N . VAL E 1 157 ? 56.67563 83.30862 18.47556 1.000 15.53911 157 VAL C N 1
ATOM 10194 C CA . VAL E 1 157 ? 56.16208 81.95011 18.64014 1.000 15.60453 157 VAL C CA 1
ATOM 10195 C C . VAL E 1 157 ? 57.08676 81.13994 19.54399 1.000 16.32323 157 VAL C C 1
ATOM 10196 O O . VAL E 1 157 ? 56.62731 80.41253 20.43298 1.000 16.33912 157 VAL C O 1
ATOM 10200 N N . GLU E 1 158 ? 58.40685 81.25997 19.34229 1.000 16.50356 158 GLU C N 1
ATOM 10201 C CA . GLU E 1 158 ? 59.33593 80.46428 20.13951 1.000 13.87305 158 GLU C CA 1
ATOM 10202 C C . GLU E 1 158 ? 59.19723 80.77418 21.62754 1.000 18.17025 158 GLU C C 1
ATOM 10203 O O . GLU E 1 158 ? 59.17149 79.85601 22.45494 1.000 13.75101 158 GLU C O 1
ATOM 10209 N N . ARG E 1 159 ? 59.08754 82.05874 21.99161 1.000 16.05229 159 ARG C N 1
ATOM 10210 C CA . ARG E 1 159 ? 58.91621 82.39225 23.40425 1.000 13.77408 159 ARG C CA 1
ATOM 10211 C C . ARG E 1 159 ? 57.63555 81.77968 23.96346 1.000 15.34926 159 ARG C C 1
ATOM 10212 O O . ARG E 1 159 ? 57.61275 81.29413 25.10054 1.000 16.21788 159 ARG C O 1
ATOM 10220 N N . ASP E 1 160 ? 56.55955 81.78856 23.17271 1.000 15.45488 160 ASP C N 1
ATOM 10221 C CA . ASP E 1 160 ? 55.29737 81.20871 23.62181 1.000 14.95792 160 ASP C CA 1
ATOM 10222 C C . ASP E 1 160 ? 55.39326 79.68888 23.76332 1.000 16.54587 160 ASP C C 1
ATOM 10223 O O . ASP E 1 160 ? 54.82159 79.11076 24.69730 1.000 18.07439 160 ASP C O 1
ATOM 10228 N N . LYS E 1 161 ? 56.09542 79.01815 22.84013 1.000 14.90565 161 LYS C N 1
ATOM 10229 C CA . LYS E 1 161 ? 56.20270 77.56152 22.91116 1.000 16.08235 161 LYS C CA 1
ATOM 10230 C C . LYS E 1 161 ? 57.02205 77.13461 24.12289 1.000 16.49615 161 LYS C C 1
ATOM 10231 O O . LYS E 1 161 ? 56.72532 76.11915 24.76160 1.000 15.31340 161 LYS C O 1
ATOM 10237 N N . LEU E 1 162 ? 58.07587 77.88656 24.43798 1.000 17.42267 162 LEU C N 1
ATOM 10238 C CA . LEU E 1 162 ? 58.98117 77.51422 25.51499 1.000 17.67214 162 LEU C CA 1
ATOM 10239 C C . LEU E 1 162 ? 58.61959 78.16787 26.84200 1.000 19.81813 162 LEU C C 1
ATOM 10240 O O . LEU E 1 162 ? 59.26005 77.85724 27.85735 1.000 16.66018 162 LEU C O 1
ATOM 10245 N N . ASN E 1 163 ? 57.61344 79.05336 26.85204 1.000 14.69889 163 ASN C N 1
ATOM 10246 C CA . ASN E 1 163 ? 57.15805 79.74696 28.06377 1.000 18.57968 163 ASN C CA 1
ATOM 10247 C C . ASN E 1 163 ? 58.28921 80.53807 28.72281 1.000 22.08825 163 ASN C C 1
ATOM 10248 O O . ASN E 1 163 ? 58.47359 80.49946 29.94233 1.000 22.85382 163 ASN C O 1
ATOM 10253 N N . LYS E 1 164 ? 59.04646 81.27457 27.91007 1.000 20.04485 164 LYS C N 1
ATOM 10254 C CA . LYS E 1 164 ? 60.17089 82.06165 28.40960 1.000 20.85363 164 LYS C CA 1
ATOM 10255 C C . LYS E 1 164 ? 60.00653 83.51718 27.99762 1.000 18.78102 164 LYS C C 1
ATOM 10256 O O . LYS E 1 164 ? 59.84220 83.81511 26.81121 1.000 17.59798 164 LYS C O 1
ATOM 10262 N N . TYR E 1 165 ? 60.04378 84.41760 28.98021 1.000 18.38353 165 TYR C N 1
ATOM 10263 C CA . TYR E 1 165 ? 59.73465 85.82690 28.75930 1.000 18.10911 165 TYR C CA 1
ATOM 10264 C C . TYR E 1 165 ? 60.65138 86.71205 29.59086 1.000 21.23058 165 TYR C C 1
ATOM 10265 O O . TYR E 1 165 ? 61.04185 86.35008 30.70376 1.000 20.72001 165 TYR C O 1
ATOM 10274 N N . GLY E 1 166 ? 60.98810 87.87876 29.03661 1.000 20.51537 166 GLY C N 1
ATOM 10275 C CA . GLY E 1 166 ? 61.56562 88.95384 29.82764 1.000 23.19958 166 GLY C CA 1
ATOM 10276 C C . GLY E 1 166 ? 63.05811 88.90107 30.07572 1.000 22.36719 166 GLY C C 1
ATOM 10277 O O . GLY E 1 166 ? 63.54827 89.67069 30.91011 1.000 19.76550 166 GLY C O 1
ATOM 10278 N N . ARG E 1 167 ? 63.80551 88.04197 29.38430 1.000 18.55930 167 ARG C N 1
ATOM 10279 C CA . ARG E 1 167 ? 65.25513 88.00374 29.53275 1.000 18.50713 167 ARG C CA 1
ATOM 10280 C C . ARG E 1 167 ? 65.85176 87.36079 28.29319 1.000 18.13838 167 ARG C C 1
ATOM 10281 O O . ARG E 1 167 ? 65.17006 86.60124 27.59583 1.000 18.65086 167 ARG C O 1
ATOM 10289 N N . PRO E 1 168 ? 67.11970 87.63347 27.99673 1.000 16.89700 168 PRO C N 1
ATOM 10290 C CA . PRO E 1 168 ? 67.83147 86.80177 27.01859 1.000 15.72323 168 PRO C CA 1
ATOM 10291 C C . PRO E 1 168 ? 67.79264 85.33956 27.42783 1.000 15.61095 168 PRO C C 1
ATOM 10292 O O . PRO E 1 168 ? 67.72368 85.00087 28.61602 1.000 20.31659 168 PRO C O 1
ATOM 10296 N N . LEU E 1 169 ? 67.83316 84.47464 26.42396 1.000 16.70204 169 LEU C N 1
ATOM 10297 C CA . LEU E 1 169 ? 68.02718 83.05393 26.65474 1.000 17.35049 169 LEU C CA 1
ATOM 10298 C C . LEU E 1 169 ? 69.51953 82.75351 26.78197 1.000 18.82410 169 LEU C C 1
ATOM 10299 O O . LEU E 1 169 ? 70.37411 83.52626 26.33557 1.000 20.63234 169 LEU C O 1
ATOM 10304 N N . LEU E 1 170 ? 69.83222 81.61086 27.39903 1.000 16.96366 170 LEU C N 1
ATOM 10305 C CA . LEU E 1 170 ? 71.20839 81.22842 27.69418 1.000 19.01474 170 LEU C CA 1
ATOM 10306 C C . LEU E 1 170 ? 71.49674 79.84827 27.12887 1.000 20.57140 170 LEU C C 1
ATOM 10307 O O . LEU E 1 170 ? 70.70158 78.92432 27.31638 1.000 19.38870 170 LEU C O 1
ATOM 10312 N N . GLY E 1 171 ? 72.64693 79.70440 26.46509 1.000 17.30981 171 GLY C N 1
ATOM 10313 C CA . GLY E 1 171 ? 73.05987 78.42247 25.93506 1.000 18.46501 171 GLY C CA 1
ATOM 10314 C C . GLY E 1 171 ? 74.52515 78.15587 26.22010 1.000 19.51996 171 GLY C C 1
ATOM 10315 O O . GLY E 1 171 ? 75.26841 79.04061 26.65339 1.000 19.54431 171 GLY C O 1
ATOM 10316 N N . CYS E 1 172 ? 74.92908 76.91239 25.95905 1.000 23.28110 172 CYS C N 1
ATOM 10317 C CA . CYS E 1 172 ? 76.31118 76.48237 26.13880 1.000 22.02940 172 CYS C CA 1
ATOM 10318 C C . CYS E 1 172 ? 76.65323 75.45172 25.07246 1.000 23.95800 172 CYS C C 1
ATOM 10319 O O . CYS E 1 172 ? 75.94842 74.45245 24.93980 1.000 23.91930 172 CYS C O 1
ATOM 10322 N N . THR E 1 173 ? 77.73719 75.67708 24.33491 1.000 20.79086 173 THR C N 1
ATOM 10323 C CA . THR E 1 173 ? 78.24883 74.64579 23.43346 1.000 22.38623 173 THR C CA 1
ATOM 10324 C C . THR E 1 173 ? 79.09447 73.64093 24.21244 1.000 25.63484 173 THR C C 1
ATOM 10325 O O . THR E 1 173 ? 79.97270 74.02547 24.99328 1.000 25.38579 173 THR C O 1
ATOM 10329 N N . ILE E 1 174 ? 78.82987 72.35062 24.00550 1.000 21.19776 174 ILE C N 1
ATOM 10330 C CA . ILE E 1 174 ? 79.57982 71.32594 24.72603 1.000 19.86995 174 ILE C CA 1
ATOM 10331 C C . ILE E 1 174 ? 81.00035 71.25717 24.18367 1.000 22.74462 174 ILE C C 1
ATOM 10332 O O . ILE E 1 174 ? 81.22523 71.22694 22.96603 1.000 23.03110 174 ILE C O 1
ATOM 10337 N N . LYS E 1 175 ? 81.96755 71.24716 25.08941 1.000 21.20603 175 LYS C N 1
ATOM 10338 C CA . LYS E 1 175 ? 83.37729 71.13374 24.77491 1.000 24.16284 175 LYS C CA 1
ATOM 10339 C C . LYS E 1 175 ? 83.97728 70.04220 25.64550 1.000 21.88466 175 LYS C C 1
ATOM 10340 O O . LYS E 1 175 ? 83.52835 69.83806 26.77733 1.000 22.77925 175 LYS C O 1
ATOM 10346 N N . PRO E 1 176 ? 84.96878 69.29773 25.13374 1.000 23.69488 176 PRO C N 1
ATOM 10347 C CA . PRO E 1 176 ? 85.47360 69.37548 23.75721 1.000 23.42754 176 PRO C CA 1
ATOM 10348 C C . PRO E 1 176 ? 84.41985 68.91488 22.74995 1.000 22.42604 176 PRO C C 1
ATOM 10349 O O . PRO E 1 176 ? 83.59966 68.06638 23.10361 1.000 23.94717 176 PRO C O 1
ATOM 10353 N N . LYS E 1 177 ? 84.43601 69.47983 21.53886 1.000 26.83051 177 LYS C N 1
ATOM 10354 C CA . LYS E 1 177 ? 83.40486 69.15396 20.55431 1.000 23.48259 177 LYS C CA 1
ATOM 10355 C C . LYS E 1 177 ? 83.46061 67.68447 20.17357 1.000 29.31595 177 LYS C C 1
ATOM 10356 O O . LYS E 1 177 ? 82.43081 66.99625 20.13680 1.000 25.95154 177 LYS C O 1
ATOM 10362 N N . LEU E 1 178 ? 84.65913 67.18349 19.89751 1.000 24.52893 178 LEU C N 1
ATOM 10363 C CA . LEU E 1 178 ? 84.87006 65.77827 19.60404 1.000 26.29420 178 LEU C CA 1
ATOM 10364 C C . LEU E 1 178 ? 85.84803 65.20853 20.61807 1.000 26.11472 178 LEU C C 1
ATOM 10365 O O . LEU E 1 178 ? 86.76983 65.89858 21.07324 1.000 26.54850 178 LEU C O 1
ATOM 10370 N N . GLY E 1 179 ? 85.63994 63.94218 20.96418 1.000 22.01022 179 GLY C N 1
ATOM 10371 C CA . GLY E 1 179 ? 86.44838 63.24988 21.95130 1.000 24.44827 179 GLY C CA 1
ATOM 10372 C C . GLY E 1 179 ? 85.65771 62.66001 23.09725 1.000 23.74310 179 GLY C C 1
ATOM 10373 O O . GLY E 1 179 ? 86.12759 61.70625 23.73340 1.000 25.94619 179 GLY C O 1
ATOM 10374 N N . LEU E 1 180 ? 84.47928 63.19707 23.39095 1.000 21.63178 180 LEU C N 1
ATOM 10375 C CA . LEU E 1 180 ? 83.62173 62.59791 24.39544 1.000 21.46314 180 LEU C CA 1
ATOM 10376 C C . LEU E 1 180 ? 82.79700 61.47308 23.77931 1.000 21.75674 180 LEU C C 1
ATOM 10377 O O . LEU E 1 180 ? 82.45446 61.49984 22.59568 1.000 24.07524 180 LEU C O 1
ATOM 10382 N N . SER E 1 181 ? 82.50426 60.46553 24.59181 1.000 22.06935 181 SER C N 1
ATOM 10383 C CA . SER E 1 181 ? 81.47089 59.51736 24.21590 1.000 21.00065 181 SER C CA 1
ATOM 10384 C C . SER E 1 181 ? 80.11409 60.21371 24.21445 1.000 19.74960 181 SER C C 1
ATOM 10385 O O . SER E 1 181 ? 79.92191 61.26035 24.83997 1.000 18.98547 181 SER C O 1
ATOM 10388 N N . ALA E 1 182 ? 79.15537 59.62115 23.49917 1.000 19.18652 182 ALA C N 1
ATOM 10389 C CA . ALA E 1 182 ? 77.82031 60.20165 23.48777 1.000 14.78704 182 ALA C CA 1
ATOM 10390 C C . ALA E 1 182 ? 77.26355 60.32098 24.89913 1.000 18.74975 182 ALA C C 1
ATOM 10391 O O . ALA E 1 182 ? 76.62966 61.32274 25.23561 1.000 17.66659 182 ALA C O 1
ATOM 10393 N N . LYS E 1 183 ? 77.49385 59.31229 25.74657 1.000 17.79102 183 LYS C N 1
ATOM 10394 C CA . LYS E 1 183 ? 76.95741 59.39997 27.10149 1.000 18.17712 183 LYS C CA 1
ATOM 10395 C C . LYS E 1 183 ? 77.65919 60.48753 27.90890 1.000 15.43927 183 LYS C C 1
ATOM 10396 O O . LYS E 1 183 ? 77.00489 61.23312 28.64106 1.000 19.94598 183 LYS C O 1
ATOM 10402 N N . ASN E 1 184 ? 78.98620 60.57096 27.82007 1.000 16.32652 184 ASN C N 1
ATOM 10403 C CA . ASN E 1 184 ? 79.69338 61.60535 28.57461 1.000 17.89299 184 ASN C CA 1
ATOM 10404 C C . ASN E 1 184 ? 79.28762 62.98586 28.07667 1.000 19.02091 184 ASN C C 1
ATOM 10405 O O . ASN E 1 184 ? 79.13271 63.92704 28.86030 1.000 18.51793 184 ASN C O 1
ATOM 10410 N N . TYR E 1 185 ? 79.06744 63.09970 26.77223 1.000 18.85036 185 TYR C N 1
ATOM 10411 C CA . TYR E 1 185 ? 78.53816 64.32004 26.17358 1.000 19.73756 185 TYR C CA 1
ATOM 10412 C C . TYR E 1 185 ? 77.18895 64.69867 26.78125 1.000 18.05724 185 TYR C C 1
ATOM 10413 O O . TYR E 1 185 ? 76.99058 65.83480 27.23139 1.000 18.06754 185 TYR C O 1
ATOM 10422 N N . GLY E 1 186 ? 76.25094 63.74869 26.81828 1.000 16.90091 186 GLY C N 1
ATOM 10423 C CA . GLY E 1 186 ? 74.95904 64.01419 27.42585 1.000 18.59077 186 GLY C CA 1
ATOM 10424 C C . GLY E 1 186 ? 75.04392 64.33357 28.90695 1.000 17.80994 186 GLY C C 1
ATOM 10425 O O . GLY E 1 186 ? 74.21875 65.08801 29.42676 1.000 18.51017 186 GLY C O 1
ATOM 10426 N N . ARG E 1 187 ? 76.01848 63.74929 29.61115 1.000 17.09012 187 ARG C N 1
ATOM 10427 C CA . ARG E 1 187 ? 76.17942 64.07403 31.02624 1.000 16.65845 187 ARG C CA 1
ATOM 10428 C C . ARG E 1 187 ? 76.54345 65.54215 31.20033 1.000 19.65949 187 ARG C C 1
ATOM 10429 O O . ARG E 1 187 ? 75.95389 66.25180 32.02841 1.000 18.41068 187 ARG C O 1
ATOM 10437 N N . ALA E 1 188 ? 77.50189 66.01877 30.40521 1.000 18.74247 188 ALA C N 1
ATOM 10438 C CA . ALA E 1 188 ? 77.84215 67.43803 30.43010 1.000 17.24185 188 ALA C CA 1
ATOM 10439 C C . ALA E 1 188 ? 76.61842 68.29932 30.12762 1.000 17.38000 188 ALA C C 1
ATOM 10440 O O . ALA E 1 188 ? 76.43348 69.36630 30.73151 1.000 19.91307 188 ALA C O 1
ATOM 10442 N N A CYS E 1 189 ? 75.77339 67.85654 29.19368 0.730 17.33213 189 CYS C N 1
ATOM 10443 N N B CYS E 1 189 ? 75.76146 67.84351 29.21044 0.270 17.37426 189 CYS C N 1
ATOM 10444 C CA A CYS E 1 189 ? 74.56556 68.61003 28.86727 0.730 18.49799 189 CYS C CA 1
ATOM 10445 C CA B CYS E 1 189 ? 74.57168 68.61214 28.85595 0.270 18.47815 189 CYS C CA 1
ATOM 10446 C C A CYS E 1 189 ? 73.62908 68.68375 30.06078 0.730 18.71040 189 CYS C C 1
ATOM 10447 C C B CYS E 1 189 ? 73.57764 68.66528 30.01091 0.270 18.68174 189 CYS C C 1
ATOM 10448 O O A CYS E 1 189 ? 73.12999 69.76220 30.40682 0.730 17.71337 189 CYS C O 1
ATOM 10449 O O B CYS E 1 189 ? 73.00887 69.72666 30.29542 0.270 17.78927 189 CYS C O 1
ATOM 10454 N N . TYR E 1 190 ? 73.35134 67.53125 30.68515 1.000 17.41491 190 TYR C N 1
ATOM 10455 C CA . TYR E 1 190 ? 72.43281 67.51321 31.81685 1.000 17.82849 190 TYR C CA 1
ATOM 10456 C C . TYR E 1 190 ? 72.89837 68.46874 32.90932 1.000 15.91289 190 TYR C C 1
ATOM 10457 O O . TYR E 1 190 ? 72.09521 69.23364 33.45032 1.000 17.86971 190 TYR C O 1
ATOM 10466 N N . GLU E 1 191 ? 74.19191 68.45662 33.22484 1.000 18.21521 191 GLU C N 1
ATOM 10467 C CA . GLU E 1 191 ? 74.68199 69.30168 34.31147 1.000 16.63820 191 GLU C CA 1
ATOM 10468 C C . GLU E 1 191 ? 74.58215 70.78761 33.95607 1.000 19.50141 191 GLU C C 1
ATOM 10469 O O . GLU E 1 191 ? 74.19277 71.60526 34.80170 1.000 19.61812 191 GLU C O 1
ATOM 10475 N N . CYS E 1 192 ? 74.88449 71.15540 32.70288 1.000 18.20244 192 CYS C N 1
ATOM 10476 C CA . CYS E 1 192 ? 74.66959 72.54026 32.26684 1.000 20.75905 192 CYS C CA 1
ATOM 10477 C C . CYS E 1 192 ? 73.20592 72.94416 32.38879 1.000 19.59191 192 CYS C C 1
ATOM 10478 O O . CYS E 1 192 ? 72.87330 73.97871 32.98782 1.000 18.95432 192 CYS C O 1
ATOM 10481 N N . LEU E 1 193 ? 72.30890 72.15584 31.78744 1.000 18.54105 193 LEU C N 1
ATOM 10482 C CA . LEU E 1 193 ? 70.90183 72.53995 31.76827 1.000 16.83477 193 LEU C CA 1
ATOM 10483 C C . LEU E 1 193 ? 70.32587 72.63588 33.17593 1.000 18.32332 193 LEU C C 1
ATOM 10484 O O . LEU E 1 193 ? 69.51742 73.52659 33.45980 1.000 18.04625 193 LEU C O 1
ATOM 10489 N N . ARG E 1 194 ? 70.72607 71.73241 34.07728 1.000 18.75821 194 ARG C N 1
ATOM 10490 C CA . ARG E 1 194 ? 70.10704 71.72942 35.40120 1.000 19.08138 194 ARG C CA 1
ATOM 10491 C C . ARG E 1 194 ? 70.50827 72.93066 36.24332 1.000 20.31888 194 ARG C C 1
ATOM 10492 O O . ARG E 1 194 ? 69.80114 73.24760 37.20577 1.000 20.48466 194 ARG C O 1
ATOM 10500 N N . GLY E 1 195 ? 71.61248 73.60170 35.90217 1.000 20.21844 195 GLY C N 1
ATOM 10501 C CA . GLY E 1 195 ? 72.02484 74.79151 36.63325 1.000 20.28759 195 GLY C CA 1
ATOM 10502 C C . GLY E 1 195 ? 71.36529 76.08679 36.20362 1.000 21.89762 195 GLY C C 1
ATOM 10503 O O . GLY E 1 195 ? 71.58011 77.11324 36.85787 1.000 23.17302 195 GLY C O 1
ATOM 10504 N N . GLY E 1 196 ? 70.58208 76.08435 35.12117 1.000 18.45768 196 GLY C N 1
ATOM 10505 C CA . GLY E 1 196 ? 69.85374 77.29034 34.76395 1.000 18.25108 196 GLY C CA 1
ATOM 10506 C C . GLY E 1 196 ? 69.94017 77.73696 33.31886 1.000 19.63524 196 GLY C C 1
ATOM 10507 O O . GLY E 1 196 ? 69.29186 78.71790 32.93542 1.000 21.02739 196 GLY C O 1
ATOM 10508 N N . LEU E 1 197 ? 70.74274 77.05278 32.50972 1.000 19.15859 197 LEU C N 1
ATOM 10509 C CA . LEU E 1 197 ? 70.75215 77.34815 31.08508 1.000 16.70318 197 LEU C CA 1
ATOM 10510 C C . LEU E 1 197 ? 69.49457 76.79646 30.42637 1.000 20.42539 197 LEU C C 1
ATOM 10511 O O . LEU E 1 197 ? 68.95120 75.76462 30.83379 1.000 18.59597 197 LEU C O 1
ATOM 10516 N N . ASP E 1 198 ? 69.02584 77.51724 29.40678 1.000 16.20265 198 ASP C N 1
ATOM 10517 C CA . ASP E 1 198 ? 67.89287 77.06976 28.60739 1.000 17.51487 198 ASP C CA 1
ATOM 10518 C C . ASP E 1 198 ? 68.28955 75.99588 27.60916 1.000 18.42739 198 ASP C C 1
ATOM 10519 O O . ASP E 1 198 ? 67.49702 75.08326 27.32813 1.000 18.41074 198 ASP C O 1
ATOM 10524 N N . PHE E 1 199 ? 69.49928 76.09394 27.05306 1.000 18.08038 199 PHE C N 1
ATOM 10525 C CA . PHE E 1 199 ? 69.92333 75.24362 25.95407 1.000 18.24798 199 PHE C CA 1
ATOM 10526 C C . PHE E 1 199 ? 71.36757 74.80049 26.13287 1.000 18.75305 199 PHE C C 1
ATOM 10527 O O . PHE E 1 199 ? 72.20555 75.53641 26.65846 1.000 16.93830 199 PHE C O 1
ATOM 10535 N N . THR E 1 200 ? 71.66052 73.60792 25.63817 1.000 17.01932 200 THR C N 1
ATOM 10536 C CA . THR E 1 200 ? 73.02329 73.24662 25.28417 1.000 19.22427 200 THR C CA 1
ATOM 10537 C C . THR E 1 200 ? 73.07846 73.03758 23.77341 1.000 16.08976 200 THR C C 1
ATOM 10538 O O . THR E 1 200 ? 72.05269 73.07281 23.09112 1.000 18.00212 200 THR C O 1
ATOM 10542 N N . LYS E 1 201 ? 74.28465 72.86228 23.24089 1.000 19.16404 201 LYS C N 1
ATOM 10543 C CA . LYS E 1 201 ? 74.47660 73.00679 21.80126 1.000 18.34800 201 LYS C CA 1
ATOM 10544 C C . LYS E 1 201 ? 75.52091 72.03429 21.27165 1.000 17.55197 201 LYS C C 1
ATOM 10545 O O . LYS E 1 201 ? 76.61123 71.91544 21.84445 1.000 19.77049 201 LYS C O 1
ATOM 10551 N N . ASP E 1 202 ? 75.18735 71.36021 20.16460 1.000 18.69675 202 ASP C N 1
ATOM 10552 C CA . ASP E 1 202 ? 76.18794 70.66577 19.35851 1.000 15.83874 202 ASP C CA 1
ATOM 10553 C C . ASP E 1 202 ? 77.07572 71.67983 18.66017 1.000 18.93289 202 ASP C C 1
ATOM 10554 O O . ASP E 1 202 ? 76.56967 72.61330 18.03289 1.000 18.40411 202 ASP C O 1
ATOM 10559 N N . ASP E 1 203 ? 78.39149 71.46666 18.70903 1.000 17.38181 203 ASP C N 1
ATOM 10560 C CA . ASP E 1 203 ? 79.28720 72.24241 17.86478 1.000 17.83114 203 ASP C CA 1
ATOM 10561 C C . ASP E 1 203 ? 78.88719 72.08742 16.40284 1.000 19.30422 203 ASP C C 1
ATOM 10562 O O . ASP E 1 203 ? 78.34646 71.05345 15.98439 1.000 15.88310 203 ASP C O 1
ATOM 10567 N N . GLU E 1 204 ? 79.15204 73.13885 15.62185 1.000 16.40131 204 GLU C N 1
ATOM 10568 C CA . GLU E 1 204 ? 78.86344 73.07687 14.19379 1.000 20.43716 204 GLU C CA 1
ATOM 10569 C C . GLU E 1 204 ? 79.56280 71.89090 13.52979 1.000 19.79333 204 GLU C C 1
ATOM 10570 O O . GLU E 1 204 ? 79.04922 71.34424 12.54572 1.000 17.54637 204 GLU C O 1
ATOM 10576 N N . ASN E 1 205 ? 80.70665 71.45754 14.07197 1.000 17.09503 205 ASN C N 1
ATOM 10577 C CA . ASN E 1 205 ? 81.46617 70.33582 13.52312 1.000 18.30035 205 ASN C CA 1
ATOM 10578 C C . ASN E 1 205 ? 80.86306 68.98663 13.88010 1.000 17.81301 205 ASN C C 1
ATOM 10579 O O . ASN E 1 205 ? 81.15315 67.99358 13.20301 1.000 19.29920 205 ASN C O 1
ATOM 10584 N N . VAL E 1 206 ? 80.06327 68.93227 14.93939 1.000 16.95408 206 VAL C N 1
ATOM 10585 C CA . VAL E 1 206 ? 79.56588 67.67118 15.47711 1.000 16.85500 206 VAL C CA 1
ATOM 10586 C C . VAL E 1 206 ? 78.34999 67.26928 14.65254 1.000 15.35171 206 VAL C C 1
ATOM 10587 O O . VAL E 1 206 ? 77.30418 67.91315 14.71285 1.000 16.60674 206 VAL C O 1
ATOM 10591 N N . ASN E 1 207 ? 78.50694 66.23641 13.83419 1.000 16.22623 207 ASN C N 1
ATOM 10592 C CA . ASN E 1 207 ? 77.40703 65.75255 13.01831 1.000 14.38814 207 ASN C CA 1
ATOM 10593 C C . ASN E 1 207 ? 77.24220 64.27512 13.36030 1.000 13.57466 207 ASN C C 1
ATOM 10594 O O . ASN E 1 207 ? 76.50345 63.92730 14.28727 1.000 16.14685 207 ASN C O 1
ATOM 10599 N N . SER E 1 208 ? 77.96768 63.40973 12.65829 1.000 15.58085 208 SER C N 1
ATOM 10600 C CA . SER E 1 208 ? 78.12524 62.01581 13.06722 1.000 15.27612 208 SER C CA 1
ATOM 10601 C C . SER E 1 208 ? 79.55365 61.60911 12.75009 1.000 17.18100 208 SER C C 1
ATOM 10602 O O . SER E 1 208 ? 80.02672 61.85177 11.63516 1.000 17.60547 208 SER C O 1
ATOM 10605 N N . GLN E 1 209 ? 80.24567 61.00082 13.71185 1.000 16.25595 209 GLN C N 1
ATOM 10606 C CA . GLN E 1 209 ? 81.67174 60.75025 13.56413 1.000 17.03726 209 GLN C CA 1
ATOM 10607 C C . GLN E 1 209 ? 82.01970 59.45047 14.26365 1.000 15.49175 209 GLN C C 1
ATOM 10608 O O . GLN E 1 209 ? 81.26514 58.98814 15.12771 1.000 17.35724 209 GLN C O 1
ATOM 10614 N N . PRO E 1 210 ? 83.15977 58.83974 13.92448 1.000 19.51406 210 PRO C N 1
ATOM 10615 C CA . PRO E 1 210 ? 83.64724 57.71913 14.73555 1.000 19.80667 210 PRO C CA 1
ATOM 10616 C C . PRO E 1 210 ? 83.66691 58.11183 16.20758 1.000 22.84314 210 PRO C C 1
ATOM 10617 O O . PRO E 1 210 ? 84.02868 59.23891 16.56579 1.000 23.15481 210 PRO C O 1
ATOM 10621 N N . PHE E 1 211 ? 83.21199 57.18144 17.04781 1.000 21.45822 211 PHE C N 1
ATOM 10622 C CA . PHE E 1 211 ? 83.17696 57.31212 18.50503 1.000 27.73646 211 PHE C CA 1
ATOM 10623 C C . PHE E 1 211 ? 82.03003 58.17319 19.03292 1.000 26.03335 211 PHE C C 1
ATOM 10624 O O . PHE E 1 211 ? 81.71822 58.09202 20.22367 1.000 24.50335 211 PHE C O 1
ATOM 10632 N N . MET E 1 212 ? 81.37716 58.99866 18.19877 1.000 19.69736 212 MET C N 1
ATOM 10633 C CA . MET E 1 212 ? 80.10284 59.58634 18.63360 1.000 15.79034 212 MET C CA 1
ATOM 10634 C C . MET E 1 212 ? 79.19017 59.66724 17.41483 1.000 17.85394 212 MET C C 1
ATOM 10635 O O . MET E 1 212 ? 79.17068 60.67467 16.69954 1.000 18.01516 212 MET C O 1
ATOM 10640 N N . ARG E 1 213 ? 78.44340 58.59174 17.18965 1.000 15.80103 213 ARG C N 1
ATOM 10641 C CA . ARG E 1 213 ? 77.47404 58.54291 16.10632 1.000 13.51201 213 ARG C CA 1
ATOM 10642 C C . ARG E 1 213 ? 76.22607 59.33552 16.48453 1.000 13.94186 213 ARG C C 1
ATOM 10643 O O . ARG E 1 213 ? 75.82716 59.38907 17.65135 1.000 15.55061 213 ARG C O 1
ATOM 10651 N N . TRP E 1 214 ? 75.59560 59.94696 15.47674 1.000 14.80549 214 TRP C N 1
ATOM 10652 C CA . TRP E 1 214 ? 74.55781 60.93850 15.75942 1.000 15.67245 214 TRP C CA 1
ATOM 10653 C C . TRP E 1 214 ? 73.38528 60.35433 16.55068 1.000 17.22886 214 TRP C C 1
ATOM 10654 O O . TRP E 1 214 ? 72.88968 60.99863 17.47953 1.000 16.31462 214 TRP C O 1
ATOM 10665 N N . ARG E 1 215 ? 72.91599 59.14580 16.21034 1.000 15.20288 215 ARG C N 1
ATOM 10666 C CA . ARG E 1 215 ? 71.72178 58.64954 16.89450 1.000 15.74245 215 ARG C CA 1
ATOM 10667 C C . ARG E 1 215 ? 71.99988 58.39885 18.37460 1.000 13.93266 215 ARG C C 1
ATOM 10668 O O . ARG E 1 215 ? 71.13098 58.64853 19.22112 1.000 15.37079 215 ARG C O 1
ATOM 10676 N N . ASP E 1 216 ? 73.20714 57.91678 18.70193 1.000 16.03551 216 ASP C N 1
ATOM 10677 C CA . ASP E 1 216 ? 73.58059 57.74703 20.10712 1.000 13.65479 216 ASP C CA 1
ATOM 10678 C C . ASP E 1 216 ? 73.59165 59.08930 20.83190 1.000 16.97378 216 ASP C C 1
ATOM 10679 O O . ASP E 1 216 ? 73.07436 59.20633 21.95277 1.000 16.11684 216 ASP C O 1
ATOM 10684 N N . ARG E 1 217 ? 74.17269 60.11885 20.20255 1.000 15.99639 217 ARG C N 1
ATOM 10685 C CA . ARG E 1 217 ? 74.16514 61.45123 20.80878 1.000 14.66193 217 ARG C CA 1
ATOM 10686 C C . ARG E 1 217 ? 72.73980 61.96900 21.00518 1.000 16.37999 217 ARG C C 1
ATOM 10687 O O . ARG E 1 217 ? 72.42486 62.55920 22.04513 1.000 14.15491 217 ARG C O 1
ATOM 10695 N N . PHE E 1 218 ? 71.86061 61.76264 20.01841 1.000 14.79509 218 PHE C N 1
ATOM 10696 C CA . PHE E 1 218 ? 70.48038 62.21988 20.16427 1.000 16.46438 218 PHE C CA 1
ATOM 10697 C C . PHE E 1 218 ? 69.80407 61.55080 21.35945 1.000 14.90556 218 PHE C C 1
ATOM 10698 O O . PHE E 1 218 ? 69.09556 62.20925 22.12951 1.000 16.15165 218 PHE C O 1
ATOM 10706 N N . VAL E 1 219 ? 70.03716 60.24288 21.54115 1.000 16.06458 219 VAL C N 1
ATOM 10707 C CA . VAL E 1 219 ? 69.43128 59.51378 22.65553 1.000 14.25077 219 VAL C CA 1
ATOM 10708 C C . VAL E 1 219 ? 69.88158 60.09699 23.99213 1.000 13.15254 219 VAL C C 1
ATOM 10709 O O . VAL E 1 219 ? 69.05691 60.39722 24.86314 1.000 15.98315 219 VAL C O 1
ATOM 10713 N N . PHE E 1 220 ? 71.19212 60.26198 24.18011 1.000 15.67344 220 PHE C N 1
ATOM 10714 C CA . PHE E 1 220 ? 71.67062 60.69425 25.49215 1.000 16.17693 220 PHE C CA 1
ATOM 10715 C C . PHE E 1 220 ? 71.37993 62.16753 25.74418 1.000 16.89753 220 PHE C C 1
ATOM 10716 O O . PHE E 1 220 ? 71.12833 62.56299 26.89235 1.000 16.51024 220 PHE C O 1
ATOM 10724 N N . CYS E 1 221 ? 71.40200 62.99030 24.69487 1.000 15.00859 221 CYS C N 1
ATOM 10725 C CA . CYS E 1 221 ? 71.05699 64.39460 24.88653 1.000 16.31266 221 CYS C CA 1
ATOM 10726 C C . CYS E 1 221 ? 69.57639 64.54616 25.20782 1.000 17.78531 221 CYS C C 1
ATOM 10727 O O . CYS E 1 221 ? 69.19190 65.39775 26.02284 1.000 16.42902 221 CYS C O 1
ATOM 10730 N N . ALA E 1 222 ? 68.71801 63.71705 24.60000 1.000 15.14114 222 ALA C N 1
ATOM 10731 C CA . ALA E 1 222 ? 67.30881 63.74268 24.97477 1.000 16.61025 222 ALA C CA 1
ATOM 10732 C C . ALA E 1 222 ? 67.12697 63.32507 26.43001 1.000 17.41945 222 ALA C C 1
ATOM 10733 O O . ALA E 1 222 ? 66.33811 63.93732 27.16060 1.000 18.10455 222 ALA C O 1
ATOM 10735 N N . GLU E 1 223 ? 67.83689 62.27625 26.86804 1.000 15.21518 223 GLU C N 1
ATOM 10736 C CA . GLU E 1 223 ? 67.76415 61.90072 28.27985 1.000 13.93104 223 GLU C CA 1
ATOM 10737 C C . GLU E 1 223 ? 68.14542 63.07829 29.16932 1.000 15.39032 223 GLU C C 1
ATOM 10738 O O . GLU E 1 223 ? 67.47692 63.34519 30.17309 1.000 17.60839 223 GLU C O 1
ATOM 10744 N N . ALA E 1 224 ? 69.20737 63.80259 28.79958 1.000 15.73705 224 ALA C N 1
ATOM 10745 C CA . ALA E 1 224 ? 69.66232 64.94788 29.58538 1.000 16.44878 224 ALA C CA 1
ATOM 10746 C C . ALA E 1 224 ? 68.66171 66.09828 29.55770 1.000 19.96061 224 ALA C C 1
ATOM 10747 O O . ALA E 1 224 ? 68.45402 66.76287 30.58187 1.000 17.46229 224 ALA C O 1
ATOM 10749 N N . ILE E 1 225 ? 68.05897 66.37085 28.39020 1.000 18.17300 225 ILE C N 1
ATOM 10750 C CA . ILE E 1 225 ? 67.01319 67.39108 28.29046 1.000 14.41475 225 ILE C CA 1
ATOM 10751 C C . ILE E 1 225 ? 65.89570 67.11034 29.28461 1.000 16.84580 225 ILE C C 1
ATOM 10752 O O . ILE E 1 225 ? 65.49269 67.98246 30.06423 1.000 16.91796 225 ILE C O 1
ATOM 10757 N N . TYR E 1 226 ? 65.37338 65.88012 29.26796 1.000 16.29275 226 TYR C N 1
ATOM 10758 C CA . TYR E 1 226 ? 64.20270 65.58751 30.07538 1.000 17.19161 226 TYR C CA 1
ATOM 10759 C C . TYR E 1 226 ? 64.54536 65.45921 31.55423 1.000 17.78066 226 TYR C C 1
ATOM 10760 O O . TYR E 1 226 ? 63.72539 65.81892 32.40439 1.000 19.37539 226 TYR C O 1
ATOM 10769 N N . LYS E 1 227 ? 65.76116 65.01269 31.88001 1.000 14.38655 227 LYS C N 1
ATOM 10770 C CA . LYS E 1 227 ? 66.15666 64.93675 33.28173 1.000 15.35979 227 LYS C CA 1
ATOM 10771 C C . LYS E 1 227 ? 66.26729 66.32567 33.88504 1.000 18.53093 227 LYS C C 1
ATOM 10772 O O . LYS E 1 227 ? 65.77898 66.57065 34.99516 1.000 19.45245 227 LYS C O 1
ATOM 10778 N N . SER E 1 228 ? 66.93360 67.24315 33.17264 1.000 17.85037 228 SER C N 1
ATOM 10779 C CA . SER E 1 228 ? 67.08481 68.60200 33.68020 1.000 15.67160 228 SER C CA 1
ATOM 10780 C C . SER E 1 228 ? 65.75196 69.34920 33.67537 1.000 19.40644 228 SER C C 1
ATOM 10781 O O . SER E 1 228 ? 65.46544 70.12208 34.59732 1.000 19.59511 228 SER C O 1
ATOM 10784 N N . GLN E 1 229 ? 64.90777 69.12343 32.66277 1.000 18.62096 229 GLN C N 1
ATOM 10785 C CA . GLN E 1 229 ? 63.58908 69.75230 32.65863 1.000 21.31535 229 GLN C CA 1
ATOM 10786 C C . GLN E 1 229 ? 62.76903 69.31141 33.86724 1.000 19.81508 229 GLN C C 1
ATOM 10787 O O . GLN E 1 229 ? 62.15334 70.13561 34.55728 1.000 20.15702 229 GLN C O 1
ATOM 10793 N N . ALA E 1 230 ? 62.74344 68.00481 34.13223 1.000 20.94819 230 ALA C N 1
ATOM 10794 C CA . ALA E 1 230 ? 61.95350 67.50058 35.24760 1.000 21.68649 230 ALA C CA 1
ATOM 10795 C C . ALA E 1 230 ? 62.47914 68.04323 36.57222 1.000 18.72659 230 ALA C C 1
ATOM 10796 O O . ALA E 1 230 ? 61.69665 68.37486 37.46973 1.000 23.78656 230 ALA C O 1
ATOM 10798 N N . GLU E 1 231 ? 63.79868 68.17083 36.69176 1.000 18.98532 231 GLU C N 1
ATOM 10799 C CA . GLU E 1 231 ? 64.40392 68.63544 37.94176 1.000 17.91124 231 GLU C CA 1
ATOM 10800 C C . GLU E 1 231 ? 64.11627 70.11494 38.20102 1.000 22.30829 231 GLU C C 1
ATOM 10801 O O . GLU E 1 231 ? 63.75458 70.50034 39.32150 1.000 21.99899 231 GLU C O 1
ATOM 10807 N N . THR E 1 232 ? 64.28295 70.96200 37.18206 1.000 21.67094 232 THR C N 1
ATOM 10808 C CA . THR E 1 232 ? 64.20827 72.41149 37.36132 1.000 22.65956 232 THR C CA 1
ATOM 10809 C C . THR E 1 232 ? 62.79826 72.96007 37.22559 1.000 22.16070 232 THR C C 1
ATOM 10810 O O . THR E 1 232 ? 62.50382 74.02953 37.77631 1.000 23.52563 232 THR C O 1
ATOM 10814 N N . GLY E 1 233 ? 61.92764 72.27308 36.48550 1.000 20.59731 233 GLY C N 1
ATOM 10815 C CA . GLY E 1 233 ? 60.62262 72.81205 36.16905 1.000 20.22914 233 GLY C CA 1
ATOM 10816 C C . GLY E 1 233 ? 60.59184 73.80034 35.02101 1.000 21.92654 233 GLY C C 1
ATOM 10817 O O . GLY E 1 233 ? 59.54017 74.39484 34.76923 1.000 25.11347 233 GLY C O 1
ATOM 10818 N N . GLU E 1 234 ? 61.70879 74.01270 34.32940 1.000 18.92427 234 GLU C N 1
ATOM 10819 C CA . GLU E 1 234 ? 61.76846 74.91344 33.18270 1.000 18.49057 234 GLU C CA 1
ATOM 10820 C C . GLU E 1 234 ? 62.00362 74.10305 31.91671 1.000 18.27416 234 GLU C C 1
ATOM 10821 O O . GLU E 1 234 ? 62.74348 73.11862 31.93756 1.000 18.98338 234 GLU C O 1
ATOM 10827 N N . ILE E 1 235 ? 61.39341 74.53385 30.80947 1.000 18.29891 235 ILE C N 1
ATOM 10828 C CA . ILE E 1 235 ? 61.54754 73.80560 29.55259 1.000 18.11888 235 ILE C CA 1
ATOM 10829 C C . ILE E 1 235 ? 62.99169 73.90418 29.07651 1.000 19.49523 235 ILE C C 1
ATOM 10830 O O . ILE E 1 235 ? 63.60755 74.97443 29.12808 1.000 18.73817 235 ILE C O 1
ATOM 10835 N N . LYS E 1 236 ? 63.55161 72.77588 28.62875 1.000 15.23347 236 LYS C N 1
ATOM 10836 C CA . LYS E 1 236 ? 64.94645 72.70363 28.21802 1.000 15.31068 236 LYS C CA 1
ATOM 10837 C C . LYS E 1 236 ? 65.04979 72.23433 26.77311 1.000 18.42466 236 LYS C C 1
ATOM 10838 O O . LYS E 1 236 ? 64.13679 71.60140 26.23650 1.000 18.71645 236 LYS C O 1
ATOM 10844 N N . GLY E 1 237 ? 66.19650 72.51366 26.15879 1.000 19.91971 237 GLY C N 1
ATOM 10845 C CA . GLY E 1 237 ? 66.46603 72.00483 24.82751 1.000 15.09355 237 GLY C CA 1
ATOM 10846 C C . GLY E 1 237 ? 67.95123 71.83980 24.58262 1.000 19.24337 237 GLY C C 1
ATOM 10847 O O . GLY E 1 237 ? 68.79031 72.32990 25.33846 1.000 18.13270 237 GLY C O 1
ATOM 10848 N N . HIS E 1 238 ? 68.27096 71.13807 23.49710 1.000 15.70470 238 HIS C N 1
ATOM 10849 C CA . HIS E 1 238 ? 69.65046 70.97878 23.05059 1.000 13.90521 238 HIS C CA 1
ATOM 10850 C C . HIS E 1 238 ? 69.65449 71.08702 21.53464 1.000 18.97003 238 HIS C C 1
ATOM 10851 O O . HIS E 1 238 ? 68.89039 70.37628 20.88141 1.000 17.96947 238 HIS C O 1
ATOM 10858 N N . TYR E 1 239 ? 70.48436 71.97363 20.97002 1.000 16.29879 239 TYR C N 1
ATOM 10859 C CA . TYR E 1 239 ? 70.51580 72.11608 19.50868 1.000 15.74175 239 TYR C CA 1
ATOM 10860 C C . TYR E 1 239 ? 71.14254 70.86188 18.92203 1.000 15.55390 239 TYR C C 1
ATOM 10861 O O . TYR E 1 239 ? 72.37135 70.73350 18.86383 1.000 17.72588 239 TYR C O 1
ATOM 10870 N N . LEU E 1 240 ? 70.29552 69.93759 18.47544 1.000 15.41989 240 LEU C N 1
ATOM 10871 C CA . LEU E 1 240 ? 70.75840 68.67228 17.91897 1.000 17.24323 240 LEU C CA 1
ATOM 10872 C C . LEU E 1 240 ? 71.09981 68.88801 16.45073 1.000 15.15250 240 LEU C C 1
ATOM 10873 O O . LEU E 1 240 ? 70.21445 69.17711 15.63177 1.000 13.75893 240 LEU C O 1
ATOM 10878 N N . ASN E 1 241 ? 72.38215 68.76124 16.11807 1.000 12.94810 241 ASN C N 1
ATOM 10879 C CA . ASN E 1 241 ? 72.84325 69.12107 14.78374 1.000 13.41943 241 ASN C CA 1
ATOM 10880 C C . ASN E 1 241 ? 72.40935 68.06352 13.77826 1.000 15.59922 241 ASN C C 1
ATOM 10881 O O . ASN E 1 241 ? 72.79919 66.89673 13.88888 1.000 17.06079 241 ASN C O 1
ATOM 10886 N N . ALA E 1 242 ? 71.60375 68.47307 12.79689 1.000 14.99499 242 ALA C N 1
ATOM 10887 C CA . ALA E 1 242 ? 71.14820 67.58801 11.72970 1.000 13.21736 242 ALA C CA 1
ATOM 10888 C C . ALA E 1 242 ? 71.92330 67.77474 10.43380 1.000 16.49246 242 ALA C C 1
ATOM 10889 O O . ALA E 1 242 ? 71.60331 67.11160 9.44097 1.000 15.84292 242 ALA C O 1
ATOM 10891 N N . THR E 1 243 ? 72.91990 68.66227 10.41553 1.000 12.38413 243 THR C N 1
ATOM 10892 C CA . THR E 1 243 ? 73.74763 68.86210 9.23146 1.000 14.04852 243 THR C CA 1
ATOM 10893 C C . THR E 1 243 ? 74.32994 67.53053 8.76697 1.000 14.66271 243 THR C C 1
ATOM 10894 O O . THR E 1 243 ? 74.85888 66.76106 9.57092 1.000 15.08147 243 THR C O 1
ATOM 10898 N N . ALA E 1 244 ? 74.23583 67.25772 7.46789 1.000 14.62460 244 ALA C N 1
ATOM 10899 C CA . ALA E 1 244 ? 74.64239 65.94970 6.98435 1.000 15.18952 244 ALA C CA 1
ATOM 10900 C C . ALA E 1 244 ? 75.20791 66.07103 5.57930 1.000 14.93200 244 ALA C C 1
ATOM 10901 O O . ALA E 1 244 ? 75.17448 67.12992 4.95889 1.000 13.91942 244 ALA C O 1
ATOM 10903 N N . GLY E 1 245 ? 75.73323 64.95581 5.08224 1.000 17.80039 245 GLY C N 1
ATOM 10904 C CA . GLY E 1 245 ? 76.30276 64.95143 3.74882 1.000 15.50474 245 GLY C CA 1
ATOM 10905 C C . GLY E 1 245 ? 75.26588 64.98022 2.64989 1.000 15.41685 245 GLY C C 1
ATOM 10906 O O . GLY E 1 245 ? 75.57048 65.43487 1.53923 1.000 15.13741 245 GLY C O 1
ATOM 10907 N N . THR E 1 246 ? 74.04767 64.51544 2.94113 1.000 13.77662 246 THR C N 1
ATOM 10908 C CA . THR E 1 246 ? 72.96694 64.44275 1.96403 1.000 13.57730 246 THR C CA 1
ATOM 10909 C C . THR E 1 246 ? 71.67322 64.92219 2.60557 1.000 16.53503 246 THR C C 1
ATOM 10910 O O . THR E 1 246 ? 71.52183 64.91455 3.83112 1.000 16.90617 246 THR C O 1
ATOM 10914 N N . CYS E 1 247 ? 70.74029 65.34926 1.75361 1.000 16.97775 247 CYS C N 1
ATOM 10915 C CA A CYS E 1 247 ? 69.43127 65.79661 2.22379 0.696 18.91917 247 CYS C CA 1
ATOM 10916 C CA B CYS E 1 247 ? 69.45973 65.80597 2.27807 0.304 18.92877 247 CYS C CA 1
ATOM 10917 C C . CYS E 1 247 ? 68.68159 64.66947 2.92158 1.000 17.15582 247 CYS C C 1
ATOM 10918 O O . CYS E 1 247 ? 67.97604 64.89398 3.91113 1.000 19.00711 247 CYS C O 1
ATOM 10923 N N . GLU E 1 248 ? 68.80185 63.45164 2.38928 1.000 18.49315 248 GLU C N 1
ATOM 10924 C CA . GLU E 1 248 ? 68.09930 62.31659 2.97291 1.000 20.32054 248 GLU C CA 1
ATOM 10925 C C . GLU E 1 248 ? 68.58226 62.05469 4.39103 1.000 19.48704 248 GLU C C 1
ATOM 10926 O O . GLU E 1 248 ? 67.78042 61.76229 5.29066 1.000 19.55642 248 GLU C O 1
ATOM 10932 N N . GLU E 1 249 ? 69.88920 62.19704 4.61454 1.000 18.11728 249 GLU C N 1
ATOM 10933 C CA . GLU E 1 249 ? 70.45014 61.99592 5.94393 1.000 16.85769 249 GLU C CA 1
ATOM 10934 C C . GLU E 1 249 ? 70.06179 63.13150 6.88501 1.000 17.21891 249 GLU C C 1
ATOM 10935 O O . GLU E 1 249 ? 69.73240 62.89523 8.05628 1.000 17.12610 249 GLU C O 1
ATOM 10941 N N . MET E 1 250 ? 70.09466 64.37057 6.39035 1.000 16.54426 250 MET C N 1
ATOM 10942 C CA . MET E 1 250 ? 69.67911 65.50351 7.20900 1.000 15.47224 250 MET C CA 1
ATOM 10943 C C . MET E 1 250 ? 68.25388 65.30553 7.71855 1.000 17.88646 250 MET C C 1
ATOM 10944 O O . MET E 1 250 ? 67.97050 65.49922 8.90375 1.000 18.49676 250 MET C O 1
ATOM 10949 N N . ILE E 1 251 ? 67.34291 64.89809 6.83477 1.000 17.03029 251 ILE C N 1
ATOM 10950 C CA . ILE E 1 251 ? 65.94517 64.74561 7.23690 1.000 15.13823 251 ILE C CA 1
ATOM 10951 C C . ILE E 1 251 ? 65.79513 63.58137 8.20849 1.000 15.32831 251 ILE C C 1
ATOM 10952 O O . ILE E 1 251 ? 65.05344 63.67236 9.19846 1.000 16.93953 251 ILE C O 1
ATOM 10957 N N . LYS E 1 252 ? 66.50632 62.47845 7.95301 1.000 15.59825 252 LYS C N 1
ATOM 10958 C CA . LYS E 1 252 ? 66.45833 61.32659 8.84841 1.000 17.14900 252 LYS C CA 1
ATOM 10959 C C . LYS E 1 252 ? 66.82081 61.72207 10.27517 1.000 19.12837 252 LYS C C 1
ATOM 10960 O O . LYS E 1 252 ? 66.22975 61.21609 11.23908 1.000 17.88452 252 LYS C O 1
ATOM 10966 N N . ARG E 1 253 ? 67.77650 62.64872 10.42748 1.000 16.12973 253 ARG C N 1
ATOM 10967 C CA . ARG E 1 253 ? 68.15873 63.09185 11.76375 1.000 14.55730 253 ARG C CA 1
ATOM 10968 C C . ARG E 1 253 ? 67.06613 63.95083 12.39200 1.000 16.13031 253 ARG C C 1
ATOM 10969 O O . ARG E 1 253 ? 66.72632 63.76606 13.56582 1.000 17.18186 253 ARG C O 1
ATOM 10977 N N . ALA E 1 254 ? 66.46615 64.86208 11.61718 1.000 17.09801 254 ALA C N 1
ATOM 10978 C CA . ALA E 1 254 ? 65.34611 65.64647 12.12898 1.000 14.31221 254 ALA C CA 1
ATOM 10979 C C . ALA E 1 254 ? 64.17011 64.75289 12.50886 1.000 14.02616 254 ALA C C 1
ATOM 10980 O O . ALA E 1 254 ? 63.44655 65.03947 13.47386 1.000 17.14087 254 ALA C O 1
ATOM 10982 N N . VAL E 1 255 ? 63.96510 63.67094 11.75137 1.000 17.85760 255 VAL C N 1
ATOM 10983 C CA . VAL E 1 255 ? 62.83916 62.76464 11.99040 1.000 15.58090 255 VAL C CA 1
ATOM 10984 C C . VAL E 1 255 ? 62.98354 62.07991 13.34328 1.000 15.91291 255 VAL C C 1
ATOM 10985 O O . VAL E 1 255 ? 62.00238 61.90484 14.07792 1.000 17.03544 255 VAL C O 1
ATOM 10989 N N . PHE E 1 256 ? 64.20481 61.67897 13.69732 1.000 18.03375 256 PHE C N 1
ATOM 10990 C CA . PHE E 1 256 ? 64.39639 61.04523 14.99731 1.000 16.12908 256 PHE C CA 1
ATOM 10991 C C . PHE E 1 256 ? 64.26024 62.05956 16.12782 1.000 16.58583 256 PHE C C 1
ATOM 10992 O O . PHE E 1 256 ? 63.70102 61.74461 17.18589 1.000 17.27037 256 PHE C O 1
ATOM 11000 N N . ALA E 1 257 ? 64.75110 63.28410 15.93170 1.000 16.80229 257 ALA C N 1
ATOM 11001 C CA . ALA E 1 257 ? 64.46278 64.32195 16.91697 1.000 15.90007 257 ALA C CA 1
ATOM 11002 C C . ALA E 1 257 ? 62.95847 64.47312 17.11638 1.000 15.76789 257 ALA C C 1
ATOM 11003 O O . ALA E 1 257 ? 62.47945 64.57708 18.25278 1.000 17.75398 257 ALA C O 1
ATOM 11005 N N . ARG E 1 258 ? 62.19475 64.46520 16.01761 1.000 14.89674 258 ARG C N 1
ATOM 11006 C CA . ARG E 1 258 ? 60.74023 64.53683 16.11904 1.000 15.90734 258 ARG C CA 1
ATOM 11007 C C . ARG E 1 258 ? 60.19823 63.38882 16.96044 1.000 14.04455 258 ARG C C 1
ATOM 11008 O O . ARG E 1 258 ? 59.36120 63.60392 17.84809 1.000 18.29488 258 ARG C O 1
ATOM 11016 N N . GLU E 1 259 ? 60.69013 62.16948 16.71499 1.000 16.90139 259 GLU C N 1
ATOM 11017 C CA . GLU E 1 259 ? 60.23806 61.01384 17.48926 1.000 17.95736 259 GLU C CA 1
ATOM 11018 C C . GLU E 1 259 ? 60.53804 61.18415 18.97249 1.000 17.66863 259 GLU C C 1
ATOM 11019 O O . GLU E 1 259 ? 59.70804 60.83871 19.82341 1.000 18.58098 259 GLU C O 1
ATOM 11025 N N . LEU E 1 260 ? 61.72101 61.71522 19.30233 1.000 16.29167 260 LEU C N 1
ATOM 11026 C CA . LEU E 1 260 ? 62.08660 61.91628 20.70031 1.000 16.75400 260 LEU C CA 1
ATOM 11027 C C . LEU E 1 260 ? 61.29840 63.05020 21.34594 1.000 20.23111 260 LEU C C 1
ATOM 11028 O O . LEU E 1 260 ? 61.30520 63.16098 22.57783 1.000 18.23145 260 LEU C O 1
ATOM 11033 N N . GLY E 1 261 ? 60.61034 63.86929 20.55045 1.000 16.16947 261 GLY C N 1
ATOM 11034 C CA . GLY E 1 261 ? 59.73896 64.89446 21.07165 1.000 18.59367 261 GLY C CA 1
ATOM 11035 C C . GLY E 1 261 ? 60.44468 66.12959 21.56914 1.000 18.44462 261 GLY C C 1
ATOM 11036 O O . GLY E 1 261 ? 59.84506 66.90905 22.31324 1.000 18.26597 261 GLY C O 1
ATOM 11037 N N . VAL E 1 262 ? 61.70031 66.32579 21.18702 1.000 14.92678 262 VAL C N 1
ATOM 11038 C CA . VAL E 1 262 ? 62.50901 67.41705 21.72757 1.000 16.20556 262 VAL C CA 1
ATOM 11039 C C . VAL E 1 262 ? 62.22329 68.69024 20.93949 1.000 16.54697 262 VAL C C 1
ATOM 11040 O O . VAL E 1 262 ? 61.64202 68.62643 19.84675 1.000 17.90537 262 VAL C O 1
ATOM 11044 N N . PRO E 1 263 ? 62.58687 69.86470 21.46072 1.000 16.58418 263 PRO C N 1
ATOM 11045 C CA . PRO E 1 263 ? 62.06954 71.11174 20.88170 1.000 16.70464 263 PRO C CA 1
ATOM 11046 C C . PRO E 1 263 ? 62.86754 71.71452 19.73228 1.000 19.80707 263 PRO C C 1
ATOM 11047 O O . PRO E 1 263 ? 62.29521 72.51603 18.98300 1.000 17.46551 263 PRO C O 1
ATOM 11051 N N . ILE E 1 264 ? 64.14807 71.38455 19.56305 1.000 16.79738 264 ILE C N 1
ATOM 11052 C CA . ILE E 1 264 ? 64.98886 72.20536 18.68676 1.000 16.87247 264 ILE C CA 1
ATOM 11053 C C . ILE E 1 264 ? 66.05828 71.34774 18.01217 1.000 15.47148 264 ILE C C 1
ATOM 11054 O O . ILE E 1 264 ? 66.71514 70.51789 18.64767 1.000 16.50552 264 ILE C O 1
ATOM 11059 N N . VAL E 1 265 ? 66.23968 71.56330 16.70472 1.000 14.65467 265 VAL C N 1
ATOM 11060 C CA . VAL E 1 265 ? 67.35754 70.98203 15.96951 1.000 13.51803 265 VAL C CA 1
ATOM 11061 C C . VAL E 1 265 ? 68.20398 72.10355 15.37311 1.000 16.96958 265 VAL C C 1
ATOM 11062 O O . VAL E 1 265 ? 67.85917 73.28625 15.50544 1.000 18.56474 265 VAL C O 1
ATOM 11066 N N . MET E 1 266 ? 69.30674 71.74030 14.70404 1.000 13.89619 266 MET C N 1
ATOM 11067 C CA . MET E 1 266 ? 70.31972 72.69575 14.28055 1.000 15.87029 266 MET C CA 1
ATOM 11068 C C . MET E 1 266 ? 70.80144 72.38972 12.86486 1.000 13.66889 266 MET C C 1
ATOM 11069 O O . MET E 1 266 ? 70.81717 71.23384 12.43107 1.000 14.96330 266 MET C O 1
ATOM 11074 N N . HIS E 1 267 ? 71.19197 73.44400 12.13903 1.000 14.99760 267 HIS C N 1
ATOM 11075 C CA . HIS E 1 267 ? 71.75949 73.28990 10.80498 1.000 14.51519 267 HIS C CA 1
ATOM 11076 C C . HIS E 1 267 ? 72.86292 74.31406 10.56257 1.000 14.98002 267 HIS C C 1
ATOM 11077 O O . HIS E 1 267 ? 72.73107 75.48322 10.94101 1.000 14.85460 267 HIS C O 1
ATOM 11084 N N . ASP E 1 268 ? 73.94306 73.86586 9.92581 1.000 16.25769 268 ASP C N 1
ATOM 11085 C CA . ASP E 1 268 ? 75.01392 74.75145 9.45140 1.000 14.50763 268 ASP C CA 1
ATOM 11086 C C . ASP E 1 268 ? 74.61136 75.22008 8.05989 1.000 14.21936 268 ASP C C 1
ATOM 11087 O O . ASP E 1 268 ? 74.91115 74.56245 7.06604 1.000 15.92570 268 ASP C O 1
ATOM 11092 N N . TYR E 1 269 ? 73.93601 76.37709 7.96209 1.000 12.67388 269 TYR C N 1
ATOM 11093 C CA . TYR E 1 269 ? 73.22061 76.63168 6.71061 1.000 13.78023 269 TYR C CA 1
ATOM 11094 C C . TYR E 1 269 ? 74.14301 76.93270 5.53953 1.000 15.94700 269 TYR C C 1
ATOM 11095 O O . TYR E 1 269 ? 73.78725 76.61997 4.39448 1.000 15.39505 269 TYR C O 1
ATOM 11104 N N . LEU E 1 270 ? 75.32945 77.50642 5.78587 1.000 13.86436 270 LEU C N 1
ATOM 11105 C CA . LEU E 1 270 ? 76.20964 77.84465 4.67038 1.000 15.22501 270 LEU C CA 1
ATOM 11106 C C . LEU E 1 270 ? 76.97139 76.62823 4.15474 1.000 16.41606 270 LEU C C 1
ATOM 11107 O O . LEU E 1 270 ? 77.14755 76.46966 2.94024 1.000 16.14977 270 LEU C O 1
ATOM 11112 N N . THR E 1 271 ? 77.41661 75.74725 5.04688 1.000 14.16582 271 THR C N 1
ATOM 11113 C CA . THR E 1 271 ? 78.14567 74.58388 4.56032 1.000 15.37178 271 THR C CA 1
ATOM 11114 C C . THR E 1 271 ? 77.20437 73.48050 4.09450 1.000 12.71264 271 THR C C 1
ATOM 11115 O O . THR E 1 271 ? 77.55517 72.73100 3.17726 1.000 16.32516 271 THR C O 1
ATOM 11119 N N . GLY E 1 272 ? 76.02283 73.36195 4.70872 1.000 14.03398 272 GLY C N 1
ATOM 11120 C CA . GLY E 1 272 ? 75.01006 72.46612 4.16494 1.000 13.00768 272 GLY C CA 1
ATOM 11121 C C . GLY E 1 272 ? 74.39916 73.02608 2.89423 1.000 15.79000 272 GLY C C 1
ATOM 11122 O O . GLY E 1 272 ? 74.23552 72.30668 1.90357 1.000 14.56488 272 GLY C O 1
ATOM 11123 N N . GLY E 1 273 ? 74.10075 74.32186 2.88669 1.000 14.46099 273 GLY C N 1
ATOM 11124 C CA . GLY E 1 273 ? 73.64991 74.97923 1.67624 1.000 14.24578 273 GLY C CA 1
ATOM 11125 C C . GLY E 1 273 ? 72.17974 75.36476 1.74602 1.000 14.16230 273 GLY C C 1
ATOM 11126 O O . GLY E 1 273 ? 71.38350 74.79736 2.50239 1.000 13.51639 273 GLY C O 1
ATOM 11127 N N . PHE E 1 274 ? 71.81451 76.33892 0.90745 1.000 14.31908 274 PHE C N 1
ATOM 11128 C CA . PHE E 1 274 ? 70.47633 76.91581 0.99774 1.000 14.75595 274 PHE C CA 1
ATOM 11129 C C . PHE E 1 274 ? 69.38386 75.96734 0.51638 1.000 13.25361 274 PHE C C 1
ATOM 11130 O O . PHE E 1 274 ? 68.25778 76.02126 1.02580 1.000 14.83905 274 PHE C O 1
ATOM 11138 N N . THR E 1 275 ? 69.67204 75.10674 -0.45599 1.000 13.19157 275 THR C N 1
ATOM 11139 C CA . THR E 1 275 ? 68.64113 74.17269 -0.89952 1.000 14.94089 275 THR C CA 1
ATOM 11140 C C . THR E 1 275 ? 68.28013 73.19496 0.21437 1.000 14.88499 275 THR C C 1
ATOM 11141 O O . THR E 1 275 ? 67.09819 72.99615 0.51393 1.000 14.49982 275 THR C O 1
ATOM 11145 N N . ALA E 1 276 ? 69.28887 72.64052 0.89665 1.000 13.19509 276 ALA C N 1
ATOM 11146 C CA . ALA E 1 276 ? 69.02210 71.79262 2.05817 1.000 15.63053 276 ALA C CA 1
ATOM 11147 C C . ALA E 1 276 ? 68.40041 72.57900 3.20211 1.000 14.68006 276 ALA C C 1
ATOM 11148 O O . ALA E 1 276 ? 67.48204 72.09197 3.87091 1.000 14.34350 276 ALA C O 1
ATOM 11150 N N . ASN E 1 277 ? 68.89258 73.79133 3.46254 1.000 13.44789 277 ASN C N 1
ATOM 11151 C CA . ASN E 1 277 ? 68.36040 74.53471 4.59110 1.000 13.09052 277 ASN C CA 1
ATOM 11152 C C . ASN E 1 277 ? 66.87630 74.80223 4.42327 1.000 13.60666 277 ASN C C 1
ATOM 11153 O O . ASN E 1 277 ? 66.10008 74.69479 5.38821 1.000 14.18210 277 ASN C O 1
ATOM 11158 N N . THR E 1 278 ? 66.46233 75.18500 3.20957 1.000 12.37440 278 THR C N 1
ATOM 11159 C CA . THR E 1 278 ? 65.05374 75.49745 2.99534 1.000 12.59070 278 THR C CA 1
ATOM 11160 C C . THR E 1 278 ? 64.20274 74.25505 3.20279 1.000 13.78252 278 THR C C 1
ATOM 11161 O O . THR E 1 278 ? 63.13789 74.31930 3.82495 1.000 14.97605 278 THR C O 1
ATOM 11165 N N . SER E 1 279 ? 64.69647 73.09933 2.73801 1.000 13.71480 279 SER C N 1
ATOM 11166 C CA . SER E 1 279 ? 64.01354 71.83389 2.98844 1.000 14.91630 279 SER C CA 1
ATOM 11167 C C . SER E 1 279 ? 63.86067 71.57481 4.48389 1.000 15.67392 279 SER C C 1
ATOM 11168 O O . SER E 1 279 ? 62.79495 71.14457 4.94812 1.000 14.24094 279 SER C O 1
ATOM 11171 N N . LEU E 1 280 ? 64.93501 71.78933 5.25260 1.000 15.07175 280 LEU C N 1
ATOM 11172 C CA . LEU E 1 280 ? 64.85848 71.53987 6.68954 1.000 13.48078 280 LEU C CA 1
ATOM 11173 C C . LEU E 1 280 ? 63.91986 72.53089 7.37162 1.000 15.74870 280 LEU C C 1
ATOM 11174 O O . LEU E 1 280 ? 63.16257 72.15921 8.27817 1.000 14.59390 280 LEU C O 1
ATOM 11179 N N . ALA E 1 281 ? 63.92618 73.79182 6.93487 1.000 14.24815 281 ALA C N 1
ATOM 11180 C CA . ALA E 1 281 ? 63.01677 74.76918 7.52326 1.000 13.60466 281 ALA C CA 1
ATOM 11181 C C . ALA E 1 281 ? 61.55889 74.38364 7.28655 1.000 14.43173 281 ALA C C 1
ATOM 11182 O O . ALA E 1 281 ? 60.69945 74.59766 8.15292 1.000 14.77833 281 ALA C O 1
ATOM 11184 N N . HIS E 1 282 ? 61.26554 73.80511 6.12330 1.000 13.92420 282 HIS C N 1
ATOM 11185 C CA . HIS E 1 282 ? 59.91070 73.33312 5.85342 1.000 14.97434 282 HIS C CA 1
ATOM 11186 C C . HIS E 1 282 ? 59.56154 72.15443 6.75216 1.000 14.22554 282 HIS C C 1
ATOM 11187 O O . HIS E 1 282 ? 58.45139 72.08145 7.29216 1.000 16.36524 282 HIS C O 1
ATOM 11194 N N . TYR E 1 283 ? 60.48418 71.19563 6.88441 1.000 14.49686 283 TYR C N 1
ATOM 11195 C CA . TYR E 1 283 ? 60.23860 70.07353 7.78446 1.000 16.88837 283 TYR C CA 1
ATOM 11196 C C . TYR E 1 283 ? 59.98460 70.57297 9.20258 1.000 14.91270 283 TYR C C 1
ATOM 11197 O O . TYR E 1 283 ? 59.05816 70.10361 9.88160 1.000 17.74222 283 TYR C O 1
ATOM 11206 N N . CYS E 1 284 ? 60.77666 71.54542 9.65881 1.000 15.21527 284 CYS C N 1
ATOM 11207 C CA . CYS E 1 284 ? 60.58871 72.05274 11.01822 1.000 15.56552 284 CYS C CA 1
ATOM 11208 C C . CYS E 1 284 ? 59.24923 72.75336 11.18070 1.000 15.10343 284 CYS C C 1
ATOM 11209 O O . CYS E 1 284 ? 58.59219 72.57959 12.21272 1.000 17.03313 284 CYS C O 1
ATOM 11212 N N . ARG E 1 285 ? 58.82371 73.55506 10.19031 1.000 14.54275 285 ARG C N 1
ATOM 11213 C CA . ARG E 1 285 ? 57.48344 74.14033 10.25186 1.000 13.60292 285 ARG C CA 1
ATOM 11214 C C . ARG E 1 285 ? 56.40903 73.05753 10.32687 1.000 15.82923 285 ARG C C 1
ATOM 11215 O O . ARG E 1 285 ? 55.46664 73.15969 11.11690 1.000 15.62706 285 ARG C O 1
ATOM 11223 N N . ASP E 1 286 ? 56.55229 72.00277 9.52847 1.000 15.29965 286 ASP C N 1
ATOM 11224 C CA . ASP E 1 286 ? 55.52904 70.96035 9.48177 1.000 15.33245 286 ASP C CA 1
ATOM 11225 C C . ASP E 1 286 ? 55.47622 70.14082 10.75981 1.000 16.35715 286 ASP C C 1
ATOM 11226 O O . ASP E 1 286 ? 54.47915 69.45789 10.99795 1.000 16.90331 286 ASP C O 1
ATOM 11231 N N . ASN E 1 287 ? 56.51838 70.18638 11.58872 1.000 13.81627 287 ASN C N 1
ATOM 11232 C CA . ASN E 1 287 ? 56.60264 69.27991 12.72540 1.000 14.81483 287 ASN C CA 1
ATOM 11233 C C . ASN E 1 287 ? 56.81457 69.99675 14.04989 1.000 17.99021 287 ASN C C 1
ATOM 11234 O O . ASN E 1 287 ? 57.01763 69.33055 15.06910 1.000 16.52653 287 ASN C O 1
ATOM 11239 N N . GLY E 1 288 ? 56.73965 71.32481 14.06785 1.000 16.89512 288 GLY C N 1
ATOM 11240 C CA . GLY E 1 288 ? 56.80007 72.07171 15.31094 1.000 17.84489 288 GLY C CA 1
ATOM 11241 C C . GLY E 1 288 ? 58.18481 72.22387 15.89697 1.000 16.52222 288 GLY C C 1
ATOM 11242 O O . GLY E 1 288 ? 58.30137 72.64992 17.05250 1.000 17.93243 288 GLY C O 1
ATOM 11243 N N . LEU E 1 289 ? 59.23582 71.90711 15.13647 1.000 14.64410 289 LEU C N 1
ATOM 11244 C CA . LEU E 1 289 ? 60.60689 71.94632 15.63735 1.000 13.97260 289 LEU C CA 1
ATOM 11245 C C . LEU E 1 289 ? 61.19106 73.34357 15.47845 1.000 16.41312 289 LEU C C 1
ATOM 11246 O O . LEU E 1 289 ? 61.05873 73.95622 14.41803 1.000 17.36964 289 LEU C O 1
ATOM 11251 N N . LEU E 1 290 ? 61.83825 73.84048 16.52609 1.000 14.47875 290 LEU C N 1
ATOM 11252 C CA . LEU E 1 290 ? 62.61046 75.06851 16.38408 1.000 14.78363 290 LEU C CA 1
ATOM 11253 C C . LEU E 1 290 ? 63.90864 74.74187 15.65481 1.000 12.25729 290 LEU C C 1
ATOM 11254 O O . LEU E 1 290 ? 64.41457 73.61679 15.73010 1.000 15.46053 290 LEU C O 1
ATOM 11259 N N . LEU E 1 291 ? 64.43445 75.72479 14.90926 1.000 15.07514 291 LEU C N 1
ATOM 11260 C CA . LEU E 1 291 ? 65.59567 75.50467 14.04604 1.000 12.91128 291 LEU C CA 1
ATOM 11261 C C . LEU E 1 291 ? 66.69630 76.50217 14.40300 1.000 16.31092 291 LEU C C 1
ATOM 11262 O O . LEU E 1 291 ? 66.58608 77.69427 14.09544 1.000 15.62807 291 LEU C O 1
ATOM 11267 N N . HIS E 1 292 ? 67.76305 76.00758 15.02789 1.000 15.27356 292 HIS C N 1
ATOM 11268 C CA . HIS E 1 292 ? 68.92074 76.82888 15.38302 1.000 14.96703 292 HIS C CA 1
ATOM 11269 C C . HIS E 1 292 ? 69.92579 76.80498 14.23563 1.000 16.87531 292 HIS C C 1
ATOM 11270 O O . HIS E 1 292 ? 70.31693 75.73145 13.78510 1.000 17.69374 292 HIS C O 1
ATOM 11277 N N . ILE E 1 293 ? 70.35461 77.98136 13.76643 1.000 13.87670 293 ILE C N 1
ATOM 11278 C CA . ILE E 1 293 ? 71.22170 78.07577 12.59638 1.000 14.52438 293 ILE C CA 1
ATOM 11279 C C . ILE E 1 293 ? 72.60271 78.57178 13.00748 1.000 15.97852 293 ILE C C 1
ATOM 11280 O O . ILE E 1 293 ? 72.73617 79.64990 13.60544 1.000 15.39664 293 ILE C O 1
ATOM 11285 N N . HIS E 1 294 ? 73.62929 77.82200 12.63017 1.000 14.56889 294 HIS C N 1
ATOM 11286 C CA . HIS E 1 294 ? 75.01119 78.23118 12.83643 1.000 13.47258 294 HIS C CA 1
ATOM 11287 C C . HIS E 1 294 ? 75.59357 78.71778 11.51741 1.000 15.93573 294 HIS C C 1
ATOM 11288 O O . HIS E 1 294 ? 75.32469 78.14146 10.46320 1.000 15.80521 294 HIS C O 1
ATOM 11295 N N . ARG E 1 295 ? 76.41393 79.76918 11.57621 1.000 15.25189 295 ARG C N 1
ATOM 11296 C CA . ARG E 1 295 ? 76.90036 80.41057 10.36076 1.000 15.62159 295 ARG C CA 1
ATOM 11297 C C . ARG E 1 295 ? 78.30662 79.96778 9.97320 1.000 17.31395 295 ARG C C 1
ATOM 11298 O O . ARG E 1 295 ? 79.04151 80.74851 9.36295 1.000 15.95228 295 ARG C O 1
ATOM 11306 N N . ALA E 1 296 ? 78.68587 78.72630 10.29698 1.000 15.05977 296 ALA C N 1
ATOM 11307 C CA . ALA E 1 296 ? 80.01031 78.21574 9.94619 1.000 16.35080 296 ALA C CA 1
ATOM 11308 C C . ALA E 1 296 ? 80.36921 78.53165 8.49971 1.000 15.92375 296 ALA C C 1
ATOM 11309 O O . ALA E 1 296 ? 79.54968 78.37084 7.59393 1.000 16.25473 296 ALA C O 1
ATOM 11311 N N . MET E 1 297 ? 81.61751 78.97832 8.30583 1.000 14.48076 297 MET C N 1
ATOM 11312 C CA . MET E 1 297 ? 82.34524 79.37147 7.08726 1.000 16.10464 297 MET C CA 1
ATOM 11313 C C . MET E 1 297 ? 82.01849 80.80354 6.65952 1.000 14.76011 297 MET C C 1
ATOM 11314 O O . MET E 1 297 ? 82.55816 81.25530 5.64230 1.000 15.66432 297 MET C O 1
ATOM 11319 N N . HIS E 1 298 ? 81.20893 81.55143 7.42054 1.000 15.18524 298 HIS C N 1
ATOM 11320 C CA . HIS E 1 298 ? 80.80715 82.88879 6.98145 1.000 16.80947 298 HIS C CA 1
ATOM 11321 C C . HIS E 1 298 ? 82.01953 83.79228 6.75042 1.000 17.03876 298 HIS C C 1
ATOM 11322 O O . HIS E 1 298 ? 82.03526 84.58945 5.80183 1.000 16.61185 298 HIS C O 1
ATOM 11329 N N . ALA E 1 299 ? 83.06262 83.65657 7.57420 1.000 15.80487 299 ALA C N 1
ATOM 11330 C CA . ALA E 1 299 ? 84.20162 84.57024 7.45487 1.000 15.52510 299 ALA C CA 1
ATOM 11331 C C . ALA E 1 299 ? 85.04952 84.30967 6.21506 1.000 16.56190 299 ALA C C 1
ATOM 11332 O O . ALA E 1 299 ? 85.89146 85.15060 5.86812 1.000 16.66744 299 ALA C O 1
ATOM 11334 N N . VAL E 1 300 ? 84.88281 83.15398 5.56519 1.000 14.91823 300 VAL C N 1
ATOM 11335 C CA . VAL E 1 300 ? 85.46655 82.95914 4.24765 1.000 15.63091 300 VAL C CA 1
ATOM 11336 C C . VAL E 1 300 ? 84.91695 84.00218 3.27984 1.000 16.12112 300 VAL C C 1
ATOM 11337 O O . VAL E 1 300 ? 85.62644 84.44899 2.36948 1.000 19.64868 300 VAL C O 1
ATOM 11341 N N . ILE E 1 301 ? 83.66734 84.41416 3.50212 1.000 15.91724 301 ILE C N 1
ATOM 11342 C CA . ILE E 1 301 ? 82.87100 85.27120 2.61732 1.000 22.06083 301 ILE C CA 1
ATOM 11343 C C . ILE E 1 301 ? 82.91139 86.72314 3.04676 1.000 17.53299 301 ILE C C 1
ATOM 11344 O O . ILE E 1 301 ? 82.93713 87.62952 2.20788 1.000 17.60254 301 ILE C O 1
ATOM 11349 N N . ASP E 1 302 ? 82.77604 86.93441 4.34784 1.000 15.14606 302 ASP C N 1
ATOM 11350 C CA . ASP E 1 302 ? 82.25772 88.18750 4.85673 1.000 16.28798 302 ASP C CA 1
ATOM 11351 C C . ASP E 1 302 ? 83.27236 88.99295 5.64782 1.000 17.81761 302 ASP C C 1
ATOM 11352 O O . ASP E 1 302 ? 82.91999 90.05296 6.16231 1.000 20.32141 302 ASP C O 1
ATOM 11357 N N . ARG E 1 303 ? 84.53028 88.55232 5.71776 1.000 17.33459 303 ARG C N 1
ATOM 11358 C CA . ARG E 1 303 ? 85.47265 89.21457 6.61296 1.000 20.31609 303 ARG C CA 1
ATOM 11359 C C . ARG E 1 303 ? 86.11311 90.43776 5.96714 1.000 19.78002 303 ARG C C 1
ATOM 11360 O O . ARG E 1 303 ? 86.19099 91.50316 6.58902 1.000 22.21258 303 ARG C O 1
ATOM 11368 N N . GLN E 1 304 ? 86.60062 90.29886 4.73731 1.000 19.02206 304 GLN C N 1
ATOM 11369 C CA . GLN E 1 304 ? 87.37455 91.36983 4.12043 1.000 20.65839 304 GLN C CA 1
ATOM 11370 C C . GLN E 1 304 ? 86.45612 92.48925 3.64255 1.000 22.15032 304 GLN C C 1
ATOM 11371 O O . GLN E 1 304 ? 85.41468 92.24171 3.02218 1.000 18.99757 304 GLN C O 1
ATOM 11377 N N . LYS E 1 305 ? 86.85208 93.72787 3.94431 1.000 20.04324 305 LYS C N 1
ATOM 11378 C CA . LYS E 1 305 ? 86.00770 94.87711 3.64158 1.000 18.91910 305 LYS C CA 1
ATOM 11379 C C . LYS E 1 305 ? 85.85835 95.11078 2.14999 1.000 19.06220 305 LYS C C 1
ATOM 11380 O O . LYS E 1 305 ? 84.88122 95.73954 1.73090 1.000 23.14034 305 LYS C O 1
ATOM 11386 N N . ASN E 1 306 ? 86.79047 94.62582 1.33792 1.000 16.85352 306 ASN C N 1
ATOM 11387 C CA . ASN E 1 306 ? 86.80241 94.96169 -0.07710 1.000 19.87513 306 ASN C CA 1
ATOM 11388 C C . ASN E 1 306 ? 86.21166 93.88831 -0.98140 1.000 18.67059 306 ASN C C 1
ATOM 11389 O O . ASN E 1 306 ? 85.99888 94.16276 -2.16523 1.000 18.47740 306 ASN C O 1
ATOM 11394 N N . HIS E 1 307 ? 85.97002 92.67564 -0.48618 1.000 17.39938 307 HIS C N 1
ATOM 11395 C CA . HIS E 1 307 ? 85.54213 91.61256 -1.38881 1.000 17.51029 307 HIS C CA 1
ATOM 11396 C C . HIS E 1 307 ? 84.74712 90.55334 -0.64294 1.000 17.36211 307 HIS C C 1
ATOM 11397 O O . HIS E 1 307 ? 85.14755 90.11057 0.43626 1.000 19.30152 307 HIS C O 1
ATOM 11404 N N . GLY E 1 308 ? 83.63912 90.13088 -1.24575 1.000 15.43400 308 GLY C N 1
ATOM 11405 C CA . GLY E 1 308 ? 82.84069 89.06429 -0.66353 1.000 16.84774 308 GLY C CA 1
ATOM 11406 C C . GLY E 1 308 ? 81.39099 89.47473 -0.53632 1.000 16.26592 308 GLY C C 1
ATOM 11407 O O . GLY E 1 308 ? 80.84045 90.13488 -1.42101 1.000 16.88927 308 GLY C O 1
ATOM 11408 N N . MET E 1 309 ? 80.75960 89.08299 0.56219 1.000 15.95321 309 MET C N 1
ATOM 11409 C CA . MET E 1 309 ? 79.39481 89.48388 0.85984 1.000 15.48590 309 MET C CA 1
ATOM 11410 C C . MET E 1 309 ? 79.35059 89.78147 2.34178 1.000 19.02766 309 MET C C 1
ATOM 11411 O O . MET E 1 309 ? 79.83660 88.97526 3.13802 1.000 17.70895 309 MET C O 1
ATOM 11416 N N . HIS E 1 310 ? 78.80691 90.93401 2.71340 1.000 16.28139 310 HIS C N 1
ATOM 11417 C CA . HIS E 1 310 ? 78.70980 91.25732 4.12513 1.000 15.30580 310 HIS C CA 1
ATOM 11418 C C . HIS E 1 310 ? 77.75136 90.29023 4.80222 1.000 15.89049 310 HIS C C 1
ATOM 11419 O O . HIS E 1 310 ? 76.83433 89.75851 4.17220 1.000 14.53480 310 HIS C O 1
ATOM 11426 N N . PHE E 1 311 ? 77.97990 90.05111 6.09736 1.000 15.28117 311 PHE C N 1
ATOM 11427 C CA . PHE E 1 311 ? 77.14298 89.08462 6.80797 1.000 16.26534 311 PHE C CA 1
ATOM 11428 C C . PHE E 1 311 ? 75.66343 89.46652 6.77245 1.000 18.38520 311 PHE C C 1
ATOM 11429 O O . PHE E 1 311 ? 74.79664 88.58044 6.81298 1.000 15.99993 311 PHE C O 1
ATOM 11437 N N . ARG E 1 312 ? 75.34094 90.76610 6.70277 1.000 15.47861 312 ARG C N 1
ATOM 11438 C CA . ARG E 1 312 ? 73.92577 91.13831 6.70107 1.000 15.35325 312 ARG C CA 1
ATOM 11439 C C . ARG E 1 312 ? 73.19353 90.56764 5.49183 1.000 12.68211 312 ARG C C 1
ATOM 11440 O O . ARG E 1 312 ? 71.98480 90.31844 5.56682 1.000 13.71443 312 ARG C O 1
ATOM 11448 N N . VAL E 1 313 ? 73.89652 90.33952 4.38022 1.000 15.71927 313 VAL C N 1
ATOM 11449 C CA . VAL E 1 313 ? 73.27449 89.68351 3.23458 1.000 13.40704 313 VAL C CA 1
ATOM 11450 C C . VAL E 1 313 ? 73.00802 88.21589 3.55316 1.000 15.53742 313 VAL C C 1
ATOM 11451 O O . VAL E 1 313 ? 71.93574 87.67884 3.24537 1.000 14.80243 313 VAL C O 1
ATOM 11455 N N . LEU E 1 314 ? 73.98950 87.54527 4.16802 1.000 15.70454 314 LEU C N 1
ATOM 11456 C CA . LEU E 1 314 ? 73.80072 86.15672 4.58537 1.000 17.97130 314 LEU C CA 1
ATOM 11457 C C . LEU E 1 314 ? 72.71363 86.02852 5.65582 1.000 16.95043 314 LEU C C 1
ATOM 11458 O O . LEU E 1 314 ? 72.04963 84.98417 5.75258 1.000 15.98781 314 LEU C O 1
ATOM 11463 N N . ALA E 1 315 ? 72.52497 87.07268 6.46784 1.000 14.35288 315 ALA C N 1
ATOM 11464 C CA . ALA E 1 315 ? 71.49342 87.05891 7.49993 1.000 14.67533 315 ALA C CA 1
ATOM 11465 C C . ALA E 1 315 ? 70.10863 87.20643 6.89008 1.000 15.04061 315 ALA C C 1
ATOM 11466 O O . ALA E 1 315 ? 69.17556 86.49523 7.27288 1.000 15.18445 315 ALA C O 1
ATOM 11468 N N . LYS E 1 316 ? 69.94948 88.14850 5.95551 1.000 15.21584 316 LYS C N 1
ATOM 11469 C CA . LYS E 1 316 ? 68.66406 88.28728 5.27847 1.000 16.50734 316 LYS C CA 1
ATOM 11470 C C . LYS E 1 316 ? 68.29100 86.99856 4.57383 1.000 15.19278 316 LYS C C 1
ATOM 11471 O O . LYS E 1 316 ? 67.13763 86.55241 4.64147 1.000 15.19395 316 LYS C O 1
ATOM 11477 N N . ALA E 1 317 ? 69.25812 86.39670 3.88437 1.000 14.52199 317 ALA C N 1
ATOM 11478 C CA . ALA E 1 317 ? 69.01119 85.15428 3.15789 1.000 16.32099 317 ALA C CA 1
ATOM 11479 C C . ALA E 1 317 ? 68.56945 84.03524 4.09431 1.000 17.63145 317 ALA C C 1
ATOM 11480 O O . ALA E 1 317 ? 67.71886 83.21466 3.72633 1.000 16.39169 317 ALA C O 1
ATOM 11482 N N . LEU E 1 318 ? 69.15187 83.97034 5.29794 1.000 15.31196 318 LEU C N 1
ATOM 11483 C CA . LEU E 1 318 ? 68.72408 82.96601 6.27467 1.000 15.83567 318 LEU C CA 1
ATOM 11484 C C . LEU E 1 318 ? 67.30481 83.23812 6.76421 1.000 14.09830 318 LEU C C 1
ATOM 11485 O O . LEU E 1 318 ? 66.49069 82.31241 6.86802 1.000 15.41799 318 LEU C O 1
ATOM 11490 N N . ARG E 1 319 ? 66.98209 84.49409 7.07831 1.000 14.55892 319 ARG C N 1
ATOM 11491 C CA . ARG E 1 319 ? 65.60516 84.78664 7.46724 1.000 15.34203 319 ARG C CA 1
ATOM 11492 C C . ARG E 1 319 ? 64.62461 84.29431 6.40354 1.000 16.40217 319 ARG C C 1
ATOM 11493 O O . ARG E 1 319 ? 63.58908 83.68898 6.72381 1.000 15.47858 319 ARG C O 1
ATOM 11501 N N . MET E 1 320 ? 64.97157 84.48437 5.12437 1.000 15.31418 320 MET C N 1
ATOM 11502 C CA . MET E 1 320 ? 64.09674 84.06411 4.03227 1.000 16.54088 320 MET C CA 1
ATOM 11503 C C . MET E 1 320 ? 64.05680 82.54477 3.89650 1.000 16.07375 320 MET C C 1
ATOM 11504 O O . MET E 1 320 ? 62.97485 81.95010 3.78415 1.000 16.65083 320 MET C O 1
ATOM 11509 N N . SER E 1 321 ? 65.22658 81.90702 3.87473 1.000 12.72290 321 SER C N 1
ATOM 11510 C CA . SER E 1 321 ? 65.27914 80.44948 3.72384 1.000 14.20406 321 SER C CA 1
ATOM 11511 C C . SER E 1 321 ? 64.65254 79.76048 4.92599 1.000 16.64918 321 SER C C 1
ATOM 11512 O O . SER E 1 321 ? 63.93478 78.76085 4.77969 1.000 16.24350 321 SER C O 1
ATOM 11515 N N . GLY E 1 322 ? 64.93294 80.26804 6.12162 1.000 17.52127 322 GLY C N 1
ATOM 11516 C CA . GLY E 1 322 ? 64.25076 79.84331 7.31665 1.000 15.95327 322 GLY C CA 1
ATOM 11517 C C . GLY E 1 322 ? 65.18173 79.43453 8.43979 1.000 13.90003 322 GLY C C 1
ATOM 11518 O O . GLY E 1 322 ? 66.03316 78.55378 8.29144 1.000 15.21294 322 GLY C O 1
ATOM 11519 N N . GLY E 1 323 ? 64.99610 80.07346 9.57935 1.000 14.62749 323 GLY C N 1
ATOM 11520 C CA . GLY E 1 323 ? 65.63789 79.64200 10.80264 1.000 16.89125 323 GLY C CA 1
ATOM 11521 C C . GLY E 1 323 ? 65.01997 80.40601 11.94599 1.000 15.93791 323 GLY C C 1
ATOM 11522 O O . GLY E 1 323 ? 64.45631 81.48583 11.74942 1.000 14.11713 323 GLY C O 1
ATOM 11523 N N . ASP E 1 324 ? 65.12364 79.82853 13.14455 1.000 14.40778 324 ASP C N 1
ATOM 11524 C CA . ASP E 1 324 ? 64.56340 80.46056 14.33307 1.000 14.78306 324 ASP C CA 1
ATOM 11525 C C . ASP E 1 324 ? 65.61085 81.17107 15.19024 1.000 15.59934 324 ASP C C 1
ATOM 11526 O O . ASP E 1 324 ? 65.27717 82.15869 15.85774 1.000 16.31153 324 ASP C O 1
ATOM 11531 N N . HIS E 1 325 ? 66.85198 80.67903 15.19511 1.000 16.88948 325 HIS C N 1
ATOM 11532 C CA . HIS E 1 325 ? 68.01648 81.35509 15.76584 1.000 16.88065 325 HIS C CA 1
ATOM 11533 C C . HIS E 1 325 ? 69.06656 81.49956 14.67836 1.000 14.43424 325 HIS C C 1
ATOM 11534 O O . HIS E 1 325 ? 69.17633 80.64156 13.80202 1.000 15.45031 325 HIS C O 1
ATOM 11541 N N . ILE E 1 326 ? 69.90854 82.53235 14.77166 1.000 15.47252 326 ILE C N 1
ATOM 11542 C CA . ILE E 1 326 ? 71.11494 82.57421 13.94871 1.000 13.49625 326 ILE C CA 1
ATOM 11543 C C . ILE E 1 326 ? 72.26273 83.15061 14.75709 1.000 14.25011 326 ILE C C 1
ATOM 11544 O O . ILE E 1 326 ? 72.09438 84.13142 15.48700 1.000 14.38432 326 ILE C O 1
ATOM 11549 N N . HIS E 1 327 ? 73.44021 82.54291 14.61028 1.000 16.61325 327 HIS C N 1
ATOM 11550 C CA . HIS E 1 327 ? 74.62424 83.08219 15.25485 1.000 16.62423 327 HIS C CA 1
ATOM 11551 C C . HIS E 1 327 ? 74.94907 84.44933 14.67995 1.000 19.39766 327 HIS C C 1
ATOM 11552 O O . HIS E 1 327 ? 74.92450 84.64279 13.46172 1.000 19.18789 327 HIS C O 1
ATOM 11559 N N . ALA E 1 328 ? 75.22297 85.40536 15.57318 1.000 19.06024 328 ALA C N 1
ATOM 11560 C CA . ALA E 1 328 ? 75.42243 86.79384 15.17819 1.000 20.27742 328 ALA C CA 1
ATOM 11561 C C . ALA E 1 328 ? 76.75074 87.36746 15.65955 1.000 20.07452 328 ALA C C 1
ATOM 11562 O O . ALA E 1 328 ? 76.97975 88.56687 15.49831 1.000 23.73179 328 ALA C O 1
ATOM 11564 N N . GLY E 1 329 ? 77.61681 86.55383 16.25586 1.000 21.56840 329 GLY C N 1
ATOM 11565 C CA . GLY E 1 329 ? 78.91031 87.04041 16.70645 1.000 26.20271 329 GLY C CA 1
ATOM 11566 C C . GLY E 1 329 ? 78.84667 87.70118 18.07465 1.000 27.20098 329 GLY C C 1
ATOM 11567 O O . GLY E 1 329 ? 77.96537 87.42873 18.88715 1.000 23.28814 329 GLY C O 1
ATOM 11568 N N . THR E 1 330 ? 79.80234 88.59237 18.32761 1.000 32.81798 330 THR C N 1
ATOM 11569 C CA . THR E 1 330 ? 79.90048 89.24729 19.62260 1.000 33.86746 330 THR C CA 1
ATOM 11570 C C . THR E 1 330 ? 80.05705 90.75101 19.44304 1.000 36.54072 330 THR C C 1
ATOM 11571 O O . THR E 1 330 ? 80.41311 91.24059 18.36812 1.000 36.39805 330 THR C O 1
ATOM 11575 N N . VAL E 1 331 ? 79.75548 91.48249 20.51364 1.000 35.04919 331 VAL C N 1
ATOM 11576 C CA . VAL E 1 331 ? 79.98131 92.92355 20.55923 1.000 40.65489 331 VAL C CA 1
ATOM 11577 C C . VAL E 1 331 ? 81.03197 93.31558 21.58013 1.000 45.95632 331 VAL C C 1
ATOM 11578 O O . VAL E 1 331 ? 81.39533 94.50264 21.64688 1.000 47.29555 331 VAL C O 1
ATOM 11582 N N . VAL E 1 332 ? 81.52544 92.37869 22.37292 1.000 43.58063 332 VAL C N 1
ATOM 11583 C CA . VAL E 1 332 ? 82.53030 92.66975 23.38804 1.000 49.67537 332 VAL C CA 1
ATOM 11584 C C . VAL E 1 332 ? 83.90934 92.60951 22.74742 1.000 50.25014 332 VAL C C 1
ATOM 11585 O O . VAL E 1 332 ? 84.17526 91.77261 21.87427 1.000 48.78962 332 VAL C O 1
ATOM 11589 N N . GLY E 1 333 ? 84.79206 93.51217 23.17336 1.000 53.45227 333 GLY C N 1
ATOM 11590 C CA . GLY E 1 333 ? 86.06748 93.65638 22.50485 1.000 45.49102 333 GLY C CA 1
ATOM 11591 C C . GLY E 1 333 ? 85.98113 94.27984 21.13284 1.000 46.36087 333 GLY C C 1
ATOM 11592 O O . GLY E 1 333 ? 86.97144 94.26453 20.39555 1.000 45.18181 333 GLY C O 1
ATOM 11593 N N . LYS E 1 334 ? 84.82522 94.83025 20.76892 1.000 40.90659 334 LYS C N 1
ATOM 11594 C CA . LYS E 1 334 ? 84.59380 95.40646 19.45489 1.000 43.96464 334 LYS C CA 1
ATOM 11595 C C . LYS E 1 334 ? 84.51189 96.92376 19.55244 1.000 44.52114 334 LYS C C 1
ATOM 11596 O O . LYS E 1 334 ? 84.00613 97.47502 20.53536 1.000 44.75292 334 LYS C O 1
ATOM 11602 N N . LEU E 1 335 ? 85.01022 97.59487 18.51754 1.000 34.62841 335 LEU C N 1
ATOM 11603 C CA . LEU E 1 335 ? 84.90606 99.04363 18.45210 1.000 38.87246 335 LEU C CA 1
ATOM 11604 C C . LEU E 1 335 ? 83.45985 99.46166 18.19689 1.000 43.19718 335 LEU C C 1
ATOM 11605 O O . LEU E 1 335 ? 82.62059 98.66531 17.76764 1.000 34.62734 335 LEU C O 1
ATOM 11610 N N . GLU E 1 336 ? 83.17763 100.73867 18.46701 1.000 37.86582 336 GLU C N 1
ATOM 11611 C CA . GLU E 1 336 ? 81.80969 101.24155 18.36349 1.000 39.62453 336 GLU C CA 1
ATOM 11612 C C . GLU E 1 336 ? 81.24368 101.05216 16.95835 1.000 39.72164 336 GLU C C 1
ATOM 11613 O O . GLU E 1 336 ? 80.07459 100.67192 16.79743 1.000 33.99032 336 GLU C O 1
ATOM 11619 N N . GLY E 1 337 ? 82.05628 101.31423 15.93055 1.000 31.17342 337 GLY C N 1
ATOM 11620 C CA . GLY E 1 337 ? 81.59419 101.12861 14.56319 1.000 34.27558 337 GLY C CA 1
ATOM 11621 C C . GLY E 1 337 ? 81.22182 99.68860 14.26057 1.000 32.48530 337 GLY C C 1
ATOM 11622 O O . GLY E 1 337 ? 80.24926 99.42742 13.54505 1.000 26.01866 337 GLY C O 1
ATOM 11623 N N . GLU E 1 338 ? 81.99383 98.73428 14.79645 1.000 27.21757 338 GLU C N 1
ATOM 11624 C CA . GLU E 1 338 ? 81.66282 97.32227 14.61620 1.000 26.91744 338 GLU C CA 1
ATOM 11625 C C . GLU E 1 338 ? 80.38121 96.96291 15.35097 1.000 28.84505 338 GLU C C 1
ATOM 11626 O O . GLU E 1 338 ? 79.54541 96.21659 14.82639 1.000 21.88694 338 GLU C O 1
ATOM 11632 N N . ARG E 1 339 ? 80.21485 97.47224 16.57396 1.000 25.05688 339 ARG C N 1
ATOM 11633 C CA . ARG E 1 339 ? 78.97756 97.21948 17.30011 1.000 28.29445 339 ARG C CA 1
ATOM 11634 C C . ARG E 1 339 ? 77.78362 97.77488 16.53688 1.000 22.49221 339 ARG C C 1
ATOM 11635 O O . ARG E 1 339 ? 76.71514 97.15389 16.50808 1.000 20.60937 339 ARG C O 1
ATOM 11643 N N . GLU E 1 340 ? 77.95263 98.94076 15.90264 1.000 22.67239 340 GLU C N 1
ATOM 11644 C CA . GLU E 1 340 ? 76.86705 99.53813 15.12791 1.000 24.67885 340 GLU C CA 1
ATOM 11645 C C . GLU E 1 340 ? 76.50506 98.68246 13.91847 1.000 22.63797 340 GLU C C 1
ATOM 11646 O O . GLU E 1 340 ? 75.32322 98.56312 13.57013 1.000 22.90720 340 GLU C O 1
ATOM 11652 N N . MET E 1 341 ? 77.50661 98.09878 13.25234 1.000 20.95363 341 MET C N 1
ATOM 11653 C CA . MET E 1 341 ? 77.22138 97.18912 12.14977 1.000 19.71663 341 MET C CA 1
ATOM 11654 C C . MET E 1 341 ? 76.47044 95.96174 12.63980 1.000 19.91085 341 MET C C 1
ATOM 11655 O O . MET E 1 341 ? 75.54906 95.48592 11.96935 1.000 18.78697 341 MET C O 1
ATOM 11660 N N . THR E 1 342 ? 76.85321 95.44167 13.80619 1.000 21.42320 342 THR C N 1
ATOM 11661 C CA . THR E 1 342 ? 76.17480 94.27515 14.36485 1.000 21.00055 342 THR C CA 1
ATOM 11662 C C . THR E 1 342 ? 74.73351 94.60454 14.72478 1.000 18.35451 342 THR C C 1
ATOM 11663 O O . THR E 1 342 ? 73.81630 93.83620 14.41623 1.000 18.91717 342 THR C O 1
ATOM 11667 N N . LEU E 1 343 ? 74.51153 95.74744 15.38175 1.000 17.95240 343 LEU C N 1
ATOM 11668 C CA . LEU E 1 343 ? 73.14791 96.13270 15.72301 1.000 19.91025 343 LEU C CA 1
ATOM 11669 C C . LEU E 1 343 ? 72.31255 96.35468 14.47297 1.000 18.36732 343 LEU C C 1
ATOM 11670 O O . LEU E 1 343 ? 71.10660 96.06566 14.46931 1.000 18.47749 343 LEU C O 1
ATOM 11675 N N . GLY E 1 344 ? 72.93858 96.84271 13.39994 1.000 16.46922 344 GLY C N 1
ATOM 11676 C CA . GLY E 1 344 ? 72.21997 97.00812 12.14883 1.000 17.86775 344 GLY C CA 1
ATOM 11677 C C . GLY E 1 344 ? 71.65132 95.70148 11.61992 1.000 18.05620 344 GLY C C 1
ATOM 11678 O O . GLY E 1 344 ? 70.46581 95.62252 11.28318 1.000 17.74213 344 GLY C O 1
ATOM 11679 N N . PHE E 1 345 ? 72.48554 94.65736 11.52298 1.000 17.10788 345 PHE C N 1
ATOM 11680 C CA . PHE E 1 345 ? 71.93565 93.41507 10.97889 1.000 17.68970 345 PHE C CA 1
ATOM 11681 C C . PHE E 1 345 ? 71.12024 92.63055 12.00807 1.000 18.36973 345 PHE C C 1
ATOM 11682 O O . PHE E 1 345 ? 70.27106 91.82184 11.61411 1.000 17.59735 345 PHE C O 1
ATOM 11690 N N . VAL E 1 346 ? 71.29063 92.89589 13.30634 1.000 15.20369 346 VAL C N 1
ATOM 11691 C CA . VAL E 1 346 ? 70.34877 92.35474 14.28656 1.000 17.66942 346 VAL C CA 1
ATOM 11692 C C . VAL E 1 346 ? 68.94474 92.90879 14.04418 1.000 18.48112 346 VAL C C 1
ATOM 11693 O O . VAL E 1 346 ? 67.95002 92.16961 14.09493 1.000 14.41627 346 VAL C O 1
ATOM 11697 N N . ASP E 1 347 ? 68.83389 94.21747 13.78318 1.000 17.41026 347 ASP C N 1
ATOM 11698 C CA . ASP E 1 347 ? 67.52340 94.77957 13.45824 1.000 16.09445 347 ASP C CA 1
ATOM 11699 C C . ASP E 1 347 ? 66.97086 94.17057 12.17847 1.000 15.95258 347 ASP C C 1
ATOM 11700 O O . ASP E 1 347 ? 65.76999 93.87417 12.08978 1.000 15.62210 347 ASP C O 1
ATOM 11705 N N . LEU E 1 348 ? 67.82704 93.97639 11.17297 1.000 15.61912 348 LEU C N 1
ATOM 11706 C CA . LEU E 1 348 ? 67.36428 93.35307 9.93729 1.000 14.51681 348 LEU C CA 1
ATOM 11707 C C . LEU E 1 348 ? 66.86051 91.93602 10.17243 1.000 15.96641 348 LEU C C 1
ATOM 11708 O O . LEU E 1 348 ? 65.98048 91.46800 9.44067 1.000 15.70161 348 LEU C O 1
ATOM 11713 N N . LEU E 1 349 ? 67.39260 91.24969 11.18997 1.000 15.27105 349 LEU C N 1
ATOM 11714 C CA . LEU E 1 349 ? 66.98423 89.87712 11.49918 1.000 14.53496 349 LEU C CA 1
ATOM 11715 C C . LEU E 1 349 ? 65.71132 89.80428 12.32663 1.000 15.82109 349 LEU C C 1
ATOM 11716 O O . LEU E 1 349 ? 64.96445 88.82066 12.22267 1.000 15.36716 349 LEU C O 1
ATOM 11721 N N . ARG E 1 350 ? 65.46666 90.80062 13.17768 1.000 13.86203 350 ARG C N 1
ATOM 11722 C CA . ARG E 1 350 ? 64.41188 90.71782 14.18345 1.000 17.37324 350 ARG C CA 1
ATOM 11723 C C . ARG E 1 350 ? 63.16809 91.51735 13.84044 1.000 18.51669 350 ARG C C 1
ATOM 11724 O O . ARG E 1 350 ? 62.05578 91.08145 14.15459 1.000 14.90175 350 ARG C O 1
ATOM 11732 N N . ASP E 1 351 ? 63.33512 92.69463 13.24675 1.000 16.30282 351 ASP C N 1
ATOM 11733 C CA . ASP E 1 351 ? 62.26217 93.67506 13.16832 1.000 15.31600 351 ASP C CA 1
ATOM 11734 C C . ASP E 1 351 ? 61.42119 93.49729 11.90772 1.000 16.06023 351 ASP C C 1
ATOM 11735 O O . ASP E 1 351 ? 61.81278 92.82953 10.95190 1.000 15.80170 351 ASP C O 1
ATOM 11740 N N . ASP E 1 352 ? 60.24056 94.11466 11.92463 1.000 16.56690 352 ASP C N 1
ATOM 11741 C CA . ASP E 1 352 ? 59.34481 94.05771 10.77198 1.000 15.30648 352 ASP C CA 1
ATOM 11742 C C . ASP E 1 352 ? 59.69581 95.09095 9.71337 1.000 18.31689 352 ASP C C 1
ATOM 11743 O O . ASP E 1 352 ? 59.49402 94.84824 8.51890 1.000 16.88097 352 ASP C O 1
ATOM 11748 N N . PHE E 1 353 ? 60.20100 96.24596 10.13034 1.000 17.97027 353 PHE C N 1
ATOM 11749 C CA . PHE E 1 353 ? 60.45689 97.36336 9.23294 1.000 15.67212 353 PHE C CA 1
ATOM 11750 C C . PHE E 1 353 ? 61.71857 98.04573 9.72857 1.000 16.68908 353 PHE C C 1
ATOM 11751 O O . PHE E 1 353 ? 61.78651 98.43884 10.89450 1.000 19.57993 353 PHE C O 1
ATOM 11759 N N . ILE E 1 354 ? 62.71780 98.16009 8.86333 1.000 16.35864 354 ILE C N 1
ATOM 11760 C CA . ILE E 1 354 ? 64.02383 98.70694 9.23775 1.000 18.43709 354 ILE C CA 1
ATOM 11761 C C . ILE E 1 354 ? 64.33030 99.86521 8.30126 1.000 17.95010 354 ILE C C 1
ATOM 11762 O O . ILE E 1 354 ? 64.44521 99.66790 7.08661 1.000 17.45154 354 ILE C O 1
ATOM 11767 N N . GLU E 1 355 ? 64.48260 101.06519 8.86318 1.000 18.27244 355 GLU C N 1
ATOM 11768 C CA . GLU E 1 355 ? 64.77150 102.24963 8.06252 1.000 20.15897 355 GLU C CA 1
ATOM 11769 C C . GLU E 1 355 ? 66.22282 102.26491 7.60133 1.000 19.70440 355 GLU C C 1
ATOM 11770 O O . GLU E 1 355 ? 67.12796 101.86611 8.33952 1.000 20.19851 355 GLU C O 1
ATOM 11776 N N . LYS E 1 356 ? 66.43037 102.75167 6.37751 1.000 17.90270 356 LYS C N 1
ATOM 11777 C CA . LYS E 1 356 ? 67.76820 102.96181 5.84171 1.000 18.89131 356 LYS C CA 1
ATOM 11778 C C . LYS E 1 356 ? 68.63357 103.70816 6.85228 1.000 20.00276 356 LYS C C 1
ATOM 11779 O O . LYS E 1 356 ? 68.19195 104.66087 7.49807 1.000 20.77351 356 LYS C O 1
ATOM 11785 N N . ASP E 1 357 ? 69.86721 103.24108 7.01176 1.000 19.83910 357 ASP C N 1
ATOM 11786 C CA . ASP E 1 357 ? 70.76449 103.76865 8.02625 1.000 20.48436 357 ASP C CA 1
ATOM 11787 C C . ASP E 1 357 ? 72.17302 103.33669 7.64624 1.000 28.32720 357 ASP C C 1
ATOM 11788 O O . ASP E 1 357 ? 72.68626 102.33637 8.15754 1.000 23.99565 357 ASP C O 1
ATOM 11793 N N . ARG E 1 358 ? 72.79884 104.06050 6.71867 1.000 28.88076 358 ARG C N 1
ATOM 11794 C CA . ARG E 1 358 ? 74.09426 103.60827 6.22517 1.000 30.47718 358 ARG C CA 1
ATOM 11795 C C . ARG E 1 358 ? 75.17134 103.66770 7.30099 1.000 29.18096 358 ARG C C 1
ATOM 11796 O O . ARG E 1 358 ? 76.20542 103.01109 7.15242 1.000 33.56547 358 ARG C O 1
ATOM 11804 N N . ALA E 1 359 ? 74.93868 104.40073 8.39378 1.000 23.64455 359 ALA C N 1
ATOM 11805 C CA . ALA E 1 359 ? 75.87334 104.36466 9.51426 1.000 29.74376 359 ALA C CA 1
ATOM 11806 C C . ALA E 1 359 ? 75.93268 102.98014 10.14791 1.000 37.29795 359 ALA C C 1
ATOM 11807 O O . ALA E 1 359 ? 76.99257 102.55662 10.62609 1.000 33.65612 359 ALA C O 1
ATOM 11809 N N . ARG E 1 360 ? 74.80722 102.26932 10.17652 1.000 23.64016 360 ARG C N 1
ATOM 11810 C CA . ARG E 1 360 ? 74.75123 100.90471 10.68063 1.000 26.00461 360 ARG C CA 1
ATOM 11811 C C . ARG E 1 360 ? 74.72255 99.88428 9.55137 1.000 25.61085 360 ARG C C 1
ATOM 11812 O O . ARG E 1 360 ? 74.29888 98.73719 9.75984 1.000 19.81990 360 ARG C O 1
ATOM 11820 N N . GLY E 1 361 ? 75.17586 100.27644 8.36037 1.000 21.57902 361 GLY C N 1
ATOM 11821 C CA . GLY E 1 361 ? 75.27913 99.36212 7.24649 1.000 24.06903 361 GLY C CA 1
ATOM 11822 C C . GLY E 1 361 ? 73.97181 98.99098 6.59203 1.000 19.51109 361 GLY C C 1
ATOM 11823 O O . GLY E 1 361 ? 73.93975 98.04095 5.80193 1.000 21.36982 361 GLY C O 1
ATOM 11824 N N . ILE E 1 362 ? 72.89941 99.71757 6.86863 1.000 18.30395 362 ILE C N 1
ATOM 11825 C CA . ILE E 1 362 ? 71.59651 99.43281 6.28346 1.000 17.87981 362 ILE C CA 1
ATOM 11826 C C . ILE E 1 362 ? 71.45630 100.34620 5.06727 1.000 19.57483 362 ILE C C 1
ATOM 11827 O O . ILE E 1 362 ? 71.18669 101.54134 5.19976 1.000 21.96195 362 ILE C O 1
ATOM 11832 N N . PHE E 1 363 ? 71.69340 99.79100 3.88014 1.000 17.53434 363 PHE C N 1
ATOM 11833 C CA . PHE E 1 363 ? 71.70718 100.56938 2.64603 1.000 18.59167 363 PHE C CA 1
ATOM 11834 C C . PHE E 1 363 ? 70.31590 100.76377 2.04546 1.000 19.84312 363 PHE C C 1
ATOM 11835 O O . PHE E 1 363 ? 70.13392 101.64164 1.19081 1.000 17.79094 363 PHE C O 1
ATOM 11843 N N . PHE E 1 364 ? 69.33333 99.97394 2.47823 1.000 17.77328 364 PHE C N 1
ATOM 11844 C CA . PHE E 1 364 ? 67.98251 100.02582 1.94223 1.000 15.66282 364 PHE C CA 1
ATOM 11845 C C . PHE E 1 364 ? 66.98276 99.93108 3.08156 1.000 17.99068 364 PHE C C 1
ATOM 11846 O O . PHE E 1 364 ? 67.17884 99.16603 4.02892 1.000 17.96312 364 PHE C O 1
ATOM 11854 N N . THR E 1 365 ? 65.89060 100.68704 2.97467 1.000 16.77582 365 THR C N 1
ATOM 11855 C CA . THR E 1 365 ? 64.75818 100.43228 3.85007 1.000 15.61092 365 THR C CA 1
ATOM 11856 C C . THR E 1 365 ? 64.20927 99.04193 3.54692 1.000 15.48965 365 THR C C 1
ATOM 11857 O O . THR E 1 365 ? 63.98734 98.69184 2.38254 1.000 16.88109 365 THR C O 1
ATOM 11861 N N . GLN E 1 366 ? 64.01711 98.24240 4.59175 1.000 17.32689 366 GLN C N 1
ATOM 11862 C CA . GLN E 1 366 ? 63.63216 96.83665 4.45246 1.000 17.02435 366 GLN C CA 1
ATOM 11863 C C . GLN E 1 366 ? 62.31214 96.59838 5.17119 1.000 16.78963 366 GLN C C 1
ATOM 11864 O O . GLN E 1 366 ? 62.22690 96.77338 6.38930 1.000 16.01130 366 GLN C O 1
ATOM 11870 N N . ASP E 1 367 ? 61.30044 96.17750 4.41872 1.000 16.41094 367 ASP C N 1
ATOM 11871 C CA . ASP E 1 367 ? 59.96754 95.88550 4.93935 1.000 16.76181 367 ASP C CA 1
ATOM 11872 C C . ASP E 1 367 ? 59.75057 94.38392 4.81433 1.000 18.56375 367 ASP C C 1
ATOM 11873 O O . ASP E 1 367 ? 59.78771 93.85151 3.70273 1.000 20.28484 367 ASP C O 1
ATOM 11878 N N . TRP E 1 368 ? 59.51427 93.70914 5.93809 1.000 15.67364 368 TRP C N 1
ATOM 11879 C CA . TRP E 1 368 ? 59.36643 92.25720 5.93087 1.000 14.32089 368 TRP C CA 1
ATOM 11880 C C . TRP E 1 368 ? 57.91289 91.79758 5.86932 1.000 16.54340 368 TRP C C 1
ATOM 11881 O O . TRP E 1 368 ? 57.67348 90.59010 5.84682 1.000 16.35281 368 TRP C O 1
ATOM 11892 N N . VAL E 1 369 ? 56.94942 92.72708 5.80140 1.000 16.20504 369 VAL C N 1
ATOM 11893 C CA . VAL E 1 369 ? 55.50296 92.46168 5.75630 1.000 16.73788 369 VAL C CA 1
ATOM 11894 C C . VAL E 1 369 ? 55.11854 91.22655 6.57257 1.000 18.13374 369 VAL C C 1
ATOM 11895 O O . VAL E 1 369 ? 54.50441 90.28129 6.05793 1.000 17.22577 369 VAL C O 1
ATOM 11899 N N . SER E 1 370 ? 55.48925 91.23689 7.85632 1.000 15.27837 370 SER C N 1
ATOM 11900 C CA . SER E 1 370 ? 55.05441 90.31772 8.91112 1.000 16.93599 370 SER C CA 1
ATOM 11901 C C . SER E 1 370 ? 55.71943 88.95113 8.83864 1.000 13.55353 370 SER C C 1
ATOM 11902 O O . SER E 1 370 ? 55.29749 88.05179 9.55320 1.000 16.25698 370 SER C O 1
ATOM 11905 N N . MET E 1 371 ? 56.74395 88.76462 8.02069 1.000 14.85583 371 MET C N 1
ATOM 11906 C CA . MET E 1 371 ? 57.58089 87.58186 8.18871 1.000 17.75972 371 MET C CA 1
ATOM 11907 C C . MET E 1 371 ? 58.22737 87.64005 9.57111 1.000 17.09134 371 MET C C 1
ATOM 11908 O O . MET E 1 371 ? 58.80089 88.67871 9.94024 1.000 18.01721 371 MET C O 1
ATOM 11913 N N . PRO E 1 372 ? 58.13528 86.57961 10.36728 1.000 15.38343 372 PRO C N 1
ATOM 11914 C CA . PRO E 1 372 ? 58.70215 86.61265 11.72091 1.000 16.16874 372 PRO C CA 1
ATOM 11915 C C . PRO E 1 372 ? 60.20744 86.84654 11.71847 1.000 13.55459 372 PRO C C 1
ATOM 11916 O O . PRO E 1 372 ? 60.91467 86.58898 10.73953 1.000 16.85584 372 PRO C O 1
ATOM 11920 N N . GLY E 1 373 ? 60.68902 87.35572 12.85577 1.000 14.70208 373 GLY C N 1
ATOM 11921 C CA . GLY E 1 373 ? 62.10804 87.58664 13.04250 1.000 12.75059 373 GLY C CA 1
ATOM 11922 C C . GLY E 1 373 ? 62.85053 86.34921 13.57586 1.000 15.88934 373 GLY C C 1
ATOM 11923 O O . GLY E 1 373 ? 62.25857 85.34174 13.97090 1.000 14.96938 373 GLY C O 1
ATOM 11924 N N . VAL E 1 374 ? 64.17618 86.46438 13.59030 1.000 14.58897 374 VAL C N 1
ATOM 11925 C CA . VAL E 1 374 ? 65.09374 85.39723 13.96616 1.000 13.21581 374 VAL C CA 1
ATOM 11926 C C . VAL E 1 374 ? 65.80793 85.85195 15.22648 1.000 14.44591 374 VAL C C 1
ATOM 11927 O O . VAL E 1 374 ? 66.25315 87.00042 15.29597 1.000 16.23236 374 VAL C O 1
ATOM 11931 N N . ILE E 1 375 ? 65.93053 84.96741 16.21244 1.000 14.47112 375 ILE C N 1
ATOM 11932 C CA . ILE E 1 375 ? 66.66060 85.34397 17.42540 1.000 15.01720 375 ILE C CA 1
ATOM 11933 C C . ILE E 1 375 ? 68.16040 85.32844 17.15647 1.000 14.04580 375 ILE C C 1
ATOM 11934 O O . ILE E 1 375 ? 68.71465 84.28450 16.77903 1.000 15.28074 375 ILE C O 1
ATOM 11939 N N . PRO E 1 376 ? 68.86350 86.44774 17.35654 1.000 15.92516 376 PRO C N 1
ATOM 11940 C CA . PRO E 1 376 ? 70.32187 86.44402 17.19697 1.000 15.58431 376 PRO C CA 1
ATOM 11941 C C . PRO E 1 376 ? 70.98848 85.76920 18.38571 1.000 15.00320 376 PRO C C 1
ATOM 11942 O O . PRO E 1 376 ? 70.54929 85.90551 19.53003 1.000 17.71133 376 PRO C O 1
ATOM 11946 N N . VAL E 1 377 ? 72.05836 85.03523 18.10350 1.000 16.41989 377 VAL C N 1
ATOM 11947 C CA . VAL E 1 377 ? 72.80483 84.29735 19.11853 1.000 16.54922 377 VAL C CA 1
ATOM 11948 C C . VAL E 1 377 ? 74.17707 84.93908 19.26759 1.000 18.04752 377 VAL C C 1
ATOM 11949 O O . VAL E 1 377 ? 74.95117 84.98510 18.30717 1.000 16.52135 377 VAL C O 1
ATOM 11953 N N . ALA E 1 378 ? 74.48193 85.43371 20.46735 1.000 15.42011 378 ALA C N 1
ATOM 11954 C CA . ALA E 1 378 ? 75.77006 86.07085 20.72770 1.000 19.28959 378 ALA C CA 1
ATOM 11955 C C . ALA E 1 378 ? 76.73684 85.04007 21.28749 1.000 20.98017 378 ALA C C 1
ATOM 11956 O O . ALA E 1 378 ? 76.37418 84.26293 22.17125 1.000 19.75979 378 ALA C O 1
ATOM 11958 N N . SER E 1 379 ? 77.96320 85.03489 20.77623 1.000 22.51374 379 SER C N 1
ATOM 11959 C CA . SER E 1 379 ? 78.94712 84.06425 21.23392 1.000 23.08127 379 SER C CA 1
ATOM 11960 C C . SER E 1 379 ? 80.33774 84.58233 20.90401 1.000 26.16944 379 SER C C 1
ATOM 11961 O O . SER E 1 379 ? 80.51951 85.40404 19.99898 1.000 27.33506 379 SER C O 1
ATOM 11964 N N . GLY E 1 380 ? 81.31515 84.09300 21.66011 1.000 32.86241 380 GLY C N 1
ATOM 11965 C CA . GLY E 1 380 ? 82.69484 84.49100 21.46467 1.000 34.09399 380 GLY C CA 1
ATOM 11966 C C . GLY E 1 380 ? 83.38243 84.87001 22.76057 1.000 30.90310 380 GLY C C 1
ATOM 11967 O O . GLY E 1 380 ? 83.45210 86.05318 23.11217 1.000 35.84124 380 GLY C O 1
ATOM 11968 N N . GLY E 1 381 ? 83.86052 83.86405 23.48862 1.000 31.10712 381 GLY C N 1
ATOM 11969 C CA . GLY E 1 381 ? 84.64274 84.07324 24.70057 1.000 31.94767 381 GLY C CA 1
ATOM 11970 C C . GLY E 1 381 ? 83.99209 84.92826 25.76815 1.000 32.23782 381 GLY C C 1
ATOM 11971 O O . GLY E 1 381 ? 84.68546 85.71019 26.43207 1.000 31.30575 381 GLY C O 1
ATOM 11972 N N . ILE E 1 382 ? 82.67619 84.79261 25.97408 1.000 26.13943 382 ILE C N 1
ATOM 11973 C CA . ILE E 1 382 ? 82.00014 85.68173 26.91187 1.000 31.02727 382 ILE C CA 1
ATOM 11974 C C . ILE E 1 382 ? 81.82028 84.97995 28.25029 1.000 26.71458 382 ILE C C 1
ATOM 11975 O O . ILE E 1 382 ? 81.77700 83.74492 28.34078 1.000 26.41960 382 ILE C O 1
ATOM 11980 N N . HIS E 1 383 ? 81.73712 85.78229 29.30942 1.000 26.64056 383 HIS C N 1
ATOM 11981 C CA . HIS E 1 383 ? 81.62217 85.25509 30.66091 1.000 26.74649 383 HIS C CA 1
ATOM 11982 C C . HIS E 1 383 ? 80.77054 86.21983 31.48016 1.000 26.07225 383 HIS C C 1
ATOM 11983 O O . HIS E 1 383 ? 80.20314 87.17646 30.94606 1.000 26.23330 383 HIS C O 1
ATOM 11990 N N . VAL E 1 384 ? 80.66917 85.95339 32.78553 1.000 24.22696 384 VAL C N 1
ATOM 11991 C CA . VAL E 1 384 ? 79.70301 86.65166 33.63077 1.000 20.59870 384 VAL C CA 1
ATOM 11992 C C . VAL E 1 384 ? 79.87749 88.16221 33.55483 1.000 19.96371 384 VAL C C 1
ATOM 11993 O O . VAL E 1 384 ? 78.89588 88.91178 33.62998 1.000 23.51023 384 VAL C O 1
ATOM 11997 N N . TRP E 1 385 ? 81.11682 88.63892 33.42395 1.000 27.12279 385 TRP C N 1
ATOM 11998 C CA . TRP E 1 385 ? 81.32592 90.07988 33.46886 1.000 26.80639 385 TRP C CA 1
ATOM 11999 C C . TRP E 1 385 ? 80.79190 90.77015 32.22341 1.000 28.18189 385 TRP C C 1
ATOM 12000 O O . TRP E 1 385 ? 80.59986 91.99412 32.23743 1.000 26.21041 385 TRP C O 1
ATOM 12011 N N . HIS E 1 386 ? 80.54318 90.01306 31.15511 1.000 25.77962 386 HIS C N 1
ATOM 12012 C CA . HIS E 1 386 ? 79.97923 90.57313 29.93381 1.000 27.96263 386 HIS C CA 1
ATOM 12013 C C . HIS E 1 386 ? 78.46517 90.68967 29.97844 1.000 25.95549 386 HIS C C 1
ATOM 12014 O O . HIS E 1 386 ? 77.88385 91.28506 29.06300 1.000 24.55790 386 HIS C O 1
ATOM 12021 N N . MET E 1 387 ? 77.82320 90.13591 31.00764 1.000 24.46173 387 MET C N 1
ATOM 12022 C CA . MET E 1 387 ? 76.36454 90.09975 31.03464 1.000 24.76382 387 MET C CA 1
ATOM 12023 C C . MET E 1 387 ? 75.71053 91.47867 31.00137 1.000 24.11299 387 MET C C 1
ATOM 12024 O O . MET E 1 387 ? 74.70076 91.62850 30.29205 1.000 22.11881 387 MET C O 1
ATOM 12029 N N . PRO E 1 388 ? 76.18949 92.50206 31.72264 1.000 24.14165 388 PRO C N 1
ATOM 12030 C CA . PRO E 1 388 ? 75.53605 93.81643 31.59303 1.000 22.90319 388 PRO C CA 1
ATOM 12031 C C . PRO E 1 388 ? 75.58998 94.36557 30.17606 1.000 20.00726 388 PRO C C 1
ATOM 12032 O O . PRO E 1 388 ? 74.57326 94.85555 29.66026 1.000 23.20157 388 PRO C O 1
ATOM 12036 N N . ALA E 1 389 ? 76.75455 94.29863 29.53185 1.000 20.53273 389 ALA C N 1
ATOM 12037 C CA . ALA E 1 389 ? 76.89011 94.83943 28.18213 1.000 22.88822 389 ALA C CA 1
ATOM 12038 C C . ALA E 1 389 ? 76.04428 94.05636 27.18493 1.000 23.74555 389 ALA C C 1
ATOM 12039 O O . ALA E 1 389 ? 75.35350 94.64705 26.34853 1.000 21.69711 389 ALA C O 1
ATOM 12041 N N . LEU E 1 390 ? 76.09747 92.72025 27.24831 1.000 22.39934 390 LEU C N 1
ATOM 12042 C CA . LEU E 1 390 ? 75.28737 91.91466 26.33712 1.000 21.14954 390 LEU C CA 1
ATOM 12043 C C . LEU E 1 390 ? 73.80202 92.19621 26.52128 1.000 22.99623 390 LEU C C 1
ATOM 12044 O O . LEU E 1 390 ? 73.06787 92.35459 25.53722 1.000 20.94431 390 LEU C O 1
ATOM 12049 N N . THR E 1 391 ? 73.33860 92.26965 27.77436 1.000 20.19337 391 THR C N 1
ATOM 12050 C CA . THR E 1 391 ? 71.92200 92.52982 28.02255 1.000 20.40697 391 THR C CA 1
ATOM 12051 C C . THR E 1 391 ? 71.52454 93.90661 27.51371 1.000 24.29535 391 THR C C 1
ATOM 12052 O O . THR E 1 391 ? 70.46738 94.07209 26.89942 1.000 21.34564 391 THR C O 1
ATOM 12056 N N . GLU E 1 392 ? 72.37896 94.90299 27.74378 1.000 21.98778 392 GLU C N 1
ATOM 12057 C CA . GLU E 1 392 ? 72.09434 96.25509 27.28516 1.000 21.22834 392 GLU C CA 1
ATOM 12058 C C . GLU E 1 392 ? 72.06471 96.33410 25.76518 1.000 21.73282 392 GLU C C 1
ATOM 12059 O O . GLU E 1 392 ? 71.16647 96.96087 25.18835 1.000 24.31478 392 GLU C O 1
ATOM 12065 N N . ILE E 1 393 ? 73.02299 95.68148 25.10364 1.000 18.81084 393 ILE C N 1
ATOM 12066 C CA . ILE E 1 393 ? 73.20432 95.83927 23.65838 1.000 21.04869 393 ILE C CA 1
ATOM 12067 C C . ILE E 1 393 ? 72.11545 95.09522 22.88815 1.000 20.59998 393 ILE C C 1
ATOM 12068 O O . ILE E 1 393 ? 71.48482 95.64814 21.97862 1.000 21.55101 393 ILE C O 1
ATOM 12073 N N . PHE E 1 394 ? 71.91252 93.81701 23.21169 1.000 22.13166 394 PHE C N 1
ATOM 12074 C CA . PHE E 1 394 ? 71.00158 92.95440 22.46180 1.000 18.61152 394 PHE C CA 1
ATOM 12075 C C . PHE E 1 394 ? 69.56858 93.02278 22.97601 1.000 23.95164 394 PHE C C 1
ATOM 12076 O O . PHE E 1 394 ? 68.62607 92.78566 22.20956 1.000 21.48437 394 PHE C O 1
ATOM 12084 N N . GLY E 1 395 ? 69.37313 93.35848 24.24871 1.000 20.81335 395 GLY C N 1
ATOM 12085 C CA . GLY E 1 395 ? 68.03501 93.28315 24.80416 1.000 22.17475 395 GLY C CA 1
ATOM 12086 C C . GLY E 1 395 ? 67.60432 91.83325 24.99479 1.000 17.34129 395 GLY C C 1
ATOM 12087 O O . GLY E 1 395 ? 68.36981 90.88605 24.80645 1.000 18.34702 395 GLY C O 1
ATOM 12088 N N . ASP E 1 396 ? 66.32861 91.68267 25.36372 1.000 19.89643 396 ASP C N 1
ATOM 12089 C CA . ASP E 1 396 ? 65.79229 90.36954 25.72514 1.000 18.77039 396 ASP C CA 1
ATOM 12090 C C . ASP E 1 396 ? 65.81010 89.37800 24.57091 1.000 16.60677 396 ASP C C 1
ATOM 12091 O O . ASP E 1 396 ? 65.95577 88.17601 24.80332 1.000 17.90890 396 ASP C O 1
ATOM 12096 N N . ASP E 1 397 ? 65.59675 89.83016 23.33668 1.000 17.93682 397 ASP C N 1
ATOM 12097 C CA . ASP E 1 397 ? 65.38278 88.87519 22.23811 1.000 18.03082 397 ASP C CA 1
ATOM 12098 C C . ASP E 1 397 ? 66.73232 88.46974 21.63888 1.000 18.31263 397 ASP C C 1
ATOM 12099 O O . ASP E 1 397 ? 67.13431 88.87161 20.54390 1.000 17.77103 397 ASP C O 1
ATOM 12104 N N . SER E 1 398 ? 67.43207 87.63044 22.39756 1.000 14.39178 398 SER C N 1
ATOM 12105 C CA . SER E 1 398 ? 68.74647 87.13244 22.02722 1.000 15.01665 398 SER C CA 1
ATOM 12106 C C . SER E 1 398 ? 68.98289 85.83985 22.78951 1.000 13.92439 398 SER C C 1
ATOM 12107 O O . SER E 1 398 ? 68.30461 85.54884 23.77727 1.000 17.63255 398 SER C O 1
ATOM 12110 N N . VAL E 1 399 ? 69.94041 85.05846 22.30119 1.000 15.32344 399 VAL C N 1
ATOM 12111 C CA . VAL E 1 399 ? 70.52793 83.95034 23.05220 1.000 16.77330 399 VAL C CA 1
ATOM 12112 C C . VAL E 1 399 ? 71.98393 84.30288 23.30368 1.000 16.80062 399 VAL C C 1
ATOM 12113 O O . VAL E 1 399 ? 72.70716 84.66031 22.36620 1.000 18.65577 399 VAL C O 1
ATOM 12117 N N . LEU E 1 400 ? 72.41784 84.18431 24.55543 1.000 20.17369 400 LEU C N 1
ATOM 12118 C CA . LEU E 1 400 ? 73.81482 84.38574 24.92820 1.000 18.44818 400 LEU C CA 1
ATOM 12119 C C . LEU E 1 400 ? 74.46015 83.02646 25.18389 1.000 18.01534 400 LEU C C 1
ATOM 12120 O O . LEU E 1 400 ? 74.01723 82.28698 26.07371 1.000 19.22251 400 LEU C O 1
ATOM 12125 N N . GLN E 1 401 ? 75.48730 82.69006 24.39780 1.000 19.83457 401 GLN C N 1
ATOM 12126 C CA . GLN E 1 401 ? 76.13560 81.37765 24.46420 1.000 22.03232 401 GLN C CA 1
ATOM 12127 C C . GLN E 1 401 ? 77.39949 81.45246 25.30984 1.000 22.56475 401 GLN C C 1
ATOM 12128 O O . GLN E 1 401 ? 78.31051 82.22852 24.99894 1.000 26.27302 401 GLN C O 1
ATOM 12134 N N . PHE E 1 402 ? 77.47774 80.59989 26.33119 1.000 25.58993 402 PHE C N 1
ATOM 12135 C CA . PHE E 1 402 ? 78.62374 80.50255 27.23991 1.000 25.96492 402 PHE C CA 1
ATOM 12136 C C . PHE E 1 402 ? 79.20746 79.09454 27.17555 1.000 29.59996 402 PHE C C 1
ATOM 12137 O O . PHE E 1 402 ? 78.80945 78.22275 27.95322 1.000 36.14887 402 PHE C O 1
ATOM 12145 N N . GLY E 1 403 ? 80.16717 78.87817 26.27914 1.000 28.40509 403 GLY C N 1
ATOM 12146 C CA . GLY E 1 403 ? 80.87634 77.60804 26.24010 1.000 31.41604 403 GLY C CA 1
ATOM 12147 C C . GLY E 1 403 ? 81.90761 77.46070 27.34531 1.000 29.91870 403 GLY C C 1
ATOM 12148 O O . GLY E 1 403 ? 81.64231 76.83912 28.37922 1.000 24.67799 403 GLY C O 1
ATOM 12149 N N . GLY E 1 404 ? 83.09581 78.02678 27.14385 1.000 30.25808 404 GLY C N 1
ATOM 12150 C CA . GLY E 1 404 ? 84.07571 78.03394 28.21372 1.000 27.79803 404 GLY C CA 1
ATOM 12151 C C . GLY E 1 404 ? 83.56535 78.72577 29.46211 1.000 27.15929 404 GLY C C 1
ATOM 12152 O O . GLY E 1 404 ? 83.92478 78.34677 30.58201 1.000 26.36362 404 GLY C O 1
ATOM 12153 N N . GLY E 1 405 ? 82.68992 79.71607 29.29170 1.000 25.54906 405 GLY C N 1
ATOM 12154 C CA . GLY E 1 405 ? 82.13636 80.45883 30.40404 1.000 24.39483 405 GLY C CA 1
ATOM 12155 C C . GLY E 1 405 ? 81.21353 79.66584 31.30507 1.000 27.22059 405 GLY C C 1
ATOM 12156 O O . GLY E 1 405 ? 80.81352 80.18768 32.35010 1.000 28.58957 405 GLY C O 1
ATOM 12157 N N . THR E 1 406 ? 80.85035 78.44150 30.91763 1.000 27.51470 406 THR C N 1
ATOM 12158 C CA . THR E 1 406 ? 80.11775 77.51058 31.76983 1.000 24.22915 406 THR C CA 1
ATOM 12159 C C . THR E 1 406 ? 80.95350 76.29560 32.14286 1.000 26.11914 406 THR C C 1
ATOM 12160 O O . THR E 1 406 ? 81.10321 75.98148 33.33055 1.000 25.39211 406 THR C O 1
ATOM 12164 N N . LEU E 1 407 ? 81.50078 75.59141 31.14804 1.000 25.03077 407 LEU C N 1
ATOM 12165 C CA . LEU E 1 407 ? 82.31520 74.40883 31.41339 1.000 26.88216 407 LEU C CA 1
ATOM 12166 C C . LEU E 1 407 ? 83.62835 74.73671 32.11312 1.000 27.70387 407 LEU C C 1
ATOM 12167 O O . LEU E 1 407 ? 84.28403 73.81966 32.62391 1.000 31.20386 407 LEU C O 1
ATOM 12172 N N . GLY E 1 408 ? 84.02740 76.00529 32.14854 1.000 25.58554 408 GLY C N 1
ATOM 12173 C CA . GLY E 1 408 ? 85.24703 76.41981 32.80013 1.000 23.50282 408 GLY C CA 1
ATOM 12174 C C . GLY E 1 408 ? 85.09204 76.91473 34.21710 1.000 25.12680 408 GLY C C 1
ATOM 12175 O O . GLY E 1 408 ? 86.08089 77.35458 34.80989 1.000 25.60678 408 GLY C O 1
ATOM 12176 N N . HIS E 1 409 ? 83.88690 76.86884 34.77413 1.000 21.92384 409 HIS C N 1
ATOM 12177 C CA . HIS E 1 409 ? 83.67905 77.27072 36.15755 1.000 19.43758 409 HIS C CA 1
ATOM 12178 C C . HIS E 1 409 ? 84.37618 76.27873 37.08795 1.000 25.30952 409 HIS C C 1
ATOM 12179 O O . HIS E 1 409 ? 84.32235 75.06631 36.85599 1.000 24.24570 409 HIS C O 1
ATOM 12186 N N . PRO E 1 410 ? 85.04855 76.75731 38.13718 1.000 23.59112 410 PRO C N 1
ATOM 12187 C CA . PRO E 1 410 ? 85.84687 75.84133 38.97187 1.000 26.55666 410 PRO C CA 1
ATOM 12188 C C . PRO E 1 410 ? 85.02192 74.78984 39.69441 1.000 23.54348 410 PRO C C 1
ATOM 12189 O O . PRO E 1 410 ? 85.58661 73.78088 40.14288 1.000 26.18938 410 PRO C O 1
ATOM 12193 N N . TRP E 1 411 ? 83.71337 74.97942 39.81910 1.000 23.56349 411 TRP C N 1
ATOM 12194 C CA . TRP E 1 411 ? 82.87741 74.01659 40.51673 1.000 24.32718 411 TRP C CA 1
ATOM 12195 C C . TRP E 1 411 ? 82.09236 73.11765 39.56832 1.000 26.95409 411 TRP C C 1
ATOM 12196 O O . TRP E 1 411 ? 81.32343 72.27223 40.03566 1.000 23.10053 411 TRP C O 1
ATOM 12207 N N . GLY E 1 412 ? 82.23968 73.29538 38.26246 1.000 21.76527 412 GLY C N 1
ATOM 12208 C CA . GLY E 1 412 ? 81.58479 72.43313 37.29597 1.000 22.81746 412 GLY C CA 1
ATOM 12209 C C . GLY E 1 412 ? 80.42314 73.11534 36.59454 1.000 22.02573 412 GLY C C 1
ATOM 12210 O O . GLY E 1 412 ? 80.14790 74.30484 36.77717 1.000 22.52598 412 GLY C O 1
ATOM 12211 N N . ASN E 1 413 ? 79.70135 72.30510 35.81208 1.000 21.18395 413 ASN C N 1
ATOM 12212 C CA . ASN E 1 413 ? 78.74044 72.82549 34.83770 1.000 20.19196 413 ASN C CA 1
ATOM 12213 C C . ASN E 1 413 ? 77.50732 73.42058 35.49961 1.000 20.40191 413 ASN C C 1
ATOM 12214 O O . ASN E 1 413 ? 77.01619 74.47355 35.07863 1.000 19.97599 413 ASN C O 1
ATOM 12219 N N . ALA E 1 414 ? 76.93076 72.71823 36.48208 1.000 19.47261 414 ALA C N 1
ATOM 12220 C CA . ALA E 1 414 ? 75.72384 73.24240 37.11430 1.000 18.72998 414 ALA C CA 1
ATOM 12221 C C . ALA E 1 414 ? 76.00519 74.52619 37.88366 1.000 19.76041 414 ALA C C 1
ATOM 12222 O O . ALA E 1 414 ? 75.25074 75.49556 37.71057 1.000 20.50036 414 ALA C O 1
ATOM 12224 N N . PRO E 1 415 ? 77.05371 74.62580 38.71625 1.000 23.10907 415 PRO C N 1
ATOM 12225 C CA . PRO E 1 415 ? 77.36048 75.94191 39.30715 1.000 20.79845 415 PRO C CA 1
ATOM 12226 C C . PRO E 1 415 ? 77.72548 76.98925 38.26986 1.000 21.80147 415 PRO C C 1
ATOM 12227 O O . PRO E 1 415 ? 77.40589 78.17023 38.45892 1.000 20.88630 415 PRO C O 1
ATOM 12231 N N . GLY E 1 416 ? 78.39853 76.59216 37.18858 1.000 20.99244 416 GLY C N 1
ATOM 12232 C CA . GLY E 1 416 ? 78.74393 77.54955 36.15149 1.000 23.97004 416 GLY C CA 1
ATOM 12233 C C . GLY E 1 416 ? 77.52303 78.07424 35.42695 1.000 25.70661 416 GLY C C 1
ATOM 12234 O O . GLY E 1 416 ? 77.42292 79.27100 35.14178 1.000 21.53730 416 GLY C O 1
ATOM 12235 N N . ALA E 1 417 ? 76.57275 77.18618 35.12370 1.000 20.46544 417 ALA C N 1
ATOM 12236 C CA . ALA E 1 417 ? 75.30200 77.63595 34.57338 1.000 20.89578 417 ALA C CA 1
ATOM 12237 C C . ALA E 1 417 ? 74.57963 78.56100 35.53949 1.000 22.50732 417 ALA C C 1
ATOM 12238 O O . ALA E 1 417 ? 74.00190 79.57352 35.12537 1.000 19.68206 417 ALA C O 1
ATOM 12240 N N . ALA E 1 418 ? 74.58416 78.21831 36.83432 1.000 19.15299 418 ALA C N 1
ATOM 12241 C CA . ALA E 1 418 ? 73.87855 79.03307 37.81432 1.000 21.01627 418 ALA C CA 1
ATOM 12242 C C . ALA E 1 418 ? 74.49939 80.41801 37.91556 1.000 18.17842 418 ALA C C 1
ATOM 12243 O O . ALA E 1 418 ? 73.78170 81.42012 38.04475 1.000 22.83180 418 ALA C O 1
ATOM 12245 N N . ALA E 1 419 ? 75.83189 80.48475 37.87274 1.000 20.89118 419 ALA C N 1
ATOM 12246 C CA . ALA E 1 419 ? 76.52252 81.77213 37.88406 1.000 18.15569 419 ALA C CA 1
ATOM 12247 C C . ALA E 1 419 ? 76.05129 82.63649 36.72550 1.000 25.81624 419 ALA C C 1
ATOM 12248 O O . ALA E 1 419 ? 75.73417 83.82135 36.90463 1.000 23.12623 419 ALA C O 1
ATOM 12250 N N . ASN E 1 420 ? 75.96488 82.04253 35.53007 1.000 21.30896 420 ASN C N 1
ATOM 12251 C CA . ASN E 1 420 ? 75.52966 82.79645 34.35684 1.000 25.97206 420 ASN C CA 1
ATOM 12252 C C . ASN E 1 420 ? 74.06663 83.21100 34.47174 1.000 24.66990 420 ASN C C 1
ATOM 12253 O O . ASN E 1 420 ? 73.71055 84.34603 34.13937 1.000 19.50476 420 ASN C O 1
ATOM 12258 N N . ARG E 1 421 ? 73.20245 82.30975 34.94451 1.000 19.10966 421 ARG C N 1
ATOM 12259 C CA . ARG E 1 421 ? 71.78719 82.63939 35.06450 1.000 20.50471 421 ARG C CA 1
ATOM 12260 C C . ARG E 1 421 ? 71.55461 83.70513 36.13674 1.000 22.54181 421 ARG C C 1
ATOM 12261 O O . ARG E 1 421 ? 70.73530 84.61672 35.95576 1.000 19.78109 421 ARG C O 1
ATOM 12269 N N . VAL E 1 422 ? 72.28335 83.61585 37.25425 1.000 23.02306 422 VAL C N 1
ATOM 12270 C CA . VAL E 1 422 ? 72.18130 84.62747 38.30531 1.000 21.54859 422 VAL C CA 1
ATOM 12271 C C . VAL E 1 422 ? 72.66855 85.98457 37.79809 1.000 20.00259 422 VAL C C 1
ATOM 12272 O O . VAL E 1 422 ? 72.02902 87.01549 38.02981 1.000 23.87422 422 VAL C O 1
ATOM 12276 N N . ALA E 1 423 ? 73.80986 86.00617 37.10978 1.000 20.34368 423 ALA C N 1
ATOM 12277 C CA . ALA E 1 423 ? 74.33070 87.27621 36.60854 1.000 24.40311 423 ALA C CA 1
ATOM 12278 C C . ALA E 1 423 ? 73.35939 87.90714 35.62066 1.000 23.56823 423 ALA C C 1
ATOM 12279 O O . ALA E 1 423 ? 73.12095 89.12098 35.65880 1.000 22.12393 423 ALA C O 1
ATOM 12281 N N . LEU E 1 424 ? 72.77406 87.08977 34.74173 1.000 21.46461 424 LEU C N 1
ATOM 12282 C CA . LEU E 1 424 ? 71.78279 87.59238 33.79501 1.000 20.22913 424 LEU C CA 1
ATOM 12283 C C . LEU E 1 424 ? 70.56636 88.16552 34.50805 1.000 22.20780 424 LEU C C 1
ATOM 12284 O O . LEU E 1 424 ? 70.11189 89.27056 34.19405 1.000 21.63355 424 LEU C O 1
ATOM 12289 N N . GLU E 1 425 ? 69.99781 87.41508 35.45157 1.000 20.02894 425 GLU C N 1
ATOM 12290 C CA . GLU E 1 425 ? 68.77968 87.89549 36.08602 1.000 19.97266 425 GLU C CA 1
ATOM 12291 C C . GLU E 1 425 ? 69.05855 89.11314 36.95738 1.000 17.26992 425 GLU C C 1
ATOM 12292 O O . GLU E 1 425 ? 68.18871 89.97838 37.10124 1.000 21.49545 425 GLU C O 1
ATOM 12298 N N . ALA E 1 426 ? 70.25999 89.19450 37.53570 1.000 22.74425 426 ALA C N 1
ATOM 12299 C CA . ALA E 1 426 ? 70.64182 90.39343 38.27406 1.000 21.73287 426 ALA C CA 1
ATOM 12300 C C . ALA E 1 426 ? 70.66999 91.60317 37.35258 1.000 23.23444 426 ALA C C 1
ATOM 12301 O O . ALA E 1 426 ? 70.23514 92.69349 37.73680 1.000 23.61402 426 ALA C O 1
ATOM 12303 N N . CYS E 1 427 ? 71.14822 91.42005 36.12049 1.000 20.67110 427 CYS C N 1
ATOM 12304 C CA . CYS E 1 427 ? 71.14315 92.51585 35.15479 1.000 19.99882 427 CYS C CA 1
ATOM 12305 C C . CYS E 1 427 ? 69.72667 92.86792 34.73342 1.000 25.33689 427 CYS C C 1
ATOM 12306 O O . CYS E 1 427 ? 69.38294 94.05031 34.61797 1.000 21.34393 427 CYS C O 1
ATOM 12309 N N . VAL E 1 428 ? 68.88875 91.85431 34.49775 1.000 18.57866 428 VAL C N 1
ATOM 12310 C CA . VAL E 1 428 ? 67.50419 92.10763 34.11316 1.000 19.28960 428 VAL C CA 1
ATOM 12311 C C . VAL E 1 428 ? 66.76209 92.84103 35.22519 1.000 22.40562 428 VAL C C 1
ATOM 12312 O O . VAL E 1 428 ? 66.06547 93.83288 34.97993 1.000 20.98488 428 VAL C O 1
ATOM 12316 N N . GLN E 1 429 ? 66.90384 92.37231 36.46732 1.000 20.96634 429 GLN C N 1
ATOM 12317 C CA . GLN E 1 429 ? 66.22019 93.02567 37.57991 1.000 21.62330 429 GLN C CA 1
ATOM 12318 C C . GLN E 1 429 ? 66.60386 94.49504 37.66020 1.000 22.46688 429 GLN C C 1
ATOM 12319 O O . GLN E 1 429 ? 65.73724 95.37754 37.71810 1.000 22.14596 429 GLN C O 1
ATOM 12325 N N . ALA E 1 430 ? 67.90737 94.76853 37.62659 1.000 21.59442 430 ALA C N 1
ATOM 12326 C CA . ALA E 1 430 ? 68.39482 96.13943 37.75185 1.000 25.89572 430 ALA C CA 1
ATOM 12327 C C . ALA E 1 430 ? 67.91392 96.99882 36.59172 1.000 23.25745 430 ALA C C 1
ATOM 12328 O O . ALA E 1 430 ? 67.44459 98.12587 36.78921 1.000 22.65038 430 ALA C O 1
ATOM 12330 N N . ARG E 1 431 ? 68.03303 96.48082 35.36789 1.000 19.70619 431 ARG C N 1
ATOM 12331 C CA . ARG E 1 431 ? 67.54758 97.21280 34.20733 1.000 23.34998 431 ARG C CA 1
ATOM 12332 C C . ARG E 1 431 ? 66.06458 97.52632 34.33421 1.000 22.42781 431 ARG C C 1
ATOM 12333 O O . ARG E 1 431 ? 65.63409 98.64499 34.03458 1.000 20.66907 431 ARG C O 1
ATOM 12341 N N . ASN E 1 432 ? 65.26635 96.55198 34.78254 1.000 20.28936 432 ASN C N 1
ATOM 12342 C CA . ASN E 1 432 ? 63.83366 96.77903 34.89544 1.000 19.26158 432 ASN C CA 1
ATOM 12343 C C . ASN E 1 432 ? 63.50825 97.82111 35.95508 1.000 24.37495 432 ASN C C 1
ATOM 12344 O O . ASN E 1 432 ? 62.48890 98.51007 35.84490 1.000 21.54476 432 ASN C O 1
ATOM 12349 N N . GLU E 1 433 ? 64.35528 97.95267 36.97758 1.000 22.65321 433 GLU C N 1
ATOM 12350 C CA . GLU E 1 433 ? 64.14896 98.98654 37.98507 1.000 25.59225 433 GLU C CA 1
ATOM 12351 C C . GLU E 1 433 ? 64.56277 100.37325 37.50718 1.000 26.59622 433 GLU C C 1
ATOM 12352 O O . GLU E 1 433 ? 64.32693 101.35075 38.22331 1.000 27.08322 433 GLU C O 1
ATOM 12358 N N . GLY E 1 434 ? 65.16137 100.49077 36.32887 1.000 22.72257 434 GLY C N 1
ATOM 12359 C CA . GLY E 1 434 ? 65.57130 101.77700 35.81246 1.000 27.00082 434 GLY C CA 1
ATOM 12360 C C . GLY E 1 434 ? 67.04112 102.09037 35.96640 1.000 27.24433 434 GLY C C 1
ATOM 12361 O O . GLY E 1 434 ? 67.45249 103.21303 35.64935 1.000 25.62691 434 GLY C O 1
ATOM 12362 N N . ARG E 1 435 ? 67.84349 101.14527 36.44182 1.000 22.86188 435 ARG C N 1
ATOM 12363 C CA . ARG E 1 435 ? 69.27274 101.37717 36.54931 1.000 25.95356 435 ARG C CA 1
ATOM 12364 C C . ARG E 1 435 ? 69.93518 101.27754 35.17661 1.000 30.09110 435 ARG C C 1
ATOM 12365 O O . ARG E 1 435 ? 69.41338 100.66287 34.24202 1.000 28.95494 435 ARG C O 1
ATOM 12373 N N . ASP E 1 436 ? 71.09715 101.91331 35.05880 1.000 27.18144 436 ASP C N 1
ATOM 12374 C CA . ASP E 1 436 ? 71.81536 102.01400 33.79542 1.000 29.14472 436 ASP C CA 1
ATOM 12375 C C . ASP E 1 436 ? 72.87944 100.92176 33.74584 1.000 29.69561 436 ASP C C 1
ATOM 12376 O O . ASP E 1 436 ? 73.90562 101.00974 34.42921 1.000 26.43876 436 ASP C O 1
ATOM 12381 N N . LEU E 1 437 ? 72.62917 99.88975 32.93020 1.000 28.33910 437 LEU C N 1
ATOM 12382 C CA . LEU E 1 437 ? 73.56921 98.77712 32.82920 1.000 25.83235 437 LEU C CA 1
ATOM 12383 C C . LEU E 1 437 ? 74.92790 99.22889 32.30437 1.000 29.54963 437 LEU C C 1
ATOM 12384 O O . LEU E 1 437 ? 75.95899 98.67105 32.69307 1.000 31.51547 437 LEU C O 1
ATOM 12389 N N . ALA E 1 438 ? 74.95154 100.24742 31.44005 1.000 30.76537 438 ALA C N 1
ATOM 12390 C CA . ALA E 1 438 ? 76.20287 100.70318 30.84456 1.000 36.38980 438 ALA C CA 1
ATOM 12391 C C . ALA E 1 438 ? 77.14546 101.34621 31.85438 1.000 32.57332 438 ALA C C 1
ATOM 12392 O O . ALA E 1 438 ? 78.35476 101.37815 31.60944 1.000 41.35271 438 ALA C O 1
ATOM 12394 N N . ARG E 1 439 ? 76.63871 101.86525 32.97352 1.000 33.78844 439 ARG C N 1
ATOM 12395 C CA . ARG E 1 439 ? 77.50969 102.45949 33.98272 1.000 32.08903 439 ARG C CA 1
ATOM 12396 C C . ARG E 1 439 ? 77.51059 101.72555 35.31517 1.000 35.14007 439 ARG C C 1
ATOM 12397 O O . ARG E 1 439 ? 78.47667 101.85208 36.06735 1.000 31.07126 439 ARG C O 1
ATOM 12405 N N . GLU E 1 440 ? 76.46547 100.96353 35.63485 1.000 25.51849 440 GLU C N 1
ATOM 12406 C CA . GLU E 1 440 ? 76.38336 100.27843 36.91756 1.000 25.25988 440 GLU C CA 1
ATOM 12407 C C . GLU E 1 440 ? 76.61669 98.77885 36.79294 1.000 27.45971 440 GLU C C 1
ATOM 12408 O O . GLU E 1 440 ? 76.48364 98.06105 37.78764 1.000 26.06500 440 GLU C O 1
ATOM 12414 N N . GLY E 1 441 ? 76.98165 98.29787 35.60177 1.000 23.90227 441 GLY C N 1
ATOM 12415 C CA . GLY E 1 441 ? 77.03203 96.85833 35.37169 1.000 26.32738 441 GLY C CA 1
ATOM 12416 C C . GLY E 1 441 ? 77.92123 96.12233 36.35592 1.000 28.75035 441 GLY C C 1
ATOM 12417 O O . GLY E 1 441 ? 77.52226 95.11071 36.94080 1.000 28.27086 441 GLY C O 1
ATOM 12418 N N . ASN E 1 442 ? 79.14017 96.61925 36.55809 1.000 27.91264 442 ASN C N 1
ATOM 12419 C CA . ASN E 1 442 ? 80.05706 95.91340 37.44590 1.000 31.86592 442 ASN C CA 1
ATOM 12420 C C . ASN E 1 442 ? 79.55350 95.92579 38.88295 1.000 26.70534 442 ASN C C 1
ATOM 12421 O O . ASN E 1 442 ? 79.71000 94.93646 39.60654 1.000 25.41988 442 ASN C O 1
ATOM 12426 N N . GLU E 1 443 ? 78.92532 97.02382 39.31118 1.000 27.77399 443 GLU C N 1
ATOM 12427 C CA . GLU E 1 443 ? 78.37391 97.05856 40.66139 1.000 28.60159 443 GLU C CA 1
ATOM 12428 C C . GLU E 1 443 ? 77.17651 96.12388 40.80801 1.000 27.83728 443 GLU C C 1
ATOM 12429 O O . GLU E 1 443 ? 76.96131 95.56010 41.88745 1.000 28.09174 443 GLU C O 1
ATOM 12435 N N . ILE E 1 444 ? 76.38519 95.95019 39.74730 1.000 25.32263 444 ILE C N 1
ATOM 12436 C CA . ILE E 1 444 ? 75.26485 95.01841 39.82195 1.000 24.06015 444 ILE C CA 1
ATOM 12437 C C . ILE E 1 444 ? 75.77942 93.59543 40.00170 1.000 22.92667 444 ILE C C 1
ATOM 12438 O O . ILE E 1 444 ? 75.21946 92.80814 40.77582 1.000 29.28670 444 ILE C O 1
ATOM 12443 N N . ILE E 1 445 ? 76.86712 93.25523 39.31061 1.000 23.76919 445 ILE C N 1
ATOM 12444 C CA . ILE E 1 445 ? 77.45065 91.92357 39.43000 1.000 23.42744 445 ILE C CA 1
ATOM 12445 C C . ILE E 1 445 ? 78.05426 91.72997 40.81545 1.000 29.63363 445 ILE C C 1
ATOM 12446 O O . ILE E 1 445 ? 77.87956 90.68059 41.44211 1.000 25.97214 445 ILE C O 1
ATOM 12451 N N . ARG E 1 446 ? 78.76372 92.74107 41.32322 1.000 27.70559 446 ARG C N 1
ATOM 12452 C CA . ARG E 1 446 ? 79.38863 92.60386 42.63366 1.000 27.85803 446 ARG C CA 1
ATOM 12453 C C . ARG E 1 446 ? 78.34686 92.47040 43.73432 1.000 26.33786 446 ARG C C 1
ATOM 12454 O O . ARG E 1 446 ? 78.56171 91.74003 44.70913 1.000 31.66867 446 ARG C O 1
ATOM 12462 N N . SER E 1 447 ? 77.21936 93.17304 43.60846 1.000 25.76084 447 SER C N 1
ATOM 12463 C CA . SER E 1 447 ? 76.16433 93.04094 44.60876 1.000 32.30664 447 SER C CA 1
ATOM 12464 C C . SER E 1 447 ? 75.58662 91.63139 44.60867 1.000 33.36360 447 SER C C 1
ATOM 12465 O O . SER E 1 447 ? 75.29528 91.06849 45.67008 1.000 30.56568 447 SER C O 1
ATOM 12468 N N . ALA E 1 448 ? 75.42952 91.03752 43.42676 1.000 30.32923 448 ALA C N 1
ATOM 12469 C CA . ALA E 1 448 ? 74.91436 89.67289 43.36300 1.000 31.17536 448 ALA C CA 1
ATOM 12470 C C . ALA E 1 448 ? 75.90984 88.65824 43.92240 1.000 28.77323 448 ALA C C 1
ATOM 12471 O O . ALA E 1 448 ? 75.49396 87.63973 44.48727 1.000 32.06493 448 ALA C O 1
ATOM 12473 N N . CYS E 1 449 ? 77.21836 88.90787 43.77976 1.000 26.55475 449 CYS C N 1
ATOM 12474 C CA . CYS E 1 449 ? 78.22965 87.99960 44.31792 1.000 29.46601 449 CYS C CA 1
ATOM 12475 C C . CYS E 1 449 ? 78.11464 87.83653 45.82587 1.000 31.75075 449 CYS C C 1
ATOM 12476 O O . CYS E 1 449 ? 78.60154 86.83771 46.36885 1.000 31.47063 449 CYS C O 1
ATOM 12479 N N . LYS E 1 450 ? 77.53044 88.82291 46.51516 1.000 33.37967 450 LYS C N 1
ATOM 12480 C CA . LYS E 1 450 ? 77.47428 88.75884 47.97189 1.000 35.63897 450 LYS C CA 1
ATOM 12481 C C . LYS E 1 450 ? 76.51076 87.68636 48.44688 1.000 36.17458 450 LYS C C 1
ATOM 12482 O O . LYS E 1 450 ? 76.68798 87.14423 49.54425 1.000 36.09877 450 LYS C O 1
ATOM 12488 N N . TRP E 1 451 ? 75.50235 87.34850 47.64432 1.000 30.46279 451 TRP C N 1
ATOM 12489 C CA . TRP E 1 451 ? 74.56275 86.31085 48.03118 1.000 32.74210 451 TRP C CA 1
ATOM 12490 C C . TRP E 1 451 ? 74.62936 85.06483 47.15875 1.000 32.83009 451 TRP C C 1
ATOM 12491 O O . TRP E 1 451 ? 74.03647 84.04623 47.53190 1.000 31.96548 451 TRP C O 1
ATOM 12502 N N . SER E 1 452 ? 75.33233 85.10163 46.02218 1.000 31.16752 452 SER C N 1
ATOM 12503 C CA . SER E 1 452 ? 75.45915 83.91355 45.17706 1.000 27.90468 452 SER C CA 1
ATOM 12504 C C . SER E 1 452 ? 76.90427 83.42960 45.18777 1.000 28.27692 452 SER C C 1
ATOM 12505 O O . SER E 1 452 ? 77.75663 83.98835 44.47528 1.000 24.77431 452 SER C O 1
ATOM 12508 N N . PRO E 1 453 ? 77.22933 82.39846 45.97500 1.000 27.28376 453 PRO C N 1
ATOM 12509 C CA . PRO E 1 453 ? 78.59746 81.85645 45.95508 1.000 30.14843 453 PRO C CA 1
ATOM 12510 C C . PRO E 1 453 ? 79.03379 81.36739 44.58517 1.000 23.64732 453 PRO C C 1
ATOM 12511 O O . PRO E 1 453 ? 80.23343 81.40702 44.27766 1.000 26.77510 453 PRO C O 1
ATOM 12515 N N . GLU E 1 454 ? 78.09406 80.90916 43.74847 1.000 25.40862 454 GLU C N 1
ATOM 12516 C CA . GLU E 1 454 ? 78.45801 80.43051 42.41774 1.000 25.45378 454 GLU C CA 1
ATOM 12517 C C . GLU E 1 454 ? 78.93917 81.57464 41.53199 1.000 23.75301 454 GLU C C 1
ATOM 12518 O O . GLU E 1 454 ? 79.93267 81.43399 40.80726 1.000 23.23829 454 GLU C O 1
ATOM 12524 N N . LEU E 1 455 ? 78.23936 82.71026 41.57233 1.000 24.73658 455 LEU C N 1
ATOM 12525 C CA . LEU E 1 455 ? 78.67946 83.86925 40.80552 1.000 26.73697 455 LEU C CA 1
ATOM 12526 C C . LEU E 1 455 ? 80.00354 84.40221 41.33761 1.000 25.77581 455 LEU C C 1
ATOM 12527 O O . LEU E 1 455 ? 80.89091 84.76189 40.55504 1.000 24.38109 455 LEU C O 1
ATOM 12532 N N . ALA E 1 456 ? 80.16557 84.43145 42.66311 1.000 26.92252 456 ALA C N 1
ATOM 12533 C CA . ALA E 1 456 ? 81.41019 84.93127 43.24796 1.000 26.73174 456 ALA C CA 1
ATOM 12534 C C . ALA E 1 456 ? 82.61145 84.11454 42.78374 1.000 30.60213 456 ALA C C 1
ATOM 12535 O O . ALA E 1 456 ? 83.67458 84.67193 42.48450 1.000 28.99409 456 ALA C O 1
ATOM 12537 N N . ALA E 1 457 ? 82.45743 82.79085 42.69168 1.000 26.16701 457 ALA C N 1
ATOM 12538 C CA . ALA E 1 457 ? 83.56647 81.96101 42.23806 1.000 25.36661 457 ALA C CA 1
ATOM 12539 C C . ALA E 1 457 ? 83.87995 82.21131 40.76847 1.000 26.02155 457 ALA C C 1
ATOM 12540 O O . ALA E 1 457 ? 85.05105 82.21215 40.37249 1.000 29.89062 457 ALA C O 1
ATOM 12542 N N . ALA E 1 458 ? 82.84985 82.43846 39.94606 1.000 24.40818 458 ALA C N 1
ATOM 12543 C CA . ALA E 1 458 ? 83.08717 82.77319 38.54563 1.000 22.43025 458 ALA C CA 1
ATOM 12544 C C . ALA E 1 458 ? 83.81946 84.10045 38.41969 1.000 23.68592 458 ALA C C 1
ATOM 12545 O O . ALA E 1 458 ? 84.73305 84.24063 37.59859 1.000 24.61876 458 ALA C O 1
ATOM 12547 N N . CYS E 1 459 ? 83.41972 85.08908 39.22215 1.000 26.40424 459 CYS C N 1
ATOM 12548 C CA . CYS E 1 459 ? 84.01281 86.41805 39.12625 1.000 29.36592 459 CYS C CA 1
ATOM 12549 C C . CYS E 1 459 ? 85.46999 86.43800 39.57070 1.000 34.12747 459 CYS C C 1
ATOM 12550 O O . CYS E 1 459 ? 86.19402 87.37734 39.22613 1.000 38.58438 459 CYS C O 1
ATOM 12553 N N . GLU E 1 460 ? 85.92673 85.42094 40.30446 1.000 34.30917 460 GLU C N 1
ATOM 12554 C CA . GLU E 1 460 ? 87.34036 85.36236 40.65632 1.000 34.10742 460 GLU C CA 1
ATOM 12555 C C . GLU E 1 460 ? 88.18362 84.81755 39.50804 1.000 39.20940 460 GLU C C 1
ATOM 12556 O O . GLU E 1 460 ? 89.29406 85.30095 39.27319 1.000 37.32707 460 GLU C O 1
ATOM 12562 N N . ILE E 1 461 ? 87.66436 83.83791 38.76327 1.000 33.52994 461 ILE C N 1
ATOM 12563 C CA . ILE E 1 461 ? 88.42669 83.25793 37.65988 1.000 33.57788 461 ILE C CA 1
ATOM 12564 C C . ILE E 1 461 ? 88.55152 84.24443 36.50468 1.000 31.23195 461 ILE C C 1
ATOM 12565 O O . ILE E 1 461 ? 89.61952 84.37583 35.89585 1.000 34.77030 461 ILE C O 1
ATOM 12570 N N . TRP E 1 462 ? 87.46346 84.93114 36.16663 1.000 28.24724 462 TRP C N 1
ATOM 12571 C CA . TRP E 1 462 ? 87.40948 85.81828 35.01359 1.000 28.31205 462 TRP C CA 1
ATOM 12572 C C . TRP E 1 462 ? 87.25437 87.25237 35.50035 1.000 33.80513 462 TRP C C 1
ATOM 12573 O O . TRP E 1 462 ? 86.70865 87.49571 36.57992 1.000 37.34438 462 TRP C O 1
ATOM 12584 N N . LYS E 1 463 ? 87.73701 88.20875 34.71159 1.000 35.16775 463 LYS C N 1
ATOM 12585 C CA . LYS E 1 463 ? 87.90223 89.56246 35.22322 1.000 40.33360 463 LYS C CA 1
ATOM 12586 C C . LYS E 1 463 ? 86.96894 90.57333 34.57005 1.000 39.74009 463 LYS C C 1
ATOM 12587 O O . LYS E 1 463 ? 86.58289 90.44253 33.40243 1.000 39.49816 463 LYS C O 1
ATOM 12593 N N . ALA E 1 464 ? 86.61954 91.58880 35.36113 1.000 36.73673 464 ALA C N 1
ATOM 12594 C CA . ALA E 1 464 ? 85.70628 92.66288 34.97497 1.000 37.69130 464 ALA C CA 1
ATOM 12595 C C . ALA E 1 464 ? 86.22570 93.47127 33.79251 1.000 39.65141 464 ALA C C 1
ATOM 12596 O O . ALA E 1 464 ? 87.42713 93.49412 33.53061 1.000 43.09970 464 ALA C O 1
ATOM 12598 N N . MET F 2 47 ? 84.37478 74.01646 46.86779 1.000 33.73652 1 MET U N 1
ATOM 12599 C CA . MET F 2 47 ? 83.41620 73.68380 45.81705 1.000 29.11319 1 MET U CA 1
ATOM 12600 C C . MET F 2 47 ? 82.06464 73.34176 46.42979 1.000 28.59634 1 MET U C 1
ATOM 12601 O O . MET F 2 47 ? 81.98264 72.48484 47.31066 1.000 30.56638 1 MET U O 1
ATOM 12606 N N . GLN F 2 48 ? 81.00759 74.02310 45.98542 1.000 22.56079 2 GLN U N 1
ATOM 12607 C CA . GLN F 2 48 ? 79.65342 73.76695 46.45014 1.000 22.42354 2 GLN U CA 1
ATOM 12608 C C . GLN F 2 48 ? 78.88170 73.06129 45.34845 1.000 27.95205 2 GLN U C 1
ATOM 12609 O O . GLN F 2 48 ? 79.10267 73.32545 44.16183 1.000 26.00590 2 GLN U O 1
ATOM 12615 N N . VAL F 2 49 ? 78.00177 72.14759 45.74007 1.000 25.95304 3 VAL U N 1
ATOM 12616 C CA . VAL F 2 49 ? 77.22043 71.37136 44.78486 1.000 25.71764 3 VAL U CA 1
ATOM 12617 C C . VAL F 2 49 ? 75.86502 72.03383 44.59881 1.000 24.44996 3 VAL U C 1
ATOM 12618 O O . VAL F 2 49 ? 75.16314 72.33443 45.57469 1.000 26.72034 3 VAL U O 1
ATOM 12622 N N . TRP F 2 50 ? 75.50213 72.28202 43.34841 1.000 23.77784 4 TRP U N 1
ATOM 12623 C CA . TRP F 2 50 ? 74.25703 72.97484 43.05550 1.000 21.29698 4 TRP U CA 1
ATOM 12624 C C . TRP F 2 50 ? 73.07141 72.12691 43.51340 1.000 21.14351 4 TRP U C 1
ATOM 12625 O O . TRP F 2 50 ? 73.02011 70.93161 43.19714 1.000 23.54482 4 TRP U O 1
ATOM 12636 N N . PRO F 2 51 ? 72.12733 72.68808 44.27339 1.000 22.12038 5 PRO U N 1
ATOM 12637 C CA . PRO F 2 51 ? 71.03858 71.86860 44.83358 1.000 23.58504 5 PRO U CA 1
ATOM 12638 C C . PRO F 2 51 ? 70.31021 71.06958 43.76232 1.000 27.15893 5 PRO U C 1
ATOM 12639 O O . PRO F 2 51 ? 69.87504 71.61243 42.74504 1.000 28.51981 5 PRO U O 1
ATOM 12643 N N . ALA F 2 52 ? 70.19100 69.76258 43.99601 1.000 26.42939 6 ALA U N 1
ATOM 12644 C CA . ALA F 2 52 ? 69.53161 68.85600 43.06407 1.000 26.66844 6 ALA U CA 1
ATOM 12645 C C . ALA F 2 52 ? 68.07428 68.60339 43.41938 1.000 30.28512 6 ALA U C 1
ATOM 12646 O O . ALA F 2 52 ? 67.33934 68.03875 42.60067 1.000 25.24541 6 ALA U O 1
ATOM 12648 N N . TYR F 2 53 ? 67.64217 69.02298 44.60542 1.000 25.11029 7 TYR U N 1
ATOM 12649 C CA . TYR F 2 53 ? 66.27508 68.85968 45.06642 1.000 25.50916 7 TYR U CA 1
ATOM 12650 C C . TYR F 2 53 ? 65.84824 70.12671 45.79124 1.000 23.19810 7 TYR U C 1
ATOM 12651 O O . TYR F 2 53 ? 66.67386 70.82439 46.38582 1.000 28.88438 7 TYR U O 1
ATOM 12660 N N . GLY F 2 54 ? 64.55113 70.41949 45.73110 1.000 24.30098 8 GLY U N 1
ATOM 12661 C CA . GLY F 2 54 ? 63.98482 71.56064 46.41716 1.000 30.69716 8 GLY U CA 1
ATOM 12662 C C . GLY F 2 54 ? 64.34786 72.90968 45.84703 1.000 28.61584 8 GLY U C 1
ATOM 12663 O O . GLY F 2 54 ? 64.13885 73.92315 46.52132 1.000 28.52003 8 GLY U O 1
ATOM 12664 N N . ASN F 2 55 ? 64.86488 72.96131 44.62142 1.000 23.98938 9 ASN U N 1
ATOM 12665 C CA . ASN F 2 55 ? 65.28615 74.20137 43.97776 1.000 23.17445 9 ASN U CA 1
ATOM 12666 C C . ASN F 2 55 ? 64.58957 74.39269 42.63197 1.000 25.81357 9 ASN U C 1
ATOM 12667 O O . ASN F 2 55 ? 65.18019 74.88019 41.66790 1.000 21.92148 9 ASN U O 1
ATOM 12672 N N . LYS F 2 56 ? 63.31666 74.02146 42.54985 1.000 23.34835 10 LYS U N 1
ATOM 12673 C CA . LYS F 2 56 ? 62.58857 74.19277 41.30220 1.000 22.80114 10 LYS U CA 1
ATOM 12674 C C . LYS F 2 56 ? 62.32691 75.67413 41.03497 1.000 24.16779 10 LYS U C 1
ATOM 12675 O O . LYS F 2 56 ? 62.27394 76.49867 41.95231 1.000 21.14232 10 LYS U O 1
ATOM 12681 N N . LYS F 2 57 ? 62.14343 76.00498 39.75492 1.000 21.71673 11 LYS U N 1
ATOM 12682 C CA . LYS F 2 57 ? 62.22086 77.38602 39.28634 1.000 22.02514 11 LYS U CA 1
ATOM 12683 C C . LYS F 2 57 ? 60.99707 77.77281 38.45878 1.000 24.75561 11 LYS U C 1
ATOM 12684 O O . LYS F 2 57 ? 60.19279 76.92871 38.04841 1.000 21.67998 11 LYS U O 1
ATOM 12690 N N . PHE F 2 58 ? 60.87059 79.08196 38.20343 1.000 21.38520 12 PHE U N 1
ATOM 12691 C CA . PHE F 2 58 ? 59.70670 79.66199 37.53807 1.000 21.09432 12 PHE U CA 1
ATOM 12692 C C . PHE F 2 58 ? 60.13182 80.71889 36.52416 1.000 19.98723 12 PHE U C 1
ATOM 12693 O O . PHE F 2 58 ? 59.51098 81.78051 36.40409 1.000 22.38025 12 PHE U O 1
ATOM 12701 N N . GLU F 2 59 ? 61.18627 80.43151 35.77437 1.000 19.94948 13 GLU U N 1
ATOM 12702 C CA . GLU F 2 59 ? 61.67852 81.30557 34.68757 1.000 17.43887 13 GLU U CA 1
ATOM 12703 C C . GLU F 2 59 ? 62.15392 82.62462 35.30477 1.000 21.43742 13 GLU U C 1
ATOM 12704 O O . GLU F 2 59 ? 62.76419 82.61114 36.38538 1.000 20.87033 13 GLU U O 1
ATOM 12710 N N . THR F 2 60 ? 61.88735 83.75478 34.65491 1.000 19.21720 14 THR U N 1
ATOM 12711 C CA . THR F 2 60 ? 62.69238 84.95505 34.86264 1.000 20.34069 14 THR U CA 1
ATOM 12712 C C . THR F 2 60 ? 62.50210 85.52940 36.25920 1.000 20.61837 14 THR U C 1
ATOM 12713 O O . THR F 2 60 ? 61.37162 85.75100 36.70680 1.000 21.49549 14 THR U O 1
ATOM 12717 N N . LEU F 2 61 ? 63.62979 85.77252 36.93265 1.000 20.38912 15 LEU U N 1
ATOM 12718 C CA . LEU F 2 61 ? 63.81150 86.34253 38.26679 1.000 24.48454 15 LEU U CA 1
ATOM 12719 C C . LEU F 2 61 ? 63.79286 85.26834 39.35499 1.000 25.07931 15 LEU U C 1
ATOM 12720 O O . LEU F 2 61 ? 64.07765 85.58279 40.50951 1.000 23.91279 15 LEU U O 1
ATOM 12725 N N . SER F 2 62 ? 63.49632 84.00553 39.02615 1.000 21.09696 16 SER U N 1
ATOM 12726 C CA . SER F 2 62 ? 63.41184 83.00805 40.08880 1.000 20.85126 16 SER U CA 1
ATOM 12727 C C . SER F 2 62 ? 64.77117 82.47187 40.53324 1.000 22.35971 16 SER U C 1
ATOM 12728 O O . SER F 2 62 ? 64.81465 81.63542 41.43900 1.000 24.70264 16 SER U O 1
ATOM 12731 N N . TYR F 2 63 ? 65.87805 82.92287 39.94528 1.000 20.25035 17 TYR U N 1
ATOM 12732 C CA . TYR F 2 63 ? 67.20164 82.61951 40.47635 1.000 24.56359 17 TYR U CA 1
ATOM 12733 C C . TYR F 2 63 ? 67.71260 83.71788 41.40033 1.000 24.20873 17 TYR U C 1
ATOM 12734 O O . TYR F 2 63 ? 68.80859 83.58802 41.95435 1.000 26.26266 17 TYR U O 1
ATOM 12743 N N . LEU F 2 64 ? 66.94491 84.77452 41.58125 1.000 23.51868 18 LEU U N 1
ATOM 12744 C CA . LEU F 2 64 ? 67.27661 85.82165 42.53046 1.000 30.53483 18 LEU U CA 1
ATOM 12745 C C . LEU F 2 64 ? 66.62743 85.53917 43.87593 1.000 32.23727 18 LEU U C 1
ATOM 12746 O O . LEU F 2 64 ? 65.70408 84.72448 43.97174 1.000 31.42322 18 LEU U O 1
ATOM 12751 N N . PRO F 2 65 ? 67.08577 86.19900 44.93960 1.000 33.29579 19 PRO U N 1
ATOM 12752 C CA . PRO F 2 65 ? 66.36617 86.11795 46.20530 1.000 37.55830 19 PRO U CA 1
ATOM 12753 C C . PRO F 2 65 ? 64.92156 86.53493 46.02571 1.000 32.06413 19 PRO U C 1
ATOM 12754 O O . PRO F 2 65 ? 64.59143 87.33078 45.12517 1.000 32.49808 19 PRO U O 1
ATOM 12758 N N . PRO F 2 66 ? 64.01698 86.00649 46.85041 1.000 39.25217 20 PRO U N 1
ATOM 12759 C CA . PRO F 2 66 ? 62.60476 86.38135 46.73250 1.000 33.52619 20 PRO U CA 1
ATOM 12760 C C . PRO F 2 66 ? 62.42764 87.88874 46.81783 1.000 35.26563 20 PRO U C 1
ATOM 12761 O O . PRO F 2 66 ? 63.03724 88.55883 47.65411 1.000 37.84193 20 PRO U O 1
ATOM 12765 N N . LEU F 2 67 ? 61.58873 88.41844 45.93373 1.000 34.69885 21 LEU U N 1
ATOM 12766 C CA . LEU F 2 67 ? 61.41565 89.85981 45.84088 1.000 35.55736 21 LEU U CA 1
ATOM 12767 C C . LEU F 2 67 ? 60.70457 90.39683 47.07449 1.000 40.42295 21 LEU U C 1
ATOM 12768 O O . LEU F 2 67 ? 59.68265 89.85298 47.50436 1.000 35.99341 21 LEU U O 1
ATOM 12773 N N . THR F 2 68 ? 61.24189 91.47332 47.63983 1.000 34.97531 22 THR U N 1
ATOM 12774 C CA . THR F 2 68 ? 60.48475 92.22478 48.62407 1.000 34.83860 22 THR U CA 1
ATOM 12775 C C . THR F 2 68 ? 59.26336 92.85680 47.96468 1.000 34.36769 22 THR U C 1
ATOM 12776 O O . THR F 2 68 ? 59.13892 92.91290 46.73521 1.000 33.03996 22 THR U O 1
ATOM 12780 N N . GLU F 2 69 ? 58.34720 93.35252 48.79806 1.000 33.07544 23 GLU U N 1
ATOM 12781 C CA . GLU F 2 69 ? 57.22296 94.10436 48.25691 1.000 27.67611 23 GLU U CA 1
ATOM 12782 C C . GLU F 2 69 ? 57.70370 95.30551 47.44898 1.000 32.74711 23 GLU U C 1
ATOM 12783 O O . GLU F 2 69 ? 57.12805 95.63394 46.40395 1.000 32.82278 23 GLU U O 1
ATOM 12789 N N . GLU F 2 70 ? 58.76155 95.97436 47.91180 1.000 30.28915 24 GLU U N 1
ATOM 12790 C CA . GLU F 2 70 ? 59.27379 97.11227 47.15610 1.000 33.86582 24 GLU U CA 1
ATOM 12791 C C . GLU F 2 70 ? 59.84676 96.66778 45.81567 1.000 28.41199 24 GLU U C 1
ATOM 12792 O O . GLU F 2 70 ? 59.61550 97.31618 44.78931 1.000 28.98265 24 GLU U O 1
ATOM 12798 N N . GLN F 2 71 ? 60.59167 95.56122 45.80500 1.000 31.43810 25 GLN U N 1
ATOM 12799 C CA . GLN F 2 71 ? 61.19299 95.09432 44.56057 1.000 29.38325 25 GLN U CA 1
ATOM 12800 C C . GLN F 2 71 ? 60.12758 94.63607 43.57822 1.000 29.88760 25 GLN U C 1
ATOM 12801 O O . GLN F 2 71 ? 60.25411 94.85938 42.36772 1.000 28.35932 25 GLN U O 1
ATOM 12807 N N . LEU F 2 72 ? 59.05852 94.01395 44.08404 1.000 30.71798 26 LEU U N 1
ATOM 12808 C CA . LEU F 2 72 ? 57.97169 93.58758 43.20841 1.000 28.43765 26 LEU U CA 1
ATOM 12809 C C . LEU F 2 72 ? 57.27001 94.78178 42.58042 1.000 26.63039 26 LEU U C 1
ATOM 12810 O O . LEU F 2 72 ? 56.95498 94.76674 41.38346 1.000 29.53171 26 LEU U O 1
ATOM 12815 N N . LEU F 2 73 ? 57.00581 95.82714 43.37388 1.000 28.61888 27 LEU U N 1
ATOM 12816 C CA . LEU F 2 73 ? 56.37822 97.02545 42.83350 1.000 25.09974 27 LEU U CA 1
ATOM 12817 C C . LEU F 2 73 ? 57.24149 97.66302 41.75276 1.000 23.82903 27 LEU U C 1
ATOM 12818 O O . LEU F 2 73 ? 56.71366 98.23419 40.78995 1.000 26.00546 27 LEU U O 1
ATOM 12823 N N . LYS F 2 74 ? 58.56467 97.58142 41.89944 1.000 23.54262 28 LYS U N 1
ATOM 12824 C CA . LYS F 2 74 ? 59.45456 98.11393 40.87413 1.000 27.98512 28 LYS U CA 1
ATOM 12825 C C . LYS F 2 74 ? 59.32691 97.32424 39.57830 1.000 26.42121 28 LYS U C 1
ATOM 12826 O O . LYS F 2 74 ? 59.35596 97.90784 38.48815 1.000 22.81106 28 LYS U O 1
ATOM 12832 N N . GLN F 2 75 ? 59.17255 95.99888 39.68019 1.000 24.53647 29 GLN U N 1
ATOM 12833 C CA . GLN F 2 75 ? 58.97435 95.18098 38.48532 1.000 26.08652 29 GLN U CA 1
ATOM 12834 C C . GLN F 2 75 ? 57.65630 95.51478 37.80203 1.000 25.30886 29 GLN U C 1
ATOM 12835 O O . GLN F 2 75 ? 57.57882 95.54608 36.56746 1.000 25.85750 29 GLN U O 1
ATOM 12841 N N . VAL F 2 76 ? 56.61386 95.79132 38.58901 1.000 25.76402 30 VAL U N 1
ATOM 12842 C CA . VAL F 2 76 ? 55.33250 96.18997 38.01810 1.000 24.81158 30 VAL U CA 1
ATOM 12843 C C . VAL F 2 76 ? 55.43790 97.55899 37.35365 1.000 22.55659 30 VAL U C 1
ATOM 12844 O O . VAL F 2 76 ? 54.90602 97.77293 36.25569 1.000 24.27329 30 VAL U O 1
ATOM 12848 N N . ASP F 2 77 ? 56.13155 98.50878 37.99633 1.000 23.26430 31 ASP U N 1
ATOM 12849 C CA . ASP F 2 77 ? 56.29937 99.82477 37.38556 1.000 23.10443 31 ASP U CA 1
ATOM 12850 C C . ASP F 2 77 ? 57.01499 99.72795 36.04733 1.000 22.88460 31 ASP U C 1
ATOM 12851 O O . ASP F 2 77 ? 56.73883 100.51904 35.13797 1.000 24.06900 31 ASP U O 1
ATOM 12856 N N . TYR F 2 78 ? 57.93423 98.76848 35.91545 1.000 23.56739 32 TYR U N 1
ATOM 12857 C CA . TYR F 2 78 ? 58.59652 98.52348 34.63713 1.000 21.20114 32 TYR U CA 1
ATOM 12858 C C . TYR F 2 78 ? 57.57498 98.22484 33.54458 1.000 24.10583 32 TYR U C 1
ATOM 12859 O O . TYR F 2 78 ? 57.64360 98.78189 32.44068 1.000 23.02429 32 TYR U O 1
ATOM 12868 N N . LEU F 2 79 ? 56.59904 97.35976 33.84466 1.000 22.45814 33 LEU U N 1
ATOM 12869 C CA . LEU F 2 79 ? 55.51233 97.11259 32.90014 1.000 20.21670 33 LEU U CA 1
ATOM 12870 C C . LEU F 2 79 ? 54.75031 98.39729 32.59262 1.000 22.19571 33 LEU U C 1
ATOM 12871 O O . LEU F 2 79 ? 54.51079 98.72663 31.42702 1.000 23.63589 33 LEU U O 1
ATOM 12876 N N . LEU F 2 80 ? 54.38095 99.15236 33.63339 1.000 22.58488 34 LEU U N 1
ATOM 12877 C CA . LEU F 2 80 ? 53.57029 100.34839 33.43159 1.000 22.58878 34 LEU U CA 1
ATOM 12878 C C . LEU F 2 80 ? 54.30392 101.39124 32.59320 1.000 22.87655 34 LEU U C 1
ATOM 12879 O O . LEU F 2 80 ? 53.71096 101.99540 31.69285 1.000 27.05891 34 LEU U O 1
ATOM 12884 N N . ARG F 2 81 ? 55.59982 101.60302 32.86558 1.000 24.83769 35 ARG U N 1
ATOM 12885 C CA . ARG F 2 81 ? 56.37334 102.57994 32.10365 1.000 27.92391 35 ARG U CA 1
ATOM 12886 C C . ARG F 2 81 ? 56.39004 102.23884 30.62263 1.000 28.04734 35 ARG U C 1
ATOM 12887 O O . ARG F 2 81 ? 56.42302 103.13778 29.77605 1.000 26.39841 35 ARG U O 1
ATOM 12895 N N . ASN F 2 82 ? 56.35854 100.95043 30.29226 1.000 23.79131 36 ASN U N 1
ATOM 12896 C CA . ASN F 2 82 ? 56.42077 100.50578 28.91443 1.000 25.39756 36 ASN U CA 1
ATOM 12897 C C . ASN F 2 82 ? 55.04696 100.27624 28.31892 1.000 23.21237 36 ASN U C 1
ATOM 12898 O O . ASN F 2 82 ? 54.95059 99.76095 27.19969 1.000 25.83897 36 ASN U O 1
ATOM 12903 N N . ASN F 2 83 ? 53.99082 100.65116 29.04111 1.000 21.99675 37 ASN U N 1
ATOM 12904 C CA . ASN F 2 83 ? 52.61656 100.50618 28.57077 1.000 22.08197 37 ASN U CA 1
ATOM 12905 C C . ASN F 2 83 ? 52.28104 99.04810 28.27584 1.000 26.62134 37 ASN U C 1
ATOM 12906 O O . ASN F 2 83 ? 51.51714 98.74494 27.35426 1.000 24.01060 37 ASN U O 1
ATOM 12911 N N . TRP F 2 84 ? 52.86855 98.14593 29.04503 1.000 22.96246 38 TRP U N 1
ATOM 12912 C CA . TRP F 2 84 ? 52.47937 96.74381 29.04808 1.000 21.25274 38 TRP U CA 1
ATOM 12913 C C . TRP F 2 84 ? 51.48414 96.49249 30.17816 1.000 25.30026 38 TRP U C 1
ATOM 12914 O O . TRP F 2 84 ? 51.54722 97.11942 31.24055 1.000 23.94900 38 TRP U O 1
ATOM 12925 N N . VAL F 2 85 ? 50.55135 95.58156 29.93486 1.000 18.89823 39 VAL U N 1
ATOM 12926 C CA . VAL F 2 85 ? 49.39434 95.38541 30.80475 1.000 22.84667 39 VAL U CA 1
ATOM 12927 C C . VAL F 2 85 ? 49.70367 94.24827 31.77330 1.000 21.95806 39 VAL U C 1
ATOM 12928 O O . VAL F 2 85 ? 49.94466 93.11831 31.32418 1.000 20.85287 39 VAL U O 1
ATOM 12932 N N . PRO F 2 86 ? 49.69821 94.48585 33.08334 1.000 20.15733 40 PRO U N 1
ATOM 12933 C CA . PRO F 2 86 ? 49.92509 93.38725 34.02810 1.000 20.06250 40 PRO U CA 1
ATOM 12934 C C . PRO F 2 86 ? 48.71036 92.47896 34.10919 1.000 21.53720 40 PRO U C 1
ATOM 12935 O O . PRO F 2 86 ? 47.57178 92.92237 33.95499 1.000 20.84738 40 PRO U O 1
ATOM 12939 N N . CYS F 2 87 ? 48.97192 91.19436 34.34891 1.000 19.72571 41 CYS U N 1
ATOM 12940 C CA . CYS F 2 87 ? 47.91740 90.20497 34.55841 1.000 21.16165 41 CYS U CA 1
ATOM 12941 C C . CYS F 2 87 ? 48.40263 89.13940 35.52372 1.000 23.41614 41 CYS U C 1
ATOM 12942 O O . CYS F 2 87 ? 49.49248 88.59345 35.34855 1.000 24.47022 41 CYS U O 1
ATOM 12945 N N . LEU F 2 88 ? 47.57387 88.82473 36.51085 1.000 19.62662 42 LEU U N 1
ATOM 12946 C CA . LEU F 2 88 ? 47.89488 87.76847 37.44946 1.000 19.12142 42 LEU U CA 1
ATOM 12947 C C . LEU F 2 88 ? 47.31354 86.43647 36.98134 1.000 20.44170 42 LEU U C 1
ATOM 12948 O O . LEU F 2 88 ? 46.21300 86.37836 36.43100 1.000 23.49990 42 LEU U O 1
ATOM 12953 N N . GLU F 2 89 ? 48.04780 85.36020 37.24029 1.000 20.72361 43 GLU U N 1
ATOM 12954 C CA . GLU F 2 89 ? 47.50393 84.01923 37.05983 1.000 21.50151 43 GLU U CA 1
ATOM 12955 C C . GLU F 2 89 ? 48.05677 83.09469 38.14004 1.000 21.99487 43 GLU U C 1
ATOM 12956 O O . GLU F 2 89 ? 49.08805 83.37197 38.75560 1.000 23.65393 43 GLU U O 1
ATOM 12962 N N . PHE F 2 90 ? 47.35774 81.98055 38.37322 1.000 19.98541 44 PHE U N 1
ATOM 12963 C CA . PHE F 2 90 ? 47.64190 81.13705 39.52777 1.000 20.71549 44 PHE U CA 1
ATOM 12964 C C . PHE F 2 90 ? 47.43268 79.66276 39.19816 1.000 22.49843 44 PHE U C 1
ATOM 12965 O O . PHE F 2 90 ? 46.63404 79.31519 38.32147 1.000 22.36495 44 PHE U O 1
ATOM 12973 N N . SER F 2 91 ? 48.13507 78.79422 39.93371 1.000 22.54577 45 SER U N 1
ATOM 12974 C CA . SER F 2 91 ? 48.04130 77.34992 39.72390 1.000 21.90337 45 SER U CA 1
ATOM 12975 C C . SER F 2 91 ? 48.61823 76.61683 40.93256 1.000 22.39678 45 SER U C 1
ATOM 12976 O O . SER F 2 91 ? 49.70277 76.96633 41.40683 1.000 23.59205 45 SER U O 1
ATOM 12979 N N . LYS F 2 92 ? 47.90591 75.58701 41.41344 1.000 22.83288 46 LYS U N 1
ATOM 12980 C CA . LYS F 2 92 ? 48.48958 74.72839 42.44620 1.000 22.37427 46 LYS U CA 1
ATOM 12981 C C . LYS F 2 92 ? 49.57731 73.82996 41.87432 1.000 24.15274 46 LYS U C 1
ATOM 12982 O O . LYS F 2 92 ? 50.50955 73.44057 42.59077 1.000 22.13097 46 LYS U O 1
ATOM 12988 N N A GLU F 2 93 ? 49.45007 73.49534 40.59914 0.551 21.51995 47 GLU U N 1
ATOM 12989 N N B GLU F 2 93 ? 49.50299 73.48172 40.58436 0.449 21.50163 47 GLU U N 1
ATOM 12990 C CA A GLU F 2 93 ? 50.44235 72.74278 39.85741 0.551 22.53514 47 GLU U CA 1
ATOM 12991 C CA B GLU F 2 93 ? 50.48018 72.54679 40.02281 0.449 22.24989 47 GLU U CA 1
ATOM 12992 C C A GLU F 2 93 ? 51.44088 73.74742 39.28937 0.551 22.40911 47 GLU U C 1
ATOM 12993 C C B GLU F 2 93 ? 51.79241 73.24133 39.66662 0.449 22.40530 47 GLU U C 1
ATOM 12994 O O A GLU F 2 93 ? 51.05405 74.67940 38.57669 0.551 24.22673 47 GLU U O 1
ATOM 12995 O O B GLU F 2 93 ? 52.87513 72.73099 39.97532 0.449 23.14646 47 GLU U O 1
ATOM 13006 N N A GLY F 2 94 ? 52.71427 73.58081 39.62377 0.551 23.62940 48 GLY U N 1
ATOM 13007 N N B GLY F 2 94 ? 51.72051 74.38619 39.00132 0.449 21.06145 48 GLY U N 1
ATOM 13008 C CA A GLY F 2 94 ? 53.66571 74.63764 39.34738 0.551 24.42074 48 GLY U CA 1
ATOM 13009 C CA B GLY F 2 94 ? 52.93098 75.15263 38.70138 0.449 22.51884 48 GLY U CA 1
ATOM 13010 C C A GLY F 2 94 ? 54.40104 74.55446 38.02857 0.551 23.87168 48 GLY U C 1
ATOM 13011 C C B GLY F 2 94 ? 53.78615 74.83405 37.48358 0.449 24.12378 48 GLY U C 1
ATOM 13012 O O A GLY F 2 94 ? 54.97762 75.54781 37.57480 0.551 23.68701 48 GLY U O 1
ATOM 13013 O O B GLY F 2 94 ? 54.08091 75.73100 36.68944 0.449 21.90549 48 GLY U O 1
ATOM 13014 N N A PHE F 2 95 ? 54.39169 73.38724 37.39278 0.551 23.14509 49 PHE U N 1
ATOM 13015 N N B PHE F 2 95 ? 54.19927 73.57961 37.31778 0.449 23.10878 49 PHE U N 1
ATOM 13016 C CA A PHE F 2 95 ? 55.35424 73.12098 36.33772 0.551 22.01033 49 PHE U CA 1
ATOM 13017 C CA B PHE F 2 95 ? 55.21056 73.21786 36.33098 0.449 22.11818 49 PHE U CA 1
ATOM 13018 C C A PHE F 2 95 ? 54.68045 72.44133 35.15752 0.551 22.74196 49 PHE U C 1
ATOM 13019 C C B PHE F 2 95 ? 54.58846 72.55233 35.10719 0.449 22.69566 49 PHE U C 1
ATOM 13020 O O A PHE F 2 95 ? 53.58354 71.88896 35.26761 0.551 20.71589 49 PHE U O 1
ATOM 13021 O O B PHE F 2 95 ? 53.44656 72.08769 35.13741 0.449 20.93497 49 PHE U O 1
ATOM 13036 N N . VAL F 2 96 ? 55.36012 72.50802 34.01312 1.000 24.25719 50 VAL U N 1
ATOM 13037 C CA . VAL F 2 96 ? 54.85777 71.86796 32.80403 1.000 19.79514 50 VAL U CA 1
ATOM 13038 C C . VAL F 2 96 ? 54.92112 70.35104 32.94981 1.000 23.64419 50 VAL U C 1
ATOM 13039 O O . VAL F 2 96 ? 55.61732 69.79227 33.80967 1.000 22.05769 50 VAL U O 1
ATOM 13043 N N . TYR F 2 97 ? 54.14117 69.67697 32.10905 1.000 22.06058 51 TYR U N 1
ATOM 13044 C CA . TYR F 2 97 ? 54.11946 68.22765 32.02977 1.000 20.95467 51 TYR U CA 1
ATOM 13045 C C . TYR F 2 97 ? 53.73261 67.88230 30.59865 1.000 21.02433 51 TYR U C 1
ATOM 13046 O O . TYR F 2 97 ? 53.46295 68.77100 29.78665 1.000 20.98951 51 TYR U O 1
ATOM 13055 N N . ARG F 2 98 ? 53.73945 66.58626 30.26491 1.000 20.81609 52 ARG U N 1
ATOM 13056 C CA . ARG F 2 98 ? 53.43150 66.18394 28.88325 1.000 20.52267 52 ARG U CA 1
ATOM 13057 C C . ARG F 2 98 ? 52.47393 64.99695 28.93532 1.000 19.53242 52 ARG U C 1
ATOM 13058 O O . ARG F 2 98 ? 52.87450 63.83927 28.78220 1.000 24.22542 52 ARG U O 1
ATOM 13066 N N . GLU F 2 99 ? 51.19717 65.30372 29.14282 1.000 20.28271 53 GLU U N 1
ATOM 13067 C CA . GLU F 2 99 ? 50.16644 64.28442 29.25109 1.000 18.68563 53 GLU U CA 1
ATOM 13068 C C . GLU F 2 99 ? 49.50529 63.98845 27.91101 1.000 19.84131 53 GLU U C 1
ATOM 13069 O O . GLU F 2 99 ? 49.25809 62.82089 27.58674 1.000 21.45745 53 GLU U O 1
ATOM 13075 N N . ASN F 2 100 ? 49.21853 65.02097 27.11939 1.000 18.30383 54 ASN U N 1
ATOM 13076 C CA . ASN F 2 100 ? 48.37153 64.85355 25.94871 1.000 16.76417 54 ASN U CA 1
ATOM 13077 C C . ASN F 2 100 ? 49.14386 64.70506 24.64978 1.000 19.34045 54 ASN U C 1
ATOM 13078 O O . ASN F 2 100 ? 48.57571 64.22577 23.66576 1.000 19.58991 54 ASN U O 1
ATOM 13083 N N . SER F 2 101 ? 50.42212 65.06931 24.62708 1.000 18.32034 55 SER U N 1
ATOM 13084 C CA . SER F 2 101 ? 51.23435 64.91543 23.43092 1.000 16.69553 55 SER U CA 1
ATOM 13085 C C . SER F 2 101 ? 52.68399 65.08250 23.83506 1.000 17.55822 55 SER U C 1
ATOM 13086 O O . SER F 2 101 ? 52.98566 65.78555 24.80403 1.000 19.03388 55 SER U O 1
ATOM 13089 N N . THR F 2 102 ? 53.57725 64.43188 23.09244 1.000 17.54901 56 THR U N 1
ATOM 13090 C CA . THR F 2 102 ? 55.00490 64.67400 23.23401 1.000 17.52711 56 THR U CA 1
ATOM 13091 C C . THR F 2 102 ? 55.59780 65.20828 21.93812 1.000 19.34558 56 THR U C 1
ATOM 13092 O O . THR F 2 102 ? 56.81286 65.17535 21.76356 1.000 21.57788 56 THR U O 1
ATOM 13096 N N . SER F 2 103 ? 54.75593 65.70592 21.03088 1.000 17.45937 57 SER U N 1
ATOM 13097 C CA . SER F 2 103 ? 55.24873 66.24017 19.77237 1.000 17.82380 57 SER U CA 1
ATOM 13098 C C . SER F 2 103 ? 56.06260 67.50600 20.03363 1.000 21.25715 57 SER U C 1
ATOM 13099 O O . SER F 2 103 ? 55.88814 68.16071 21.06567 1.000 17.46606 57 SER U O 1
ATOM 13102 N N . PRO F 2 104 ? 56.98710 67.84396 19.13279 1.000 18.73696 58 PRO U N 1
ATOM 13103 C CA . PRO F 2 104 ? 57.92830 68.93022 19.42149 1.000 20.44613 58 PRO U CA 1
ATOM 13104 C C . PRO F 2 104 ? 57.20302 70.20378 19.80168 1.000 16.43105 58 PRO U C 1
ATOM 13105 O O . PRO F 2 104 ? 56.24915 70.62435 19.14381 1.000 15.70957 58 PRO U O 1
ATOM 13109 N N . CYS F 2 105 ? 57.63154 70.77686 20.92303 1.000 19.07764 59 CYS U N 1
ATOM 13110 C CA . CYS F 2 105 ? 57.18436 72.07072 21.39951 1.000 16.82139 59 CYS U CA 1
ATOM 13111 C C . CYS F 2 105 ? 55.71943 72.04988 21.85168 1.000 17.36280 59 CYS U C 1
ATOM 13112 O O . CYS F 2 105 ? 55.10938 73.10498 22.04852 1.000 19.17258 59 CYS U O 1
ATOM 13115 N N . TYR F 2 106 ? 55.14759 70.86137 22.06494 1.000 18.85942 60 TYR U N 1
ATOM 13116 C CA . TYR F 2 106 ? 53.90632 70.71576 22.81741 1.000 15.12647 60 TYR U CA 1
ATOM 13117 C C . TYR F 2 106 ? 54.23504 70.39329 24.27202 1.000 15.46318 60 TYR U C 1
ATOM 13118 O O . TYR F 2 106 ? 54.94742 69.42347 24.54681 1.000 17.44357 60 TYR U O 1
ATOM 13127 N N . TYR F 2 107 ? 53.68124 71.18394 25.19519 1.000 17.60286 61 TYR U N 1
ATOM 13128 C CA . TYR F 2 107 ? 53.71429 70.88668 26.62270 1.000 16.68779 61 TYR U CA 1
ATOM 13129 C C . TYR F 2 107 ? 52.37643 71.27178 27.23264 1.000 15.62392 61 TYR U C 1
ATOM 13130 O O . TYR F 2 107 ? 51.75685 72.25880 26.82451 1.000 16.91329 61 TYR U O 1
ATOM 13139 N N . ASP F 2 108 ? 51.93416 70.48389 28.20451 1.000 17.09194 62 ASP U N 1
ATOM 13140 C CA . ASP F 2 108 ? 50.85131 70.89250 29.08350 1.000 17.40686 62 ASP U CA 1
ATOM 13141 C C . ASP F 2 108 ? 51.39988 71.72994 30.24184 1.000 17.37487 62 ASP U C 1
ATOM 13142 O O . ASP F 2 108 ? 52.60150 71.73261 30.52568 1.000 18.02230 62 ASP U O 1
ATOM 13147 N N . GLY F 2 109 ? 50.50328 72.45132 30.90796 1.000 16.43626 63 GLY U N 1
ATOM 13148 C CA . GLY F 2 109 ? 50.90483 73.20773 32.08026 1.000 16.38885 63 GLY U CA 1
ATOM 13149 C C . GLY F 2 109 ? 51.60290 74.52183 31.80150 1.000 19.01889 63 GLY U C 1
ATOM 13150 O O . GLY F 2 109 ? 52.17763 75.10316 32.73156 1.000 20.98913 63 GLY U O 1
ATOM 13151 N N . ARG F 2 110 ? 51.57736 75.01060 30.55732 1.000 18.61472 64 ARG U N 1
ATOM 13152 C CA . ARG F 2 110 ? 52.15884 76.32400 30.28130 1.000 19.66837 64 ARG U CA 1
ATOM 13153 C C . ARG F 2 110 ? 51.20746 77.44371 30.69043 1.000 20.09942 64 ARG U C 1
ATOM 13154 O O . ARG F 2 110 ? 51.63741 78.45753 31.25347 1.000 21.51651 64 ARG U O 1
ATOM 13162 N N . TYR F 2 111 ? 49.91581 77.28580 30.40141 1.000 17.32875 65 TYR U N 1
ATOM 13163 C CA . TYR F 2 111 ? 48.90097 78.16417 30.96216 1.000 16.80998 65 TYR U CA 1
ATOM 13164 C C . TYR F 2 111 ? 48.68388 77.86385 32.44128 1.000 19.67492 65 TYR U C 1
ATOM 13165 O O . TYR F 2 111 ? 48.64601 76.70041 32.84847 1.000 22.81244 65 TYR U O 1
ATOM 13174 N N . TRP F 2 112 ? 48.52195 78.91688 33.24612 1.000 18.42032 66 TRP U N 1
ATOM 13175 C CA . TRP F 2 112 ? 47.83634 78.80060 34.52564 1.000 20.93410 66 TRP U CA 1
ATOM 13176 C C . TRP F 2 112 ? 46.43798 79.41268 34.36792 1.000 22.14207 66 TRP U C 1
ATOM 13177 O O . TRP F 2 112 ? 45.95812 79.61144 33.24688 1.000 20.23301 66 TRP U O 1
ATOM 13188 N N . THR F 2 113 ? 45.77941 79.72370 35.47967 1.000 17.76754 67 THR U N 1
ATOM 13189 C CA . THR F 2 113 ? 44.42196 80.25114 35.46163 1.000 17.52072 67 THR U CA 1
ATOM 13190 C C . THR F 2 113 ? 44.44381 81.74990 35.74025 1.000 20.40699 67 THR U C 1
ATOM 13191 O O . THR F 2 113 ? 45.06728 82.19955 36.70909 1.000 20.93386 67 THR U O 1
ATOM 13195 N N . MET F 2 114 ? 43.74456 82.51515 34.91145 1.000 19.10851 68 MET U N 1
ATOM 13196 C CA A MET F 2 114 ? 43.75067 83.96683 35.04639 0.619 21.30011 68 MET U CA 1
ATOM 13197 C CA B MET F 2 114 ? 43.76636 83.96319 35.05686 0.381 21.29619 68 MET U CA 1
ATOM 13198 C C . MET F 2 114 ? 43.07235 84.39378 36.34274 1.000 22.48555 68 MET U C 1
ATOM 13199 O O . MET F 2 114 ? 42.01429 83.87457 36.70765 1.000 21.12502 68 MET U O 1
ATOM 13208 N N . TRP F 2 115 ? 43.68119 85.35550 37.03748 1.000 22.48935 69 TRP U N 1
ATOM 13209 C CA . TRP F 2 115 ? 43.02312 86.02587 38.15459 1.000 22.58139 69 TRP U CA 1
ATOM 13210 C C . TRP F 2 115 ? 42.36174 87.28983 37.61077 1.000 19.89978 69 TRP U C 1
ATOM 13211 O O . TRP F 2 115 ? 43.05257 88.24381 37.23507 1.000 22.04991 69 TRP U O 1
ATOM 13222 N N . LYS F 2 116 ? 41.02875 87.29250 37.53965 1.000 21.24472 70 LYS U N 1
ATOM 13223 C CA . LYS F 2 116 ? 40.24830 88.41787 36.99441 1.000 21.70142 70 LYS U CA 1
ATOM 13224 C C . LYS F 2 116 ? 40.67075 88.65705 35.54240 1.000 22.94438 70 LYS U C 1
ATOM 13225 O O . LYS F 2 116 ? 40.62965 87.72270 34.72487 1.000 23.14416 70 LYS U O 1
ATOM 13231 N N . LEU F 2 117 ? 41.05552 89.86722 35.16260 1.000 20.39787 71 LEU U N 1
ATOM 13232 C CA . LEU F 2 117 ? 41.41782 90.21664 33.79761 1.000 20.04595 71 LEU U CA 1
ATOM 13233 C C . LEU F 2 117 ? 42.75392 90.94441 33.80429 1.000 23.80076 71 LEU U C 1
ATOM 13234 O O . LEU F 2 117 ? 43.21509 91.39348 34.86038 1.000 21.09368 71 LEU U O 1
ATOM 13239 N N . PRO F 2 118 ? 43.41139 91.07242 32.64747 1.000 21.28216 72 PRO U N 1
ATOM 13240 C CA . PRO F 2 118 ? 44.54414 92.00379 32.56511 1.000 22.19121 72 PRO U CA 1
ATOM 13241 C C . PRO F 2 118 ? 44.11226 93.38286 33.04448 1.000 20.80828 72 PRO U C 1
ATOM 13242 O O . PRO F 2 118 ? 42.99659 93.83510 32.77802 1.000 21.37577 72 PRO U O 1
ATOM 13246 N N . MET F 2 119 ? 45.00754 94.06216 33.75948 1.000 22.31973 73 MET U N 1
ATOM 13247 C CA . MET F 2 119 ? 44.63249 95.30231 34.43477 1.000 20.42147 73 MET U CA 1
ATOM 13248 C C . MET F 2 119 ? 44.86206 96.49383 33.50518 1.000 23.91726 73 MET U C 1
ATOM 13249 O O . MET F 2 119 ? 45.73896 97.33780 33.70488 1.000 25.88757 73 MET U O 1
ATOM 13254 N N . PHE F 2 120 ? 44.03558 96.53493 32.45752 1.000 23.86247 74 PHE U N 1
ATOM 13255 C CA . PHE F 2 120 ? 44.04049 97.64116 31.50938 1.000 24.41245 74 PHE U CA 1
ATOM 13256 C C . PHE F 2 120 ? 43.85419 98.96875 32.23430 1.000 28.58776 74 PHE U C 1
ATOM 13257 O O . PHE F 2 120 ? 43.02881 99.08514 33.14254 1.000 30.66195 74 PHE U O 1
ATOM 13265 N N . GLY F 2 121 ? 44.62450 99.97275 31.82136 1.000 28.65277 75 GLY U N 1
ATOM 13266 C CA . GLY F 2 121 ? 44.48895 101.29199 32.40973 1.000 35.60064 75 GLY U CA 1
ATOM 13267 C C . GLY F 2 121 ? 45.04314 101.43389 33.80802 1.000 39.11828 75 GLY U C 1
ATOM 13268 O O . GLY F 2 121 ? 44.82267 102.47079 34.44121 1.000 40.62540 75 GLY U O 1
ATOM 13269 N N . CYS F 2 122 ? 45.75155 100.42622 34.31405 1.000 35.10709 76 CYS U N 1
ATOM 13270 C CA . CYS F 2 122 ? 46.34721 100.52139 35.63974 1.000 31.29579 76 CYS U CA 1
ATOM 13271 C C . CYS F 2 122 ? 47.46549 101.55775 35.62917 1.000 34.73177 76 CYS U C 1
ATOM 13272 O O . CYS F 2 122 ? 48.36043 101.51064 34.78061 1.000 34.73361 76 CYS U O 1
ATOM 13275 N N . THR F 2 123 ? 47.40880 102.49957 36.57103 1.000 32.98221 77 THR U N 1
ATOM 13276 C CA . THR F 2 123 ? 48.44113 103.52234 36.70735 1.000 39.82012 77 THR U CA 1
ATOM 13277 C C . THR F 2 123 ? 49.21953 103.41492 38.00925 1.000 38.44331 77 THR U C 1
ATOM 13278 O O . THR F 2 123 ? 50.11792 104.23004 38.24787 1.000 40.50412 77 THR U O 1
ATOM 13282 N N . ASP F 2 124 ? 48.90010 102.44742 38.86113 1.000 33.93399 78 ASP U N 1
ATOM 13283 C CA . ASP F 2 124 ? 49.45905 102.38437 40.20734 1.000 35.76512 78 ASP U CA 1
ATOM 13284 C C . ASP F 2 124 ? 49.83661 100.94092 40.50390 1.000 34.71491 78 ASP U C 1
ATOM 13285 O O . ASP F 2 124 ? 48.96209 100.07098 40.58282 1.000 33.56026 78 ASP U O 1
ATOM 13290 N N . ALA F 2 125 ? 51.13721 100.69739 40.68964 1.000 29.78202 79 ALA U N 1
ATOM 13291 C CA . ALA F 2 125 ? 51.62694 99.34232 40.92611 1.000 29.84887 79 ALA U CA 1
ATOM 13292 C C . ALA F 2 125 ? 51.03130 98.72871 42.18694 1.000 31.40527 79 ALA U C 1
ATOM 13293 O O . ALA F 2 125 ? 50.84129 97.50802 42.25084 1.000 29.82257 79 ALA U O 1
ATOM 13295 N N . SER F 2 126 ? 50.72667 99.54900 43.19729 1.000 28.10613 80 SER U N 1
ATOM 13296 C CA . SER F 2 126 ? 50.16529 99.00856 44.42943 1.000 31.67746 80 SER U CA 1
ATOM 13297 C C . SER F 2 126 ? 48.82306 98.32399 44.19894 1.000 30.04143 80 SER U C 1
ATOM 13298 O O . SER F 2 126 ? 48.42916 97.47580 45.00597 1.000 31.61327 80 SER U O 1
ATOM 13301 N N . GLN F 2 127 ? 48.11712 98.68116 43.12218 1.000 27.50487 81 GLN U N 1
ATOM 13302 C CA . GLN F 2 127 ? 46.87422 97.99857 42.76515 1.000 29.85956 81 GLN U CA 1
ATOM 13303 C C . GLN F 2 127 ? 47.14255 96.54909 42.38908 1.000 26.44764 81 GLN U C 1
ATOM 13304 O O . GLN F 2 127 ? 46.36620 95.64801 42.73874 1.000 26.65225 81 GLN U O 1
ATOM 13310 N N . VAL F 2 128 ? 48.23281 96.30915 41.66278 1.000 26.21590 82 VAL U N 1
ATOM 13311 C CA . VAL F 2 128 ? 48.62171 94.94809 41.32025 1.000 26.20739 82 VAL U CA 1
ATOM 13312 C C . VAL F 2 128 ? 49.00264 94.17225 42.57503 1.000 25.08268 82 VAL U C 1
ATOM 13313 O O . VAL F 2 128 ? 48.62108 93.00672 42.73908 1.000 25.11248 82 VAL U O 1
ATOM 13317 N N . TYR F 2 129 ? 49.74853 94.79976 43.49086 1.000 25.53585 83 TYR U N 1
ATOM 13318 C CA . TYR F 2 129 ? 50.10740 94.09764 44.72128 1.000 24.71388 83 TYR U CA 1
ATOM 13319 C C . TYR F 2 129 ? 48.86538 93.77484 45.53908 1.000 23.72807 83 TYR U C 1
ATOM 13320 O O . TYR F 2 129 ? 48.78853 92.71687 46.17138 1.000 25.71686 83 TYR U O 1
ATOM 13329 N N . LYS F 2 130 ? 47.88105 94.67562 45.53194 1.000 25.44161 84 LYS U N 1
ATOM 13330 C CA . LYS F 2 130 ? 46.63421 94.41955 46.24457 1.000 29.11905 84 LYS U CA 1
ATOM 13331 C C . LYS F 2 130 ? 45.91641 93.20417 45.66672 1.000 24.46719 84 LYS U C 1
ATOM 13332 O O . LYS F 2 130 ? 45.45379 92.32945 46.40934 1.000 25.72242 84 LYS U O 1
ATOM 13338 N N . GLU F 2 131 ? 45.81366 93.13651 44.33428 1.000 26.46261 85 GLU U N 1
ATOM 13339 C CA . GLU F 2 131 ? 45.16256 91.99414 43.70090 1.000 26.42276 85 GLU U CA 1
ATOM 13340 C C . GLU F 2 131 ? 45.95016 90.71379 43.91483 1.000 26.63700 85 GLU U C 1
ATOM 13341 O O . GLU F 2 131 ? 45.35949 89.62808 43.97091 1.000 23.39899 85 GLU U O 1
ATOM 13347 N N . LEU F 2 132 ? 47.27770 90.81798 44.02329 1.000 23.90464 86 LEU U N 1
ATOM 13348 C CA . LEU F 2 132 ? 48.09599 89.65663 44.35574 1.000 22.94998 86 LEU U CA 1
ATOM 13349 C C . LEU F 2 132 ? 47.72397 89.10455 45.72570 1.000 23.34522 86 LEU U C 1
ATOM 13350 O O . LEU F 2 132 ? 47.56073 87.89178 45.89789 1.000 24.32454 86 LEU U O 1
ATOM 13355 N N . GLN F 2 133 ? 47.57757 89.98800 46.71619 1.000 25.37264 87 GLN U N 1
ATOM 13356 C CA . GLN F 2 133 ? 47.16671 89.53999 48.04142 1.000 22.79989 87 GLN U CA 1
ATOM 13357 C C . GLN F 2 133 ? 45.75692 88.95475 48.01603 1.000 22.80320 87 GLN U C 1
ATOM 13358 O O . GLN F 2 133 ? 45.46519 87.99730 48.73845 1.000 24.88653 87 GLN U O 1
ATOM 13364 N N . GLU F 2 134 ? 44.87593 89.51820 47.18627 1.000 22.64327 88 GLU U N 1
ATOM 13365 C CA . GLU F 2 134 ? 43.51381 89.00148 47.05841 1.000 27.11569 88 GLU U CA 1
ATOM 13366 C C . GLU F 2 134 ? 43.50790 87.61631 46.42330 1.000 28.40133 88 GLU U C 1
ATOM 13367 O O . GLU F 2 134 ? 42.76182 86.72648 46.85512 1.000 24.07507 88 GLU U O 1
ATOM 13373 N N . ALA F 2 135 ? 44.33582 87.41869 45.39183 1.000 26.60527 89 ALA U N 1
ATOM 13374 C CA . ALA F 2 135 ? 44.45482 86.10278 44.77192 1.000 22.82205 89 ALA U CA 1
ATOM 13375 C C . ALA F 2 135 ? 44.97279 85.06894 45.76047 1.000 23.37883 89 ALA U C 1
ATOM 13376 O O . ALA F 2 135 ? 44.45025 83.94916 45.82768 1.000 25.05942 89 ALA U O 1
ATOM 13378 N N . ILE F 2 136 ? 46.01261 85.41792 46.52454 1.000 22.90657 90 ILE U N 1
ATOM 13379 C CA . ILE F 2 136 ? 46.55123 84.49660 47.51806 1.000 23.05994 90 ILE U CA 1
ATOM 13380 C C . ILE F 2 136 ? 45.47541 84.12581 48.52634 1.000 25.07629 90 ILE U C 1
ATOM 13381 O O . ILE F 2 136 ? 45.36450 82.96543 48.93721 1.000 26.49958 90 ILE U O 1
ATOM 13386 N N . ALA F 2 137 ? 44.65943 85.10109 48.92825 1.000 27.41420 91 ALA U N 1
ATOM 13387 C CA . ALA F 2 137 ? 43.63319 84.83574 49.93203 1.000 29.40091 91 ALA U CA 1
ATOM 13388 C C . ALA F 2 137 ? 42.60944 83.82622 49.42081 1.000 30.67687 91 ALA U C 1
ATOM 13389 O O . ALA F 2 137 ? 42.15606 82.95589 50.17373 1.000 30.95812 91 ALA U O 1
ATOM 13391 N N . SER F 2 138 ? 42.24666 83.90846 48.13806 1.000 30.39269 92 SER U N 1
ATOM 13392 C CA . SER F 2 138 ? 41.32038 82.92364 47.58195 1.000 29.33132 92 SER U CA 1
ATOM 13393 C C . SER F 2 138 ? 41.99063 81.58602 47.28520 1.000 27.48698 92 SER U C 1
ATOM 13394 O O . SER F 2 138 ? 41.33287 80.54235 47.37332 1.000 33.31008 92 SER U O 1
ATOM 13397 N N . TYR F 2 139 ? 43.28345 81.57653 46.95319 1.000 24.17568 93 TYR U N 1
ATOM 13398 C CA . TYR F 2 139 ? 43.99414 80.34735 46.59320 1.000 28.46728 93 TYR U CA 1
ATOM 13399 C C . TYR F 2 139 ? 45.32533 80.26859 47.32789 1.000 25.45999 93 TYR U C 1
ATOM 13400 O O . TYR F 2 139 ? 46.39273 80.31323 46.70766 1.000 27.32987 93 TYR U O 1
ATOM 13409 N N . PRO F 2 140 ? 45.29874 80.09699 48.65519 1.000 31.69629 94 PRO U N 1
ATOM 13410 C CA . PRO F 2 140 ? 46.55963 80.11009 49.42107 1.000 29.11691 94 PRO U CA 1
ATOM 13411 C C . PRO F 2 140 ? 47.51800 78.99514 49.06760 1.000 32.80934 94 PRO U C 1
ATOM 13412 O O . PRO F 2 140 ? 48.71649 79.12290 49.34813 1.000 37.20671 94 PRO U O 1
ATOM 13416 N N . ASP F 2 141 ? 47.04429 77.90252 48.47173 1.000 26.02685 95 ASP U N 1
ATOM 13417 C CA . ASP F 2 141 ? 47.90482 76.78957 48.11094 1.000 26.59610 95 ASP U CA 1
ATOM 13418 C C . ASP F 2 141 ? 48.39761 76.86443 46.67512 1.000 24.28684 95 ASP U C 1
ATOM 13419 O O . ASP F 2 141 ? 49.05732 75.93119 46.21441 1.000 27.64991 95 ASP U O 1
ATOM 13424 N N . ALA F 2 142 ? 48.08933 77.93780 45.96504 1.000 24.10986 96 ALA U N 1
ATOM 13425 C CA . ALA F 2 142 ? 48.48185 78.08363 44.57287 1.000 25.68322 96 ALA U CA 1
ATOM 13426 C C . ALA F 2 142 ? 49.72033 78.96008 44.44628 1.000 24.29051 96 ALA U C 1
ATOM 13427 O O . ALA F 2 142 ? 49.92591 79.89247 45.22654 1.000 24.80135 96 ALA U O 1
ATOM 13429 N N . TYR F 2 143 ? 50.54334 78.64419 43.45235 1.000 22.79982 97 TYR U N 1
ATOM 13430 C CA . TYR F 2 143 ? 51.51276 79.61011 42.95248 1.000 24.60840 97 TYR U CA 1
ATOM 13431 C C . TYR F 2 143 ? 50.78018 80.74819 42.25181 1.000 24.63840 97 TYR U C 1
ATOM 13432 O O . TYR F 2 143 ? 49.73032 80.54876 41.63387 1.000 20.99941 97 TYR U O 1
ATOM 13441 N N . VAL F 2 144 ? 51.32055 81.96019 42.36628 1.000 20.44272 98 VAL U N 1
ATOM 13442 C CA . VAL F 2 144 ? 50.77474 83.12198 41.66914 1.000 19.04682 98 VAL U CA 1
ATOM 13443 C C . VAL F 2 144 ? 51.92687 83.82884 40.96952 1.000 21.74572 98 VAL U C 1
ATOM 13444 O O . VAL F 2 144 ? 52.98898 84.03140 41.56839 1.000 23.32271 98 VAL U O 1
ATOM 13448 N N . ARG F 2 145 ? 51.72383 84.20712 39.70697 1.000 24.48000 99 ARG U N 1
ATOM 13449 C CA . ARG F 2 145 ? 52.74405 84.96481 39.00008 1.000 18.75056 99 ARG U CA 1
ATOM 13450 C C . ARG F 2 145 ? 52.10379 86.12017 38.23953 1.000 20.90270 99 ARG U C 1
ATOM 13451 O O . ARG F 2 145 ? 50.88338 86.18385 38.04952 1.000 20.32991 99 ARG U O 1
ATOM 13459 N N . ILE F 2 146 ? 52.95899 87.04808 37.81395 1.000 20.90708 100 ILE U N 1
ATOM 13460 C CA . ILE F 2 146 ? 52.55500 88.25713 37.11039 1.000 19.26887 100 ILE U CA 1
ATOM 13461 C C . ILE F 2 146 ? 52.99104 88.12783 35.65779 1.000 20.35767 100 ILE U C 1
ATOM 13462 O O . ILE F 2 146 ? 54.17463 87.89829 35.37207 1.000 19.88020 100 ILE U O 1
ATOM 13467 N N . LEU F 2 147 ? 52.03142 88.25788 34.74515 1.000 18.46775 101 LEU U N 1
ATOM 13468 C CA . LEU F 2 147 ? 52.28596 88.34081 33.31471 1.000 25.20639 101 LEU U CA 1
ATOM 13469 C C . LEU F 2 147 ? 52.22170 89.79124 32.85243 1.000 21.76379 101 LEU U C 1
ATOM 13470 O O . LEU F 2 147 ? 51.62265 90.64908 33.50270 1.000 19.97529 101 LEU U O 1
ATOM 13475 N N . GLY F 2 148 ? 52.83132 90.05132 31.70862 1.000 18.15569 102 GLY U N 1
ATOM 13476 C CA . GLY F 2 148 ? 52.65554 91.32352 31.02516 1.000 19.44586 102 GLY U CA 1
ATOM 13477 C C . GLY F 2 148 ? 52.27749 91.08452 29.58069 1.000 21.35972 102 GLY U C 1
ATOM 13478 O O . GLY F 2 148 ? 52.75326 90.13667 28.95323 1.000 21.27807 102 GLY U O 1
ATOM 13479 N N . PHE F 2 149 ? 51.40842 91.94778 29.06219 1.000 20.01332 103 PHE U N 1
ATOM 13480 C CA . PHE F 2 149 ? 50.92622 91.84845 27.69279 1.000 21.37734 103 PHE U CA 1
ATOM 13481 C C . PHE F 2 149 ? 51.26635 93.11904 26.92658 1.000 21.70386 103 PHE U C 1
ATOM 13482 O O . PHE F 2 149 ? 50.99066 94.23215 27.39274 1.000 22.49301 103 PHE U O 1
ATOM 13490 N N . ASP F 2 150 ? 51.84552 92.93990 25.74479 1.000 19.85632 104 ASP U N 1
ATOM 13491 C CA . ASP F 2 150 ? 52.30031 94.02089 24.87523 1.000 17.28631 104 ASP U CA 1
ATOM 13492 C C . ASP F 2 150 ? 51.37231 94.06112 23.66557 1.000 20.48295 104 ASP U C 1
ATOM 13493 O O . ASP F 2 150 ? 51.46584 93.19922 22.78525 1.000 20.53032 104 ASP U O 1
ATOM 13498 N N . ASN F 2 151 ? 50.48042 95.05978 23.61769 1.000 19.88511 105 ASN U N 1
ATOM 13499 C CA . ASN F 2 151 ? 49.50020 95.14294 22.53574 1.000 18.05335 105 ASN U CA 1
ATOM 13500 C C . ASN F 2 151 ? 50.08789 95.66012 21.22800 1.000 20.40421 105 ASN U C 1
ATOM 13501 O O . ASN F 2 151 ? 49.41773 95.56678 20.19210 1.000 19.74000 105 ASN U O 1
ATOM 13506 N N . ILE F 2 152 ? 51.31127 96.19732 21.24873 1.000 21.92274 106 ILE U N 1
ATOM 13507 C CA . ILE F 2 152 ? 51.97102 96.63457 20.02027 1.000 19.58987 106 ILE U CA 1
ATOM 13508 C C . ILE F 2 152 ? 52.65220 95.46055 19.33360 1.000 21.88683 106 ILE U C 1
ATOM 13509 O O . ILE F 2 152 ? 52.48205 95.23024 18.13081 1.000 22.60998 106 ILE U O 1
ATOM 13514 N N . LYS F 2 153 ? 53.45905 94.71513 20.08007 1.000 19.12915 107 LYS U N 1
ATOM 13515 C CA . LYS F 2 153 ? 53.97835 93.46245 19.55955 1.000 19.46075 107 LYS U CA 1
ATOM 13516 C C . LYS F 2 153 ? 52.88535 92.40241 19.46654 1.000 18.50563 107 LYS U C 1
ATOM 13517 O O . LYS F 2 153 ? 53.08389 91.39190 18.79112 1.000 20.07599 107 LYS U O 1
ATOM 13523 N N . GLN F 2 154 ? 51.74500 92.62938 20.12993 1.000 19.45437 108 GLN U N 1
ATOM 13524 C CA . GLN F 2 154 ? 50.57939 91.73009 20.10066 1.000 19.21675 108 GLN U CA 1
ATOM 13525 C C . GLN F 2 154 ? 50.89197 90.38104 20.73762 1.000 20.15762 108 GLN U C 1
ATOM 13526 O O . GLN F 2 154 ? 50.39977 89.34266 20.29711 1.000 19.67885 108 GLN U O 1
ATOM 13532 N N . THR F 2 155 ? 51.71174 90.38556 21.78929 1.000 18.39540 109 THR U N 1
ATOM 13533 C CA . THR F 2 155 ? 52.14018 89.13053 22.40117 1.000 21.44187 109 THR U CA 1
ATOM 13534 C C . THR F 2 155 ? 52.23855 89.27966 23.91218 1.000 19.78256 109 THR U C 1
ATOM 13535 O O . THR F 2 155 ? 52.36872 90.38453 24.44263 1.000 20.10991 109 THR U O 1
ATOM 13539 N N . GLN F 2 156 ? 52.18917 88.14399 24.60749 1.000 20.51307 110 GLN U N 1
ATOM 13540 C CA . GLN F 2 156 ? 52.65302 88.11846 25.98856 1.000 20.73356 110 GLN U CA 1
ATOM 13541 C C . GLN F 2 156 ? 54.14649 88.41631 26.01715 1.000 21.09332 110 GLN U C 1
ATOM 13542 O O . GLN F 2 156 ? 54.90155 87.91787 25.18204 1.000 19.65969 110 GLN U O 1
ATOM 13548 N N . CYS F 2 157 ? 54.58502 89.24129 26.96983 1.000 19.86731 111 CYS U N 1
ATOM 13549 C CA . CYS F 2 157 ? 55.98826 89.64821 26.98080 1.000 19.06225 111 CYS U CA 1
ATOM 13550 C C . CYS F 2 157 ? 56.69197 89.48466 28.31822 1.000 19.11263 111 CYS U C 1
ATOM 13551 O O . CYS F 2 157 ? 57.92497 89.57625 28.35314 1.000 19.71280 111 CYS U O 1
ATOM 13554 N N . VAL F 2 158 ? 55.96793 89.20663 29.40059 1.000 20.45219 112 VAL U N 1
ATOM 13555 C CA . VAL F 2 158 ? 56.55022 89.11385 30.73305 1.000 19.23373 112 VAL U CA 1
ATOM 13556 C C . VAL F 2 158 ? 55.88457 87.96419 31.48484 1.000 19.12957 112 VAL U C 1
ATOM 13557 O O . VAL F 2 158 ? 54.70396 87.66540 31.27994 1.000 21.21460 112 VAL U O 1
ATOM 13561 N N . SER F 2 159 ? 56.66454 87.29205 32.33240 1.000 17.81998 113 SER U N 1
ATOM 13562 C CA . SER F 2 159 ? 56.13447 86.28187 33.24969 1.000 21.06621 113 SER U CA 1
ATOM 13563 C C . SER F 2 159 ? 57.13276 86.11044 34.38272 1.000 22.25828 113 SER U C 1
ATOM 13564 O O . SER F 2 159 ? 58.25617 85.65103 34.14070 1.000 25.79152 113 SER U O 1
ATOM 13567 N N . PHE F 2 160 ? 56.74374 86.47025 35.61331 1.000 21.45160 114 PHE U N 1
ATOM 13568 C CA . PHE F 2 160 ? 57.63716 86.23974 36.74409 1.000 20.72426 114 PHE U CA 1
ATOM 13569 C C . PHE F 2 160 ? 56.85235 85.85888 37.99162 1.000 17.77850 114 PHE U C 1
ATOM 13570 O O . PHE F 2 160 ? 55.75448 86.37025 38.22990 1.000 19.93551 114 PHE U O 1
ATOM 13578 N N . ILE F 2 161 ? 57.44713 84.96422 38.78819 1.000 18.56441 115 ILE U N 1
ATOM 13579 C CA . ILE F 2 161 ? 56.79069 84.43333 39.97719 1.000 21.31381 115 ILE U CA 1
ATOM 13580 C C . ILE F 2 161 ? 56.60591 85.54267 41.00217 1.000 21.79769 115 ILE U C 1
ATOM 13581 O O . ILE F 2 161 ? 57.49911 86.37590 41.21846 1.000 21.97689 115 ILE U O 1
ATOM 13586 N N . ALA F 2 162 ? 55.42948 85.56677 41.63427 1.000 20.91590 116 ALA U N 1
ATOM 13587 C CA . ALA F 2 162 ? 55.11103 86.57203 42.63882 1.000 25.21806 116 ALA U CA 1
ATOM 13588 C C . ALA F 2 162 ? 54.73998 85.99704 43.99547 1.000 27.03863 116 ALA U C 1
ATOM 13589 O O . ALA F 2 162 ? 54.83544 86.71703 44.99672 1.000 27.55751 116 ALA U O 1
ATOM 13591 N N . TYR F 2 163 ? 54.31583 84.73782 44.06420 1.000 21.17882 117 TYR U N 1
ATOM 13592 C CA . TYR F 2 163 ? 54.00903 84.11745 45.34510 1.000 27.80277 117 TYR U CA 1
ATOM 13593 C C . TYR F 2 163 ? 54.24069 82.62195 45.24480 1.000 27.63855 117 TYR U C 1
ATOM 13594 O O . TYR F 2 163 ? 53.79670 81.98803 44.28516 1.000 21.34608 117 TYR U O 1
ATOM 13603 N N . LYS F 2 164 ? 54.94509 82.06877 46.22804 1.000 20.80766 118 LYS U N 1
ATOM 13604 C CA . LYS F 2 164 ? 55.02432 80.64148 46.41047 1.000 22.56944 118 LYS U CA 1
ATOM 13605 C C . LYS F 2 164 ? 54.49406 80.31266 47.79742 1.000 31.53425 118 LYS U C 1
ATOM 13606 O O . LYS F 2 164 ? 54.86294 80.99355 48.76541 1.000 27.06845 118 LYS U O 1
ATOM 13612 N N . PRO F 2 165 ? 53.62044 79.31579 47.94027 1.000 32.43176 119 PRO U N 1
ATOM 13613 C CA . PRO F 2 165 ? 53.19126 78.91172 49.28655 1.000 36.89134 119 PRO U CA 1
ATOM 13614 C C . PRO F 2 165 ? 54.38644 78.44918 50.10782 1.000 30.68530 119 PRO U C 1
ATOM 13615 O O . PRO F 2 165 ? 55.30844 77.81313 49.59163 1.000 28.56337 119 PRO U O 1
ATOM 13619 N N . ALA F 2 166 ? 54.38165 78.80717 51.39154 1.000 37.57331 120 ALA U N 1
ATOM 13620 C CA . ALA F 2 166 ? 55.48211 78.43233 52.27198 1.000 32.63533 120 ALA U CA 1
ATOM 13621 C C . ALA F 2 166 ? 55.73243 76.93313 52.19164 1.000 32.12825 120 ALA U C 1
ATOM 13622 O O . ALA F 2 166 ? 54.79831 76.12851 52.24372 1.000 41.51210 120 ALA U O 1
ATOM 13624 N N . GLY F 2 167 ? 56.99966 76.56351 52.01934 1.000 29.74638 121 GLY U N 1
ATOM 13625 C CA . GLY F 2 167 ? 57.38170 75.17350 51.87857 1.000 33.78533 121 GLY U CA 1
ATOM 13626 C C . GLY F 2 167 ? 57.12700 74.54757 50.52120 1.000 38.99623 121 GLY U C 1
ATOM 13627 O O . GLY F 2 167 ? 57.62492 73.44054 50.27113 1.000 39.74084 121 GLY U O 1
ATOM 13628 N N . SER F 2 168 ? 56.37903 75.20640 49.63499 1.000 35.46525 122 SER U N 1
ATOM 13629 C CA . SER F 2 168 ? 56.06818 74.62241 48.33461 1.000 30.35041 122 SER U CA 1
ATOM 13630 C C . SER F 2 168 ? 57.33411 74.44084 47.50263 1.000 36.73217 122 SER U C 1
ATOM 13631 O O . SER F 2 168 ? 58.37744 75.05068 47.76064 1.000 34.21389 122 SER U O 1
ATOM 13634 N N . GLU F 2 169 ? 57.23436 73.57482 46.49437 1.000 33.30701 123 GLU U N 1
ATOM 13635 C CA . GLU F 2 169 ? 58.36241 73.31902 45.60139 1.000 34.21556 123 GLU U CA 1
ATOM 13636 C C . GLU F 2 169 ? 58.69659 74.60673 44.86895 1.000 34.85692 123 GLU U C 1
ATOM 13637 O O . GLU F 2 169 ? 57.77873 75.33945 44.49639 1.000 34.16032 123 GLU U O 1
ATOM 13644 N N . PHE G 1 13 ? 98.49608 38.96973 -30.13028 1.000 42.18744 13 PHE G N 1
ATOM 13645 C CA . PHE G 1 13 ? 97.72097 37.90156 -29.50220 1.000 44.09844 13 PHE G CA 1
ATOM 13646 C C . PHE G 1 13 ? 98.06326 36.54810 -30.11839 1.000 47.67413 13 PHE G C 1
ATOM 13647 O O . PHE G 1 13 ? 97.93752 36.34906 -31.32978 1.000 50.94791 13 PHE G O 1
ATOM 13655 N N . LYS G 1 14 ? 98.50098 35.62149 -29.26917 1.000 46.28132 14 LYS G N 1
ATOM 13656 C CA . LYS G 1 14 ? 98.80557 34.25135 -29.66573 1.000 46.33740 14 LYS G CA 1
ATOM 13657 C C . LYS G 1 14 ? 97.90673 33.32897 -28.85078 1.000 43.84098 14 LYS G C 1
ATOM 13658 O O . LYS G 1 14 ? 98.07253 33.21378 -27.63166 1.000 38.43223 14 LYS G O 1
ATOM 13664 N N . ALA G 1 15 ? 96.94651 32.69164 -29.51742 1.000 39.77479 15 ALA G N 1
ATOM 13665 C CA . ALA G 1 15 ? 96.05316 31.75951 -28.84147 1.000 39.77295 15 ALA G CA 1
ATOM 13666 C C . ALA G 1 15 ? 96.80776 30.50757 -28.41444 1.000 45.39525 15 ALA G C 1
ATOM 13667 O O . ALA G 1 15 ? 97.69320 30.02438 -29.12672 1.000 44.35264 15 ALA G O 1
ATOM 13669 N N . GLY G 1 16 ? 96.45496 29.98254 -27.25333 1.000 41.76792 16 GLY G N 1
ATOM 13670 C CA . GLY G 1 16 ? 97.05958 28.75357 -26.77402 1.000 38.69645 16 GLY G CA 1
ATOM 13671 C C . GLY G 1 16 ? 97.16101 28.73587 -25.26467 1.000 45.04512 16 GLY G C 1
ATOM 13672 O O . GLY G 1 16 ? 97.01003 29.75066 -24.58406 1.000 36.65531 16 GLY G O 1
ATOM 13673 N N . VAL G 1 17 ? 97.43550 27.54250 -24.74756 1.000 47.39786 17 VAL G N 1
ATOM 13674 C CA . VAL G 1 17 ? 97.48318 27.30014 -23.31173 1.000 43.19522 17 VAL G CA 1
ATOM 13675 C C . VAL G 1 17 ? 98.77214 27.84132 -22.69497 1.000 48.89382 17 VAL G C 1
ATOM 13676 O O . VAL G 1 17 ? 99.70359 28.22157 -23.40619 1.000 52.76725 17 VAL G O 1
ATOM 13680 N N . LEU G 1 22 ? 105.92371 30.90090 -12.61069 1.000 47.89643 22 LEU G N 1
ATOM 13681 C CA . LEU G 1 22 ? 105.78478 31.50838 -11.29262 1.000 43.67501 22 LEU G CA 1
ATOM 13682 C C . LEU G 1 22 ? 105.58835 33.01477 -11.39811 1.000 33.45389 22 LEU G C 1
ATOM 13683 O O . LEU G 1 22 ? 106.12667 33.77033 -10.59104 1.000 29.97754 22 LEU G O 1
ATOM 13688 N N . THR G 1 23 ? 104.77940 33.41948 -12.38979 1.000 50.95328 23 THR G N 1
ATOM 13689 C CA . THR G 1 23 ? 104.42843 34.81778 -12.66999 1.000 40.37225 23 THR G CA 1
ATOM 13690 C C . THR G 1 23 ? 103.64287 35.48175 -11.53402 1.000 37.15999 23 THR G C 1
ATOM 13691 O O . THR G 1 23 ? 103.61531 36.71494 -11.43914 1.000 34.86626 23 THR G O 1
ATOM 13695 N N . TYR G 1 24 ? 102.99471 34.69328 -10.68734 1.000 27.91704 24 TYR G N 1
ATOM 13696 C CA . TYR G 1 24 ? 102.23822 35.17949 -9.54417 1.000 21.42292 24 TYR G CA 1
ATOM 13697 C C . TYR G 1 24 ? 103.01506 35.08334 -8.24248 1.000 25.70084 24 TYR G C 1
ATOM 13698 O O . TYR G 1 24 ? 102.49137 35.46934 -7.19080 1.000 19.12283 24 TYR G O 1
ATOM 13707 N N . TYR G 1 25 ? 104.24911 34.57295 -8.28600 1.000 25.21450 25 TYR G N 1
ATOM 13708 C CA . TYR G 1 25 ? 105.12871 34.51584 -7.12420 1.000 22.64925 25 TYR G CA 1
ATOM 13709 C C . TYR G 1 25 ? 106.11729 35.67038 -7.24266 1.000 21.11529 25 TYR G C 1
ATOM 13710 O O . TYR G 1 25 ? 107.00312 35.64625 -8.10021 1.000 23.18377 25 TYR G O 1
ATOM 13719 N N . THR G 1 26 ? 105.95663 36.68266 -6.39120 1.000 21.25477 26 THR G N 1
ATOM 13720 C CA . THR G 1 26 ? 106.71655 37.93237 -6.47358 1.000 18.57431 26 THR G CA 1
ATOM 13721 C C . THR G 1 26 ? 107.32099 38.17637 -5.10231 1.000 16.56883 26 THR G C 1
ATOM 13722 O O . THR G 1 26 ? 106.83163 39.00928 -4.33121 1.000 18.30537 26 THR G O 1
ATOM 13726 N N . PRO G 1 27 ? 108.37306 37.43069 -4.74758 1.000 18.06077 27 PRO G N 1
ATOM 13727 C CA . PRO G 1 27 ? 108.84079 37.42155 -3.35258 1.000 19.06257 27 PRO G CA 1
ATOM 13728 C C . PRO G 1 27 ? 109.48104 38.71875 -2.89350 1.000 18.42703 27 PRO G C 1
ATOM 13729 O O . PRO G 1 27 ? 109.71713 38.86155 -1.68645 1.000 24.11722 27 PRO G O 1
ATOM 13733 N N . GLU G 1 28 ? 109.74833 39.67171 -3.78919 1.000 18.36294 28 GLU G N 1
ATOM 13734 C CA . GLU G 1 28 ? 110.27344 40.96709 -3.37983 1.000 19.11873 28 GLU G CA 1
ATOM 13735 C C . GLU G 1 28 ? 109.22889 42.07831 -3.49254 1.000 18.63468 28 GLU G C 1
ATOM 13736 O O . GLU G 1 28 ? 109.56770 43.26071 -3.34888 1.000 18.20792 28 GLU G O 1
ATOM 13742 N N . TYR G 1 29 ? 107.96167 41.72725 -3.71221 1.000 18.02056 29 TYR G N 1
ATOM 13743 C CA . TYR G 1 29 ? 106.90781 42.74022 -3.77938 1.000 19.68472 29 TYR G CA 1
ATOM 13744 C C . TYR G 1 29 ? 106.73055 43.42834 -2.43058 1.000 18.11695 29 TYR G C 1
ATOM 13745 O O . TYR G 1 29 ? 106.69570 42.77938 -1.38042 1.000 20.24731 29 TYR G O 1
ATOM 13754 N N . GLU G 1 30 ? 106.62457 44.75867 -2.47008 1.000 20.25630 30 GLU G N 1
ATOM 13755 C CA . GLU G 1 30 ? 106.33341 45.57407 -1.29676 1.000 20.07940 30 GLU G CA 1
ATOM 13756 C C . GLU G 1 30 ? 104.82458 45.78834 -1.20780 1.000 20.92676 30 GLU G C 1
ATOM 13757 O O . GLU G 1 30 ? 104.23807 46.41429 -2.09868 1.000 20.00717 30 GLU G O 1
ATOM 13763 N N . THR G 1 31 ? 104.20452 45.29210 -0.13526 1.000 17.85779 31 THR G N 1
ATOM 13764 C CA . THR G 1 31 ? 102.76550 45.47249 0.01447 1.000 18.52857 31 THR G CA 1
ATOM 13765 C C . THR G 1 31 ? 102.42708 46.95650 0.09315 1.000 23.77998 31 THR G C 1
ATOM 13766 O O . THR G 1 31 ? 103.19545 47.76412 0.62412 1.000 17.99970 31 THR G O 1
ATOM 13770 N N . LYS G 1 32 ? 101.28316 47.31472 -0.47727 1.000 18.77736 32 LYS G N 1
ATOM 13771 C CA . LYS G 1 32 ? 100.77147 48.67394 -0.40098 1.000 19.70906 32 LYS G CA 1
ATOM 13772 C C . LYS G 1 32 ? 99.86055 48.80961 0.80911 1.000 21.32618 32 LYS G C 1
ATOM 13773 O O . LYS G 1 32 ? 99.24273 47.83835 1.25169 1.000 20.95069 32 LYS G O 1
ATOM 13779 N N . ASP G 1 33 ? 99.76608 50.03175 1.33943 1.000 18.97732 33 ASP G N 1
ATOM 13780 C CA . ASP G 1 33 ? 98.87310 50.26952 2.46819 1.000 16.87169 33 ASP G CA 1
ATOM 13781 C C . ASP G 1 33 ? 97.40057 50.06893 2.11521 1.000 16.71081 33 ASP G C 1
ATOM 13782 O O . ASP G 1 33 ? 96.57016 49.98920 3.02624 1.000 20.97987 33 ASP G O 1
ATOM 13787 N N . THR G 1 34 ? 97.06096 49.99146 0.83387 1.000 19.05581 34 THR G N 1
ATOM 13788 C CA . THR G 1 34 ? 95.68910 49.73980 0.41449 1.000 17.29852 34 THR G CA 1
ATOM 13789 C C . THR G 1 34 ? 95.42971 48.27837 0.06986 1.000 15.88850 34 THR G C 1
ATOM 13790 O O . THR G 1 34 ? 94.28274 47.92948 -0.22859 1.000 17.60348 34 THR G O 1
ATOM 13794 N N . ASP G 1 35 ? 96.46119 47.43657 0.05390 1.000 16.35699 35 ASP G N 1
ATOM 13795 C CA . ASP G 1 35 ? 96.27622 46.02842 -0.27571 1.000 18.29793 35 ASP G CA 1
ATOM 13796 C C . ASP G 1 35 ? 95.48405 45.32557 0.81576 1.000 15.64856 35 ASP G C 1
ATOM 13797 O O . ASP G 1 35 ? 95.64361 45.61602 2.00358 1.000 16.33694 35 ASP G O 1
ATOM 13802 N N . ILE G 1 36 ? 94.63379 44.38051 0.41297 1.000 17.25522 36 ILE G N 1
ATOM 13803 C CA . ILE G 1 36 ? 94.13029 43.36100 1.32860 1.000 15.68448 36 ILE G CA 1
ATOM 13804 C C . ILE G 1 36 ? 95.11564 42.20562 1.28789 1.000 14.08752 36 ILE G C 1
ATOM 13805 O O . ILE G 1 36 ? 95.46320 41.72109 0.20135 1.000 16.50023 36 ILE G O 1
ATOM 13810 N N . LEU G 1 37 ? 95.60159 41.78971 2.45790 1.000 14.68319 37 LEU G N 1
ATOM 13811 C CA . LEU G 1 37 ? 96.59049 40.72198 2.54663 1.000 15.66556 37 LEU G CA 1
ATOM 13812 C C . LEU G 1 37 ? 95.94150 39.47237 3.11305 1.000 14.10967 37 LEU G C 1
ATOM 13813 O O . LEU G 1 37 ? 95.05046 39.54817 3.96283 1.000 17.84898 37 LEU G O 1
ATOM 13818 N N . ALA G 1 38 ? 96.41299 38.32481 2.65232 1.000 13.76952 38 ALA G N 1
ATOM 13819 C CA . ALA G 1 38 ? 95.89353 37.04562 3.11544 1.000 14.10297 38 ALA G CA 1
ATOM 13820 C C . ALA G 1 38 ? 97.04649 36.12720 3.47877 1.000 13.21623 38 ALA G C 1
ATOM 13821 O O . ALA G 1 38 ? 98.06797 36.09984 2.78608 1.000 17.35709 38 ALA G O 1
ATOM 13823 N N . ALA G 1 39 ? 96.88806 35.39582 4.58267 1.000 15.51504 39 ALA G N 1
ATOM 13824 C CA . ALA G 1 39 ? 97.83974 34.36818 4.99758 1.000 14.30277 39 ALA G CA 1
ATOM 13825 C C . ALA G 1 39 ? 97.14669 33.01702 4.84825 1.000 16.27926 39 ALA G C 1
ATOM 13826 O O . ALA G 1 39 ? 96.20076 32.72210 5.58431 1.000 16.91895 39 ALA G O 1
ATOM 13828 N N . PHE G 1 40 ? 97.59313 32.22220 3.87395 1.000 15.86781 40 PHE G N 1
ATOM 13829 C CA . PHE G 1 40 ? 97.04638 30.89212 3.61190 1.000 18.92969 40 PHE G CA 1
ATOM 13830 C C . PHE G 1 40 ? 97.99065 29.83058 4.15799 1.000 18.39541 40 PHE G C 1
ATOM 13831 O O . PHE G 1 40 ? 99.19711 29.88750 3.90784 1.000 16.94616 40 PHE G O 1
ATOM 13839 N N . ARG G 1 41 ? 97.44352 28.83707 4.85354 1.000 16.09929 41 ARG G N 1
ATOM 13840 C CA . ARG G 1 41 ? 98.20147 27.62494 5.16468 1.000 17.31831 41 ARG G CA 1
ATOM 13841 C C . ARG G 1 41 ? 97.97073 26.63883 4.02647 1.000 18.21063 41 ARG G C 1
ATOM 13842 O O . ARG G 1 41 ? 96.84852 26.16102 3.83629 1.000 17.79229 41 ARG G O 1
ATOM 13850 N N . VAL G 1 42 ? 99.01904 26.34812 3.25209 1.000 16.19718 42 VAL G N 1
ATOM 13851 C CA . VAL G 1 42 ? 98.88667 25.57887 2.01858 1.000 15.19517 42 VAL G CA 1
ATOM 13852 C C . VAL G 1 42 ? 99.57717 24.23049 2.18414 1.000 22.24868 42 VAL G C 1
ATOM 13853 O O . VAL G 1 42 ? 100.70150 24.15411 2.69503 1.000 20.05066 42 VAL G O 1
ATOM 13857 N N . THR G 1 43 ? 98.88510 23.16615 1.77377 1.000 16.50814 43 THR G N 1
ATOM 13858 C CA . THR G 1 43 ? 99.44235 21.81717 1.72756 1.000 18.93477 43 THR G CA 1
ATOM 13859 C C . THR G 1 43 ? 99.52089 21.39970 0.26634 1.000 18.90428 43 THR G C 1
ATOM 13860 O O . THR G 1 43 ? 98.49474 21.03509 -0.33058 1.000 22.51605 43 THR G O 1
ATOM 13864 N N . PRO G 1 44 ? 100.68602 21.46454 -0.36878 1.000 18.51701 44 PRO G N 1
ATOM 13865 C CA . PRO G 1 44 ? 100.75954 21.10638 -1.78851 1.000 18.17731 44 PRO G CA 1
ATOM 13866 C C . PRO G 1 44 ? 100.61672 19.60865 -1.99156 1.000 21.51691 44 PRO G C 1
ATOM 13867 O O . PRO G 1 44 ? 100.94492 18.80320 -1.11661 1.000 22.00497 44 PRO G O 1
ATOM 13871 N N . GLN G 1 45 ? 100.12523 19.24605 -3.16935 1.000 21.75007 45 GLN G N 1
ATOM 13872 C CA . GLN G 1 45 ? 100.12887 17.84920 -3.57241 1.000 21.78007 45 GLN G CA 1
ATOM 13873 C C . GLN G 1 45 ? 101.56784 17.35288 -3.64331 1.000 26.95722 45 GLN G C 1
ATOM 13874 O O . GLN G 1 45 ? 102.49943 18.15417 -3.75478 1.000 23.87950 45 GLN G O 1
ATOM 13880 N N . PRO G 1 46 ? 101.77389 16.03626 -3.57403 1.000 26.77475 46 PRO G N 1
ATOM 13881 C CA . PRO G 1 46 ? 103.13649 15.50063 -3.70504 1.000 27.28456 46 PRO G CA 1
ATOM 13882 C C . PRO G 1 46 ? 103.77607 15.94644 -5.01243 1.000 22.90946 46 PRO G C 1
ATOM 13883 O O . PRO G 1 46 ? 103.15894 15.89592 -6.07917 1.000 29.36156 46 PRO G O 1
ATOM 13887 N N . GLY G 1 47 ? 105.01842 16.40731 -4.92138 1.000 25.89851 47 GLY G N 1
ATOM 13888 C CA . GLY G 1 47 ? 105.72536 16.87577 -6.09186 1.000 25.92313 47 GLY G CA 1
ATOM 13889 C C . GLY G 1 47 ? 105.49827 18.32488 -6.47644 1.000 30.23693 47 GLY G C 1
ATOM 13890 O O . GLY G 1 47 ? 106.13525 18.79781 -7.42621 1.000 32.57277 47 GLY G O 1
ATOM 13891 N N . VAL G 1 48 ? 104.62335 19.04939 -5.78313 1.000 21.61535 48 VAL G N 1
ATOM 13892 C CA . VAL G 1 48 ? 104.38971 20.46573 -6.05457 1.000 24.47148 48 VAL G CA 1
ATOM 13893 C C . VAL G 1 48 ? 105.27429 21.27695 -5.10793 1.000 24.45767 48 VAL G C 1
ATOM 13894 O O . VAL G 1 48 ? 105.05610 21.23019 -3.88453 1.000 23.72560 48 VAL G O 1
ATOM 13898 N N . PRO G 1 49 ? 106.26839 22.00419 -5.61013 1.000 24.27301 49 PRO G N 1
ATOM 13899 C CA . PRO G 1 49 ? 107.14259 22.80264 -4.72888 1.000 25.59733 49 PRO G CA 1
ATOM 13900 C C . PRO G 1 49 ? 106.37855 23.94087 -4.07443 1.000 23.70169 49 PRO G C 1
ATOM 13901 O O . PRO G 1 49 ? 105.38014 24.43071 -4.62795 1.000 25.91781 49 PRO G O 1
ATOM 13905 N N . PRO G 1 50 ? 106.82503 24.40553 -2.90322 1.000 22.82174 50 PRO G N 1
ATOM 13906 C CA . PRO G 1 50 ? 106.07494 25.47293 -2.21812 1.000 23.22755 50 PRO G CA 1
ATOM 13907 C C . PRO G 1 50 ? 105.95127 26.75268 -3.03304 1.000 28.19013 50 PRO G C 1
ATOM 13908 O O . PRO G 1 50 ? 104.90388 27.41375 -2.97402 1.000 23.41636 50 PRO G O 1
ATOM 13912 N N . GLU G 1 51 ? 106.97882 27.11653 -3.80621 1.000 22.15821 51 GLU G N 1
ATOM 13913 C CA . GLU G 1 51 ? 106.89345 28.32481 -4.62638 1.000 25.52034 51 GLU G CA 1
ATOM 13914 C C . GLU G 1 51 ? 105.78511 28.20792 -5.66223 1.000 24.47201 51 GLU G C 1
ATOM 13915 O O . GLU G 1 51 ? 105.03159 29.16747 -5.89087 1.000 25.20646 51 GLU G O 1
ATOM 13921 N N . GLU G 1 52 ? 105.66371 27.03157 -6.28645 1.000 23.94144 52 GLU G N 1
ATOM 13922 C CA . GLU G 1 52 ? 104.59271 26.80095 -7.24763 1.000 21.65320 52 GLU G CA 1
ATOM 13923 C C . GLU G 1 52 ? 103.22781 26.78082 -6.55592 1.000 21.94823 52 GLU G C 1
ATOM 13924 O O . GLU G 1 52 ? 102.24650 27.30270 -7.09611 1.000 24.00173 52 GLU G O 1
ATOM 13930 N N . ALA G 1 53 ? 103.15522 26.20921 -5.35131 1.000 18.81055 53 ALA G N 1
ATOM 13931 C CA . ALA G 1 53 ? 101.89297 26.20748 -4.62087 1.000 19.23787 53 ALA G CA 1
ATOM 13932 C C . ALA G 1 53 ? 101.47737 27.62840 -4.25718 1.000 20.52735 53 ALA G C 1
ATOM 13933 O O . ALA G 1 53 ? 100.30912 27.99549 -4.41256 1.000 18.49024 53 ALA G O 1
ATOM 13935 N N . GLY G 1 54 ? 102.42073 28.44030 -3.77448 1.000 18.50720 54 GLY G N 1
ATOM 13936 C CA . GLY G 1 54 ? 102.08632 29.82070 -3.44382 1.000 18.68133 54 GLY G CA 1
ATOM 13937 C C . GLY G 1 54 ? 101.64555 30.61619 -4.66000 1.000 20.72097 54 GLY G C 1
ATOM 13938 O O . GLY G 1 54 ? 100.69445 31.40222 -4.58904 1.000 19.48319 54 GLY G O 1
ATOM 13939 N N . ALA G 1 55 ? 102.33647 30.43102 -5.78910 1.000 18.37560 55 ALA G N 1
ATOM 13940 C CA . ALA G 1 55 ? 101.92151 31.07907 -7.03024 1.000 21.57150 55 ALA G CA 1
ATOM 13941 C C . ALA G 1 55 ? 100.51079 30.66697 -7.42081 1.000 21.07724 55 ALA G C 1
ATOM 13942 O O . ALA G 1 55 ? 99.70534 31.50355 -7.85699 1.000 19.83164 55 ALA G O 1
ATOM 13944 N N . ALA G 1 56 ? 100.19824 29.37790 -7.28181 1.000 19.79807 56 ALA G N 1
ATOM 13945 C CA . ALA G 1 56 ? 98.86837 28.90109 -7.64394 1.000 20.74436 56 ALA G CA 1
ATOM 13946 C C . ALA G 1 56 ? 97.80113 29.53203 -6.76024 1.000 18.85676 56 ALA G C 1
ATOM 13947 O O . ALA G 1 56 ? 96.71444 29.87587 -7.24351 1.000 19.24558 56 ALA G O 1
ATOM 13949 N N . VAL G 1 57 ? 98.08383 29.68191 -5.46013 1.000 18.01749 57 VAL G N 1
ATOM 13950 C CA . VAL G 1 57 ? 97.10843 30.30570 -4.56585 1.000 15.63995 57 VAL G CA 1
ATOM 13951 C C . VAL G 1 57 ? 96.79492 31.72278 -5.03784 1.000 20.63320 57 VAL G C 1
ATOM 13952 O O . VAL G 1 57 ? 95.63351 32.14382 -5.06719 1.000 18.25481 57 VAL G O 1
ATOM 13956 N N . ALA G 1 58 ? 97.82110 32.45993 -5.46314 1.000 17.36413 58 ALA G N 1
ATOM 13957 C CA . ALA G 1 58 ? 97.61985 33.82864 -5.93379 1.000 18.01511 58 ALA G CA 1
ATOM 13958 C C . ALA G 1 58 ? 96.89997 33.86271 -7.27561 1.000 18.89148 58 ALA G C 1
ATOM 13959 O O . ALA G 1 58 ? 95.98020 34.66654 -7.47504 1.000 19.83143 58 ALA G O 1
ATOM 13961 N N . ALA G 1 59 ? 97.31507 33.00587 -8.20847 1.000 19.46696 59 ALA G N 1
ATOM 13962 C CA . ALA G 1 59 ? 96.71478 32.98884 -9.53300 1.000 19.14894 59 ALA G CA 1
ATOM 13963 C C . ALA G 1 59 ? 95.25394 32.56706 -9.45678 1.000 22.04305 59 ALA G C 1
ATOM 13964 O O . ALA G 1 59 ? 94.37813 33.19629 -10.06244 1.000 20.92344 59 ALA G O 1
ATOM 13966 N N . GLU G 1 60 ? 94.97781 31.50388 -8.70625 1.000 17.63326 60 GLU G N 1
ATOM 13967 C CA . GLU G 1 60 ? 93.64207 30.92817 -8.67396 1.000 19.95225 60 GLU G CA 1
ATOM 13968 C C . GLU G 1 60 ? 92.67696 31.70400 -7.79267 1.000 22.76639 60 GLU G C 1
ATOM 13969 O O . GLU G 1 60 ? 91.48225 31.38428 -7.77808 1.000 24.70331 60 GLU G O 1
ATOM 13975 N N . SER G 1 61 ? 93.15284 32.70282 -7.05074 1.000 19.11953 61 SER G N 1
ATOM 13976 C CA . SER G 1 61 ? 92.26337 33.63413 -6.37564 1.000 18.23976 61 SER G CA 1
ATOM 13977 C C . SER G 1 61 ? 92.31273 35.01449 -7.01854 1.000 22.16207 61 SER G C 1
ATOM 13978 O O . SER G 1 61 ? 91.92848 35.99848 -6.38499 1.000 19.94222 61 SER G O 1
ATOM 13981 N N . SER G 1 62 ? 92.77775 35.10276 -8.26924 1.000 18.90008 62 SER G N 1
ATOM 13982 C CA . SER G 1 62 ? 92.79967 36.38068 -8.97826 1.000 22.69328 62 SER G CA 1
ATOM 13983 C C . SER G 1 62 ? 92.63156 36.15753 -10.48062 1.000 23.95319 62 SER G C 1
ATOM 13984 O O . SER G 1 62 ? 91.55674 35.73510 -10.91967 1.000 27.11044 62 SER G O 1
ATOM 13987 N N . THR G 1 63 ? 93.67222 36.39241 -11.27968 1.000 23.28374 63 THR G N 1
ATOM 13988 C CA . THR G 1 63 ? 93.54740 36.47532 -12.73293 1.000 21.59482 63 THR G CA 1
ATOM 13989 C C . THR G 1 63 ? 94.01487 35.22654 -13.48698 1.000 24.39422 63 THR G C 1
ATOM 13990 O O . THR G 1 63 ? 94.10788 35.26883 -14.71938 1.000 23.99069 63 THR G O 1
ATOM 13994 N N . GLY G 1 64 ? 94.29479 34.12538 -12.79540 1.000 23.08743 64 GLY G N 1
ATOM 13995 C CA . GLY G 1 64 ? 94.79296 32.94188 -13.48276 1.000 28.48169 64 GLY G CA 1
ATOM 13996 C C . GLY G 1 64 ? 93.80379 32.41836 -14.51348 1.000 28.80372 64 GLY G C 1
ATOM 13997 O O . GLY G 1 64 ? 92.59209 32.38509 -14.28524 1.000 28.49631 64 GLY G O 1
ATOM 13998 N N . THR G 1 65 ? 94.32901 32.01109 -15.66729 1.000 28.91446 65 THR G N 1
ATOM 13999 C CA . THR G 1 65 ? 93.48516 31.46550 -16.72484 1.000 33.52494 65 THR G CA 1
ATOM 14000 C C . THR G 1 65 ? 94.24889 30.35917 -17.43715 1.000 34.86059 65 THR G C 1
ATOM 14001 O O . THR G 1 65 ? 95.48180 30.36495 -17.47828 1.000 32.75892 65 THR G O 1
ATOM 14005 N N . TRP G 1 66 ? 93.50579 29.39461 -17.98332 1.000 31.28276 66 TRP G N 1
ATOM 14006 C CA . TRP G 1 66 ? 94.14893 28.22190 -18.56425 1.000 34.96373 66 TRP G CA 1
ATOM 14007 C C . TRP G 1 66 ? 94.61892 28.44643 -19.99694 1.000 33.95080 66 TRP G C 1
ATOM 14008 O O . TRP G 1 66 ? 95.50961 27.72502 -20.45787 1.000 33.32199 66 TRP G O 1
ATOM 14019 N N . THR G 1 67 ? 94.06263 29.43182 -20.70018 1.000 31.99063 67 THR G N 1
ATOM 14020 C CA . THR G 1 67 ? 94.42526 29.71414 -22.08382 1.000 30.70781 67 THR G CA 1
ATOM 14021 C C . THR G 1 67 ? 94.41106 31.22717 -22.28077 1.000 32.78822 67 THR G C 1
ATOM 14022 O O . THR G 1 67 ? 93.74281 31.95596 -21.54429 1.000 31.89692 67 THR G O 1
ATOM 14026 N N . THR G 1 68 ? 95.18447 31.69248 -23.25756 1.000 31.27522 68 THR G N 1
ATOM 14027 C CA . THR G 1 68 ? 95.31397 33.11946 -23.53289 1.000 30.11802 68 THR G CA 1
ATOM 14028 C C . THR G 1 68 ? 94.00314 33.68640 -24.07869 1.000 26.75614 68 THR G C 1
ATOM 14029 O O . THR G 1 68 ? 93.28661 33.02158 -24.82450 1.000 29.97744 68 THR G O 1
ATOM 14033 N N . VAL G 1 69 ? 93.69206 34.93025 -23.70512 1.000 25.78042 69 VAL G N 1
ATOM 14034 C CA . VAL G 1 69 ? 92.48559 35.59189 -24.20426 1.000 26.17417 69 VAL G CA 1
ATOM 14035 C C . VAL G 1 69 ? 92.84803 36.98022 -24.70939 1.000 25.42588 69 VAL G C 1
ATOM 14036 O O . VAL G 1 69 ? 93.55849 37.73183 -24.02929 1.000 26.43476 69 VAL G O 1
ATOM 14040 N N . TRP G 1 70 ? 92.33804 37.32411 -25.89635 1.000 19.94463 70 TRP G N 1
ATOM 14041 C CA . TRP G 1 70 ? 92.70369 38.58202 -26.54495 1.000 23.61837 70 TRP G CA 1
ATOM 14042 C C . TRP G 1 70 ? 92.24444 39.79861 -25.75179 1.000 25.64565 70 TRP G C 1
ATOM 14043 O O . TRP G 1 70 ? 92.87296 40.86182 -25.82922 1.000 24.03115 70 TRP G O 1
ATOM 14054 N N . THR G 1 71 ? 91.16098 39.66618 -24.98360 1.000 22.51768 71 THR G N 1
ATOM 14055 C CA . THR G 1 71 ? 90.63172 40.80314 -24.23741 1.000 21.40884 71 THR G CA 1
ATOM 14056 C C . THR G 1 71 ? 91.62114 41.34210 -23.20577 1.000 18.73991 71 THR G C 1
ATOM 14057 O O . THR G 1 71 ? 91.46194 42.48174 -22.74851 1.000 18.79082 71 THR G O 1
ATOM 14061 N N . ASP G 1 72 ? 92.63351 40.55898 -22.82515 1.000 20.17888 72 ASP G N 1
ATOM 14062 C CA . ASP G 1 72 ? 93.63835 41.06608 -21.89197 1.000 24.46761 72 ASP G CA 1
ATOM 14063 C C . ASP G 1 72 ? 94.37323 42.27249 -22.46587 1.000 22.87844 72 ASP G C 1
ATOM 14064 O O . ASP G 1 72 ? 94.85031 43.13003 -21.70680 1.000 21.49379 72 ASP G O 1
ATOM 14069 N N . GLY G 1 73 ? 94.45655 42.36715 -23.79744 1.000 21.37373 73 GLY G N 1
ATOM 14070 C CA . GLY G 1 73 ? 95.09456 43.49222 -24.46538 1.000 22.36241 73 GLY G CA 1
ATOM 14071 C C . GLY G 1 73 ? 94.32043 44.79439 -24.39673 1.000 25.18225 73 GLY G C 1
ATOM 14072 O O . GLY G 1 73 ? 94.84743 45.82973 -24.82219 1.000 21.29701 73 GLY G O 1
ATOM 14073 N N . LEU G 1 74 ? 93.08781 44.76490 -23.89028 1.000 20.90176 74 LEU G N 1
ATOM 14074 C CA . LEU G 1 74 ? 92.28187 45.95930 -23.70118 1.000 19.97350 74 LEU G CA 1
ATOM 14075 C C . LEU G 1 74 ? 92.49944 46.61329 -22.34168 1.000 18.84949 74 LEU G C 1
ATOM 14076 O O . LEU G 1 74 ? 91.88070 47.64369 -22.06283 1.000 18.92590 74 LEU G O 1
ATOM 14081 N N . THR G 1 75 ? 93.34567 46.04440 -21.48860 1.000 18.26138 75 THR G N 1
ATOM 14082 C CA . THR G 1 75 ? 93.51173 46.55724 -20.13208 1.000 21.29214 75 THR G CA 1
ATOM 14083 C C . THR G 1 75 ? 94.94467 46.27688 -19.69332 1.000 20.32587 75 THR G C 1
ATOM 14084 O O . THR G 1 75 ? 95.78539 45.85621 -20.49587 1.000 20.45038 75 THR G O 1
ATOM 14088 N N . SER G 1 76 ? 95.23502 46.55484 -18.42557 1.000 20.29377 76 SER G N 1
ATOM 14089 C CA . SER G 1 76 ? 96.54657 46.29543 -17.82093 1.000 22.12682 76 SER G CA 1
ATOM 14090 C C . SER G 1 76 ? 96.34219 45.29160 -16.68590 1.000 21.78918 76 SER G C 1
ATOM 14091 O O . SER G 1 76 ? 96.19476 45.67073 -15.52075 1.000 23.57414 76 SER G O 1
ATOM 14094 N N . LEU G 1 77 ? 96.34792 44.00045 -17.03268 1.000 23.13472 77 LEU G N 1
ATOM 14095 C CA . LEU G 1 77 ? 95.95048 42.96357 -16.08323 1.000 25.51301 77 LEU G CA 1
ATOM 14096 C C . LEU G 1 77 ? 96.87015 42.87333 -14.86959 1.000 24.21161 77 LEU G C 1
ATOM 14097 O O . LEU G 1 77 ? 96.44795 42.35460 -13.82949 1.000 24.75922 77 LEU G O 1
ATOM 14102 N N . ASP G 1 78 ? 98.10912 43.36966 -14.96248 1.000 23.47210 78 ASP G N 1
ATOM 14103 C CA . ASP G 1 78 ? 98.98122 43.34870 -13.79365 1.000 25.41135 78 ASP G CA 1
ATOM 14104 C C . ASP G 1 78 ? 98.40481 44.15879 -12.64081 1.000 23.55464 78 ASP G C 1
ATOM 14105 O O . ASP G 1 78 ? 98.75249 43.90521 -11.48120 1.000 27.02836 78 ASP G O 1
ATOM 14110 N N . ARG G 1 79 ? 97.53499 45.13159 -12.93060 1.000 23.02706 79 ARG G N 1
ATOM 14111 C CA . ARG G 1 79 ? 96.90532 45.91447 -11.87958 1.000 19.54612 79 ARG G CA 1
ATOM 14112 C C . ARG G 1 79 ? 95.84311 45.13325 -11.12096 1.000 21.21292 79 ARG G C 1
ATOM 14113 O O . ARG G 1 79 ? 95.37329 45.61398 -10.08659 1.000 21.83881 79 ARG G O 1
ATOM 14121 N N . TYR G 1 80 ? 95.44909 43.95586 -11.60704 1.000 19.01874 80 TYR G N 1
ATOM 14122 C CA . TYR G 1 80 ? 94.34991 43.20686 -11.01640 1.000 18.68116 80 TYR G CA 1
ATOM 14123 C C . TYR G 1 80 ? 94.77729 41.86389 -10.45221 1.000 19.21571 80 TYR G C 1
ATOM 14124 O O . TYR G 1 80 ? 93.93234 41.12053 -9.94366 1.000 24.48410 80 TYR G O 1
ATOM 14133 N N . LYS G 1 81 ? 96.05828 41.53248 -10.50392 1.000 22.03228 81 LYS G N 1
ATOM 14134 C CA . LYS G 1 81 ? 96.46435 40.20928 -10.06767 1.000 22.11564 81 LYS G CA 1
ATOM 14135 C C . LYS G 1 81 ? 96.78357 40.19792 -8.58090 1.000 21.28075 81 LYS G C 1
ATOM 14136 O O . LYS G 1 81 ? 97.23350 41.19338 -8.00396 1.000 19.93265 81 LYS G O 1
ATOM 14142 N N . GLY G 1 82 ? 96.50256 39.06093 -7.95719 1.000 18.23121 82 GLY G N 1
ATOM 14143 C CA . GLY G 1 82 ? 97.05163 38.78570 -6.65289 1.000 17.89751 82 GLY G CA 1
ATOM 14144 C C . GLY G 1 82 ? 98.48850 38.31105 -6.77328 1.000 18.20949 82 GLY G C 1
ATOM 14145 O O . GLY G 1 82 ? 98.88720 37.70243 -7.76854 1.000 19.47305 82 GLY G O 1
ATOM 14146 N N . ARG G 1 83 ? 99.27247 38.59976 -5.73740 1.000 17.11981 83 ARG G N 1
ATOM 14147 C CA . ARG G 1 83 ? 100.70184 38.30589 -5.73002 1.000 15.30674 83 ARG G CA 1
ATOM 14148 C C . ARG G 1 83 ? 101.03106 37.53430 -4.46987 1.000 15.92226 83 ARG G C 1
ATOM 14149 O O . ARG G 1 83 ? 100.77250 38.02199 -3.36819 1.000 16.56263 83 ARG G O 1
ATOM 14157 N N . CYS G 1 84 ? 101.61564 36.34580 -4.62283 1.000 15.97137 84 CYS G N 1
ATOM 14158 C CA . CYS G 1 84 ? 102.20483 35.66833 -3.47723 1.000 14.85872 84 CYS G CA 1
ATOM 14159 C C . CYS G 1 84 ? 103.56904 36.30036 -3.23786 1.000 15.92306 84 CYS G C 1
ATOM 14160 O O . CYS G 1 84 ? 104.47022 36.16179 -4.06679 1.000 18.35728 84 CYS G O 1
ATOM 14163 N N . TYR G 1 85 ? 103.70261 37.04309 -2.13972 1.000 17.76319 85 TYR G N 1
ATOM 14164 C CA . TYR G 1 85 ? 104.90130 37.83565 -1.90015 1.000 16.51265 85 TYR G CA 1
ATOM 14165 C C . TYR G 1 85 ? 105.78510 37.25540 -0.80715 1.000 20.51265 85 TYR G C 1
ATOM 14166 O O . TYR G 1 85 ? 106.86674 37.79653 -0.55367 1.000 19.14426 85 TYR G O 1
ATOM 14175 N N . HIS G 1 86 ? 105.37619 36.16090 -0.16707 1.000 16.60037 86 HIS G N 1
ATOM 14176 C CA . HIS G 1 86 ? 106.21749 35.54428 0.84775 1.000 17.26308 86 HIS G CA 1
ATOM 14177 C C . HIS G 1 86 ? 105.71345 34.13617 1.10995 1.000 21.89326 86 HIS G C 1
ATOM 14178 O O . HIS G 1 86 ? 104.50117 33.89930 1.09262 1.000 18.88358 86 HIS G O 1
ATOM 14185 N N . ILE G 1 87 ? 106.64746 33.21347 1.34771 1.000 18.40153 87 ILE G N 1
ATOM 14186 C CA . ILE G 1 87 ? 106.33403 31.85104 1.76715 1.000 19.10284 87 ILE G CA 1
ATOM 14187 C C . ILE G 1 87 ? 107.19940 31.51011 2.96685 1.000 22.01603 87 ILE G C 1
ATOM 14188 O O . ILE G 1 87 ? 108.41899 31.72222 2.93599 1.000 22.76448 87 ILE G O 1
ATOM 14193 N N . GLU G 1 88 ? 106.57921 31.00145 4.02367 1.000 17.10983 88 GLU G N 1
ATOM 14194 C CA . GLU G 1 88 ? 107.38681 30.51138 5.12714 1.000 18.70111 88 GLU G CA 1
ATOM 14195 C C . GLU G 1 88 ? 107.00257 29.07899 5.47334 1.000 24.02655 88 GLU G C 1
ATOM 14196 O O . GLU G 1 88 ? 105.88752 28.63275 5.17847 1.000 21.25627 88 GLU G O 1
ATOM 14202 N N . PRO G 1 89 ? 107.92072 28.32144 6.05834 1.000 20.43007 89 PRO G N 1
ATOM 14203 C CA . PRO G 1 89 ? 107.59066 26.96169 6.49262 1.000 19.47198 89 PRO G CA 1
ATOM 14204 C C . PRO G 1 89 ? 106.74862 26.98126 7.76421 1.000 22.22139 89 PRO G C 1
ATOM 14205 O O . PRO G 1 89 ? 106.55061 28.01850 8.40389 1.000 23.42465 89 PRO G O 1
ATOM 14209 N N . VAL G 1 90 ? 106.24669 25.80031 8.12754 1.000 17.02800 90 VAL G N 1
ATOM 14210 C CA . VAL G 1 90 ? 105.45777 25.60661 9.33670 1.000 18.60728 90 VAL G CA 1
ATOM 14211 C C . VAL G 1 90 ? 106.20648 24.64694 10.25559 1.000 20.64162 90 VAL G C 1
ATOM 14212 O O . VAL G 1 90 ? 106.57180 23.53951 9.83888 1.000 23.90454 90 VAL G O 1
ATOM 14216 N N . VAL G 1 91 ? 106.40969 25.06616 11.50923 1.000 27.26990 91 VAL G N 1
ATOM 14217 C CA . VAL G 1 91 ? 107.15322 24.24979 12.46582 1.000 23.45439 91 VAL G CA 1
ATOM 14218 C C . VAL G 1 91 ? 106.45167 22.91632 12.65592 1.000 28.57155 91 VAL G C 1
ATOM 14219 O O . VAL G 1 91 ? 105.23934 22.86200 12.89875 1.000 24.96297 91 VAL G O 1
ATOM 14223 N N . GLY G 1 92 ? 107.21097 21.82936 12.52297 1.000 26.17947 92 GLY G N 1
ATOM 14224 C CA . GLY G 1 92 ? 106.67784 20.49527 12.70274 1.000 28.79435 92 GLY G CA 1
ATOM 14225 C C . GLY G 1 92 ? 105.90884 19.92867 11.52735 1.000 31.82949 92 GLY G C 1
ATOM 14226 O O . GLY G 1 92 ? 105.41132 18.80015 11.62400 1.000 35.21382 92 GLY G O 1
ATOM 14227 N N . GLU G 1 93 ? 105.79800 20.65396 10.41729 1.000 27.07492 93 GLU G N 1
ATOM 14228 C CA . GLU G 1 93 ? 105.03189 20.18971 9.26407 1.000 29.52026 93 GLU G CA 1
ATOM 14229 C C . GLU G 1 93 ? 105.90363 20.28346 8.02149 1.000 31.51656 93 GLU G C 1
ATOM 14230 O O . GLU G 1 93 ? 106.19249 21.38496 7.54225 1.000 37.44332 93 GLU G O 1
ATOM 14236 N N . ASP G 1 94 ? 106.29042 19.12762 7.47928 1.000 29.06212 94 ASP G N 1
ATOM 14237 C CA . ASP G 1 94 ? 107.17771 19.09954 6.32503 1.000 33.13208 94 ASP G CA 1
ATOM 14238 C C . ASP G 1 94 ? 106.48673 19.51212 5.03629 1.000 27.85239 94 ASP G C 1
ATOM 14239 O O . ASP G 1 94 ? 107.17342 19.82161 4.05674 1.000 26.70303 94 ASP G O 1
ATOM 14244 N N . ASN G 1 95 ? 105.15329 19.52461 5.00486 1.000 27.41650 95 ASN G N 1
ATOM 14245 C CA . ASN G 1 95 ? 104.44360 19.82449 3.76865 1.000 27.61536 95 ASN G CA 1
ATOM 14246 C C . ASN G 1 95 ? 103.33945 20.85455 3.97709 1.000 24.54311 95 ASN G C 1
ATOM 14247 O O . ASN G 1 95 ? 102.36139 20.87079 3.22314 1.000 24.16356 95 ASN G O 1
ATOM 14252 N N . GLN G 1 96 ? 103.47224 21.70625 4.99697 1.000 23.17824 96 GLN G N 1
ATOM 14253 C CA . GLN G 1 96 ? 102.61238 22.87155 5.17686 1.000 20.68618 96 GLN G CA 1
ATOM 14254 C C . GLN G 1 96 ? 103.46426 24.12690 5.07209 1.000 21.44242 96 GLN G C 1
ATOM 14255 O O . GLN G 1 96 ? 104.59543 24.16157 5.56500 1.000 21.04524 96 GLN G O 1
ATOM 14261 N N . TYR G 1 97 ? 102.90979 25.15915 4.43912 1.000 18.93099 97 TYR G N 1
ATOM 14262 C CA . TYR G 1 97 ? 103.59293 26.43256 4.26387 1.000 15.77398 97 TYR G CA 1
ATOM 14263 C C . TYR G 1 97 ? 102.57641 27.53089 4.50133 1.000 20.30233 97 TYR G C 1
ATOM 14264 O O . TYR G 1 97 ? 101.38210 27.33909 4.26321 1.000 18.62401 97 TYR G O 1
ATOM 14273 N N . ILE G 1 98 ? 103.04175 28.67941 4.98192 1.000 19.81819 98 ILE G N 1
ATOM 14274 C CA . ILE G 1 98 ? 102.19935 29.87188 5.01236 1.000 17.13419 98 ILE G CA 1
ATOM 14275 C C . ILE G 1 98 ? 102.53546 30.68670 3.77579 1.000 20.61766 98 ILE G C 1
ATOM 14276 O O . ILE G 1 98 ? 103.66691 31.16194 3.62963 1.000 20.27774 98 ILE G O 1
ATOM 14281 N N . ALA G 1 99 ? 101.56441 30.85011 2.88467 1.000 17.24165 99 ALA G N 1
ATOM 14282 C CA . ALA G 1 99 ? 101.73773 31.67533 1.69894 1.000 16.72165 99 ALA G CA 1
ATOM 14283 C C . ALA G 1 99 ? 100.99627 32.98848 1.89514 1.000 18.88378 99 ALA G C 1
ATOM 14284 O O . ALA G 1 99 ? 99.79348 32.99180 2.18950 1.000 19.10986 99 ALA G O 1
ATOM 14286 N N . TYR G 1 100 ? 101.70903 34.09666 1.71807 1.000 17.09858 100 TYR G N 1
ATOM 14287 C CA . TYR G 1 100 ? 101.15213 35.43168 1.89870 1.000 17.42593 100 TYR G CA 1
ATOM 14288 C C . TYR G 1 100 ? 100.79861 36.00508 0.53410 1.000 17.62500 100 TYR G C 1
ATOM 14289 O O . TYR G 1 100 ? 101.64083 36.01945 -0.37056 1.000 17.30736 100 TYR G O 1
ATOM 14298 N N . VAL G 1 101 ? 99.55102 36.46556 0.38407 1.000 16.13836 101 VAL G N 1
ATOM 14299 C CA . VAL G 1 101 ? 99.04508 36.96567 -0.88953 1.000 15.16071 101 VAL G CA 1
ATOM 14300 C C . VAL G 1 101 ? 98.50192 38.37795 -0.69840 1.000 13.32243 101 VAL G C 1
ATOM 14301 O O . VAL G 1 101 ? 97.78955 38.65436 0.27446 1.000 15.95946 101 VAL G O 1
ATOM 14305 N N . ALA G 1 102 ? 98.84146 39.27205 -1.62882 1.000 14.95934 102 ALA G N 1
ATOM 14306 C CA . ALA G 1 102 ? 98.36379 40.64961 -1.62534 1.000 15.23723 102 ALA G CA 1
ATOM 14307 C C . ALA G 1 102 ? 97.36571 40.85006 -2.76036 1.000 15.01817 102 ALA G C 1
ATOM 14308 O O . ALA G 1 102 ? 97.64739 40.50389 -3.90929 1.000 15.35226 102 ALA G O 1
ATOM 14310 N N . TYR G 1 103 ? 96.21656 41.44736 -2.43826 1.000 14.50787 103 TYR G N 1
ATOM 14311 C CA . TYR G 1 103 ? 95.15887 41.72169 -3.39972 1.000 15.26771 103 TYR G CA 1
ATOM 14312 C C . TYR G 1 103 ? 94.95847 43.22323 -3.54792 1.000 14.87498 103 TYR G C 1
ATOM 14313 O O . TYR G 1 103 ? 94.83819 43.92647 -2.53544 1.000 16.22183 103 TYR G O 1
ATOM 14322 N N . PRO G 1 104 ? 94.87431 43.73728 -4.77029 1.000 16.59781 104 PRO G N 1
ATOM 14323 C CA . PRO G 1 104 ? 94.63222 45.17362 -4.96179 1.000 19.66645 104 PRO G CA 1
ATOM 14324 C C . PRO G 1 104 ? 93.28031 45.61098 -4.41155 1.000 18.39421 104 PRO G C 1
ATOM 14325 O O . PRO G 1 104 ? 92.28374 44.89569 -4.50555 1.000 15.86404 104 PRO G O 1
ATOM 14329 N N . LEU G 1 105 ? 93.25741 46.82595 -3.87536 1.000 14.91818 105 LEU G N 1
ATOM 14330 C CA . LEU G 1 105 ? 92.03411 47.41854 -3.33508 1.000 13.58613 105 LEU G CA 1
ATOM 14331 C C . LEU G 1 105 ? 90.89130 47.41132 -4.34477 1.000 14.62350 105 LEU G C 1
ATOM 14332 O O . LEU G 1 105 ? 89.72856 47.18585 -3.97994 1.000 15.89865 105 LEU G O 1
ATOM 14337 N N . ASP G 1 106 ? 91.20208 47.66127 -5.62082 1.000 16.60060 106 ASP G N 1
ATOM 14338 C CA . ASP G 1 106 ? 90.18389 47.77925 -6.66136 1.000 18.76329 106 ASP G CA 1
ATOM 14339 C C . ASP G 1 106 ? 89.43082 46.48047 -6.93567 1.000 18.64283 106 ASP G C 1
ATOM 14340 O O . ASP G 1 106 ? 88.42474 46.51830 -7.65468 1.000 17.59140 106 ASP G O 1
ATOM 14345 N N . LEU G 1 107 ? 89.87213 45.33869 -6.40253 1.000 17.35558 107 LEU G N 1
ATOM 14346 C CA . LEU G 1 107 ? 89.11813 44.11322 -6.65121 1.000 14.92753 107 LEU G CA 1
ATOM 14347 C C . LEU G 1 107 ? 87.78914 44.08042 -5.90886 1.000 14.52447 107 LEU G C 1
ATOM 14348 O O . LEU G 1 107 ? 86.90167 43.31737 -6.29996 1.000 16.41509 107 LEU G O 1
ATOM 14353 N N . PHE G 1 108 ? 87.63036 44.87704 -4.85662 1.000 13.21521 108 PHE G N 1
ATOM 14354 C CA . PHE G 1 108 ? 86.62646 44.60646 -3.83353 1.000 14.35082 108 PHE G CA 1
ATOM 14355 C C . PHE G 1 108 ? 85.50350 45.62732 -3.87662 1.000 15.24833 108 PHE G C 1
ATOM 14356 O O . PHE G 1 108 ? 85.75714 46.83795 -3.91294 1.000 16.57505 108 PHE G O 1
ATOM 14364 N N . GLU G 1 109 ? 84.26651 45.14083 -3.83414 1.000 12.89939 109 GLU G N 1
ATOM 14365 C CA . GLU G 1 109 ? 83.15137 46.06553 -3.70488 1.000 14.02944 109 GLU G CA 1
ATOM 14366 C C . GLU G 1 109 ? 83.14703 46.65892 -2.30764 1.000 14.31176 109 GLU G C 1
ATOM 14367 O O . GLU G 1 109 ? 83.22197 45.93920 -1.30519 1.000 15.59600 109 GLU G O 1
ATOM 14373 N N . GLU G 1 110 ? 83.04550 47.98099 -2.25509 1.000 15.49174 110 GLU G N 1
ATOM 14374 C CA . GLU G 1 110 ? 83.00994 48.69078 -0.99266 1.000 16.41217 110 GLU G CA 1
ATOM 14375 C C . GLU G 1 110 ? 81.83801 48.20536 -0.14459 1.000 12.90774 110 GLU G C 1
ATOM 14376 O O . GLU G 1 110 ? 80.72559 48.00823 -0.64202 1.000 15.56979 110 GLU G O 1
ATOM 14382 N N . GLY G 1 111 ? 82.10459 47.96959 1.13949 1.000 13.52282 111 GLY G N 1
ATOM 14383 C CA . GLY G 1 111 ? 81.05479 47.61887 2.08104 1.000 16.15442 111 GLY G CA 1
ATOM 14384 C C . GLY G 1 111 ? 80.51736 46.20508 1.99527 1.000 16.28089 111 GLY G C 1
ATOM 14385 O O . GLY G 1 111 ? 79.53146 45.89885 2.67403 1.000 15.93888 111 GLY G O 1
ATOM 14386 N N . SER G 1 112 ? 81.14133 45.32456 1.22235 1.000 14.99557 112 SER G N 1
ATOM 14387 C CA . SER G 1 112 ? 80.57662 44.00061 0.94209 1.000 14.08805 112 SER G CA 1
ATOM 14388 C C . SER G 1 112 ? 81.50733 42.89652 1.44060 1.000 13.93974 112 SER G C 1
ATOM 14389 O O . SER G 1 112 ? 82.44957 42.51798 0.74293 1.000 14.68903 112 SER G O 1
ATOM 14392 N N . VAL G 1 113 ? 81.21356 42.35312 2.62515 1.000 13.24292 113 VAL G N 1
ATOM 14393 C CA . VAL G 1 113 ? 81.94142 41.17029 3.08140 1.000 15.59245 113 VAL G CA 1
ATOM 14394 C C . VAL G 1 113 ? 81.69705 40.02163 2.11608 1.000 15.11908 113 VAL G C 1
ATOM 14395 O O . VAL G 1 113 ? 82.58777 39.21306 1.84231 1.000 14.50194 113 VAL G O 1
ATOM 14399 N N . THR G 1 114 ? 80.47911 39.94900 1.57165 1.000 13.47266 114 THR G N 1
ATOM 14400 C CA . THR G 1 114 ? 80.16138 38.93029 0.57773 1.000 15.75413 114 THR G CA 1
ATOM 14401 C C . THR G 1 114 ? 81.15424 38.96042 -0.58440 1.000 17.30156 114 THR G C 1
ATOM 14402 O O . THR G 1 114 ? 81.68957 37.92217 -0.99262 1.000 15.03858 114 THR G O 1
ATOM 14406 N N . ASN G 1 115 ? 81.42760 40.14927 -1.12378 1.000 14.32444 115 ASN G N 1
ATOM 14407 C CA . ASN G 1 115 ? 82.37936 40.21921 -2.22581 1.000 12.65633 115 ASN G CA 1
ATOM 14408 C C . ASN G 1 115 ? 83.80683 39.95056 -1.75824 1.000 14.34179 115 ASN G C 1
ATOM 14409 O O . ASN G 1 115 ? 84.60631 39.38735 -2.51346 1.000 15.28257 115 ASN G O 1
ATOM 14414 N N . MET G 1 116 ? 84.15748 40.35003 -0.53095 1.000 15.51234 116 MET G N 1
ATOM 14415 C CA . MET G 1 116 ? 85.51652 40.07584 -0.06174 1.000 14.49287 116 MET G CA 1
ATOM 14416 C C . MET G 1 116 ? 85.75688 38.57344 0.01245 1.000 13.83769 116 MET G C 1
ATOM 14417 O O . MET G 1 116 ? 86.78284 38.07267 -0.45995 1.000 15.37615 116 MET G O 1
ATOM 14422 N N . PHE G 1 117 ? 84.79560 37.83431 0.57123 1.000 16.32785 117 PHE G N 1
ATOM 14423 C CA . PHE G 1 117 ? 84.93512 36.38338 0.63803 1.000 14.86132 117 PHE G CA 1
ATOM 14424 C C . PHE G 1 117 ? 84.90411 35.77756 -0.75700 1.000 17.11278 117 PHE G C 1
ATOM 14425 O O . PHE G 1 117 ? 85.71366 34.90062 -1.07971 1.000 17.49095 117 PHE G O 1
ATOM 14433 N N . THR G 1 118 ? 83.96612 36.21966 -1.60119 1.000 14.85392 118 THR G N 1
ATOM 14434 C CA . THR G 1 118 ? 83.89633 35.65631 -2.94717 1.000 14.60093 118 THR G CA 1
ATOM 14435 C C . THR G 1 118 ? 85.22850 35.82080 -3.65715 1.000 16.58845 118 THR G C 1
ATOM 14436 O O . THR G 1 118 ? 85.75897 34.87437 -4.25056 1.000 15.96436 118 THR G O 1
ATOM 14440 N N . SER G 1 119 ? 85.79948 37.02254 -3.57459 1.000 14.38898 119 SER G N 1
ATOM 14441 C CA . SER G 1 119 ? 87.01378 37.32657 -4.31919 1.000 13.99912 119 SER G CA 1
ATOM 14442 C C . SER G 1 119 ? 88.20994 36.53259 -3.80932 1.000 14.78748 119 SER G C 1
ATOM 14443 O O . SER G 1 119 ? 89.05545 36.10687 -4.60077 1.000 17.75764 119 SER G O 1
ATOM 14446 N N . ILE G 1 120 ? 88.29751 36.32005 -2.50028 1.000 16.52574 120 ILE G N 1
ATOM 14447 C CA . ILE G 1 120 ? 89.49848 35.70346 -1.95068 1.000 13.82725 120 ILE G CA 1
ATOM 14448 C C . ILE G 1 120 ? 89.34747 34.18908 -1.81927 1.000 15.95992 120 ILE G C 1
ATOM 14449 O O . ILE G 1 120 ? 90.25697 33.44330 -2.19114 1.000 16.37287 120 ILE G O 1
ATOM 14454 N N . VAL G 1 121 ? 88.21220 33.69405 -1.31696 1.000 15.59520 121 VAL G N 1
ATOM 14455 C CA . VAL G 1 121 ? 88.06797 32.26088 -1.05476 1.000 15.35505 121 VAL G CA 1
ATOM 14456 C C . VAL G 1 121 ? 87.04626 31.60678 -1.97321 1.000 15.23842 121 VAL G C 1
ATOM 14457 O O . VAL G 1 121 ? 86.70522 30.43638 -1.77116 1.000 15.82723 121 VAL G O 1
ATOM 14461 N N . GLY G 1 122 ? 86.59362 32.30784 -3.01786 1.000 15.13403 122 GLY G N 1
ATOM 14462 C CA . GLY G 1 122 ? 85.53115 31.76603 -3.85433 1.000 15.80386 122 GLY G CA 1
ATOM 14463 C C . GLY G 1 122 ? 85.93907 30.55882 -4.67489 1.000 20.12596 122 GLY G C 1
ATOM 14464 O O . GLY G 1 122 ? 85.11702 29.67214 -4.92193 1.000 17.29311 122 GLY G O 1
ATOM 14465 N N . ASN G 1 123 ? 87.20680 30.48966 -5.08911 1.000 19.32060 123 ASN G N 1
ATOM 14466 C CA . ASN G 1 123 ? 87.61466 29.53127 -6.11630 1.000 19.84758 123 ASN G CA 1
ATOM 14467 C C . ASN G 1 123 ? 88.82738 28.68588 -5.73944 1.000 18.53548 123 ASN G C 1
ATOM 14468 O O . ASN G 1 123 ? 88.87513 27.49303 -6.06866 1.000 19.11362 123 ASN G O 1
ATOM 14473 N N . VAL G 1 124 ? 89.80440 29.26671 -5.04039 1.000 17.26902 124 VAL G N 1
ATOM 14474 C CA . VAL G 1 124 ? 91.12616 28.65203 -4.91820 1.000 16.18712 124 VAL G CA 1
ATOM 14475 C C . VAL G 1 124 ? 91.12824 27.35906 -4.09455 1.000 18.23978 124 VAL G C 1
ATOM 14476 O O . VAL G 1 124 ? 92.03192 26.52366 -4.25975 1.000 18.65468 124 VAL G O 1
ATOM 14480 N N . PHE G 1 125 ? 90.15770 27.15917 -3.20040 1.000 16.95739 125 PHE G N 1
ATOM 14481 C CA . PHE G 1 125 ? 90.22170 25.96512 -2.36287 1.000 18.11803 125 PHE G CA 1
ATOM 14482 C C . PHE G 1 125 ? 89.98337 24.68635 -3.14995 1.000 18.68021 125 PHE G C 1
ATOM 14483 O O . PHE G 1 125 ? 90.28087 23.59965 -2.63659 1.000 16.79064 125 PHE G O 1
ATOM 14491 N N . GLY G 1 126 ? 89.48499 24.78635 -4.37620 1.000 16.18144 126 GLY G N 1
ATOM 14492 C CA . GLY G 1 126 ? 89.26340 23.60988 -5.19434 1.000 20.51602 126 GLY G CA 1
ATOM 14493 C C . GLY G 1 126 ? 90.39502 23.25309 -6.13364 1.000 21.79108 126 GLY G C 1
ATOM 14494 O O . GLY G 1 126 ? 90.28039 22.30105 -6.91667 1.000 19.87678 126 GLY G O 1
ATOM 14495 N N . PHE G 1 127 ? 91.50591 23.98190 -6.08353 1.000 19.97892 127 PHE G N 1
ATOM 14496 C CA . PHE G 1 127 ? 92.53549 23.80560 -7.09737 1.000 18.63186 127 PHE G CA 1
ATOM 14497 C C . PHE G 1 127 ? 93.28672 22.50188 -6.87284 1.000 21.40942 127 PHE G C 1
ATOM 14498 O O . PHE G 1 127 ? 93.76073 22.22748 -5.76773 1.000 19.39391 127 PHE G O 1
ATOM 14506 N N . LYS G 1 128 ? 93.42138 21.71470 -7.94439 1.000 20.83838 128 LYS G N 1
ATOM 14507 C CA . LYS G 1 128 ? 93.86273 20.32978 -7.80030 1.000 24.94297 128 LYS G CA 1
ATOM 14508 C C . LYS G 1 128 ? 95.24961 20.23188 -7.16568 1.000 29.47751 128 LYS G C 1
ATOM 14509 O O . LYS G 1 128 ? 95.50046 19.32833 -6.36274 1.000 28.12522 128 LYS G O 1
ATOM 14511 N N . ALA G 1 129 ? 96.15176 21.17055 -7.48011 1.000 25.08635 129 ALA G N 1
ATOM 14512 C CA . ALA G 1 129 ? 97.52979 21.08886 -6.98915 1.000 22.87476 129 ALA G CA 1
ATOM 14513 C C . ALA G 1 129 ? 97.65802 21.39911 -5.50264 1.000 23.41573 129 ALA G C 1
ATOM 14514 O O . ALA G 1 129 ? 98.74539 21.22932 -4.93957 1.000 22.56303 129 ALA G O 1
ATOM 14516 N N . LEU G 1 130 ? 96.58919 21.84195 -4.85352 1.000 23.40439 130 LEU G N 1
ATOM 14517 C CA . LEU G 1 130 ? 96.59081 22.13239 -3.42315 1.000 23.92067 130 LEU G CA 1
ATOM 14518 C C . LEU G 1 130 ? 95.81363 21.01965 -2.72951 1.000 25.31284 130 LEU G C 1
ATOM 14519 O O . LEU G 1 130 ? 94.58277 20.96919 -2.81880 1.000 28.75392 130 LEU G O 1
ATOM 14524 N N . ARG G 1 131 ? 96.52761 20.13330 -2.03720 1.000 22.71030 131 ARG G N 1
ATOM 14525 C CA . ARG G 1 131 ? 95.85167 19.04248 -1.33596 1.000 21.93275 131 ARG G CA 1
ATOM 14526 C C . ARG G 1 131 ? 94.92250 19.56159 -0.24648 1.000 21.80079 131 ARG G C 1
ATOM 14527 O O . ARG G 1 131 ? 93.85710 18.97826 -0.01057 1.000 18.60714 131 ARG G O 1
ATOM 14535 N N . ALA G 1 132 ? 95.29822 20.65793 0.41410 1.000 19.92875 132 ALA G N 1
ATOM 14536 C CA . ALA G 1 132 ? 94.48377 21.27059 1.45545 1.000 16.58531 132 ALA G CA 1
ATOM 14537 C C . ALA G 1 132 ? 94.87753 22.73521 1.54904 1.000 17.72062 132 ALA G C 1
ATOM 14538 O O . ALA G 1 132 ? 96.01028 23.10076 1.22769 1.000 17.73807 132 ALA G O 1
ATOM 14540 N N . LEU G 1 133 ? 93.93119 23.56756 1.97273 1.000 16.78504 133 LEU G N 1
ATOM 14541 C CA . LEU G 1 133 ? 94.16960 25.00563 2.04501 1.000 17.42083 133 LEU G CA 1
ATOM 14542 C C . LEU G 1 133 ? 93.33749 25.57796 3.18031 1.000 16.00095 133 LEU G C 1
ATOM 14543 O O . LEU G 1 133 ? 92.15694 25.23911 3.31344 1.000 17.00970 133 LEU G O 1
ATOM 14548 N N . ARG G 1 134 ? 93.94039 26.43334 4.00033 1.000 15.53201 134 ARG G N 1
ATOM 14549 C CA . ARG G 1 134 ? 93.20619 27.08881 5.07488 1.000 16.79794 134 ARG G CA 1
ATOM 14550 C C . ARG G 1 134 ? 93.53835 28.57509 5.09364 1.000 15.58878 134 ARG G C 1
ATOM 14551 O O . ARG G 1 134 ? 94.71345 28.94958 5.13369 1.000 16.29602 134 ARG G O 1
ATOM 14559 N N . LEU G 1 135 ? 92.51859 29.42835 5.06776 1.000 15.73029 135 LEU G N 1
ATOM 14560 C CA . LEU G 1 135 ? 92.79606 30.85621 5.21365 1.000 14.51891 135 LEU G CA 1
ATOM 14561 C C . LEU G 1 135 ? 92.92173 31.18162 6.69690 1.000 13.26314 135 LEU G C 1
ATOM 14562 O O . LEU G 1 135 ? 91.96445 31.01305 7.46089 1.000 16.80596 135 LEU G O 1
ATOM 14567 N N . GLU G 1 136 ? 94.11479 31.63409 7.10931 1.000 13.24304 136 GLU G N 1
ATOM 14568 C CA . GLU G 1 136 ? 94.39224 31.88018 8.51735 1.000 14.98038 136 GLU G CA 1
ATOM 14569 C C . GLU G 1 136 ? 94.10777 33.31861 8.93654 1.000 13.78330 136 GLU G C 1
ATOM 14570 O O . GLU G 1 136 ? 93.67023 33.55436 10.06800 1.000 14.99688 136 GLU G O 1
ATOM 14576 N N . ASP G 1 137 ? 94.35811 34.29467 8.06882 1.000 16.66174 137 ASP G N 1
ATOM 14577 C CA . ASP G 1 137 ? 94.21789 35.68225 8.50333 1.000 16.69712 137 ASP G CA 1
ATOM 14578 C C . ASP G 1 137 ? 94.08139 36.58076 7.28535 1.000 15.33196 137 ASP G C 1
ATOM 14579 O O . ASP G 1 137 ? 94.45765 36.21141 6.16953 1.000 14.10965 137 ASP G O 1
ATOM 14584 N N . LEU G 1 138 ? 93.51110 37.76439 7.52425 1.000 17.17654 138 LEU G N 1
ATOM 14585 C CA . LEU G 1 138 ? 93.36720 38.80619 6.51941 1.000 15.71583 138 LEU G CA 1
ATOM 14586 C C . LEU G 1 138 ? 93.80713 40.12890 7.13078 1.000 14.95907 138 LEU G C 1
ATOM 14587 O O . LEU G 1 138 ? 93.38722 40.47282 8.24482 1.000 18.68904 138 LEU G O 1
ATOM 14592 N N . ARG G 1 139 ? 94.61200 40.88548 6.38918 1.000 15.16169 139 ARG G N 1
ATOM 14593 C CA . ARG G 1 139 ? 94.94296 42.25703 6.76461 1.000 14.65582 139 ARG G CA 1
ATOM 14594 C C . ARG G 1 139 ? 93.96615 43.17620 6.04884 1.000 14.77636 139 ARG G C 1
ATOM 14595 O O . ARG G 1 139 ? 94.06454 43.37441 4.83348 1.000 15.72636 139 ARG G O 1
ATOM 14603 N N . ILE G 1 140 ? 93.01887 43.72343 6.80161 1.000 14.56211 140 ILE G N 1
ATOM 14604 C CA . ILE G 1 140 ? 91.98958 44.59873 6.25369 1.000 16.11186 140 ILE G CA 1
ATOM 14605 C C . ILE G 1 140 ? 92.52373 46.02759 6.32167 1.000 16.07964 140 ILE G C 1
ATOM 14606 O O . ILE G 1 140 ? 92.62020 46.58470 7.42894 1.000 17.77088 140 ILE G O 1
ATOM 14611 N N . PRO G 1 141 ? 92.86280 46.64875 5.19219 1.000 16.77887 141 PRO G N 1
ATOM 14612 C CA . PRO G 1 141 ? 93.45644 47.97750 5.24424 1.000 16.86903 141 PRO G CA 1
ATOM 14613 C C . PRO G 1 141 ? 92.41520 49.02320 5.59577 1.000 16.84094 141 PRO G C 1
ATOM 14614 O O . PRO G 1 141 ? 91.22718 48.88212 5.25435 1.000 18.11127 141 PRO G O 1
ATOM 14618 N N . PRO G 1 142 ? 92.81781 50.10391 6.25825 1.000 16.69147 142 PRO G N 1
ATOM 14619 C CA . PRO G 1 142 ? 91.85686 51.16504 6.59654 1.000 19.72466 142 PRO G CA 1
ATOM 14620 C C . PRO G 1 142 ? 91.06297 51.68671 5.40610 1.000 17.64212 142 PRO G C 1
ATOM 14621 O O . PRO G 1 142 ? 89.88439 52.03793 5.56233 1.000 19.54418 142 PRO G O 1
ATOM 14625 N N A THR G 1 143 ? 91.66574 51.73264 4.22011 0.639 18.42707 143 THR G N 1
ATOM 14626 N N B THR G 1 143 ? 91.67522 51.76207 4.21800 0.361 18.41340 143 THR G N 1
ATOM 14627 C CA A THR G 1 143 ? 90.96243 52.25894 3.06021 0.639 16.29505 143 THR G CA 1
ATOM 14628 C CA B THR G 1 143 ? 90.94284 52.25430 3.05538 0.361 16.35687 143 THR G CA 1
ATOM 14629 C C A THR G 1 143 ? 89.77530 51.37534 2.67390 0.639 18.68312 143 THR G C 1
ATOM 14630 C C B THR G 1 143 ? 89.72342 51.39194 2.76553 0.361 18.62052 143 THR G C 1
ATOM 14631 O O A THR G 1 143 ? 88.80202 51.86371 2.09250 0.639 20.31281 143 THR G O 1
ATOM 14632 O O B THR G 1 143 ? 88.68733 51.90696 2.33419 0.361 19.65256 143 THR G O 1
ATOM 14639 N N . TYR G 1 144 ? 89.81675 50.08791 3.01429 1.000 15.63927 144 TYR G N 1
ATOM 14640 C CA . TYR G 1 144 ? 88.66639 49.22219 2.78546 1.000 14.68776 144 TYR G CA 1
ATOM 14641 C C . TYR G 1 144 ? 87.72609 49.18857 3.98332 1.000 15.88783 144 TYR G C 1
ATOM 14642 O O . TYR G 1 144 ? 86.50462 49.26213 3.80929 1.000 15.08748 144 TYR G O 1
ATOM 14651 N N . SER G 1 145 ? 88.26422 49.10421 5.20549 1.000 12.65489 145 SER G N 1
ATOM 14652 C CA . SER G 1 145 ? 87.38940 49.00244 6.37153 1.000 15.50122 145 SER G CA 1
ATOM 14653 C C . SER G 1 145 ? 86.51488 50.23950 6.54556 1.000 14.83177 145 SER G C 1
ATOM 14654 O O . SER G 1 145 ? 85.38907 50.12964 7.04895 1.000 15.10390 145 SER G O 1
ATOM 14657 N N . LYS G 1 146 ? 86.98409 51.41348 6.11369 1.000 13.98980 146 LYS G N 1
ATOM 14658 C CA . LYS G 1 146 ? 86.18615 52.62647 6.25445 1.000 17.14442 146 LYS G CA 1
ATOM 14659 C C . LYS G 1 146 ? 84.97561 52.65065 5.32947 1.000 18.82198 146 LYS G C 1
ATOM 14660 O O . LYS G 1 146 ? 84.14696 53.55754 5.45819 1.000 18.01298 146 LYS G O 1
ATOM 14666 N N . THR G 1 147 ? 84.84466 51.68850 4.41424 1.000 15.57437 147 THR G N 1
ATOM 14667 C CA . THR G 1 147 ? 83.62950 51.56474 3.61826 1.000 16.48407 147 THR G CA 1
ATOM 14668 C C . THR G 1 147 ? 82.56186 50.71363 4.29712 1.000 15.04205 147 THR G C 1
ATOM 14669 O O . THR G 1 147 ? 81.52353 50.45354 3.68205 1.000 16.89765 147 THR G O 1
ATOM 14673 N N . PHE G 1 148 ? 82.77947 50.30007 5.54822 1.000 15.54797 148 PHE G N 1
ATOM 14674 C CA . PHE G 1 148 ? 81.84699 49.45063 6.27925 1.000 15.91374 148 PHE G CA 1
ATOM 14675 C C . PHE G 1 148 ? 81.32273 50.17598 7.50161 1.000 17.12156 148 PHE G C 1
ATOM 14676 O O . PHE G 1 148 ? 82.08372 50.84510 8.20203 1.000 17.26492 148 PHE G O 1
ATOM 14684 N N . GLN G 1 149 ? 80.01860 50.02592 7.76593 1.000 15.64703 149 GLN G N 1
ATOM 14685 C CA . GLN G 1 149 ? 79.47193 50.56374 9.00680 1.000 16.21266 149 GLN G CA 1
ATOM 14686 C C . GLN G 1 149 ? 80.14662 49.93761 10.22379 1.000 20.38561 149 GLN G C 1
ATOM 14687 O O . GLN G 1 149 ? 80.51985 50.64017 11.17275 1.000 18.88444 149 GLN G O 1
ATOM 14693 N N . GLY G 1 150 ? 80.32193 48.62026 10.21184 1.000 16.30398 150 GLY G N 1
ATOM 14694 C CA . GLY G 1 150 ? 80.80456 47.92044 11.37946 1.000 18.15084 150 GLY G CA 1
ATOM 14695 C C . GLY G 1 150 ? 79.69848 47.69259 12.39150 1.000 16.56428 150 GLY G C 1
ATOM 14696 O O . GLY G 1 150 ? 78.50910 47.75528 12.06080 1.000 16.14122 150 GLY G O 1
ATOM 14697 N N . PRO G 1 151 ? 80.07004 47.44162 13.65058 1.000 14.39797 151 PRO G N 1
ATOM 14698 C CA . PRO G 1 151 ? 79.06836 47.16459 14.70052 1.000 13.16534 151 PRO G CA 1
ATOM 14699 C C . PRO G 1 151 ? 78.01651 48.25308 14.77610 1.000 14.53507 151 PRO G C 1
ATOM 14700 O O . PRO G 1 151 ? 78.33625 49.44573 14.67300 1.000 16.80882 151 PRO G O 1
ATOM 14704 N N . PRO G 1 152 ? 76.74530 47.87542 14.94181 1.000 15.00929 152 PRO G N 1
ATOM 14705 C CA . PRO G 1 152 ? 75.70041 48.88691 15.14672 1.000 14.37782 152 PRO G CA 1
ATOM 14706 C C . PRO G 1 152 ? 76.04820 49.84766 16.25963 1.000 17.32547 152 PRO G C 1
ATOM 14707 O O . PRO G 1 152 ? 75.77886 51.05296 16.14226 1.000 14.49588 152 PRO G O 1
ATOM 14711 N N . HIS G 1 153 ? 76.67126 49.34589 17.33423 1.000 15.32674 153 HIS G N 1
ATOM 14712 C CA . HIS G 1 153 ? 76.99617 50.18315 18.48026 1.000 16.64863 153 HIS G CA 1
ATOM 14713 C C . HIS G 1 153 ? 78.40289 49.92630 18.98934 1.000 17.32793 153 HIS G C 1
ATOM 14714 O O . HIS G 1 153 ? 79.22314 50.85087 19.03360 1.000 17.42278 153 HIS G O 1
ATOM 14721 N N . GLY G 1 154 ? 78.70254 48.68252 19.35212 1.000 15.39526 154 GLY G N 1
ATOM 14722 C CA . GLY G 1 154 ? 80.02811 48.33222 19.81174 1.000 14.06645 154 GLY G CA 1
ATOM 14723 C C . GLY G 1 154 ? 80.16955 48.46121 21.31478 1.000 14.11529 154 GLY G C 1
ATOM 14724 O O . GLY G 1 154 ? 79.29489 48.97073 22.01550 1.000 15.47445 154 GLY G O 1
ATOM 14725 N N . ILE G 1 155 ? 81.33101 48.00617 21.79637 1.000 16.39157 155 ILE G N 1
ATOM 14726 C CA . ILE G 1 155 ? 81.52323 47.72911 23.22323 1.000 15.93050 155 ILE G CA 1
ATOM 14727 C C . ILE G 1 155 ? 81.19570 48.94306 24.07768 1.000 17.40386 155 ILE G C 1
ATOM 14728 O O . ILE G 1 155 ? 80.42584 48.85795 25.04411 1.000 16.07636 155 ILE G O 1
ATOM 14733 N N . GLN G 1 156 ? 81.83518 50.07648 23.78251 1.000 16.31908 156 GLN G N 1
ATOM 14734 C CA . GLN G 1 156 ? 81.68187 51.23652 24.65740 1.000 18.99714 156 GLN G CA 1
ATOM 14735 C C . GLN G 1 156 ? 80.26796 51.80245 24.61257 1.000 15.27033 156 GLN G C 1
ATOM 14736 O O . GLN G 1 156 ? 79.69964 52.13502 25.65842 1.000 16.04441 156 GLN G O 1
ATOM 14742 N N . VAL G 1 157 ? 79.67243 51.91855 23.41999 1.000 15.16269 157 VAL G N 1
ATOM 14743 C CA . VAL G 1 157 ? 78.30632 52.42966 23.34544 1.000 15.68081 157 VAL G CA 1
ATOM 14744 C C . VAL G 1 157 ? 77.34259 51.48732 24.06032 1.000 13.58793 157 VAL G C 1
ATOM 14745 O O . VAL G 1 157 ? 76.42547 51.92935 24.76279 1.000 16.61544 157 VAL G O 1
ATOM 14749 N N . GLU G 1 158 ? 77.53929 50.17240 23.91205 1.000 16.33269 158 GLU G N 1
ATOM 14750 C CA . GLU G 1 158 ? 76.62120 49.23680 24.55650 1.000 16.31546 158 GLU G CA 1
ATOM 14751 C C . GLU G 1 158 ? 76.63534 49.40583 26.07117 1.000 15.62623 158 GLU G C 1
ATOM 14752 O O . GLU G 1 158 ? 75.57989 49.42805 26.71363 1.000 15.88546 158 GLU G O 1
ATOM 14758 N N . ARG G 1 159 ? 77.83083 49.50847 26.66136 1.000 14.76243 159 ARG G N 1
ATOM 14759 C CA . ARG G 1 159 ? 77.91357 49.69972 28.10371 1.000 18.74842 159 ARG G CA 1
ATOM 14760 C C . ARG G 1 159 ? 77.20040 50.97358 28.52832 1.000 14.86580 159 ARG G C 1
ATOM 14761 O O . ARG G 1 159 ? 76.49949 50.98985 29.54248 1.000 17.19729 159 ARG G O 1
ATOM 14769 N N . ASP G 1 160 ? 77.36588 52.05716 27.75908 1.000 15.49236 160 ASP G N 1
ATOM 14770 C CA . ASP G 1 160 ? 76.67554 53.30429 28.09504 1.000 16.31552 160 ASP G CA 1
ATOM 14771 C C . ASP G 1 160 ? 75.16056 53.16156 27.97815 1.000 14.17265 160 ASP G C 1
ATOM 14772 O O . ASP G 1 160 ? 74.41302 53.68687 28.81424 1.000 18.38180 160 ASP G O 1
ATOM 14777 N N . LYS G 1 161 ? 74.68243 52.48993 26.92894 1.000 15.33462 161 LYS G N 1
ATOM 14778 C CA . LYS G 1 161 ? 73.23921 52.34253 26.76125 1.000 16.73620 161 LYS G CA 1
ATOM 14779 C C . LYS G 1 161 ? 72.63017 51.51655 27.88806 1.000 15.18610 161 LYS G C 1
ATOM 14780 O O . LYS G 1 161 ? 71.53952 51.82794 28.38059 1.000 15.95000 161 LYS G O 1
ATOM 14786 N N . LEU G 1 162 ? 73.30792 50.44111 28.29121 1.000 16.01933 162 LEU G N 1
ATOM 14787 C CA . LEU G 1 162 ? 72.76712 49.54907 29.30530 1.000 17.67265 162 LEU G CA 1
ATOM 14788 C C . LEU G 1 162 ? 73.15288 49.95975 30.72118 1.000 20.91700 162 LEU G C 1
ATOM 14789 O O . LEU G 1 162 ? 72.60839 49.39709 31.68069 1.000 17.14722 162 LEU G O 1
ATOM 14794 N N . ASN G 1 163 ? 74.05004 50.94243 30.86016 1.000 17.72934 163 ASN G N 1
ATOM 14795 C CA . ASN G 1 163 ? 74.50972 51.45590 32.15671 1.000 20.27598 163 ASN G CA 1
ATOM 14796 C C . ASN G 1 163 ? 75.18795 50.36786 32.98635 1.000 21.09342 163 ASN G C 1
ATOM 14797 O O . ASN G 1 163 ? 74.95091 50.24270 34.19158 1.000 21.37069 163 ASN G O 1
ATOM 14802 N N . LYS G 1 164 ? 76.05074 49.58818 32.33840 1.000 17.84482 164 LYS G N 1
ATOM 14803 C CA . LYS G 1 164 ? 76.73193 48.45898 32.96636 1.000 18.68289 164 LYS G CA 1
ATOM 14804 C C . LYS G 1 164 ? 78.23583 48.60612 32.78960 1.000 18.34016 164 LYS G C 1
ATOM 14805 O O . LYS G 1 164 ? 78.72600 48.67287 31.65792 1.000 17.65958 164 LYS G O 1
ATOM 14811 N N . TYR G 1 165 ? 78.97119 48.62800 33.90485 1.000 18.17957 165 TYR G N 1
ATOM 14812 C CA . TYR G 1 165 ? 80.39787 48.91955 33.87780 1.000 19.70491 165 TYR G CA 1
ATOM 14813 C C . TYR G 1 165 ? 81.15572 48.00961 34.83242 1.000 16.92058 165 TYR G C 1
ATOM 14814 O O . TYR G 1 165 ? 80.65432 47.65924 35.90491 1.000 21.26611 165 TYR G O 1
ATOM 14823 N N . GLY G 1 166 ? 82.39275 47.69412 34.45969 1.000 21.52510 166 GLY G N 1
ATOM 14824 C CA . GLY G 1 166 ? 83.36195 47.14280 35.38855 1.000 22.57315 166 GLY G CA 1
ATOM 14825 C C . GLY G 1 166 ? 83.24203 45.66275 35.65705 1.000 25.90665 166 GLY G C 1
ATOM 14826 O O . GLY G 1 166 ? 83.85213 45.17026 36.61321 1.000 22.20208 166 GLY G O 1
ATOM 14827 N N . ARG G 1 167 ? 82.47367 44.93103 34.85559 1.000 22.61542 167 ARG G N 1
ATOM 14828 C CA . ARG G 1 167 ? 82.37562 43.48943 35.03692 1.000 18.64809 167 ARG G CA 1
ATOM 14829 C C . ARG G 1 167 ? 81.91470 42.88026 33.72893 1.000 21.10365 167 ARG G C 1
ATOM 14830 O O . ARG G 1 167 ? 81.24666 43.55833 32.93964 1.000 18.30098 167 ARG G O 1
ATOM 14838 N N . PRO G 1 168 ? 82.23073 41.61094 33.47722 1.000 21.31696 168 PRO G N 1
ATOM 14839 C CA . PRO G 1 168 ? 81.56471 40.89804 32.38564 1.000 20.99773 168 PRO G CA 1
ATOM 14840 C C . PRO G 1 168 ? 80.05117 40.94765 32.53718 1.000 18.96669 168 PRO G C 1
ATOM 14841 O O . PRO G 1 168 ? 79.50978 41.05398 33.63954 1.000 20.40563 168 PRO G O 1
ATOM 14845 N N . LEU G 1 169 ? 79.36445 40.90138 31.40231 1.000 16.74314 169 LEU G N 1
ATOM 14846 C CA . LEU G 1 169 ? 77.92438 40.72304 31.42382 1.000 20.54193 169 LEU G CA 1
ATOM 14847 C C . LEU G 1 169 ? 77.59358 39.23571 31.51348 1.000 17.52687 169 LEU G C 1
ATOM 14848 O O . LEU G 1 169 ? 78.42557 38.37796 31.20327 1.000 18.56066 169 LEU G O 1
ATOM 14853 N N . LEU G 1 170 ? 76.36819 38.93647 31.95405 1.000 18.23784 170 LEU G N 1
ATOM 14854 C CA . LEU G 1 170 ? 75.90646 37.56654 32.17569 1.000 16.93478 170 LEU G CA 1
ATOM 14855 C C . LEU G 1 170 ? 74.64567 37.27343 31.37106 1.000 18.41012 170 LEU G C 1
ATOM 14856 O O . LEU G 1 170 ? 73.68504 38.05166 31.41274 1.000 18.17417 170 LEU G O 1
ATOM 14861 N N . GLY G 1 171 ? 74.63177 36.12704 30.67744 1.000 17.94780 171 GLY G N 1
ATOM 14862 C CA . GLY G 1 171 ? 73.47875 35.70061 29.90827 1.000 18.93950 171 GLY G CA 1
ATOM 14863 C C . GLY G 1 171 ? 73.15654 34.23222 30.14940 1.000 20.63850 171 GLY G C 1
ATOM 14864 O O . GLY G 1 171 ? 73.88453 33.52798 30.84715 1.000 19.91533 171 GLY G O 1
ATOM 14865 N N . CYS G 1 172 ? 72.05482 33.78520 29.54498 1.000 21.19833 172 CYS G N 1
ATOM 14866 C CA . CYS G 1 172 ? 71.61607 32.39880 29.72954 1.000 21.99487 172 CYS G CA 1
ATOM 14867 C C . CYS G 1 172 ? 70.71418 32.00470 28.56939 1.000 21.43937 172 CYS G C 1
ATOM 14868 O O . CYS G 1 172 ? 69.70241 32.66699 28.32800 1.000 21.27499 172 CYS G O 1
ATOM 14871 N N . THR G 1 173 ? 71.07025 30.92525 27.86635 1.000 18.92766 173 THR G N 1
ATOM 14872 C CA . THR G 1 173 ? 70.21882 30.37830 26.81736 1.000 21.00339 173 THR G CA 1
ATOM 14873 C C . THR G 1 173 ? 69.09403 29.57326 27.44925 1.000 22.98163 173 THR G C 1
ATOM 14874 O O . THR G 1 173 ? 69.34405 28.73192 28.32020 1.000 22.27514 173 THR G O 1
ATOM 14878 N N . ILE G 1 174 ? 67.85566 29.83507 27.01872 1.000 18.81564 174 ILE G N 1
ATOM 14879 C CA . ILE G 1 174 ? 66.71040 29.09727 27.54437 1.000 18.73244 174 ILE G CA 1
ATOM 14880 C C . ILE G 1 174 ? 66.74188 27.67063 27.01386 1.000 21.97137 174 ILE G C 1
ATOM 14881 O O . ILE G 1 174 ? 66.94549 27.43447 25.81506 1.000 19.48882 174 ILE G O 1
ATOM 14886 N N . LYS G 1 175 ? 66.56398 26.70898 27.91347 1.000 17.31224 175 LYS G N 1
ATOM 14887 C CA . LYS G 1 175 ? 66.46488 25.30910 27.56137 1.000 17.97425 175 LYS G CA 1
ATOM 14888 C C . LYS G 1 175 ? 65.24314 24.72261 28.24986 1.000 17.11490 175 LYS G C 1
ATOM 14889 O O . LYS G 1 175 ? 64.83107 25.21235 29.30667 1.000 20.91955 175 LYS G O 1
ATOM 14895 N N . PRO G 1 176 ? 64.59441 23.72545 27.63287 1.000 18.38247 176 PRO G N 1
ATOM 14896 C CA . PRO G 1 176 ? 64.93276 23.19497 26.30150 1.000 20.92553 176 PRO G CA 1
ATOM 14897 C C . PRO G 1 176 ? 64.69011 24.23653 25.20985 1.000 18.42463 176 PRO G C 1
ATOM 14898 O O . PRO G 1 176 ? 63.79987 25.07146 25.38749 1.000 20.18653 176 PRO G O 1
ATOM 14902 N N . LYS G 1 177 ? 65.47519 24.20380 24.12606 1.000 21.36463 177 LYS G N 1
ATOM 14903 C CA . LYS G 1 177 ? 65.33044 25.24037 23.10625 1.000 22.09465 177 LYS G CA 1
ATOM 14904 C C . LYS G 1 177 ? 63.96572 25.16341 22.43827 1.000 24.08426 177 LYS G C 1
ATOM 14905 O O . LYS G 1 177 ? 63.29183 26.18994 22.24855 1.000 20.84224 177 LYS G O 1
ATOM 14911 N N . LEU G 1 178 ? 63.52157 23.95936 22.10997 1.000 19.17521 178 LEU G N 1
ATOM 14912 C CA . LEU G 1 178 ? 62.17903 23.74907 21.59683 1.000 20.24792 178 LEU G CA 1
ATOM 14913 C C . LEU G 1 178 ? 61.44970 22.76638 22.50051 1.000 17.57655 178 LEU G C 1
ATOM 14914 O O . LEU G 1 178 ? 62.04946 21.80972 23.01752 1.000 21.83511 178 LEU G O 1
ATOM 14919 N N . GLY G 1 179 ? 60.15835 23.00916 22.69393 1.000 16.94228 179 GLY G N 1
ATOM 14920 C CA . GLY G 1 179 ? 59.35706 22.15895 23.54773 1.000 19.89434 179 GLY G CA 1
ATOM 14921 C C . GLY G 1 179 ? 58.51861 22.95564 24.52341 1.000 18.76386 179 GLY G C 1
ATOM 14922 O O . GLY G 1 179 ? 57.45252 22.49530 24.95036 1.000 19.03334 179 GLY G O 1
ATOM 14923 N N . LEU G 1 180 ? 58.98406 24.15385 24.87898 1.000 16.48563 180 LEU G N 1
ATOM 14924 C CA . LEU G 1 180 ? 58.19758 25.02534 25.73083 1.000 16.24706 180 LEU G CA 1
ATOM 14925 C C . LEU G 1 180 ? 57.20595 25.82236 24.89387 1.000 18.49669 180 LEU G C 1
ATOM 14926 O O . LEU G 1 180 ? 57.47687 26.16738 23.74132 1.000 20.00109 180 LEU G O 1
ATOM 14931 N N . SER G 1 181 ? 56.03726 26.08331 25.47425 1.000 18.90131 181 SER G N 1
ATOM 14932 C CA . SER G 1 181 ? 55.16109 27.11161 24.92761 1.000 15.09981 181 SER G CA 1
ATOM 14933 C C . SER G 1 181 ? 55.84592 28.47009 25.03468 1.000 17.69206 181 SER G C 1
ATOM 14934 O O . SER G 1 181 ? 56.78281 28.66428 25.81564 1.000 16.22601 181 SER G O 1
ATOM 14937 N N . ALA G 1 182 ? 55.37764 29.42155 24.22497 1.000 16.32687 182 ALA G N 1
ATOM 14938 C CA . ALA G 1 182 ? 55.94143 30.76424 24.30031 1.000 14.25167 182 ALA G CA 1
ATOM 14939 C C . ALA G 1 182 ? 55.79935 31.33601 25.70867 1.000 15.28197 182 ALA G C 1
ATOM 14940 O O . ALA G 1 182 ? 56.71594 31.99305 26.21316 1.000 16.55901 182 ALA G O 1
ATOM 14942 N N . LYS G 1 183 ? 54.66604 31.07852 26.37127 1.000 13.97521 183 LYS G N 1
ATOM 14943 C CA . LYS G 1 183 ? 54.49248 31.63472 27.70722 1.000 16.49673 183 LYS G CA 1
ATOM 14944 C C . LYS G 1 183 ? 55.42326 30.96514 28.71630 1.000 17.52823 183 LYS G C 1
ATOM 14945 O O . LYS G 1 183 ? 56.01643 31.64456 29.55667 1.000 17.52034 183 LYS G O 1
ATOM 14951 N N . ASN G 1 184 ? 55.56042 29.63580 28.66465 1.000 14.92885 184 ASN G N 1
ATOM 14952 C CA . ASN G 1 184 ? 56.45435 28.98188 29.61703 1.000 15.54157 184 ASN G CA 1
ATOM 14953 C C . ASN G 1 184 ? 57.89864 29.39736 29.36194 1.000 15.83187 184 ASN G C 1
ATOM 14954 O O . ASN G 1 184 ? 58.68884 29.55156 30.29756 1.000 16.80922 184 ASN G O 1
ATOM 14959 N N . TYR G 1 185 ? 58.24180 29.59736 28.09430 1.000 14.83635 185 TYR G N 1
ATOM 14960 C CA . TYR G 1 185 ? 59.55174 30.10121 27.71423 1.000 15.22983 185 TYR G CA 1
ATOM 14961 C C . TYR G 1 185 ? 59.80355 31.47057 28.33888 1.000 17.66294 185 TYR G C 1
ATOM 14962 O O . TYR G 1 185 ? 60.84434 31.70630 28.96364 1.000 15.48907 185 TYR G O 1
ATOM 14971 N N . GLY G 1 186 ? 58.83910 32.37937 28.19793 1.000 15.99361 186 GLY G N 1
ATOM 14972 C CA . GLY G 1 186 ? 58.96215 33.69568 28.80111 1.000 15.10461 186 GLY G CA 1
ATOM 14973 C C . GLY G 1 186 ? 59.01850 33.65646 30.31680 1.000 16.97522 186 GLY G C 1
ATOM 14974 O O . GLY G 1 186 ? 59.69501 34.48122 30.93543 1.000 16.57338 186 GLY G O 1
ATOM 14975 N N . ARG G 1 187 ? 58.32455 32.69565 30.93676 1.000 15.15176 187 ARG G N 1
ATOM 14976 C CA . ARG G 1 187 ? 58.39788 32.57737 32.39009 1.000 17.21174 187 ARG G CA 1
ATOM 14977 C C . ARG G 1 187 ? 59.80419 32.19443 32.82586 1.000 19.35374 187 ARG G C 1
ATOM 14978 O O . ARG G 1 187 ? 60.35055 32.77451 33.77321 1.000 16.69464 187 ARG G O 1
ATOM 14986 N N . ALA G 1 188 ? 60.41152 31.22860 32.13168 1.000 16.01658 188 ALA G N 1
ATOM 14987 C CA . ALA G 1 188 ? 61.80935 30.89572 32.38374 1.000 17.33162 188 ALA G CA 1
ATOM 14988 C C . ALA G 1 188 ? 62.69812 32.12732 32.25678 1.000 16.28325 188 ALA G C 1
ATOM 14989 O O . ALA G 1 188 ? 63.59179 32.34743 33.08606 1.000 17.87608 188 ALA G O 1
ATOM 14991 N N A CYS G 1 189 ? 62.44493 32.95191 31.23381 0.322 15.78547 189 CYS G N 1
ATOM 14992 N N B CYS G 1 189 ? 62.46094 32.94479 31.22672 0.678 15.75124 189 CYS G N 1
ATOM 14993 C CA A CYS G 1 189 ? 63.22510 34.16732 31.01050 0.322 16.53706 189 CYS G CA 1
ATOM 14994 C CA B CYS G 1 189 ? 63.23937 34.16528 31.03035 0.678 16.53864 189 CYS G CA 1
ATOM 14995 C C A CYS G 1 189 ? 63.10859 35.12822 32.18879 0.322 16.89664 189 CYS G C 1
ATOM 14996 C C B CYS G 1 189 ? 63.11365 35.10405 32.22245 0.678 16.91924 189 CYS G C 1
ATOM 14997 O O A CYS G 1 189 ? 64.11703 35.64807 32.68163 0.322 17.17179 189 CYS G O 1
ATOM 14998 O O B CYS G 1 189 ? 64.12005 35.59093 32.75238 0.678 17.19127 189 CYS G O 1
ATOM 15003 N N . TYR G 1 190 ? 61.87891 35.38384 32.64790 1.000 14.88221 190 TYR G N 1
ATOM 15004 C CA . TYR G 1 190 ? 61.67550 36.31714 33.74896 1.000 14.40677 190 TYR G CA 1
ATOM 15005 C C . TYR G 1 190 ? 62.43187 35.86422 34.99440 1.000 16.18429 190 TYR G C 1
ATOM 15006 O O . TYR G 1 190 ? 63.10895 36.66748 35.64212 1.000 17.50110 190 TYR G O 1
ATOM 15015 N N . GLU G 1 191 ? 62.36170 34.56948 35.32268 1.000 16.58580 191 GLU G N 1
ATOM 15016 C CA . GLU G 1 191 ? 62.98852 34.10867 36.56218 1.000 17.47638 191 GLU G CA 1
ATOM 15017 C C . GLU G 1 191 ? 64.51403 34.20281 36.49296 1.000 16.62594 191 GLU G C 1
ATOM 15018 O O . GLU G 1 191 ? 65.15904 34.53061 37.49661 1.000 16.06279 191 GLU G O 1
ATOM 15024 N N . CYS G 1 192 ? 65.10615 33.93108 35.32243 1.000 14.58236 192 CYS G N 1
ATOM 15025 C CA . CYS G 1 192 ? 66.54335 34.12146 35.13490 1.000 15.85440 192 CYS G CA 1
ATOM 15026 C C . CYS G 1 192 ? 66.93388 35.57701 35.31732 1.000 17.79726 192 CYS G C 1
ATOM 15027 O O . CYS G 1 192 ? 67.88692 35.89843 36.03980 1.000 14.59026 192 CYS G O 1
ATOM 15030 N N . LEU G 1 193 ? 66.23439 36.46707 34.61756 1.000 15.73878 193 LEU G N 1
ATOM 15031 C CA . LEU G 1 193 ? 66.61605 37.86928 34.63786 1.000 12.77361 193 LEU G CA 1
ATOM 15032 C C . LEU G 1 193 ? 66.44791 38.46714 36.02434 1.000 17.58446 193 LEU G C 1
ATOM 15033 O O . LEU G 1 193 ? 67.27080 39.28368 36.44938 1.000 17.05582 193 LEU G O 1
ATOM 15038 N N . ARG G 1 194 ? 65.39433 38.07622 36.74970 1.000 16.11033 194 ARG G N 1
ATOM 15039 C CA . ARG G 1 194 ? 65.14716 38.74058 38.02713 1.000 15.85725 194 ARG G CA 1
ATOM 15040 C C . ARG G 1 194 ? 66.18259 38.37573 39.07837 1.000 19.07579 194 ARG G C 1
ATOM 15041 O O . ARG G 1 194 ? 66.29643 39.09089 40.08165 1.000 18.28758 194 ARG G O 1
ATOM 15049 N N . GLY G 1 195 ? 66.91932 37.28386 38.87566 1.000 16.00217 195 GLY G N 1
ATOM 15050 C CA . GLY G 1 195 ? 67.93965 36.85433 39.81400 1.000 17.45825 195 GLY G CA 1
ATOM 15051 C C . GLY G 1 195 ? 69.29407 37.47808 39.62192 1.000 18.23753 195 GLY G C 1
ATOM 15052 O O . GLY G 1 195 ? 70.19546 37.22735 40.42716 1.000 18.80522 195 GLY G O 1
ATOM 15053 N N . GLY G 1 196 ? 69.48746 38.27570 38.56978 1.000 17.12900 196 GLY G N 1
ATOM 15054 C CA . GLY G 1 196 ? 70.74442 38.98127 38.41639 1.000 19.80466 196 GLY G CA 1
ATOM 15055 C C . GLY G 1 196 ? 71.45547 38.82174 37.08687 1.000 18.87126 196 GLY G C 1
ATOM 15056 O O . GLY G 1 196 ? 72.51120 39.42458 36.87847 1.000 19.89597 196 GLY G O 1
ATOM 15057 N N . LEU G 1 197 ? 70.92364 38.01245 36.17720 1.000 19.07232 197 LEU G N 1
ATOM 15058 C CA . LEU G 1 197 ? 71.49849 37.97398 34.83754 1.000 17.27490 197 LEU G CA 1
ATOM 15059 C C . LEU G 1 197 ? 71.09597 39.20924 34.04876 1.000 16.79635 197 LEU G C 1
ATOM 15060 O O . LEU G 1 197 ? 70.00146 39.74586 34.22073 1.000 19.25559 197 LEU G O 1
ATOM 15065 N N . ASP G 1 198 ? 71.98912 39.64407 33.15960 1.000 16.23185 198 ASP G N 1
ATOM 15066 C CA . ASP G 1 198 ? 71.69070 40.79442 32.31404 1.000 15.34314 198 ASP G CA 1
ATOM 15067 C C . ASP G 1 198 ? 70.82764 40.41223 31.12751 1.000 16.25333 198 ASP G C 1
ATOM 15068 O O . ASP G 1 198 ? 69.98219 41.20888 30.69874 1.000 16.64874 198 ASP G O 1
ATOM 15073 N N . PHE G 1 199 ? 71.03098 39.20878 30.59549 1.000 18.68376 199 PHE G N 1
ATOM 15074 C CA . PHE G 1 199 ? 70.38417 38.76796 29.36931 1.000 17.22012 199 PHE G CA 1
ATOM 15075 C C . PHE G 1 199 ? 69.90766 37.32863 29.49759 1.000 16.64773 199 PHE G C 1
ATOM 15076 O O . PHE G 1 199 ? 70.55354 36.50092 30.14710 1.000 17.47634 199 PHE G O 1
ATOM 15084 N N . THR G 1 200 ? 68.79808 37.02219 28.82815 1.000 15.97727 200 THR G N 1
ATOM 15085 C CA . THR G 1 200 ? 68.50571 35.65171 28.42746 1.000 15.89416 200 THR G CA 1
ATOM 15086 C C . THR G 1 200 ? 68.58020 35.57096 26.90225 1.000 17.05221 200 THR G C 1
ATOM 15087 O O . THR G 1 200 ? 68.72139 36.58526 26.22094 1.000 16.81008 200 THR G O 1
ATOM 15091 N N . LYS G 1 201 ? 68.53014 34.35401 26.35631 1.000 16.20077 201 LYS G N 1
ATOM 15092 C CA . LYS G 1 201 ? 68.91818 34.15836 24.96004 1.000 16.88909 201 LYS G CA 1
ATOM 15093 C C . LYS G 1 201 ? 68.04931 33.11157 24.26763 1.000 15.18178 201 LYS G C 1
ATOM 15094 O O . LYS G 1 201 ? 67.84879 32.02131 24.80296 1.000 17.81679 201 LYS G O 1
ATOM 15100 N N . ASP G 1 202 ? 67.57315 33.43447 23.06073 1.000 15.14967 202 ASP G N 1
ATOM 15101 C CA . ASP G 1 202 ? 67.06086 32.41288 22.15116 1.000 15.92580 202 ASP G CA 1
ATOM 15102 C C . ASP G 1 202 ? 68.19411 31.53014 21.65465 1.000 19.62598 202 ASP G C 1
ATOM 15103 O O . ASP G 1 202 ? 69.21098 32.03262 21.17034 1.000 17.30036 202 ASP G O 1
ATOM 15108 N N . ASP G 1 203 ? 68.00260 30.21497 21.70426 1.000 16.51757 203 ASP G N 1
ATOM 15109 C CA . ASP G 1 203 ? 68.93844 29.32729 21.02975 1.000 17.72148 203 ASP G CA 1
ATOM 15110 C C . ASP G 1 203 ? 69.05326 29.70407 19.55241 1.000 20.03078 203 ASP G C 1
ATOM 15111 O O . ASP G 1 203 ? 68.11582 30.23871 18.95347 1.000 16.04230 203 ASP G O 1
ATOM 15116 N N . GLU G 1 204 ? 70.22837 29.43247 18.96954 1.000 16.90460 204 GLU G N 1
ATOM 15117 C CA . GLU G 1 204 ? 70.43254 29.69419 17.54773 1.000 17.54661 204 GLU G CA 1
ATOM 15118 C C . GLU G 1 204 ? 69.37520 29.00675 16.68995 1.000 16.73152 204 GLU G C 1
ATOM 15119 O O . GLU G 1 204 ? 69.00440 29.52606 15.63357 1.000 16.80476 204 GLU G O 1
ATOM 15125 N N . ASN G 1 205 ? 68.86034 27.85980 17.14027 1.000 16.56674 205 ASN G N 1
ATOM 15126 C CA . ASN G 1 205 ? 67.85871 27.09835 16.39165 1.000 16.97638 205 ASN G CA 1
ATOM 15127 C C . ASN G 1 205 ? 66.46222 27.68318 16.48659 1.000 16.84827 205 ASN G C 1
ATOM 15128 O O . ASN G 1 205 ? 65.59543 27.33349 15.67090 1.000 16.60975 205 ASN G O 1
ATOM 15133 N N . VAL G 1 206 ? 66.20504 28.48817 17.51161 1.000 14.51010 206 VAL G N 1
ATOM 15134 C CA . VAL G 1 206 ? 64.86541 28.98567 17.79903 1.000 14.64328 206 VAL G CA 1
ATOM 15135 C C . VAL G 1 206 ? 64.62162 30.19036 16.89546 1.000 14.64890 206 VAL G C 1
ATOM 15136 O O . VAL G 1 206 ? 65.25185 31.23668 17.05177 1.000 15.05942 206 VAL G O 1
ATOM 15140 N N . ASN G 1 207 ? 63.75928 30.01602 15.89821 1.000 15.10224 207 ASN G N 1
ATOM 15141 C CA . ASN G 1 207 ? 63.44197 31.09984 14.98628 1.000 13.74360 207 ASN G CA 1
ATOM 15142 C C . ASN G 1 207 ? 61.92510 31.27457 15.04413 1.000 13.01077 207 ASN G C 1
ATOM 15143 O O . ASN G 1 207 ? 61.41351 32.04687 15.85955 1.000 16.16741 207 ASN G O 1
ATOM 15148 N N . SER G 1 208 ? 61.19250 30.51229 14.23981 1.000 14.61224 208 SER G N 1
ATOM 15149 C CA . SER G 1 208 ? 59.75086 30.37171 14.41908 1.000 12.93140 208 SER G CA 1
ATOM 15150 C C . SER G 1 208 ? 59.41359 28.94188 14.03820 1.000 13.93683 208 SER G C 1
ATOM 15151 O O . SER G 1 208 ? 59.89148 28.46273 13.00893 1.000 14.91322 208 SER G O 1
ATOM 15154 N N . GLN G 1 209 ? 58.61358 28.25779 14.84879 1.000 12.87495 209 GLN G N 1
ATOM 15155 C CA . GLN G 1 209 ? 58.42388 26.82377 14.67961 1.000 12.95914 209 GLN G CA 1
ATOM 15156 C C . GLN G 1 209 ? 57.01475 26.47399 15.11692 1.000 14.04966 209 GLN G C 1
ATOM 15157 O O . GLN G 1 209 ? 56.37822 27.24613 15.84756 1.000 14.12501 209 GLN G O 1
ATOM 15163 N N . PRO G 1 210 ? 56.49414 25.32328 14.68935 1.000 16.54286 210 PRO G N 1
ATOM 15164 C CA . PRO G 1 210 ? 55.24481 24.83001 15.27606 1.000 15.16902 210 PRO G CA 1
ATOM 15165 C C . PRO G 1 210 ? 55.34713 24.83917 16.79686 1.000 18.44708 210 PRO G C 1
ATOM 15166 O O . PRO G 1 210 ? 56.39422 24.51838 17.36663 1.000 19.19600 210 PRO G O 1
ATOM 15170 N N . PHE G 1 211 ? 54.26006 25.26808 17.44128 1.000 17.38141 211 PHE G N 1
ATOM 15171 C CA . PHE G 1 211 ? 54.08676 25.29593 18.89469 1.000 20.03780 211 PHE G CA 1
ATOM 15172 C C . PHE G 1 211 ? 54.80662 26.45651 19.57692 1.000 19.17201 211 PHE G C 1
ATOM 15173 O O . PHE G 1 211 ? 54.49466 26.76668 20.73278 1.000 21.02101 211 PHE G O 1
ATOM 15181 N N . MET G 1 212 ? 55.76979 27.10765 18.90848 1.000 17.80040 212 MET G N 1
ATOM 15182 C CA . MET G 1 212 ? 56.28612 28.38569 19.42721 1.000 15.52987 212 MET G CA 1
ATOM 15183 C C . MET G 1 212 ? 56.58220 29.30352 18.23997 1.000 13.43105 212 MET G C 1
ATOM 15184 O O . MET G 1 212 ? 57.69823 29.34128 17.71265 1.000 16.29362 212 MET G O 1
ATOM 15189 N N . ARG G 1 213 ? 55.56433 30.04353 17.82240 1.000 14.82367 213 ARG G N 1
ATOM 15190 C CA . ARG G 1 213 ? 55.72515 30.99197 16.73355 1.000 13.24710 213 ARG G CA 1
ATOM 15191 C C . ARG G 1 213 ? 56.39198 32.26570 17.24460 1.000 13.88303 213 ARG G C 1
ATOM 15192 O O . ARG G 1 213 ? 56.21974 32.66941 18.40108 1.000 13.09084 213 ARG G O 1
ATOM 15200 N N . TRP G 1 214 ? 57.14773 32.91697 16.35513 1.000 12.17628 214 TRP G N 1
ATOM 15201 C CA . TRP G 1 214 ? 58.08106 33.94520 16.81599 1.000 14.25991 214 TRP G CA 1
ATOM 15202 C C . TRP G 1 214 ? 57.36795 35.12851 17.46770 1.000 13.20937 214 TRP G C 1
ATOM 15203 O O . TRP G 1 214 ? 57.84846 35.66046 18.47141 1.000 14.67309 214 TRP G O 1
ATOM 15214 N N . ARG G 1 215 ? 56.22991 35.57040 16.92247 1.000 13.41522 215 ARG G N 1
ATOM 15215 C CA . ARG G 1 215 ? 55.64763 36.78434 17.48759 1.000 14.85426 215 ARG G CA 1
ATOM 15216 C C . ARG G 1 215 ? 55.11821 36.52891 18.89247 1.000 15.44246 215 ARG G C 1
ATOM 15217 O O . ARG G 1 215 ? 55.20120 37.41298 19.74893 1.000 14.21751 215 ARG G O 1
ATOM 15225 N N . ASP G 1 216 ? 54.61319 35.31850 19.14645 1.000 14.75627 216 ASP G N 1
ATOM 15226 C CA . ASP G 1 216 ? 54.20710 34.94334 20.49697 1.000 13.28232 216 ASP G CA 1
ATOM 15227 C C . ASP G 1 216 ? 55.39948 34.93157 21.45236 1.000 11.75393 216 ASP G C 1
ATOM 15228 O O . ASP G 1 216 ? 55.29989 35.41099 22.59205 1.000 12.96364 216 ASP G O 1
ATOM 15233 N N . ARG G 1 217 ? 56.52198 34.36004 21.02046 1.000 12.73051 217 ARG G N 1
ATOM 15234 C CA . ARG G 1 217 ? 57.71955 34.36983 21.85696 1.000 12.51821 217 ARG G CA 1
ATOM 15235 C C . ARG G 1 217 ? 58.17515 35.79716 22.13816 1.000 16.50731 217 ARG G C 1
ATOM 15236 O O . ARG G 1 217 ? 58.54198 36.12884 23.27408 1.000 14.04332 217 ARG G O 1
ATOM 15244 N N . PHE G 1 218 ? 58.15731 36.66138 21.11819 1.000 13.44898 218 PHE G N 1
ATOM 15245 C CA . PHE G 1 218 ? 58.58509 38.04604 21.33048 1.000 14.61363 218 PHE G CA 1
ATOM 15246 C C . PHE G 1 218 ? 57.70153 38.74007 22.36460 1.000 14.14769 218 PHE G C 1
ATOM 15247 O O . PHE G 1 218 ? 58.19191 39.49087 23.21669 1.000 16.99114 218 PHE G O 1
ATOM 15255 N N . VAL G 1 219 ? 56.38810 38.50072 22.30537 1.000 13.85501 219 VAL G N 1
ATOM 15256 C CA . VAL G 1 219 ? 55.46770 39.12739 23.25611 1.000 14.82405 219 VAL G CA 1
ATOM 15257 C C . VAL G 1 219 ? 55.78016 38.68666 24.68497 1.000 16.06210 219 VAL G C 1
ATOM 15258 O O . VAL G 1 219 ? 55.91419 39.51793 25.59234 1.000 14.65680 219 VAL G O 1
ATOM 15262 N N . PHE G 1 220 ? 55.88932 37.37144 24.91539 1.000 13.66663 220 PHE G N 1
ATOM 15263 C CA . PHE G 1 220 ? 56.08782 36.92251 26.29185 1.000 14.97187 220 PHE G CA 1
ATOM 15264 C C . PHE G 1 220 ? 57.49482 37.23783 26.79206 1.000 14.85279 220 PHE G C 1
ATOM 15265 O O . PHE G 1 220 ? 57.67190 37.53812 27.98116 1.000 15.21569 220 PHE G O 1
ATOM 15273 N N . CYS G 1 221 ? 58.50479 37.18677 25.91720 1.000 13.95224 221 CYS G N 1
ATOM 15274 C CA . CYS G 1 221 ? 59.84321 37.57816 26.34857 1.000 17.26573 221 CYS G CA 1
ATOM 15275 C C . CYS G 1 221 ? 59.90132 39.06847 26.68301 1.000 16.54256 221 CYS G C 1
ATOM 15276 O O . CYS G 1 221 ? 60.58846 39.47427 27.62359 1.000 15.35585 221 CYS G O 1
ATOM 15279 N N . ALA G 1 222 ? 59.19357 39.90307 25.92423 1.000 15.07724 222 ALA G N 1
ATOM 15280 C CA . ALA G 1 222 ? 59.12105 41.31799 26.28163 1.000 14.78667 222 ALA G CA 1
ATOM 15281 C C . ALA G 1 222 ? 58.47013 41.50676 27.64946 1.000 15.85367 222 ALA G C 1
ATOM 15282 O O . ALA G 1 222 ? 58.98192 42.26111 28.48668 1.000 16.53900 222 ALA G O 1
ATOM 15284 N N . GLU G 1 223 ? 57.34574 40.81748 27.90552 1.000 15.54159 223 GLU G N 1
ATOM 15285 C CA . GLU G 1 223 ? 56.72869 40.91427 29.22695 1.000 15.11029 223 GLU G CA 1
ATOM 15286 C C . GLU G 1 223 ? 57.73741 40.54382 30.31393 1.000 14.40911 223 GLU G C 1
ATOM 15287 O O . GLU G 1 223 ? 57.85266 41.24389 31.33068 1.000 16.91778 223 GLU G O 1
ATOM 15293 N N . ALA G 1 224 ? 58.52803 39.48787 30.07311 1.000 16.57621 224 ALA G N 1
ATOM 15294 C CA . ALA G 1 224 ? 59.52785 39.03172 31.04066 1.000 14.71207 224 ALA G CA 1
ATOM 15295 C C . ALA G 1 224 ? 60.65716 40.04670 31.22517 1.000 15.07441 224 ALA G C 1
ATOM 15296 O O . ALA G 1 224 ? 61.06927 40.31197 32.36021 1.000 15.48699 224 ALA G O 1
ATOM 15298 N N . ILE G 1 225 ? 61.18813 40.60103 30.12322 1.000 14.23090 225 ILE G N 1
ATOM 15299 C CA . ILE G 1 225 ? 62.21155 41.64772 30.21513 1.000 14.69901 225 ILE G CA 1
ATOM 15300 C C . ILE G 1 225 ? 61.73890 42.77172 31.12777 1.000 15.98293 225 ILE G C 1
ATOM 15301 O O . ILE G 1 225 ? 62.45613 43.20491 32.04095 1.000 15.81866 225 ILE G O 1
ATOM 15306 N N . TYR G 1 226 ? 60.52988 43.28606 30.87111 1.000 15.11859 226 TYR G N 1
ATOM 15307 C CA . TYR G 1 226 ? 60.09944 44.48141 31.58282 1.000 16.46330 226 TYR G CA 1
ATOM 15308 C C . TYR G 1 226 ? 59.72175 44.16605 33.02374 1.000 15.20115 226 TYR G C 1
ATOM 15309 O O . TYR G 1 226 ? 59.95931 44.99468 33.91167 1.000 17.24741 226 TYR G O 1
ATOM 15318 N N . LYS G 1 227 ? 59.16078 42.97743 33.27922 1.000 16.25209 227 LYS G N 1
ATOM 15319 C CA . LYS G 1 227 ? 58.82313 42.60717 34.65350 1.000 14.71794 227 LYS G CA 1
ATOM 15320 C C . LYS G 1 227 ? 60.07363 42.49689 35.51485 1.000 17.70816 227 LYS G C 1
ATOM 15321 O O . LYS G 1 227 ? 60.09203 42.96683 36.65935 1.000 16.65218 227 LYS G O 1
ATOM 15327 N N . SER G 1 228 ? 61.12301 41.85497 34.99068 1.000 16.56465 228 SER G N 1
ATOM 15328 C CA . SER G 1 228 ? 62.36057 41.70998 35.75597 1.000 14.83411 228 SER G CA 1
ATOM 15329 C C . SER G 1 228 ? 63.10382 43.03466 35.86790 1.000 17.26523 228 SER G C 1
ATOM 15330 O O . SER G 1 228 ? 63.73004 43.31813 36.89744 1.000 18.27178 228 SER G O 1
ATOM 15333 N N . GLN G 1 229 ? 63.06284 43.85705 34.81704 1.000 15.79669 229 GLN G N 1
ATOM 15334 C CA . GLN G 1 229 ? 63.71817 45.15899 34.89868 1.000 15.97870 229 GLN G CA 1
ATOM 15335 C C . GLN G 1 229 ? 63.04584 46.03335 35.94948 1.000 15.44701 229 GLN G C 1
ATOM 15336 O O . GLN G 1 229 ? 63.72592 46.69641 36.74852 1.000 20.82236 229 GLN G O 1
ATOM 15342 N N . ALA G 1 230 ? 61.71195 46.01671 35.99339 1.000 15.61025 230 ALA G N 1
ATOM 15343 C CA . ALA G 1 230 ? 60.99538 46.79571 36.99970 1.000 17.66010 230 ALA G CA 1
ATOM 15344 C C . ALA G 1 230 ? 61.29422 46.28608 38.40260 1.000 20.58504 230 ALA G C 1
ATOM 15345 O O . ALA G 1 230 ? 61.44605 47.08029 39.34506 1.000 19.04553 230 ALA G O 1
ATOM 15347 N N . GLU G 1 231 ? 61.37808 44.96081 38.55489 1.000 16.51674 231 GLU G N 1
ATOM 15348 C CA . GLU G 1 231 ? 61.61475 44.35922 39.86185 1.000 16.39425 231 GLU G CA 1
ATOM 15349 C C . GLU G 1 231 ? 63.00545 44.69722 40.39182 1.000 17.73582 231 GLU G C 1
ATOM 15350 O O . GLU G 1 231 ? 63.15967 45.06237 41.56290 1.000 19.53978 231 GLU G O 1
ATOM 15356 N N . THR G 1 232 ? 64.03038 44.57885 39.54665 1.000 17.66654 232 THR G N 1
ATOM 15357 C CA . THR G 1 232 ? 65.41613 44.71705 39.98546 1.000 18.10504 232 THR G CA 1
ATOM 15358 C C . THR G 1 232 ? 65.93698 46.13893 39.89200 1.000 21.57346 232 THR G C 1
ATOM 15359 O O . THR G 1 232 ? 66.87724 46.48389 40.61441 1.000 20.92502 232 THR G O 1
ATOM 15363 N N . GLY G 1 233 ? 65.37555 46.96272 39.00307 1.000 19.01889 233 GLY G N 1
ATOM 15364 C CA . GLY G 1 233 ? 65.92273 48.28724 38.75666 1.000 19.44056 233 GLY G CA 1
ATOM 15365 C C . GLY G 1 233 ? 67.10448 48.33075 37.80572 1.000 23.46761 233 GLY G C 1
ATOM 15366 O O . GLY G 1 233 ? 67.61742 49.42393 37.53924 1.000 25.24635 233 GLY G O 1
ATOM 15367 N N . GLU G 1 234 ? 67.55836 47.18458 37.29763 1.000 18.28764 234 GLU G N 1
ATOM 15368 C CA . GLU G 1 234 ? 68.63850 47.09094 36.32433 1.000 15.22004 234 GLU G CA 1
ATOM 15369 C C . GLU G 1 234 ? 68.06897 46.81067 34.93607 1.000 19.32948 234 GLU G C 1
ATOM 15370 O O . GLU G 1 234 ? 67.05014 46.12859 34.79141 1.000 19.14712 234 GLU G O 1
ATOM 15376 N N . ILE G 1 235 ? 68.74666 47.33298 33.91144 1.000 17.88170 235 ILE G N 1
ATOM 15377 C CA . ILE G 1 235 ? 68.28136 47.14257 32.54008 1.000 17.04456 235 ILE G CA 1
ATOM 15378 C C . ILE G 1 235 ? 68.48206 45.68527 32.12587 1.000 16.04760 235 ILE G C 1
ATOM 15379 O O . ILE G 1 235 ? 69.53597 45.08706 32.37214 1.000 15.79451 235 ILE G O 1
ATOM 15384 N N . LYS G 1 236 ? 67.46063 45.11217 31.48114 1.000 15.24673 236 LYS G N 1
ATOM 15385 C CA . LYS G 1 236 ? 67.43908 43.70904 31.09465 1.000 17.13770 236 LYS G CA 1
ATOM 15386 C C . LYS G 1 236 ? 67.21490 43.58290 29.59514 1.000 17.72785 236 LYS G C 1
ATOM 15387 O O . LYS G 1 236 ? 66.63298 44.46548 28.95442 1.000 16.61603 236 LYS G O 1
ATOM 15393 N N . GLY G 1 237 ? 67.66146 42.45785 29.04109 1.000 19.35879 237 GLY G N 1
ATOM 15394 C CA . GLY G 1 237 ? 67.42194 42.16994 27.63925 1.000 16.90880 237 GLY G CA 1
ATOM 15395 C C . GLY G 1 237 ? 67.25686 40.68185 27.41284 1.000 19.24997 237 GLY G C 1
ATOM 15396 O O . GLY G 1 237 ? 67.59007 39.85597 28.27143 1.000 15.76313 237 GLY G O 1
ATOM 15397 N N . HIS G 1 238 ? 66.72864 40.34746 26.23701 1.000 15.34359 238 HIS G N 1
ATOM 15398 C CA . HIS G 1 238 ? 66.64241 38.96432 25.78737 1.000 15.52676 238 HIS G CA 1
ATOM 15399 C C . HIS G 1 238 ? 67.01799 38.94460 24.31555 1.000 15.64330 238 HIS G C 1
ATOM 15400 O O . HIS G 1 238 ? 66.41784 39.68099 23.52667 1.000 17.61139 238 HIS G O 1
ATOM 15407 N N . TYR G 1 239 ? 68.00855 38.13590 23.93970 1.000 14.69171 239 TYR G N 1
ATOM 15408 C CA . TYR G 1 239 ? 68.40570 38.10671 22.52754 1.000 14.44818 239 TYR G CA 1
ATOM 15409 C C . TYR G 1 239 ? 67.28139 37.45457 21.73559 1.000 15.18722 239 TYR G C 1
ATOM 15410 O O . TYR G 1 239 ? 67.14974 36.22396 21.70660 1.000 16.56913 239 TYR G O 1
ATOM 15419 N N . LEU G 1 240 ? 66.46525 38.28400 21.08826 1.000 16.79493 240 LEU G N 1
ATOM 15420 C CA . LEU G 1 240 ? 65.34326 37.80621 20.29232 1.000 15.78263 240 LEU G CA 1
ATOM 15421 C C . LEU G 1 240 ? 65.86401 37.45431 18.90647 1.000 18.84235 240 LEU G C 1
ATOM 15422 O O . LEU G 1 240 ? 66.32220 38.33068 18.16019 1.000 15.96121 240 LEU G O 1
ATOM 15427 N N . ASN G 1 241 ? 65.80186 36.17118 18.56409 1.000 16.30758 241 ASN G N 1
ATOM 15428 C CA . ASN G 1 241 ? 66.40971 35.69730 17.33297 1.000 15.45449 241 ASN G CA 1
ATOM 15429 C C . ASN G 1 241 ? 65.57825 36.13012 16.13256 1.000 17.02941 241 ASN G C 1
ATOM 15430 O O . ASN G 1 241 ? 64.40161 35.76667 16.02060 1.000 18.22646 241 ASN G O 1
ATOM 15435 N N . ALA G 1 242 ? 66.18485 36.92443 15.24449 1.000 13.51603 242 ALA G N 1
ATOM 15436 C CA . ALA G 1 242 ? 65.51137 37.37878 14.03684 1.000 15.46004 242 ALA G CA 1
ATOM 15437 C C . ALA G 1 242 ? 65.91541 36.57068 12.81226 1.000 16.48056 242 ALA G C 1
ATOM 15438 O O . ALA G 1 242 ? 65.41556 36.84302 11.71566 1.000 14.79539 242 ALA G O 1
ATOM 15440 N N . THR G 1 243 ? 66.79911 35.58723 12.97362 1.000 14.64729 243 THR G N 1
ATOM 15441 C CA . THR G 1 243 ? 67.20215 34.73457 11.85945 1.000 15.21906 243 THR G CA 1
ATOM 15442 C C . THR G 1 243 ? 65.96839 34.15681 11.18011 1.000 14.29283 243 THR G C 1
ATOM 15443 O O . THR G 1 243 ? 65.03771 33.70548 11.85007 1.000 14.56180 243 THR G O 1
ATOM 15447 N N . ALA G 1 244 ? 65.94404 34.19908 9.85188 1.000 13.24066 244 ALA G N 1
ATOM 15448 C CA . ALA G 1 244 ? 64.74491 33.77078 9.13834 1.000 13.94339 244 ALA G CA 1
ATOM 15449 C C . ALA G 1 244 ? 65.11855 33.24127 7.76009 1.000 15.14556 244 ALA G C 1
ATOM 15450 O O . ALA G 1 244 ? 66.26942 33.32964 7.32693 1.000 15.76163 244 ALA G O 1
ATOM 15452 N N . GLY G 1 245 ? 64.11604 32.68209 7.07106 1.000 15.39354 245 GLY G N 1
ATOM 15453 C CA . GLY G 1 245 ? 64.34752 32.10522 5.75465 1.000 13.26591 245 GLY G CA 1
ATOM 15454 C C . GLY G 1 245 ? 64.54397 33.12915 4.66274 1.000 16.37511 245 GLY G C 1
ATOM 15455 O O . GLY G 1 245 ? 65.17674 32.82043 3.64401 1.000 14.55593 245 GLY G O 1
ATOM 15456 N N . THR G 1 246 ? 64.02290 34.34160 4.85830 1.000 16.51673 246 THR G N 1
ATOM 15457 C CA . THR G 1 246 ? 64.12800 35.41899 3.88451 1.000 15.13480 246 THR G CA 1
ATOM 15458 C C . THR G 1 246 ? 64.48758 36.71718 4.58994 1.000 16.93568 246 THR G C 1
ATOM 15459 O O . THR G 1 246 ? 64.24008 36.89364 5.79065 1.000 16.91939 246 THR G O 1
ATOM 15463 N N . CYS G 1 247 ? 65.06460 37.63968 3.81523 1.000 16.53202 247 CYS G N 1
ATOM 15464 C CA A CYS G 1 247 ? 65.41531 38.94915 4.35626 0.643 15.08670 247 CYS G CA 1
ATOM 15465 C CA B CYS G 1 247 ? 65.41695 38.93178 4.38740 0.357 15.17404 247 CYS G CA 1
ATOM 15466 C C . CYS G 1 247 ? 64.17658 39.69780 4.81936 1.000 18.30068 247 CYS G C 1
ATOM 15467 O O . CYS G 1 247 ? 64.20977 40.41993 5.82451 1.000 19.06407 247 CYS G O 1
ATOM 15472 N N . GLU G 1 248 ? 63.08150 39.56266 4.07428 1.000 17.18483 248 GLU G N 1
ATOM 15473 C CA . GLU G 1 248 ? 61.85815 40.25860 4.45305 1.000 20.01155 248 GLU G CA 1
ATOM 15474 C C . GLU G 1 248 ? 61.34597 39.77275 5.80204 1.000 21.81645 248 GLU G C 1
ATOM 15475 O O . GLU G 1 248 ? 60.89195 40.57796 6.62033 1.000 20.53247 248 GLU G O 1
ATOM 15481 N N . GLU G 1 249 ? 61.43945 38.46405 6.06848 1.000 18.14733 249 GLU G N 1
ATOM 15482 C CA . GLU G 1 249 ? 60.98045 37.95725 7.36021 1.000 15.05031 249 GLU G CA 1
ATOM 15483 C C . GLU G 1 249 ? 61.92787 38.38803 8.46886 1.000 17.03137 249 GLU G C 1
ATOM 15484 O O . GLU G 1 249 ? 61.49235 38.70438 9.58012 1.000 18.15587 249 GLU G O 1
ATOM 15490 N N . MET G 1 250 ? 63.23169 38.37291 8.18709 1.000 16.07051 250 MET G N 1
ATOM 15491 C CA . MET G 1 250 ? 64.22005 38.79128 9.17296 1.000 16.49286 250 MET G CA 1
ATOM 15492 C C . MET G 1 250 ? 63.95615 40.22008 9.62939 1.000 19.21090 250 MET G C 1
ATOM 15493 O O . MET G 1 250 ? 63.92746 40.50676 10.83233 1.000 17.69560 250 MET G O 1
ATOM 15498 N N . ILE G 1 251 ? 63.74421 41.13117 8.67859 1.000 15.56998 251 ILE G N 1
ATOM 15499 C CA . ILE G 1 251 ? 63.49165 42.52290 9.04932 1.000 15.98740 251 ILE G CA 1
ATOM 15500 C C . ILE G 1 251 ? 62.14753 42.65438 9.75938 1.000 18.87531 251 ILE G C 1
ATOM 15501 O O . ILE G 1 251 ? 62.02248 43.41226 10.72141 1.000 19.17180 251 ILE G O 1
ATOM 15506 N N . LYS G 1 252 ? 61.13761 41.88440 9.33487 1.000 15.92270 252 LYS G N 1
ATOM 15507 C CA . LYS G 1 252 ? 59.83510 41.94874 9.99517 1.000 16.33191 252 LYS G CA 1
ATOM 15508 C C . LYS G 1 252 ? 59.95606 41.62194 11.47837 1.000 17.33233 252 LYS G C 1
ATOM 15509 O O . LYS G 1 252 ? 59.28432 42.23346 12.31654 1.000 18.03283 252 LYS G O 1
ATOM 15515 N N . ARG G 1 253 ? 60.83049 40.67719 11.81839 1.000 18.09901 253 ARG G N 1
ATOM 15516 C CA . ARG G 1 253 ? 61.01551 40.31555 13.21893 1.000 14.98588 253 ARG G CA 1
ATOM 15517 C C . ARG G 1 253 ? 61.76049 41.41801 13.97155 1.000 15.66356 253 ARG G C 1
ATOM 15518 O O . ARG G 1 253 ? 61.38948 41.76958 15.09916 1.000 17.01227 253 ARG G O 1
ATOM 15526 N N . ALA G 1 254 ? 62.76580 42.02460 13.33862 1.000 14.25042 254 ALA G N 1
ATOM 15527 C CA . ALA G 1 254 ? 63.45611 43.14132 13.98116 1.000 16.59669 254 ALA G CA 1
ATOM 15528 C C . ALA G 1 254 ? 62.52025 44.33094 14.17668 1.000 15.64891 254 ALA G C 1
ATOM 15529 O O . ALA G 1 254 ? 62.60605 45.04087 15.19038 1.000 16.22599 254 ALA G O 1
ATOM 15531 N N . VAL G 1 255 ? 61.61169 44.55128 13.22140 1.000 15.68296 255 VAL G N 1
ATOM 15532 C CA . VAL G 1 255 ? 60.65260 45.64975 13.31804 1.000 17.46210 255 VAL G CA 1
ATOM 15533 C C . VAL G 1 255 ? 59.74776 45.47427 14.53029 1.000 16.96377 255 VAL G C 1
ATOM 15534 O O . VAL G 1 255 ? 59.41925 46.44760 15.22030 1.000 16.43745 255 VAL G O 1
ATOM 15538 N N . PHE G 1 256 ? 59.31669 44.23594 14.81039 1.000 16.71040 256 PHE G N 1
ATOM 15539 C CA . PHE G 1 256 ? 58.44207 44.04191 15.96189 1.000 15.76150 256 PHE G CA 1
ATOM 15540 C C . PHE G 1 256 ? 59.21083 44.22542 17.25860 1.000 15.10586 256 PHE G C 1
ATOM 15541 O O . PHE G 1 256 ? 58.68138 44.78000 18.22860 1.000 16.74008 256 PHE G O 1
ATOM 15549 N N . ALA G 1 257 ? 60.44514 43.72548 17.31195 1.000 15.71005 257 ALA G N 1
ATOM 15550 C CA . ALA G 1 257 ? 61.29811 44.02179 18.45582 1.000 17.06893 257 ALA G CA 1
ATOM 15551 C C . ALA G 1 257 ? 61.41597 45.52427 18.66126 1.000 16.09083 257 ALA G C 1
ATOM 15552 O O . ALA G 1 257 ? 61.32385 46.01541 19.78990 1.000 15.73285 257 ALA G O 1
ATOM 15554 N N . ARG G 1 258 ? 61.60696 46.26760 17.57094 1.000 14.98502 258 ARG G N 1
ATOM 15555 C CA . ARG G 1 258 ? 61.63212 47.72937 17.64651 1.000 16.18551 258 ARG G CA 1
ATOM 15556 C C . ARG G 1 258 ? 60.35385 48.28220 18.26041 1.000 14.78462 258 ARG G C 1
ATOM 15557 O O . ARG G 1 258 ? 60.40746 49.14634 19.14306 1.000 17.90303 258 ARG G O 1
ATOM 15565 N N . GLU G 1 259 ? 59.18787 47.80229 17.79830 1.000 14.61388 259 GLU G N 1
ATOM 15566 C CA A GLU G 1 259 ? 57.91054 48.28806 18.33249 0.561 16.18392 259 GLU G CA 1
ATOM 15567 C CA B GLU G 1 259 ? 57.93262 48.31242 18.32838 0.439 16.19196 259 GLU G CA 1
ATOM 15568 C C . GLU G 1 259 ? 57.79689 48.00435 19.81836 1.000 17.57428 259 GLU G C 1
ATOM 15569 O O . GLU G 1 259 ? 57.28518 48.83566 20.58300 1.000 16.90488 259 GLU G O 1
ATOM 15580 N N . LEU G 1 260 ? 58.26243 46.82298 20.25042 1.000 16.40898 260 LEU G N 1
ATOM 15581 C CA . LEU G 1 260 ? 58.20151 46.47100 21.66373 1.000 14.04851 260 LEU G CA 1
ATOM 15582 C C . LEU G 1 260 ? 59.20544 47.24719 22.50354 1.000 16.30720 260 LEU G C 1
ATOM 15583 O O . LEU G 1 260 ? 59.11171 47.20299 23.73150 1.000 16.44060 260 LEU G O 1
ATOM 15588 N N . GLY G 1 261 ? 60.12973 47.97190 21.87550 1.000 15.39686 261 GLY G N 1
ATOM 15589 C CA . GLY G 1 261 ? 61.02843 48.83988 22.60318 1.000 15.18718 261 GLY G CA 1
ATOM 15590 C C . GLY G 1 261 ? 62.16149 48.12428 23.29430 1.000 16.19377 261 GLY G C 1
ATOM 15591 O O . GLY G 1 261 ? 62.80984 48.70962 24.16785 1.000 15.85187 261 GLY G O 1
ATOM 15592 N N . VAL G 1 262 ? 62.41258 46.86826 22.94332 1.000 15.54765 262 VAL G N 1
ATOM 15593 C CA . VAL G 1 262 ? 63.39231 46.06085 23.66612 1.000 15.12360 262 VAL G CA 1
ATOM 15594 C C . VAL G 1 262 ? 64.79682 46.36855 23.15800 1.000 13.57313 262 VAL G C 1
ATOM 15595 O O . VAL G 1 262 ? 64.95328 46.96703 22.08321 1.000 15.80365 262 VAL G O 1
ATOM 15599 N N . PRO G 1 263 ? 65.85039 46.01445 23.90542 1.000 14.52231 263 PRO G N 1
ATOM 15600 C CA . PRO G 1 263 ? 67.18717 46.52464 23.55515 1.000 12.94387 263 PRO G CA 1
ATOM 15601 C C . PRO G 1 263 ? 67.99558 45.70016 22.56169 1.000 15.15175 263 PRO G C 1
ATOM 15602 O O . PRO G 1 263 ? 68.93200 46.24617 21.97070 1.000 15.89190 263 PRO G O 1
ATOM 15606 N N . ILE G 1 264 ? 67.72180 44.40542 22.39124 1.000 14.44230 264 ILE G N 1
ATOM 15607 C CA . ILE G 1 264 ? 68.69171 43.56646 21.69167 1.000 14.49388 264 ILE G CA 1
ATOM 15608 C C . ILE G 1 264 ? 67.97759 42.48135 20.88547 1.000 16.53371 264 ILE G C 1
ATOM 15609 O O . ILE G 1 264 ? 67.02099 41.85274 21.35602 1.000 17.97639 264 ILE G O 1
ATOM 15614 N N . VAL G 1 265 ? 68.44234 42.28629 19.64338 1.000 15.45861 265 VAL G N 1
ATOM 15615 C CA . VAL G 1 265 ? 68.02207 41.16760 18.80322 1.000 14.51265 265 VAL G CA 1
ATOM 15616 C C . VAL G 1 265 ? 69.23563 40.31626 18.43631 1.000 16.53893 265 VAL G C 1
ATOM 15617 O O . VAL G 1 265 ? 70.37364 40.63581 18.79773 1.000 16.43492 265 VAL G O 1
ATOM 15621 N N . MET G 1 266 ? 69.00530 39.23548 17.69183 1.000 16.30421 266 MET G N 1
ATOM 15622 C CA . MET G 1 266 ? 70.02875 38.22418 17.47417 1.000 15.85153 266 MET G CA 1
ATOM 15623 C C . MET G 1 266 ? 69.97755 37.72227 16.03454 1.000 12.93630 266 MET G C 1
ATOM 15624 O O . MET G 1 266 ? 68.92159 37.71855 15.39308 1.000 15.35734 266 MET G O 1
ATOM 15629 N N . HIS G 1 267 ? 71.13981 37.32252 15.52394 1.000 13.14730 267 HIS G N 1
ATOM 15630 C CA . HIS G 1 267 ? 71.24384 36.75137 14.18875 1.000 15.33768 267 HIS G CA 1
ATOM 15631 C C . HIS G 1 267 ? 72.28928 35.64709 14.15642 1.000 13.72905 267 HIS G C 1
ATOM 15632 O O . HIS G 1 267 ? 73.36330 35.78248 14.74892 1.000 15.78245 267 HIS G O 1
ATOM 15639 N N . ASP G 1 268 ? 71.97090 34.55948 13.44456 1.000 14.45379 268 ASP G N 1
ATOM 15640 C CA . ASP G 1 268 ? 72.94399 33.51302 13.09900 1.000 14.19084 268 ASP G CA 1
ATOM 15641 C C . ASP G 1 268 ? 73.64522 33.92987 11.80461 1.000 18.91362 268 ASP G C 1
ATOM 15642 O O . ASP G 1 268 ? 73.16487 33.64688 10.70712 1.000 16.26850 268 ASP G O 1
ATOM 15647 N N . TYR G 1 269 ? 74.81222 34.59078 11.90548 1.000 15.83121 269 TYR G N 1
ATOM 15648 C CA . TYR G 1 269 ? 75.31068 35.29127 10.71820 1.000 14.54747 269 TYR G CA 1
ATOM 15649 C C . TYR G 1 269 ? 75.84193 34.36537 9.63880 1.000 17.40129 269 TYR G C 1
ATOM 15650 O O . TYR G 1 269 ? 75.78326 34.72953 8.45619 1.000 13.72221 269 TYR G O 1
ATOM 15659 N N . LEU G 1 270 ? 76.37744 33.18536 9.99404 1.000 15.11817 270 LEU G N 1
ATOM 15660 C CA . LEU G 1 270 ? 76.89208 32.31411 8.93923 1.000 16.06587 270 LEU G CA 1
ATOM 15661 C C . LEU G 1 270 ? 75.78205 31.53528 8.23744 1.000 17.30852 270 LEU G C 1
ATOM 15662 O O . LEU G 1 270 ? 75.85822 31.30512 7.02731 1.000 17.19393 270 LEU G O 1
ATOM 15667 N N . THR G 1 271 ? 74.74505 31.11180 8.96183 1.000 16.40343 271 THR G N 1
ATOM 15668 C CA . THR G 1 271 ? 73.69844 30.36208 8.27159 1.000 14.80376 271 THR G CA 1
ATOM 15669 C C . THR G 1 271 ? 72.67390 31.28401 7.61825 1.000 15.11420 271 THR G C 1
ATOM 15670 O O . THR G 1 271 ? 72.07793 30.91548 6.59936 1.000 16.65736 271 THR G O 1
ATOM 15674 N N . GLY G 1 272 ? 72.44615 32.47404 8.18042 1.000 14.57307 272 GLY G N 1
ATOM 15675 C CA . GLY G 1 272 ? 71.66503 33.47005 7.46208 1.000 15.26446 272 GLY G CA 1
ATOM 15676 C C . GLY G 1 272 ? 72.44430 34.07093 6.30346 1.000 16.96064 272 GLY G C 1
ATOM 15677 O O . GLY G 1 272 ? 71.90469 34.25861 5.20682 1.000 15.13425 272 GLY G O 1
ATOM 15678 N N . GLY G 1 273 ? 73.71680 34.37693 6.52687 1.000 13.69036 273 GLY G N 1
ATOM 15679 C CA . GLY G 1 273 ? 74.60391 34.84313 5.48389 1.000 14.16476 273 GLY G CA 1
ATOM 15680 C C . GLY G 1 273 ? 74.96743 36.31279 5.65576 1.000 15.33279 273 GLY G C 1
ATOM 15681 O O . GLY G 1 273 ? 74.27970 37.08841 6.32584 1.000 15.85973 273 GLY G O 1
ATOM 15682 N N . PHE G 1 274 ? 76.05290 36.70499 4.98941 1.000 15.65009 274 PHE G N 1
ATOM 15683 C CA . PHE G 1 274 ? 76.58045 38.05294 5.19251 1.000 12.81090 274 PHE G CA 1
ATOM 15684 C C . PHE G 1 274 ? 75.71876 39.13472 4.54991 1.000 14.54833 274 PHE G C 1
ATOM 15685 O O . PHE G 1 274 ? 75.66544 40.25483 5.06198 1.000 13.25425 274 PHE G O 1
ATOM 15693 N N . THR G 1 275 ? 75.06769 38.85460 3.42193 1.000 15.04711 275 THR G N 1
ATOM 15694 C CA . THR G 1 275 ? 74.20458 39.87213 2.82518 1.000 13.56773 275 THR G CA 1
ATOM 15695 C C . THR G 1 275 ? 73.03798 40.21352 3.75335 1.000 14.38705 275 THR G C 1
ATOM 15696 O O . THR G 1 275 ? 72.75063 41.39504 4.00392 1.000 15.31705 275 THR G O 1
ATOM 15700 N N . ALA G 1 276 ? 72.38541 39.18921 4.30940 1.000 15.26312 276 ALA G N 1
ATOM 15701 C CA . ALA G 1 276 ? 71.33305 39.41115 5.29708 1.000 14.16489 276 ALA G CA 1
ATOM 15702 C C . ALA G 1 276 ? 71.88778 40.05145 6.56142 1.000 15.46328 276 ALA G C 1
ATOM 15703 O O . ALA G 1 276 ? 71.27446 40.96783 7.11902 1.000 14.69570 276 ALA G O 1
ATOM 15705 N N . ASN G 1 277 ? 73.04803 39.58400 7.03341 1.000 13.94784 277 ASN G N 1
ATOM 15706 C CA . ASN G 1 277 ? 73.58052 40.13090 8.27736 1.000 15.32608 277 ASN G CA 1
ATOM 15707 C C . ASN G 1 277 ? 73.88140 41.61710 8.15016 1.000 13.84369 277 ASN G C 1
ATOM 15708 O O . ASN G 1 277 ? 73.59354 42.40371 9.06583 1.000 15.08913 277 ASN G O 1
ATOM 15713 N N . THR G 1 278 ? 74.47392 42.01925 7.02968 1.000 15.98685 278 THR G N 1
ATOM 15714 C CA . THR G 1 278 ? 74.79876 43.42574 6.84901 1.000 13.27720 278 THR G CA 1
ATOM 15715 C C . THR G 1 278 ? 73.52431 44.27124 6.82778 1.000 14.17542 278 THR G C 1
ATOM 15716 O O . THR G 1 278 ? 73.46783 45.32447 7.46872 1.000 14.44589 278 THR G O 1
ATOM 15720 N N . SER G 1 279 ? 72.46874 43.78320 6.15674 1.000 14.94520 279 SER G N 1
ATOM 15721 C CA . SER G 1 279 ? 71.16601 44.45343 6.19891 1.000 14.01836 279 SER G CA 1
ATOM 15722 C C . SER G 1 279 ? 70.65745 44.61795 7.62588 1.000 16.30657 279 SER G C 1
ATOM 15723 O O . SER G 1 279 ? 70.15162 45.68075 8.00099 1.000 15.15875 279 SER G O 1
ATOM 15726 N N . LEU G 1 280 ? 70.71306 43.54917 8.41521 1.000 14.76464 280 LEU G N 1
ATOM 15727 C CA . LEU G 1 280 ? 70.22969 43.63262 9.78959 1.000 16.77392 280 LEU G CA 1
ATOM 15728 C C . LEU G 1 280 ? 71.06454 44.60647 10.61204 1.000 14.86275 280 LEU G C 1
ATOM 15729 O O . LEU G 1 280 ? 70.52308 45.36605 11.42478 1.000 16.07131 280 LEU G O 1
ATOM 15734 N N . ALA G 1 281 ? 72.38798 44.58080 10.44154 1.000 15.66779 281 ALA G N 1
ATOM 15735 C CA . ALA G 1 281 ? 73.23378 45.49988 11.19739 1.000 13.97014 281 ALA G CA 1
ATOM 15736 C C . ALA G 1 281 ? 72.90937 46.94757 10.84966 1.000 16.76011 281 ALA G C 1
ATOM 15737 O O . ALA G 1 281 ? 72.95566 47.83369 11.71314 1.000 15.59362 281 ALA G O 1
ATOM 15739 N N . HIS G 1 282 ? 72.57522 47.20887 9.58498 1.000 13.52416 282 HIS G N 1
ATOM 15740 C CA . HIS G 1 282 ? 72.14630 48.55261 9.20785 1.000 15.34187 282 HIS G CA 1
ATOM 15741 C C . HIS G 1 282 ? 70.83890 48.92501 9.89589 1.000 15.94743 282 HIS G C 1
ATOM 15742 O O . HIS G 1 282 ? 70.69582 50.04061 10.41725 1.000 15.88585 282 HIS G O 1
ATOM 15749 N N . TYR G 1 283 ? 69.86157 48.00509 9.88984 1.000 14.49342 283 TYR G N 1
ATOM 15750 C CA . TYR G 1 283 ? 68.59000 48.27221 10.55191 1.000 13.07812 283 TYR G CA 1
ATOM 15751 C C . TYR G 1 283 ? 68.80449 48.53762 12.03181 1.000 16.26927 283 TYR G C 1
ATOM 15752 O O . TYR G 1 283 ? 68.16635 49.42060 12.61697 1.000 15.31790 283 TYR G O 1
ATOM 15761 N N . CYS G 1 284 ? 69.69718 47.76966 12.65518 1.000 15.14679 284 CYS G N 1
ATOM 15762 C CA . CYS G 1 284 ? 69.91988 47.92213 14.08350 1.000 14.76792 284 CYS G CA 1
ATOM 15763 C C . CYS G 1 284 ? 70.55521 49.27551 14.39162 1.000 16.46972 284 CYS G C 1
ATOM 15764 O O . CYS G 1 284 ? 70.15999 49.94704 15.35177 1.000 16.73149 284 CYS G O 1
ATOM 15767 N N . ARG G 1 285 ? 71.52193 49.70350 13.57202 1.000 15.24250 285 ARG G N 1
ATOM 15768 C CA . ARG G 1 285 ? 72.09280 51.04582 13.73087 1.000 16.84849 285 ARG G CA 1
ATOM 15769 C C . ARG G 1 285 ? 71.01694 52.12040 13.58764 1.000 18.31843 285 ARG G C 1
ATOM 15770 O O . ARG G 1 285 ? 70.96070 53.07098 14.37864 1.000 17.01438 285 ARG G O 1
ATOM 15778 N N . ASP G 1 286 ? 70.13869 51.97234 12.59621 1.000 14.50815 286 ASP G N 1
ATOM 15779 C CA . ASP G 1 286 ? 69.10066 52.97066 12.33933 1.000 14.92277 286 ASP G CA 1
ATOM 15780 C C . ASP G 1 286 ? 68.04231 53.04099 13.43300 1.000 15.48584 286 ASP G C 1
ATOM 15781 O O . ASP G 1 286 ? 67.29349 54.02795 13.48240 1.000 16.59178 286 ASP G O 1
ATOM 15786 N N . ASN G 1 287 ? 67.95533 52.02702 14.30392 1.000 15.25521 287 ASN G N 1
ATOM 15787 C CA . ASN G 1 287 ? 66.86529 51.93372 15.26348 1.000 15.79243 287 ASN G CA 1
ATOM 15788 C C . ASN G 1 287 ? 67.31966 51.70434 16.69923 1.000 14.68983 287 ASN G C 1
ATOM 15789 O O . ASN G 1 287 ? 66.46761 51.49969 17.57252 1.000 18.85153 287 ASN G O 1
ATOM 15794 N N . GLY G 1 288 ? 68.61582 51.79061 16.97642 1.000 15.92521 288 GLY G N 1
ATOM 15795 C CA . GLY G 1 288 ? 69.08276 51.73448 18.35032 1.000 18.25100 288 GLY G CA 1
ATOM 15796 C C . GLY G 1 288 ? 69.16193 50.34569 18.93546 1.000 20.34094 288 GLY G C 1
ATOM 15797 O O . GLY G 1 288 ? 69.37657 50.21033 20.14611 1.000 15.77649 288 GLY G O 1
ATOM 15798 N N . LEU G 1 289 ? 69.01548 49.30536 18.11929 1.000 16.64463 289 LEU G N 1
ATOM 15799 C CA . LEU G 1 289 ? 68.99805 47.93335 18.62278 1.000 14.47341 289 LEU G CA 1
ATOM 15800 C C . LEU G 1 289 ? 70.40959 47.37784 18.72716 1.000 13.98105 289 LEU G C 1
ATOM 15801 O O . LEU G 1 289 ? 71.20330 47.49990 17.79283 1.000 16.33498 289 LEU G O 1
ATOM 15806 N N . LEU G 1 290 ? 70.71589 46.74007 19.85783 1.000 15.25333 290 LEU G N 1
ATOM 15807 C CA . LEU G 1 290 ? 71.92456 45.92849 19.92342 1.000 16.06116 290 LEU G CA 1
ATOM 15808 C C . LEU G 1 290 ? 71.72273 44.64856 19.13382 1.000 13.25500 290 LEU G C 1
ATOM 15809 O O . LEU G 1 290 ? 70.60707 44.13715 19.02615 1.000 15.47326 290 LEU G O 1
ATOM 15814 N N . LEU G 1 291 ? 72.82261 44.10441 18.61753 1.000 14.05450 291 LEU G N 1
ATOM 15815 C CA . LEU G 1 291 ? 72.77578 42.93420 17.73924 1.000 14.91371 291 LEU G CA 1
ATOM 15816 C C . LEU G 1 291 ? 73.71315 41.85687 18.27630 1.000 17.17893 291 LEU G C 1
ATOM 15817 O O . LEU G 1 291 ? 74.93411 41.97780 18.16547 1.000 15.97416 291 LEU G O 1
ATOM 15822 N N . HIS G 1 292 ? 73.13714 40.78766 18.82625 1.000 14.14944 292 HIS G N 1
ATOM 15823 C CA . HIS G 1 292 ? 73.90601 39.64779 19.30921 1.000 13.37262 292 HIS G CA 1
ATOM 15824 C C . HIS G 1 292 ? 74.08744 38.64294 18.17857 1.000 16.59942 292 HIS G C 1
ATOM 15825 O O . HIS G 1 292 ? 73.11129 38.24260 17.54016 1.000 15.99529 292 HIS G O 1
ATOM 15832 N N . ILE G 1 293 ? 75.32954 38.23540 17.92514 1.000 15.50185 293 ILE G N 1
ATOM 15833 C CA . ILE G 1 293 ? 75.65154 37.37514 16.78896 1.000 15.57389 293 ILE G CA 1
ATOM 15834 C C . ILE G 1 293 ? 76.06620 35.99690 17.28209 1.000 17.04720 293 ILE G C 1
ATOM 15835 O O . ILE G 1 293 ? 77.00160 35.87243 18.08145 1.000 15.85796 293 ILE G O 1
ATOM 15840 N N . HIS G 1 294 ? 75.39786 34.96246 16.76841 1.000 16.11389 294 HIS G N 1
ATOM 15841 C CA . HIS G 1 294 ? 75.76342 33.57704 17.03444 1.000 15.22870 294 HIS G CA 1
ATOM 15842 C C . HIS G 1 294 ? 76.47891 32.98346 15.82746 1.000 16.56323 294 HIS G C 1
ATOM 15843 O O . HIS G 1 294 ? 76.11195 33.25929 14.68218 1.000 18.35080 294 HIS G O 1
ATOM 15850 N N . ARG G 1 295 ? 77.50854 32.16608 16.08371 1.000 15.38748 295 ARG G N 1
ATOM 15851 C CA . ARG G 1 295 ? 78.37550 31.66877 15.02106 1.000 16.48184 295 ARG G CA 1
ATOM 15852 C C . ARG G 1 295 ? 78.03777 30.24373 14.60709 1.000 15.18989 295 ARG G C 1
ATOM 15853 O O . ARG G 1 295 ? 78.92540 29.50638 14.16123 1.000 15.70114 295 ARG G O 1
ATOM 15861 N N . ALA G 1 296 ? 76.76613 29.85202 14.72182 1.000 13.99358 296 ALA G N 1
ATOM 15862 C CA . ALA G 1 296 ? 76.32151 28.53064 14.29095 1.000 16.17741 296 ALA G CA 1
ATOM 15863 C C . ALA G 1 296 ? 76.89294 28.17394 12.92562 1.000 16.32940 296 ALA G C 1
ATOM 15864 O O . ALA G 1 296 ? 76.90459 28.99965 12.00681 1.000 16.03844 296 ALA G O 1
ATOM 15866 N N . MET G 1 297 ? 77.38937 26.93397 12.82040 1.000 14.92981 297 MET G N 1
ATOM 15867 C CA . MET G 1 297 ? 78.00703 26.23229 11.68097 1.000 15.09809 297 MET G CA 1
ATOM 15868 C C . MET G 1 297 ? 79.48816 26.57711 11.54064 1.000 15.85503 297 MET G C 1
ATOM 15869 O O . MET G 1 297 ? 80.14168 26.03187 10.64382 1.000 15.31662 297 MET G O 1
ATOM 15874 N N . HIS G 1 298 ? 80.06028 27.41101 12.41729 1.000 14.23367 298 HIS G N 1
ATOM 15875 C CA . HIS G 1 298 ? 81.45043 27.82490 12.20712 1.000 14.57295 298 HIS G CA 1
ATOM 15876 C C . HIS G 1 298 ? 82.39626 26.63007 12.15134 1.000 16.45098 298 HIS G C 1
ATOM 15877 O O . HIS G 1 298 ? 83.34143 26.62249 11.35206 1.000 15.95314 298 HIS G O 1
ATOM 15884 N N . ALA G 1 299 ? 82.14740 25.59670 12.96938 1.000 15.43236 299 ALA G N 1
ATOM 15885 C CA . ALA G 1 299 ? 83.09139 24.47668 13.02478 1.000 14.99064 299 ALA G CA 1
ATOM 15886 C C . ALA G 1 299 ? 83.07648 23.62389 11.76530 1.000 15.83797 299 ALA G C 1
ATOM 15887 O O . ALA G 1 299 ? 83.99992 22.81517 11.56873 1.000 17.74684 299 ALA G O 1
ATOM 15889 N N . VAL G 1 300 ? 82.05536 23.77562 10.91340 1.000 16.32903 300 VAL G N 1
ATOM 15890 C CA . VAL G 1 300 ? 82.09194 23.16793 9.59112 1.000 16.43057 300 VAL G CA 1
ATOM 15891 C C . VAL G 1 300 ? 83.28076 23.69790 8.80731 1.000 18.84446 300 VAL G C 1
ATOM 15892 O O . VAL G 1 300 ? 83.90450 22.95940 8.02932 1.000 17.53574 300 VAL G O 1
ATOM 15896 N N . ILE G 1 301 ? 83.62671 24.96455 9.03932 1.000 15.98044 301 ILE G N 1
ATOM 15897 C CA . ILE G 1 301 ? 84.63155 25.70656 8.29139 1.000 18.99591 301 ILE G CA 1
ATOM 15898 C C . ILE G 1 301 ? 85.95919 25.76594 9.03308 1.000 16.33399 301 ILE G C 1
ATOM 15899 O O . ILE G 1 301 ? 87.02149 25.72323 8.41092 1.000 19.23608 301 ILE G O 1
ATOM 15904 N N . ASP G 1 302 ? 85.91801 25.90807 10.35738 1.000 16.97225 302 ASP G N 1
ATOM 15905 C CA . ASP G 1 302 ? 87.06520 26.44817 11.07597 1.000 18.03533 302 ASP G CA 1
ATOM 15906 C C . ASP G 1 302 ? 87.73075 25.45690 12.01596 1.000 20.10207 302 ASP G C 1
ATOM 15907 O O . ASP G 1 302 ? 88.65303 25.84472 12.73843 1.000 20.05363 302 ASP G O 1
ATOM 15912 N N . ARG G 1 303 ? 87.31694 24.19038 12.01291 1.000 15.33907 303 ARG G N 1
ATOM 15913 C CA . ARG G 1 303 ? 87.85049 23.28923 13.02664 1.000 19.33401 303 ARG G CA 1
ATOM 15914 C C . ARG G 1 303 ? 89.16847 22.63647 12.61866 1.000 20.44020 303 ARG G C 1
ATOM 15915 O O . ARG G 1 303 ? 90.07755 22.51174 13.44983 1.000 19.65752 303 ARG G O 1
ATOM 15923 N N . GLN G 1 304 ? 89.29320 22.19498 11.36962 1.000 18.69157 304 GLN G N 1
ATOM 15924 C CA . GLN G 1 304 ? 90.44495 21.39367 10.97615 1.000 21.86786 304 GLN G CA 1
ATOM 15925 C C . GLN G 1 304 ? 91.64336 22.28763 10.68590 1.000 21.73781 304 GLN G C 1
ATOM 15926 O O . GLN G 1 304 ? 91.52380 23.30119 9.98908 1.000 21.91500 304 GLN G O 1
ATOM 15932 N N . LYS G 1 305 ? 92.81011 21.89353 11.19778 1.000 19.78685 305 LYS G N 1
ATOM 15933 C CA . LYS G 1 305 ? 93.96174 22.78178 11.10017 1.000 21.94290 305 LYS G CA 1
ATOM 15934 C C . LYS G 1 305 ? 94.47982 22.92452 9.67534 1.000 19.44869 305 LYS G C 1
ATOM 15935 O O . LYS G 1 305 ? 95.19612 23.88712 9.38869 1.000 24.24266 305 LYS G O 1
ATOM 15941 N N . ASN G 1 306 ? 94.15118 22.00991 8.76641 1.000 18.95729 306 ASN G N 1
ATOM 15942 C CA . ASN G 1 306 ? 94.75320 22.07652 7.44523 1.000 19.19837 306 ASN G CA 1
ATOM 15943 C C . ASN G 1 306 ? 93.80238 22.53106 6.34709 1.000 16.73079 306 ASN G C 1
ATOM 15944 O O . ASN G 1 306 ? 94.24704 22.70669 5.21077 1.000 19.01830 306 ASN G O 1
ATOM 15949 N N . HIS G 1 307 ? 92.51954 22.73585 6.63799 1.000 17.92573 307 HIS G N 1
ATOM 15950 C CA . HIS G 1 307 ? 91.60959 23.13593 5.57423 1.000 16.33963 307 HIS G CA 1
ATOM 15951 C C . HIS G 1 307 ? 90.45717 23.94283 6.14005 1.000 17.02820 307 HIS G C 1
ATOM 15952 O O . HIS G 1 307 ? 89.89226 23.59908 7.18213 1.000 18.41005 307 HIS G O 1
ATOM 15959 N N . GLY G 1 308 ? 90.11093 25.01129 5.43330 1.000 17.53084 308 GLY G N 1
ATOM 15960 C CA . GLY G 1 308 ? 88.96314 25.81782 5.79507 1.000 13.83901 308 GLY G CA 1
ATOM 15961 C C . GLY G 1 308 ? 89.34327 27.26912 5.96709 1.000 14.53248 308 GLY G C 1
ATOM 15962 O O . GLY G 1 308 ? 90.14923 27.79951 5.20086 1.000 17.46376 308 GLY G O 1
ATOM 15963 N N . MET G 1 309 ? 88.76393 27.91399 6.97361 1.000 16.80012 309 MET G N 1
ATOM 15964 C CA . MET G 1 309 ? 89.08867 29.28561 7.34043 1.000 16.47066 309 MET G CA 1
ATOM 15965 C C . MET G 1 309 ? 89.12257 29.34549 8.85560 1.000 18.40459 309 MET G C 1
ATOM 15966 O O . MET G 1 309 ? 88.19067 28.86640 9.50620 1.000 18.61204 309 MET G O 1
ATOM 15971 N N . HIS G 1 310 ? 90.18322 29.91729 9.42399 1.000 15.44496 310 HIS G N 1
ATOM 15972 C CA . HIS G 1 310 ? 90.24336 30.02500 10.87372 1.000 16.50809 310 HIS G CA 1
ATOM 15973 C C . HIS G 1 310 ? 89.16061 30.97246 11.37944 1.000 15.89167 310 HIS G C 1
ATOM 15974 O O . HIS G 1 310 ? 88.75354 31.91200 10.68808 1.000 16.73546 310 HIS G O 1
ATOM 15981 N N . PHE G 1 311 ? 88.69644 30.73157 12.60974 1.000 15.34450 311 PHE G N 1
ATOM 15982 C CA . PHE G 1 311 ? 87.61403 31.55658 13.13065 1.000 16.98234 311 PHE G CA 1
ATOM 15983 C C . PHE G 1 311 ? 87.98744 33.03870 13.16766 1.000 14.49222 311 PHE G C 1
ATOM 15984 O O . PHE G 1 311 ? 87.10687 33.89389 13.05079 1.000 17.19434 311 PHE G O 1
ATOM 15992 N N . ARG G 1 312 ? 89.27163 33.37198 13.32910 1.000 15.67215 312 ARG G N 1
ATOM 15993 C CA . ARG G 1 312 ? 89.63138 34.79021 13.39350 1.000 18.19512 312 ARG G CA 1
ATOM 15994 C C . ARG G 1 312 ? 89.28421 35.51301 12.10010 1.000 15.79323 312 ARG G C 1
ATOM 15995 O O . ARG G 1 312 ? 89.01632 36.71815 12.12573 1.000 16.82475 312 ARG G O 1
ATOM 16003 N N . VAL G 1 313 ? 89.27313 34.80073 10.96858 1.000 13.91004 313 VAL G N 1
ATOM 16004 C CA . VAL G 1 313 ? 88.84035 35.41761 9.71921 1.000 14.32467 313 VAL G CA 1
ATOM 16005 C C . VAL G 1 313 ? 87.34023 35.65661 9.74979 1.000 15.82491 313 VAL G C 1
ATOM 16006 O O . VAL G 1 313 ? 86.85158 36.71279 9.31651 1.000 15.65938 313 VAL G O 1
ATOM 16010 N N . LEU G 1 314 ? 86.58566 34.66522 10.23864 1.000 14.56212 314 LEU G N 1
ATOM 16011 C CA . LEU G 1 314 ? 85.13810 34.82086 10.38146 1.000 15.40588 314 LEU G CA 1
ATOM 16012 C C . LEU G 1 314 ? 84.79937 35.89197 11.40387 1.000 14.60750 314 LEU G C 1
ATOM 16013 O O . LEU G 1 314 ? 83.75096 36.54199 11.29707 1.000 15.16162 314 LEU G O 1
ATOM 16018 N N . ALA G 1 315 ? 85.67894 36.09302 12.39377 1.000 15.42106 315 ALA G N 1
ATOM 16019 C CA . ALA G 1 315 ? 85.46445 37.11885 13.40539 1.000 17.92638 315 ALA G CA 1
ATOM 16020 C C . ALA G 1 315 ? 85.69712 38.51264 12.83319 1.000 14.87960 315 ALA G C 1
ATOM 16021 O O . ALA G 1 315 ? 84.89073 39.42236 13.05501 1.000 16.21004 315 ALA G O 1
ATOM 16023 N N . LYS G 1 316 ? 86.79919 38.70009 12.09793 1.000 13.71488 316 LYS G N 1
ATOM 16024 C CA . LYS G 1 316 ? 87.02398 39.97991 11.42056 1.000 16.11120 316 LYS G CA 1
ATOM 16025 C C . LYS G 1 316 ? 85.87084 40.30504 10.48536 1.000 15.13609 316 LYS G C 1
ATOM 16026 O O . LYS G 1 316 ? 85.38261 41.43842 10.45866 1.000 14.71830 316 LYS G O 1
ATOM 16032 N N . ALA G 1 317 ? 85.41087 39.30703 9.73010 1.000 15.98942 317 ALA G N 1
ATOM 16033 C CA . ALA G 1 317 ? 84.30332 39.52522 8.80578 1.000 18.13783 317 ALA G CA 1
ATOM 16034 C C . ALA G 1 317 ? 83.03926 39.96931 9.53376 1.000 14.79917 317 ALA G C 1
ATOM 16035 O O . ALA G 1 317 ? 82.31014 40.84051 9.04550 1.000 16.54783 317 ALA G O 1
ATOM 16037 N N . LEU G 1 318 ? 82.74602 39.37408 10.69468 1.000 14.75405 318 LEU G N 1
ATOM 16038 C CA . LEU G 1 318 ? 81.57508 39.80855 11.44777 1.000 15.51710 318 LEU G CA 1
ATOM 16039 C C . LEU G 1 318 ? 81.73395 41.24491 11.93803 1.000 16.00862 318 LEU G C 1
ATOM 16040 O O . LEU G 1 318 ? 80.77797 42.03057 11.90930 1.000 15.96456 318 LEU G O 1
ATOM 16045 N N . ARG G 1 319 ? 82.92795 41.60462 12.41099 1.000 15.41610 319 ARG G N 1
ATOM 16046 C CA . ARG G 1 319 ? 83.12436 42.97878 12.85555 1.000 15.33999 319 ARG G CA 1
ATOM 16047 C C . ARG G 1 319 ? 82.82268 43.95090 11.71856 1.000 16.85187 319 ARG G C 1
ATOM 16048 O O . ARG G 1 319 ? 82.13350 44.96034 11.92071 1.000 16.00707 319 ARG G O 1
ATOM 16056 N N . MET G 1 320 ? 83.26854 43.61603 10.50368 1.000 14.53672 320 MET G N 1
ATOM 16057 C CA . MET G 1 320 ? 83.03648 44.47431 9.34361 1.000 15.55779 320 MET G CA 1
ATOM 16058 C C . MET G 1 320 ? 81.56120 44.50956 8.96679 1.000 17.40237 320 MET G C 1
ATOM 16059 O O . MET G 1 320 ? 80.99491 45.58687 8.74958 1.000 15.70641 320 MET G O 1
ATOM 16064 N N . SER G 1 321 ? 80.92664 43.33635 8.87070 1.000 14.38621 321 SER G N 1
ATOM 16065 C CA . SER G 1 321 ? 79.52767 43.26683 8.44634 1.000 15.17488 321 SER G CA 1
ATOM 16066 C C . SER G 1 321 ? 78.60897 43.86000 9.50150 1.000 14.51095 321 SER G C 1
ATOM 16067 O O . SER G 1 321 ? 77.62071 44.53454 9.17810 1.000 16.55960 321 SER G O 1
ATOM 16070 N N . GLY G 1 322 ? 78.91700 43.61028 10.76742 1.000 15.82996 322 GLY G N 1
ATOM 16071 C CA . GLY G 1 322 ? 78.24758 44.27304 11.85746 1.000 14.95722 322 GLY G CA 1
ATOM 16072 C C . GLY G 1 322 ? 77.66722 43.33240 12.88632 1.000 16.40943 322 GLY G C 1
ATOM 16073 O O . GLY G 1 322 ? 76.83556 42.46946 12.57310 1.000 16.39800 322 GLY G O 1
ATOM 16074 N N . GLY G 1 323 ? 78.09925 43.50981 14.12678 1.000 13.98488 323 GLY G N 1
ATOM 16075 C CA . GLY G 1 323 ? 77.47375 42.87002 15.26718 1.000 15.30232 323 GLY G CA 1
ATOM 16076 C C . GLY G 1 323 ? 77.99752 43.50886 16.53651 1.000 14.26399 323 GLY G C 1
ATOM 16077 O O . GLY G 1 323 ? 79.10493 44.04914 16.53473 1.000 15.52574 323 GLY G O 1
ATOM 16078 N N . ASP G 1 324 ? 77.22414 43.46273 17.61501 1.000 14.73037 324 ASP G N 1
ATOM 16079 C CA . ASP G 1 324 ? 77.66908 44.02922 18.87959 1.000 14.12378 324 ASP G CA 1
ATOM 16080 C C . ASP G 1 324 ? 78.22885 42.99043 19.84238 1.000 15.47086 324 ASP G C 1
ATOM 16081 O O . ASP G 1 324 ? 79.12301 43.32316 20.63100 1.000 14.47787 324 ASP G O 1
ATOM 16086 N N . HIS G 1 325 ? 77.70971 41.76112 19.79545 1.000 15.97024 325 HIS G N 1
ATOM 16087 C CA . HIS G 1 325 ? 78.27876 40.59339 20.46243 1.000 15.49664 325 HIS G CA 1
ATOM 16088 C C . HIS G 1 325 ? 78.62853 39.54484 19.41543 1.000 15.75257 325 HIS G C 1
ATOM 16089 O O . HIS G 1 325 ? 77.97837 39.45541 18.36555 1.000 14.94998 325 HIS G O 1
ATOM 16096 N N . ILE G 1 326 ? 79.60064 38.69164 19.72955 1.000 14.71109 326 ILE G N 1
ATOM 16097 C CA . ILE G 1 326 ? 79.79318 37.46837 18.95021 1.000 14.25668 326 ILE G CA 1
ATOM 16098 C C . ILE G 1 326 ? 80.25826 36.34700 19.87455 1.000 14.46597 326 ILE G C 1
ATOM 16099 O O . ILE G 1 326 ? 81.13717 36.53652 20.72414 1.000 15.91751 326 ILE G O 1
ATOM 16104 N N . HIS G 1 327 ? 79.66264 35.16727 19.69334 1.000 15.96141 327 HIS G N 1
ATOM 16105 C CA . HIS G 1 327 ? 80.13217 33.97872 20.39644 1.000 16.90166 327 HIS G CA 1
ATOM 16106 C C . HIS G 1 327 ? 81.58122 33.67110 20.04625 1.000 22.16484 327 HIS G C 1
ATOM 16107 O O . HIS G 1 327 ? 81.99704 33.74064 18.88318 1.000 19.77409 327 HIS G O 1
ATOM 16114 N N . ALA G 1 328 ? 82.36458 33.34113 21.07473 1.000 16.17716 328 ALA G N 1
ATOM 16115 C CA . ALA G 1 328 ? 83.80305 33.20437 20.90486 1.000 17.78251 328 ALA G CA 1
ATOM 16116 C C . ALA G 1 328 ? 84.33737 31.91966 21.51912 1.000 23.17339 328 ALA G C 1
ATOM 16117 O O . ALA G 1 328 ? 85.55936 31.74967 21.59673 1.000 26.02750 328 ALA G O 1
ATOM 16119 N N . GLY G 1 329 ? 83.45822 31.02880 21.96320 1.000 25.44310 329 GLY G N 1
ATOM 16120 C CA . GLY G 1 329 ? 83.85705 29.74462 22.50049 1.000 26.55895 329 GLY G CA 1
ATOM 16121 C C . GLY G 1 329 ? 84.17085 29.82447 23.97405 1.000 33.73204 329 GLY G C 1
ATOM 16122 O O . GLY G 1 329 ? 83.67142 30.70089 24.68169 1.000 32.71456 329 GLY G O 1
ATOM 16123 N N . THR G 1 330 ? 85.00791 28.92072 24.45870 1.000 38.91311 330 THR G N 1
ATOM 16124 C CA . THR G 1 330 ? 85.43331 28.98457 25.84216 1.000 37.98284 330 THR G CA 1
ATOM 16125 C C . THR G 1 330 ? 86.92793 28.71510 25.90251 1.000 40.55137 330 THR G C 1
ATOM 16126 O O . THR G 1 330 ? 87.52739 28.18082 24.96741 1.000 40.25568 330 THR G O 1
ATOM 16130 N N . VAL G 1 331 ? 87.53371 29.14225 27.00739 1.000 40.13115 331 VAL G N 1
ATOM 16131 C CA . VAL G 1 331 ? 88.94756 28.89195 27.24766 1.000 42.69452 331 VAL G CA 1
ATOM 16132 C C . VAL G 1 331 ? 89.16059 27.80012 28.27904 1.000 47.52190 331 VAL G C 1
ATOM 16133 O O . VAL G 1 331 ? 90.29959 27.33363 28.44601 1.000 50.49936 331 VAL G O 1
ATOM 16137 N N . VAL G 1 332 ? 88.10924 27.37916 28.97234 1.000 44.93657 332 VAL G N 1
ATOM 16138 C CA . VAL G 1 332 ? 88.18850 26.28466 29.92471 1.000 47.70957 332 VAL G CA 1
ATOM 16139 C C . VAL G 1 332 ? 87.97650 24.95990 29.20166 1.000 47.76506 332 VAL G C 1
ATOM 16140 O O . VAL G 1 332 ? 88.83525 24.07785 29.23843 1.000 61.49465 332 VAL G O 1
ATOM 16144 N N . LYS G 1 334 ? 90.76358 23.54127 27.61234 1.000 50.91502 334 LYS G N 1
ATOM 16145 C CA . LYS G 1 334 ? 91.58349 23.96059 26.48119 1.000 47.10399 334 LYS G CA 1
ATOM 16146 C C . LYS G 1 334 ? 93.03158 24.20414 26.90727 1.000 51.21068 334 LYS G C 1
ATOM 16147 O O . LYS G 1 334 ? 93.29387 24.71849 27.99743 1.000 48.57538 334 LYS G O 1
ATOM 16153 N N . LEU G 1 335 ? 93.96545 23.84024 26.02991 1.000 52.59312 335 LEU G N 1
ATOM 16154 C CA . LEU G 1 335 ? 95.38906 23.92208 26.31493 1.000 51.01340 335 LEU G CA 1
ATOM 16155 C C . LEU G 1 335 ? 95.90726 25.34793 26.12298 1.000 50.13118 335 LEU G C 1
ATOM 16156 O O . LEU G 1 335 ? 95.20373 26.23885 25.63881 1.000 45.52633 335 LEU G O 1
ATOM 16161 N N . GLU G 1 336 ? 97.17105 25.55202 26.50339 1.000 48.88463 336 GLU G N 1
ATOM 16162 C CA . GLU G 1 336 ? 97.75595 26.89037 26.47252 1.000 51.31833 336 GLU G CA 1
ATOM 16163 C C . GLU G 1 336 ? 97.74534 27.47519 25.06254 1.000 48.76269 336 GLU G C 1
ATOM 16164 O O . GLU G 1 336 ? 97.39412 28.64562 24.86826 1.000 40.62500 336 GLU G O 1
ATOM 16170 N N . GLY G 1 337 ? 98.13339 26.67558 24.06448 1.000 42.18288 337 GLY G N 1
ATOM 16171 C CA . GLY G 1 337 ? 98.11609 27.16193 22.69236 1.000 42.77836 337 GLY G CA 1
ATOM 16172 C C . GLY G 1 337 ? 96.72510 27.55181 22.22160 1.000 37.73070 337 GLY G C 1
ATOM 16173 O O . GLY G 1 337 ? 96.55619 28.54810 21.51034 1.000 29.31024 337 GLY G O 1
ATOM 16174 N N . GLU G 1 338 ? 95.71060 26.77407 22.61557 1.000 37.15093 338 GLU G N 1
ATOM 16175 C CA . GLU G 1 338 ? 94.33350 27.10515 22.26110 1.000 35.96829 338 GLU G CA 1
ATOM 16176 C C . GLU G 1 338 ? 93.87857 28.38715 22.94777 1.000 27.65695 338 GLU G C 1
ATOM 16177 O O . GLU G 1 338 ? 93.20563 29.22087 22.33181 1.000 27.88379 338 GLU G O 1
ATOM 16183 N N . ARG G 1 339 ? 94.22851 28.56252 24.22460 1.000 29.29501 339 ARG G N 1
ATOM 16184 C CA . ARG G 1 339 ? 93.90239 29.81520 24.89587 1.000 34.51994 339 ARG G CA 1
ATOM 16185 C C . ARG G 1 339 ? 94.58357 30.98946 24.21105 1.000 28.15622 339 ARG G C 1
ATOM 16186 O O . ARG G 1 339 ? 93.98047 32.05554 24.05981 1.000 27.77788 339 ARG G O 1
ATOM 16194 N N . GLU G 1 340 ? 95.83521 30.80715 23.77832 1.000 26.20959 340 GLU G N 1
ATOM 16195 C CA . GLU G 1 340 ? 96.55485 31.88416 23.10105 1.000 30.16468 340 GLU G CA 1
ATOM 16196 C C . GLU G 1 340 ? 95.86690 32.26860 21.79897 1.000 25.21249 340 GLU G C 1
ATOM 16197 O O . GLU G 1 340 ? 95.78053 33.45382 21.45996 1.000 25.54166 340 GLU G O 1
ATOM 16203 N N . MET G 1 341 ? 95.38423 31.27895 21.04750 1.000 22.39057 341 MET G N 1
ATOM 16204 C CA . MET G 1 341 ? 94.68694 31.59272 19.80644 1.000 23.25441 341 MET G CA 1
ATOM 16205 C C . MET G 1 341 ? 93.38618 32.33779 20.09213 1.000 22.46434 341 MET G C 1
ATOM 16206 O O . MET G 1 341 ? 93.05294 33.30004 19.39552 1.000 21.01353 341 MET G O 1
ATOM 16211 N N . THR G 1 342 ? 92.64948 31.91684 21.12253 1.000 20.46111 342 THR G N 1
ATOM 16212 C CA . THR G 1 342 ? 91.42335 32.62013 21.49342 1.000 19.45569 342 THR G CA 1
ATOM 16213 C C . THR G 1 342 ? 91.71525 34.06269 21.89746 1.000 22.88671 342 THR G C 1
ATOM 16214 O O . THR G 1 342 ? 91.03434 34.99638 21.45429 1.000 20.68656 342 THR G O 1
ATOM 16218 N N . LEU G 1 343 ? 92.72157 34.26938 22.74784 1.000 20.98134 343 LEU G N 1
ATOM 16219 C CA . LEU G 1 343 ? 93.02897 35.63397 23.17040 1.000 22.94611 343 LEU G CA 1
ATOM 16220 C C . LEU G 1 343 ? 93.44352 36.49662 21.98593 1.000 21.33817 343 LEU G C 1
ATOM 16221 O O . LEU G 1 343 ? 93.15822 37.70143 21.95701 1.000 22.42475 343 LEU G O 1
ATOM 16226 N N . GLY G 1 344 ? 94.11587 35.89558 21.00297 1.000 18.57993 344 GLY G N 1
ATOM 16227 C CA . GLY G 1 344 ? 94.47494 36.63101 19.79864 1.000 19.27441 344 GLY G CA 1
ATOM 16228 C C . GLY G 1 344 ? 93.26244 37.15138 19.04692 1.000 18.53156 344 GLY G C 1
ATOM 16229 O O . GLY G 1 344 ? 93.19626 38.32857 18.69810 1.000 17.91482 344 GLY G O 1
ATOM 16230 N N . PHE G 1 345 ? 92.28893 36.28058 18.76717 1.000 21.03184 345 PHE G N 1
ATOM 16231 C CA . PHE G 1 345 ? 91.15425 36.78379 17.99825 1.000 20.80279 345 PHE G CA 1
ATOM 16232 C C . PHE G 1 345 ? 90.19544 37.60319 18.85806 1.000 17.68194 345 PHE G C 1
ATOM 16233 O O . PHE G 1 345 ? 89.46283 38.43998 18.31985 1.000 18.85379 345 PHE G O 1
ATOM 16241 N N . VAL G 1 346 ? 90.23815 37.45199 20.18594 1.000 18.18855 346 VAL G N 1
ATOM 16242 C CA . VAL G 1 346 ? 89.48706 38.36078 21.04621 1.000 14.83654 346 VAL G CA 1
ATOM 16243 C C . VAL G 1 346 ? 90.03304 39.78182 20.92301 1.000 18.51909 346 VAL G C 1
ATOM 16244 O O . VAL G 1 346 ? 89.27068 40.75443 20.82716 1.000 16.27905 346 VAL G O 1
ATOM 16248 N N . ASP G 1 347 ? 91.35952 39.92426 20.91100 1.000 16.67345 347 ASP G N 1
ATOM 16249 C CA . ASP G 1 347 ? 91.95265 41.24220 20.68621 1.000 15.79844 347 ASP G CA 1
ATOM 16250 C C . ASP G 1 347 ? 91.56564 41.79503 19.31722 1.000 15.56095 347 ASP G C 1
ATOM 16251 O O . ASP G 1 347 ? 91.27810 42.98964 19.17828 1.000 17.04967 347 ASP G O 1
ATOM 16256 N N . LEU G 1 348 ? 91.56611 40.94205 18.29047 1.000 15.38419 348 LEU G N 1
ATOM 16257 C CA . LEU G 1 348 ? 91.20266 41.39010 16.95057 1.000 14.39186 348 LEU G CA 1
ATOM 16258 C C . LEU G 1 348 ? 89.74763 41.84269 16.88654 1.000 17.35431 348 LEU G C 1
ATOM 16259 O O . LEU G 1 348 ? 89.40734 42.71031 16.07361 1.000 17.63689 348 LEU G O 1
ATOM 16264 N N . LEU G 1 349 ? 88.88288 41.25958 17.72166 1.000 16.01268 349 LEU G N 1
ATOM 16265 C CA . LEU G 1 349 ? 87.47480 41.64826 17.79332 1.000 15.63848 349 LEU G CA 1
ATOM 16266 C C . LEU G 1 349 ? 87.25122 42.93142 18.58336 1.000 18.59793 349 LEU G C 1
ATOM 16267 O O . LEU G 1 349 ? 86.32204 43.68830 18.27655 1.000 17.01212 349 LEU G O 1
ATOM 16272 N N . ARG G 1 350 ? 88.05908 43.18228 19.61472 1.000 17.25466 350 ARG G N 1
ATOM 16273 C CA . ARG G 1 350 ? 87.76378 44.25101 20.56244 1.000 16.72964 350 ARG G CA 1
ATOM 16274 C C . ARG G 1 350 ? 88.58956 45.50817 20.34301 1.000 16.95752 350 ARG G C 1
ATOM 16275 O O . ARG G 1 350 ? 88.08860 46.61402 20.57532 1.000 15.09271 350 ARG G O 1
ATOM 16283 N N . ASP G 1 351 ? 89.84478 45.36257 19.94595 1.000 16.79427 351 ASP G N 1
ATOM 16284 C CA . ASP G 1 351 ? 90.80387 46.45614 20.06577 1.000 16.55307 351 ASP G CA 1
ATOM 16285 C C . ASP G 1 351 ? 90.83005 47.32638 18.80977 1.000 18.52534 351 ASP G C 1
ATOM 16286 O O . ASP G 1 351 ? 90.36570 46.94493 17.73259 1.000 17.35366 351 ASP G O 1
ATOM 16291 N N . ASP G 1 352 ? 91.40477 48.52153 18.96150 1.000 16.65044 352 ASP G N 1
ATOM 16292 C CA . ASP G 1 352 ? 91.53936 49.40592 17.81144 1.000 19.36747 352 ASP G CA 1
ATOM 16293 C C . ASP G 1 352 ? 92.75649 49.05536 16.96824 1.000 19.71578 352 ASP G C 1
ATOM 16294 O O . ASP G 1 352 ? 92.72371 49.18043 15.73955 1.000 17.95077 352 ASP G O 1
ATOM 16299 N N . PHE G 1 353 ? 93.84342 48.63005 17.60784 1.000 17.65401 353 PHE G N 1
ATOM 16300 C CA . PHE G 1 353 ? 95.09913 48.38373 16.91803 1.000 18.15705 353 PHE G CA 1
ATOM 16301 C C . PHE G 1 353 ? 95.72676 47.13563 17.51940 1.000 19.35258 353 PHE G C 1
ATOM 16302 O O . PHE G 1 353 ? 95.93837 47.07082 18.73540 1.000 21.80952 353 PHE G O 1
ATOM 16310 N N . ILE G 1 354 ? 95.99446 46.14257 16.68403 1.000 17.88461 354 ILE G N 1
ATOM 16311 C CA . ILE G 1 354 ? 96.50533 44.85540 17.13811 1.000 16.62400 354 ILE G CA 1
ATOM 16312 C C . ILE G 1 354 ? 97.80743 44.58144 16.40093 1.000 21.31590 354 ILE G C 1
ATOM 16313 O O . ILE G 1 354 ? 97.81029 44.38346 15.17944 1.000 18.62992 354 ILE G O 1
ATOM 16318 N N . GLU G 1 355 ? 98.91239 44.54230 17.14254 1.000 19.31238 355 GLU G N 1
ATOM 16319 C CA . GLU G 1 355 ? 100.20275 44.25265 16.53648 1.000 21.61984 355 GLU G CA 1
ATOM 16320 C C . GLU G 1 355 ? 100.30192 42.78714 16.12767 1.000 20.74016 355 GLU G C 1
ATOM 16321 O O . GLU G 1 355 ? 99.77098 41.89974 16.80063 1.000 21.41262 355 GLU G O 1
ATOM 16327 N N . LYS G 1 356 ? 100.98267 42.54569 15.00918 1.000 18.15570 356 LYS G N 1
ATOM 16328 C CA . LYS G 1 356 ? 101.31958 41.18860 14.58575 1.000 18.66222 356 LYS G CA 1
ATOM 16329 C C . LYS G 1 356 ? 101.92128 40.39458 15.74256 1.000 22.87343 356 LYS G C 1
ATOM 16330 O O . LYS G 1 356 ? 102.77698 40.89703 16.47729 1.000 20.57415 356 LYS G O 1
ATOM 16336 N N . ASP G 1 357 ? 101.48137 39.13998 15.88909 1.000 19.43123 357 ASP G N 1
ATOM 16337 C CA . ASP G 1 357 ? 101.91833 38.29551 17.01091 1.000 19.26051 357 ASP G CA 1
ATOM 16338 C C . ASP G 1 357 ? 101.62083 36.83354 16.64017 1.000 23.52658 357 ASP G C 1
ATOM 16339 O O . ASP G 1 357 ? 100.54706 36.31153 16.94636 1.000 21.47770 357 ASP G O 1
ATOM 16344 N N . ARG G 1 358 ? 102.59706 36.18352 16.00397 1.000 24.08321 358 ARG G N 1
ATOM 16345 C CA . ARG G 1 358 ? 102.38333 34.81906 15.51896 1.000 25.27096 358 ARG G CA 1
ATOM 16346 C C . ARG G 1 358 ? 102.08566 33.84404 16.65087 1.000 27.61432 358 ARG G C 1
ATOM 16347 O O . ARG G 1 358 ? 101.34660 32.87081 16.44995 1.000 32.92702 358 ARG G O 1
ATOM 16355 N N . ALA G 1 359 ? 102.62911 34.08791 17.84582 1.000 26.08905 359 ALA G N 1
ATOM 16356 C CA . ALA G 1 359 ? 102.34515 33.20816 18.97475 1.000 31.85462 359 ALA G CA 1
ATOM 16357 C C . ALA G 1 359 ? 100.86552 33.20312 19.34018 1.000 31.95644 359 ALA G C 1
ATOM 16358 O O . ALA G 1 359 ? 100.40180 32.27412 20.00985 1.000 27.84263 359 ALA G O 1
ATOM 16360 N N . ARG G 1 360 ? 100.10707 34.21350 18.91525 1.000 23.21471 360 ARG G N 1
ATOM 16361 C CA . ARG G 1 360 ? 98.67557 34.25146 19.19270 1.000 21.08489 360 ARG G CA 1
ATOM 16362 C C . ARG G 1 360 ? 97.85379 34.19288 17.91261 1.000 21.93210 360 ARG G C 1
ATOM 16363 O O . ARG G 1 360 ? 96.65756 34.51987 17.92674 1.000 22.84771 360 ARG G O 1
ATOM 16371 N N . GLY G 1 361 ? 98.47470 33.76772 16.81470 1.000 19.80417 361 GLY G N 1
ATOM 16372 C CA . GLY G 1 361 ? 97.76827 33.57174 15.56841 1.000 21.21101 361 GLY G CA 1
ATOM 16373 C C . GLY G 1 361 ? 97.46231 34.84278 14.82523 1.000 21.38119 361 GLY G C 1
ATOM 16374 O O . GLY G 1 361 ? 96.61572 34.83415 13.93106 1.000 21.35614 361 GLY G O 1
ATOM 16375 N N . ILE G 1 362 ? 98.13657 35.93469 15.16052 1.000 20.04379 362 ILE G N 1
ATOM 16376 C CA . ILE G 1 362 ? 97.90132 37.23222 14.54210 1.000 19.02659 362 ILE G CA 1
ATOM 16377 C C . ILE G 1 362 ? 98.98038 37.40408 13.47761 1.000 17.67865 362 ILE G C 1
ATOM 16378 O O . ILE G 1 362 ? 100.11381 37.79107 13.77433 1.000 21.00594 362 ILE G O 1
ATOM 16383 N N . PHE G 1 363 ? 98.63225 37.08894 12.22649 1.000 14.82764 363 PHE G N 1
ATOM 16384 C CA . PHE G 1 363 ? 99.60434 37.06494 11.14081 1.000 17.44727 363 PHE G CA 1
ATOM 16385 C C . PHE G 1 363 ? 99.90531 38.44920 10.58177 1.000 18.84384 363 PHE G C 1
ATOM 16386 O O . PHE G 1 363 ? 100.92970 38.61510 9.91116 1.000 20.42793 363 PHE G O 1
ATOM 16394 N N . PHE G 1 364 ? 99.03357 39.42519 10.83751 1.000 16.24711 364 PHE G N 1
ATOM 16395 C CA . PHE G 1 364 ? 99.13838 40.77834 10.30989 1.000 18.99165 364 PHE G CA 1
ATOM 16396 C C . PHE G 1 364 ? 98.83570 41.78747 11.40119 1.000 16.18833 364 PHE G C 1
ATOM 16397 O O . PHE G 1 364 ? 97.90941 41.59561 12.19118 1.000 17.82536 364 PHE G O 1
ATOM 16405 N N . THR G 1 365 ? 99.59257 42.88268 11.42344 1.000 16.66009 365 THR G N 1
ATOM 16406 C CA . THR G 1 365 ? 99.15137 44.04546 12.17888 1.000 16.54784 365 THR G CA 1
ATOM 16407 C C . THR G 1 365 ? 97.82126 44.53294 11.61558 1.000 18.51505 365 THR G C 1
ATOM 16408 O O . THR G 1 365 ? 97.66912 44.67128 10.40241 1.000 19.08445 365 THR G O 1
ATOM 16412 N N . GLN G 1 366 ? 96.84572 44.75232 12.49470 1.000 16.01467 366 GLN G N 1
ATOM 16413 C CA . GLN G 1 366 ? 95.48960 45.11392 12.09066 1.000 18.21197 366 GLN G CA 1
ATOM 16414 C C . GLN G 1 366 ? 95.09155 46.42888 12.74603 1.000 18.86164 366 GLN G C 1
ATOM 16415 O O . GLN G 1 366 ? 95.03219 46.52481 13.97822 1.000 17.15899 366 GLN G O 1
ATOM 16421 N N . ASP G 1 367 ? 94.80567 47.43220 11.91383 1.000 16.84391 367 ASP G N 1
ATOM 16422 C CA . ASP G 1 367 ? 94.40733 48.76328 12.34817 1.000 18.35957 367 ASP G CA 1
ATOM 16423 C C . ASP G 1 367 ? 92.94827 48.95541 11.96265 1.000 17.02603 367 ASP G C 1
ATOM 16424 O O . ASP G 1 367 ? 92.62022 48.93031 10.77370 1.000 20.42640 367 ASP G O 1
ATOM 16429 N N . TRP G 1 368 ? 92.07988 49.12171 12.95559 1.000 14.76261 368 TRP G N 1
ATOM 16430 C CA . TRP G 1 368 ? 90.65400 49.27145 12.68473 1.000 13.90040 368 TRP G CA 1
ATOM 16431 C C . TRP G 1 368 ? 90.20401 50.72448 12.57486 1.000 16.68791 368 TRP G C 1
ATOM 16432 O O . TRP G 1 368 ? 89.00574 50.95949 12.39092 1.000 16.13057 368 TRP G O 1
ATOM 16443 N N . VAL G 1 369 ? 91.13374 51.68896 12.63654 1.000 16.93534 369 VAL G N 1
ATOM 16444 C CA . VAL G 1 369 ? 90.86060 53.13221 12.56826 1.000 18.43297 369 VAL G CA 1
ATOM 16445 C C . VAL G 1 369 ? 89.49266 53.50865 13.13559 1.000 19.98862 369 VAL G C 1
ATOM 16446 O O . VAL G 1 369 ? 88.64441 54.09132 12.44658 1.000 16.84314 369 VAL G O 1
ATOM 16450 N N . SER G 1 370 ? 89.28783 53.19540 14.41458 1.000 16.71018 370 SER G N 1
ATOM 16451 C CA . SER G 1 370 ? 88.16107 53.61227 15.24712 1.000 14.06583 370 SER G CA 1
ATOM 16452 C C . SER G 1 370 ? 86.83991 52.92685 14.92214 1.000 14.72766 370 SER G C 1
ATOM 16453 O O . SER G 1 370 ? 85.80573 53.33776 15.47184 1.000 18.64675 370 SER G O 1
ATOM 16456 N N . MET G 1 371 ? 86.82896 51.87203 14.11653 1.000 16.02189 371 MET G N 1
ATOM 16457 C CA . MET G 1 371 ? 85.64031 51.02287 14.07334 1.000 17.17235 371 MET G CA 1
ATOM 16458 C C . MET G 1 371 ? 85.43372 50.39975 15.45306 1.000 17.15143 371 MET G C 1
ATOM 16459 O O . MET G 1 371 ? 86.39412 49.86718 16.03517 1.000 18.43189 371 MET G O 1
ATOM 16464 N N . PRO G 1 372 ? 84.23112 50.47453 16.02352 1.000 15.87430 372 PRO G N 1
ATOM 16465 C CA . PRO G 1 372 ? 84.02525 49.94563 17.37693 1.000 15.18404 372 PRO G CA 1
ATOM 16466 C C . PRO G 1 372 ? 84.31303 48.45412 17.42532 1.000 17.68547 372 PRO G C 1
ATOM 16467 O O . PRO G 1 372 ? 84.28947 47.75587 16.40842 1.000 16.42265 372 PRO G O 1
ATOM 16471 N N . GLY G 1 373 ? 84.61146 47.98046 18.63939 1.000 16.54597 373 GLY G N 1
ATOM 16472 C CA . GLY G 1 373 ? 84.81976 46.56257 18.86496 1.000 15.04247 373 GLY G CA 1
ATOM 16473 C C . GLY G 1 373 ? 83.52745 45.81096 19.19660 1.000 15.76569 373 GLY G C 1
ATOM 16474 O O . GLY G 1 373 ? 82.46939 46.39319 19.42018 1.000 14.81575 373 GLY G O 1
ATOM 16475 N N . VAL G 1 374 ? 83.65864 44.48249 19.24201 1.000 13.68918 374 VAL G N 1
ATOM 16476 C CA . VAL G 1 374 ? 82.56819 43.53143 19.42968 1.000 14.43915 374 VAL G CA 1
ATOM 16477 C C . VAL G 1 374 ? 82.81692 42.81144 20.74502 1.000 16.26371 374 VAL G C 1
ATOM 16478 O O . VAL G 1 374 ? 83.95004 42.40824 21.01616 1.000 19.67160 374 VAL G O 1
ATOM 16482 N N . ILE G 1 375 ? 81.77418 42.64450 21.55282 1.000 15.92798 375 ILE G N 1
ATOM 16483 C CA . ILE G 1 375 ? 81.93307 41.92762 22.82127 1.000 17.31578 375 ILE G CA 1
ATOM 16484 C C . ILE G 1 375 ? 81.96954 40.42820 22.55395 1.000 16.00714 375 ILE G C 1
ATOM 16485 O O . ILE G 1 375 ? 80.99179 39.87040 22.03185 1.000 17.29038 375 ILE G O 1
ATOM 16490 N N . PRO G 1 376 ? 83.03974 39.73013 22.92043 1.000 15.86410 376 PRO G N 1
ATOM 16491 C CA . PRO G 1 376 ? 83.04965 38.27098 22.77461 1.000 16.06212 376 PRO G CA 1
ATOM 16492 C C . PRO G 1 376 ? 82.18791 37.62021 23.84051 1.000 16.20884 376 PRO G C 1
ATOM 16493 O O . PRO G 1 376 ? 82.02869 38.13672 24.94735 1.000 17.30816 376 PRO G O 1
ATOM 16497 N N . VAL G 1 377 ? 81.61493 36.47394 23.48478 1.000 17.42655 377 VAL G N 1
ATOM 16498 C CA . VAL G 1 377 ? 80.64803 35.78418 24.32842 1.000 17.53634 377 VAL G CA 1
ATOM 16499 C C . VAL G 1 377 ? 81.18841 34.39515 24.61007 1.000 14.99076 377 VAL G C 1
ATOM 16500 O O . VAL G 1 377 ? 81.36593 33.60186 23.68343 1.000 17.76370 377 VAL G O 1
ATOM 16504 N N . ALA G 1 378 ? 81.46055 34.10510 25.88285 1.000 16.86450 378 ALA G N 1
ATOM 16505 C CA . ALA G 1 378 ? 81.95225 32.78593 26.26613 1.000 21.15230 378 ALA G CA 1
ATOM 16506 C C . ALA G 1 378 ? 80.78307 31.88245 26.63002 1.000 18.83241 378 ALA G C 1
ATOM 16507 O O . ALA G 1 378 ? 79.86771 32.29207 27.34276 1.000 20.47645 378 ALA G O 1
ATOM 16509 N N . SER G 1 379 ? 80.83123 30.64149 26.15489 1.000 22.56507 379 SER G N 1
ATOM 16510 C CA . SER G 1 379 ? 79.73624 29.71485 26.39379 1.000 28.61339 379 SER G CA 1
ATOM 16511 C C . SER G 1 379 ? 80.26489 28.30002 26.23789 1.000 30.13265 379 SER G C 1
ATOM 16512 O O . SER G 1 379 ? 81.25693 28.06225 25.54457 1.000 32.00579 379 SER G O 1
ATOM 16515 N N . GLY G 1 380 ? 79.59111 27.36639 26.90188 1.000 33.40598 380 GLY G N 1
ATOM 16516 C CA . GLY G 1 380 ? 79.93920 25.96573 26.76540 1.000 35.51794 380 GLY G CA 1
ATOM 16517 C C . GLY G 1 380 ? 80.18846 25.27316 28.08607 1.000 26.93372 380 GLY G C 1
ATOM 16518 O O . GLY G 1 380 ? 81.33376 25.17270 28.53363 1.000 29.85298 380 GLY G O 1
ATOM 16519 N N . 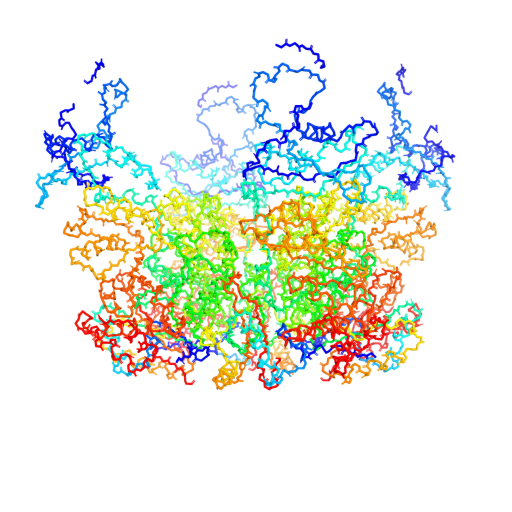GLY G 1 381 ? 79.11651 24.81036 28.72417 1.000 25.33713 381 GLY G N 1
ATOM 16520 C CA . GLY G 1 381 ? 79.24264 24.00742 29.93014 1.000 26.19203 381 GLY G CA 1
ATOM 16521 C C . GLY G 1 381 ? 79.86072 24.72837 31.10402 1.000 27.28667 381 GLY G C 1
ATOM 16522 O O . GLY G 1 381 ? 80.45193 24.08411 31.97647 1.000 27.52817 381 GLY G O 1
ATOM 16523 N N . ILE G 1 382 ? 79.73707 26.03990 31.16723 1.000 24.75949 382 ILE G N 1
ATOM 16524 C CA . ILE G 1 382 ? 80.39983 26.74611 32.25429 1.000 25.83861 382 ILE G CA 1
ATOM 16525 C C . ILE G 1 382 ? 79.43547 26.91469 33.42205 1.000 21.37841 382 ILE G C 1
ATOM 16526 O O . ILE G 1 382 ? 78.20099 26.92281 33.27444 1.000 22.90622 382 ILE G O 1
ATOM 16531 N N . HIS G 1 383 ? 80.02136 27.00732 34.61256 1.000 20.99237 383 HIS G N 1
ATOM 16532 C CA . HIS G 1 383 ? 79.28186 27.12478 35.85802 1.000 18.67865 383 HIS G CA 1
ATOM 16533 C C . HIS G 1 383 ? 80.11815 27.95145 36.82869 1.000 19.70580 383 HIS G C 1
ATOM 16534 O O . HIS G 1 383 ? 81.19143 28.44883 36.47962 1.000 20.70007 383 HIS G O 1
ATOM 16541 N N . VAL G 1 384 ? 79.62142 28.08198 38.06382 1.000 20.05657 384 VAL G N 1
ATOM 16542 C CA . VAL G 1 384 ? 80.16560 29.06509 39.00728 1.000 20.07563 384 VAL G CA 1
ATOM 16543 C C . VAL G 1 384 ? 81.66455 28.88267 39.20993 1.000 22.99822 384 VAL G C 1
ATOM 16544 O O . VAL G 1 384 ? 82.40304 29.86451 39.36275 1.000 20.53079 384 VAL G O 1
ATOM 16548 N N . TRP G 1 385 ? 82.14338 27.63415 39.23004 1.000 22.90104 385 TRP G N 1
ATOM 16549 C CA . TRP G 1 385 ? 83.55631 27.41307 39.51513 1.000 21.74030 385 TRP G CA 1
ATOM 16550 C C . TRP G 1 385 ? 84.46860 27.89095 38.39119 1.000 22.06975 385 TRP G C 1
ATOM 16551 O O . TRP G 1 385 ? 85.68444 28.00023 38.60512 1.000 25.13811 385 TRP G O 1
ATOM 16562 N N . HIS G 1 386 ? 83.92874 28.16170 37.20080 1.000 22.92238 386 HIS G N 1
ATOM 16563 C CA . HIS G 1 386 ? 84.72390 28.70505 36.10681 1.000 23.72480 386 HIS G CA 1
ATOM 16564 C C . HIS G 1 386 ? 84.83349 30.22245 36.15230 1.000 21.44617 386 HIS G C 1
ATOM 16565 O O . HIS G 1 386 ? 85.58006 30.79072 35.35371 1.000 22.84316 386 HIS G O 1
ATOM 16572 N N . MET G 1 387 ? 84.10752 30.87463 37.05849 1.000 20.13398 387 MET G N 1
ATOM 16573 C CA . MET G 1 387 ? 84.04783 32.33423 37.06513 1.000 21.91226 387 MET G CA 1
ATOM 16574 C C . MET G 1 387 ? 85.40702 32.99528 37.27643 1.000 20.20566 387 MET G C 1
ATOM 16575 O O . MET G 1 387 ? 85.68916 33.99113 36.58659 1.000 22.18983 387 MET G O 1
ATOM 16580 N N . PRO G 1 388 ? 86.28326 32.52105 38.16714 1.000 23.83022 388 PRO G N 1
ATOM 16581 C CA . PRO G 1 388 ? 87.61351 33.15097 38.24220 1.000 23.21420 388 PRO G CA 1
ATOM 16582 C C . PRO G 1 388 ? 88.38506 33.07608 36.93536 1.000 20.64250 388 PRO G C 1
ATOM 16583 O O . PRO G 1 388 ? 88.90596 34.09870 36.47602 1.000 23.12898 388 PRO G O 1
ATOM 16587 N N . ALA G 1 389 ? 88.45923 31.89641 36.30776 1.000 20.10409 389 ALA G N 1
ATOM 16588 C CA . ALA G 1 389 ? 89.24477 31.76300 35.08265 1.000 22.06772 389 ALA G CA 1
ATOM 16589 C C . ALA G 1 389 ? 88.65833 32.59984 33.95409 1.000 23.30870 389 ALA G C 1
ATOM 16590 O O . ALA G 1 389 ? 89.39606 33.26963 33.22265 1.000 22.15746 389 ALA G O 1
ATOM 16592 N N . LEU G 1 390 ? 87.32959 32.56938 33.79484 1.000 21.78895 390 LEU G N 1
ATOM 16593 C CA . LEU G 1 390 ? 86.69477 33.35096 32.73745 1.000 20.92954 390 LEU G CA 1
ATOM 16594 C C . LEU G 1 390 ? 86.92989 34.84286 32.93354 1.000 21.73000 390 LEU G C 1
ATOM 16595 O O . LEU G 1 390 ? 87.23640 35.56171 31.97382 1.000 23.73888 390 LEU G O 1
ATOM 16600 N N . THR G 1 391 ? 86.77853 35.33007 34.16720 1.000 20.98050 391 THR G N 1
ATOM 16601 C CA . THR G 1 391 ? 87.01985 36.74391 34.43262 1.000 21.29558 391 THR G CA 1
ATOM 16602 C C . THR G 1 391 ? 88.46960 37.10665 34.14739 1.000 23.09350 391 THR G C 1
ATOM 16603 O O . THR G 1 391 ? 88.75736 38.15275 33.54943 1.000 23.82397 391 THR G O 1
ATOM 16607 N N . GLU G 1 392 ? 89.39729 36.23742 34.54987 1.000 23.30815 392 GLU G N 1
ATOM 16608 C CA . GLU G 1 392 ? 90.81597 36.51804 34.35895 1.000 26.55252 392 GLU G CA 1
ATOM 16609 C C . GLU G 1 392 ? 91.19906 36.50146 32.88368 1.000 23.22724 392 GLU G C 1
ATOM 16610 O O . GLU G 1 392 ? 91.98174 37.34305 32.42823 1.000 26.06134 392 GLU G O 1
ATOM 16616 N N . ILE G 1 393 ? 90.63947 35.57182 32.11596 1.000 24.09489 393 ILE G N 1
ATOM 16617 C CA . ILE G 1 393 ? 91.07624 35.38460 30.73928 1.000 24.12462 393 ILE G CA 1
ATOM 16618 C C . ILE G 1 393 ? 90.46333 36.44004 29.82477 1.000 26.26040 393 ILE G C 1
ATOM 16619 O O . ILE G 1 393 ? 91.16325 37.04086 29.00234 1.000 26.57039 393 ILE G O 1
ATOM 16624 N N . PHE G 1 394 ? 89.15637 36.69140 29.95736 1.000 22.19826 394 PHE G N 1
ATOM 16625 C CA . PHE G 1 394 ? 88.49157 37.63217 29.05816 1.000 24.29885 394 PHE G CA 1
ATOM 16626 C C . PHE G 1 394 ? 88.51873 39.06712 29.57178 1.000 25.33586 394 PHE G C 1
ATOM 16627 O O . PHE G 1 394 ? 88.45604 40.00859 28.76848 1.000 22.64124 394 PHE G O 1
ATOM 16635 N N . GLY G 1 395 ? 88.60360 39.26216 30.88469 1.000 24.06721 395 GLY G N 1
ATOM 16636 C CA . GLY G 1 395 ? 88.44231 40.58932 31.43005 1.000 21.86270 395 GLY G CA 1
ATOM 16637 C C . GLY G 1 395 ? 86.98861 41.04085 31.37971 1.000 22.38436 395 GLY G C 1
ATOM 16638 O O . GLY G 1 395 ? 86.05853 40.27144 31.10784 1.000 20.93028 395 GLY G O 1
ATOM 16639 N N . ASP G 1 396 ? 86.80973 42.33745 31.62824 1.000 19.90350 396 ASP G N 1
ATOM 16640 C CA . ASP G 1 396 ? 85.47118 42.89411 31.79373 1.000 20.24257 396 ASP G CA 1
ATOM 16641 C C . ASP G 1 396 ? 84.65395 42.82701 30.50638 1.000 19.91667 396 ASP G C 1
ATOM 16642 O O . ASP G 1 396 ? 83.43217 42.65038 30.55296 1.000 19.66498 396 ASP G O 1
ATOM 16647 N N . ASP G 1 397 ? 85.28898 43.02780 29.35527 1.000 20.80570 397 ASP G N 1
ATOM 16648 C CA . ASP G 1 397 ? 84.53216 43.24039 28.11555 1.000 19.38806 397 ASP G CA 1
ATOM 16649 C C . ASP G 1 397 ? 84.20057 41.89004 27.47509 1.000 19.63661 397 ASP G C 1
ATOM 16650 O O . ASP G 1 397 ? 84.76395 41.46705 26.46570 1.000 19.11243 397 ASP G O 1
ATOM 16655 N N . SER G 1 398 ? 83.24715 41.21147 28.10495 1.000 18.04897 398 SER G N 1
ATOM 16656 C CA . SER G 1 398 ? 82.81934 39.88679 27.67717 1.000 16.53929 398 SER G CA 1
ATOM 16657 C C . SER G 1 398 ? 81.38898 39.68300 28.15324 1.000 15.81241 398 SER G C 1
ATOM 16658 O O . SER G 1 398 ? 80.89409 40.41624 29.01219 1.000 18.20139 398 SER G O 1
ATOM 16661 N N . VAL G 1 399 ? 80.70721 38.70776 27.55328 1.000 16.62906 399 VAL G N 1
ATOM 16662 C CA . VAL G 1 399 ? 79.46554 38.16965 28.09386 1.000 15.17151 399 VAL G CA 1
ATOM 16663 C C . VAL G 1 399 ? 79.73445 36.71578 28.43391 1.000 15.24194 399 VAL G C 1
ATOM 16664 O O . VAL G 1 399 ? 80.25311 35.97143 27.59816 1.000 17.29543 399 VAL G O 1
ATOM 16668 N N . LEU G 1 400 ? 79.41607 36.32232 29.65382 1.000 18.74224 400 LEU G N 1
ATOM 16669 C CA . LEU G 1 400 ? 79.53700 34.92626 30.06011 1.000 16.37749 400 LEU G CA 1
ATOM 16670 C C . LEU G 1 400 ? 78.14501 34.29979 30.06604 1.000 15.78931 400 LEU G C 1
ATOM 16671 O O . LEU G 1 400 ? 77.24313 34.79145 30.75559 1.000 18.41924 400 LEU G O 1
ATOM 16676 N N . GLN G 1 401 ? 77.97414 33.20967 29.31730 1.000 19.64214 401 GLN G N 1
ATOM 16677 C CA . GLN G 1 401 ? 76.66635 32.57368 29.13711 1.000 21.06937 401 GLN G CA 1
ATOM 16678 C C . GLN G 1 401 ? 76.56219 31.30982 29.98038 1.000 21.37923 401 GLN G C 1
ATOM 16679 O O . GLN G 1 401 ? 77.39256 30.40579 29.84387 1.000 25.02191 401 GLN G O 1
ATOM 16685 N N . PHE G 1 402 ? 75.52349 31.23897 30.81927 1.000 21.15939 402 PHE G N 1
ATOM 16686 C CA . PHE G 1 402 ? 75.28519 30.12718 31.75305 1.000 21.85753 402 PHE G CA 1
ATOM 16687 C C . PHE G 1 402 ? 73.88332 29.58828 31.50088 1.000 25.60141 402 PHE G C 1
ATOM 16688 O O . PHE G 1 402 ? 72.92952 30.01540 32.15917 1.000 28.34956 402 PHE G O 1
ATOM 16696 N N . GLY G 1 403 ? 73.76050 28.65524 30.55680 1.000 24.27462 403 GLY G N 1
ATOM 16697 C CA . GLY G 1 403 ? 72.47380 28.02859 30.29874 1.000 26.63890 403 GLY G CA 1
ATOM 16698 C C . GLY G 1 403 ? 72.15785 26.94642 31.31504 1.000 21.80430 403 GLY G C 1
ATOM 16699 O O . GLY G 1 403 ? 71.33622 27.13914 32.22210 1.000 20.32242 403 GLY G O 1
ATOM 16700 N N . GLY G 1 404 ? 72.81380 25.80002 31.17866 1.000 25.94980 404 GLY G N 1
ATOM 16701 C CA . GLY G 1 404 ? 72.67918 24.77390 32.19565 1.000 25.72861 404 GLY G CA 1
ATOM 16702 C C . GLY G 1 404 ? 73.13565 25.25540 33.55765 1.000 23.61075 404 GLY G C 1
ATOM 16703 O O . GLY G 1 404 ? 72.58871 24.84376 34.58171 1.000 22.32620 404 GLY G O 1
ATOM 16704 N N . GLY G 1 405 ? 74.11919 26.15737 33.58689 1.000 21.60380 405 GLY G N 1
ATOM 16705 C CA . GLY G 1 405 ? 74.62707 26.70104 34.83479 1.000 23.33492 405 GLY G CA 1
ATOM 16706 C C . GLY G 1 405 ? 73.67209 27.61667 35.57398 1.000 22.90610 405 GLY G C 1
ATOM 16707 O O . GLY G 1 405 ? 73.96586 27.98672 36.71693 1.000 24.30219 405 GLY G O 1
ATOM 16708 N N . THR G 1 406 ? 72.55454 28.00470 34.95399 1.000 22.64260 406 THR G N 1
ATOM 16709 C CA . THR G 1 406 ? 71.47277 28.71356 35.63433 1.000 20.85659 406 THR G CA 1
ATOM 16710 C C . THR G 1 406 ? 70.23131 27.84828 35.78566 1.000 19.72597 406 THR G C 1
ATOM 16711 O O . THR G 1 406 ? 69.69882 27.70790 36.89541 1.000 20.94113 406 THR G O 1
ATOM 16715 N N . LEU G 1 407 ? 69.74623 27.26979 34.67980 1.000 20.17729 407 LEU G N 1
ATOM 16716 C CA . LEU G 1 407 ? 68.53648 26.45527 34.69661 1.000 20.55534 407 LEU G CA 1
ATOM 16717 C C . LEU G 1 407 ? 68.73969 25.12072 35.39848 1.000 20.20648 407 LEU G C 1
ATOM 16718 O O . LEU G 1 407 ? 67.75059 24.41934 35.64681 1.000 20.28636 407 LEU G O 1
ATOM 16723 N N . GLY G 1 408 ? 69.98088 24.75604 35.69921 1.000 21.46651 408 GLY G N 1
ATOM 16724 C CA . GLY G 1 408 ? 70.29996 23.55133 36.43434 1.000 21.86025 408 GLY G CA 1
ATOM 16725 C C . GLY G 1 408 ? 70.52412 23.74107 37.91745 1.000 21.14666 408 GLY G C 1
ATOM 16726 O O . GLY G 1 408 ? 70.81864 22.76835 38.61827 1.000 20.05174 408 GLY G O 1
ATOM 16727 N N . HIS G 1 409 ? 70.40903 24.96206 38.41958 1.000 18.64934 409 HIS G N 1
ATOM 16728 C CA . HIS G 1 409 ? 70.55738 25.19194 39.84336 1.000 16.39907 409 HIS G CA 1
ATOM 16729 C C . HIS G 1 409 ? 69.44214 24.46823 40.59222 1.000 20.34470 409 HIS G C 1
ATOM 16730 O O . HIS G 1 409 ? 68.29162 24.47082 40.14349 1.000 18.77406 409 HIS G O 1
ATOM 16737 N N . PRO G 1 410 ? 69.74434 23.82558 41.72241 1.000 20.30641 410 PRO G N 1
ATOM 16738 C CA . PRO G 1 410 ? 68.71024 23.03434 42.40909 1.000 24.00197 410 PRO G CA 1
ATOM 16739 C C . PRO G 1 410 ? 67.51944 23.85130 42.89126 1.000 21.83018 410 PRO G C 1
ATOM 16740 O O . PRO G 1 410 ? 66.44184 23.27426 43.08887 1.000 20.82438 410 PRO G O 1
ATOM 16744 N N . TRP G 1 411 ? 67.66204 25.16872 43.06656 1.000 19.31040 411 TRP G N 1
ATOM 16745 C CA . TRP G 1 411 ? 66.57979 26.00280 43.56966 1.000 20.15506 411 TRP G CA 1
ATOM 16746 C C . TRP G 1 411 ? 65.84818 26.77674 42.47639 1.000 18.23293 411 TRP G C 1
ATOM 16747 O O . TRP G 1 411 ? 64.93163 27.53543 42.79255 1.000 20.33940 411 TRP G O 1
ATOM 16758 N N . GLY G 1 412 ? 66.21743 26.60791 41.21618 1.000 17.57809 412 GLY G N 1
ATOM 16759 C CA . GLY G 1 412 ? 65.49850 27.27040 40.14049 1.000 19.33322 412 GLY G CA 1
ATOM 16760 C C . GLY G 1 412 ? 66.28766 28.42278 39.53826 1.000 17.61431 412 GLY G C 1
ATOM 16761 O O . GLY G 1 412 ? 67.44376 28.67599 39.87758 1.000 16.75735 412 GLY G O 1
ATOM 16762 N N . ASN G 1 413 ? 65.62050 29.13843 38.62572 1.000 17.50599 413 ASN G N 1
ATOM 16763 C CA . ASN G 1 413 ? 66.32049 30.08949 37.75629 1.000 17.36392 413 ASN G CA 1
ATOM 16764 C C . ASN G 1 413 ? 66.78000 31.33335 38.50583 1.000 14.72326 413 ASN G C 1
ATOM 16765 O O . ASN G 1 413 ? 67.88503 31.82863 38.26414 1.000 15.88903 413 ASN G O 1
ATOM 16770 N N . ALA G 1 414 ? 65.92572 31.89585 39.36404 1.000 16.51479 414 ALA G N 1
ATOM 16771 C CA . ALA G 1 414 ? 66.32227 33.11634 40.06678 1.000 17.17692 414 ALA G CA 1
ATOM 16772 C C . ALA G 1 414 ? 67.48588 32.85808 41.01572 1.000 18.76212 414 ALA G C 1
ATOM 16773 O O . ALA G 1 414 ? 68.46169 33.63305 40.99136 1.000 15.99128 414 ALA G O 1
ATOM 16775 N N . PRO G 1 415 ? 67.46866 31.81733 41.85545 1.000 19.30678 415 PRO G N 1
ATOM 16776 C CA . PRO G 1 415 ? 68.66204 31.52334 42.66373 1.000 18.35013 415 PRO G CA 1
ATOM 16777 C C . PRO G 1 415 ? 69.86422 31.15629 41.82820 1.000 20.14279 415 PRO G C 1
ATOM 16778 O O . PRO G 1 415 ? 70.99714 31.47825 42.21053 1.000 19.42210 415 PRO G O 1
ATOM 16782 N N . GLY G 1 416 ? 69.66056 30.46684 40.70189 1.000 16.94568 416 GLY G N 1
ATOM 16783 C CA . GLY G 1 416 ? 70.78854 30.13072 39.84934 1.000 15.14786 416 GLY G CA 1
ATOM 16784 C C . GLY G 1 416 ? 71.42857 31.36294 39.24741 1.000 20.07301 416 GLY G C 1
ATOM 16785 O O . GLY G 1 416 ? 72.65997 31.46056 39.15578 1.000 18.88680 416 GLY G O 1
ATOM 16786 N N . ALA G 1 417 ? 70.60113 32.32102 38.83065 1.000 18.42106 417 ALA G N 1
ATOM 16787 C CA . ALA G 1 417 ? 71.12950 33.58740 38.34702 1.000 19.82950 417 ALA G CA 1
ATOM 16788 C C . ALA G 1 417 ? 71.89270 34.31257 39.44363 1.000 16.52696 417 ALA G C 1
ATOM 16789 O O . ALA G 1 417 ? 72.98373 34.84978 39.20584 1.000 18.85636 417 ALA G O 1
ATOM 16791 N N . ALA G 1 418 ? 71.33259 34.34076 40.65221 1.000 17.78496 418 ALA G N 1
ATOM 16792 C CA . ALA G 1 418 ? 71.99167 35.04649 41.74350 1.000 19.57496 418 ALA G CA 1
ATOM 16793 C C . ALA G 1 418 ? 73.32327 34.39502 42.09780 1.000 20.90120 418 ALA G C 1
ATOM 16794 O O . ALA G 1 418 ? 74.30159 35.09193 42.38218 1.000 19.41296 418 ALA G O 1
ATOM 16796 N N . ALA G 1 419 ? 73.37932 33.05855 42.08768 1.000 19.57159 419 ALA G N 1
ATOM 16797 C CA . ALA G 1 419 ? 74.64547 32.37663 42.34083 1.000 17.85071 419 ALA G CA 1
ATOM 16798 C C . ALA G 1 419 ? 75.70639 32.79827 41.33034 1.000 20.54682 419 ALA G C 1
ATOM 16799 O O . ALA G 1 419 ? 76.85736 33.07609 41.69864 1.000 18.88723 419 ALA G O 1
ATOM 16801 N N . ASN G 1 420 ? 75.33421 32.87876 40.05043 1.000 18.71321 420 ASN G N 1
ATOM 16802 C CA . ASN G 1 420 ? 76.30434 33.28739 39.03900 1.000 19.14617 420 ASN G CA 1
ATOM 16803 C C . ASN G 1 420 ? 76.68872 34.76020 39.18949 1.000 20.73483 420 ASN G C 1
ATOM 16804 O O . ASN G 1 420 ? 77.85903 35.11941 39.01863 1.000 20.93754 420 ASN G O 1
ATOM 16809 N N . ARG G 1 421 ? 75.71954 35.62383 39.49159 1.000 19.19918 421 ARG G N 1
ATOM 16810 C CA . ARG G 1 421 ? 76.01481 37.04783 39.64347 1.000 17.79243 421 ARG G CA 1
ATOM 16811 C C . ARG G 1 421 ? 76.88365 37.29273 40.87026 1.000 21.58567 421 ARG G C 1
ATOM 16812 O O . ARG G 1 421 ? 77.85141 38.06776 40.81350 1.000 20.56660 421 ARG G O 1
ATOM 16820 N N . VAL G 1 422 ? 76.56981 36.61665 41.97775 1.000 19.34634 422 VAL G N 1
ATOM 16821 C CA . VAL G 1 422 ? 77.39893 36.72680 43.17855 1.000 20.95726 422 VAL G CA 1
ATOM 16822 C C . VAL G 1 422 ? 78.81434 36.22793 42.90247 1.000 25.13695 422 VAL G C 1
ATOM 16823 O O . VAL G 1 422 ? 79.79942 36.89208 43.24631 1.000 21.51507 422 VAL G O 1
ATOM 16827 N N . ALA G 1 423 ? 78.94096 35.04900 42.27995 1.000 19.04347 423 ALA G N 1
ATOM 16828 C CA . ALA G 1 423 ? 80.26958 34.53325 41.96692 1.000 21.40835 423 ALA G CA 1
ATOM 16829 C C . ALA G 1 423 ? 81.05223 35.52201 41.11134 1.000 25.40892 423 ALA G C 1
ATOM 16830 O O . ALA G 1 423 ? 82.23099 35.79426 41.37954 1.000 23.60044 423 ALA G O 1
ATOM 16832 N N . LEU G 1 424 ? 80.40909 36.08552 40.08496 1.000 20.22812 424 LEU G N 1
ATOM 16833 C CA . LEU G 1 424 ? 81.11881 37.02235 39.22049 1.000 19.21765 424 LEU G CA 1
ATOM 16834 C C . LEU G 1 424 ? 81.54841 38.26332 39.99426 1.000 19.81663 424 LEU G C 1
ATOM 16835 O O . LEU G 1 424 ? 82.69916 38.69660 39.89557 1.000 21.13240 424 LEU G O 1
ATOM 16840 N N . GLU G 1 425 ? 80.64703 38.83140 40.79917 1.000 21.72786 425 GLU G N 1
ATOM 16841 C CA . GLU G 1 425 ? 81.00382 40.06269 41.49881 1.000 20.36778 425 GLU G CA 1
ATOM 16842 C C . GLU G 1 425 ? 82.05967 39.80945 42.57241 1.000 24.41103 425 GLU G C 1
ATOM 16843 O O . GLU G 1 425 ? 82.90539 40.67721 42.82342 1.000 22.06531 425 GLU G O 1
ATOM 16849 N N . ALA G 1 426 ? 82.05160 38.62640 43.19528 1.000 22.57493 426 ALA G N 1
ATOM 16850 C CA . ALA G 1 426 ? 83.12054 38.30424 44.13904 1.000 22.52990 426 ALA G CA 1
ATOM 16851 C C . ALA G 1 426 ? 84.46086 38.22591 43.42933 1.000 24.72413 426 ALA G C 1
ATOM 16852 O O . ALA G 1 426 ? 85.48420 38.67426 43.95977 1.000 24.34850 426 ALA G O 1
ATOM 16854 N N . CYS G 1 427 ? 84.47496 37.66829 42.21862 1.000 21.01874 427 CYS G N 1
ATOM 16855 C CA . CYS G 1 427 ? 85.70633 37.61898 41.44459 1.000 23.49020 427 CYS G CA 1
ATOM 16856 C C . CYS G 1 427 ? 86.16345 39.02191 41.07127 1.000 24.02056 427 CYS G C 1
ATOM 16857 O O . CYS G 1 427 ? 87.35711 39.34241 41.16461 1.000 22.50036 427 CYS G O 1
ATOM 16860 N N . VAL G 1 428 ? 85.22137 39.87548 40.65321 1.000 21.93019 428 VAL G N 1
ATOM 16861 C CA . VAL G 1 428 ? 85.56786 41.24379 40.27492 1.000 19.14561 428 VAL G CA 1
ATOM 16862 C C . VAL G 1 428 ? 86.12487 41.99413 41.47836 1.000 18.78478 428 VAL G C 1
ATOM 16863 O O . VAL G 1 428 ? 87.15647 42.67375 41.38904 1.000 23.61090 428 VAL G O 1
ATOM 16867 N N . GLN G 1 429 ? 85.45745 41.86955 42.62462 1.000 21.41198 429 GLN G N 1
ATOM 16868 C CA . GLN G 1 429 ? 85.90122 42.58362 43.81950 1.000 21.72759 429 GLN G CA 1
ATOM 16869 C C . GLN G 1 429 ? 87.31840 42.17825 44.20299 1.000 25.14232 429 GLN G C 1
ATOM 16870 O O . GLN G 1 429 ? 88.18496 43.03249 44.43497 1.000 23.38798 429 GLN G O 1
ATOM 16876 N N . ALA G 1 430 ? 87.57890 40.87076 44.25126 1.000 22.59036 430 ALA G N 1
ATOM 16877 C CA . ALA G 1 430 ? 88.89749 40.39307 44.65619 1.000 23.90361 430 ALA G CA 1
ATOM 16878 C C . ALA G 1 430 ? 89.96309 40.76152 43.63280 1.000 27.70575 430 ALA G C 1
ATOM 16879 O O . ALA G 1 430 ? 91.07855 41.15328 44.00237 1.000 23.72774 430 ALA G O 1
ATOM 16881 N N . ARG G 1 431 ? 89.63880 40.65885 42.33961 1.000 22.75486 431 ARG G N 1
ATOM 16882 C CA . ARG G 1 431 ? 90.58034 41.08980 41.31098 1.000 25.28168 431 ARG G CA 1
ATOM 16883 C C . ARG G 1 431 ? 90.92177 42.56572 41.46248 1.000 22.84561 431 ARG G C 1
ATOM 16884 O O . ARG G 1 431 ? 92.09379 42.95511 41.36231 1.000 26.57423 431 ARG G O 1
ATOM 16892 N N . ASN G 1 432 ? 89.90735 43.40115 41.69514 1.000 22.34932 432 ASN G N 1
ATOM 16893 C CA . ASN G 1 432 ? 90.13941 44.83322 41.85984 1.000 22.50771 432 ASN G CA 1
ATOM 16894 C C . ASN G 1 432 ? 90.98359 45.12168 43.09459 1.000 27.10874 432 ASN G C 1
ATOM 16895 O O . ASN G 1 432 ? 91.73388 46.10068 43.11518 1.000 28.08512 432 ASN G O 1
ATOM 16900 N N . GLU G 1 433 ? 90.87440 44.28771 44.13079 1.000 25.43528 433 GLU G N 1
ATOM 16901 C CA . GLU G 1 433 ? 91.69333 44.47352 45.32652 1.000 29.59848 433 GLU G CA 1
ATOM 16902 C C . GLU G 1 433 ? 93.14362 44.06222 45.11498 1.000 32.15841 433 GLU G C 1
ATOM 16903 O O . GLU G 1 433 ? 93.95801 44.25753 46.02223 1.000 31.43200 433 GLU G O 1
ATOM 16909 N N . GLY G 1 434 ? 93.48440 43.49507 43.95806 1.000 24.95251 434 GLY G N 1
ATOM 16910 C CA . GLY G 1 434 ? 94.82917 43.04292 43.67632 1.000 26.24877 434 GLY G CA 1
ATOM 16911 C C . GLY G 1 434 ? 95.07042 41.56001 43.87682 1.000 27.91633 434 GLY G C 1
ATOM 16912 O O . GLY G 1 434 ? 96.21293 41.11152 43.73091 1.000 31.62490 434 GLY G O 1
ATOM 16913 N N . ARG G 1 435 ? 94.03924 40.78313 44.19236 1.000 26.34094 435 ARG G N 1
ATOM 16914 C CA . ARG G 1 435 ? 94.24116 39.35559 44.37118 1.000 24.87070 435 ARG G CA 1
ATOM 16915 C C . ARG G 1 435 ? 94.42747 38.67401 43.01425 1.000 29.08113 435 ARG G C 1
ATOM 16916 O O . ARG G 1 435 ? 94.02116 39.18397 41.96662 1.000 34.08184 435 ARG G O 1
ATOM 16924 N N . ASP G 1 436 ? 95.08720 37.51980 43.03768 1.000 24.14632 436 ASP G N 1
ATOM 16925 C CA . ASP G 1 436 ? 95.39385 36.76138 41.82954 1.000 29.95272 436 ASP G CA 1
ATOM 16926 C C . ASP G 1 436 ? 94.26981 35.75811 41.57878 1.000 33.20906 436 ASP G C 1
ATOM 16927 O O . ASP G 1 436 ? 94.14285 34.76436 42.30316 1.000 25.27386 436 ASP G O 1
ATOM 16932 N N . LEU G 1 437 ? 93.47631 36.00185 40.52849 1.000 26.24175 437 LEU G N 1
ATOM 16933 C CA . LEU G 1 437 ? 92.35355 35.11748 40.21348 1.000 30.36556 437 LEU G CA 1
ATOM 16934 C C . LEU G 1 437 ? 92.81879 33.72751 39.78829 1.000 32.50084 437 LEU G C 1
ATOM 16935 O O . LEU G 1 437 ? 92.10785 32.74140 40.01866 1.000 29.76893 437 LEU G O 1
ATOM 16940 N N . ALA G 1 438 ? 93.98954 33.62861 39.15571 1.000 32.16963 438 ALA G N 1
ATOM 16941 C CA . ALA G 1 438 ? 94.46596 32.33546 38.67283 1.000 37.40774 438 ALA G CA 1
ATOM 16942 C C . ALA G 1 438 ? 94.79939 31.39081 39.81802 1.000 37.20751 438 ALA G C 1
ATOM 16943 O O . ALA G 1 438 ? 94.62250 30.17528 39.68870 1.000 46.41558 438 ALA G O 1
ATOM 16945 N N . ARG G 1 439 ? 95.27081 31.92142 40.94232 1.000 35.33719 439 ARG G N 1
ATOM 16946 C CA . ARG G 1 439 ? 95.69240 31.09153 42.05986 1.000 36.68681 439 ARG G CA 1
ATOM 16947 C C . ARG G 1 439 ? 94.73074 31.11592 43.23976 1.000 34.78229 439 ARG G C 1
ATOM 16948 O O . ARG G 1 439 ? 94.64901 30.12797 43.97330 1.000 37.56421 439 ARG G O 1
ATOM 16956 N N . GLU G 1 440 ? 93.98926 32.20389 43.43677 1.000 29.73275 440 GLU G N 1
ATOM 16957 C CA . GLU G 1 440 ? 93.08656 32.32798 44.57252 1.000 27.70749 440 GLU G CA 1
ATOM 16958 C C . GLU G 1 440 ? 91.62348 32.12495 44.20291 1.000 22.04216 440 GLU G C 1
ATOM 16959 O O . GLU G 1 440 ? 90.75365 32.29905 45.06308 1.000 23.13202 440 GLU G O 1
ATOM 16965 N N . GLY G 1 441 ? 91.33656 31.73968 42.95793 1.000 24.81075 441 GLY G N 1
ATOM 16966 C CA . GLY G 1 441 ? 89.95447 31.72869 42.49878 1.000 23.48481 441 GLY G CA 1
ATOM 16967 C C . GLY G 1 441 ? 89.05045 30.85304 43.34399 1.000 24.81805 441 GLY G C 1
ATOM 16968 O O . GLY G 1 441 ? 87.96838 31.27507 43.76545 1.000 21.79756 441 GLY G O 1
ATOM 16969 N N . ASN G 1 442 ? 89.48524 29.62099 43.61541 1.000 26.87624 442 ASN G N 1
ATOM 16970 C CA . ASN G 1 442 ? 88.62792 28.71200 44.36578 1.000 25.43950 442 ASN G CA 1
ATOM 16971 C C . ASN G 1 442 ? 88.35694 29.24450 45.76764 1.000 25.14457 442 ASN G C 1
ATOM 16972 O O . ASN G 1 442 ? 87.22944 29.14654 46.26555 1.000 24.95835 442 ASN G O 1
ATOM 16977 N N . GLU G 1 443 ? 89.36286 29.85623 46.40466 1.000 23.86996 443 GLU G N 1
ATOM 16978 C CA . GLU G 1 443 ? 89.14730 30.40318 47.74237 1.000 28.22339 443 GLU G CA 1
ATOM 16979 C C . GLU G 1 443 ? 88.22629 31.61927 47.70575 1.000 29.04883 443 GLU G C 1
ATOM 16980 O O . GLU G 1 443 ? 87.41790 31.81885 48.62051 1.000 26.15761 443 GLU G O 1
ATOM 16986 N N . ILE G 1 444 ? 88.34247 32.45220 46.66455 1.000 26.48925 444 ILE G N 1
ATOM 16987 C CA . ILE G 1 444 ? 87.41940 33.57650 46.51357 1.000 24.61900 444 ILE G CA 1
ATOM 16988 C C . ILE G 1 444 ? 85.98514 33.07618 46.42897 1.000 24.67798 444 ILE G C 1
ATOM 16989 O O . ILE G 1 444 ? 85.07946 33.62566 47.06556 1.000 21.63098 444 ILE G O 1
ATOM 16994 N N . ILE G 1 445 ? 85.75984 32.01449 45.65499 1.000 23.65629 445 ILE G N 1
ATOM 16995 C CA . ILE G 1 445 ? 84.41890 31.44187 45.54725 1.000 23.94418 445 ILE G CA 1
ATOM 16996 C C . ILE G 1 445 ? 83.97364 30.87826 46.89476 1.000 25.21223 445 ILE G C 1
ATOM 16997 O O . ILE G 1 445 ? 82.86162 31.15045 47.36638 1.000 23.99425 445 ILE G O 1
ATOM 17002 N N . ARG G 1 446 ? 84.84860 30.10773 47.55106 1.000 25.69805 446 ARG G N 1
ATOM 17003 C CA . ARG G 1 446 ? 84.48116 29.49896 48.83079 1.000 26.32886 446 ARG G CA 1
ATOM 17004 C C . ARG G 1 446 ? 84.12203 30.55105 49.87050 1.000 24.05607 446 ARG G C 1
ATOM 17005 O O . ARG G 1 446 ? 83.18872 30.35805 50.66030 1.000 28.28226 446 ARG G O 1
ATOM 17013 N N . SER G 1 447 ? 84.84789 31.67370 49.88810 1.000 24.67465 447 SER G N 1
ATOM 17014 C CA . SER G 1 447 ? 84.53334 32.73767 50.83709 1.000 24.52663 447 SER G CA 1
ATOM 17015 C C . SER G 1 447 ? 83.14755 33.32397 50.58183 1.000 27.67401 447 SER G C 1
ATOM 17016 O O . SER G 1 447 ? 82.41215 33.63036 51.52658 1.000 26.28801 447 SER G O 1
ATOM 17019 N N . ALA G 1 448 ? 82.77166 33.48936 49.31137 1.000 28.26386 448 ALA G N 1
ATOM 17020 C CA . ALA G 1 448 ? 81.44251 34.01617 49.01641 1.000 28.56168 448 ALA G CA 1
ATOM 17021 C C . ALA G 1 448 ? 80.35511 33.00895 49.37687 1.000 28.10362 448 ALA G C 1
ATOM 17022 O O . ALA G 1 448 ? 79.24186 33.40234 49.73702 1.000 27.58923 448 ALA G O 1
ATOM 17024 N N . CYS G 1 449 ? 80.67346 31.71164 49.32669 1.000 26.54982 449 CYS G N 1
ATOM 17025 C CA . CYS G 1 449 ? 79.73160 30.67884 49.75170 1.000 26.56533 449 CYS G CA 1
ATOM 17026 C C . CYS G 1 449 ? 79.32014 30.80877 51.21207 1.000 29.80353 449 CYS G C 1
ATOM 17027 O O . CYS G 1 449 ? 78.25621 30.30217 51.58872 1.000 29.04378 449 CYS G O 1
ATOM 17030 N N . LYS G 1 450 ? 80.13355 31.45881 52.04903 1.000 28.01643 450 LYS G N 1
ATOM 17031 C CA . LYS G 1 450 ? 79.80065 31.52905 53.46698 1.000 29.62042 450 LYS G CA 1
ATOM 17032 C C . LYS G 1 450 ? 78.62950 32.46687 53.73284 1.000 30.46942 450 LYS G C 1
ATOM 17033 O O . LYS G 1 450 ? 77.88344 32.26104 54.69737 1.000 32.06774 450 LYS G O 1
ATOM 17039 N N . TRP G 1 451 ? 78.43286 33.48474 52.89101 1.000 25.69218 451 TRP G N 1
ATOM 17040 C CA . TRP G 1 451 ? 77.32058 34.40509 53.08435 1.000 27.14209 451 TRP G CA 1
ATOM 17041 C C . TRP G 1 451 ? 76.26675 34.33447 51.98611 1.000 26.68977 451 TRP G C 1
ATOM 17042 O O . TRP G 1 451 ? 75.22305 34.97972 52.12348 1.000 28.87153 451 TRP G O 1
ATOM 17053 N N . SER G 1 452 ? 76.50004 33.57429 50.90731 1.000 26.49446 452 SER G N 1
ATOM 17054 C CA . SER G 1 452 ? 75.51951 33.44651 49.82907 1.000 26.57943 452 SER G CA 1
ATOM 17055 C C . SER G 1 452 ? 75.00087 32.01490 49.76584 1.000 20.74036 452 SER G C 1
ATOM 17056 O O . SER G 1 452 ? 75.67426 31.13512 49.20736 1.000 22.75833 452 SER G O 1
ATOM 17059 N N . PRO G 1 453 ? 73.82661 31.72700 50.33115 1.000 24.01946 453 PRO G N 1
ATOM 17060 C CA . PRO G 1 453 ? 73.29177 30.35605 50.24401 1.000 26.62446 453 PRO G CA 1
ATOM 17061 C C . PRO G 1 453 ? 73.04970 29.90014 48.81731 1.000 25.13691 453 PRO G C 1
ATOM 17062 O O . PRO G 1 453 ? 73.13116 28.69641 48.53354 1.000 24.93385 453 PRO G O 1
ATOM 17066 N N . GLU G 1 454 ? 72.74724 30.83313 47.90979 1.000 24.56894 454 GLU G N 1
ATOM 17067 C CA . GLU G 1 454 ? 72.51862 30.47129 46.51421 1.000 21.73528 454 GLU G CA 1
ATOM 17068 C C . GLU G 1 454 ? 73.80191 29.97412 45.85976 1.000 21.88949 454 GLU G C 1
ATOM 17069 O O . GLU G 1 454 ? 73.79709 28.94899 45.16281 1.000 21.07722 454 GLU G O 1
ATOM 17075 N N . LEU G 1 455 ? 74.91640 30.67342 46.09295 1.000 21.05856 455 LEU G N 1
ATOM 17076 C CA . LEU G 1 455 ? 76.19540 30.22787 45.55285 1.000 21.28449 455 LEU G CA 1
ATOM 17077 C C . LEU G 1 455 ? 76.63879 28.91924 46.19690 1.000 17.83815 455 LEU G C 1
ATOM 17078 O O . LEU G 1 455 ? 77.16986 28.04035 45.51477 1.000 20.79897 455 LEU G O 1
ATOM 17083 N N . ALA G 1 456 ? 76.42208 28.77301 47.50994 1.000 24.37529 456 ALA G N 1
ATOM 17084 C CA . ALA G 1 456 ? 76.78976 27.53143 48.18753 1.000 23.35844 456 ALA G CA 1
ATOM 17085 C C . ALA G 1 456 ? 76.06983 26.33488 47.57818 1.000 27.11520 456 ALA G C 1
ATOM 17086 O O . ALA G 1 456 ? 76.66546 25.26451 47.40739 1.000 24.76743 456 ALA G O 1
ATOM 17088 N N . ALA G 1 457 ? 74.79482 26.50476 47.22064 1.000 22.84305 457 ALA G N 1
ATOM 17089 C CA . ALA G 1 457 ? 74.03459 25.40004 46.64365 1.000 20.46205 457 ALA G CA 1
ATOM 17090 C C . ALA G 1 457 ? 74.54937 25.04734 45.25714 1.000 22.56837 457 ALA G C 1
ATOM 17091 O O . ALA G 1 457 ? 74.62215 23.86419 44.89944 1.000 25.67671 457 ALA G O 1
ATOM 17093 N N . ALA G 1 458 ? 74.92898 26.06000 44.46850 1.000 19.84565 458 ALA G N 1
ATOM 17094 C CA . ALA G 1 458 ? 75.51909 25.80006 43.15936 1.000 20.44894 458 ALA G CA 1
ATOM 17095 C C . ALA G 1 458 ? 76.85255 25.08316 43.29088 1.000 26.44476 458 ALA G C 1
ATOM 17096 O O . ALA G 1 458 ? 77.16491 24.18007 42.50795 1.000 24.45021 458 ALA G O 1
ATOM 17098 N N . CYS G 1 459 ? 77.65503 25.47729 44.27748 1.000 24.64697 459 CYS G N 1
ATOM 17099 C CA . CYS G 1 459 ? 78.99989 24.93956 44.39724 1.000 23.92289 459 CYS G CA 1
ATOM 17100 C C . CYS G 1 459 ? 78.97277 23.49159 44.87312 1.000 26.43557 459 CYS G C 1
ATOM 17101 O O . CYS G 1 459 ? 79.97332 22.78185 44.73855 1.000 31.79713 459 CYS G O 1
ATOM 17104 N N . GLU G 1 460 ? 77.84928 23.05139 45.44607 1.000 27.13436 460 GLU G N 1
ATOM 17105 C CA . GLU G 1 460 ? 77.68932 21.65111 45.82791 1.000 28.26590 460 GLU G CA 1
ATOM 17106 C C . GLU G 1 460 ? 77.36469 20.77606 44.62699 1.000 34.58592 460 GLU G C 1
ATOM 17107 O O . GLU G 1 460 ? 77.81407 19.62579 44.55238 1.000 32.83678 460 GLU G O 1
ATOM 17113 N N . ILE G 1 461 ? 76.58398 21.30163 43.68277 1.000 26.10397 461 ILE G N 1
ATOM 17114 C CA . ILE G 1 461 ? 76.15848 20.50333 42.53618 1.000 24.76699 461 ILE G CA 1
ATOM 17115 C C . ILE G 1 461 ? 77.31138 20.30211 41.56120 1.000 26.25338 461 ILE G C 1
ATOM 17116 O O . ILE G 1 461 ? 77.54107 19.19283 41.06731 1.000 25.88475 461 ILE G O 1
ATOM 17121 N N . TRP G 1 462 ? 78.03743 21.37367 41.25228 1.000 25.55372 462 TRP G N 1
ATOM 17122 C CA . TRP G 1 462 ? 79.12153 21.35810 40.28255 1.000 25.88848 462 TRP G CA 1
ATOM 17123 C C . TRP G 1 462 ? 80.44695 21.53064 41.01084 1.000 23.89560 462 TRP G C 1
ATOM 17124 O O . TRP G 1 462 ? 80.49195 22.11543 42.09753 1.000 32.06446 462 TRP G O 1
ATOM 17135 N N . LYS G 1 463 ? 81.52859 21.03953 40.40655 1.000 29.24183 463 LYS G N 1
ATOM 17136 C CA . LYS G 1 463 ? 82.77489 20.85118 41.13799 1.000 33.99962 463 LYS G CA 1
ATOM 17137 C C . LYS G 1 463 ? 83.89999 21.76662 40.68288 1.000 33.88946 463 LYS G C 1
ATOM 17138 O O . LYS G 1 463 ? 84.02699 22.10564 39.50134 1.000 35.40800 463 LYS G O 1
ATOM 17144 N N . ALA G 1 464 ? 84.72209 22.15067 41.65554 1.000 34.53045 464 ALA G N 1
ATOM 17145 C CA . ALA G 1 464 ? 85.84250 23.05782 41.44853 1.000 33.80907 464 ALA G CA 1
ATOM 17146 C C . ALA G 1 464 ? 86.82841 22.50911 40.42541 1.000 40.09465 464 ALA G C 1
ATOM 17147 O O . ALA G 1 464 ? 86.97995 21.29586 40.29225 1.000 40.81569 464 ALA G O 1
ATOM 17149 N N . MET H 2 47 ? 65.08091 24.50051 49.53821 1.000 33.89599 1 MET Y N 1
ATOM 17150 C CA . MET H 2 47 ? 65.14431 25.62399 48.60413 1.000 27.93447 1 MET Y CA 1
ATOM 17151 C C . MET H 2 47 ? 64.87025 26.94730 49.28999 1.000 24.89814 1 MET Y C 1
ATOM 17152 O O . MET H 2 47 ? 63.95815 27.05345 50.11044 1.000 29.03217 1 MET Y O 1
ATOM 17157 N N . GLN H 2 48 ? 65.63069 27.97212 48.92293 1.000 22.11921 2 GLN Y N 1
ATOM 17158 C CA . GLN H 2 48 ? 65.32672 29.33723 49.31857 1.000 21.23979 2 GLN Y CA 1
ATOM 17159 C C . GLN H 2 48 ? 64.82900 30.11293 48.10652 1.000 23.94381 2 GLN Y C 1
ATOM 17160 O O . GLN H 2 48 ? 65.35254 29.95566 46.99884 1.000 22.05512 2 GLN Y O 1
ATOM 17166 N N . VAL H 2 49 ? 63.82190 30.94558 48.32287 1.000 19.15402 3 VAL Y N 1
ATOM 17167 C CA . VAL H 2 49 ? 63.22087 31.73043 47.25025 1.000 18.54698 3 VAL Y CA 1
ATOM 17168 C C . VAL H 2 49 ? 63.93511 33.06974 47.15742 1.000 21.88834 3 VAL Y C 1
ATOM 17169 O O . VAL H 2 49 ? 64.10289 33.77017 48.16548 1.000 19.90039 3 VAL Y O 1
ATOM 17173 N N . TRP H 2 50 ? 64.37645 33.41670 45.95732 1.000 18.05022 4 TRP Y N 1
ATOM 17174 C CA . TRP H 2 50 ? 65.10072 34.66705 45.77959 1.000 20.33914 4 TRP Y CA 1
ATOM 17175 C C . TRP H 2 50 ? 64.17521 35.84074 46.08647 1.000 18.70692 4 TRP Y C 1
ATOM 17176 O O . TRP H 2 50 ? 63.05428 35.89715 45.55851 1.000 18.37426 4 TRP Y O 1
ATOM 17187 N N . PRO H 2 51 ? 64.58796 36.77984 46.93806 1.000 19.57832 5 PRO Y N 1
ATOM 17188 C CA . PRO H 2 51 ? 63.66869 37.85015 47.35852 1.000 21.15111 5 PRO Y CA 1
ATOM 17189 C C . PRO H 2 51 ? 63.12585 38.62710 46.16618 1.000 21.81408 5 PRO Y C 1
ATOM 17190 O O . PRO H 2 51 ? 63.88063 39.07725 45.30055 1.000 21.56593 5 PRO Y O 1
ATOM 17194 N N . ALA H 2 52 ? 61.79992 38.76631 46.13282 1.000 19.64448 6 ALA Y N 1
ATOM 17195 C CA . ALA H 2 52 ? 61.09839 39.41437 45.03477 1.000 21.36546 6 ALA Y CA 1
ATOM 17196 C C . ALA H 2 52 ? 60.81518 40.88387 45.30157 1.000 20.95511 6 ALA Y C 1
ATOM 17197 O O . ALA H 2 52 ? 60.50128 41.61838 44.35672 1.000 20.62608 6 ALA Y O 1
ATOM 17199 N N . TYR H 2 53 ? 60.91946 41.32340 46.55639 1.000 21.83414 7 TYR Y N 1
ATOM 17200 C CA . TYR H 2 53 ? 60.65951 42.70317 46.94698 1.000 19.38247 7 TYR Y CA 1
ATOM 17201 C C . TYR H 2 53 ? 61.76509 43.18914 47.87478 1.000 22.28526 7 TYR Y C 1
ATOM 17202 O O . TYR H 2 53 ? 62.41039 42.39611 48.56123 1.000 22.57150 7 TYR Y O 1
ATOM 17211 N N . GLY H 2 54 ? 61.98131 44.50364 47.89210 1.000 22.01815 8 GLY Y N 1
ATOM 17212 C CA . GLY H 2 54 ? 62.98304 45.07413 48.77818 1.000 24.77388 8 GLY Y CA 1
ATOM 17213 C C . GLY H 2 54 ? 64.41315 44.67894 48.48464 1.000 28.61441 8 GLY Y C 1
ATOM 17214 O O . GLY H 2 54 ? 65.28182 44.84297 49.34460 1.000 23.08049 8 GLY Y O 1
ATOM 17215 N N . ASN H 2 55 ? 64.69415 44.18196 47.28522 1.000 22.81416 9 ASN Y N 1
ATOM 17216 C CA . ASN H 2 55 ? 66.01445 43.68080 46.91761 1.000 23.21787 9 ASN Y CA 1
ATOM 17217 C C . ASN H 2 55 ? 66.49641 44.33508 45.62837 1.000 22.04868 9 ASN Y C 1
ATOM 17218 O O . ASN H 2 55 ? 67.15634 43.70804 44.79670 1.000 21.80857 9 ASN Y O 1
ATOM 17223 N N . LYS H 2 56 ? 66.18086 45.60992 45.44266 1.000 22.99096 10 LYS Y N 1
ATOM 17224 C CA . LYS H 2 56 ? 66.53971 46.26324 44.19371 1.000 20.23882 10 LYS Y CA 1
ATOM 17225 C C . LYS H 2 56 ? 68.04220 46.51799 44.13191 1.000 21.73049 10 LYS Y C 1
ATOM 17226 O O . LYS H 2 56 ? 68.73983 46.56920 45.15266 1.000 21.59417 10 LYS Y O 1
ATOM 17232 N N . LYS H 2 57 ? 68.54500 46.67286 42.90709 1.000 16.79000 11 LYS Y N 1
ATOM 17233 C CA . LYS H 2 57 ? 69.96931 46.53897 42.64425 1.000 17.52687 11 LYS Y CA 1
ATOM 17234 C C . LYS H 2 57 ? 70.51979 47.75798 41.91041 1.000 19.12333 11 LYS Y C 1
ATOM 17235 O O . LYS H 2 57 ? 69.77457 48.59420 41.38552 1.000 19.60631 11 LYS Y O 1
ATOM 17241 N N . PHE H 2 58 ? 71.85715 47.84617 41.88626 1.000 19.10481 12 PHE Y N 1
ATOM 17242 C CA . PHE H 2 58 ? 72.58287 49.04135 41.44536 1.000 20.92469 12 PHE Y CA 1
ATOM 17243 C C . PHE H 2 58 ? 73.82897 48.66369 40.65912 1.000 20.93319 12 PHE Y C 1
ATOM 17244 O O . PHE H 2 58 ? 74.88292 49.29560 40.78651 1.000 21.76334 12 PHE Y O 1
ATOM 17252 N N . GLU H 2 59 ? 73.72261 47.62031 39.84648 1.000 17.04681 13 GLU Y N 1
ATOM 17253 C CA . GLU H 2 59 ? 74.77547 47.13882 38.94399 1.000 20.17442 13 GLU Y CA 1
ATOM 17254 C C . GLU H 2 59 ? 75.97378 46.68367 39.78590 1.000 20.92028 13 GLU Y C 1
ATOM 17255 O O . GLU H 2 59 ? 75.78193 46.08781 40.85872 1.000 23.08764 13 GLU Y O 1
ATOM 17261 N N . THR H 2 60 ? 77.19584 46.94091 39.33561 1.000 19.33053 14 THR Y N 1
ATOM 17262 C CA . THR H 2 60 ? 78.34459 46.14396 39.75764 1.000 20.23944 14 THR Y CA 1
ATOM 17263 C C . THR H 2 60 ? 78.64608 46.31553 41.24116 1.000 23.95414 14 THR Y C 1
ATOM 17264 O O . THR H 2 60 ? 78.74925 47.44181 41.74314 1.000 21.48660 14 THR Y O 1
ATOM 17268 N N . LEU H 2 61 ? 78.78642 45.17519 41.92871 1.000 21.58521 15 LEU Y N 1
ATOM 17269 C CA . LEU H 2 61 ? 79.02188 44.98251 43.36321 1.000 23.10539 15 LEU Y CA 1
ATOM 17270 C C . LEU H 2 61 ? 77.74860 45.04933 44.19863 1.000 20.10754 15 LEU Y C 1
ATOM 17271 O O . LEU H 2 61 ? 77.83347 44.82025 45.41063 1.000 23.21872 15 LEU Y O 1
ATOM 17276 N N . SER H 2 62 ? 76.57326 45.32736 43.62076 1.000 17.78828 16 SER Y N 1
ATOM 17277 C CA . SER H 2 62 ? 75.38459 45.43436 44.46203 1.000 19.33885 16 SER Y CA 1
ATOM 17278 C C . SER H 2 62 ? 74.80952 44.08314 44.89063 1.000 16.12416 16 SER Y C 1
ATOM 17279 O O . SER H 2 62 ? 73.82859 44.07077 45.64160 1.000 20.00828 16 SER Y O 1
ATOM 17282 N N . TYR H 2 63 ? 75.36937 42.96036 44.42740 1.000 19.91231 17 TYR Y N 1
ATOM 17283 C CA . TYR H 2 63 ? 74.99109 41.64448 44.93912 1.000 20.76860 17 TYR Y CA 1
ATOM 17284 C C . TYR H 2 63 ? 75.91882 41.18150 46.05675 1.000 22.97286 17 TYR Y C 1
ATOM 17285 O O . TYR H 2 63 ? 75.73546 40.08067 46.59118 1.000 22.00343 17 TYR Y O 1
ATOM 17294 N N . LEU H 2 64 ? 76.89955 41.99548 46.41825 1.000 21.47619 18 LEU Y N 1
ATOM 17295 C CA . LEU H 2 64 ? 77.78829 41.73571 47.53656 1.000 22.22430 18 LEU Y CA 1
ATOM 17296 C C . LEU H 2 64 ? 77.32355 42.51331 48.75786 1.000 24.01368 18 LEU Y C 1
ATOM 17297 O O . LEU H 2 64 ? 76.50678 43.43302 48.64607 1.000 24.82244 18 LEU Y O 1
ATOM 17302 N N . PRO H 2 65 ? 77.80547 42.16826 49.95170 1.000 23.70689 19 PRO Y N 1
ATOM 17303 C CA . PRO H 2 65 ? 77.48131 42.97973 51.12210 1.000 29.19250 19 PRO Y CA 1
ATOM 17304 C C . PRO H 2 65 ? 77.97518 44.40337 50.92758 1.000 23.17209 19 PRO Y C 1
ATOM 17305 O O . PRO H 2 65 ? 78.91904 44.64582 50.15714 1.000 25.75915 19 PRO Y O 1
ATOM 17309 N N . PRO H 2 66 ? 77.34054 45.37295 51.58167 1.000 25.73627 20 PRO Y N 1
ATOM 17310 C CA . PRO H 2 66 ? 77.84671 46.74877 51.51861 1.000 30.35007 20 PRO Y CA 1
ATOM 17311 C C . PRO H 2 66 ? 79.31728 46.78662 51.89979 1.000 32.15700 20 PRO Y C 1
ATOM 17312 O O . PRO H 2 66 ? 79.76918 46.05272 52.78084 1.000 30.29736 20 PRO Y O 1
ATOM 17316 N N . LEU H 2 67 ? 80.07230 47.61515 51.19413 1.000 27.96589 21 LEU Y N 1
ATOM 17317 C CA . LEU H 2 67 ? 81.50866 47.67209 51.39293 1.000 29.22204 21 LEU Y CA 1
ATOM 17318 C C . LEU H 2 67 ? 81.84249 48.41474 52.68139 1.000 34.92768 21 LEU Y C 1
ATOM 17319 O O . LEU H 2 67 ? 81.23257 49.44089 53.00583 1.000 35.05658 21 LEU Y O 1
ATOM 17324 N N . THR H 2 68 ? 82.80732 47.87328 53.42276 1.000 31.59441 22 THR Y N 1
ATOM 17325 C CA . THR H 2 68 ? 83.42721 48.60278 54.52002 1.000 32.72211 22 THR Y CA 1
ATOM 17326 C C . THR H 2 68 ? 84.20124 49.79859 53.97112 1.000 28.35585 22 THR Y C 1
ATOM 17327 O O . THR H 2 68 ? 84.46599 49.89936 52.77074 1.000 30.44408 22 THR Y O 1
ATOM 17331 N N . GLU H 2 69 ? 84.58164 50.71606 54.86578 1.000 30.77887 23 GLU Y N 1
ATOM 17332 C CA . GLU H 2 69 ? 85.52043 51.75603 54.45516 1.000 31.83024 23 GLU Y CA 1
ATOM 17333 C C . GLU H 2 69 ? 86.77455 51.13948 53.84488 1.000 26.64568 23 GLU Y C 1
ATOM 17334 O O . GLU H 2 69 ? 87.23293 51.56132 52.78086 1.000 30.17871 23 GLU Y O 1
ATOM 17340 N N . GLU H 2 70 ? 87.33217 50.11079 54.49243 1.000 25.39256 24 GLU Y N 1
ATOM 17341 C CA . GLU H 2 70 ? 88.54454 49.48879 53.97009 1.000 23.76342 24 GLU Y CA 1
ATOM 17342 C C . GLU H 2 70 ? 88.31186 48.86660 52.59460 1.000 29.05863 24 GLU Y C 1
ATOM 17343 O O . GLU H 2 70 ? 89.15817 48.98204 51.69769 1.000 28.03733 24 GLU Y O 1
ATOM 17349 N N . GLN H 2 71 ? 87.18184 48.18463 52.41235 1.000 27.01160 25 GLN Y N 1
ATOM 17350 C CA . GLN H 2 71 ? 86.89880 47.59471 51.10748 1.000 28.51975 25 GLN Y CA 1
ATOM 17351 C C . GLN H 2 71 ? 86.64880 48.67158 50.06733 1.000 26.81020 25 GLN Y C 1
ATOM 17352 O O . GLN H 2 71 ? 87.06904 48.53379 48.91125 1.000 26.40601 25 GLN Y O 1
ATOM 17358 N N . LEU H 2 72 ? 85.93122 49.72772 50.45877 1.000 27.74930 26 LEU Y N 1
ATOM 17359 C CA . LEU H 2 72 ? 85.67899 50.83996 49.54864 1.000 31.33150 26 LEU Y CA 1
ATOM 17360 C C . LEU H 2 72 ? 86.98649 51.48760 49.11348 1.000 30.19332 26 LEU Y C 1
ATOM 17361 O O . LEU H 2 72 ? 87.20549 51.73319 47.92089 1.000 26.90847 26 LEU Y O 1
ATOM 17366 N N . LEU H 2 73 ? 87.88715 51.75175 50.06782 1.000 30.03467 27 LEU Y N 1
ATOM 17367 C CA . LEU H 2 73 ? 89.16483 52.35060 49.69613 1.000 28.15083 27 LEU Y CA 1
ATOM 17368 C C . LEU H 2 73 ? 89.95176 51.44627 48.76191 1.000 27.71105 27 LEU Y C 1
ATOM 17369 O O . LEU H 2 73 ? 90.71900 51.93322 47.92583 1.000 25.66553 27 LEU Y O 1
ATOM 17374 N N . LYS H 2 74 ? 89.77796 50.12679 48.86938 1.000 27.48862 28 LYS Y N 1
ATOM 17375 C CA . LYS H 2 74 ? 90.48854 49.24867 47.94986 1.000 23.74780 28 LYS Y CA 1
ATOM 17376 C C . LYS H 2 74 ? 89.93308 49.36068 46.53032 1.000 21.26234 28 LYS Y C 1
ATOM 17377 O O . LYS H 2 74 ? 90.68999 49.27966 45.55303 1.000 26.84141 28 LYS Y O 1
ATOM 17383 N N . GLN H 2 75 ? 88.61782 49.52500 46.39701 1.000 24.66420 29 GLN Y N 1
ATOM 17384 C CA . GLN H 2 75 ? 88.04563 49.71776 45.06586 1.000 30.09178 29 GLN Y CA 1
ATOM 17385 C C . GLN H 2 75 ? 88.51126 51.03752 44.45988 1.000 28.74046 29 GLN Y C 1
ATOM 17386 O O . GLN H 2 75 ? 88.86988 51.09160 43.27897 1.000 26.11765 29 GLN Y O 1
ATOM 17392 N N . VAL H 2 76 ? 88.53277 52.10575 45.25968 1.000 26.55474 30 VAL Y N 1
ATOM 17393 C CA . VAL H 2 76 ? 89.01687 53.39464 44.76290 1.000 28.70409 30 VAL Y CA 1
ATOM 17394 C C . VAL H 2 76 ? 90.48879 53.29529 44.36943 1.000 26.20074 30 VAL Y C 1
ATOM 17395 O O . VAL H 2 76 ? 90.90015 53.76242 43.30062 1.000 27.93473 30 VAL Y O 1
ATOM 17399 N N . ASP H 2 77 ? 91.30917 52.66702 45.22029 1.000 28.80796 31 ASP Y N 1
ATOM 17400 C CA . ASP H 2 77 ? 92.71291 52.46373 44.87037 1.000 24.80702 31 ASP Y CA 1
ATOM 17401 C C . ASP H 2 77 ? 92.87336 51.71262 43.55435 1.000 26.18960 31 ASP Y C 1
ATOM 17402 O O . ASP H 2 77 ? 93.87370 51.89604 42.85357 1.000 25.49608 31 ASP Y O 1
ATOM 17407 N N . TYR H 2 78 ? 91.91621 50.84462 43.21726 1.000 27.82603 32 TYR Y N 1
ATOM 17408 C CA . TYR H 2 78 ? 91.95742 50.15436 41.93107 1.000 21.99275 32 TYR Y CA 1
ATOM 17409 C C . TYR H 2 78 ? 91.85752 51.14531 40.77706 1.000 24.46454 32 TYR Y C 1
ATOM 17410 O O . TYR H 2 78 ? 92.58249 51.02976 39.77948 1.000 24.70748 32 TYR Y O 1
ATOM 17419 N N . LEU H 2 79 ? 90.95970 52.12067 40.89668 1.000 24.96755 33 LEU Y N 1
ATOM 17420 C CA . LEU H 2 79 ? 90.87787 53.17991 39.89696 1.000 29.43130 33 LEU Y CA 1
ATOM 17421 C C . LEU H 2 79 ? 92.20313 53.92040 39.78462 1.000 25.63924 33 LEU Y C 1
ATOM 17422 O O . LEU H 2 79 ? 92.74051 54.09773 38.68459 1.000 25.49060 33 LEU Y O 1
ATOM 17427 N N . LEU H 2 80 ? 92.75644 54.34303 40.92434 1.000 28.82499 34 LEU Y N 1
ATOM 17428 C CA . LEU H 2 80 ? 93.96093 55.16753 40.89729 1.000 29.18608 34 LEU Y CA 1
ATOM 17429 C C . LEU H 2 80 ? 95.13682 54.41155 40.29048 1.000 30.16363 34 LEU Y C 1
ATOM 17430 O O . LEU H 2 80 ? 95.90999 54.98456 39.51695 1.000 28.92993 34 LEU Y O 1
ATOM 17435 N N . ARG H 2 81 ? 95.27578 53.11656 40.61114 1.000 29.55299 35 ARG Y N 1
ATOM 17436 C CA . ARG H 2 81 ? 96.33804 52.30246 40.02166 1.000 27.56393 35 ARG Y CA 1
ATOM 17437 C C . ARG H 2 81 ? 96.25119 52.27558 38.50450 1.000 30.18907 35 ARG Y C 1
ATOM 17438 O O . ARG H 2 81 ? 97.27714 52.17584 37.82214 1.000 26.70885 35 ARG Y O 1
ATOM 17446 N N . ASN H 2 82 ? 95.04065 52.34043 37.95874 1.000 24.80634 36 ASN Y N 1
ATOM 17447 C CA . ASN H 2 82 ? 94.83755 52.25654 36.52345 1.000 26.39704 36 ASN Y CA 1
ATOM 17448 C C . ASN H 2 82 ? 94.70865 53.62747 35.87411 1.000 30.47488 36 ASN Y C 1
ATOM 17449 O O . ASN H 2 82 ? 94.38406 53.71141 34.68268 1.000 28.48363 36 ASN Y O 1
ATOM 17454 N N . ASN H 2 83 ? 94.94643 54.69520 36.63531 1.000 26.66392 37 ASN Y N 1
ATOM 17455 C CA . ASN H 2 83 ? 94.85262 56.06714 36.13509 1.000 30.13953 37 ASN Y CA 1
ATOM 17456 C C . ASN H 2 83 ? 93.44933 56.39446 35.63524 1.000 29.95323 37 ASN Y C 1
ATOM 17457 O O . ASN H 2 83 ? 93.28202 57.14650 34.67210 1.000 30.60850 37 ASN Y O 1
ATOM 17462 N N . TRP H 2 84 ? 92.43770 55.83430 36.29029 1.000 26.97998 38 TRP Y N 1
ATOM 17463 C CA . TRP H 2 84 ? 91.04639 56.18401 36.04565 1.000 27.40954 38 TRP Y CA 1
ATOM 17464 C C . TRP H 2 84 ? 90.59681 57.17780 37.10470 1.000 30.45931 38 TRP Y C 1
ATOM 17465 O O . TRP H 2 84 ? 90.98940 57.07735 38.27028 1.000 30.27746 38 TRP Y O 1
ATOM 17476 N N . VAL H 2 85 ? 89.78678 58.14665 36.69392 1.000 24.98442 39 VAL Y N 1
ATOM 17477 C CA . VAL H 2 85 ? 89.43370 59.27966 37.54199 1.000 22.43366 39 VAL Y CA 1
ATOM 17478 C C . VAL H 2 85 ? 88.16891 58.92833 38.31927 1.000 23.23801 39 VAL Y C 1
ATOM 17479 O O . VAL H 2 85 ? 87.13095 58.65524 37.69670 1.000 23.95764 39 VAL Y O 1
ATOM 17483 N N . PRO H 2 86 ? 88.20463 58.93636 39.64836 1.000 27.07127 40 PRO Y N 1
ATOM 17484 C CA . PRO H 2 86 ? 86.98458 58.72100 40.42786 1.000 24.70258 40 PRO Y CA 1
ATOM 17485 C C . PRO H 2 86 ? 86.04535 59.91194 40.33917 1.000 26.81516 40 PRO Y C 1
ATOM 17486 O O . PRO H 2 86 ? 86.47200 61.06630 40.24139 1.000 25.39972 40 PRO Y O 1
ATOM 17490 N N . CYS H 2 87 ? 84.74849 59.61696 40.39672 1.000 22.89491 41 CYS Y N 1
ATOM 17491 C CA . CYS H 2 87 ? 83.71307 60.64008 40.42030 1.000 24.39230 41 CYS Y CA 1
ATOM 17492 C C . CYS H 2 87 ? 82.49928 60.08610 41.15065 1.000 25.11302 41 CYS Y C 1
ATOM 17493 O O . CYS H 2 87 ? 82.10390 58.94186 40.92136 1.000 31.81500 41 CYS Y O 1
ATOM 17496 N N . LEU H 2 88 ? 81.91406 60.89184 42.02716 1.000 21.07276 42 LEU Y N 1
ATOM 17497 C CA . LEU H 2 88 ? 80.70936 60.49223 42.73985 1.000 23.47067 42 LEU Y CA 1
ATOM 17498 C C . LEU H 2 88 ? 79.47112 61.05064 42.04589 1.000 28.68834 42 LEU Y C 1
ATOM 17499 O O . LEU H 2 88 ? 79.50925 62.12161 41.43653 1.000 27.50896 42 LEU Y O 1
ATOM 17504 N N . GLU H 2 89 ? 78.37226 60.30105 42.11784 1.000 25.88746 43 GLU Y N 1
ATOM 17505 C CA . GLU H 2 89 ? 77.07254 60.82572 41.72097 1.000 23.91950 43 GLU Y CA 1
ATOM 17506 C C . GLU H 2 89 ? 76.00905 60.25318 42.64620 1.000 30.66233 43 GLU Y C 1
ATOM 17507 O O . GLU H 2 89 ? 76.21624 59.22248 43.29402 1.000 26.69136 43 GLU Y O 1
ATOM 17513 N N . PHE H 2 90 ? 74.86643 60.94090 42.71126 1.000 24.21198 44 PHE Y N 1
ATOM 17514 C CA . PHE H 2 90 ? 73.84590 60.63703 43.70723 1.000 26.18495 44 PHE Y CA 1
ATOM 17515 C C . PHE H 2 90 ? 72.44729 60.83639 43.13885 1.000 28.87577 44 PHE Y C 1
ATOM 17516 O O . PHE H 2 90 ? 72.22850 61.61786 42.20819 1.000 24.20101 44 PHE Y O 1
ATOM 17524 N N . SER H 2 91 ? 71.48691 60.14382 43.74857 1.000 21.69737 45 SER Y N 1
ATOM 17525 C CA . SER H 2 91 ? 70.09226 60.25948 43.35404 1.000 21.98921 45 SER Y CA 1
ATOM 17526 C C . SER H 2 91 ? 69.21427 59.59819 44.40083 1.000 20.29432 45 SER Y C 1
ATOM 17527 O O . SER H 2 91 ? 69.52219 58.48988 44.85136 1.000 26.02329 45 SER Y O 1
ATOM 17530 N N . LYS H 2 92 ? 68.12069 60.27094 44.76419 1.000 22.09948 46 LYS Y N 1
ATOM 17531 C CA . LYS H 2 92 ? 67.12374 59.66520 45.64688 1.000 27.52019 46 LYS Y CA 1
ATOM 17532 C C . LYS H 2 92 ? 66.30268 58.61262 44.91489 1.000 28.04098 46 LYS Y C 1
ATOM 17533 O O . LYS H 2 92 ? 65.78379 57.68100 45.54165 1.000 26.89621 46 LYS Y O 1
ATOM 17539 N N A GLU H 2 93 ? 66.11260 58.79328 43.61735 0.477 26.01195 47 GLU Y N 1
ATOM 17540 N N B GLU H 2 93 ? 66.22034 58.70640 43.58701 0.523 26.04794 47 GLU Y N 1
ATOM 17541 C CA A GLU H 2 93 ? 65.49770 57.78930 42.76475 0.477 26.31726 47 GLU Y CA 1
ATOM 17542 C CA B GLU H 2 93 ? 65.37953 57.80228 42.80407 0.523 26.26526 47 GLU Y CA 1
ATOM 17543 C C A GLU H 2 93 ? 66.62901 56.96402 42.16783 0.477 24.60561 47 GLU Y C 1
ATOM 17544 C C B GLU H 2 93 ? 66.09724 56.48940 42.50343 0.523 25.70729 47 GLU Y C 1
ATOM 17545 O O A GLU H 2 93 ? 67.50049 57.50851 41.48219 0.477 28.43468 47 GLU Y O 1
ATOM 17546 O O B GLU H 2 93 ? 65.56886 55.40648 42.77700 0.523 24.37871 47 GLU Y O 1
ATOM 17557 N N A GLY H 2 94 ? 66.63882 55.66524 42.44962 0.477 23.16880 48 GLY Y N 1
ATOM 17558 N N B GLY H 2 94 ? 67.27788 56.56128 41.91689 0.523 24.29362 48 GLY Y N 1
ATOM 17559 C CA A GLY H 2 94 ? 67.80259 54.85228 42.17646 0.477 26.67021 48 GLY Y CA 1
ATOM 17560 C CA B GLY H 2 94 ? 68.11755 55.37765 41.75063 0.523 26.60036 48 GLY Y CA 1
ATOM 17561 C C A GLY H 2 94 ? 67.75403 53.97295 40.94725 0.477 22.35865 48 GLY Y C 1
ATOM 17562 C C B GLY H 2 94 ? 68.00530 54.49700 40.51640 0.523 22.40669 48 GLY Y C 1
ATOM 17563 O O A GLY H 2 94 ? 68.70160 53.21081 40.72535 0.477 23.49787 48 GLY Y O 1
ATOM 17564 O O B GLY H 2 94 ? 69.02106 54.12448 39.93355 0.523 25.72236 48 GLY Y O 1
ATOM 17565 N N A PHE H 2 95 ? 66.70196 54.04948 40.13224 0.477 23.37877 49 PHE Y N 1
ATOM 17566 N N B PHE H 2 95 ? 66.78491 54.15949 40.10385 0.523 23.44253 49 PHE Y N 1
ATOM 17567 C CA A PHE H 2 95 ? 66.48787 53.02898 39.11598 0.477 23.66618 49 PHE Y CA 1
ATOM 17568 C CA B PHE H 2 95 ? 66.56817 53.11739 39.10956 0.523 23.66926 49 PHE Y CA 1
ATOM 17569 C C A PHE H 2 95 ? 66.04381 53.64344 37.79803 0.477 24.36065 49 PHE Y C 1
ATOM 17570 C C B PHE H 2 95 ? 66.13267 53.69509 37.76970 0.523 24.33450 49 PHE Y C 1
ATOM 17571 O O A PHE H 2 95 ? 65.55988 54.77651 37.73696 0.477 23.34297 49 PHE Y O 1
ATOM 17572 O O B PHE H 2 95 ? 65.72613 54.85448 37.66600 0.523 23.35301 49 PHE Y O 1
ATOM 17587 N N . VAL H 2 96 ? 66.22352 52.85807 36.73393 1.000 24.73587 50 VAL Y N 1
ATOM 17588 C CA . VAL H 2 96 ? 65.82273 53.29175 35.40698 1.000 23.87092 50 VAL Y CA 1
ATOM 17589 C C . VAL H 2 96 ? 64.30397 53.32087 35.31134 1.000 21.93561 50 VAL Y C 1
ATOM 17590 O O . VAL H 2 96 ? 63.58160 52.69558 36.09183 1.000 23.47577 50 VAL Y O 1
ATOM 17594 N N . TYR H 2 97 ? 63.82333 54.06720 34.33017 1.000 20.33202 51 TYR Y N 1
ATOM 17595 C CA . TYR H 2 97 ? 62.40828 54.13195 33.99856 1.000 19.66480 51 TYR Y CA 1
ATOM 17596 C C . TYR H 2 97 ? 62.32858 54.59103 32.54888 1.000 21.32599 51 TYR Y C 1
ATOM 17597 O O . TYR H 2 97 ? 63.35451 54.82916 31.90478 1.000 20.66785 51 TYR Y O 1
ATOM 17606 N N . ARG H 2 98 ? 61.10337 54.65284 32.01192 1.000 20.67963 52 ARG Y N 1
ATOM 17607 C CA . ARG H 2 98 ? 60.90843 54.97982 30.59476 1.000 21.82004 52 ARG Y CA 1
ATOM 17608 C C . ARG H 2 98 ? 59.71019 55.91770 30.48539 1.000 25.38819 52 ARG Y C 1
ATOM 17609 O O . ARG H 2 98 ? 58.59938 55.50980 30.14460 1.000 28.19350 52 ARG Y O 1
ATOM 17617 N N . GLU H 2 99 ? 59.94694 57.19379 30.78189 1.000 20.49473 53 GLU Y N 1
ATOM 17618 C CA . GLU H 2 99 ? 58.89576 58.19660 30.71639 1.000 19.91796 53 GLU Y CA 1
ATOM 17619 C C . GLU H 2 99 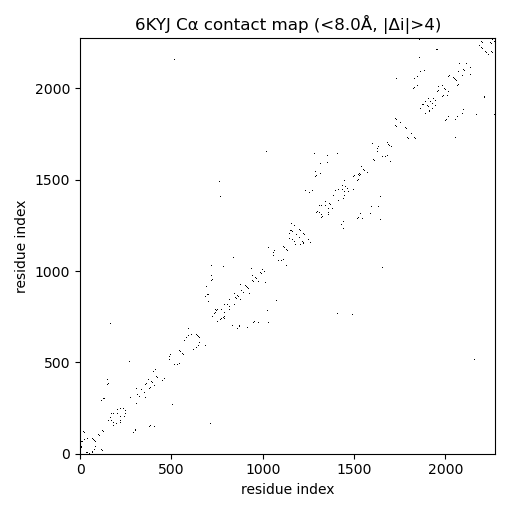? 58.81135 58.87860 29.35226 1.000 22.31100 53 GLU Y C 1
ATOM 17620 O O . GLU H 2 99 ? 57.70996 59.16936 28.86938 1.000 26.20089 53 GLU Y O 1
ATOM 17626 N N . ASN H 2 100 ? 59.95093 59.12741 28.71091 1.000 19.25512 54 ASN Y N 1
ATOM 17627 C CA . ASN H 2 100 ? 59.98384 59.99623 27.54181 1.000 18.31612 54 ASN Y CA 1
ATOM 17628 C C . ASN H 2 100 ? 60.09318 59.25987 26.21594 1.000 18.33173 54 ASN Y C 1
ATOM 17629 O O . ASN H 2 100 ? 59.79529 59.84703 25.16946 1.000 21.70938 54 ASN Y O 1
ATOM 17634 N N . SER H 2 101 ? 60.51349 58.00406 26.22854 1.000 18.83730 55 SER Y N 1
ATOM 17635 C CA . SER H 2 101 ? 60.57898 57.22209 25.00263 1.000 18.24759 55 SER Y CA 1
ATOM 17636 C C . SER H 2 101 ? 60.69447 55.76257 25.40088 1.000 20.28776 55 SER Y C 1
ATOM 17637 O O . SER H 2 101 ? 61.27296 55.44184 26.44271 1.000 20.45608 55 SER Y O 1
ATOM 17640 N N . THR H 2 102 ? 60.13328 54.88338 24.56962 1.000 16.70676 56 THR Y N 1
ATOM 17641 C CA . THR H 2 102 ? 60.40561 53.45514 24.66803 1.000 20.62143 56 THR Y CA 1
ATOM 17642 C C . THR H 2 102 ? 61.18008 52.94664 23.45695 1.000 18.03177 56 THR Y C 1
ATOM 17643 O O . THR H 2 102 ? 61.26366 51.73428 23.24859 1.000 19.65353 56 THR Y O 1
ATOM 17647 N N . SER H 2 103 ? 61.76537 53.83660 22.65898 1.000 18.85428 57 SER Y N 1
ATOM 17648 C CA . SER H 2 103 ? 62.55789 53.37606 21.52885 1.000 18.03277 57 SER Y CA 1
ATOM 17649 C C . SER H 2 103 ? 63.75981 52.56951 22.03203 1.000 19.74972 57 SER Y C 1
ATOM 17650 O O . SER H 2 103 ? 64.19363 52.73404 23.17706 1.000 18.02332 57 SER Y O 1
ATOM 17653 N N . PRO H 2 104 ? 64.28123 51.65051 21.21886 1.000 17.10224 58 PRO Y N 1
ATOM 17654 C CA . PRO H 2 104 ? 65.28810 50.70602 21.72933 1.000 15.72705 58 PRO Y CA 1
ATOM 17655 C C . PRO H 2 104 ? 66.50289 51.41392 22.31498 1.000 16.69394 58 PRO Y C 1
ATOM 17656 O O . PRO H 2 104 ? 67.04760 52.35450 21.72936 1.000 15.84318 58 PRO Y O 1
ATOM 17660 N N . CYS H 2 105 ? 66.89984 50.95416 23.50206 1.000 15.43639 59 CYS Y N 1
ATOM 17661 C CA . CYS H 2 105 ? 68.05605 51.43673 24.25044 1.000 15.61709 59 CYS Y CA 1
ATOM 17662 C C . CYS H 2 105 ? 67.94045 52.90600 24.64556 1.000 16.57017 59 CYS Y C 1
ATOM 17663 O O . CYS H 2 105 ? 68.94341 53.52746 25.02166 1.000 18.21630 59 CYS Y O 1
ATOM 17666 N N . TYR H 2 106 ? 66.72823 53.45707 24.61122 1.000 16.13201 60 TYR Y N 1
ATOM 17667 C CA . TYR H 2 106 ? 66.43335 54.67879 25.35336 1.000 16.79632 60 TYR Y CA 1
ATOM 17668 C C . TYR H 2 106 ? 65.88523 54.31752 26.72682 1.000 17.03226 60 TYR Y C 1
ATOM 17669 O O . TYR H 2 106 ? 64.87742 53.61513 26.83008 1.000 17.76497 60 TYR Y O 1
ATOM 17678 N N . TYR H 2 107 ? 66.51991 54.84526 27.77863 1.000 16.62802 61 TYR Y N 1
ATOM 17679 C CA . TYR H 2 107 ? 65.97072 54.77896 29.12739 1.000 16.96213 61 TYR Y CA 1
ATOM 17680 C C . TYR H 2 107 ? 66.19032 56.11300 29.82069 1.000 17.97968 61 TYR Y C 1
ATOM 17681 O O . TYR H 2 107 ? 67.17239 56.81412 29.55748 1.000 17.68235 61 TYR Y O 1
ATOM 17690 N N . ASP H 2 108 ? 65.26644 56.44782 30.71316 1.000 16.01293 62 ASP Y N 1
ATOM 17691 C CA . ASP H 2 108 ? 65.47945 57.51252 31.68220 1.000 16.19930 62 ASP Y CA 1
ATOM 17692 C C . ASP H 2 108 ? 66.09798 56.93320 32.95216 1.000 17.17824 62 ASP Y C 1
ATOM 17693 O O . ASP H 2 108 ? 66.05873 55.72282 33.19130 1.000 17.85374 62 ASP Y O 1
ATOM 17698 N N . GLY H 2 109 ? 66.70291 57.80796 33.75629 1.000 20.73671 63 GLY Y N 1
ATOM 17699 C CA . GLY H 2 109 ? 67.25605 57.37836 35.03204 1.000 18.88823 63 GLY Y CA 1
ATOM 17700 C C . GLY H 2 109 ? 68.61627 56.71450 34.98114 1.000 22.17873 63 GLY Y C 1
ATOM 17701 O O . GLY H 2 109 ? 69.05407 56.15542 35.99536 1.000 21.81787 63 GLY Y O 1
ATOM 17702 N N . ARG H 2 110 ? 69.30291 56.74513 33.83966 1.000 16.91427 64 ARG Y N 1
ATOM 17703 C CA . ARG H 2 110 ? 70.64997 56.19655 33.78003 1.000 17.00727 64 ARG Y CA 1
ATOM 17704 C C . ARG H 2 110 ? 71.65758 57.16690 34.38417 1.000 19.46544 64 ARG Y C 1
ATOM 17705 O O . ARG H 2 110 ? 72.58974 56.75193 35.08225 1.000 20.50161 64 ARG Y O 1
ATOM 17713 N N . TYR H 2 111 ? 71.49136 58.45686 34.11265 1.000 21.72446 65 TYR Y N 1
ATOM 17714 C CA . TYR H 2 111 ? 72.28112 59.48221 34.78006 1.000 18.67882 65 TYR Y CA 1
ATOM 17715 C C . TYR H 2 111 ? 71.75780 59.69862 36.18683 1.000 18.68124 65 TYR Y C 1
ATOM 17716 O O . TYR H 2 111 ? 70.54637 59.78148 36.39636 1.000 19.31537 65 TYR Y O 1
ATOM 17725 N N . TRP H 2 112 ? 72.67719 59.82608 37.14305 1.000 21.92091 66 TRP Y N 1
ATOM 17726 C CA . TRP H 2 112 ? 72.38512 60.46988 38.41235 1.000 20.12057 66 TRP Y CA 1
ATOM 17727 C C . TRP H 2 112 ? 72.98253 61.87641 38.36935 1.000 24.00586 66 TRP Y C 1
ATOM 17728 O O . TRP H 2 112 ? 73.36558 62.37571 37.30570 1.000 21.98171 66 TRP Y O 1
ATOM 17739 N N . THR H 2 113 ? 73.08088 62.52253 39.52689 1.000 21.01589 67 THR Y N 1
ATOM 17740 C CA . THR H 2 113 ? 73.54868 63.90758 39.59806 1.000 22.03906 67 THR Y CA 1
ATOM 17741 C C . THR H 2 113 ? 74.98246 63.92928 40.11462 1.000 23.64793 67 THR Y C 1
ATOM 17742 O O . THR H 2 113 ? 75.28534 63.29376 41.12801 1.000 23.38664 67 THR Y O 1
ATOM 17746 N N . MET H 2 114 ? 75.86241 64.66092 39.42375 1.000 19.20762 68 MET Y N 1
ATOM 17747 C CA A MET H 2 114 ? 77.27864 64.64776 39.76681 0.596 22.06743 68 MET Y CA 1
ATOM 17748 C CA B MET H 2 114 ? 77.27680 64.64256 39.77040 0.404 22.06664 68 MET Y CA 1
ATOM 17749 C C . MET H 2 114 ? 77.51847 65.31199 41.11703 1.000 23.06989 68 MET Y C 1
ATOM 17750 O O . MET H 2 114 ? 76.95244 66.36686 41.41690 1.000 23.74165 68 MET Y O 1
ATOM 17759 N N . TRP H 2 115 ? 78.36389 64.68239 41.94098 1.000 22.00700 69 TRP Y N 1
ATOM 17760 C CA . TRP H 2 115 ? 78.81825 65.30545 43.18339 1.000 24.39712 69 TRP Y CA 1
ATOM 17761 C C . TRP H 2 115 ? 80.13051 66.01219 42.86096 1.000 20.92699 69 TRP Y C 1
ATOM 17762 O O . TRP H 2 115 ? 81.13994 65.36298 42.58530 1.000 23.93113 69 TRP Y O 1
ATOM 17773 N N . LYS H 2 116 ? 80.10124 67.34287 42.85664 1.000 22.45807 70 LYS Y N 1
ATOM 17774 C CA . LYS H 2 116 ? 81.28162 68.16880 42.56862 1.000 21.23273 70 LYS Y CA 1
ATOM 17775 C C . LYS H 2 116 ? 81.78656 67.81926 41.16810 1.000 23.80430 70 LYS Y C 1
ATOM 17776 O O . LYS H 2 116 ? 81.00017 67.87306 40.20826 1.000 24.62601 70 LYS Y O 1
ATOM 17782 N N . LEU H 2 117 ? 83.05808 67.49152 40.99173 1.000 22.54772 71 LEU Y N 1
ATOM 17783 C CA . LEU H 2 117 ? 83.65368 67.14923 39.70805 1.000 25.38276 71 LEU Y CA 1
ATOM 17784 C C . LEU H 2 117 ? 84.41992 65.84713 39.83959 1.000 27.96324 71 LEU Y C 1
ATOM 17785 O O . LEU H 2 117 ? 84.67727 65.38170 40.95445 1.000 24.05567 71 LEU Y O 1
ATOM 17790 N N . PRO H 2 118 ? 84.79789 65.21937 38.71550 1.000 22.38273 72 PRO Y N 1
ATOM 17791 C CA . PRO H 2 118 ? 85.72635 64.08868 38.79353 1.000 24.01089 72 PRO Y CA 1
ATOM 17792 C C . PRO H 2 118 ? 87.01056 64.53292 39.47108 1.000 29.94095 72 PRO Y C 1
ATOM 17793 O O . PRO H 2 118 ? 87.46193 65.66530 39.29602 1.000 27.76636 72 PRO Y O 1
ATOM 17797 N N . MET H 2 119 ? 87.59260 63.63667 40.26325 1.000 24.92051 73 MET Y N 1
ATOM 17798 C CA . MET H 2 119 ? 88.71208 64.00600 41.12722 1.000 29.91131 73 MET Y CA 1
ATOM 17799 C C . MET H 2 119 ? 90.02567 63.80457 40.37122 1.000 26.00565 73 MET Y C 1
ATOM 17800 O O . MET H 2 119 ? 90.81894 62.90071 40.63442 1.000 30.64358 73 MET Y O 1
ATOM 17805 N N . PHE H 2 120 ? 90.23520 64.68139 39.38580 1.000 26.66142 74 PHE Y N 1
ATOM 17806 C CA . PHE H 2 120 ? 91.46796 64.65212 38.61669 1.000 26.21507 74 PHE Y CA 1
ATOM 17807 C C . PHE H 2 120 ? 92.65004 64.90068 39.54402 1.000 29.21385 74 PHE Y C 1
ATOM 17808 O O . PHE H 2 120 ? 92.57565 65.72312 40.46011 1.000 32.84480 74 PHE Y O 1
ATOM 17816 N N . GLY H 2 121 ? 93.73390 64.16852 39.31592 1.000 29.38680 75 GLY Y N 1
ATOM 17817 C CA . GLY H 2 121 ? 94.89999 64.31443 40.15986 1.000 36.30933 75 GLY Y CA 1
ATOM 17818 C C . GLY H 2 121 ? 94.76334 63.74408 41.55271 1.000 39.22243 75 GLY Y C 1
ATOM 17819 O O . GLY H 2 121 ? 95.62786 63.99692 42.39532 1.000 35.66886 75 GLY Y O 1
ATOM 17820 N N . CYS H 2 122 ? 93.70686 62.98590 41.82971 1.000 36.13197 76 CYS Y N 1
ATOM 17821 C CA . CYS H 2 122 ? 93.60385 62.31398 43.11837 1.000 31.57682 76 CYS Y CA 1
ATOM 17822 C C . CYS H 2 122 ? 94.73228 61.29593 43.26136 1.000 35.52070 76 CYS Y C 1
ATOM 17823 O O . CYS H 2 122 ? 94.98995 60.50074 42.35295 1.000 36.57279 76 CYS Y O 1
ATOM 17826 N N . THR H 2 123 ? 95.42762 61.33913 44.39546 1.000 32.98467 77 THR Y N 1
ATOM 17827 C CA . THR H 2 123 ? 96.45046 60.34856 44.70688 1.000 37.39855 77 THR Y CA 1
ATOM 17828 C C . THR H 2 123 ? 96.18208 59.64616 46.02631 1.000 33.65645 77 THR Y C 1
ATOM 17829 O O . THR H 2 123 ? 96.94846 58.75669 46.40947 1.000 42.69240 77 THR Y O 1
ATOM 17833 N N . ASP H 2 124 ? 95.12622 60.02568 46.73370 1.000 36.60709 78 ASP Y N 1
ATOM 17834 C CA . ASP H 2 124 ? 94.82986 59.48758 48.05468 1.000 39.97576 78 ASP Y CA 1
ATOM 17835 C C . ASP H 2 124 ? 93.39535 58.98483 48.04174 1.000 34.85272 78 ASP Y C 1
ATOM 17836 O O . ASP H 2 124 ? 92.45532 59.78054 47.93156 1.000 32.95865 78 ASP Y O 1
ATOM 17841 N N . ALA H 2 125 ? 93.22303 57.66429 48.16407 1.000 38.66627 79 ALA Y N 1
ATOM 17842 C CA . ALA H 2 125 ? 91.87830 57.10703 48.09604 1.000 31.49054 79 ALA Y CA 1
ATOM 17843 C C . ALA H 2 125 ? 91.00016 57.63717 49.21559 1.000 28.72080 79 ALA Y C 1
ATOM 17844 O O . ALA H 2 125 ? 89.77597 57.69217 49.06744 1.000 30.10588 79 ALA Y O 1
ATOM 17846 N N . SER H 2 126 ? 91.59707 58.05510 50.33666 1.000 28.49161 80 SER Y N 1
ATOM 17847 C CA . SER H 2 126 ? 90.77918 58.55964 51.42947 1.000 30.78543 80 SER Y CA 1
ATOM 17848 C C . SER H 2 126 ? 90.14079 59.90050 51.09911 1.000 25.47656 80 SER Y C 1
ATOM 17849 O O . SER H 2 126 ? 89.17854 60.29206 51.76652 1.000 30.84851 80 SER Y O 1
ATOM 17852 N N . GLN H 2 127 ? 90.63686 60.61494 50.08909 1.000 34.52905 81 GLN Y N 1
ATOM 17853 C CA . GLN H 2 127 ? 89.94540 61.83314 49.68960 1.000 30.58486 81 GLN Y CA 1
ATOM 17854 C C . GLN H 2 127 ? 88.60411 61.51795 49.02750 1.000 29.98599 81 GLN Y C 1
ATOM 17855 O O . GLN H 2 127 ? 87.65563 62.29095 49.16176 1.000 28.45388 81 GLN Y O 1
ATOM 17861 N N . VAL H 2 128 ? 88.49892 60.37139 48.35078 1.000 28.98410 82 VAL Y N 1
ATOM 17862 C CA . VAL H 2 128 ? 87.21404 59.96906 47.77338 1.000 27.07033 82 VAL Y CA 1
ATOM 17863 C C . VAL H 2 128 ? 86.22742 59.57979 48.86985 1.000 28.17628 82 VAL Y C 1
ATOM 17864 O O . VAL H 2 128 ? 85.04164 59.93252 48.81280 1.000 26.50862 82 VAL Y O 1
ATOM 17868 N N . TYR H 2 129 ? 86.69841 58.84558 49.88859 1.000 27.93982 83 TYR Y N 1
ATOM 17869 C CA . TYR H 2 129 ? 85.82638 58.47822 50.99929 1.000 27.17644 83 TYR Y CA 1
ATOM 17870 C C . TYR H 2 129 ? 85.34741 59.71284 51.75105 1.000 25.59319 83 TYR Y C 1
ATOM 17871 O O . TYR H 2 129 ? 84.19016 59.77910 52.18068 1.000 27.33491 83 TYR Y O 1
ATOM 17880 N N . LYS H 2 130 ? 86.21804 60.71783 51.89905 1.000 27.69365 84 LYS Y N 1
ATOM 17881 C CA . LYS H 2 130 ? 85.80676 61.94946 52.56043 1.000 28.63950 84 LYS Y CA 1
ATOM 17882 C C . LYS H 2 130 ? 84.68593 62.64142 51.78816 1.000 25.27813 84 LYS Y C 1
ATOM 17883 O O . LYS H 2 130 ? 83.71499 63.12057 52.38263 1.000 28.97620 84 LYS Y O 1
ATOM 17889 N N . GLU H 2 131 ? 84.79027 62.68233 50.45910 1.000 30.84528 85 GLU Y N 1
ATOM 17890 C CA . GLU H 2 131 ? 83.71447 63.27618 49.66847 1.000 30.41724 85 GLU Y CA 1
ATOM 17891 C C . GLU H 2 131 ? 82.44170 62.44322 49.75718 1.000 25.96947 85 GLU Y C 1
ATOM 17892 O O . GLU H 2 131 ? 81.33439 62.99065 49.79093 1.000 26.34105 85 GLU Y O 1
ATOM 17898 N N . LEU H 2 132 ? 82.58186 61.11606 49.80801 1.000 29.80324 86 LEU Y N 1
ATOM 17899 C CA . LEU H 2 132 ? 81.42356 60.25694 50.02212 1.000 27.21291 86 LEU Y CA 1
ATOM 17900 C C . LEU H 2 132 ? 80.70186 60.63639 51.31092 1.000 29.47150 86 LEU Y C 1
ATOM 17901 O O . LEU H 2 132 ? 79.47475 60.78693 51.33276 1.000 28.79533 86 LEU Y O 1
ATOM 17906 N N . GLN H 2 133 ? 81.45732 60.83256 52.39699 1.000 27.22275 87 GLN Y N 1
ATOM 17907 C CA . GLN H 2 133 ? 80.83099 61.26038 53.64042 1.000 31.76624 87 GLN Y CA 1
ATOM 17908 C C . GLN H 2 133 ? 80.15278 62.61204 53.47640 1.000 24.59173 87 GLN Y C 1
ATOM 17909 O O . GLN H 2 133 ? 79.06637 62.83706 54.02125 1.000 27.41593 87 GLN Y O 1
ATOM 17915 N N . GLU H 2 134 ? 80.77394 63.51917 52.71719 1.000 29.26769 88 GLU Y N 1
ATOM 17916 C CA . GLU H 2 134 ? 80.18017 64.83155 52.48738 1.000 31.07326 88 GLU Y CA 1
ATOM 17917 C C . GLU H 2 134 ? 78.88022 64.71794 51.70166 1.000 26.04498 88 GLU Y C 1
ATOM 17918 O O . GLU H 2 134 ? 77.88276 65.36420 52.04446 1.000 28.56992 88 GLU Y O 1
ATOM 17924 N N . ALA H 2 135 ? 78.86976 63.88179 50.65729 1.000 29.63411 89 ALA Y N 1
ATOM 17925 C CA . ALA H 2 135 ? 77.65548 63.69200 49.86932 1.000 27.30311 89 ALA Y CA 1
ATOM 17926 C C . ALA H 2 135 ? 76.53123 63.12829 50.72427 1.000 27.07521 89 ALA Y C 1
ATOM 17927 O O . ALA H 2 135 ? 75.38580 63.58550 50.63800 1.000 29.47322 89 ALA Y O 1
ATOM 17929 N N . ILE H 2 136 ? 76.84764 62.15474 51.58309 1.000 28.76095 90 ILE Y N 1
ATOM 17930 C CA . ILE H 2 136 ? 75.83449 61.55923 52.44729 1.000 29.04380 90 ILE Y CA 1
ATOM 17931 C C . ILE H 2 136 ? 75.29309 62.58825 53.43563 1.000 28.82225 90 ILE Y C 1
ATOM 17932 O O . ILE H 2 136 ? 74.09265 62.61730 53.72636 1.000 31.71188 90 ILE Y O 1
ATOM 17937 N N . ALA H 2 137 ? 76.16265 63.45588 53.96593 1.000 32.54154 91 ALA Y N 1
ATOM 17938 C CA . ALA H 2 137 ? 75.68478 64.47357 54.89733 1.000 32.74793 91 ALA Y CA 1
ATOM 17939 C C . ALA H 2 137 ? 74.75951 65.46555 54.20241 1.000 35.50127 91 ALA Y C 1
ATOM 17940 O O . ALA H 2 137 ? 73.74650 65.88518 54.77644 1.000 37.35976 91 ALA Y O 1
ATOM 17942 N N . SER H 2 138 ? 75.07766 65.83398 52.95576 1.000 29.90442 92 SER Y N 1
ATOM 17943 C CA . SER H 2 138 ? 74.23102 66.76388 52.21358 1.000 30.72598 92 SER Y CA 1
ATOM 17944 C C . SER H 2 138 ? 72.93175 66.11703 51.75214 1.000 26.92673 92 SER Y C 1
ATOM 17945 O O . SER H 2 138 ? 71.89477 66.78670 51.69558 1.000 30.30546 92 SER Y O 1
ATOM 17948 N N . TYR H 2 139 ? 72.96936 64.83420 51.40876 1.000 31.87508 93 TYR Y N 1
ATOM 17949 C CA . TYR H 2 139 ? 71.82889 64.13301 50.81703 1.000 31.94192 93 TYR Y CA 1
ATOM 17950 C C . TYR H 2 139 ? 71.69300 62.77215 51.48420 1.000 33.50169 93 TYR Y C 1
ATOM 17951 O O . TYR H 2 139 ? 71.96293 61.73309 50.87313 1.000 30.89794 93 TYR Y O 1
ATOM 17960 N N . PRO H 2 140 ? 71.27933 62.74012 52.75543 1.000 33.88391 94 PRO Y N 1
ATOM 17961 C CA . PRO H 2 140 ? 71.23744 61.45339 53.46979 1.000 35.91805 94 PRO Y CA 1
ATOM 17962 C C . PRO H 2 140 ? 70.15885 60.50649 52.96625 1.000 38.46006 94 PRO Y C 1
ATOM 17963 O O . PRO H 2 140 ? 70.22203 59.31047 53.27677 1.000 39.26699 94 PRO Y O 1
ATOM 17967 N N . ASP H 2 141 ? 69.18366 60.99239 52.20128 1.000 37.75255 95 ASP Y N 1
ATOM 17968 C CA . ASP H 2 141 ? 68.15663 60.14293 51.61585 1.000 36.79263 95 ASP Y CA 1
ATOM 17969 C C . ASP H 2 141 ? 68.47367 59.72608 50.18252 1.000 38.85527 95 ASP Y C 1
ATOM 17970 O O . ASP H 2 141 ? 67.60341 59.16333 49.51341 1.000 34.27018 95 ASP Y O 1
ATOM 17975 N N . ALA H 2 142 ? 69.68741 59.97710 49.69783 1.000 34.26828 96 ALA Y N 1
ATOM 17976 C CA . ALA H 2 142 ? 70.05274 59.68778 48.31750 1.000 31.68567 96 ALA Y CA 1
ATOM 17977 C C . ALA H 2 142 ? 70.96076 58.47133 48.24313 1.000 33.30160 96 ALA Y C 1
ATOM 17978 O O . ALA H 2 142 ? 71.79985 58.25458 49.12197 1.000 31.35983 96 ALA Y O 1
ATOM 17980 N N . TYR H 2 143 ? 70.78916 57.67386 47.19269 1.000 25.42097 97 TYR Y N 1
ATOM 17981 C CA . TYR H 2 143 ? 71.81940 56.71392 46.84254 1.000 24.33237 97 TYR Y CA 1
ATOM 17982 C C . TYR H 2 143 ? 73.04114 57.46022 46.32457 1.000 29.15008 97 TYR Y C 1
ATOM 17983 O O . TYR H 2 143 ? 72.92503 58.51928 45.70371 1.000 27.16123 97 TYR Y O 1
ATOM 17992 N N . VAL H 2 144 ? 74.22148 56.91218 46.60255 1.000 25.42359 98 VAL Y N 1
ATOM 17993 C CA . VAL H 2 144 ? 75.48852 57.47569 46.14390 1.000 27.68012 98 VAL Y CA 1
ATOM 17994 C C . VAL H 2 144 ? 76.33322 56.35137 45.57562 1.000 29.97839 98 VAL Y C 1
ATOM 17995 O O . VAL H 2 144 ? 76.49643 55.30788 46.21883 1.000 29.88420 98 VAL Y O 1
ATOM 17999 N N . ARG H 2 145 ? 76.88746 56.56199 44.38437 1.000 27.27807 99 ARG Y N 1
ATOM 18000 C CA . ARG H 2 145 ? 77.77842 55.57906 43.79867 1.000 24.46469 99 ARG Y CA 1
ATOM 18001 C C . ARG H 2 145 ? 79.03484 56.25739 43.27931 1.000 24.64038 99 ARG Y C 1
ATOM 18002 O O . ARG H 2 145 ? 79.08428 57.47825 43.08747 1.000 26.44224 99 ARG Y O 1
ATOM 18010 N N . ILE H 2 146 ? 80.06570 55.44361 43.08797 1.000 24.08248 100 ILE Y N 1
ATOM 18011 C CA . ILE H 2 146 ? 81.37713 55.90789 42.66159 1.000 27.15878 100 ILE Y CA 1
ATOM 18012 C C . ILE H 2 146 ? 81.57772 55.48819 41.21424 1.000 31.56112 100 ILE Y C 1
ATOM 18013 O O . ILE H 2 146 ? 81.49274 54.29700 40.88252 1.000 26.91887 100 ILE Y O 1
ATOM 18018 N N . LEU H 2 147 ? 81.84172 56.46756 40.35630 1.000 29.67919 101 LEU Y N 1
ATOM 18019 C CA . LEU H 2 147 ? 82.17343 56.23703 38.96071 1.000 25.94287 101 LEU Y CA 1
ATOM 18020 C C . LEU H 2 147 ? 83.67738 56.32471 38.74542 1.000 30.94569 101 LEU Y C 1
ATOM 18021 O O . LEU H 2 147 ? 84.41614 56.91759 39.53637 1.000 26.94831 101 LEU Y O 1
ATOM 18026 N N . GLY H 2 148 ? 84.11764 55.72501 37.65644 1.000 21.29417 102 GLY Y N 1
ATOM 18027 C CA . GLY H 2 148 ? 85.47434 55.91251 37.17634 1.000 23.98155 102 GLY Y CA 1
ATOM 18028 C C . GLY H 2 148 ? 85.44874 56.29708 35.71480 1.000 28.10911 102 GLY Y C 1
ATOM 18029 O O . GLY H 2 148 ? 84.63796 55.78654 34.94368 1.000 24.84754 102 GLY Y O 1
ATOM 18030 N N . PHE H 2 149 ? 86.33881 57.21472 35.34101 1.000 25.02060 103 PHE Y N 1
ATOM 18031 C CA . PHE H 2 149 ? 86.44473 57.66378 33.96111 1.000 21.48004 103 PHE Y CA 1
ATOM 18032 C C . PHE H 2 149 ? 87.82101 57.33838 33.40649 1.000 26.62698 103 PHE Y C 1
ATOM 18033 O O . PHE H 2 149 ? 88.84543 57.56704 34.06295 1.000 26.89400 103 PHE Y O 1
ATOM 18041 N N . ASP H 2 150 ? 87.83025 56.82040 32.18316 1.000 21.58775 104 ASP Y N 1
ATOM 18042 C CA . ASP H 2 150 ? 89.03126 56.38262 31.48520 1.000 24.43045 104 ASP Y CA 1
ATOM 18043 C C . ASP H 2 150 ? 89.30039 57.34503 30.33240 1.000 26.92977 104 ASP Y C 1
ATOM 18044 O O . ASP H 2 150 ? 88.59344 57.31966 29.32236 1.000 26.07762 104 ASP Y O 1
ATOM 18049 N N . ASN H 2 151 ? 90.33129 58.18107 30.46499 1.000 23.21972 105 ASN Y N 1
ATOM 18050 C CA . ASN H 2 151 ? 90.56793 59.16170 29.41450 1.000 24.00158 105 ASN Y CA 1
ATOM 18051 C C . ASN H 2 151 ? 91.28725 58.58344 28.20506 1.000 26.51453 105 ASN Y C 1
ATOM 18052 O O . ASN H 2 151 ? 91.33966 59.25077 27.16658 1.000 25.98763 105 ASN Y O 1
ATOM 18057 N N . ILE H 2 152 ? 91.83955 57.36890 28.30598 1.000 25.32204 106 ILE Y N 1
ATOM 18058 C CA . ILE H 2 152 ? 92.52468 56.76853 27.16419 1.000 25.91326 106 ILE Y CA 1
ATOM 18059 C C . ILE H 2 152 ? 91.52774 56.08101 26.24680 1.000 30.09230 106 ILE Y C 1
ATOM 18060 O O . ILE H 2 152 ? 91.60687 56.19674 25.01867 1.000 27.57846 106 ILE Y O 1
ATOM 18065 N N . LYS H 2 153 ? 90.58969 55.34260 26.82427 1.000 26.94026 107 LYS Y N 1
ATOM 18066 C CA . LYS H 2 153 ? 89.48132 54.80515 26.05046 1.000 29.32981 107 LYS Y CA 1
ATOM 18067 C C . LYS H 2 153 ? 88.33363 55.80864 25.89749 1.000 29.47639 107 LYS Y C 1
ATOM 18068 O O . LYS H 2 153 ? 87.41699 55.53950 25.11497 1.000 26.74951 107 LYS Y O 1
ATOM 18074 N N . GLN H 2 154 ? 88.38727 56.96225 26.60307 1.000 24.08271 108 GLN Y N 1
ATOM 18075 C CA . GLN H 2 154 ? 87.39998 58.07013 26.52276 1.000 24.15143 108 GLN Y CA 1
ATOM 18076 C C . GLN H 2 154 ? 86.02098 57.67406 26.92595 1.000 23.32519 108 GLN Y C 1
ATOM 18077 O O . GLN H 2 154 ? 85.05304 58.07185 26.28157 1.000 26.17575 108 GLN Y O 1
ATOM 18083 N N . THR H 2 155 ? 85.92128 56.89104 27.97286 1.000 23.10674 109 THR Y N 1
ATOM 18084 C CA . THR H 2 155 ? 84.60524 56.41568 28.28700 1.000 24.65010 109 THR Y CA 1
ATOM 18085 C C . THR H 2 155 ? 84.52811 56.30383 29.78974 1.000 23.70350 109 THR Y C 1
ATOM 18086 O O . THR H 2 155 ? 85.55468 56.20193 30.46953 1.000 24.64361 109 THR Y O 1
ATOM 18090 N N . GLN H 2 156 ? 83.31251 56.41399 30.30389 1.000 21.97050 110 GLN Y N 1
ATOM 18091 C CA . GLN H 2 156 ? 83.05197 55.93945 31.64741 1.000 20.34779 110 GLN Y CA 1
ATOM 18092 C C . GLN H 2 156 ? 83.37343 54.45061 31.69393 1.000 23.32102 110 GLN Y C 1
ATOM 18093 O O . GLN H 2 156 ? 83.03085 53.70406 30.77888 1.000 23.00902 110 GLN Y O 1
ATOM 18099 N N . CYS H 2 157 ? 84.05698 54.01280 32.74830 1.000 20.72114 111 CYS Y N 1
ATOM 18100 C CA . CYS H 2 157 ? 84.50523 52.62847 32.79450 1.000 23.69572 111 CYS Y CA 1
ATOM 18101 C C . CYS H 2 157 ? 84.15208 51.90735 34.08265 1.000 24.94226 111 CYS Y C 1
ATOM 18102 O O . CYS H 2 157 ? 84.32288 50.68278 34.14166 1.000 26.60136 111 CYS Y O 1
ATOM 18105 N N . VAL H 2 158 ? 83.62821 52.60485 35.08829 1.000 21.97170 112 VAL Y N 1
ATOM 18106 C CA . VAL H 2 158 ? 83.34455 52.03064 36.39904 1.000 24.82018 112 VAL Y CA 1
ATOM 18107 C C . VAL H 2 158 ? 82.09291 52.69350 36.95576 1.000 27.38715 112 VAL Y C 1
ATOM 18108 O O . VAL H 2 158 ? 81.85160 53.88594 36.73341 1.000 27.90187 112 VAL Y O 1
ATOM 18112 N N . SER H 2 159 ? 81.27837 51.90794 37.66341 1.000 22.46567 113 SER Y N 1
ATOM 18113 C CA . SER H 2 159 ? 80.14242 52.44789 38.40033 1.000 22.54428 113 SER Y CA 1
ATOM 18114 C C . SER H 2 159 ? 79.75794 51.41552 39.45137 1.000 28.16540 113 SER Y C 1
ATOM 18115 O O . SER H 2 159 ? 79.23625 50.35055 39.09941 1.000 27.36668 113 SER Y O 1
ATOM 18118 N N . PHE H 2 160 ? 80.01638 51.70918 40.72857 1.000 25.64664 114 PHE Y N 1
ATOM 18119 C CA . PHE H 2 160 ? 79.61057 50.77781 41.77516 1.000 28.14146 114 PHE Y CA 1
ATOM 18120 C C . PHE H 2 160 ? 78.96970 51.52404 42.93174 1.000 29.52859 114 PHE Y C 1
ATOM 18121 O O . PHE H 2 160 ? 79.37424 52.64166 43.27530 1.000 29.01499 114 PHE Y O 1
ATOM 18129 N N . ILE H 2 161 ? 77.94266 50.90032 43.50690 1.000 23.32158 115 ILE Y N 1
ATOM 18130 C CA . ILE H 2 161 ? 77.19505 51.51672 44.58917 1.000 27.76257 115 ILE Y CA 1
ATOM 18131 C C . ILE H 2 161 ? 78.10352 51.65750 45.80043 1.000 29.94651 115 ILE Y C 1
ATOM 18132 O O . ILE H 2 161 ? 78.83907 50.72959 46.16338 1.000 31.94762 115 ILE Y O 1
ATOM 18137 N N . ALA H 2 162 ? 78.08760 52.84060 46.40701 1.000 29.11601 116 ALA Y N 1
ATOM 18138 C CA . ALA H 2 162 ? 78.91823 53.11741 47.56492 1.000 32.19569 116 ALA Y CA 1
ATOM 18139 C C . ALA H 2 162 ? 78.10955 53.34540 48.82360 1.000 33.15324 116 ALA Y C 1
ATOM 18140 O O . ALA H 2 162 ? 78.64123 53.16261 49.92322 1.000 40.54293 116 ALA Y O 1
ATOM 18142 N N . TYR H 2 163 ? 76.84413 53.72359 48.69016 1.000 30.49332 117 TYR Y N 1
ATOM 18143 C CA . TYR H 2 163 ? 76.02058 54.00803 49.85063 1.000 26.82338 117 TYR Y CA 1
ATOM 18144 C C . TYR H 2 163 ? 74.55221 53.87978 49.48333 1.000 37.68030 117 TYR Y C 1
ATOM 18145 O O . TYR H 2 163 ? 74.11314 54.41733 48.45940 1.000 31.23085 117 TYR Y O 1
ATOM 18154 N N . LYS H 2 164 ? 73.79884 53.18168 50.32909 1.000 30.31229 118 LYS Y N 1
ATOM 18155 C CA . LYS H 2 164 ? 72.35798 53.10924 50.21828 1.000 32.67840 118 LYS Y CA 1
ATOM 18156 C C . LYS H 2 164 ? 71.73835 53.57336 51.52836 1.000 34.19922 118 LYS Y C 1
ATOM 18157 O O . LYS H 2 164 ? 72.17898 53.13507 52.60108 1.000 39.50734 118 LYS Y O 1
ATOM 18163 N N . PRO H 2 165 ? 70.75473 54.47052 51.49728 1.000 28.95571 119 PRO Y N 1
ATOM 18164 C CA . PRO H 2 165 ? 70.13105 54.91705 52.74646 1.000 38.87608 119 PRO Y CA 1
ATOM 18165 C C . PRO H 2 165 ? 69.46885 53.75978 53.47718 1.000 45.36479 119 PRO Y C 1
ATOM 18166 O O . PRO H 2 165 ? 69.07853 52.75562 52.87677 1.000 43.92801 119 PRO Y O 1
ATOM 18170 N N . ALA H 2 166 ? 69.34453 53.91456 54.79002 1.000 47.50221 120 ALA Y N 1
ATOM 18171 C CA . ALA H 2 166 ? 68.65541 52.93274 55.61213 1.000 44.19010 120 ALA Y CA 1
ATOM 18172 C C . ALA H 2 166 ? 67.14884 53.08830 55.45812 1.000 43.61768 120 ALA Y C 1
ATOM 18173 O O . ALA H 2 166 ? 66.48613 52.24667 54.85267 1.000 57.15075 120 ALA Y O 1
#

Solvent-accessible surface area: 80719 Å² total; per-residue (Å²): 165,144,75,27,146,113,98,41,49,33,61,161,43,133,31,105,114,39,3,0,8,0,0,0,38,0,6,0,61,120,83,38,60,35,66,80,0,0,10,15,0,0,14,42,9,38,30,29,82,193,32,64,62,153,62,53,69,137,73,46,59,92,170,82,23,0,38,0,29,88,31,36,101,24,144,84,86,149,57,20,37,0,0,20,0,3,0,22,47,114,46,11,110,120,23,25,2,59,42,1,28,82,32,1,29,53,96,0,43,69,71,82,26,9,141,4,0,12,1,3,0,1,39,0,0,43,68,2,1,127,56,17,48,0,0,1,7,0,2,28,29,0,21,3,1,2,19,2,2,11,1,0,1,0,0,0,18,0,70,73,69,76,37,41,6,5,1,20,0,0,7,18,0,1,10,0,0,3,0,0,0,0,2,0,3,0,5,38,78,0,34,28,43,53,68,4,76,34,10,7,0,0,0,1,0,0,1,0,0,13,39,0,15,68,37,5,13,3,4,2,0,0,0,0,0,0,9,23,83,75,57,128,46,3,50,101,20,0,70,11,0,50,81,2,1,0,0,0,0,0,2,6,0,24,74,31,21,22,89,14,0,25,49,0,0,82,38,0,46,75,22,0,0,0,0,0,0,23,33,19,88,38,49,123,50,17,172,116,143,56,76,10,16,22,8,3,0,0,0,3,0,0,2,1,1,0,0,0,0,0,9,2,15,23,1,25,81,68,132,106,46,78,67,50,74,14,42,0,12,0,30,1,0,42,50,71,105,6,110,127,51,108,80,45,0,0,9,13,46,0,43,1,50,58,18,35,3,0,1,0,0,0,32,47,74,5,27,0,29,41,0,7,42,0,1,87,42,3,23,34,38,0,0,0,6,0,17,51,7,0,44,40,6,53,38,4,24,2,7,1,0,0,1,0,0,4,0,0,0,7,0,0,28,4,45,9,44,58,89,65,5,81,213,56,4,65,87,6,0,98,55,3,20,157,98,4,55,13,0,33,17,0,10,130,87,53,140,80,103,91,27,26,58,9,88,87,41,84,22,8,15,7,8,9,12,15,62,127,37,77,90,106,56,6,33,82,4,0,56,25,1,31,138,58,123,51,22,1,1,3,2,0,7,81,94,6,23,27,85,43,127,32,17,67,5,0,0,0,1,4,7,1,0,3,6,24,10,36,47,22,38,146,74,28,131,64,7,51,78,0,56,111,26,3,78,61,0,33,82,68,24,75,75,0,43,0,16,0,1,0,28,15,110,146,91,83,11,4,25,11,9,6,21,23,53,103,88,166,177,76,34,148,132,190,85,63,12,49,12,77,132,38,152,53,108,126,46,3,0,9,0,0,0,41,2,5,0,41,118,82,28,66,33,71,76,1,1,6,12,0,0,9,45,9,40,29,24,56,200,33,68,63,152,64,53,71,136,75,48,60,100,173,82,23,0,40,0,32,78,26,69,88,30,150,76,86,145,55,19,40,11,1,15,0,2,0,21,53,114,47,11,108,121,24,25,2,57,41,1,27,83,32,2,30,55,95,0,45,69,69,164,18,10,131,6,1,12,0,3,0,1,40,1,0,47,72,2,2,125,55,17,48,0,0,1,6,0,3,39,29,0,19,3,1,2,16,1,2,10,0,0,2,0,0,0,16,0,96,74,65,76,35,39,6,5,1,22,0,0,9,17,0,1,10,0,0,4,0,0,0,0,2,0,3,0,5,39,78,0,35,29,40,53,68,3,76,34,11,7,0,0,0,2,0,0,2,0,0,12,38,0,14,68,36,5,9,4,3,2,0,0,0,0,0,0,8,23,83,72,57,129,48,3,51,92,20,0,72,12,0,51,81,4,0,0,0,0,0,0,1,6,0,22,74,31,20,24,92,14,0,25,51,0,0,83,39,0,42,73,21,0,0,0,0,0,0,22,34,21,88,38,51,123,49,15,171,117,151,52,77,10,17,21,9,1,0,2,0,2,0,0,1,1,2,0,0,0,0,0,10,3,12,24,2,23,87,78,130,112,46,79,73,72,69,15,38,0,10,0,30,1,0,48,54,70,101,6,114,94,48,139,87,45,0,0,17,12,50,0,44,0,51,59,19,37,3,0,2,0,0,0,33,48,75,6,27,0,23,45,0,7,40,0,1,86,42,2,23,33,22,1,0,0,7,0,16,52,7,0,45,40,6,47,37,4,22,2,7,1,0,0,0,0,0,3,0,0,0,8,0,0,29,4,46,10,45,56,91,70,5,86,188,33,5,61,91,6,0,107,51,3,26,178,103,4,53,11,0,38,17,0,9,124,90,49,130,76,104,88,27,27,56,8,72,87,39,77,22,7,10,7,8,6,12,16,66,120,33,79,90,95,59,5,32,82,3,0,57,26,2,31,136,63,124,51,23,1,0,3,2,0,8,79,93,8,23,24,91,42,127,30,17,63,4,0,0,0,1,5,9,1,0,3,7,24,10,30,56,22,40,147,72,21,121,65,6,34,75,0,51,140,37,3,76,77,0,28,81,68,26,73,74,0,45,0,13,0,1,0,28,11,111,144,94,78,7,4,18,12,8,5,18,24,52,97,38,153,165,184,73,34,156,131,104,45,50,18,76,130,42,149,54,107,110,39,4,0,10,0,0,0,39,0,18,0,61,105,83,24,62,37,71,81,0,0,9,14,0,0,14,43,8,41,28,31,85,196,36,61,59,152,63,54,69,133,67,62,60,92,119,68,23,0,38,0,30,82,29,45,96,29,148,71,88,140,68,17,44,9,0,9,0,2,0,20,46,112,45,11,110,122,24,25,2,60,42,0,28,83,32,2,30,52,95,0,43,70,50,161,20,10,156,8,0,13,0,2,0,2,40,0,0,44,69,1,2,126,53,16,48,0,0,1,7,0,3,32,29,0,22,4,1,2,15,1,2,12,0,0,2,0,0,0,17,0,68,72,69,76,38,41,5,4,1,22,0,0,8,17,0,1,10,0,0,4,0,0,0,0,2,0,4,0,6,40,76,0,35,28,40,51,66,4,75,26,9,7,0,0,0,2,0,0,1,0,0,12,38,0,15,69,35,4,13,3,4,2,0,0,0,0,0,0,9,23,84,77,57,133,45,3,51,91,20,0,70,10,0,50,82,3,0,0,1,0,0,0,2,6,0,31,76,32,21,24,90,13,0,25,50,0,0,83,40,0,44,77,22,0,0,0,0,0,0,23,32,20,91,40,50,117,52,15,170,115,137,67,77,10,17,22,8,2,0,4,0,1,0,0,1,1,2,0,0,0,0,0,10,2,14,25,5,28,88,91,136,122,47,70,68,57,71,15,33,0,10,0,28,1,0,41,48,70,104,7,118,95,47,119,80,42,0,0,17,11,50,0,44,0,49,60,19,37,3,0,2,0,0,0,32,43,77,5,30,0,30,40,0,6,47,0,1,82,39,3,22,34,36,1,0,0,7,0,18,53,8,0,48,40,5,51,38,3,19,3,7,0,0,0,1,0,0,4,0,0,0,8,0,0,27,4,46,10,43,56,92,52,5,82,173,31,5,64,94,6,0,109,43,3,26,172,101,3,57,14,0,32,16,0,6,126,93,49,124,79,96,89,27,26,56,8,69,62,40,49,24,7,13,6,9,17,12,15,60,127,38,78,92,102,57,6,32,82,2,0,56,25,2,33,137,62,122,50,24,2,1,4,2,1,6,84,99,10,35,28,94,44,130,32,18,68,5,0,0,0,1,5,10,1,0,4,8,24,10,36,53,20,41,145,76,19,123,65,7,56,84,1,50,129,28,4,102,66,0,30,81,68,25,74,97,0,11,0,12,0,1,0,29,16,110,144,98,80,9,6,26,11,7,6,25,23,69,79,17,108,88,39,89,162,172,76,30,151,130,103,42,50,33,63,147,43,139,55,108,116,37,3,0,9,0,0,0,36,1,17,0,59,102,82,27,64,33,73,82,0,0,10,14,0,0,16,43,8,40,30,30,83,190,32,64,60,154,63,53,70,135,75,48,59,92,173,85,22,0,40,0,30,88,32,38,106,24,154,79,85,146,61,21,38,0,0,19,0,3,1,20,46,114,46,10,109,120,23,24,2,58,41,1,28,82,33,1,29,54,95,0,43,71,72,83,24,10,154,7,0,12,0,2,0,2,39,0,0,45,66,2,2,128,54,17,48,0,0,1,6,0,4,48,27,0,18,3,1,2,13,1,2,10,0,0,0,0,0,0,12,0,84,73,67,76,33,39,6,5,1,22,0,0,8,17,0,0,9,0,0,4,0,0,0,0,2,0,7,0,4,37,77,0,34,27,41,50,69,4,78,36,12,8,0,0,0,2,0,0,2,0,0,13,38,0,14,62,36,5,9,3,2,2,0,0,0,0,0,0,8,24,83,73,56,125,53,3,49,93,21,0,71,10,0,47,85,3,0,0,0,0,0,0,1,6,0,27,74,31,21,22,92,13,0,24,49,0,0,83,40,0,42,72,22,1,0,0,0,0,0,21,32,22,88,40,50,123,50,15,169,114,144,62,79,10,17,22,8,2,0,1,0,2,0,0,1,1,1,0,0,0,0,0,8,3,17,28,2,58,106,139,125,45,66,76,57,74,4,43,0,12,1,30,1,1,50,55,71,105,7,111,128,50,99,79,47,1,0,8,13,47,0,43,0,50,58,19,34,2,0,1,0,0,0,34,49,73,5,27,1,29,43,0,7,38,0,1,88,38,3,23,34,43,1,0,0,6,0,14,52,7,0,45,38,5,47,41,4,23,3,7,0,0,0,0,0,0,4,0,0,0,7,0,0,27,4,47,10,45,58,80,71,4,84,181,28,5,62,95,6,0,123,53,3,27,179,104,4,56,12,0,33,14,0,6,130,92,51,131,75,106,90,28,27,58,8,85,86,39,76,21,7,9,6,6,8,11,15,68,119,30,77,88,114,57,4,40,82,2,0,59,28,0,32,139,61,123,45,24,1,0,3,2,0,5,84,107,8,41,24,98,44,131,31,17,67,5,0,0,0,0,4,10,1,0,3,6,25,10,34,54,20,39,146,75,26,130,63,8,50,82,0,50,118,28,5,92,69,0,34,84,68,28,76,99,0,45,0,11,0,1,0,28,6,111,124,111,66,12,4,23,11,5,8,17,20,55,92,39,156

Secondary structure (DSSP, 8-state):
------TTB-TTPPPPTT-EEEEEEEEEPTT--HHHHHHHHHHHTTT--SS--GGGGGS-GGGG--EEEEEEEETTEEEEEEEEEEE-GGGS-TT-HHHHHHHHHSSGGG-TTEEEEEEEEEE--HHHHTTS---SS-HHHHHHHHT--SS-EEEEE-SSSSSS-HHHHHHHHHHHHHTT-SEEE--TT-SSBTTB-HHHHHHHHHHHHHHHHHHHSS--EEEEE---SSHHHHHHHHHHHHHHT-SEEEEEHHHH-HHHHHHHHHHHHHHT-EEEEE-TTHHHHHS-TTSEE-HHHHHHHHHHH--SEEEEE--TT--HHHHHHHHHHHHHHH-SEE--BGGGTB-S-EE-TTPPP-EEEE-SS--GGGHHHHHHHH-SS-EEE-SHHHHTSTT-HHHHHHHHHHHHHHHHHHHHTT--HHHHHHHHHHHHHTT-HHHHHHHHHS--/------TTB-TTPPPPTT-EEEEEEEEEPTT--HHHHHHHHHHHTTT--SS--GGGGGS-GGGT--EEEEEEEPTTSTT-EEEEEEE-GGGS-TT-HHHHHHHHHSSGGG-TTEEEEEEEEEE--HHHHTTS---SS-HHHHHHHHT--SS-EEEEE-SSSSSS-HHHHHHHHHHHHHTT-SEEE--TT-SSBTTB-HHHHHHHHHHHHHHHHHHHSS--EEEEE---SSHHHHHHHHHHHHHHT-SEEEEEHHHH-HHHHHHHHHHHHHHT-EEEEE-TTHHHHHS-TTSEE-HHHHHHHHHHH--SEEEEE--TT--HHHHHHHHHHHHHHH-SEE--BGGGTB-S-EE-TTPPP-EEEE-SS--GGGHHHHHHHH-SS-EEE-SHHHHTSTT-HHHHHHHHHHHHHHHHHHHHTT--HHHHHHHHHHHHHTT-HHHHHHHHHS--/------TTTTB-TTPPPPTT-EEEEEEEEEPTT--HHHHHHHHHHHTTT--SS--GGGGGS-GGGG--EEEEEEEETTEEEEEEEEEEE-GGGS-TT-HHHHHHHHHSSGGG-TTEEEEEEEEEE--HHHHTTS---SS-HHHHHHHHT--SS-EEEEE-SSSSSS-HHHHHHHHHHHHHTT-SEEE--TT-SSBTTB-HHHHHHHHHHHHHHHHHHHSS--EEEEE---SSHHHHHHHHHHHHHHT-SEEEEEHHHH-HHHHHHHHHHHHHHT-EEEEE-TTHHHHHSSTTSEE-HHHHHHHHHHH--SEEEEE--TT--HHHHHHHHHHHHHHH-SEE--BGGGTB-S-EE-TTPPP-EEEE-SS--GGGHHHHHHHH-SS-EEE-SHHHHTSTT-HHHHHHHHHHHHHHHHHHHHTT--HHHHHHHHHHHHHTT-HHHHHHHHHS--/------TTB-TTPPPPTT-EEEEEEEEEPTT--HHHHHHHHHHHTTT--SS--GGGGGS-GGGG--EEEEEEEETTEEEEEEEEEEE-GGGS-TT-HHHHHHHHHSSGGG-TTEEEEEEEEEE--HHHHTTS---SS-HHHHHHHHT--SS-EEE-B-SSSSSS-HHHHHHHHHHHHHTT-SEEE--TT-SSBTTB-HHHHHHHHHHHHHHHHHHHSS--EEEEE---SSHHHHHHHHHHHHHHT-SEEEEEHHHH-HHHHHHHHHHHHHHT-EEEEE-TTHHHHHSSTTSEE-HHHHHHHHHHH--SEEEEE-----HHHHHHHHHHHHHHH-SEE--BGGGTB-S-EE-TTPPP-EEEE-SS--GGGHHHHHHHH-SS-EEE-SHHHHTSTT-HHHHHHHHHHHHHHHHHHHHTT--HHHHHHHHHHHHHTT-HHHHHHHHHS--/--PPP-SS----STTTTSPPPPHHHHHHHHHHHHHTTPEEEEEEESS-S-B-SS--STT--BSS--EEES---TT---HHHHHHHHHHHHHH-TTSEEEEEEEETTTTEEEEEEEEE--/--PPP-SS----STTTTSPPPPHHHHHHHHHHHHHTTPEEEEEEESS-S-B-SS--STT--BS---EEES---TT---HHHHHHHHHHHHHH-TTSEEEEEEEETTTTEEEEEEEEE--TT--/--PPP-SS----STTTTSPPPPHHHHHHHHHHHHHTTPEEEEEEESS-S-B-SS--STT--BS---EEES---TT---HHHHHHHHHHHHHH-TTSEEEEEEEETTTTEEEEEEEEE---/--PPP-SS----STTTTSPPPPHHHHHHHHHHHHHTTPEEEEEEESS-S-B-SS--STT--BS---EEES---TT---HHHHHHHHHHHHHH-TTSEEEEEEEETTTTEEEEEEEEE---

CATH classification: 3.20.20.110

Organism: Oryza sativa (NCBI:txid4530)

B-factor: mean 22.26, std 7.85, range [10.79, 79.67]